Protein 6G44 (pdb70)

Radius of gyration: 32.58 Å; Cα contacts (8 Å, |Δi|>4): 4441; chains: 3; bounding box: 89×86×85 Å

B-factor: mean 18.54, std 7.69, range [8.55, 69.7]

InterPro domains:
  IPR053887 Major capsid protein V20, C-terminal domain [PF22031] (317-451)

Nearest PDB structures (foldseek):
  6g45-assembly1_B  TM=9.896E-01  e=8.624E-100  Cafeteriavirus-dependent mavirus
  3j26-assembly1_A-60  TM=7.882E-01  e=2.019E-26  Sputnik virophage
  8hif-assembly1_C2  TM=5.146E-01  e=3.164E-12  Singapore grouper iridovirus
  6ojn-assembly1_C  TM=5.011E-01  e=3.981E-08  Singapore grouper iridovirus
  6cgv-assembly1_I  TM=4.114E-01  e=2.841E-02  Human adenovirus 5

Organism: NCBI:txid1932923

Sequence (1535 aa):
NTTPPELDTVLQAPYAYNWPTSKNVKIASRIGIPYSTFQTIQPVSDDAPNNGIIGQQITFNQPLGNLTGGAPRLRRVSFTAEIKNILADDSSLKKDQIIGLKSSFPVNRSIPVVAVINMNGKTFTSYPAQLIKLHQYNADPLELALLSPCSDVDEYNKKIKAVSMNNPYRQGTESTTDSRMMSRGLGCNYAYYIHPRAAGSTSVKIDFVVDEALVANPTQYKNIKDPVPFRNLNTFKVILDGQQFKPENMIGIADDVKLVVAGKADFEVDDITGFKINNMLVQNWVAPLEIGDIPKTIIYNNTPLISSLEGNISSSMCLNTKDPYGIPGEERNKHILTTHSMAMNNVPSMFAVMVSSQEETPTKKKFAPDQLAGIIGLEIKVDSSDVGIFRELEQQQLYELSSSNGYNKRFSCFSGALANGLTVADPAVAAGNKFKEAIFGAGSVIFFRPSDLGLKDYNVMANANNKSSINMQVQATFVTPEAAGTGAHYKKLEVFSIRDNLTYSFEDGTFMDDLTLYTPDQQLLRSPLKLTKLMMRVMGGNTTPPELDTVLQAPYAYNWPTSKNVKIASRIGIPYSTFQTIQQPVSDDAPNNGIGQITFNQPLGNLTGGAPRLRVSFTAEIKNILADSSLKKDQIIGLKSSFPVNRRSIPVVAVINMNGKTFTSSYPAQLLIKLLHQYNADPLEELALLSPCSDVDEYNKKIKAVSMNNPYRQGTESTTDSRRMMSRGLGCNYAYYIHPRAAGSTSVVKIDFVVDEALVANPTQYKNIKDPVPFRNLNTFKVILDGQFKPENMIGIADDVKLVVAGKADFEVDDITGFKINNMLVQNWVAPLEIGDIPKTIIYNTPLISSLEGNISSSMCLNTKDPYGIPGEERNKHILTTHSMAMNNVPSMFAVMVSSQEETPTKKFAPDQLAGIIGLEIKVDSSDVGIFRELEQQQLYELSSSNGYNKRFSCFSGALANGLTVADPAVAAGNKFKEAIFGAGSVIFFRPSDLGLKDYNVMANANNKSSINMQVQATFVTPEAAGTGAHYKLEVFSIRDNLTYSFEDGTFMDDLTLYTPDQQLLRSPLKLTKLMMRVMGGMGMNTTPPELDTVLQAPYAYNWPTSKNVKIASRIGIPYSTFQTIQQPVSDAPNNGIIGQITFNQPLGNLTGGAPRLRVSFTAEIKNILADSSLKKDQIIGLKSSFPVNRSIPVVAVINMNGKTFTSYPAQLLIKLHQYNADPLELALLSPCSDVDEYNKKIKAVSMNNPYRQGTESTDSRRMMSRGLGCNYAYYIHPRAAGSTSVVKIDFVVDEALVANPTQYKNNIKDPVPFRNLNTFKVILDGQFKPENMIGIADDVKLVVAGKADFEVDDITGFKINNMLVQNWVAPLEIGDIPKTIIYNTPLISSLEGNISSSMCLNTKDPYGIPGERNKHILTTHSMAMNNVPSMFAVMVSSQEETPTKKFAPDQLAGIIGLEIKVDSSDVGIFRELEQQQLYELSSSNGYNKRFSCFSGALANGLTVADPAVAAGNKFKEAIFGAGSVIFFRPSDLGLKDYNVMANANNKSSINMQVQATFVTPEAAGTGAHYKLEVFSIRDNLTYSFEDGTFMDDLTLYTPDQQLLRSPLKLTLMRVMGG

Structure (mmCIF, N/CA/C/O backbone):
data_6G44
#
_entry.id   6G44
#
_cell.length_a   131.190
_cell.length_b   132.580
_cell.length_c   135.220
_cell.angle_alpha   90.000
_cell.angle_beta   90.000
_cell.angle_gamma   90.000
#
_symmetry.space_group_name_H-M   'P 21 21 21'
#
loop_
_entity.id
_entity.type
_entity.pdbx_description
1 polymer 'Putative major capsid protein'
2 non-polymer 'SULFATE ION'
3 non-polymer GLYCEROL
4 water water
#
loop_
_atom_site.group_PDB
_atom_site.id
_atom_site.type_symbol
_atom_site.label_atom_id
_atom_site.label_alt_id
_atom_site.label_comp_id
_atom_site.label_asym_id
_atom_site.label_entity_id
_atom_site.label_seq_id
_atom_site.pdbx_PDB_ins_code
_atom_site.Cartn_x
_atom_site.Cartn_y
_atom_site.Cartn_z
_atom_site.occupancy
_atom_site.B_iso_or_equiv
_atom_site.auth_seq_id
_atom_site.auth_comp_id
_atom_site.auth_asym_id
_atom_site.auth_atom_id
_atom_site.pdbx_PDB_model_num
ATOM 1 N N . ASN A 1 6 ? -6.767 -56.561 20.281 1.00 26.15 2 ASN A N 1
ATOM 2 C CA . ASN A 1 6 ? -7.345 -55.180 20.166 1.00 24.37 2 ASN A CA 1
ATOM 3 C C . ASN A 1 6 ? -8.140 -55.011 18.881 1.00 23.97 2 ASN A C 1
ATOM 4 O O . ASN A 1 6 ? -7.677 -55.390 17.798 1.00 26.08 2 ASN A O 1
ATOM 9 N N . THR A 1 7 ? -9.326 -54.424 19.008 1.00 23.67 3 THR A N 1
ATOM 10 C CA A THR A 1 7 ? -10.194 -54.118 17.869 0.50 23.83 3 THR A CA 1
ATOM 11 C CA B THR A 1 7 ? -10.105 -54.072 17.839 0.50 23.91 3 THR A CA 1
ATOM 12 C C . THR A 1 7 ? -10.783 -52.705 18.035 1.00 22.76 3 THR A C 1
ATOM 13 O O . THR A 1 7 ? -11.174 -52.349 19.146 1.00 22.41 3 THR A O 1
ATOM 20 N N . PRO A 1 8 ? -10.881 -51.921 16.940 1.00 22.46 4 PRO A N 1
ATOM 21 C CA . PRO A 1 8 ? -11.491 -50.596 17.140 1.00 22.19 4 PRO A CA 1
ATOM 22 C C . PRO A 1 8 ? -12.934 -50.690 17.652 1.00 22.01 4 PRO A C 1
ATOM 23 O O . PRO A 1 8 ? -13.681 -51.567 17.208 1.00 22.11 4 PRO A O 1
ATOM 27 N N . PRO A 1 9 ? -13.318 -49.821 18.599 1.00 20.09 5 PRO A N 1
ATOM 28 C CA . PRO A 1 9 ? -14.661 -49.855 19.158 1.00 20.51 5 PRO A CA 1
ATOM 29 C C . PRO A 1 9 ? -15.703 -49.417 18.138 1.00 21.07 5 PRO A C 1
ATOM 30 O O . PRO A 1 9 ? -15.391 -48.631 17.228 1.00 21.05 5 PRO A O 1
ATOM 34 N N . GLU A 1 10 ? -16.917 -49.939 18.282 1.00 21.48 6 GLU A N 1
ATOM 35 C CA . GLU A 1 10 ? -18.077 -49.444 17.550 1.00 21.13 6 GLU A CA 1
ATOM 36 C C . GLU A 1 10 ? -18.344 -47.978 17.873 1.00 19.71 6 GLU A C 1
ATOM 37 O O . GLU A 1 10 ? -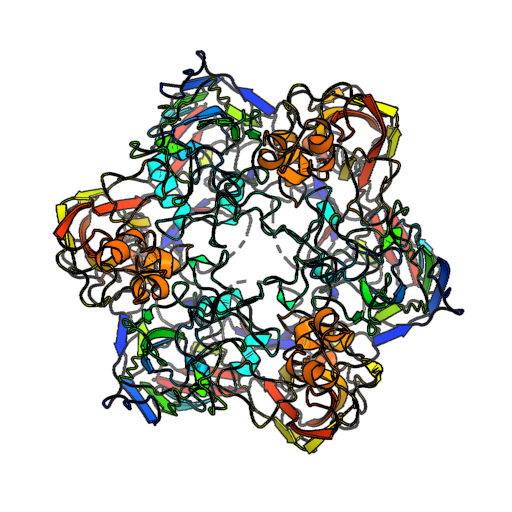18.327 -47.587 19.041 1.00 20.64 6 GLU A O 1
ATOM 43 N N . LEU A 1 11 ? -18.610 -47.178 16.828 1.00 17.30 7 LEU A N 1
ATOM 44 C CA . LEU A 1 11 ? -18.995 -45.797 16.984 1.00 17.04 7 LEU A CA 1
ATOM 45 C C . LEU A 1 11 ? -20.325 -45.569 16.281 1.00 17.05 7 LEU A C 1
ATOM 46 O O . LEU A 1 11 ? -20.531 -46.067 15.178 1.00 18.72 7 LEU A O 1
ATOM 51 N N . ASP A 1 12 ? -21.215 -44.832 16.946 1.00 18.69 8 ASP A N 1
ATOM 52 C CA . ASP A 1 12 ? -22.519 -44.482 16.384 1.00 19.12 8 ASP A CA 1
ATOM 53 C C . ASP A 1 12 ? -22.360 -43.423 15.311 1.00 18.66 8 ASP A C 1
ATOM 54 O O . ASP A 1 12 ? -21.386 -42.679 15.312 1.00 18.36 8 ASP A O 1
ATOM 59 N N . THR A 1 13 ? -23.345 -43.359 14.418 1.00 17.28 9 THR A N 1
ATOM 60 C CA . THR A 1 13 ? -23.303 -42.439 13.278 1.00 17.06 9 THR A CA 1
ATOM 61 C C . THR A 1 13 ? -24.414 -41.419 13.303 1.00 16.81 9 THR A C 1
ATOM 62 O O . THR A 1 13 ? -25.500 -41.686 13.837 1.00 18.39 9 THR A O 1
ATOM 66 N N . VAL A 1 14 ? -24.115 -40.245 12.742 1.00 15.92 10 VAL A N 1
ATOM 67 C CA . VAL A 1 14 ? -25.091 -39.165 12.537 1.00 16.23 10 VAL A CA 1
ATOM 68 C C . VAL A 1 14 ? -24.948 -38.659 11.104 1.00 16.31 10 VAL A C 1
ATOM 69 O O . VAL A 1 14 ? -23.965 -38.924 10.439 1.00 16.42 10 VAL A O 1
ATOM 73 N N . LEU A 1 15 ? -25.945 -37.922 10.633 1.00 17.51 11 LEU A N 1
ATOM 74 C CA . LEU A 1 15 ? -25.837 -37.254 9.328 1.00 18.96 11 LEU A CA 1
ATOM 75 C C . LEU A 1 15 ? -25.715 -35.754 9.493 1.00 18.24 11 LEU A C 1
ATOM 76 O O . LEU A 1 15 ? -26.707 -35.103 9.840 1.00 19.50 11 LEU A O 1
ATOM 81 N N . GLN A 1 16 ? -24.543 -35.204 9.250 1.00 17.36 12 GLN A N 1
ATOM 82 C CA . GLN A 1 16 ? -24.339 -33.759 9.279 1.00 18.68 12 GLN A CA 1
ATOM 83 C C . GLN A 1 16 ? -25.171 -33.130 8.168 1.00 19.27 12 GLN A C 1
ATOM 84 O O . GLN A 1 16 ? -25.128 -33.584 7.037 1.00 18.94 12 GLN A O 1
ATOM 90 N N . ALA A 1 17 ? -25.951 -32.111 8.514 1.00 18.04 13 ALA A N 1
ATOM 91 C CA . ALA A 1 17 ? -26.849 -31.471 7.551 1.00 17.96 13 ALA A CA 1
ATOM 92 C C . ALA A 1 17 ? -26.796 -29.974 7.780 1.00 17.20 13 ALA A C 1
ATOM 93 O O . ALA A 1 17 ? -26.542 -29.521 8.876 1.00 16.94 13 ALA A O 1
ATOM 95 N N . PRO A 1 18 ? -27.050 -29.190 6.722 1.00 16.94 14 PRO A N 1
ATOM 96 C CA . PRO A 1 18 ? -27.008 -27.737 6.895 1.00 17.20 14 PRO A CA 1
ATOM 97 C C . PRO A 1 18 ? -28.123 -27.241 7.811 1.00 16.06 14 PRO A C 1
ATOM 98 O O . PRO A 1 18 ? -29.212 -27.823 7.842 1.00 15.82 14 PRO A O 1
ATOM 102 N N . TYR A 1 19 ? -27.832 -26.172 8.548 1.00 16.21 15 TYR A N 1
ATOM 103 C CA . TYR A 1 19 ? -28.806 -25.594 9.466 1.00 16.58 15 TYR A CA 1
ATOM 104 C C . TYR A 1 19 ? -30.027 -25.048 8.713 1.00 16.59 15 TYR A C 1
ATOM 105 O O . TYR A 1 19 ? -31.090 -24.909 9.312 1.00 17.88 15 TYR A O 1
ATOM 114 N N . ALA A 1 20 ? -29.867 -24.796 7.413 1.00 16.50 16 ALA A N 1
ATOM 115 C CA . ALA A 1 20 ? -30.998 -24.443 6.526 1.00 18.83 16 ALA A CA 1
ATOM 116 C C . ALA A 1 20 ? -32.119 -25.478 6.587 1.00 19.32 16 ALA A C 1
ATOM 117 O O . ALA A 1 20 ? -33.284 -25.129 6.406 1.00 21.21 16 ALA A O 1
ATOM 119 N N . TYR A 1 21 ? -31.783 -26.745 6.850 1.00 16.79 17 TYR A N 1
ATOM 120 C CA . TYR A 1 21 ? -32.804 -27.773 6.985 1.00 16.46 17 TYR A CA 1
ATOM 121 C C . TYR A 1 21 ? -33.420 -27.875 8.373 1.00 17.48 17 TYR A C 1
ATOM 122 O O . TYR A 1 21 ? -34.320 -28.698 8.579 1.00 19.05 17 TYR A O 1
ATOM 131 N N . ASN A 1 22 ? -32.943 -27.075 9.328 1.00 16.76 18 ASN A N 1
ATOM 132 C CA . ASN A 1 22 ? -33.679 -26.842 10.572 1.00 16.91 18 ASN A CA 1
ATOM 133 C C . ASN A 1 22 ? -34.745 -25.807 10.245 1.00 16.58 18 ASN A C 1
ATOM 134 O O . ASN A 1 22 ? -34.619 -24.629 10.582 1.00 16.88 18 ASN A O 1
ATOM 139 N N . TRP A 1 23 ? -35.784 -26.242 9.542 1.00 15.49 19 TRP A N 1
ATOM 140 C CA . TRP A 1 23 ? -36.761 -25.313 8.974 1.00 14.54 19 TRP A CA 1
ATOM 141 C C . TRP A 1 23 ? -37.361 -24.444 10.064 1.00 14.88 19 TRP A C 1
ATOM 142 O O . TRP A 1 23 ? -37.798 -24.981 11.090 1.00 14.97 19 TRP A O 1
ATOM 153 N N . PRO A 1 24 ? -37.416 -23.112 9.863 1.00 13.41 20 PRO A N 1
ATOM 154 C CA . PRO A 1 24 ? -38.080 -22.286 10.877 1.00 13.60 20 PRO A CA 1
ATOM 155 C C . PRO A 1 24 ? -39.583 -22.460 10.805 1.00 14.33 20 PRO A C 1
ATOM 156 O O . PRO A 1 24 ? -40.163 -22.300 9.717 1.00 14.62 20 PRO A O 1
ATOM 160 N N . THR A 1 25 ? -40.185 -22.839 11.930 1.00 14.98 21 THR A N 1
ATOM 161 C CA . THR A 1 25 ? -41.624 -23.061 12.045 1.00 16.23 21 THR A CA 1
ATOM 162 C C . THR A 1 25 ? -42.142 -22.508 13.375 1.00 16.00 21 THR A C 1
ATOM 163 O O . THR A 1 25 ? -41.372 -22.053 14.205 1.00 16.22 21 THR A O 1
ATOM 167 N N . SER A 1 26 ? -43.451 -22.602 13.596 1.00 17.63 22 SER A N 1
ATOM 168 C CA . SER A 1 26 ? -44.007 -22.154 14.858 1.00 19.66 22 SER A CA 1
ATOM 169 C C . SER A 1 26 ? -43.505 -22.992 16.042 1.00 20.78 22 SER A C 1
ATOM 170 O O . SER A 1 26 ? -43.643 -22.553 17.166 1.00 23.46 22 SER A O 1
ATOM 173 N N . LYS A 1 27 ? -42.947 -24.183 15.797 1.00 20.12 23 LYS A N 1
ATOM 174 C CA . LYS A 1 27 ? -42.428 -25.028 16.867 1.00 21.78 23 LYS A CA 1
ATOM 175 C C . LYS A 1 27 ? -41.032 -24.644 17.347 1.00 20.22 23 LYS A C 1
ATOM 176 O O . LYS A 1 27 ? -40.628 -25.053 18.446 1.00 23.14 23 LYS A O 1
ATOM 182 N N . ASN A 1 28 ? -40.260 -23.931 16.523 1.00 18.21 24 ASN A N 1
ATOM 183 C CA . ASN A 1 28 ? -38.892 -23.590 16.887 1.00 17.00 24 ASN A CA 1
ATOM 184 C C . ASN A 1 28 ? -38.520 -22.110 16.703 1.00 18.10 24 ASN A C 1
ATOM 185 O O . ASN A 1 28 ? -37.356 -21.775 16.814 1.00 21.66 24 ASN A O 1
ATOM 190 N N . VAL A 1 29 ? -39.490 -21.237 16.443 1.00 16.76 25 VAL A N 1
ATOM 191 C CA . VAL A 1 29 ? -39.246 -19.810 16.294 1.00 16.87 25 VAL A CA 1
ATOM 192 C C . VAL A 1 29 ? -39.950 -19.070 17.427 1.00 17.76 25 VAL A C 1
ATOM 193 O O . VAL A 1 29 ? -41.135 -19.295 17.695 1.00 19.42 25 VAL A O 1
ATOM 197 N N . LYS A 1 30 ? -39.213 -18.169 18.069 1.00 18.07 26 LYS A N 1
ATOM 198 C CA . LYS A 1 30 ? -39.826 -17.142 18.912 1.00 18.37 26 LYS A CA 1
ATOM 199 C C . LYS A 1 30 ? -39.425 -15.761 18.390 1.00 17.12 26 LYS A C 1
ATOM 200 O O . LYS A 1 30 ? -38.389 -15.607 17.730 1.00 17.34 26 LYS A O 1
ATOM 206 N N . ILE A 1 31 ? -40.248 -14.761 18.681 1.00 16.12 27 ILE A N 1
ATOM 207 C CA . ILE A 1 31 ? -39.990 -13.411 18.203 1.00 15.58 27 ILE A CA 1
ATOM 208 C C . ILE A 1 31 ? -39.543 -12.545 19.370 1.00 15.40 27 ILE A C 1
ATOM 209 O O . ILE A 1 31 ? -40.190 -12.538 20.418 1.00 16.07 27 ILE A O 1
ATOM 214 N N . ALA A 1 32 ? -38.451 -11.823 19.175 1.00 15.22 28 ALA A N 1
ATOM 215 C CA . ALA A 1 32 ? -37.931 -10.966 20.226 1.00 15.18 28 ALA A CA 1
ATOM 216 C C . ALA A 1 32 ? -38.422 -9.535 20.080 1.00 16.89 28 ALA A C 1
ATOM 217 O O . ALA A 1 32 ? -38.432 -8.975 18.979 1.00 17.03 28 ALA A O 1
ATOM 219 N N . SER A 1 33 ? -38.762 -8.943 21.218 1.00 17.13 29 SER A N 1
ATOM 220 C CA . SER A 1 33 ? -38.661 -7.493 21.361 1.00 16.41 29 SER A CA 1
ATOM 221 C C . SER A 1 33 ? -37.312 -7.274 22.045 1.00 17.87 29 SER A C 1
ATOM 222 O O . SER A 1 33 ? -36.433 -8.121 21.952 1.00 18.60 29 SER A O 1
ATOM 225 N N . ARG A 1 34 ? -37.086 -6.111 22.625 1.00 17.04 30 ARG A N 1
ATOM 226 C CA . ARG A 1 34 ? -35.778 -5.867 23.251 1.00 18.01 30 ARG A CA 1
ATOM 227 C C . ARG A 1 34 ? -35.814 -4.854 24.334 1.00 17.63 30 ARG A C 1
ATOM 228 O O . ARG A 1 34 ? -36.599 -3.898 24.285 1.00 18.83 30 ARG A O 1
ATOM 236 N N . ILE A 1 35 ? -34.910 -5.032 25.265 1.00 16.89 31 ILE A N 1
ATOM 237 C CA . ILE A 1 35 ? -34.503 -3.975 26.199 1.00 17.15 31 ILE A CA 1
ATOM 238 C C . ILE A 1 35 ? -32.994 -3.835 26.044 1.00 17.26 31 ILE A C 1
ATOM 239 O O . ILE A 1 35 ? -32.318 -4.716 25.535 1.00 17.91 31 ILE A O 1
ATOM 244 N N . GLY A 1 36 ? -32.455 -2.711 26.477 1.00 18.49 32 GLY A N 1
ATOM 245 C CA . GLY A 1 36 ? -31.038 -2.455 26.298 1.00 18.70 32 GLY A CA 1
ATOM 246 C C . GLY A 1 36 ? -30.588 -1.313 27.155 1.00 18.52 32 GLY A C 1
ATOM 247 O O . GLY A 1 36 ? -31.393 -0.717 27.876 1.00 24.96 32 GLY A O 1
ATOM 248 N N . ILE A 1 37 ? -29.302 -1.015 27.083 1.00 17.62 33 ILE A N 1
ATOM 249 C CA . ILE A 1 37 ? -28.685 0.057 27.842 1.00 16.61 33 ILE A CA 1
ATOM 250 C C . ILE A 1 37 ? -28.830 1.352 27.026 1.00 16.23 33 ILE A C 1
ATOM 251 O O . ILE A 1 37 ? -28.319 1.443 25.907 1.00 17.10 33 ILE A O 1
ATOM 256 N N . PRO A 1 38 ? -29.558 2.351 27.553 1.00 15.22 34 PRO A N 1
ATOM 257 C CA . PRO A 1 38 ? -29.841 3.548 26.768 1.00 14.39 34 PRO A CA 1
ATOM 258 C C . PRO A 1 38 ? -28.661 4.510 26.600 1.00 12.99 34 PRO A C 1
ATOM 259 O O . PRO A 1 38 ? -27.647 4.439 27.332 1.00 13.22 34 PRO A O 1
ATOM 263 N N . TYR A 1 39 ? -28.824 5.391 25.623 1.00 12.97 35 TYR A N 1
ATOM 264 C CA . TYR A 1 39 ? -27.891 6.497 25.363 1.00 13.43 35 TYR A CA 1
ATOM 265 C C . TYR A 1 39 ? -28.464 7.845 25.756 1.00 14.20 35 TYR A C 1
ATOM 266 O O . TYR A 1 39 ? -27.821 8.867 25.543 1.00 14.09 35 TYR A O 1
ATOM 275 N N . SER A 1 40 ? -29.652 7.819 26.361 1.00 14.09 36 SER A N 1
ATOM 276 C CA . SER A 1 40 ? -30.254 8.988 27.007 1.00 15.97 36 SER A CA 1
ATOM 277 C C . SER A 1 40 ? -29.643 9.117 28.408 1.00 16.13 36 SER A C 1
ATOM 278 O O . SER A 1 40 ? -29.158 8.155 28.989 1.00 16.61 36 SER A O 1
ATOM 281 N N . THR A 1 41 ? -29.718 10.317 28.973 1.00 16.07 37 THR A N 1
ATOM 282 C CA . THR A 1 41 ? -29.053 10.652 30.250 1.00 16.25 37 THR A CA 1
ATOM 283 C C . THR A 1 41 ? -27.604 10.112 30.370 1.00 15.70 37 THR A C 1
ATOM 284 O O . THR A 1 41 ? -27.145 9.673 31.440 1.00 16.29 37 THR A O 1
ATOM 288 N N . PHE A 1 42 ? -26.873 10.194 29.256 1.00 14.16 38 PHE A N 1
ATOM 289 C CA . PHE A 1 42 ? -25.463 9.848 29.186 1.00 13.81 38 PHE A CA 1
ATOM 290 C C . PHE A 1 42 ? -24.716 10.989 29.888 1.00 14.17 38 PHE A C 1
ATOM 291 O O . PHE A 1 42 ? -24.898 12.143 29.507 1.00 15.80 38 PHE A O 1
ATOM 299 N N . GLN A 1 43 ? -23.950 10.686 30.923 1.00 13.04 39 GLN A N 1
ATOM 300 C CA . GLN A 1 43 ? -23.300 11.730 31.740 1.00 13.60 39 GLN A CA 1
ATOM 301 C C . GLN A 1 43 ? -21.974 12.174 31.159 1.00 13.05 39 GLN A C 1
ATOM 302 O O . GLN A 1 43 ? -21.134 11.333 30.805 1.00 12.97 39 GLN A O 1
ATOM 308 N N . THR A 1 44 ? -21.804 13.500 31.060 1.00 13.44 40 THR A N 1
ATOM 309 C CA . THR A 1 44 ? -20.502 14.128 30.799 1.00 13.31 40 THR A CA 1
ATOM 310 C C . THR A 1 44 ? -20.160 14.867 32.087 1.00 13.33 40 THR A C 1
ATOM 311 O O . THR A 1 44 ? -20.824 15.857 32.419 1.00 14.95 40 THR A O 1
ATOM 315 N N . ILE A 1 45 ? -19.197 14.339 32.826 1.00 12.64 41 ILE A N 1
ATOM 316 C CA . ILE A 1 45 ? -18.888 14.795 34.179 1.00 12.94 41 ILE A CA 1
ATOM 317 C C . ILE A 1 45 ? -17.628 15.638 34.148 1.00 14.42 41 ILE A C 1
ATOM 318 O O . ILE A 1 45 ? -16.569 15.185 33.695 1.00 12.99 41 ILE A O 1
ATOM 323 N N . GLN A 1 46 ? -17.738 16.873 34.646 1.00 13.80 42 GLN A N 1
ATOM 324 C CA . GLN A 1 46 ? -16.583 17.799 34.716 1.00 14.86 42 GLN A CA 1
ATOM 325 C C . GLN A 1 46 ? -15.789 17.552 35.984 1.00 13.04 42 GLN A C 1
ATOM 326 O O . GLN A 1 46 ? -16.330 17.079 36.972 1.00 12.37 42 GLN A O 1
ATOM 332 N N . PRO A 1 47 ? -14.483 17.823 35.957 1.00 12.53 43 PRO A N 1
ATOM 333 C CA . PRO A 1 47 ? -13.667 17.681 37.164 1.00 12.06 43 PRO A CA 1
ATOM 334 C C . PRO A 1 47 ? -14.052 18.740 38.207 1.00 12.20 43 PRO A C 1
ATOM 335 O O . PRO A 1 47 ? -14.671 19.742 37.877 1.00 12.81 43 PRO A O 1
ATOM 339 N N . VAL A 1 48 ? -13.700 18.455 39.447 1.00 12.32 44 VAL A N 1
ATOM 340 C CA . VAL A 1 48 ? -14.070 19.347 40.561 1.00 12.62 44 VAL A CA 1
ATOM 341 C C . VAL A 1 48 ? -13.312 20.676 40.521 1.00 13.21 44 VAL A C 1
ATOM 342 O O . VAL A 1 48 ? -13.792 21.670 41.075 1.00 13.34 44 VAL A O 1
ATOM 346 N N . SER A 1 49 ? -12.157 20.695 39.866 1.00 13.74 45 SER A N 1
ATOM 347 C CA . SER A 1 49 ? -11.379 21.929 39.662 1.00 14.17 45 SER A CA 1
ATOM 348 C C . SER A 1 49 ? -11.006 21.988 38.198 1.00 14.49 45 SER A C 1
ATOM 349 O O . SER A 1 49 ? -10.969 20.941 37.534 1.00 13.91 45 SER A O 1
ATOM 352 N N . ASP A 1 50 ? -10.709 23.178 37.688 1.00 14.30 46 ASP A N 1
ATOM 353 C CA A ASP A 1 50 ? -10.336 23.309 36.285 0.70 15.28 46 ASP A CA 1
ATOM 354 C CA B ASP A 1 50 ? -10.307 23.351 36.292 0.30 14.18 46 ASP A CA 1
ATOM 355 C C . ASP A 1 50 ? -9.137 22.416 36.017 1.00 14.08 46 ASP A C 1
ATOM 356 O O . ASP A 1 50 ? -8.200 22.314 36.831 1.00 14.05 46 ASP A O 1
ATOM 365 N N . ALA A 1 51 ? -9.187 21.706 34.885 1.00 13.14 47 ALA A N 1
ATOM 366 C CA . ALA A 1 51 ? -8.107 20.815 34.537 1.00 13.00 47 ALA A CA 1
ATOM 367 C C . ALA A 1 51 ? -6.761 21.565 34.407 1.00 11.98 47 ALA A C 1
ATOM 368 O O . ALA A 1 51 ? -6.763 22.722 33.971 1.00 12.63 47 ALA A O 1
ATOM 370 N N . PRO A 1 52 ? -5.653 20.896 34.734 1.00 12.38 48 PRO A N 1
ATOM 371 C CA . PRO A 1 52 ? -4.339 21.578 34.609 1.00 12.47 48 PRO A CA 1
ATOM 372 C C . PRO A 1 52 ? -4.079 21.893 33.148 1.00 12.76 48 PRO A C 1
ATOM 373 O O . PRO A 1 52 ? -4.204 21.003 32.284 1.00 12.67 48 PRO A O 1
ATOM 377 N N . ASN A 1 53 ? -3.719 23.129 32.816 1.00 12.70 49 ASN A N 1
ATOM 378 C CA . ASN A 1 53 ? -3.657 23.563 31.417 1.00 13.15 49 ASN A CA 1
ATOM 379 C C . ASN A 1 53 ? -2.661 22.785 30.558 1.00 12.88 49 ASN A C 1
ATOM 380 O O . ASN A 1 53 ? -2.884 22.661 29.361 1.00 12.83 49 ASN A O 1
ATOM 385 N N . ASN A 1 54 ? -1.613 22.261 31.177 1.00 13.37 50 ASN A N 1
ATOM 386 C CA . ASN A 1 54 ? -0.592 21.475 30.488 1.00 14.63 50 ASN A CA 1
ATOM 387 C C . ASN A 1 54 ? -0.722 19.974 30.744 1.00 14.04 50 ASN A C 1
ATOM 388 O O . ASN A 1 54 ? 0.202 19.213 30.460 1.00 14.45 50 ASN A O 1
ATOM 393 N N . GLY A 1 55 ? -1.850 19.540 31.317 1.00 13.23 51 GLY A N 1
ATOM 394 C CA . GLY A 1 55 ? -2.099 18.123 31.545 1.00 13.48 51 GLY A CA 1
ATOM 395 C C . GLY A 1 55 ? -1.459 17.455 32.753 1.00 13.27 51 GLY A C 1
ATOM 396 O O . GLY A 1 55 ? -1.662 16.264 32.979 1.00 12.67 51 GLY A O 1
ATOM 397 N N A ILE A 1 56 ? -0.722 18.206 33.578 0.50 12.73 52 ILE A N 1
ATOM 398 N N B ILE A 1 56 ? -0.712 18.214 33.562 0.50 13.26 52 ILE A N 1
ATOM 399 C CA A ILE A 1 56 ? 0.010 17.632 34.707 0.50 13.28 52 ILE A CA 1
ATOM 400 C CA B ILE A 1 56 ? -0.022 17.670 34.722 0.50 14.14 52 ILE A CA 1
ATOM 401 C C A ILE A 1 56 ? -0.559 18.110 36.038 0.50 13.63 52 ILE A C 1
ATOM 402 C C B ILE A 1 56 ? -0.709 18.152 35.980 0.50 14.04 52 ILE A C 1
ATOM 403 O O A ILE A 1 56 ? -0.398 19.284 36.400 0.50 14.61 52 ILE A O 1
ATOM 404 O O B ILE A 1 56 ? -0.818 19.375 36.209 0.50 14.48 52 ILE A O 1
ATOM 413 N N . GLY A 1 57 ? -1.196 17.204 36.772 1.00 14.06 53 GLY A N 1
ATOM 414 C CA . GLY A 1 57 ? -1.765 17.532 38.092 1.00 15.10 53 GLY A CA 1
ATOM 415 C C . GLY A 1 57 ? -2.876 16.607 38.448 1.00 16.21 53 GLY A C 1
ATOM 416 O O . GLY A 1 57 ? -3.371 15.847 37.599 1.00 14.35 53 GLY A O 1
ATOM 417 N N . GLN A 1 58 ? -3.316 16.673 39.701 1.00 16.23 54 GLN A N 1
ATOM 418 C CA A GLN A 1 58 ? -4.407 15.833 40.148 0.70 16.84 54 GLN A CA 1
ATOM 419 C CA B GLN A 1 58 ? -4.461 15.870 40.150 0.30 15.87 54 GLN A CA 1
ATOM 420 C C . GLN A 1 58 ? -5.728 16.285 39.500 1.00 16.94 54 GLN A C 1
ATOM 421 O O . GLN A 1 58 ? -5.994 17.505 39.316 1.00 18.22 54 GLN A O 1
ATOM 432 N N . ILE A 1 59 ? -6.552 15.297 39.157 1.00 15.06 55 ILE A N 1
ATOM 433 C CA . ILE A 1 59 ? -7.826 15.503 38.530 1.00 15.27 55 ILE A CA 1
ATOM 434 C C . ILE A 1 59 ? -8.828 14.624 39.257 1.00 15.17 55 ILE A C 1
ATOM 435 O O . ILE A 1 59 ? -8.642 13.408 39.331 1.00 14.35 55 ILE A O 1
ATOM 440 N N . THR A 1 60 ? -9.912 15.211 39.772 1.00 14.51 56 THR A N 1
ATOM 441 C CA . THR A 1 60 ? -10.932 14.424 40.469 1.00 15.59 56 THR A CA 1
ATOM 442 C C . THR A 1 60 ? -12.308 14.633 39.888 1.00 14.24 56 THR A C 1
ATOM 443 O O . THR A 1 60 ? -12.682 15.792 39.619 1.00 14.89 56 THR A O 1
ATOM 447 N N . PHE A 1 61 ? -13.044 13.541 39.694 1.00 13.66 57 PHE A N 1
ATOM 448 C CA . PHE A 1 61 ? -14.462 13.574 39.354 1.00 13.65 57 PHE A CA 1
ATOM 449 C C . PHE A 1 61 ? -15.214 13.120 40.602 1.00 13.97 57 PHE A C 1
ATOM 450 O O . PHE A 1 61 ? -14.833 12.127 41.215 1.00 14.32 57 PHE A O 1
ATOM 458 N N . ASN A 1 62 ? -16.250 13.858 40.996 1.00 12.14 58 ASN A N 1
ATOM 459 C CA . ASN A 1 62 ? -17.006 13.545 42.208 1.00 13.26 58 ASN A CA 1
ATOM 460 C C . ASN A 1 62 ? -18.470 13.738 41.836 1.00 12.45 58 ASN A C 1
ATOM 461 O O . ASN A 1 62 ? -18.969 14.862 41.678 1.00 14.11 58 ASN A O 1
ATOM 466 N N . GLN A 1 63 ? -19.177 12.632 41.638 1.00 12.35 59 GLN A N 1
ATOM 467 C CA . GLN A 1 63 ? -20.525 12.699 41.145 1.00 12.31 59 GLN A CA 1
ATOM 468 C C . GLN A 1 63 ? -21.369 11.499 41.569 1.00 12.84 59 GLN A C 1
ATOM 469 O O . GLN A 1 63 ? -21.334 10.448 40.935 1.00 12.47 59 GLN A O 1
ATOM 475 N N . PRO A 1 64 ? -22.155 11.660 42.635 1.00 11.20 60 PRO A N 1
ATOM 476 C CA . PRO A 1 64 ? -23.142 10.634 42.949 1.00 11.37 60 PRO A CA 1
ATOM 477 C C . PRO A 1 64 ? -24.084 10.395 41.793 1.00 11.84 60 PRO A C 1
ATOM 478 O O . PRO A 1 64 ? -24.505 11.335 41.134 1.00 12.41 60 PRO A O 1
ATOM 482 N N . LEU A 1 65 ? 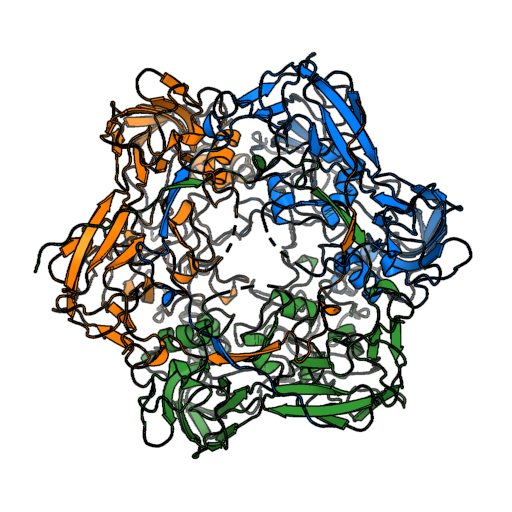-24.397 9.124 41.538 1.00 12.82 61 LEU A N 1
ATOM 483 C CA . LEU A 1 65 ? -25.289 8.737 40.453 1.00 12.95 61 LEU A CA 1
ATOM 484 C C . LEU A 1 65 ? -26.317 7.742 40.949 1.00 12.77 61 LEU A C 1
ATOM 485 O O . LEU A 1 65 ? -25.967 6.712 41.514 1.00 12.95 61 LEU A O 1
ATOM 490 N N . GLY A 1 66 ? -27.585 8.057 40.721 1.00 14.17 62 GLY A N 1
ATOM 491 C CA . GLY A 1 66 ? -28.675 7.177 41.087 1.00 14.00 62 GLY A CA 1
ATOM 492 C C . GLY A 1 66 ? -28.788 6.042 40.085 1.00 13.53 62 GLY A C 1
ATOM 493 O O . GLY A 1 66 ? -28.251 6.132 38.980 1.00 13.73 62 GLY A O 1
ATOM 494 N N . ASN A 1 67 ? -29.445 4.962 40.496 1.00 12.86 63 ASN A N 1
ATOM 495 C CA . ASN A 1 67 ? -29.694 3.793 39.646 1.00 12.31 63 ASN A CA 1
ATOM 496 C C . ASN A 1 67 ? -28.462 3.096 39.052 1.00 11.80 63 ASN A C 1
ATOM 497 O O . ASN A 1 67 ? -27.505 2.801 39.764 1.00 11.56 63 ASN A O 1
ATOM 502 N N . LEU A 1 68 ? -28.495 2.845 37.745 1.00 11.53 64 LEU A N 1
ATOM 503 C CA . LEU A 1 68 ? -27.413 2.131 37.063 1.00 11.27 64 LEU A CA 1
ATOM 504 C C . LEU A 1 68 ? -26.393 3.013 36.344 1.00 10.79 64 LEU A C 1
ATOM 505 O O . LEU A 1 68 ? -26.748 3.947 35.627 1.00 11.34 64 LEU A O 1
ATOM 510 N N . THR A 1 69 ? -25.119 2.695 36.555 1.00 11.33 65 THR A N 1
ATOM 511 C CA . THR A 1 69 ? -24.004 3.426 35.958 1.00 10.77 65 THR A CA 1
ATOM 512 C C . THR A 1 69 ? -23.175 2.456 35.105 1.00 11.08 65 THR A C 1
ATOM 513 O O . THR A 1 69 ? -22.870 1.347 35.526 1.00 11.76 65 THR A O 1
ATOM 517 N N . GLY A 1 70 ? -22.805 2.892 33.906 1.00 10.26 66 GLY A N 1
ATOM 518 C CA . GLY A 1 70 ? -22.028 2.051 33.009 1.00 10.28 66 GLY A CA 1
ATOM 519 C C . GLY A 1 70 ? -20.764 1.502 33.628 1.00 10.38 66 GLY A C 1
ATOM 520 O O . GLY A 1 70 ? -20.047 2.180 34.358 1.00 10.64 66 GLY A O 1
ATOM 521 N N . GLY A 1 71 ? -20.471 0.235 33.334 1.00 9.80 67 GLY A N 1
ATOM 522 C CA . GLY A 1 71 ? -19.357 -0.451 33.950 1.00 9.77 67 GLY A CA 1
ATOM 523 C C . GLY A 1 71 ? -17.990 -0.108 33.395 1.00 9.99 67 GLY A C 1
ATOM 524 O O . GLY A 1 71 ? -16.983 -0.421 34.021 1.00 10.30 67 GLY A O 1
ATOM 525 N N . ALA A 1 72 ? -17.940 0.533 32.230 1.00 10.19 68 ALA A N 1
ATOM 526 C CA . ALA A 1 72 ? -16.689 0.924 31.565 1.00 10.56 68 ALA A CA 1
ATOM 527 C C . ALA A 1 72 ? -16.664 2.420 31.240 1.00 10.72 68 ALA A C 1
ATOM 528 O O . ALA A 1 72 ? -16.753 2.838 30.083 1.00 10.69 68 ALA A O 1
ATOM 530 N N . PRO A 1 73 ? -16.560 3.264 32.296 1.00 10.41 69 PRO A N 1
ATOM 531 C CA . PRO A 1 73 ? -16.503 4.707 32.079 1.00 10.53 69 PRO A CA 1
ATOM 532 C C . PRO A 1 73 ? -15.281 5.117 31.254 1.00 10.31 69 PRO A C 1
ATOM 533 O O . PRO A 1 73 ? -14.245 4.448 31.303 1.00 10.56 69 PRO A O 1
ATOM 537 N N . ARG A 1 74 ? -15.417 6.184 30.500 1.00 10.04 70 ARG A N 1
ATOM 538 C CA . ARG A 1 74 ? -14.368 6.665 29.613 1.00 10.34 70 ARG A CA 1
ATOM 539 C C . ARG A 1 74 ? -13.929 8.073 30.004 1.00 10.92 70 ARG A C 1
ATOM 540 O O . ARG A 1 74 ? -14.663 8.808 30.674 1.00 10.94 70 ARG A O 1
ATOM 548 N N . LEU A 1 75 ? -12.736 8.438 29.556 1.00 10.62 71 LEU A N 1
ATOM 549 C CA . LEU A 1 75 ? -12.218 9.781 29.714 1.00 10.90 71 LEU A CA 1
ATOM 550 C C . LEU A 1 75 ? -12.074 10.392 28.352 1.00 11.50 71 LEU A C 1
ATOM 551 O O . LEU A 1 75 ? -11.425 9.803 27.485 1.00 12.28 71 LEU A O 1
ATOM 556 N N . ARG A 1 76 ? -12.643 11.582 28.176 1.00 11.02 72 ARG A N 1
ATOM 557 C CA A ARG A 1 76 ? -12.483 12.363 26.949 0.50 11.84 72 ARG A CA 1
ATOM 558 C CA B ARG A 1 76 ? -12.485 12.353 26.956 0.50 11.81 72 ARG A CA 1
ATOM 559 C C . ARG A 1 76 ? -11.498 13.485 27.252 1.00 11.86 72 ARG A C 1
ATOM 560 O O . ARG A 1 76 ? -11.789 14.348 28.078 1.00 11.92 72 ARG A O 1
ATOM 575 N N . VAL A 1 77 ? -10.351 13.469 26.593 1.00 11.73 73 VAL A N 1
ATOM 576 C CA . VAL A 1 77 ? -9.333 14.515 26.744 1.00 12.27 73 VAL A CA 1
ATOM 577 C C . VAL A 1 77 ? -9.266 15.335 25.490 1.00 12.67 73 VAL A C 1
ATOM 578 O O . VAL A 1 77 ? -9.463 14.811 24.382 1.00 13.14 73 VAL A O 1
ATOM 582 N N . SER A 1 78 ? -9.031 16.632 25.635 1.00 12.13 74 SER A N 1
ATOM 583 C CA . SER A 1 78 ? -8.745 17.471 24.475 1.00 12.76 74 SER A CA 1
ATOM 584 C C . SER A 1 78 ? -7.605 18.397 24.832 1.00 13.24 74 SER A C 1
ATOM 585 O O . SER A 1 78 ? -7.453 18.771 25.999 1.00 13.60 74 SER A O 1
ATOM 588 N N . PHE A 1 79 ? -6.766 18.725 23.847 1.00 11.61 75 PHE A N 1
ATOM 589 C CA . PHE A 1 79 ? -5.625 19.574 24.110 1.00 12.33 75 PHE A CA 1
ATOM 590 C C . PHE A 1 79 ? -5.033 19.978 22.782 1.00 12.63 75 PHE A C 1
ATOM 591 O O . PHE A 1 79 ? -5.351 19.416 21.734 1.00 13.04 75 PHE A O 1
ATOM 599 N N . THR A 1 80 ? -4.159 20.964 22.836 1.00 13.08 76 THR A N 1
ATOM 600 C CA . THR A 1 80 ? -3.337 21.355 21.707 1.00 13.21 76 THR A CA 1
ATOM 601 C C . THR A 1 80 ? -1.871 21.019 22.041 1.00 13.27 76 THR A C 1
ATOM 602 O O . THR A 1 80 ? -1.394 21.328 23.143 1.00 13.51 76 THR A O 1
ATOM 606 N N . ALA A 1 81 ? -1.171 20.372 21.097 1.00 12.56 77 ALA A N 1
ATOM 607 C CA . ALA A 1 81 ? 0.252 20.082 21.192 1.00 13.21 77 ALA A CA 1
ATOM 608 C C . ALA A 1 81 ? 0.964 20.958 20.183 1.00 13.51 77 ALA A C 1
ATOM 609 O O . ALA A 1 81 ? 0.569 21.028 19.023 1.00 13.99 77 ALA A O 1
ATOM 611 N N . GLU A 1 82 ? 1.969 21.682 20.662 1.00 13.43 78 GLU A N 1
ATOM 612 C CA . GLU A 1 82 ? 2.888 22.426 19.786 1.00 14.23 78 GLU A CA 1
ATOM 613 C C . GLU A 1 82 ? 4.201 21.699 19.756 1.00 13.90 78 GLU A C 1
ATOM 614 O O . GLU A 1 82 ? 4.828 21.491 20.805 1.00 14.16 78 GLU A O 1
ATOM 620 N N . ILE A 1 83 ? 4.606 21.288 18.546 1.00 14.11 79 ILE A N 1
ATOM 621 C CA . ILE A 1 83 ? 5.825 20.556 18.304 1.00 14.36 79 ILE A CA 1
ATOM 622 C C . ILE A 1 83 ? 6.811 21.514 17.642 1.00 14.70 79 ILE A C 1
ATOM 623 O O . ILE A 1 83 ? 6.508 22.044 16.579 1.00 14.81 79 ILE A O 1
ATOM 628 N N . LYS A 1 84 ? 7.961 21.707 18.296 1.00 15.67 80 LYS A N 1
ATOM 629 C CA . LYS A 1 84 ? 9.015 22.629 17.839 1.00 17.01 80 LYS A CA 1
ATOM 630 C C . LYS A 1 84 ? 10.276 21.865 17.455 1.00 16.26 80 LYS A C 1
ATOM 631 O O . LYS A 1 84 ? 10.476 20.715 17.851 1.00 15.62 80 LYS A O 1
ATOM 637 N N . ASN A 1 85 ? 11.162 22.565 16.724 1.00 16.91 81 ASN A N 1
ATOM 638 C CA . ASN A 1 85 ? 12.483 22.056 16.270 1.00 18.59 81 ASN A CA 1
ATOM 639 C C . ASN A 1 85 ? 12.396 21.162 15.034 1.00 17.84 81 ASN A C 1
ATOM 640 O O . ASN A 1 85 ? 13.301 20.349 14.791 1.00 19.44 81 ASN A O 1
ATOM 645 N N . ILE A 1 86 ? 11.340 21.329 14.253 1.00 17.16 82 ILE A N 1
ATOM 646 C CA . ILE A 1 86 ? 11.150 20.569 13.015 1.00 17.48 82 ILE A CA 1
ATOM 647 C C . ILE A 1 86 ? 11.862 21.331 11.894 1.00 16.98 82 ILE A C 1
ATOM 648 O O . ILE A 1 86 ? 11.617 22.508 11.675 1.00 18.01 82 ILE A O 1
ATOM 653 N N . LEU A 1 87 ? 12.697 20.632 11.140 1.00 17.36 83 LEU A N 1
ATOM 654 C CA . LEU A 1 87 ? 13.386 21.275 10.010 1.00 18.86 83 LEU A CA 1
ATOM 655 C C . LEU A 1 87 ? 12.408 21.991 9.092 1.00 19.59 83 LEU A C 1
ATOM 656 O O . LEU A 1 87 ? 11.356 21.465 8.767 1.00 19.14 83 LEU A O 1
ATOM 661 N N . ALA A 1 88 ? 12.760 23.209 8.656 1.00 19.72 84 ALA A N 1
ATOM 662 C CA . ALA A 1 88 ? 11.918 23.963 7.757 1.00 20.93 84 ALA A CA 1
ATOM 663 C C . ALA A 1 88 ? 11.619 23.187 6.477 1.00 22.06 84 ALA A C 1
ATOM 664 O O . ALA A 1 88 ? 12.462 22.401 6.040 1.00 24.02 84 ALA A O 1
ATOM 666 N N . ASP A 1 89 ? 10.420 23.417 5.933 1.00 24.36 85 ASP A N 1
ATOM 667 C CA A ASP A 1 89 ? 9.927 22.775 4.704 0.50 25.79 85 ASP A CA 1
ATOM 668 C CA B ASP A 1 89 ? 9.923 22.774 4.706 0.50 25.53 85 ASP A CA 1
ATOM 669 C C . ASP A 1 89 ? 9.714 21.265 4.879 1.00 25.10 85 ASP A C 1
ATOM 670 O O . ASP A 1 89 ? 9.785 20.508 3.918 1.00 26.36 85 ASP A O 1
ATOM 679 N N . SER A 1 90 ? 9.440 20.823 6.111 1.00 22.56 86 SER A N 1
ATOM 680 C CA . SER A 1 90 ? 9.147 19.403 6.360 1.00 21.13 86 SER A CA 1
ATOM 681 C C . SER A 1 90 ? 7.697 19.137 6.039 1.00 19.89 86 SER A C 1
ATOM 682 O O . SER A 1 90 ? 6.812 19.831 6.549 1.00 19.89 86 SER A O 1
ATOM 685 N N . SER A 1 91 ? 7.428 18.132 5.201 1.00 19.28 87 SER A N 1
ATOM 686 C CA . SER A 1 91 ? 6.033 17.823 4.894 1.00 19.61 87 SER A CA 1
ATOM 687 C C . SER A 1 91 ? 5.239 17.265 6.088 1.00 18.14 87 SER A C 1
ATOM 688 O O . SER A 1 91 ? 4.048 17.513 6.196 1.00 18.39 87 SER A O 1
ATOM 691 N N . LEU A 1 92 ? 5.926 16.502 6.941 1.00 16.55 88 LEU A N 1
ATOM 692 C CA . LEU A 1 92 ? 5.344 15.772 8.082 1.00 15.77 88 LEU A CA 1
ATOM 693 C C . LEU A 1 92 ? 4.333 14.703 7.696 1.00 15.45 88 LEU A C 1
ATOM 694 O O . LEU A 1 92 ? 3.689 14.133 8.578 1.00 14.79 88 LEU A O 1
ATOM 699 N N . LYS A 1 93 ? 4.260 14.376 6.412 1.00 15.82 89 LYS A N 1
ATOM 700 C CA A LYS A 1 93 ? 3.240 13.425 5.956 0.50 15.85 89 LYS A CA 1
ATOM 701 C CA B LYS A 1 93 ? 3.315 13.383 5.880 0.50 16.01 89 LYS A CA 1
ATOM 702 C C . LYS A 1 93 ? 3.462 12.065 6.622 1.00 14.38 89 LYS A C 1
ATOM 703 O O . LYS A 1 93 ? 4.544 11.496 6.577 1.00 14.69 89 LYS A O 1
ATOM 714 N N . ASP A 1 94 ? 2.380 11.562 7.242 1.00 13.31 90 ASP A N 1
ATOM 715 C CA . ASP A 1 94 ? 2.410 10.246 7.900 1.00 12.99 90 ASP A CA 1
ATOM 716 C C . ASP A 1 94 ? 3.469 10.092 8.985 1.00 12.12 90 ASP A C 1
ATOM 717 O O . ASP A 1 94 ? 3.991 9.011 9.228 1.00 12.03 90 ASP A O 1
ATOM 722 N N . GLN A 1 95 ? 3.761 11.196 9.678 1.00 11.81 91 GLN A N 1
ATOM 723 C CA . GLN A 1 95 ? 4.822 11.197 10.688 1.00 12.13 91 GLN A CA 1
ATOM 724 C C . GLN A 1 95 ? 4.411 11.595 12.114 1.00 12.31 91 GLN A C 1
ATOM 725 O O . GLN A 1 95 ? 5.223 11.406 13.012 1.00 12.78 91 GLN A O 1
ATOM 731 N N . ILE A 1 96 ? 3.204 12.116 12.326 1.00 11.79 92 ILE A N 1
ATOM 732 C CA A ILE A 1 96 ? 2.761 12.559 13.652 0.70 12.30 92 ILE A CA 1
ATOM 733 C CA B ILE A 1 96 ? 2.764 12.563 13.645 0.30 11.78 92 ILE A CA 1
ATOM 734 C C . ILE A 1 96 ? 1.512 11.798 14.067 1.00 12.01 92 ILE A C 1
ATOM 735 O O . ILE A 1 96 ? 0.605 11.603 13.280 1.00 11.96 92 ILE A O 1
ATOM 744 N N . GLY A 1 97 ? 1.474 11.392 15.329 1.00 11.39 93 GLY A N 1
ATOM 745 C CA . GLY A 1 97 ? 0.247 10.826 15.882 1.00 11.26 93 GLY A CA 1
ATOM 746 C C . GLY A 1 97 ? 0.358 10.710 17.360 1.00 11.32 93 GLY A C 1
ATOM 747 O O . GLY A 1 97 ? 1.060 11.509 18.008 1.00 11.07 93 GLY A O 1
ATOM 748 N N . LEU A 1 98 ? -0.334 9.725 17.916 1.00 10.95 94 LEU A N 1
ATOM 749 C CA . LEU A 1 98 ? -0.320 9.495 19.347 1.00 11.09 94 LEU A CA 1
ATOM 750 C C . LEU A 1 98 ? 0.272 8.131 19.655 1.00 10.66 94 LEU A C 1
ATOM 751 O O . LEU A 1 98 ? 0.216 7.199 18.817 1.00 10.94 94 LEU A O 1
ATOM 756 N N . LYS A 1 99 ? 0.852 7.996 20.833 1.00 10.40 95 LYS A N 1
ATOM 757 C CA . LYS A 1 99 ? 1.303 6.700 21.334 1.00 10.67 95 LYS A CA 1
ATOM 758 C C . LYS A 1 99 ? 0.118 5.804 21.652 1.00 10.71 95 LYS A C 1
ATOM 759 O O . LYS A 1 99 ? -1.011 6.265 21.722 1.00 11.71 95 LYS A O 1
ATOM 765 N N . SER A 1 100 ? 0.381 4.520 21.815 1.00 10.58 96 SER A N 1
ATOM 766 C CA A SER A 1 100 ? -0.684 3.538 22.093 0.60 10.57 96 SER A CA 1
ATOM 767 C CA B SER A 1 100 ? -0.722 3.576 22.066 0.40 11.14 96 SER A CA 1
ATOM 768 C C . SER A 1 100 ? -1.344 3.833 23.439 1.00 10.94 96 SER A C 1
ATOM 769 O O . SER A 1 100 ? -0.631 4.024 24.418 1.00 11.63 96 SER A O 1
ATOM 774 N N . PHE A 1 101 ? -2.673 3.836 23.489 1.00 10.20 97 PHE A N 1
ATOM 775 C CA . PHE A 1 101 ? -3.410 4.055 24.746 1.00 10.01 97 PHE A CA 1
ATOM 776 C C . PHE A 1 101 ? -2.931 5.322 25.461 1.00 10.23 97 PHE A C 1
ATOM 777 O O . PHE A 1 101 ? -2.499 5.254 26.618 1.00 10.30 97 PHE A O 1
ATOM 785 N N . PRO A 1 102 ? -3.006 6.471 24.779 1.00 10.11 98 PRO A N 1
ATOM 786 C CA . PRO A 1 102 ? -2.384 7.691 25.308 1.00 9.95 98 PRO A CA 1
ATOM 787 C C . PRO A 1 102 ? -3.019 8.200 26.605 1.00 10.70 98 PRO A C 1
ATOM 788 O O . PRO A 1 102 ? -2.325 8.833 27.403 1.00 11.96 98 PRO A O 1
ATOM 792 N N . VAL A 1 103 ? -4.298 7.907 26.844 1.00 10.05 99 VAL A N 1
ATOM 793 C CA . VAL A 1 103 ? -4.938 8.319 28.095 1.00 10.49 99 VAL A CA 1
ATOM 794 C C . VAL A 1 103 ? -4.421 7.478 29.257 1.00 10.68 99 VAL A C 1
ATOM 795 O O . VAL A 1 103 ? -3.966 8.015 30.268 1.00 10.83 99 VAL A O 1
ATOM 799 N N . ASN A 1 104 ? -4.482 6.159 29.155 1.00 10.02 100 ASN A N 1
ATOM 800 C CA . ASN A 1 104 ? -4.021 5.334 30.270 1.00 10.48 100 ASN A CA 1
ATOM 801 C C . ASN A 1 104 ? -2.507 5.418 30.490 1.00 10.80 100 ASN A C 1
ATOM 802 O O . ASN A 1 104 ? -2.044 5.337 31.629 1.00 11.16 100 ASN A O 1
ATOM 807 N N . ARG A 1 105 ? -1.746 5.637 29.415 1.00 10.88 101 ARG A N 1
ATOM 808 C CA . ARG A 1 105 ? -0.306 5.883 29.549 1.00 11.53 101 ARG A CA 1
ATOM 809 C C . ARG A 1 105 ? -0.007 7.109 30.436 1.00 11.50 101 ARG A C 1
ATOM 810 O O . ARG A 1 105 ? 1.095 7.211 30.996 1.00 12.78 101 ARG A O 1
ATOM 818 N N . SER A 1 106 ? -0.957 8.036 30.469 1.00 10.94 102 SER A N 1
ATOM 819 C CA . SER A 1 106 ? -0.811 9.318 31.183 1.00 11.36 102 SER A CA 1
ATOM 820 C C . SER A 1 106 ? -1.283 9.302 32.631 1.00 12.21 102 SER A C 1
ATOM 821 O O . SER A 1 106 ? -1.271 10.352 33.265 1.00 12.40 102 SER A O 1
ATOM 824 N N . ILE A 1 107 ? -1.669 8.146 33.162 1.00 11.25 103 ILE A N 1
ATOM 825 C CA . ILE A 1 107 ? -2.227 8.073 34.525 1.00 11.97 103 ILE A CA 1
ATOM 826 C C . ILE A 1 107 ? -1.431 7.059 35.330 1.00 11.73 103 ILE A C 1
ATOM 827 O O . ILE A 1 107 ? -1.690 5.855 35.259 1.00 11.23 103 ILE A O 1
ATOM 832 N N . PRO A 1 108 ? -0.415 7.511 36.090 1.00 12.32 104 PRO A N 1
ATOM 833 C CA . PRO A 1 108 ? 0.345 6.539 36.850 1.00 12.80 104 PRO A CA 1
ATOM 834 C C . PRO A 1 108 ? -0.425 5.834 37.959 1.00 12.75 104 PRO A C 1
ATOM 835 O O . PRO A 1 108 ? -0.111 4.696 38.306 1.00 13.03 104 PRO A O 1
ATOM 839 N N . VAL A 1 109 ? -1.360 6.554 38.564 1.00 12.33 105 VAL A N 1
ATOM 840 C CA A VAL A 1 109 ? -2.144 5.983 39.641 0.50 12.38 105 VAL A CA 1
ATOM 841 C CA B VAL A 1 109 ? -2.117 6.074 39.725 0.50 12.42 105 VAL A CA 1
ATOM 842 C C . VAL A 1 109 ? -3.540 6.581 39.610 1.00 11.60 105 VAL A C 1
ATOM 843 O O . VAL A 1 109 ? -3.741 7.749 39.244 1.00 13.02 105 VAL A O 1
ATOM 850 N N . ALA A 1 110 ? -4.515 5.740 39.937 1.00 11.75 106 ALA A N 1
ATOM 851 C CA . ALA A 1 110 ? -5.924 6.129 40.005 1.00 12.08 106 ALA A CA 1
ATOM 852 C C . ALA A 1 110 ? -6.513 5.557 41.269 1.00 11.52 106 ALA A C 1
ATOM 853 O O . ALA A 1 110 ? -6.179 4.441 41.665 1.00 11.85 106 ALA A O 1
ATOM 855 N N . VAL A 1 111 ? -7.398 6.335 41.902 1.00 11.40 107 VAL A N 1
ATOM 856 C CA . VAL A 1 111 ? -8.173 5.844 43.045 1.00 11.89 107 VAL A CA 1
ATOM 857 C C . VAL A 1 111 ? -9.643 6.017 42.690 1.00 12.24 107 VAL A C 1
ATOM 858 O O . VAL A 1 111 ? -10.044 7.116 42.306 1.00 13.64 107 VAL A O 1
ATOM 862 N N . ILE A 1 112 ? -10.420 4.951 42.791 1.00 11.80 108 ILE A N 1
ATOM 863 C CA . ILE A 1 112 ? -11.869 5.030 42.584 1.00 12.15 108 ILE A CA 1
ATOM 864 C C . ILE A 1 112 ? -12.551 4.729 43.909 1.00 11.89 108 ILE A C 1
ATOM 865 O O . ILE A 1 112 ? -12.159 3.803 44.596 1.00 12.34 108 ILE A O 1
ATOM 870 N N . ASN A 1 113 ? -13.521 5.580 44.284 1.00 11.98 109 ASN A N 1
ATOM 871 C CA . ASN A 1 113 ? -14.317 5.408 45.497 1.00 11.88 109 ASN A CA 1
ATOM 872 C C . ASN A 1 113 ? -15.745 5.113 45.059 1.00 11.40 109 ASN A C 1
ATOM 873 O O . ASN A 1 113 ? -16.350 5.918 44.394 1.00 11.49 109 ASN A O 1
ATOM 878 N N . MET A 1 114 ? -16.261 3.960 45.459 1.00 11.20 110 MET A N 1
ATOM 879 C CA . MET A 1 114 ? -17.667 3.614 45.324 1.00 11.54 110 MET A CA 1
ATOM 880 C C . MET A 1 114 ? -18.229 3.391 46.731 1.00 11.58 110 MET A C 1
ATOM 881 O O . MET A 1 114 ? -17.834 2.472 47.423 1.00 11.95 110 MET A O 1
ATOM 886 N N . ASN A 1 115 ? -19.167 4.259 47.121 1.00 11.42 111 ASN A N 1
ATOM 887 C CA . ASN A 1 115 ? -19.846 4.173 48.423 1.00 11.64 111 ASN A CA 1
ATOM 888 C C . ASN A 1 115 ? -18.873 3.963 49.583 1.00 12.01 111 ASN A C 1
ATOM 889 O O . ASN A 1 115 ? -19.157 3.191 50.510 1.00 12.97 111 ASN A O 1
ATOM 894 N N . GLY A 1 116 ? -17.764 4.702 49.542 1.00 12.50 112 GLY A N 1
ATOM 895 C CA . GLY A 1 116 ? -16.768 4.713 50.596 1.00 12.88 112 GLY A CA 1
ATOM 896 C C . GLY A 1 116 ? -15.650 3.694 50.507 1.00 14.21 112 GLY A C 1
ATOM 897 O O . GLY A 1 116 ? -14.679 3.770 51.265 1.00 17.01 112 GLY A O 1
ATOM 898 N N . LYS A 1 117 ? -15.785 2.733 49.596 1.00 13.39 113 LYS A N 1
ATOM 899 C CA . LYS A 1 117 ? -14.734 1.751 49.342 1.00 13.34 113 LYS A CA 1
ATOM 900 C C . LYS A 1 117 ? -13.793 2.284 48.275 1.00 13.75 113 LYS A C 1
ATOM 901 O O . LYS A 1 117 ? -14.244 2.614 47.186 1.00 13.67 113 LYS A O 1
ATOM 907 N N . THR A 1 118 ? -12.503 2.351 48.591 1.00 13.68 114 THR A N 1
ATOM 908 C CA . THR A 1 118 ? -11.500 2.815 47.614 1.00 13.86 114 THR A CA 1
ATOM 909 C C . THR A 1 118 ? -10.776 1.642 46.950 1.00 14.15 114 THR A C 1
ATOM 910 O O . THR A 1 118 ? -10.521 0.604 47.565 1.00 15.81 114 THR A O 1
ATOM 914 N N . PHE A 1 119 ? -10.473 1.847 45.669 1.00 13.09 115 PHE A N 1
ATOM 915 C CA . PHE A 1 119 ? -9.733 0.898 44.843 1.00 13.10 115 PHE A CA 1
ATOM 916 C C . PHE A 1 119 ? -8.573 1.686 44.241 1.00 12.57 115 PHE A C 1
ATOM 917 O O . PHE A 1 119 ? -8.809 2.669 43.508 1.00 13.33 115 PHE A O 1
ATOM 925 N N . THR A 1 120 ? -7.344 1.287 44.559 1.00 13.19 116 THR A N 1
ATOM 926 C CA . THR A 1 120 ? -6.154 1.944 44.067 1.00 13.54 116 THR A CA 1
ATOM 927 C C . THR A 1 120 ? -5.499 1.072 43.007 1.00 13.09 116 THR A C 1
ATOM 928 O O . THR A 1 120 ? -5.241 -0.099 43.252 1.00 14.71 116 THR A O 1
ATOM 932 N N . SER A 1 121 ? -5.282 1.636 41.829 1.00 12.68 117 SER A N 1
ATOM 933 C CA . SER A 1 121 ? -4.631 0.881 40.769 1.00 12.29 117 SER A CA 1
ATOM 934 C C . SER A 1 121 ? -3.716 1.805 39.971 1.00 12.04 117 SER A C 1
ATOM 935 O O . SER A 1 121 ? -3.607 3.001 40.232 1.00 12.12 117 SER A O 1
ATOM 938 N N . TYR A 1 122 ? -3.029 1.221 38.996 1.00 12.20 118 TYR A N 1
ATOM 939 C CA . TYR A 1 122 ? -1.909 1.870 38.301 1.00 12.07 118 TYR A CA 1
ATOM 940 C C . TYR A 1 122 ? -2.110 1.743 36.783 1.00 11.57 118 TYR A C 1
ATOM 941 O O . TYR A 1 122 ? -1.573 0.824 36.168 1.00 11.69 118 TYR A O 1
ATOM 950 N N . PRO A 1 123 ? -2.910 2.640 36.183 1.00 11.30 119 PRO A N 1
ATOM 951 C CA . PRO A 1 123 ? -3.325 2.438 34.767 1.00 11.71 119 PRO A CA 1
ATOM 952 C C . PRO A 1 123 ? -2.173 2.349 33.787 1.00 12.46 119 PRO A C 1
ATOM 953 O O . PRO A 1 123 ? -2.201 1.498 32.899 1.00 12.61 119 PRO A O 1
ATOM 957 N N . ALA A 1 124 ? -1.160 3.195 33.926 1.00 11.88 120 ALA A N 1
ATOM 958 C CA . ALA A 1 124 ? -0.049 3.165 32.960 1.00 12.23 120 ALA A CA 1
ATOM 959 C C . ALA A 1 124 ? 0.686 1.838 33.028 1.00 12.91 120 ALA A C 1
ATOM 960 O O . ALA A 1 124 ? 1.042 1.258 31.988 1.00 13.71 120 ALA A O 1
ATOM 962 N N . GLN A 1 125 ? 0.893 1.325 34.237 1.00 12.76 121 GLN A N 1
ATOM 963 C CA . GLN A 1 125 ? 1.533 0.022 34.406 1.00 13.42 121 GLN A CA 1
ATOM 964 C C . GLN A 1 125 ? 0.645 -1.088 33.867 1.00 13.39 121 GLN A C 1
ATOM 965 O O . GLN A 1 125 ? 1.133 -2.023 33.182 1.00 14.27 121 GLN A O 1
ATOM 971 N N . LEU A 1 126 ? -0.657 -0.979 34.098 1.00 13.54 122 LEU A N 1
ATOM 972 C CA . LEU A 1 126 ? -1.609 -2.008 33.699 1.00 14.45 122 LEU A CA 1
ATOM 973 C C . LEU A 1 126 ? -1.664 -2.079 32.178 1.00 14.43 122 LEU A C 1
ATOM 974 O O . LEU A 1 126 ? -1.577 -3.164 31.609 1.00 13.58 122 LEU A O 1
ATOM 979 N N . ILE A 1 127 ? -1.816 -0.943 31.522 1.00 13.23 123 ILE A N 1
ATOM 980 C CA . ILE A 1 127 ? -1.994 -0.949 30.066 1.00 13.12 123 ILE A CA 1
ATOM 981 C C . ILE A 1 127 ? -0.704 -1.383 29.362 1.00 13.64 123 ILE A C 1
ATOM 982 O O . ILE A 1 127 ? -0.786 -2.027 28.310 1.00 12.88 123 ILE A O 1
ATOM 987 N N . LYS A 1 128 ? 0.466 -1.088 29.914 1.00 13.67 124 LYS A N 1
ATOM 988 C CA . LYS A 1 128 ? 1.715 -1.538 29.265 1.00 15.21 124 LYS A CA 1
ATOM 989 C C . LYS A 1 128 ? 1.752 -3.057 29.134 1.00 15.67 124 LYS A C 1
ATOM 990 O O . LYS A 1 128 ? 2.313 -3.572 28.155 1.00 14.97 124 LYS A O 1
ATOM 996 N N . LEU A 1 129 ? 1.218 -3.780 30.116 1.00 14.69 125 LEU A N 1
ATOM 997 C CA . LEU A 1 129 ? 1.096 -5.250 30.033 1.00 16.30 125 LEU A CA 1
ATOM 998 C C . LEU A 1 129 ? -0.096 -5.668 29.210 1.00 15.25 125 LEU A C 1
ATOM 999 O O . LEU A 1 129 ? -0.001 -6.549 28.340 1.00 15.75 125 LEU A O 1
ATOM 1004 N N . HIS A 1 130 ? -1.256 -5.097 29.513 1.00 13.54 126 HIS A N 1
ATOM 1005 C CA . HIS A 1 130 ? -2.506 -5.546 28.954 1.00 13.54 126 HIS A CA 1
ATOM 1006 C C . HIS A 1 130 ? -2.535 -5.446 27.428 1.00 13.45 126 HIS A C 1
ATOM 1007 O O . HIS A 1 130 ? -3.124 -6.281 26.762 1.00 13.84 126 HIS A O 1
ATOM 1014 N N . GLN A 1 131 ? -1.874 -4.442 26.871 1.00 12.12 127 GLN A N 1
ATOM 1015 C CA . GLN A 1 131 ? -1.818 -4.272 25.427 1.00 12.11 127 GLN A CA 1
ATOM 1016 C C . GLN A 1 131 ? -1.225 -5.470 24.691 1.00 12.02 127 GLN A C 1
ATOM 1017 O O . GLN A 1 131 ? -1.518 -5.631 23.510 1.00 12.43 127 GLN A O 1
ATOM 1023 N N . TYR A 1 132 ? -0.402 -6.264 25.368 1.00 12.12 128 TYR A N 1
ATOM 1024 C CA . TYR A 1 132 ? 0.271 -7.419 24.731 1.00 13.21 128 TYR A CA 1
ATOM 1025 C C . TYR A 1 132 ? -0.491 -8.712 24.797 1.00 14.71 128 TYR A C 1
ATOM 1026 O O . TYR A 1 132 ? -0.108 -9.647 24.107 1.00 15.14 128 TYR A O 1
ATOM 1035 N N . ASN A 1 133 ? -1.508 -8.858 25.624 1.00 15.55 129 ASN A N 1
ATOM 1036 C CA . ASN A 1 133 ? -2.205 -10.153 25.577 1.00 17.29 129 ASN A CA 1
ATOM 1037 C C . ASN A 1 133 ? -3.702 -10.106 25.622 1.00 17.44 129 ASN A C 1
ATOM 1038 O O . ASN A 1 133 ? -4.338 -11.141 25.668 1.00 17.04 129 ASN A O 1
ATOM 1043 N N . ALA A 1 134 ? -4.261 -8.929 25.462 1.00 16.99 130 ALA A N 1
ATOM 1044 C CA . ALA A 1 134 ? -5.669 -8.778 25.281 1.00 18.90 130 ALA A CA 1
ATOM 1045 C C . ALA A 1 134 ? -6.104 -9.033 23.870 1.00 19.58 130 ALA A C 1
ATOM 1046 O O . ALA A 1 134 ? -5.338 -8.968 22.890 1.00 19.77 130 ALA A O 1
ATOM 1048 N N . ASP A 1 135 ? -7.388 -9.286 23.752 1.00 20.90 131 ASP A N 1
ATOM 1049 C CA . ASP A 1 135 ? -8.005 -9.432 22.467 1.00 21.85 131 ASP A CA 1
ATOM 1050 C C . ASP A 1 135 ? -7.947 -8.102 21.686 1.00 23.18 131 ASP A C 1
ATOM 1051 O O . ASP A 1 135 ? -8.467 -7.097 22.170 1.00 20.21 131 ASP A O 1
ATOM 1056 N N . PRO A 1 136 ? -7.288 -8.064 20.520 1.00 22.18 132 PRO A N 1
ATOM 1057 C CA . PRO A 1 136 ? -7.180 -6.803 19.763 1.00 23.91 132 PRO A CA 1
ATOM 1058 C C . PRO A 1 136 ? -8.509 -6.101 19.396 1.00 24.01 132 PRO A C 1
ATOM 1059 O O . PRO A 1 136 ? -8.552 -4.879 19.259 1.00 22.16 132 PRO A O 1
ATOM 1063 N N . LEU A 1 137 ? -9.585 -6.870 19.260 1.00 25.55 133 LEU A N 1
ATOM 1064 C CA . LEU A 1 137 ? -10.911 -6.289 19.038 1.00 25.16 133 LEU A CA 1
ATOM 1065 C C . LEU A 1 137 ? -11.392 -5.498 20.276 1.00 21.36 133 LEU A C 1
ATOM 1066 O O . LEU A 1 137 ? -11.969 -4.407 20.141 1.00 21.10 133 LEU A O 1
ATOM 1071 N N . GLU A 1 138 ? -11.128 -6.016 21.475 1.00 19.21 134 GLU A N 1
ATOM 1072 C CA . GLU A 1 138 ? -11.460 -5.294 22.704 1.00 18.37 134 GLU A CA 1
ATOM 1073 C C . GLU A 1 138 ? -10.549 -4.085 22.831 1.00 15.84 134 GLU A C 1
ATOM 1074 O O . GLU A 1 138 ? -10.992 -3.030 23.267 1.00 14.59 134 GLU A O 1
ATOM 1080 N N . LEU A 1 139 ? -9.275 -4.226 22.467 1.00 13.62 135 LEU A N 1
ATOM 1081 C CA . LEU A 1 139 ? -8.348 -3.088 22.571 1.00 12.99 135 LEU A CA 1
ATOM 1082 C C . LEU A 1 139 ? -8.817 -1.921 21.691 1.00 12.61 135 LEU A C 1
ATOM 1083 O O . LEU A 1 139 ? -8.698 -0.766 22.087 1.00 12.02 135 LEU A O 1
ATOM 1088 N N . ALA A 1 140 ? -9.370 -2.186 20.500 1.00 11.84 136 ALA A N 1
ATOM 1089 C CA . ALA A 1 140 ? -9.893 -1.131 19.682 1.00 12.46 136 ALA A CA 1
ATOM 1090 C C . ALA A 1 140 ? -11.155 -0.450 20.254 1.00 12.44 136 ALA A C 1
ATOM 1091 O O . ALA A 1 140 ? -11.421 0.715 19.964 1.00 13.62 136 ALA A O 1
ATOM 1093 N N . LEU A 1 141 ? -11.913 -1.162 21.067 1.00 11.83 137 LEU A N 1
ATOM 1094 C CA . LEU A 1 141 ? -13.020 -0.534 21.807 1.00 12.98 137 LEU A CA 1
ATOM 1095 C C . LEU A 1 141 ? -12.524 0.267 23.007 1.00 11.85 137 LEU A C 1
ATOM 1096 O O . LEU A 1 141 ? -13.233 1.162 23.494 1.00 13.14 137 LEU A O 1
ATOM 1101 N N . LEU A 1 142 ? -11.361 -0.097 23.505 1.00 11.40 138 LEU A N 1
ATOM 1102 C CA . LEU A 1 142 ? -10.745 0.579 24.643 1.00 11.11 138 LEU A CA 1
ATOM 1103 C C . LEU A 1 142 ? -10.209 1.953 24.243 1.00 10.92 138 LEU A C 1
ATOM 1104 O O . LEU A 1 142 ? -10.460 2.956 24.943 1.00 10.76 138 LEU A O 1
ATOM 1109 N N . SER A 1 143 ? -9.468 2.024 23.135 1.00 10.75 139 SER A N 1
ATOM 1110 C CA . SER A 1 143 ? -8.844 3.267 22.692 1.00 10.90 139 SER A CA 1
ATOM 1111 C C . SER A 1 143 ? -8.874 3.371 21.175 1.00 10.72 139 SER A C 1
ATOM 1112 O O . SER A 1 143 ? -8.703 2.340 20.503 1.00 10.80 139 SER A O 1
ATOM 1115 N N . PRO A 1 144 ? -8.986 4.607 20.643 1.00 10.86 140 PRO A N 1
ATOM 1116 C CA . PRO A 1 144 ? -8.769 4.807 19.193 1.00 11.03 140 PRO A CA 1
ATOM 1117 C C . PRO A 1 144 ? -7.340 4.539 18.755 1.00 11.40 140 PRO A C 1
ATOM 1118 O O . PRO A 1 144 ? -7.089 4.360 17.555 1.00 12.37 140 PRO A O 1
ATOM 1122 N N . CYS A 1 145 ? -6.401 4.537 19.698 1.00 10.32 141 CYS A N 1
ATOM 1123 C CA . CYS A 1 145 ? -4.991 4.311 19.399 1.00 10.90 141 CYS A CA 1
ATOM 1124 C C . CYS A 1 145 ? -4.602 2.987 19.988 1.00 11.21 141 CYS A C 1
ATOM 1125 O O . CYS A 1 145 ? -3.901 2.905 20.994 1.00 11.81 141 CYS A O 1
ATOM 1128 N N . SER A 1 146 ? -5.033 1.911 19.325 1.00 10.65 142 SER A N 1
ATOM 1129 C CA . SER A 1 146 ? -4.858 0.564 19.864 1.00 11.45 142 SER A CA 1
ATOM 1130 C C . SER A 1 146 ? -3.749 -0.253 19.237 1.00 11.21 142 SER A C 1
ATOM 1131 O O . SER A 1 146 ? -3.375 -1.288 19.787 1.00 11.70 142 SER A O 1
ATOM 1134 N N . ASP A 1 147 ? -3.215 0.211 18.110 1.00 9.70 143 ASP A N 1
ATOM 1135 C CA . ASP A 1 147 ? -2.082 -0.486 17.467 1.00 10.39 143 ASP A CA 1
ATOM 1136 C C . ASP A 1 147 ? -0.870 -0.403 18.369 1.00 10.24 143 ASP A C 1
ATOM 1137 O O . ASP A 1 147 ? -0.561 0.685 18.861 1.00 10.41 143 ASP A O 1
ATOM 1142 N N . VAL A 1 148 ? -0.166 -1.511 18.516 1.00 10.35 144 VAL A N 1
ATOM 1143 C CA . VAL A 1 148 ? 1.009 -1.612 19.376 1.00 10.77 144 VAL A CA 1
ATOM 1144 C C . VAL A 1 148 ? 2.267 -1.762 18.510 1.00 10.73 144 VAL A C 1
ATOM 1145 O O . VAL A 1 148 ? 2.317 -2.598 17.586 1.00 10.71 144 VAL A O 1
ATOM 1149 N N . ASP A 1 149 ? 3.283 -0.950 18.809 1.00 10.77 145 ASP A N 1
ATOM 1150 C CA . ASP A 1 149 ? 4.536 -0.957 18.030 1.00 10.37 145 ASP A CA 1
ATOM 1151 C C . ASP A 1 149 ? 5.221 -2.306 17.994 1.00 10.75 145 ASP A C 1
ATOM 1152 O O . ASP A 1 149 ? 5.389 -2.991 19.020 1.00 11.25 145 ASP A O 1
ATOM 1157 N N . GLU A 1 150 ? 5.656 -2.705 16.792 1.00 10.46 146 GLU A N 1
ATOM 1158 C CA . GLU A 1 150 ? 6.390 -3.949 16.623 1.00 10.81 146 GLU A CA 1
ATOM 1159 C C . GLU A 1 150 ? 7.900 -3.757 16.691 1.00 10.89 146 GLU A C 1
ATOM 1160 O O . GLU A 1 150 ? 8.596 -4.666 17.105 1.00 11.22 146 GLU A O 1
ATOM 1166 N N . TYR A 1 151 ? 8.379 -2.574 16.303 1.00 11.04 147 TYR A N 1
ATOM 1167 C CA . TYR A 1 151 ? 9.819 -2.284 16.204 1.00 11.18 147 TYR A CA 1
ATOM 1168 C C . TYR A 1 151 ? 10.143 -1.009 16.946 1.00 12.85 147 TYR A C 1
ATOM 1169 O O . TYR A 1 151 ? 9.232 -0.225 17.279 1.00 13.73 147 TYR A O 1
ATOM 1178 N N . ASN A 1 152 ? 11.435 -0.773 17.153 1.00 12.99 148 ASN A N 1
ATOM 1179 C CA . ASN A 1 152 ? 11.873 0.346 17.987 1.00 12.97 148 ASN A CA 1
ATOM 1180 C C . ASN A 1 152 ? 12.003 1.684 17.276 1.00 13.60 148 ASN A C 1
ATOM 1181 O O . ASN A 1 152 ? 12.368 2.676 17.916 1.00 13.81 148 ASN A O 1
ATOM 1186 N N A LYS A 1 153 ? 11.711 1.715 15.979 0.50 13.16 149 LYS A N 1
ATOM 1187 N N B LYS A 1 153 ? 11.716 1.723 15.982 0.50 13.20 149 LYS A N 1
ATOM 1188 C CA A LYS A 1 153 ? 11.696 2.935 15.183 0.50 13.81 149 LYS A CA 1
ATOM 1189 C CA B LYS A 1 153 ? 11.700 2.953 15.205 0.50 13.90 149 LYS A CA 1
ATOM 1190 C C A LYS A 1 153 ? 10.525 2.895 14.207 0.50 13.15 149 LYS A C 1
ATOM 1191 C C B LYS A 1 153 ? 10.465 2.895 14.318 0.50 13.21 149 LYS A C 1
ATOM 1192 O O A LYS A 1 153 ? 10.148 1.827 13.685 0.50 13.35 149 LYS A O 1
ATOM 1193 O O B LYS A 1 153 ? 9.934 1.800 14.047 0.50 13.62 149 LYS A O 1
ATOM 1204 N N . ILE A 1 154 ? 9.998 4.076 13.928 1.00 12.57 150 ILE A N 1
ATOM 1205 C CA . ILE A 1 154 ? 8.913 4.257 12.982 1.00 12.48 150 ILE A CA 1
ATOM 1206 C C . ILE A 1 154 ? 9.413 5.251 11.951 1.00 12.85 150 ILE A C 1
ATOM 1207 O O . ILE A 1 154 ? 9.912 6.324 12.307 1.00 12.90 150 ILE A O 1
ATOM 1212 N N . LYS A 1 155 ? 9.225 4.934 10.676 1.00 13.11 151 LYS A N 1
ATOM 1213 C CA . LYS A 1 155 ? 9.622 5.806 9.570 1.00 13.75 151 LYS A CA 1
ATOM 1214 C C . LYS A 1 155 ? 8.526 5.903 8.537 1.00 14.28 151 LYS A C 1
ATOM 1215 O O . LYS A 1 155 ? 7.920 4.880 8.161 1.00 15.11 151 LYS A O 1
ATOM 1221 N N . ALA A 1 156 ? 8.267 7.105 8.029 1.00 14.04 152 ALA A N 1
ATOM 1222 C CA . ALA A 1 156 ? 7.251 7.289 7.006 1.00 14.80 152 ALA A CA 1
ATOM 1223 C C . ALA A 1 156 ? 7.625 6.652 5.666 1.00 15.45 152 ALA A C 1
ATOM 1224 O O . ALA A 1 156 ? 6.745 6.415 4.858 1.00 17.53 152 ALA A O 1
ATOM 1226 N N . VAL A 1 157 ? 8.900 6.360 5.457 1.00 16.09 153 VAL A N 1
ATOM 1227 C CA . VAL A 1 157 ? 9.301 5.625 4.253 1.00 17.92 153 VAL A CA 1
ATOM 1228 C C . VAL A 1 157 ? 8.879 4.150 4.263 1.00 18.12 153 VAL A C 1
ATOM 1229 O O . VAL A 1 157 ? 8.916 3.501 3.212 1.00 20.53 153 VAL A O 1
ATOM 1233 N N . SER A 1 158 ? 8.499 3.633 5.435 1.00 16.91 154 SER A N 1
ATOM 1234 C CA . SER A 1 158 ? 8.131 2.221 5.633 1.00 17.75 154 SER A CA 1
ATOM 1235 C C . SER A 1 158 ? 6.625 2.038 5.733 1.00 16.22 154 SER A C 1
ATOM 1236 O O . SER A 1 158 ? 5.914 2.881 6.274 1.00 17.29 154 SER A O 1
ATOM 1239 N N . MET A 1 159 ? 6.107 0.921 5.241 1.00 14.95 155 MET A N 1
ATOM 1240 C CA . MET A 1 159 ? 4.667 0.705 5.253 1.00 15.47 155 MET A CA 1
ATOM 1241 C C . MET A 1 159 ? 4.069 0.343 6.605 1.00 14.49 155 MET A C 1
ATOM 1242 O O . MET A 1 159 ? 2.911 0.676 6.874 1.00 14.95 155 MET A O 1
ATOM 1247 N N . ASN A 1 160 ? 4.845 -0.330 7.458 1.00 12.81 156 ASN A N 1
ATOM 1248 C CA . ASN A 1 160 ? 4.365 -0.582 8.813 1.00 13.04 156 ASN A CA 1
ATOM 1249 C C . ASN A 1 160 ? 4.619 0.672 9.640 1.00 12.71 156 ASN A C 1
ATOM 1250 O O . ASN A 1 160 ? 5.648 0.838 10.289 1.00 14.38 156 ASN A O 1
ATOM 1255 N N . ASN A 1 161 ? 3.641 1.574 9.584 1.00 11.66 157 ASN A N 1
ATOM 1256 C CA . ASN A 1 161 ? 3.804 2.912 10.148 1.00 11.18 157 ASN A CA 1
ATOM 1257 C C . ASN A 1 161 ? 2.484 3.344 10.770 1.00 10.96 157 ASN A C 1
ATOM 1258 O O . ASN A 1 161 ? 1.555 3.688 10.061 1.00 10.67 157 ASN A O 1
ATOM 1263 N N . PRO A 1 162 ? 2.403 3.304 12.106 1.00 10.57 158 PRO A N 1
ATOM 1264 C CA . PRO A 1 162 ? 1.132 3.663 12.750 1.00 11.06 158 PRO A CA 1
ATOM 1265 C C . PRO A 1 162 ? 0.753 5.131 12.588 1.00 11.39 158 PRO A C 1
ATOM 1266 O O . PRO A 1 162 ? -0.363 5.504 12.939 1.00 11.59 158 PRO A O 1
ATOM 1270 N N . TYR A 1 163 ? 1.658 5.989 12.102 1.00 10.46 159 TYR A N 1
ATOM 1271 C CA . TYR A 1 163 ? 1.310 7.384 11.870 1.00 10.70 159 TYR A CA 1
ATOM 1272 C C . TYR A 1 163 ? 0.844 7.630 10.449 1.00 10.67 159 TYR A C 1
ATOM 1273 O O . TYR A 1 163 ? 0.574 8.771 10.081 1.00 11.02 159 TYR A O 1
ATOM 1282 N N . ARG A 1 164 ? 0.656 6.569 9.664 1.00 10.81 160 ARG A N 1
ATOM 1283 C CA . ARG A 1 164 ? -0.133 6.699 8.449 1.00 11.52 160 ARG A CA 1
ATOM 1284 C C . ARG A 1 164 ? -1.469 7.319 8.779 1.00 11.26 160 ARG A C 1
ATOM 1285 O O . ARG A 1 164 ? -2.183 6.848 9.684 1.00 12.57 160 ARG A O 1
ATOM 1293 N N . GLN A 1 165 ? -1.833 8.352 8.050 1.00 11.56 161 GLN A N 1
ATOM 1294 C CA . GLN A 1 165 ? -3.151 8.925 8.266 1.00 12.49 161 GLN A CA 1
ATOM 1295 C C . GLN A 1 165 ? -4.269 8.041 7.728 1.00 11.71 161 GLN A C 1
ATOM 1296 O O . GLN A 1 165 ? -4.018 7.025 7.065 1.00 10.70 161 GLN A O 1
ATOM 1302 N N . GLY A 1 166 ? -5.515 8.404 8.008 1.00 10.54 162 GLY A N 1
ATOM 1303 C CA . GLY A 1 166 ? -6.648 7.575 7.579 1.00 10.64 162 GLY A CA 1
ATOM 1304 C C . GLY A 1 166 ? -6.680 7.326 6.076 1.00 11.13 162 GLY A C 1
ATOM 1305 O O . GLY A 1 166 ? -6.936 6.189 5.637 1.00 10.67 162 GLY A O 1
ATOM 1306 N N . THR A 1 167 ? -6.434 8.366 5.273 1.00 11.30 163 THR A N 1
ATOM 1307 C CA . THR A 1 167 ? -6.436 8.176 3.817 1.00 12.09 163 THR A CA 1
ATOM 1308 C C . THR A 1 167 ? -5.300 7.267 3.337 1.00 12.19 163 THR A C 1
ATOM 1309 O O . THR A 1 167 ? -5.294 6.862 2.153 1.00 12.47 163 THR A O 1
ATOM 1313 N N . GLU A 1 168 ? -4.339 6.944 4.208 1.00 11.67 164 GLU A N 1
ATOM 1314 C CA . GLU A 1 168 ? -3.263 6.024 3.879 1.00 12.95 164 GLU A CA 1
ATOM 1315 C C . GLU A 1 168 ? -3.414 4.679 4.568 1.00 12.58 164 GLU A C 1
ATOM 1316 O O . GLU A 1 168 ? -2.506 3.852 4.512 1.00 14.48 164 GLU A O 1
ATOM 1322 N N . SER A 1 169 ? -4.559 4.431 5.235 1.00 11.82 165 SER A N 1
ATOM 1323 C CA . SER A 1 169 ? -4.756 3.234 6.058 1.00 11.87 165 SER A CA 1
ATOM 1324 C C . SER A 1 169 ? -6.005 2.487 5.615 1.00 12.22 165 SER A C 1
ATOM 1325 O O . SER A 1 169 ? -7.115 2.974 5.780 1.00 12.70 165 SER A O 1
ATOM 1328 N N A THR A 1 170 ? -5.813 1.320 5.021 0.50 12.27 166 THR A N 1
ATOM 1329 N N B THR A 1 170 ? -5.837 1.314 5.003 0.50 12.01 166 THR A N 1
ATOM 1330 C CA A THR A 1 170 ? -6.927 0.491 4.597 0.50 12.75 166 THR A CA 1
ATOM 1331 C CA B THR A 1 170 ? -6.992 0.486 4.609 0.50 12.36 166 THR A CA 1
ATOM 1332 C C A THR A 1 170 ? -7.690 -0.099 5.792 0.50 12.46 166 THR A C 1
ATOM 1333 C C B THR A 1 170 ? -7.720 -0.082 5.819 0.50 12.22 166 THR A C 1
ATOM 1334 O O A THR A 1 170 ? -8.904 -0.298 5.724 0.50 12.46 166 THR A O 1
ATOM 1335 O O B THR A 1 170 ? -8.937 -0.277 5.783 0.50 12.24 166 THR A O 1
ATOM 1342 N N . ASP A 1 171 ? -6.976 -0.372 6.885 1.00 12.40 167 ASP A N 1
ATOM 1343 C CA . ASP A 1 171 ? -7.556 -0.933 8.099 1.00 12.79 167 ASP A CA 1
ATOM 1344 C C . ASP A 1 171 ? -7.314 0.052 9.238 1.00 11.97 167 ASP A C 1
ATOM 1345 O O . ASP A 1 171 ? -6.160 0.218 9.672 1.00 11.89 167 ASP A O 1
ATOM 1350 N N . SER A 1 172 ? -8.391 0.670 9.704 1.00 11.28 168 SER A N 1
ATOM 1351 C CA . SER A 1 172 ? -8.299 1.697 10.732 1.00 11.87 168 SER A CA 1
ATOM 1352 C C . SER A 1 172 ? -7.604 1.243 12.016 1.00 12.28 168 SER A C 1
ATOM 1353 O O . SER A 1 172 ? -6.947 2.062 12.670 1.00 11.51 168 SER A O 1
ATOM 1356 N N . ARG A 1 173 ? -7.692 -0.029 12.369 1.00 12.82 169 ARG A N 1
ATOM 1357 C CA . ARG A 1 173 ? -7.068 -0.485 13.640 1.00 14.65 169 ARG A CA 1
ATOM 1358 C C . ARG A 1 173 ? -5.549 -0.380 13.637 1.00 13.32 169 ARG A C 1
ATOM 1359 O O . ARG A 1 173 ? -4.910 -0.331 14.710 1.00 12.45 169 ARG A O 1
ATOM 1367 N N . MET A 1 174 ? -4.941 -0.280 12.460 1.00 11.82 170 MET A N 1
ATOM 1368 C CA A MET A 1 174 ? -3.475 -0.164 12.339 0.50 11.80 170 MET A CA 1
ATOM 1369 C CA B MET A 1 174 ? -3.477 -0.180 12.390 0.50 11.58 170 MET A CA 1
ATOM 1370 C C . MET A 1 174 ? -2.939 1.220 12.664 1.00 11.49 170 MET A C 1
ATOM 1371 O O . MET A 1 174 ? -1.740 1.388 12.874 1.00 12.01 170 MET A O 1
ATOM 1380 N N . SER A 1 175 ? -3.813 2.225 12.640 1.00 10.89 171 SER A N 1
ATOM 1381 C CA . SER A 1 175 ? -3.379 3.615 12.682 1.00 10.84 171 SER A CA 1
ATOM 1382 C C . SER A 1 175 ? -3.600 4.291 14.021 1.00 10.47 171 SER A C 1
ATOM 1383 O O . SER A 1 175 ? -4.699 4.266 14.580 1.00 10.74 171 SER A O 1
ATOM 1386 N N . ARG A 1 176 ? -2.539 4.939 14.486 1.00 9.69 172 ARG A N 1
ATOM 1387 C CA . ARG A 1 176 ? -2.605 5.949 15.553 1.00 9.54 172 ARG A CA 1
ATOM 1388 C C . ARG A 1 176 ? -2.395 7.342 14.994 1.00 9.86 172 ARG A C 1
ATOM 1389 O O . ARG A 1 176 ? -2.073 8.287 15.746 1.00 10.43 172 ARG A O 1
ATOM 1397 N N . GLY A 1 177 ? -2.602 7.465 13.686 1.00 10.38 173 GLY A N 1
ATOM 1398 C CA . GLY A 1 177 ? -2.302 8.704 12.988 1.00 10.07 173 GLY A CA 1
ATOM 1399 C C . GLY A 1 177 ? -3.474 9.653 12.900 1.00 10.32 173 GLY A C 1
ATOM 1400 O O . GLY A 1 177 ? -4.561 9.366 13.421 1.00 10.42 173 GLY A O 1
ATOM 1401 N N . LEU A 1 178 ? -3.250 10.775 12.225 1.00 10.74 174 LEU A N 1
ATOM 1402 C CA . LEU A 1 178 ? -4.273 11.798 12.073 1.00 11.20 174 LEU A CA 1
ATOM 1403 C C . LEU A 1 178 ? -5.369 11.336 11.105 1.00 11.15 174 LEU A C 1
ATOM 1404 O O . LEU A 1 178 ? -5.161 10.478 10.233 1.00 12.05 174 LEU A O 1
ATOM 1409 N N . GLY A 1 179 ? -6.558 11.883 11.253 1.00 10.50 175 GLY A N 1
ATOM 1410 C CA . GLY A 1 179 ? -7.625 11.645 10.280 1.00 10.50 175 GLY A CA 1
ATOM 1411 C C . GLY A 1 179 ? -8.043 10.199 10.136 1.00 10.17 175 GLY A C 1
ATOM 1412 O O . GLY A 1 179 ? -8.421 9.771 9.041 1.00 10.99 175 GLY A O 1
ATOM 1413 N N . CYS A 1 180 ? -8.047 9.454 11.234 1.00 10.07 176 CYS A N 1
ATOM 1414 C CA . CYS A 1 180 ? -8.390 8.035 11.161 1.00 10.30 176 CYS A CA 1
ATOM 1415 C C . CYS A 1 180 ? -9.365 7.647 12.255 1.00 10.40 176 CYS A C 1
ATOM 1416 O O . CYS A 1 180 ? -10.563 7.478 11.953 1.00 11.13 176 CYS A O 1
ATOM 1419 N N . ASN A 1 181 ? -8.892 7.518 13.500 1.00 9.77 177 ASN A N 1
ATOM 1420 C CA . ASN A 1 181 ? -9.771 7.073 14.591 1.00 10.23 177 ASN A CA 1
ATOM 1421 C C . ASN A 1 181 ? -10.166 8.163 15.574 1.00 10.06 177 ASN A C 1
ATOM 1422 O O . ASN A 1 181 ? -11.098 7.940 16.362 1.00 10.54 177 ASN A O 1
ATOM 1427 N N . TYR A 1 182 ? -9.438 9.301 15.570 1.00 9.56 178 TYR A N 1
ATOM 1428 C CA . TYR A 1 182 ? -9.700 10.372 16.542 1.00 10.02 178 TYR A CA 1
ATOM 1429 C C . TYR A 1 182 ? -9.766 11.720 15.864 1.00 10.11 178 TYR A C 1
ATOM 1430 O O . TYR A 1 182 ? -9.150 11.953 14.809 1.00 10.82 178 TYR A O 1
ATOM 1439 N N . ALA A 1 183 ? -10.518 12.636 16.477 1.00 10.29 179 ALA A N 1
ATOM 1440 C CA . ALA A 1 183 ? -10.640 13.994 15.944 1.00 10.43 179 ALA A CA 1
ATOM 1441 C C . ALA A 1 183 ? -9.353 14.792 16.151 1.00 10.23 179 ALA A C 1
ATOM 1442 O O . ALA A 1 183 ? -8.665 14.631 17.150 1.00 10.24 179 ALA A O 1
ATOM 1444 N N . TYR A 1 184 ? -9.040 15.646 15.179 1.00 10.29 180 TYR A N 1
ATOM 1445 C CA . TYR A 1 184 ? -7.806 16.432 15.204 1.00 10.86 180 TYR A CA 1
ATOM 1446 C C . TYR A 1 184 ? -7.999 17.672 14.346 1.00 10.80 180 TYR A C 1
ATOM 1447 O O . TYR A 1 184 ? -8.885 17.729 13.493 1.00 11.13 180 TYR A O 1
ATOM 1456 N N . TYR A 1 185 ? -7.133 18.648 14.557 1.00 11.42 181 TYR A N 1
ATOM 1457 C CA . TYR A 1 185 ? -7.039 19.792 13.656 1.00 12.46 181 TYR A CA 1
ATOM 1458 C C . TYR A 1 185 ? -5.628 20.335 13.654 1.00 12.75 181 TYR A C 1
ATOM 1459 O O . TYR A 1 185 ? -5.113 20.711 14.707 1.00 12.17 181 TYR A O 1
ATOM 1468 N N . ILE A 1 186 ? -5.003 20.395 12.479 1.00 14.02 182 ILE A N 1
ATOM 1469 C CA . ILE A 1 186 ? -3.681 20.999 12.321 1.00 15.11 182 ILE A CA 1
ATOM 1470 C C . ILE A 1 186 ? -3.852 22.469 11.976 1.00 15.22 182 ILE A C 1
ATOM 1471 O O . ILE A 1 186 ? -4.509 22.823 10.995 1.00 15.94 182 ILE A O 1
ATOM 1476 N N . HIS A 1 187 ? -3.267 23.334 12.796 1.00 14.86 183 HIS A N 1
ATOM 1477 C CA . HIS A 1 187 ? -3.331 24.775 12.557 1.00 16.45 183 HIS A CA 1
ATOM 1478 C C . HIS A 1 187 ? -2.529 25.116 11.291 1.00 16.64 183 HIS A C 1
ATOM 1479 O O . HIS A 1 187 ? -1.522 24.470 10.987 1.00 16.33 183 HIS A O 1
ATOM 1486 N N . PRO A 1 188 ? -2.948 26.152 10.554 1.00 19.72 184 PRO A N 1
ATOM 1487 C CA . PRO A 1 188 ? -2.166 26.549 9.374 1.00 19.01 184 PRO A CA 1
ATOM 1488 C C . PRO A 1 188 ? -0.699 26.795 9.682 1.00 18.01 184 PRO A C 1
ATOM 1489 O O . PRO A 1 188 ? -0.376 27.342 10.734 1.00 18.42 184 PRO A O 1
ATOM 1493 N N . ARG A 1 189 ? 0.159 26.383 8.758 1.00 19.13 185 ARG A N 1
ATOM 1494 C CA . ARG A 1 189 ? 1.611 26.449 8.928 1.00 19.17 185 ARG A CA 1
ATOM 1495 C C . ARG A 1 189 ? 2.149 27.569 8.057 1.00 21.35 185 ARG A C 1
ATOM 1496 O O . ARG A 1 189 ? 1.812 27.629 6.877 1.00 22.54 185 ARG A O 1
ATOM 1504 N N . ALA A 1 190 ? 2.975 28.433 8.646 1.00 21.07 186 ALA A N 1
ATOM 1505 C CA . ALA A 1 190 ? 3.522 29.579 7.900 1.00 22.71 186 ALA A CA 1
ATOM 1506 C C . ALA A 1 190 ? 4.723 29.122 7.063 1.00 23.83 186 ALA A C 1
ATOM 1507 O O . ALA A 1 190 ? 5.412 28.159 7.424 1.00 22.49 186 ALA A O 1
ATOM 1509 N N . ALA A 1 191 ? 4.994 29.820 5.951 1.00 25.63 187 ALA A N 1
ATOM 1510 C CA . ALA A 1 191 ? 6.205 29.545 5.177 1.00 27.06 187 ALA A CA 1
ATOM 1511 C C . ALA A 1 191 ? 7.431 29.705 6.071 1.00 24.93 187 ALA A C 1
ATOM 1512 O O . ALA A 1 191 ? 7.498 30.632 6.869 1.00 26.58 187 ALA A O 1
ATOM 1514 N N . GLY A 1 192 ? 8.364 28.760 5.968 1.00 24.06 188 GLY A N 1
ATOM 1515 C CA . GLY A 1 192 ? 9.586 28.750 6.789 1.00 23.71 188 GLY A CA 1
ATOM 1516 C C . GLY A 1 192 ? 9.449 28.285 8.234 1.00 23.66 188 GLY A C 1
ATOM 1517 O O . GLY A 1 192 ? 10.439 28.258 8.972 1.00 24.91 188 GLY A O 1
ATOM 1518 N N . SER A 1 193 ? 8.247 27.882 8.649 1.00 22.69 189 SER A N 1
ATOM 1519 C CA . SER A 1 193 ? 8.037 27.534 10.056 1.00 21.95 189 SER A CA 1
ATOM 1520 C C . SER A 1 193 ? 8.697 26.197 10.397 1.00 20.55 189 SER A C 1
ATOM 1521 O O . SER A 1 193 ? 8.883 25.333 9.536 1.00 21.00 189 SER A O 1
ATOM 1524 N N . THR A 1 194 ? 9.092 26.093 11.652 1.00 19.48 190 THR A N 1
ATOM 1525 C CA . THR A 1 194 ? 9.752 24.935 12.206 1.00 18.34 190 THR A CA 1
ATOM 1526 C C . THR A 1 194 ? 8.943 24.325 13.360 1.00 17.45 190 THR A C 1
ATOM 1527 O O . THR A 1 194 ? 9.458 23.587 14.177 1.00 16.49 190 THR A O 1
ATOM 1531 N N . SER A 1 195 ? 7.658 24.651 13.395 1.00 18.27 191 SER A N 1
ATOM 1532 C CA . SER A 1 195 ? 6.778 24.158 14.451 1.00 18.14 191 SER A CA 1
ATOM 1533 C C . SER A 1 195 ? 5.397 23.913 13.899 1.00 17.85 191 SER A C 1
ATOM 1534 O O . SER A 1 195 ? 5.031 24.474 12.874 1.00 19.18 191 SER A O 1
ATOM 1537 N N . VAL A 1 196 ? 4.629 23.058 14.576 1.00 15.82 192 VAL A N 1
ATOM 1538 C CA . VAL A 1 196 ? 3.236 22.811 14.185 1.00 15.38 192 VAL A CA 1
ATOM 1539 C C . VAL A 1 196 ? 2.399 22.760 15.449 1.00 14.60 192 VAL A C 1
ATOM 1540 O O . VAL A 1 196 ? 2.913 22.348 16.474 1.00 14.54 192 VAL A O 1
ATOM 1544 N N . LYS A 1 197 ? 1.151 23.195 15.344 1.00 14.19 193 LYS A N 1
ATOM 1545 C CA . LYS A 1 197 ? 0.182 23.055 16.435 1.00 14.31 193 LYS A CA 1
ATOM 1546 C C . LYS A 1 197 ? -0.938 22.148 15.963 1.00 13.61 193 LYS A C 1
ATOM 1547 O O . LYS A 1 197 ? -1.489 22.359 14.882 1.00 13.98 193 LYS A O 1
ATOM 1553 N N . ILE A 1 198 ? -1.272 21.150 16.801 1.00 12.41 194 ILE A N 1
ATOM 1554 C CA . ILE A 1 198 ? -2.308 20.175 16.470 1.00 12.72 194 ILE A CA 1
ATOM 1555 C C . ILE A 1 198 ? -3.260 20.057 17.658 1.00 11.83 194 ILE A C 1
ATOM 1556 O O . ILE A 1 198 ? -2.826 19.788 18.768 1.00 12.79 194 ILE A O 1
ATOM 1561 N N . ASP A 1 199 ? -4.537 20.212 17.391 1.00 11.71 195 ASP A N 1
ATOM 1562 C CA . ASP A 1 199 ? -5.578 19.950 18.383 1.00 11.95 195 ASP A CA 1
ATOM 1563 C C . ASP A 1 199 ? -5.919 18.462 18.291 1.00 12.30 195 ASP A C 1
ATOM 1564 O O . ASP A 1 199 ? -6.016 17.921 17.181 1.00 12.34 195 ASP A O 1
ATOM 1569 N N . PHE A 1 200 ? -6.067 17.820 19.442 1.00 11.96 196 PHE A N 1
ATOM 1570 C CA . PHE A 1 200 ? -6.479 16.418 19.532 1.00 11.96 196 PHE A CA 1
ATOM 1571 C C . PHE A 1 200 ? -7.692 16.272 20.441 1.00 12.65 196 PHE A C 1
ATOM 1572 O O . PHE A 1 200 ? -7.839 17.036 21.415 1.00 12.38 196 PHE A O 1
ATOM 1580 N N . VAL A 1 201 ? -8.541 15.286 20.151 1.00 11.73 197 VAL A N 1
ATOM 1581 C CA . VAL A 1 201 ? -9.594 14.828 21.071 1.00 12.68 197 VAL A CA 1
ATOM 1582 C C . VAL A 1 201 ? -9.526 13.295 21.097 1.00 12.36 197 VAL A C 1
ATOM 1583 O O . VAL A 1 201 ? -9.575 12.663 20.026 1.00 13.10 197 VAL A O 1
ATOM 1587 N N . VAL A 1 202 ? -9.437 12.718 22.287 1.00 11.82 198 VAL A N 1
ATOM 1588 C CA . VAL A 1 202 ? -9.381 11.248 22.461 1.00 12.50 198 VAL A CA 1
ATOM 1589 C C . VAL A 1 202 ? -10.377 10.838 23.535 1.00 12.07 198 VAL A C 1
ATOM 1590 O O . VAL A 1 202 ? -10.351 11.399 24.631 1.00 12.54 198 VAL A O 1
ATOM 1594 N N . ASP A 1 203 ? -11.188 9.816 23.255 1.00 11.68 199 ASP A N 1
ATOM 1595 C CA . ASP A 1 203 ? -12.194 9.259 24.221 1.00 12.20 199 ASP A CA 1
ATOM 1596 C C . ASP A 1 203 ? -11.791 7.788 24.453 1.00 12.39 199 ASP A C 1
ATOM 1597 O O . ASP A 1 203 ? -12.011 6.952 23.553 1.00 13.66 199 ASP A O 1
ATOM 1602 N N . GLU A 1 204 ? -11.229 7.485 25.619 1.00 11.38 200 GLU A N 1
ATOM 1603 C CA . GLU A 1 204 ? -10.585 6.209 25.916 1.00 10.48 200 GLU A CA 1
ATOM 1604 C C . GLU A 1 204 ? -11.132 5.636 27.228 1.00 10.65 200 GLU A C 1
ATOM 1605 O O . GLU A 1 204 ? -11.280 6.379 28.225 1.00 10.52 200 GLU A O 1
ATOM 1611 N N . ALA A 1 205 ? -11.436 4.343 27.267 1.00 10.26 201 ALA A N 1
ATOM 1612 C CA . ALA A 1 205 ? -11.903 3.719 28.524 1.00 10.23 201 ALA A CA 1
ATOM 1613 C C . ALA A 1 205 ? -10.811 3.769 29.575 1.00 9.92 201 ALA A C 1
ATOM 1614 O O . ALA A 1 205 ? -9.647 3.529 29.293 1.00 10.52 201 ALA A O 1
ATOM 1616 N N . LEU A 1 206 ? -11.200 4.080 30.819 1.00 10.20 202 LEU A N 1
ATOM 1617 C CA . LEU A 1 206 ? -10.266 4.063 31.948 1.00 10.69 202 LEU A CA 1
ATOM 1618 C C . LEU A 1 206 ? -9.989 2.630 32.413 1.00 10.29 202 LEU A C 1
ATOM 1619 O O . LEU A 1 206 ? -10.941 1.862 32.648 1.00 10.84 202 LEU A O 1
ATOM 1624 N N . VAL A 1 207 ? -8.708 2.277 32.489 1.00 10.38 203 VAL A N 1
ATOM 1625 C CA . VAL A 1 207 ? -8.245 0.968 32.922 1.00 10.75 203 VAL A CA 1
ATOM 1626 C C . VAL A 1 207 ? -7.816 1.086 34.368 1.00 10.87 203 VAL A C 1
ATOM 1627 O O . VAL A 1 207 ? -6.668 1.400 34.673 1.00 12.03 203 VAL A O 1
ATOM 1631 N N . ALA A 1 208 ? -8.787 0.906 35.261 1.00 10.94 204 ALA A N 1
ATOM 1632 C CA . ALA A 1 208 ? -8.539 1.093 36.707 1.00 11.14 204 ALA A CA 1
ATOM 1633 C C . ALA A 1 208 ? -9.588 0.335 37.486 1.00 11.45 204 ALA A C 1
ATOM 1634 O O . ALA A 1 208 ? -10.772 0.517 37.254 1.00 12.25 204 ALA A O 1
ATOM 1636 N N . ASN A 1 209 ? -9.168 -0.504 38.427 1.00 11.42 205 ASN A N 1
ATOM 1637 C CA . ASN A 1 209 ? -10.131 -1.275 39.217 1.00 12.41 205 ASN A CA 1
ATOM 1638 C C . ASN A 1 209 ? -11.175 -0.344 39.857 1.00 11.56 205 ASN A C 1
ATOM 1639 O O . ASN A 1 209 ? -10.791 0.695 40.395 1.00 11.51 205 ASN A O 1
ATOM 1644 N N . PRO A 1 210 ? -12.481 -0.661 39.815 1.00 11.75 206 PRO A N 1
ATOM 1645 C CA . PRO A 1 210 ? -13.098 -1.897 39.346 1.00 11.69 206 PRO A CA 1
ATOM 1646 C C . PRO A 1 210 ? -13.695 -1.806 37.927 1.00 11.08 206 PRO A C 1
ATOM 1647 O O . PRO A 1 210 ? -14.610 -2.572 37.606 1.00 11.58 206 PRO A O 1
ATOM 1651 N N . THR A 1 211 ? -13.205 -0.895 37.079 1.00 10.94 207 THR A N 1
ATOM 1652 C CA . THR A 1 211 ? -13.822 -0.730 35.764 1.00 11.04 207 THR A CA 1
ATOM 1653 C C . THR A 1 211 ? -13.749 -2.028 34.948 1.00 11.06 207 THR A C 1
ATOM 1654 O O . THR A 1 211 ? -12.819 -2.853 35.082 1.00 11.42 207 THR A O 1
ATOM 1658 N N . GLN A 1 212 ? -14.749 -2.179 34.100 1.00 10.98 208 GLN A N 1
ATOM 1659 C CA . GLN A 1 212 ? -14.958 -3.399 33.326 1.00 11.65 208 GLN A CA 1
ATOM 1660 C C . GLN A 1 212 ? -14.333 -3.254 31.925 1.00 12.04 208 GLN A C 1
ATOM 1661 O O . GLN A 1 212 ? -14.993 -3.448 30.897 1.00 12.01 208 GLN A O 1
ATOM 1667 N N . TYR A 1 213 ? -13.040 -2.932 31.915 1.00 13.18 209 TYR A N 1
ATOM 1668 C CA . TYR A 1 213 ? -12.320 -2.607 30.694 1.00 13.34 209 TYR A CA 1
ATOM 1669 C C . TYR A 1 213 ? -12.046 -3.815 29.798 1.00 14.60 209 TYR A C 1
ATOM 1670 O O . TYR A 1 213 ? -11.552 -3.645 28.658 1.00 16.25 209 TYR A O 1
ATOM 1679 N N . LYS A 1 214 ? -12.283 -5.022 30.297 1.00 15.67 210 LYS A N 1
ATOM 1680 C CA . LYS A 1 214 ? -12.141 -6.249 29.494 1.00 18.31 210 LYS A CA 1
ATOM 1681 C C . LYS A 1 214 ? -13.431 -6.594 28.763 1.00 19.37 210 LYS A C 1
ATOM 1682 O O . LYS A 1 214 ? -13.443 -7.522 27.930 1.00 21.18 210 LYS A O 1
ATOM 1688 N N . ASN A 1 215 ? -14.523 -5.882 29.060 1.00 17.34 211 ASN A N 1
ATOM 1689 C CA . ASN A 1 215 ? -15.843 -6.132 28.485 1.00 18.21 211 ASN A CA 1
ATOM 1690 C C . ASN A 1 215 ? -16.533 -4.838 28.070 1.00 17.88 211 ASN A C 1
ATOM 1691 O O . ASN A 1 215 ? -17.636 -4.515 28.533 1.00 17.60 211 ASN A O 1
ATOM 1696 N N . ILE A 1 216 ? -15.913 -4.091 27.178 1.00 16.25 212 ILE A N 1
ATOM 1697 C CA . ILE A 1 216 ? -16.412 -2.772 26.815 1.00 18.03 212 ILE A CA 1
ATOM 1698 C C . ILE A 1 216 ? -17.733 -2.771 26.039 1.00 17.28 212 ILE A C 1
ATOM 1699 O O . ILE A 1 216 ? -18.540 -1.846 26.188 1.00 16.70 212 ILE A O 1
ATOM 1704 N N . LYS A 1 217 ? -17.989 -3.785 25.214 1.00 19.76 213 LYS A N 1
ATOM 1705 C CA . LYS A 1 217 ? -19.258 -3.825 24.485 1.00 22.04 213 LYS A CA 1
ATOM 1706 C C . LYS A 1 217 ? -20.426 -3.977 25.437 1.00 20.91 213 LYS A C 1
ATOM 1707 O O . LYS A 1 217 ? -21.446 -3.300 25.272 1.00 23.33 213 LYS A O 1
ATOM 1713 N N . ASP A 1 218 ? -20.253 -4.841 26.441 1.00 18.50 214 ASP A N 1
ATOM 1714 C CA . ASP A 1 218 ? -21.379 -5.249 27.292 1.00 18.68 214 ASP A CA 1
ATOM 1715 C C . ASP A 1 218 ? -21.002 -5.449 28.774 1.00 16.67 214 ASP A C 1
ATOM 1716 O O . ASP A 1 218 ? -21.140 -6.534 29.336 1.00 16.43 214 ASP A O 1
ATOM 1721 N N . PRO A 1 219 ? -20.523 -4.381 29.418 1.00 13.80 215 PRO A N 1
ATOM 1722 C CA . PRO A 1 219 ? -20.094 -4.502 30.800 1.00 12.58 215 PRO A CA 1
ATOM 1723 C C . PRO A 1 219 ? -21.255 -4.509 31.775 1.00 11.89 215 PRO A C 1
ATOM 1724 O O . PRO A 1 219 ? -22.259 -3.864 31.553 1.00 11.51 215 PRO A O 1
ATOM 1728 N N . VAL A 1 220 ? -21.096 -5.256 32.856 1.00 11.49 216 VAL A N 1
ATOM 1729 C CA . VAL A 1 220 ? -22.088 -5.250 33.936 1.00 11.70 216 VAL A CA 1
ATOM 1730 C C . VAL A 1 220 ? -22.075 -3.873 34.605 1.00 11.12 216 VAL A C 1
ATOM 1731 O O . VAL A 1 220 ? -21.014 -3.396 35.002 1.00 11.97 216 VAL A O 1
ATOM 1735 N N . PRO A 1 221 ? -23.262 -3.253 34.753 1.00 11.67 217 PRO A N 1
ATOM 1736 C CA . PRO A 1 221 ? -23.317 -1.921 35.378 1.00 12.20 217 PRO A CA 1
ATOM 1737 C C . PRO A 1 221 ? -23.087 -1.947 36.869 1.00 11.01 217 PRO A C 1
ATOM 1738 O O . PRO A 1 221 ? -23.262 -2.994 37.517 1.00 11.06 217 PRO A O 1
ATOM 1742 N N . PHE A 1 222 ? -22.690 -0.781 37.392 1.00 10.66 218 PHE A N 1
ATOM 1743 C CA . PHE A 1 222 ? -22.697 -0.503 38.846 1.00 11.12 218 PHE A CA 1
ATOM 1744 C C . PHE A 1 222 ? -24.029 0.074 39.262 1.00 11.24 218 PHE A C 1
ATOM 1745 O O . PHE A 1 222 ? -24.749 0.651 38.466 1.00 12.22 218 PHE A O 1
ATOM 1753 N N . ARG A 1 223 ? -24.392 -0.149 40.510 1.00 11.77 219 ARG A N 1
ATOM 1754 C CA . ARG A 1 223 ? -25.675 0.330 41.033 1.00 12.14 219 ARG A CA 1
ATOM 1755 C C . ARG A 1 223 ? -25.647 1.159 42.278 1.00 11.25 219 ARG A C 1
ATOM 1756 O O . ARG A 1 223 ? -24.897 0.890 43.222 1.00 11.67 219 ARG A O 1
ATOM 1764 N N . ASN A 1 224 ? -26.484 2.187 42.246 1.00 10.85 220 ASN A N 1
ATOM 1765 C CA . ASN A 1 224 ? -26.755 3.070 43.377 1.00 11.16 220 ASN A CA 1
ATOM 1766 C C . ASN A 1 224 ? -25.506 3.640 44.055 1.00 11.19 220 ASN A C 1
ATOM 1767 O O . ASN A 1 224 ? -25.268 3.459 45.257 1.00 11.92 220 ASN A O 1
ATOM 1772 N N . LEU A 1 225 ? -24.718 4.372 43.270 1.00 11.49 221 LEU A N 1
ATOM 1773 C CA . LEU A 1 225 ? -23.484 5.012 43.758 1.00 11.94 221 LEU A CA 1
ATOM 1774 C C . LEU A 1 225 ? -23.782 6.354 44.462 1.00 12.19 221 LEU A C 1
ATOM 1775 O O . LEU A 1 225 ? -23.767 7.421 43.828 1.00 11.98 221 LEU A O 1
ATOM 1780 N N . ASN A 1 226 ? -24.077 6.278 45.756 1.00 12.19 222 ASN A N 1
ATOM 1781 C CA . ASN A 1 226 ? -24.231 7.496 46.579 1.00 12.39 222 ASN A CA 1
ATOM 1782 C C . ASN A 1 226 ? -22.925 8.301 46.629 1.00 12.24 222 ASN A C 1
ATOM 1783 O O . ASN A 1 226 ? -22.972 9.537 46.699 1.00 12.90 222 ASN A O 1
ATOM 1788 N N . THR A 1 227 ? -21.781 7.593 46.655 1.00 11.61 223 THR A N 1
ATOM 1789 C CA . THR A 1 227 ? -20.443 8.197 46.529 1.00 12.51 223 THR A CA 1
ATOM 1790 C C . THR A 1 227 ? -19.784 7.574 45.304 1.00 12.35 223 THR A C 1
ATOM 1791 O O . THR A 1 227 ? -19.754 6.347 45.185 1.00 12.41 223 THR A O 1
ATOM 1795 N N . PHE A 1 228 ? -19.344 8.421 44.390 1.00 12.19 224 PHE A N 1
ATOM 1796 C CA . PHE A 1 228 ? -18.607 7.991 43.207 1.00 12.35 224 PHE A CA 1
ATOM 1797 C C . PHE A 1 228 ? -17.527 9.034 42.958 1.00 12.47 224 PHE A C 1
ATOM 1798 O O . PHE A 1 228 ? -17.827 10.147 42.521 1.00 12.58 224 PHE A O 1
ATOM 1806 N N . LYS A 1 229 ? -16.289 8.676 43.269 1.00 12.79 225 LYS A N 1
ATOM 1807 C CA . LYS A 1 229 ? -15.154 9.559 43.008 1.00 13.43 225 LYS A CA 1
ATOM 1808 C C . LYS A 1 229 ? -14.109 8.831 42.179 1.00 13.70 225 LYS A C 1
ATOM 1809 O O . LYS A 1 229 ? -13.843 7.657 42.413 1.00 13.59 225 LYS A O 1
ATOM 1815 N N . VAL A 1 230 ? -13.539 9.546 41.216 1.00 12.88 226 VAL A N 1
ATOM 1816 C CA . VAL A 1 230 ? -12.426 9.028 40.411 1.00 13.50 226 VAL A CA 1
ATOM 1817 C C . VAL A 1 230 ? -11.334 10.063 40.539 1.00 13.43 226 VAL A C 1
ATOM 1818 O O . VAL A 1 230 ? -11.489 11.199 40.092 1.00 13.56 226 VAL A O 1
ATOM 1822 N N . ILE A 1 231 ? -10.221 9.672 41.150 1.00 14.07 227 ILE A N 1
ATOM 1823 C CA . ILE A 1 231 ? -9.153 10.550 41.503 1.00 15.33 227 ILE A CA 1
ATOM 1824 C C . ILE A 1 231 ? -7.910 10.111 40.711 1.00 13.78 227 ILE A C 1
ATOM 1825 O O . ILE A 1 231 ? -7.401 9.025 40.950 1.00 13.88 227 ILE A O 1
ATOM 1830 N N . LEU A 1 232 ? -7.451 10.950 39.788 1.00 13.19 228 LEU A N 1
ATOM 1831 C CA . LEU A 1 232 ? -6.365 10.609 38.868 1.00 13.82 228 LEU A CA 1
ATOM 1832 C C . LEU A 1 232 ? -5.119 11.428 39.152 1.00 13.75 228 LEU A C 1
ATOM 1833 O O . LEU A 1 232 ? -5.199 12.647 39.362 1.00 14.78 228 LEU A O 1
ATOM 1838 N N . ASP A 1 233 ? -3.973 10.781 39.126 1.00 13.53 229 ASP A N 1
ATOM 1839 C CA . ASP A 1 233 ? -2.685 11.446 39.023 1.00 13.78 229 ASP A CA 1
ATOM 1840 C C . ASP A 1 233 ? -2.475 11.755 37.543 1.00 13.94 229 ASP A C 1
ATOM 1841 O O . ASP A 1 233 ? -2.087 10.861 36.782 1.00 14.18 229 ASP A O 1
ATOM 1846 N N . GLY A 1 234 ? -2.772 12.978 37.129 1.00 13.81 230 GLY A N 1
ATOM 1847 C CA . GLY A 1 234 ? -2.699 13.362 35.720 1.00 13.94 230 GLY A CA 1
ATOM 1848 C C . GLY A 1 234 ? -1.281 13.664 35.274 1.00 14.03 230 GLY A C 1
ATOM 1849 O O . GLY A 1 234 ? -0.612 14.542 35.834 1.00 13.64 230 GLY A O 1
ATOM 1850 N N . GLN A 1 235 ? -0.811 12.911 34.273 1.00 13.63 231 GLN A N 1
ATOM 1851 C CA A GLN A 1 235 ? 0.502 13.118 33.665 0.50 14.03 231 GLN A CA 1
ATOM 1852 C CA B GLN A 1 235 ? 0.520 13.086 33.684 0.50 13.66 231 GLN A CA 1
ATOM 1853 C C . GLN A 1 235 ? 0.326 13.070 32.155 1.00 13.23 231 GLN A C 1
ATOM 1854 O O . GLN A 1 235 ? 1.000 12.299 31.440 1.00 13.19 231 GLN A O 1
ATOM 1865 N N . PHE A 1 236 ? -0.582 13.911 31.676 1.00 12.69 232 PHE A N 1
ATOM 1866 C CA . PHE A 1 236 ? -0.927 14.033 30.239 1.00 13.35 232 PHE A CA 1
ATOM 1867 C C . PHE A 1 236 ? 0.101 14.958 29.578 1.00 14.82 232 PHE A C 1
ATOM 1868 O O . PHE A 1 236 ? -0.243 16.048 29.079 1.00 16.84 232 PHE A O 1
ATOM 1876 N N . LYS A 1 237 ? 1.338 14.475 29.579 1.00 15.66 233 LYS A N 1
ATOM 1877 C CA . LYS A 1 237 ? 2.504 15.200 29.101 1.00 17.22 233 LYS A CA 1
ATOM 1878 C C . LYS A 1 237 ? 2.932 14.634 27.747 1.00 15.94 233 LYS A C 1
ATOM 1879 O O . LYS A 1 237 ? 2.556 13.524 27.377 1.00 14.47 233 LYS A O 1
ATOM 1885 N N . PRO A 1 238 ? 3.735 15.387 26.999 1.00 13.73 234 PRO A N 1
ATOM 1886 C CA . PRO A 1 238 ? 4.088 14.952 25.646 1.00 14.79 234 PRO A CA 1
ATOM 1887 C C . PRO A 1 238 ? 4.704 13.541 25.566 1.00 14.05 234 PRO A C 1
ATOM 1888 O O . PRO A 1 238 ? 4.321 12.763 24.680 1.00 13.05 234 PRO A O 1
ATOM 1892 N N . GLU A 1 239 ? 5.593 13.175 26.478 1.00 14.09 235 GLU A N 1
ATOM 1893 C CA . GLU A 1 239 ? 6.252 11.868 26.406 1.00 14.93 235 GLU A CA 1
ATOM 1894 C C . GLU A 1 239 ? 5.246 10.736 26.600 1.00 13.85 235 GLU A C 1
ATOM 1895 O O . GLU A 1 239 ? 5.474 9.636 26.153 1.00 13.97 235 GLU A O 1
ATOM 1901 N N . ASN A 1 240 ? 4.132 10.990 27.273 1.00 12.83 236 ASN A N 1
ATOM 1902 C CA . ASN A 1 240 ? 3.128 9.941 27.438 1.00 12.42 236 ASN A CA 1
ATOM 1903 C C . ASN A 1 240 ? 2.167 9.838 26.274 1.00 13.74 236 ASN A C 1
ATOM 1904 O O . ASN A 1 240 ? 1.630 8.732 26.048 1.00 14.13 236 ASN A O 1
ATOM 1909 N N . MET A 1 241 ? 1.934 10.919 25.531 1.00 12.27 237 MET A N 1
ATOM 1910 C CA . MET A 1 241 ? 0.860 10.951 24.535 1.00 12.44 237 MET A CA 1
ATOM 1911 C C . MET A 1 241 ? 1.326 11.040 23.076 1.00 12.00 237 MET A C 1
ATOM 1912 O O . MET A 1 241 ? 0.662 10.473 22.222 1.00 12.03 237 MET A O 1
ATOM 1917 N N . ILE A 1 242 ? 2.378 11.799 22.785 1.00 12.12 238 ILE A N 1
ATOM 1918 C CA . ILE A 1 242 ? 2.704 12.228 21.431 1.00 12.10 238 ILE A CA 1
ATOM 1919 C C . ILE A 1 242 ? 3.751 11.319 20.783 1.00 11.80 238 ILE A C 1
ATOM 1920 O O . ILE A 1 242 ? 4.787 11.026 21.351 1.00 12.26 238 ILE A O 1
ATOM 1925 N N . GLY A 1 243 ? 3.426 10.867 19.576 1.00 11.60 239 GLY A N 1
ATOM 1926 C CA . GLY A 1 243 ? 4.342 10.085 18.758 1.00 11.88 239 GLY A CA 1
ATOM 1927 C C . GLY A 1 243 ? 4.832 10.846 17.543 1.00 11.61 239 GLY A C 1
ATOM 1928 O O . GLY A 1 243 ? 4.060 11.508 16.855 1.00 11.78 239 GLY A O 1
ATOM 1929 N N . ILE A 1 244 ? 6.134 10.755 17.285 1.00 11.90 240 ILE A N 1
ATOM 1930 C CA . ILE A 1 244 ? 6.762 11.438 16.156 1.00 11.88 240 ILE A CA 1
ATOM 1931 C C . ILE A 1 244 ? 7.696 10.450 15.482 1.00 11.30 240 ILE A C 1
ATOM 1932 O O . ILE A 1 244 ? 8.571 9.898 16.114 1.00 12.28 240 ILE A O 1
ATOM 1937 N N . ALA A 1 245 ? 7.484 10.206 14.199 1.00 11.02 241 ALA A N 1
ATOM 1938 C CA . ALA A 1 245 ? 8.325 9.304 13.447 1.00 11.33 241 ALA A CA 1
ATOM 1939 C C . ALA A 1 245 ? 9.803 9.666 13.569 1.00 12.52 241 ALA A C 1
ATOM 1940 O O . ALA A 1 245 ? 10.187 10.853 13.568 1.00 12.65 241 ALA A O 1
ATOM 1942 N N . ASP A 1 246 ? 10.619 8.619 13.584 1.00 12.87 242 ASP A N 1
ATOM 1943 C CA . ASP A 1 246 ? 12.064 8.747 13.738 1.00 14.11 242 ASP A CA 1
ATOM 1944 C C . ASP A 1 246 ? 12.784 9.293 12.523 1.00 15.17 242 ASP A C 1
ATOM 1945 O O . ASP A 1 246 ? 13.979 9.610 12.656 1.00 17.44 242 ASP A O 1
ATOM 1950 N N . ASP A 1 247 ? 12.112 9.452 11.390 1.00 14.42 243 ASP A N 1
ATOM 1951 C CA . ASP A 1 247 ? 12.697 10.109 10.225 1.00 15.26 243 ASP A CA 1
ATOM 1952 C C . ASP A 1 247 ? 12.243 11.549 10.010 1.00 16.03 243 ASP A C 1
ATOM 1953 O O . ASP A 1 247 ? 12.594 12.138 8.975 1.00 17.98 243 ASP A O 1
ATOM 1958 N N . VAL A 1 248 ? 11.497 12.146 10.940 1.00 14.66 244 VAL A N 1
ATOM 1959 C CA . VAL A 1 248 ? 11.278 13.596 10.887 1.00 14.66 244 VAL A CA 1
ATOM 1960 C C . VAL A 1 248 ? 12.644 14.276 11.160 1.00 15.33 244 VAL A C 1
ATOM 1961 O O . VAL A 1 248 ? 13.341 13.919 12.091 1.00 16.39 244 VAL A O 1
ATOM 1965 N N . LYS A 1 249 ? 13.016 15.243 10.324 1.00 17.11 245 LYS A N 1
ATOM 1966 C CA . LYS A 1 249 ? 14.308 15.918 10.514 1.00 19.08 245 LYS A CA 1
ATOM 1967 C C . LYS A 1 249 ? 14.196 17.098 11.477 1.00 18.60 245 LYS A C 1
ATOM 1968 O O . LYS A 1 249 ? 13.176 17.787 11.547 1.00 17.06 245 LYS A O 1
ATOM 1974 N N . LEU A 1 250 ? 15.292 17.329 12.190 1.00 18.79 246 LEU A N 1
ATOM 1975 C CA . LEU A 1 250 ? 15.408 18.374 13.189 1.00 19.56 246 LEU A CA 1
ATOM 1976 C C . LEU A 1 250 ? 16.140 19.595 12.649 1.00 20.63 246 LEU A C 1
ATOM 1977 O O . LEU A 1 250 ? 17.027 19.485 11.782 1.00 22.22 246 LEU A O 1
ATOM 1982 N N . VAL A 1 251 ? 15.753 20.746 13.183 1.00 21.05 247 VAL A N 1
ATOM 1983 C CA A VAL A 1 251 ? 16.478 21.986 12.918 0.50 22.66 247 VAL A CA 1
ATOM 1984 C CA B VAL A 1 251 ? 16.474 22.018 12.997 0.50 21.40 247 VAL A CA 1
ATOM 1985 C C . VAL A 1 251 ? 17.923 21.819 13.423 1.00 23.77 247 VAL A C 1
ATOM 1986 O O . VAL A 1 251 ? 18.186 21.116 14.387 1.00 22.42 247 VAL A O 1
ATOM 1993 N N . ALA A 1 252 ? 18.857 22.453 12.710 1.00 25.58 248 ALA A N 1
ATOM 1994 C CA . ALA A 1 252 ? 20.281 22.337 13.047 1.00 28.76 248 ALA A CA 1
ATOM 1995 C C . ALA A 1 252 ? 20.544 22.711 14.506 1.00 28.82 248 ALA A C 1
ATOM 1996 O O . ALA A 1 252 ? 20.022 23.713 14.999 1.00 31.29 248 ALA A O 1
ATOM 1998 N N . GLY A 1 253 ? 21.310 21.868 15.199 1.00 31.54 249 GLY A N 1
ATOM 1999 C CA . GLY A 1 253 ? 21.702 22.095 16.591 1.00 32.39 249 GLY A CA 1
ATOM 2000 C C . GLY A 1 253 ? 20.760 21.587 17.669 1.00 34.79 249 GLY A C 1
ATOM 2001 O O . GLY A 1 253 ? 21.100 21.641 18.854 1.00 36.31 249 GLY A O 1
ATOM 2002 N N . LYS A 1 254 ? 19.575 21.098 17.284 1.00 31.63 250 LYS A N 1
ATOM 2003 C CA . LYS A 1 254 ? 18.634 20.527 18.251 1.00 32.45 250 LYS A CA 1
ATOM 2004 C C . LYS A 1 254 ? 18.724 19.005 18.258 1.00 32.08 250 LYS A C 1
ATOM 2005 O O . LYS A 1 254 ? 18.735 18.383 17.200 1.00 33.52 250 LYS A O 1
ATOM 2011 N N . ALA A 1 255 ? 18.753 18.424 19.457 1.00 31.60 251 ALA A N 1
ATOM 2012 C CA . ALA A 1 255 ? 18.851 16.979 19.656 1.00 32.28 251 ALA A CA 1
ATOM 2013 C C . ALA A 1 255 ? 17.509 16.218 19.597 1.00 29.33 251 ALA A C 1
ATOM 2014 O O . ALA A 1 255 ? 17.483 15.066 19.192 1.00 32.08 251 ALA A O 1
ATOM 2016 N N . ASP A 1 256 ? 16.421 16.844 20.047 1.00 27.31 252 ASP A N 1
ATOM 2017 C CA . ASP A 1 256 ? 15.090 16.210 20.034 1.00 24.95 252 ASP A CA 1
ATOM 2018 C C . ASP A 1 256 ? 14.073 17.342 19.839 1.00 22.43 252 ASP A C 1
ATOM 2019 O O . ASP A 1 256 ? 14.398 18.531 19.895 1.00 22.92 252 ASP A O 1
ATOM 2024 N N . PHE A 1 257 ? 12.843 16.950 19.555 1.00 19.47 253 PHE A N 1
ATOM 2025 C CA . PHE A 1 257 ? 11.747 17.883 19.452 1.00 17.62 253 PHE A CA 1
ATOM 2026 C C . PHE A 1 257 ? 11.395 18.398 20.829 1.00 18.83 253 PHE A C 1
ATOM 2027 O O . PHE A 1 257 ? 11.625 17.717 21.822 1.00 19.19 253 PHE A O 1
ATOM 2035 N N . GLU A 1 258 ? 10.843 19.601 20.862 1.00 19.27 254 GLU A N 1
ATOM 2036 C CA . GLU A 1 258 ? 10.341 20.207 22.109 1.00 21.28 254 GLU A CA 1
ATOM 2037 C C . GLU A 1 258 ? 8.846 20.322 21.907 1.00 19.58 254 GLU A C 1
ATOM 2038 O O . GLU A 1 258 ? 8.386 20.939 20.933 1.00 19.94 254 GLU A O 1
ATOM 2044 N N . VAL A 1 259 ? 8.079 19.736 22.827 1.00 17.00 255 VAL A N 1
ATOM 2045 C CA . VAL A 1 259 ? 6.627 19.692 22.680 1.00 16.80 255 VAL A CA 1
ATOM 2046 C C . VAL A 1 259 ? 5.967 20.272 23.921 1.00 15.48 255 VAL A C 1
ATOM 2047 O O . VAL A 1 259 ? 6.400 19.984 25.033 1.00 15.65 255 VAL A O 1
ATOM 2051 N N . ASP A 1 260 ? 4.948 21.097 23.707 1.00 15.65 256 ASP A N 1
ATOM 2052 C CA A ASP A 1 260 ? 4.170 21.751 24.780 0.50 15.97 256 ASP A CA 1
ATOM 2053 C CA B ASP A 1 260 ? 4.176 21.571 24.851 0.50 16.19 256 ASP A CA 1
ATOM 2054 C C . ASP A 1 260 ? 2.689 21.422 24.649 1.00 15.63 256 ASP A C 1
ATOM 2055 O O . ASP A 1 260 ? 2.155 21.561 23.552 1.00 15.51 256 ASP A O 1
ATOM 2064 N N . ILE A 1 261 ? 2.039 21.085 25.766 1.00 15.09 257 ILE A N 1
ATOM 2065 C CA . ILE A 1 261 ? 0.596 20.860 25.845 1.00 14.36 257 ILE A CA 1
ATOM 2066 C C . ILE A 1 261 ? -0.046 22.103 26.417 1.00 14.39 257 ILE A C 1
ATOM 2067 O O . ILE A 1 261 ? 0.376 22.586 27.472 1.00 15.95 257 ILE A O 1
ATOM 2072 N N . THR A 1 262 ? -1.062 22.599 25.744 1.00 13.33 258 THR A N 1
ATOM 2073 C CA . THR A 1 262 ? -1.860 23.709 26.245 1.00 14.12 258 THR A CA 1
ATOM 2074 C C . THR A 1 262 ? -3.335 23.431 26.035 1.00 14.51 258 THR A C 1
ATOM 2075 O O . THR A 1 262 ? -3.719 22.555 25.243 1.00 13.47 258 THR A O 1
ATOM 2079 N N . GLY A 1 263 ? -4.193 24.155 26.745 1.00 13.61 259 GLY A N 1
ATOM 2080 C CA . GLY A 1 263 ? -5.632 24.034 26.558 1.00 13.37 259 GLY A CA 1
ATOM 2081 C C . GLY A 1 263 ? -6.197 22.697 27.015 1.00 12.90 259 GLY A C 1
ATOM 2082 O O . GLY A 1 263 ? -7.277 22.294 26.548 1.00 14.25 259 GLY A O 1
ATOM 2083 N N . PHE A 1 264 ? -5.474 22.009 27.887 1.00 12.20 260 PHE A N 1
ATOM 2084 C CA . PHE A 1 264 ? -5.897 20.650 28.296 1.00 12.40 260 PHE A CA 1
ATOM 2085 C C . PHE A 1 264 ? -7.243 20.667 29.016 1.00 12.58 260 PHE A C 1
ATOM 2086 O O . PHE A 1 264 ? -7.452 21.479 29.951 1.00 13.15 260 PHE A O 1
ATOM 2094 N N . LYS A 1 265 ? -8.148 19.781 28.578 1.00 11.67 261 LYS A N 1
ATOM 2095 C CA . LYS A 1 265 ? -9.451 19.572 29.212 1.00 12.49 261 LYS A CA 1
ATOM 2096 C C . LYS A 1 265 ? -9.699 18.082 29.322 1.00 11.67 261 LYS A C 1
ATOM 2097 O O . LYS A 1 265 ? -9.195 17.286 28.508 1.00 11.64 261 LYS A O 1
ATOM 2103 N N . ILE A 1 266 ? -10.477 17.690 30.316 1.00 10.98 262 ILE A N 1
ATOM 2104 C CA . ILE A 1 266 ? -10.814 16.289 30.537 1.00 11.40 262 ILE A CA 1
ATOM 2105 C C . ILE A 1 266 ? -12.210 16.165 31.162 1.00 11.50 262 ILE A C 1
ATOM 2106 O O . ILE A 1 266 ? -12.555 16.940 32.075 1.00 12.70 262 ILE A O 1
ATOM 2111 N N . ASN A 1 267 ? -13.021 15.241 30.633 1.00 11.59 263 ASN A N 1
ATOM 2112 C CA A ASN A 1 267 ? -14.325 14.919 31.198 0.50 12.14 263 ASN A CA 1
ATOM 2113 C CA B ASN A 1 267 ? -14.301 14.909 31.218 0.50 11.37 263 ASN A CA 1
ATOM 2114 C C . ASN A 1 267 ? -14.418 13.405 31.321 1.00 11.70 263 ASN A C 1
ATOM 2115 O O . ASN A 1 267 ? -13.790 12.684 30.556 1.00 11.51 263 ASN A O 1
ATOM 2124 N N . MET A 1 268 ? -15.211 12.938 32.287 1.00 11.24 264 MET A N 1
ATOM 2125 C CA . MET A 1 268 ? -15.520 11.512 32.436 1.00 11.84 264 MET A CA 1
ATOM 2126 C C . MET A 1 268 ? -16.912 11.277 31.853 1.00 11.10 264 MET A C 1
ATOM 2127 O O . MET A 1 268 ? -17.864 11.959 32.233 1.00 11.76 264 MET A O 1
ATOM 2132 N N . LEU A 1 269 ? -17.021 10.337 30.913 1.00 11.10 265 LEU A N 1
ATOM 2133 C CA . LEU A 1 269 ? -18.247 10.062 30.172 1.00 11.26 265 LEU A CA 1
ATOM 2134 C C . LEU A 1 269 ? -18.722 8.670 30.531 1.00 10.58 265 LEU A C 1
ATOM 2135 O O . LEU A 1 269 ? -17.965 7.717 30.417 1.00 11.26 265 LEU A O 1
ATOM 2140 N N . VAL A 1 270 ? -19.954 8.561 30.996 1.00 11.02 266 VAL A N 1
ATOM 2141 C CA . VAL A 1 270 ? -20.477 7.240 31.375 1.00 11.11 266 VAL A CA 1
ATOM 2142 C C . VAL A 1 270 ? -21.996 7.248 31.262 1.00 11.27 266 VAL A C 1
ATOM 2143 O O . VAL A 1 270 ? -22.669 8.241 31.588 1.00 10.83 266 VAL A O 1
ATOM 2147 N N . GLN A 1 271 ? -22.561 6.135 30.800 1.00 10.97 267 GLN A N 1
ATOM 2148 C CA . GLN A 1 271 ? -24.012 5.979 30.734 1.00 11.47 267 GLN A CA 1
ATOM 2149 C C . GLN A 1 271 ? -24.598 5.900 32.150 1.00 11.53 267 GLN A C 1
ATOM 2150 O O . GLN A 1 271 ? -23.942 5.420 33.084 1.00 10.67 267 GLN A O 1
ATOM 2156 N N . ASN A 1 272 ? -25.831 6.366 32.294 1.00 11.67 268 ASN A N 1
ATOM 2157 C CA . ASN A 1 272 ? -26.508 6.307 33.580 1.00 12.55 268 ASN A CA 1
ATOM 2158 C C . ASN A 1 272 ? -27.985 6.195 33.237 1.00 11.91 268 ASN A C 1
ATOM 2159 O O . ASN A 1 272 ? -28.472 6.948 32.406 1.00 13.69 268 ASN A O 1
ATOM 2164 N N . TRP A 1 273 ? -28.688 5.238 33.843 1.00 11.80 269 TRP A N 1
ATOM 2165 C CA . TRP A 1 273 ? -30.061 4.965 33.471 1.00 11.79 269 TRP A CA 1
ATOM 2166 C C . TRP A 1 273 ? -30.809 4.220 34.554 1.00 12.19 269 TRP A C 1
ATOM 2167 O O . TRP A 1 273 ? -30.205 3.585 35.428 1.00 12.56 269 TRP A O 1
ATOM 2178 N N . VAL A 1 274 ? -32.139 4.282 34.449 1.00 14.20 270 VAL A N 1
ATOM 2179 C CA . VAL A 1 274 ? -33.035 3.529 35.337 1.00 15.31 270 VAL A CA 1
ATOM 2180 C C . VAL A 1 274 ? -33.175 2.102 34.836 1.00 15.63 270 VAL A C 1
ATOM 2181 O O . VAL A 1 274 ? -33.442 1.885 33.648 1.00 15.67 270 VAL A O 1
ATOM 2185 N N . ALA A 1 275 ? -33.055 1.137 35.747 1.00 16.35 271 ALA A N 1
ATOM 2186 C CA . ALA A 1 275 ? -33.236 -0.283 35.398 1.00 17.18 271 ALA A CA 1
ATOM 2187 C C . ALA A 1 275 ? -34.592 -0.499 34.722 1.00 18.85 271 ALA A C 1
ATOM 2188 O O . ALA A 1 275 ? -35.606 0.040 35.179 1.00 18.65 271 ALA A O 1
ATOM 2190 N N . PRO A 1 276 ? -34.610 -1.260 33.615 1.00 19.53 272 PRO A N 1
ATOM 2191 C CA . PRO A 1 276 ? -35.887 -1.540 32.970 1.00 20.09 272 PRO A CA 1
ATOM 2192 C C . PRO A 1 276 ? -36.772 -2.362 33.882 1.00 19.39 272 PRO A C 1
ATOM 2193 O O . PRO A 1 276 ? -36.292 -3.224 34.621 1.00 17.80 272 PRO A O 1
ATOM 2197 N N . LEU A 1 277 ? -38.071 -2.108 33.802 1.00 21.32 273 LEU A N 1
ATOM 2198 C CA . LEU A 1 277 ? -39.051 -2.887 34.551 1.00 23.72 273 LEU A CA 1
ATOM 2199 C C . LEU A 1 277 ? -38.873 -4.398 34.348 1.00 22.05 273 LEU A C 1
ATOM 2200 O O . LEU A 1 277 ? -39.009 -5.174 35.292 1.00 22.56 273 LEU A O 1
ATOM 2205 N N . GLU A 1 278 ? -38.520 -4.789 33.128 1.00 21.96 274 GLU A N 1
ATOM 2206 C CA . GLU A 1 278 ? -38.562 -6.197 32.737 1.00 22.69 274 GLU A CA 1
ATOM 2207 C C . GLU A 1 278 ? -37.481 -7.080 33.345 1.00 23.61 274 GLU A C 1
ATOM 2208 O O . GLU A 1 278 ? -37.618 -8.314 33.313 1.00 25.12 274 GLU A O 1
ATOM 2214 N N . ILE A 1 279 ? -36.420 -6.494 33.920 1.00 22.09 275 ILE A N 1
ATOM 2215 C CA . ILE A 1 279 ? -35.422 -7.309 34.634 1.00 22.44 275 ILE A CA 1
ATOM 2216 C C . ILE A 1 279 ? -35.810 -7.584 36.088 1.00 23.31 275 ILE A C 1
ATOM 2217 O O . ILE A 1 279 ? -35.120 -8.335 36.791 1.00 24.91 275 ILE A O 1
ATOM 2222 N N . GLY A 1 280 ? -36.904 -6.977 36.559 1.00 23.77 276 GLY A N 1
ATOM 2223 C CA . GLY A 1 280 ? -37.389 -7.253 37.911 1.00 25.26 276 GLY A CA 1
ATOM 2224 C C . GLY A 1 280 ? -36.337 -6.877 38.935 1.00 25.49 276 GLY A C 1
ATOM 2225 O O . GLY A 1 280 ? -35.581 -5.927 38.736 1.00 25.20 276 GLY A O 1
ATOM 2226 N N . ASP A 1 281 ? -36.268 -7.634 40.015 1.00 25.79 277 ASP A N 1
ATOM 2227 C CA . ASP A 1 281 ? -35.443 -7.255 41.143 1.00 25.28 277 ASP A CA 1
ATOM 2228 C C . ASP A 1 281 ? -33.974 -7.519 40.829 1.00 23.00 277 ASP A C 1
ATOM 2229 O O . ASP A 1 281 ? -33.622 -8.535 40.245 1.00 24.90 277 ASP A O 1
ATOM 2234 N N . ILE A 1 282 ? -33.144 -6.562 41.188 1.00 19.65 278 ILE A N 1
ATOM 2235 C CA . ILE A 1 282 ? -31.694 -6.707 41.071 1.00 19.31 278 ILE A CA 1
ATOM 2236 C C . ILE A 1 282 ? -31.222 -7.502 42.281 1.00 18.51 278 ILE A C 1
ATOM 2237 O O . ILE A 1 282 ? -31.666 -7.235 43.403 1.00 18.09 278 ILE A O 1
ATOM 2242 N N . PRO A 1 283 ? -30.284 -8.459 42.086 1.00 16.61 279 PRO A N 1
ATOM 2243 C CA . PRO A 1 283 ? -29.847 -9.282 43.208 1.00 16.34 279 PRO A CA 1
ATOM 2244 C C . PRO A 1 283 ? -29.222 -8.484 44.344 1.00 15.48 279 PRO A C 1
ATOM 2245 O O . PRO A 1 283 ? -28.674 -7.393 44.146 1.00 15.92 279 PRO A O 1
ATOM 2249 N N . LYS A 1 284 ? -29.304 -9.037 45.548 1.00 15.09 280 LYS A N 1
ATOM 2250 C CA . LYS A 1 284 ? -28.746 -8.422 46.737 1.00 16.52 280 LYS A CA 1
ATOM 2251 C C . LYS A 1 284 ? -27.236 -8.234 46.700 1.00 16.30 280 LYS A C 1
ATOM 2252 O O . LYS A 1 284 ? -26.733 -7.268 47.272 1.00 17.40 280 LYS A O 1
ATOM 2258 N N . THR A 1 285 ? -26.505 -9.160 46.071 1.00 14.70 281 THR A N 1
ATOM 2259 C CA . THR A 1 285 ? -25.050 -9.058 45.989 1.00 14.84 281 THR A CA 1
ATOM 2260 C C . THR A 1 285 ? -24.592 -9.361 44.569 1.00 13.95 281 THR A C 1
ATOM 2261 O O . THR A 1 285 ? -24.806 -10.479 44.076 1.00 15.86 281 THR A O 1
ATOM 2265 N N . ILE A 1 286 ? -24.005 -8.349 43.920 1.00 12.76 282 ILE A N 1
ATOM 2266 C CA . ILE A 1 286 ? -23.510 -8.469 42.548 1.00 12.83 282 ILE A CA 1
ATOM 2267 C C . ILE A 1 286 ? -21.995 -8.604 42.613 1.00 11.93 282 ILE A C 1
ATOM 2268 O O . ILE A 1 286 ? -21.324 -7.918 43.359 1.00 12.06 282 ILE A O 1
ATOM 2273 N N . ILE A 1 287 ? -21.462 -9.505 41.780 1.00 12.22 283 ILE A N 1
ATOM 2274 C CA . ILE A 1 287 ? -20.029 -9.831 41.709 1.00 12.79 283 ILE A CA 1
ATOM 2275 C C . ILE A 1 287 ? -19.417 -9.293 40.428 1.00 12.11 283 ILE A C 1
ATOM 2276 O O . ILE A 1 287 ? -20.019 -9.435 39.362 1.00 12.46 283 ILE A O 1
ATOM 2281 N N . TYR A 1 288 ? -18.257 -8.657 40.543 1.00 11.36 284 TYR A N 1
ATOM 2282 C CA . TYR A 1 288 ? -17.518 -8.130 39.386 1.00 11.63 284 TYR A CA 1
ATOM 2283 C C . TYR A 1 288 ? -16.138 -8.737 39.361 1.00 12.18 284 TYR A C 1
ATOM 2284 O O . TYR A 1 288 ? -15.445 -8.812 40.381 1.00 12.36 284 TYR A O 1
ATOM 2293 N N A ASN A 1 289 ? -15.728 -9.161 38.165 0.50 12.26 285 ASN A N 1
ATOM 2294 N N B ASN A 1 289 ? -15.732 -9.163 38.167 0.50 12.15 285 ASN A N 1
ATOM 2295 C CA A ASN A 1 289 ? -14.362 -9.604 37.922 0.50 12.75 285 ASN A CA 1
ATOM 2296 C CA B ASN A 1 289 ? -14.365 -9.591 37.935 0.50 12.57 285 ASN A CA 1
ATOM 2297 C C A ASN A 1 289 ? -13.449 -8.364 37.822 0.50 12.42 285 ASN A C 1
ATOM 2298 C C B ASN A 1 289 ? -13.458 -8.353 37.834 0.50 12.31 285 ASN A C 1
ATOM 2299 O O A ASN A 1 289 ? -13.625 -7.519 36.937 0.50 13.05 285 ASN A O 1
ATOM 2300 O O B ASN A 1 289 ? -13.644 -7.500 36.959 0.50 12.94 285 ASN A O 1
ATOM 2309 N N . THR A 1 290 ? -12.487 -8.253 38.740 1.00 12.57 286 THR A N 1
ATOM 2310 C CA . THR A 1 290 ? -11.632 -7.068 38.857 1.00 12.35 286 THR A CA 1
ATOM 2311 C C . THR A 1 290 ? -10.195 -7.489 39.164 1.00 13.45 286 THR A C 1
ATOM 2312 O O . THR A 1 290 ? -9.714 -7.336 40.274 1.00 13.15 286 THR A O 1
ATOM 2316 N N . PRO A 1 291 ? -9.506 -8.036 38.152 1.00 14.30 287 PRO A N 1
ATOM 2317 C CA . PRO A 1 291 ? -8.169 -8.596 38.361 1.00 15.17 287 PRO A CA 1
ATOM 2318 C C . PRO A 1 291 ? -7.172 -7.637 39.004 1.00 14.26 287 PRO A C 1
ATOM 2319 O O . PRO A 1 291 ? -7.189 -6.440 38.752 1.00 13.35 287 PRO A O 1
ATOM 2323 N N . LEU A 1 292 ? -6.276 -8.192 39.800 1.00 14.15 288 LEU A N 1
ATOM 2324 C CA . LEU A 1 292 ? -5.287 -7.407 40.529 1.00 14.59 288 LEU A CA 1
ATOM 2325 C C . LEU A 1 292 ? -3.921 -7.620 39.921 1.00 13.98 288 LEU A C 1
ATOM 2326 O O . LEU A 1 292 ? -3.419 -8.728 39.966 1.00 15.28 288 LEU A O 1
ATOM 2331 N N . ILE A 1 293 ? -3.343 -6.575 39.338 1.00 13.63 289 ILE A N 1
ATOM 2332 C CA . ILE A 1 293 ? -2.022 -6.633 38.705 1.00 14.82 289 ILE A CA 1
ATOM 2333 C C . ILE A 1 293 ? -1.022 -5.950 39.630 1.00 15.40 289 ILE A C 1
ATOM 2334 O O . ILE A 1 293 ? -1.261 -4.810 40.034 1.00 16.56 289 ILE A O 1
ATOM 2339 N N . SER A 1 294 ? 0.063 -6.649 39.976 1.00 15.27 290 SER A N 1
ATOM 2340 C CA A SER A 1 294 ? 1.076 -6.071 40.846 0.50 15.85 290 SER A CA 1
ATOM 2341 C CA B SER A 1 294 ? 1.079 -6.171 40.930 0.50 15.56 290 SER A CA 1
ATOM 2342 C C . SER A 1 294 ? 2.479 -6.411 40.388 1.00 16.07 290 SER A C 1
ATOM 2343 O O . SER A 1 294 ? 2.722 -7.450 39.797 1.00 16.91 290 SER A O 1
ATOM 2348 N N . LEU A 1 295 ? 3.401 -5.507 40.695 1.00 16.63 291 LEU A N 1
ATOM 2349 C CA . LEU A 1 295 ? 4.832 -5.742 40.483 1.00 17.60 291 LEU A CA 1
ATOM 2350 C C . LEU A 1 295 ? 5.330 -6.570 41.655 1.00 17.92 291 LEU A C 1
ATOM 2351 O O . LEU A 1 295 ? 5.270 -6.118 42.795 1.00 19.50 291 LEU A O 1
ATOM 2356 N N . GLU A 1 296 ? 5.771 -7.789 41.397 1.00 16.87 292 GLU A N 1
ATOM 2357 C CA . GLU A 1 296 ? 6.225 -8.690 42.472 1.00 18.35 292 GLU A CA 1
ATOM 2358 C C . GLU A 1 296 ? 7.701 -8.527 42.764 1.00 18.53 292 GLU A C 1
ATOM 2359 O O . GLU A 1 296 ? 8.170 -8.786 43.882 1.00 20.30 292 GLU A O 1
ATOM 2365 N N . GLY A 1 297 ? 8.469 -8.142 41.762 1.00 16.58 293 GLY A N 1
ATOM 2366 C CA . GLY A 1 297 ? 9.894 -7.944 41.958 1.00 17.28 293 GLY A CA 1
ATOM 2367 C C . GLY A 1 297 ? 10.534 -7.275 40.797 1.00 17.91 293 GLY A C 1
ATOM 2368 O O . GLY A 1 297 ? 10.015 -7.323 39.667 1.00 16.28 293 GLY A O 1
ATOM 2369 N N . ASN A 1 298 ? 11.651 -6.619 41.063 1.00 18.36 294 ASN A N 1
ATOM 2370 C CA . ASN A 1 298 ? 12.403 -5.974 40.023 1.00 19.45 294 ASN A CA 1
ATOM 2371 C C . ASN A 1 298 ? 13.871 -5.908 40.399 1.00 19.39 294 ASN A C 1
ATOM 2372 O O . ASN A 1 298 ? 14.228 -6.010 41.583 1.00 20.16 294 ASN A O 1
ATOM 2377 N N . ILE A 1 299 ? 14.718 -5.807 39.392 1.00 19.13 295 ILE A N 1
ATOM 2378 C CA . ILE A 1 299 ? 16.166 -5.679 39.618 1.00 19.05 295 ILE A CA 1
ATOM 2379 C C . ILE A 1 299 ? 16.745 -5.103 38.342 1.00 19.17 295 ILE A C 1
ATOM 2380 O O . ILE A 1 299 ? 16.219 -5.384 37.237 1.00 17.70 295 ILE A O 1
ATOM 2385 N N . SER A 1 300 ? 17.806 -4.317 38.459 1.00 18.90 296 SER A N 1
ATOM 2386 C CA A SER A 1 300 ? 18.382 -3.645 37.305 0.50 20.06 296 SER A CA 1
ATOM 2387 C CA B SER A 1 300 ? 18.392 -3.630 37.311 0.50 19.43 296 SER A CA 1
ATOM 2388 C C . SER A 1 300 ? 19.901 -3.809 37.235 1.00 20.67 296 SER A C 1
ATOM 2389 O O . SER A 1 300 ? 20.544 -4.246 38.204 1.00 21.48 296 SER A O 1
ATOM 2394 N N . SER A 1 301 ? 20.448 -3.499 36.069 1.00 19.80 297 SER A N 1
ATOM 2395 C CA . SER A 1 301 ? 21.897 -3.442 35.882 1.00 20.26 297 SER A CA 1
ATOM 2396 C C . SER A 1 301 ? 22.248 -2.526 34.736 1.00 21.76 297 SER A C 1
ATOM 2397 O O . SER A 1 301 ? 21.410 -2.211 33.878 1.00 20.41 297 SER A O 1
ATOM 2400 N N . MET A 1 302 ? 23.502 -2.071 34.740 1.00 21.07 298 MET A N 1
ATOM 2401 C CA . MET A 1 302 ? 24.068 -1.389 33.594 1.00 22.26 298 MET A CA 1
ATOM 2402 C C . MET A 1 302 ? 24.521 -2.464 32.620 1.00 22.27 298 MET A C 1
ATOM 2403 O O . MET A 1 302 ? 25.406 -3.256 32.923 1.00 24.95 298 MET A O 1
ATOM 2408 N N . CYS A 1 303 ? 23.887 -2.504 31.450 1.00 19.94 299 CYS A N 1
ATOM 2409 C CA . CYS A 1 303 ? 24.171 -3.506 30.434 1.00 20.57 299 CYS A CA 1
ATOM 2410 C C . CYS A 1 303 ? 25.059 -2.882 29.370 1.00 20.32 299 CYS A C 1
ATOM 2411 O O . CYS A 1 303 ? 24.646 -1.950 28.704 1.00 20.75 299 CYS A O 1
ATOM 2414 N N . LEU A 1 304 ? 26.292 -3.386 29.256 1.00 21.01 300 LEU A N 1
ATOM 2415 C CA . LEU A 1 304 ? 27.284 -2.875 28.305 1.00 21.63 300 LEU A CA 1
ATOM 2416 C C . LEU A 1 304 ? 27.416 -3.846 27.149 1.00 18.94 300 LEU A C 1
ATOM 2417 O O . LEU A 1 304 ? 27.637 -5.044 27.358 1.00 20.02 300 LEU A O 1
ATOM 2422 N N . ASN A 1 305 ? 27.325 -3.336 25.928 1.00 19.15 301 ASN A N 1
ATOM 2423 C CA . ASN A 1 305 ? 27.563 -4.169 24.776 1.00 19.02 301 ASN A CA 1
ATOM 2424 C C . ASN A 1 305 ? 28.991 -3.933 24.276 1.00 20.76 301 ASN A C 1
ATOM 2425 O O . ASN A 1 305 ? 29.482 -2.804 24.282 1.00 22.18 301 ASN A O 1
ATOM 2430 N N . THR A 1 306 ? 29.621 -5.024 23.874 1.00 22.01 302 THR A N 1
ATOM 2431 C CA . THR A 1 306 ? 30.964 -5.035 23.310 1.00 24.47 302 THR A CA 1
ATOM 2432 C C . THR A 1 306 ? 30.974 -5.491 21.849 1.00 25.16 302 THR A C 1
ATOM 2433 O O . THR A 1 306 ? 31.973 -5.286 21.155 1.00 27.72 302 THR A O 1
ATOM 2437 N N . LYS A 1 307 ? 29.899 -6.146 21.397 1.00 22.69 303 LYS A N 1
ATOM 2438 C CA . LYS A 1 307 ? 29.753 -6.581 20.023 1.00 22.98 303 LYS A CA 1
ATOM 2439 C C . LYS A 1 307 ? 28.577 -5.840 19.399 1.00 21.46 303 LYS A C 1
ATOM 2440 O O . LYS A 1 307 ? 27.712 -5.304 20.111 1.00 19.97 303 LYS A O 1
ATOM 2446 N N . ASP A 1 308 ? 28.586 -5.743 18.077 1.00 19.92 304 ASP A N 1
ATOM 2447 C CA . ASP A 1 308 ? 27.558 -4.987 17.373 1.00 19.80 304 ASP A CA 1
ATOM 2448 C C . ASP A 1 308 ? 26.202 -5.646 17.596 1.00 18.29 304 ASP A C 1
ATOM 2449 O O . ASP A 1 308 ? 26.057 -6.841 17.379 1.00 17.91 304 ASP A O 1
ATOM 2454 N N . PRO A 1 309 ? 25.194 -4.854 18.007 1.00 16.90 305 PRO A N 1
ATOM 2455 C CA . PRO A 1 309 ? 23.862 -5.487 18.156 1.00 16.47 305 PRO A CA 1
ATOM 2456 C C . PRO A 1 309 ? 23.256 -5.899 16.830 1.00 16.43 305 PRO A C 1
ATOM 2457 O O . PRO A 1 309 ? 22.393 -6.774 16.801 1.00 15.10 305 PRO A O 1
ATOM 2461 N N . TYR A 1 310 ? 23.737 -5.296 15.743 1.00 16.12 306 TYR A N 1
ATOM 2462 C CA . TYR A 1 310 ? 23.320 -5.614 14.374 1.00 16.84 306 TYR A CA 1
ATOM 2463 C C . TYR A 1 310 ? 24.241 -6.639 13.707 1.00 17.13 306 TYR A C 1
ATOM 2464 O O . TYR A 1 310 ? 24.105 -6.908 12.508 1.00 17.74 306 TYR A O 1
ATOM 2473 N N . GLY A 1 311 ? 25.173 -7.207 14.471 1.00 16.87 307 GLY A N 1
ATOM 2474 C CA . GLY A 1 311 ? 26.061 -8.265 13.945 1.00 18.19 307 GLY A CA 1
ATOM 2475 C C . GLY A 1 311 ? 25.456 -9.646 14.041 1.00 18.24 307 GLY A C 1
ATOM 2476 O O . GLY A 1 311 ? 24.248 -9.807 14.249 1.00 16.42 307 GLY A O 1
ATOM 2477 N N . ILE A 1 312 ? 26.292 -10.677 13.911 1.00 18.65 308 ILE A N 1
ATOM 2478 C CA . ILE A 1 312 ? 25.845 -12.060 13.998 1.00 19.76 308 ILE A CA 1
ATOM 2479 C C . ILE A 1 312 ? 24.977 -12.213 15.272 1.00 18.19 308 ILE A C 1
ATOM 2480 O O . ILE A 1 312 ? 25.415 -11.837 16.345 1.00 17.99 308 ILE A O 1
ATOM 2485 N N . PRO A 1 313 ? 23.751 -12.757 15.155 1.00 17.34 309 PRO A N 1
ATOM 2486 C CA . PRO A 1 313 ? 22.872 -12.752 16.347 1.00 16.96 309 PRO A CA 1
ATOM 2487 C C . PRO A 1 313 ? 23.436 -13.539 17.521 1.00 17.28 309 PRO A C 1
ATOM 2488 O O . PRO A 1 313 ? 23.337 -13.089 18.672 1.00 16.36 309 PRO A O 1
ATOM 2492 N N . GLY A 1 314 ? 24.055 -14.677 17.220 1.00 18.38 310 GLY A N 1
ATOM 2493 C CA . GLY A 1 314 ? 24.701 -15.497 18.250 1.00 19.20 310 GLY A CA 1
ATOM 2494 C C . GLY A 1 314 ? 25.842 -14.852 19.011 1.00 19.60 310 GLY A C 1
ATOM 2495 O O . GLY A 1 314 ? 26.203 -15.369 20.075 1.00 21.25 310 GLY A O 1
ATOM 2496 N N . GLU A 1 315 ? 26.402 -13.768 18.482 1.00 19.31 311 GLU A N 1
ATOM 2497 C CA A GLU A 1 315 ? 27.471 -13.034 19.160 0.50 20.13 311 GLU A CA 1
ATOM 2498 C CA B GLU A 1 315 ? 27.480 -13.015 19.128 0.50 19.85 311 GLU A CA 1
ATOM 2499 C C . GLU A 1 315 ? 26.982 -11.811 19.937 1.00 19.41 311 GLU A C 1
ATOM 2500 O O . GLU A 1 315 ? 27.750 -11.192 20.657 1.00 19.77 311 GLU A O 1
ATOM 2511 N N . ARG A 1 316 ? 25.695 -11.436 19.818 1.00 17.70 312 ARG A N 1
ATOM 2512 C CA . ARG A 1 316 ? 25.190 -10.347 20.660 1.00 17.43 312 ARG A CA 1
ATOM 2513 C C . ARG A 1 316 ? 25.438 -10.676 22.136 1.00 16.37 312 ARG A C 1
ATOM 2514 O O . ARG A 1 316 ? 25.282 -11.825 22.552 1.00 17.01 312 ARG A O 1
ATOM 2522 N N . ASN A 1 317 ? 25.824 -9.660 22.910 1.00 17.12 313 ASN A N 1
ATOM 252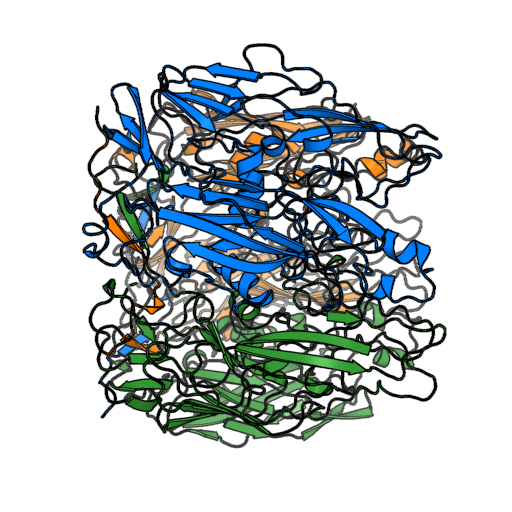3 C CA . ASN A 1 317 ? 26.111 -9.877 24.342 1.00 18.05 313 ASN A CA 1
ATOM 2524 C C . ASN A 1 317 ? 24.885 -10.427 25.059 1.00 18.96 313 ASN A C 1
ATOM 2525 O O . ASN A 1 317 ? 23.780 -9.884 24.884 1.00 17.83 313 ASN A O 1
ATOM 2530 N N . LYS A 1 318 ? 25.058 -11.511 25.808 1.00 18.85 314 LYS A N 1
ATOM 2531 C CA . LYS A 1 318 ? 23.943 -12.121 26.548 1.00 19.89 314 LYS A CA 1
ATOM 2532 C C . LYS A 1 318 ? 23.955 -11.610 27.974 1.00 21.12 314 LYS A C 1
ATOM 2533 O O . LYS A 1 318 ? 24.791 -12.032 28.788 1.00 23.03 314 LYS A O 1
ATOM 2539 N N . HIS A 1 319 ? 23.055 -10.677 28.282 1.00 18.11 315 HIS A N 1
ATOM 2540 C CA . HIS A 1 319 ? 22.951 -10.093 29.625 1.00 17.92 315 HIS A CA 1
ATOM 2541 C C . HIS A 1 319 ? 22.048 -10.946 30.492 1.00 18.49 315 HIS A C 1
ATOM 2542 O O . HIS A 1 319 ? 21.067 -11.498 29.994 1.00 17.36 315 HIS A O 1
ATOM 2549 N N . ILE A 1 320 ? 22.372 -11.059 31.780 1.00 18.09 316 ILE A N 1
ATOM 2550 C CA . ILE A 1 320 ? 21.574 -11.848 32.710 1.00 18.05 316 ILE A CA 1
ATOM 2551 C C . ILE A 1 320 ? 21.165 -10.967 33.894 1.00 17.48 316 ILE A C 1
ATOM 2552 O O . ILE A 1 320 ? 22.009 -10.269 34.486 1.00 17.62 316 ILE A O 1
ATOM 2557 N N . LEU A 1 321 ? 19.883 -11.034 34.253 1.00 16.62 317 LEU A N 1
ATOM 2558 C CA . LEU A 1 321 ? 19.360 -10.450 35.484 1.00 16.99 317 LEU A CA 1
ATOM 2559 C C . LEU A 1 321 ? 18.590 -11.529 36.208 1.00 17.20 317 LEU A C 1
ATOM 2560 O O . LEU A 1 321 ? 17.837 -12.303 35.583 1.00 17.35 317 LEU A O 1
ATOM 2565 N N . THR A 1 322 ? 18.760 -11.577 37.530 1.00 17.86 318 THR A N 1
ATOM 2566 C CA . THR A 1 322 ? 18.029 -12.478 38.384 1.00 18.32 318 THR A CA 1
ATOM 2567 C C . THR A 1 322 ? 17.389 -11.693 39.513 1.00 18.58 318 THR A C 1
ATOM 2568 O O . THR A 1 322 ? 18.068 -10.945 40.229 1.00 18.59 318 THR A O 1
ATOM 2572 N N . THR A 1 323 ? 16.085 -11.876 39.702 1.00 17.87 319 THR A N 1
ATOM 2573 C CA . THR A 1 323 ? 15.403 -11.216 40.808 1.00 17.80 319 THR A CA 1
ATOM 2574 C C . THR A 1 323 ? 15.901 -11.768 42.150 1.00 18.69 319 THR A C 1
ATOM 2575 O O . THR A 1 323 ? 16.451 -12.872 42.207 1.00 18.89 319 THR A O 1
ATOM 2579 N N . HIS A 1 324 ? 15.679 -10.989 43.206 1.00 20.10 320 HIS A N 1
ATOM 2580 C CA . HIS A 1 324 ? 15.769 -11.520 44.559 1.00 21.46 320 HIS A CA 1
ATOM 2581 C C . HIS A 1 324 ? 14.600 -12.482 44.726 1.00 21.27 320 HIS A C 1
ATOM 2582 O O . HIS A 1 324 ? 13.685 -12.535 43.868 1.00 20.48 320 HIS A O 1
ATOM 2589 N N . SER A 1 325 ? 14.602 -13.239 45.811 1.00 20.70 321 SER A N 1
ATOM 2590 C CA . SER A 1 325 ? 13.506 -14.147 46.081 1.00 21.50 321 SER A CA 1
ATOM 2591 C C . SER A 1 325 ? 12.235 -13.331 46.343 1.00 21.52 321 SER A C 1
ATOM 2592 O O . SER A 1 325 ? 12.249 -12.334 47.069 1.00 23.27 321 SER A O 1
ATOM 2595 N N . MET A 1 326 ? 11.157 -13.718 45.674 1.00 19.67 322 MET A N 1
ATOM 2596 C CA . MET A 1 326 ? 9.865 -13.038 45.795 1.00 19.19 322 MET A CA 1
ATOM 2597 C C . MET A 1 326 ? 8.942 -13.931 46.603 1.00 19.20 322 MET A C 1
ATOM 2598 O O . MET A 1 326 ? 8.573 -15.009 46.163 1.00 19.48 322 MET A O 1
ATOM 2603 N N . ALA A 1 327 ? 8.561 -13.458 47.796 1.00 18.99 323 ALA A N 1
ATOM 2604 C CA . ALA A 1 327 ? 7.674 -14.179 48.705 1.00 20.16 323 ALA A CA 1
ATOM 2605 C C . ALA A 1 327 ? 6.231 -13.802 48.422 1.00 19.83 323 ALA A C 1
ATOM 2606 O O . ALA A 1 327 ? 5.892 -12.622 48.398 1.00 23.26 323 ALA A O 1
ATOM 2608 N N . MET A 1 328 ? 5.410 -14.804 48.151 1.00 19.42 324 MET A N 1
ATOM 2609 C CA . MET A 1 328 ? 3.987 -14.609 47.882 1.00 19.86 324 MET A CA 1
ATOM 2610 C C . MET A 1 328 ? 3.193 -15.473 48.851 1.00 19.26 324 MET A C 1
ATOM 2611 O O . MET A 1 328 ? 3.571 -16.611 49.133 1.00 20.23 324 MET A O 1
ATOM 2616 N N . ASN A 1 329 ? 2.097 -14.930 49.356 1.00 19.43 325 ASN A N 1
ATOM 2617 C CA . ASN A 1 329 ? 1.251 -15.624 50.330 1.00 20.56 325 ASN A CA 1
ATOM 2618 C C . ASN A 1 329 ? 0.233 -16.550 49.705 1.00 17.69 325 ASN A C 1
ATOM 2619 O O . ASN A 1 329 ? -0.474 -17.281 50.405 1.00 19.62 325 ASN A O 1
ATOM 2624 N N . ASN A 1 330 ? 0.107 -16.498 48.375 1.00 15.66 326 ASN A N 1
ATOM 2625 C CA . ASN A 1 330 ? -0.864 -17.314 47.650 1.00 15.96 326 ASN A CA 1
ATOM 2626 C C . ASN A 1 330 ? -0.333 -17.393 46.213 1.00 15.25 326 ASN A C 1
ATOM 2627 O O . ASN A 1 330 ? 0.601 -16.672 45.885 1.00 16.24 326 ASN A O 1
ATOM 2632 N N . VAL A 1 331 ? -0.937 -18.250 45.396 1.00 13.85 327 VAL A N 1
ATOM 2633 C CA . VAL A 1 331 ? -0.449 -18.525 44.040 1.00 14.33 327 VAL A CA 1
ATOM 2634 C C . VAL A 1 331 ? -1.271 -17.749 42.992 1.00 13.21 327 VAL A C 1
ATOM 2635 O O . VAL A 1 331 ? -2.449 -18.035 42.806 1.00 13.91 327 VAL A O 1
ATOM 2639 N N . PRO A 1 332 ? -0.630 -16.799 42.306 1.00 13.24 328 PRO A N 1
ATOM 2640 C CA . PRO A 1 332 ? -1.348 -16.063 41.244 1.00 13.22 328 PRO A CA 1
ATOM 2641 C C . PRO A 1 332 ? -1.728 -16.913 40.043 1.00 13.43 328 PRO A C 1
ATOM 2642 O O . PRO A 1 332 ? -1.139 -17.948 39.782 1.00 15.12 328 PRO A O 1
ATOM 2646 N N . SER A 1 333 ? -2.705 -16.425 39.306 1.00 12.92 329 SER A N 1
ATOM 2647 C CA . SER A 1 333 ? -3.154 -17.026 38.067 1.00 13.03 329 SER A CA 1
ATOM 2648 C C . SER A 1 333 ? -2.137 -16.916 36.936 1.00 12.56 329 SER A C 1
ATOM 2649 O O . SER A 1 333 ? -2.039 -17.822 36.112 1.00 12.84 329 SER A O 1
ATOM 2652 N N . MET A 1 334 ? -1.427 -15.806 36.868 1.00 12.36 330 MET A N 1
ATOM 2653 C CA . MET A 1 334 ? -0.507 -15.581 35.761 1.00 12.77 330 MET A CA 1
ATOM 2654 C C . MET A 1 334 ? 0.603 -14.660 36.181 1.00 12.67 330 MET A C 1
ATOM 2655 O O . MET A 1 334 ? 0.416 -13.829 37.063 1.00 12.65 330 MET A O 1
ATOM 2660 N N . PHE A 1 335 ? 1.767 -14.823 35.553 1.00 12.87 331 PHE A N 1
ATOM 2661 C CA . PHE A 1 335 ? 2.917 -13.949 35.711 1.00 12.84 331 PHE A CA 1
ATOM 2662 C C . PHE A 1 335 ? 3.281 -13.335 34.378 1.00 12.80 331 PHE A C 1
ATOM 2663 O O . PHE A 1 335 ? 2.982 -13.920 33.327 1.00 12.45 331 PHE A O 1
ATOM 2671 N N . ALA A 1 336 ? 3.948 -12.196 34.428 1.00 12.99 332 ALA A N 1
ATOM 2672 C CA . ALA A 1 336 ? 4.484 -11.561 33.214 1.00 13.24 332 ALA A CA 1
ATOM 2673 C C . ALA A 1 336 ? 5.885 -11.092 33.481 1.00 13.60 332 ALA A C 1
ATOM 2674 O O . ALA A 1 336 ? 6.129 -10.445 34.499 1.00 14.45 332 ALA A O 1
ATOM 2676 N N . VAL A 1 337 ? 6.791 -11.414 32.561 1.00 12.73 333 VAL A N 1
ATOM 2677 C CA . VAL A 1 337 ? 8.214 -11.058 32.677 1.00 13.33 333 VAL A CA 1
ATOM 2678 C C . VAL A 1 337 ? 8.604 -10.119 31.539 1.00 13.58 333 VAL A C 1
ATOM 2679 O O . VAL A 1 337 ? 8.332 -10.419 30.373 1.00 14.55 333 VAL A O 1
ATOM 2683 N N . MET A 1 338 ? 9.246 -8.994 31.859 1.00 14.14 334 MET A N 1
ATOM 2684 C CA . MET A 1 338 ? 9.612 -7.992 30.881 1.00 15.76 334 MET A CA 1
ATOM 2685 C C . MET A 1 338 ? 10.930 -7.390 31.333 1.00 15.79 334 MET A C 1
ATOM 2686 O O . MET A 1 338 ? 11.137 -7.254 32.527 1.00 16.94 334 MET A O 1
ATOM 2691 N N . VAL A 1 339 ? 11.802 -7.034 30.396 1.00 13.68 335 VAL A N 1
ATOM 2692 C CA . VAL A 1 339 ? 13.068 -6.341 30.716 1.00 14.45 335 VAL A CA 1
ATOM 2693 C C . VAL A 1 339 ? 13.024 -5.030 29.943 1.00 14.69 335 VAL A C 1
ATOM 2694 O O . VAL A 1 339 ? 13.099 -5.019 28.693 1.00 15.14 335 VAL A O 1
ATOM 2698 N N . SER A 1 340 ? 12.906 -3.923 30.673 1.00 15.20 336 SER A N 1
ATOM 2699 C CA A SER A 1 340 ? 12.669 -2.598 30.084 0.50 15.53 336 SER A CA 1
ATOM 2700 C CA B SER A 1 340 ? 12.683 -2.613 30.057 0.50 16.21 336 SER A CA 1
ATOM 2701 C C . SER A 1 340 ? 13.919 -1.738 30.095 1.00 16.65 336 SER A C 1
ATOM 2702 O O . SER A 1 340 ? 14.640 -1.723 31.091 1.00 17.15 336 SER A O 1
ATOM 2707 N N . GLN A 1 341 ? 14.132 -0.998 29.018 1.00 16.57 337 GLN A N 1
ATOM 2708 C CA . GLN A 1 341 ? 15.115 0.090 28.998 1.00 17.65 337 GLN A CA 1
ATOM 2709 C C . GLN A 1 341 ? 14.636 1.143 29.987 1.00 19.48 337 GLN A C 1
ATOM 2710 O O . GLN A 1 341 ? 13.549 1.687 29.850 1.00 19.30 337 GLN A O 1
ATOM 2716 N N . GLU A 1 342 ? 15.465 1.455 30.986 1.00 19.44 338 GLU A N 1
ATOM 2717 C CA A GLU A 1 342 ? 15.032 2.336 32.067 0.50 21.19 338 GLU A CA 1
ATOM 2718 C CA B GLU A 1 342 ? 15.049 2.345 32.078 0.50 21.63 338 GLU A CA 1
ATOM 2719 C C . GLU A 1 342 ? 14.799 3.769 31.603 1.00 21.81 338 GLU A C 1
ATOM 2720 O O . GLU A 1 342 ? 13.817 4.392 32.011 1.00 23.73 338 GLU A O 1
ATOM 2731 N N . THR A 1 343 ? 15.680 4.270 30.744 1.00 22.32 339 THR A N 1
ATOM 2732 C CA . THR A 1 343 ? 15.684 5.673 30.346 1.00 24.29 339 THR A CA 1
ATOM 2733 C C . THR A 1 343 ? 15.579 5.805 28.829 1.00 23.53 339 THR A C 1
ATOM 2734 O O . THR A 1 343 ? 16.531 5.482 28.117 1.00 23.74 339 THR A O 1
ATOM 2738 N N . PRO A 1 344 ? 14.421 6.292 28.330 1.00 22.38 340 PRO A N 1
ATOM 2739 C CA . PRO A 1 344 ? 14.338 6.547 26.896 1.00 22.46 340 PRO A CA 1
ATOM 2740 C C . PRO A 1 344 ? 15.367 7.577 26.427 1.00 23.67 340 PRO A C 1
ATOM 2741 O O . PRO A 1 344 ? 15.566 8.579 27.115 1.00 25.12 340 PRO A O 1
ATOM 2745 N N . THR A 1 345 ? 15.988 7.330 25.278 1.00 23.76 341 THR A N 1
ATOM 2746 C CA . THR A 1 345 ? 16.906 8.298 24.680 1.00 26.16 341 THR A CA 1
ATOM 2747 C C . THR A 1 345 ? 16.196 9.345 23.817 1.00 25.07 341 THR A C 1
ATOM 2748 O O . THR A 1 345 ? 16.784 10.382 23.515 1.00 27.41 341 THR A O 1
ATOM 2752 N N . LYS A 1 346 ? 14.963 9.036 23.394 1.00 23.58 342 LYS A N 1
ATOM 2753 C CA A LYS A 1 346 ? 14.131 9.932 22.603 0.30 22.65 342 LYS A CA 1
ATOM 2754 C CA B LYS A 1 346 ? 14.129 9.934 22.602 0.70 23.46 342 LYS A CA 1
ATOM 2755 C C . LYS A 1 346 ? 12.774 9.960 23.284 1.00 21.51 342 LYS A C 1
ATOM 2756 O O . LYS A 1 346 ? 12.318 8.930 23.782 1.00 24.81 342 LYS A O 1
ATOM 2767 N N . LYS A 1 347 ? 12.124 11.108 23.307 1.00 18.98 343 LYS A N 1
ATOM 2768 C CA . LYS A 1 347 ? 10.880 11.209 24.072 1.00 18.72 343 LYS A CA 1
ATOM 2769 C C . LYS A 1 347 ? 9.644 10.702 23.331 1.00 16.21 343 LYS A C 1
ATOM 2770 O O . LYS A 1 347 ? 8.649 10.396 23.976 1.00 15.34 343 LYS A O 1
ATOM 2776 N N . PHE A 1 348 ? 9.679 10.655 21.998 1.00 14.66 344 PHE A N 1
ATOM 2777 C CA . PHE A 1 348 ? 8.451 10.462 21.209 1.00 13.62 344 PHE A CA 1
ATOM 2778 C C . PHE A 1 348 ? 8.520 9.226 20.331 1.00 13.30 344 PHE A C 1
ATOM 2779 O O . PHE A 1 348 ? 7.753 9.106 19.385 1.00 13.17 344 PHE A O 1
ATOM 2787 N N . ALA A 1 349 ? 9.411 8.310 20.703 1.00 13.05 345 ALA A N 1
ATOM 2788 C CA . ALA A 1 349 ? 9.698 7.096 19.963 1.00 13.23 345 ALA A CA 1
ATOM 2789 C C . ALA A 1 349 ? 9.045 5.912 20.656 1.00 12.78 345 ALA A C 1
ATOM 2790 O O . ALA A 1 349 ? 8.588 6.035 21.781 1.00 13.42 345 ALA A O 1
ATOM 2792 N N . PRO A 1 350 ? 9.046 4.738 20.008 1.00 12.61 346 PRO A N 1
ATOM 2793 C CA . PRO A 1 350 ? 8.530 3.563 20.685 1.00 11.98 346 PRO A CA 1
ATOM 2794 C C . PRO A 1 350 ? 9.268 3.211 21.973 1.00 12.76 346 PRO A C 1
ATOM 2795 O O . PRO A 1 350 ? 10.473 3.460 22.107 1.00 13.36 346 PRO A O 1
ATOM 2799 N N . ASP A 1 351 ? 8.544 2.601 22.895 1.00 12.96 347 ASP A N 1
ATOM 2800 C CA . ASP A 1 351 ? 9.152 2.084 24.118 1.00 13.72 347 ASP A CA 1
ATOM 2801 C C . ASP A 1 351 ? 10.061 0.915 23.772 1.00 13.51 347 ASP A C 1
ATOM 2802 O O . ASP A 1 351 ? 9.771 0.113 22.879 1.00 14.70 347 ASP A O 1
ATOM 2807 N N . GLN A 1 352 ? 11.185 0.823 24.467 1.00 13.38 348 GLN A N 1
ATOM 2808 C CA . GLN A 1 352 ? 12.168 -0.221 24.193 1.00 13.44 348 GLN A CA 1
ATOM 2809 C C . GLN A 1 352 ? 12.184 -1.250 25.304 1.00 13.68 348 GLN A C 1
ATOM 2810 O O . GLN A 1 352 ? 12.348 -0.893 26.478 1.00 14.07 348 GLN A O 1
ATOM 2816 N N . LEU A 1 353 ? 12.028 -2.520 24.941 1.00 13.94 349 LEU A N 1
ATOM 2817 C CA . LEU A 1 353 ? 12.252 -3.654 25.809 1.00 13.90 349 LEU A CA 1
ATOM 2818 C C . LEU A 1 353 ? 13.452 -4.436 25.280 1.00 14.19 349 LEU A C 1
ATOM 2819 O O . LEU A 1 353 ? 13.858 -4.263 24.135 1.00 16.09 349 LEU A O 1
ATOM 2824 N N . ALA A 1 354 ? 14.037 -5.274 26.118 1.00 13.98 350 ALA A N 1
ATOM 2825 C CA . ALA A 1 354 ? 15.084 -6.160 25.662 1.00 13.10 350 ALA A CA 1
ATOM 2826 C C . ALA A 1 354 ? 14.469 -7.389 25.002 1.00 12.71 350 ALA A C 1
ATOM 2827 O O . ALA A 1 354 ? 13.316 -7.722 25.270 1.00 12.73 350 ALA A O 1
ATOM 2829 N N . GLY A 1 355 ? 15.257 -8.083 24.189 1.00 12.89 351 GLY A N 1
ATOM 2830 C CA . GLY A 1 355 ? 14.848 -9.376 23.635 1.00 12.67 351 GLY A CA 1
ATOM 2831 C C . GLY A 1 355 ? 15.254 -10.496 24.550 1.00 13.27 351 GLY A C 1
ATOM 2832 O O . GLY A 1 355 ? 16.447 -10.735 24.719 1.00 13.52 351 GLY A O 1
ATOM 2833 N N . ILE A 1 356 ? 14.292 -11.172 25.150 1.00 12.76 352 ILE A N 1
ATOM 2834 C CA . ILE A 1 356 ? 14.571 -12.258 26.089 1.00 13.28 352 ILE A CA 1
ATOM 2835 C C . ILE A 1 356 ? 14.839 -13.538 25.311 1.00 13.48 352 ILE A C 1
ATOM 2836 O O . ILE A 1 356 ? 13.998 -14.001 24.546 1.00 14.12 352 ILE A O 1
ATOM 2841 N N . ILE A 1 357 ? 16.004 -14.128 25.552 1.00 14.27 353 ILE A N 1
ATOM 2842 C CA . ILE A 1 357 ? 16.440 -15.352 24.866 1.00 14.72 353 ILE A CA 1
ATOM 2843 C C . ILE A 1 357 ? 16.471 -16.582 25.765 1.00 14.78 353 ILE A C 1
ATOM 2844 O O . ILE A 1 357 ? 16.600 -17.712 25.278 1.00 16.56 353 ILE A O 1
ATOM 2849 N N . GLY A 1 358 ? 16.379 -16.372 27.074 1.00 14.47 354 GLY A N 1
ATOM 2850 C CA . GLY A 1 358 ? 16.318 -17.461 28.024 1.00 14.38 354 GLY A CA 1
ATOM 2851 C C . GLY A 1 358 ? 15.613 -17.033 29.285 1.00 14.15 354 GLY A C 1
ATOM 2852 O O . GLY A 1 358 ? 15.675 -15.864 29.666 1.00 13.84 354 GLY A O 1
ATOM 2853 N N . LEU A 1 359 ? 14.972 -17.996 29.926 1.00 15.08 355 LEU A N 1
ATOM 2854 C CA . LEU A 1 359 ? 14.246 -17.762 31.148 1.00 16.88 355 LEU A CA 1
ATOM 2855 C C . LEU A 1 359 ? 14.442 -18.968 32.037 1.00 18.10 355 LEU A C 1
ATOM 2856 O O . LEU A 1 359 ? 14.306 -20.086 31.562 1.00 18.05 355 LEU A O 1
ATOM 2861 N N . GLU A 1 360 ? 14.764 -18.743 33.318 1.00 17.50 356 GLU A N 1
ATOM 2862 C CA . GLU A 1 360 ? 14.794 -19.842 34.290 1.00 19.10 356 GLU A CA 1
ATOM 2863 C C . GLU A 1 360 ? 14.028 -19.430 35.535 1.00 18.48 356 GLU A C 1
ATOM 2864 O O . GLU A 1 360 ? 14.246 -18.351 36.083 1.00 19.50 356 GLU A O 1
ATOM 2870 N N . ILE A 1 361 ? 13.134 -20.299 35.972 1.00 18.02 357 ILE A N 1
ATOM 2871 C CA . ILE A 1 361 ? 12.258 -20.009 37.084 1.00 17.85 357 ILE A CA 1
ATOM 2872 C C . ILE A 1 361 ? 12.554 -20.983 38.229 1.00 17.64 357 ILE A C 1
ATOM 2873 O O . ILE A 1 361 ? 12.720 -22.182 38.009 1.00 17.77 357 ILE A O 1
ATOM 2878 N N . LYS A 1 362 ? 12.615 -20.441 39.442 1.00 17.37 358 LYS A N 1
ATOM 2879 C CA . LYS A 1 362 ? 12.667 -21.240 40.665 1.00 18.79 358 LYS A CA 1
ATOM 2880 C C . LYS A 1 362 ? 11.391 -20.992 41.446 1.00 17.64 358 LYS A C 1
ATOM 2881 O O . LYS A 1 362 ? 11.003 -19.849 41.627 1.00 18.24 358 LYS A O 1
ATOM 2887 N N . VAL A 1 363 ? 10.739 -22.069 41.878 1.00 18.81 359 VAL A N 1
ATOM 2888 C CA . VAL A 1 363 ? 9.590 -21.982 42.771 1.00 19.23 359 VAL A CA 1
ATOM 2889 C C . VAL A 1 363 ? 9.838 -22.943 43.925 1.00 19.48 359 VAL A C 1
ATOM 2890 O O . VAL A 1 363 ? 9.951 -24.143 43.706 1.00 20.40 359 VAL A O 1
ATOM 2894 N N . ASP A 1 364 ? 9.952 -22.388 45.126 1.00 20.42 360 ASP A N 1
ATOM 2895 C CA . ASP A 1 364 ? 10.265 -23.183 46.323 1.00 22.29 360 ASP A CA 1
ATOM 2896 C C . ASP A 1 364 ? 11.595 -23.908 46.062 1.00 24.01 360 ASP A C 1
ATOM 2897 O O . ASP A 1 364 ? 12.560 -23.219 45.757 1.00 23.93 360 ASP A O 1
ATOM 2902 N N . SER A 1 365 ? 11.656 -25.239 46.151 1.00 25.22 361 SER A N 1
ATOM 2903 C CA A SER A 1 365 ? 12.927 -25.955 45.975 0.50 26.26 361 SER A CA 1
ATOM 2904 C CA B SER A 1 365 ? 12.916 -25.971 45.977 0.50 26.44 361 SER A CA 1
ATOM 2905 C C . SER A 1 365 ? 13.159 -26.418 44.533 1.00 26.78 361 SER A C 1
ATOM 2906 O O . SER A 1 365 ? 14.203 -26.996 44.227 1.00 29.38 361 SER A O 1
ATOM 2911 N N . ASP A 1 366 ? 12.203 -26.139 43.645 1.00 25.76 362 ASP A N 1
ATOM 2912 C CA . ASP A 1 366 ? 12.253 -26.549 42.247 1.00 25.67 362 ASP A CA 1
ATOM 2913 C C . ASP A 1 366 ? 12.966 -25.454 41.424 1.00 24.40 362 ASP A C 1
ATOM 2914 O O . ASP A 1 366 ? 12.435 -24.357 41.276 1.00 23.10 362 ASP A O 1
ATOM 2919 N N . VAL A 1 367 ? 14.161 -25.754 40.900 1.00 21.79 363 VAL A N 1
ATOM 2920 C CA . VAL A 1 367 ? 15.036 -24.749 40.284 1.00 22.72 363 VAL A CA 1
ATOM 2921 C C . VAL A 1 367 ? 15.215 -25.012 38.794 1.00 20.00 363 VAL A C 1
ATOM 2922 O O . VAL A 1 367 ? 15.028 -26.131 38.328 1.00 21.09 363 VAL A O 1
ATOM 2926 N N . GLY A 1 368 ? 15.577 -23.970 38.056 1.00 19.69 364 GLY A N 1
ATOM 2927 C CA . GLY A 1 368 ? 15.961 -24.120 36.655 1.00 19.89 364 GLY A CA 1
ATOM 2928 C C . GLY A 1 368 ? 14.841 -24.425 35.671 1.00 18.34 364 GLY A C 1
ATOM 2929 O O . GLY A 1 368 ? 15.095 -24.886 34.561 1.00 18.62 364 GLY A O 1
ATOM 2930 N N . ILE A 1 369 ? 13.599 -24.138 36.046 1.00 16.64 365 ILE A N 1
ATOM 2931 C CA . ILE A 1 369 ? 12.452 -24.448 35.181 1.00 15.93 365 ILE A CA 1
ATOM 2932 C C . ILE A 1 369 ? 12.511 -23.544 33.938 1.00 15.39 365 ILE A C 1
ATOM 2933 O O . ILE A 1 369 ? 12.713 -22.330 34.038 1.00 16.74 365 ILE A O 1
ATOM 2938 N N . PHE A 1 370 ? 12.286 -24.162 32.782 1.00 15.46 366 PHE A N 1
ATOM 2939 C CA . PHE A 1 370 ? 12.378 -23.523 31.452 1.00 16.03 366 PHE A CA 1
ATOM 2940 C C . PHE A 1 370 ? 13.789 -23.335 30.925 1.00 17.20 366 PHE A C 1
ATOM 2941 O O . PHE A 1 370 ? 13.957 -22.737 29.874 1.00 16.90 366 PHE A O 1
ATOM 2949 N N . ARG A 1 371 ? 14.805 -23.871 31.602 1.00 18.85 367 ARG A N 1
ATOM 2950 C CA . ARG A 1 371 ? 16.174 -23.699 31.125 1.00 20.90 367 ARG A CA 1
ATOM 2951 C C . ARG A 1 371 ? 16.372 -24.300 29.723 1.00 19.92 367 ARG A C 1
ATOM 2952 O O . ARG A 1 371 ? 17.221 -23.803 28.975 1.00 20.72 367 ARG A O 1
ATOM 2960 N N . GLU A 1 372 ? 15.569 -25.290 29.341 1.00 18.21 368 GLU A N 1
ATOM 2961 C CA . GLU A 1 372 ? 15.709 -25.919 28.037 1.00 19.99 368 GLU A CA 1
ATOM 2962 C C . GLU A 1 372 ? 14.961 -25.189 26.911 1.00 18.45 368 GLU A C 1
ATOM 2963 O O . GLU A 1 372 ? 14.983 -25.653 25.766 1.00 18.89 368 GLU A O 1
ATOM 2969 N N . LEU A 1 373 ? 14.295 -24.074 27.209 1.00 15.94 369 LEU A N 1
ATOM 2970 C CA . LEU A 1 373 ? 13.588 -23.333 26.163 1.00 14.91 369 LEU A CA 1
ATOM 2971 C C . LEU A 1 373 ? 14.467 -22.311 25.507 1.00 14.98 369 LEU A C 1
ATOM 2972 O O . LEU A 1 373 ? 15.219 -21.597 26.171 1.00 16.78 369 LEU A O 1
ATOM 2977 N N . GLU A 1 374 ? 14.359 -22.212 24.194 1.00 14.49 370 GLU A N 1
ATOM 2978 C CA . GLU A 1 374 ? 14.992 -21.140 23.436 1.00 15.07 370 GLU A CA 1
ATOM 2979 C C . GLU A 1 374 ? 13.944 -20.075 23.051 1.00 14.30 370 GLU A C 1
ATOM 2980 O O . GLU A 1 374 ? 12.776 -20.156 23.491 1.00 14.07 370 GLU A O 1
ATOM 2986 N N . GLN A 1 375 ? 14.364 -19.058 22.320 1.00 14.57 371 GLN A N 1
ATOM 2987 C CA . GLN A 1 375 ? 13.518 -17.853 22.167 1.00 14.26 371 GLN A CA 1
ATOM 2988 C C . GLN A 1 375 ? 12.203 -18.157 21.458 1.00 14.25 371 GLN A C 1
ATOM 2989 O O . GLN A 1 375 ? 11.140 -17.625 21.846 1.00 14.58 371 GLN A O 1
ATOM 2995 N N . GLN A 1 376 ? 12.229 -18.992 20.435 1.00 13.83 372 GLN A N 1
ATOM 2996 C CA . GLN A 1 376 ? 11.003 -19.374 19.738 1.00 14.82 372 GLN A CA 1
ATOM 2997 C C . GLN A 1 376 ? 10.021 -20.056 20.681 1.00 13.70 372 GLN A C 1
ATOM 2998 O O . GLN A 1 376 ? 8.809 -19.807 20.619 1.00 14.48 372 GLN A O 1
ATOM 3004 N N . GLN A 1 377 ? 10.520 -20.931 21.546 1.00 13.50 373 GLN A N 1
ATOM 3005 C CA . GLN A 1 377 ? 9.654 -21.618 22.485 1.00 13.35 373 GLN A CA 1
ATOM 3006 C C . GLN A 1 377 ? 9.092 -20.687 23.543 1.00 12.77 373 GLN A C 1
ATOM 3007 O O . GLN A 1 377 ? 7.946 -20.848 23.963 1.00 12.65 373 GLN A O 1
ATOM 3013 N N . LEU A 1 378 ? 9.885 -19.712 23.966 1.00 12.61 374 LEU A N 1
ATOM 3014 C CA . LEU A 1 378 ? 9.410 -18.673 24.897 1.00 12.28 374 LEU A CA 1
ATOM 3015 C C . LEU A 1 378 ? 8.301 -17.827 24.259 1.00 12.21 374 LEU A C 1
ATOM 3016 O O . LEU A 1 378 ? 7.321 -17.437 24.913 1.00 11.89 374 LEU A O 1
ATOM 3021 N N . TYR A 1 379 ? 8.443 -17.560 22.971 1.00 11.94 375 TYR A N 1
ATOM 3022 C CA . TYR A 1 379 ? 7.377 -16.880 22.220 1.00 11.65 375 TYR A CA 1
ATOM 3023 C C . TYR A 1 379 ? 6.122 -17.724 22.171 1.00 11.81 375 TYR A C 1
ATOM 3024 O O . TYR A 1 379 ? 5.012 -17.207 22.391 1.00 10.71 375 TYR A O 1
ATOM 3033 N N . GLU A 1 380 ? 6.261 -19.020 21.905 1.00 11.62 376 GLU A N 1
ATOM 3034 C CA . GLU A 1 380 ? 5.095 -19.932 21.913 1.00 12.21 376 GLU A CA 1
ATOM 3035 C C . GLU A 1 380 ? 4.428 -19.974 23.294 1.00 12.25 376 GLU A C 1
ATOM 3036 O O . GLU A 1 380 ? 3.196 -19.938 23.394 1.00 12.35 376 GLU A O 1
ATOM 3042 N N . LEU A 1 381 ? 5.248 -20.055 24.348 1.00 11.13 377 LEU A N 1
ATOM 3043 C CA . LEU A 1 381 ? 4.734 -20.006 25.708 1.00 11.34 377 LEU A CA 1
ATOM 3044 C C . LEU A 1 381 ? 3.921 -18.733 25.927 1.00 10.84 377 LEU A C 1
ATOM 3045 O O . LEU A 1 381 ? 2.786 -18.776 26.397 1.00 11.38 377 LEU A O 1
ATOM 3050 N N . SER A 1 382 ? 4.506 -17.592 25.597 1.00 10.70 378 SER A N 1
ATOM 3051 C CA . SER A 1 382 ? 3.793 -16.342 25.856 1.00 10.74 378 SER A CA 1
ATOM 3052 C C . SER A 1 382 ? 2.501 -16.266 25.016 1.00 10.81 378 SER A C 1
ATOM 3053 O O . SER A 1 382 ? 1.448 -15.844 25.516 1.00 10.55 378 SER A O 1
ATOM 3056 N N . SER A 1 383 ? 2.585 -16.711 23.774 1.00 10.55 379 SER A N 1
ATOM 3057 C CA . SER A 1 383 ? 1.436 -16.741 22.876 1.00 10.60 379 SER A CA 1
ATOM 3058 C C . SER A 1 383 ? 0.325 -17.650 23.374 1.00 10.88 379 SER A C 1
ATOM 3059 O O . SER A 1 383 ? -0.863 -17.327 23.216 1.00 11.71 379 SER A O 1
ATOM 3062 N N . SER A 1 384 ? 0.682 -18.750 24.025 1.00 10.86 380 SER A N 1
ATOM 3063 C CA . SER A 1 384 ? -0.329 -19.650 24.583 1.00 11.12 380 SER A CA 1
ATOM 3064 C C . SER A 1 384 ? -1.151 -18.994 25.688 1.00 11.46 380 SER A C 1
ATOM 3065 O O . SER A 1 384 ? -2.211 -19.496 26.029 1.00 12.75 380 SER A O 1
ATOM 3068 N N . ASN A 1 385 ? -0.597 -17.926 26.261 1.00 11.18 381 ASN A N 1
ATOM 3069 C CA . ASN A 1 385 ? -1.238 -17.131 27.296 1.00 11.57 381 ASN A CA 1
ATOM 3070 C C . ASN A 1 385 ? -1.656 -15.768 26.796 1.00 12.08 381 ASN A C 1
ATOM 3071 O O . ASN A 1 385 ? -1.887 -14.853 27.577 1.00 13.20 381 ASN A O 1
ATOM 3076 N N . GLY A 1 386 ? -1.807 -15.641 25.487 1.00 11.13 382 GLY A N 1
ATOM 3077 C CA . GLY A 1 386 ? -2.464 -14.470 24.902 1.00 11.76 382 GLY A CA 1
ATOM 3078 C C . GLY A 1 386 ? -1.556 -13.518 24.157 1.00 11.82 382 GLY A C 1
ATOM 3079 O O . GLY A 1 386 ? -2.074 -12.608 23.507 1.00 11.77 382 GLY A O 1
ATOM 3080 N N . TYR A 1 387 ? -0.219 -13.660 24.251 1.00 10.55 383 TYR A N 1
ATOM 3081 C CA . TYR A 1 387 ? 0.680 -12.714 23.592 1.00 10.86 383 TYR A CA 1
ATOM 3082 C C . TYR A 1 387 ? 0.274 -12.552 22.130 1.00 10.57 383 TYR A C 1
ATOM 3083 O O . TYR A 1 387 ? 0.141 -13.529 21.405 1.00 11.89 383 TYR A O 1
ATOM 3092 N N . ASN A 1 388 ? 0.138 -11.300 21.699 1.00 11.02 384 ASN A N 1
ATOM 3093 C CA . ASN A 1 388 ? -0.623 -10.984 20.494 1.00 11.78 384 ASN A CA 1
ATOM 3094 C C . ASN A 1 388 ? 0.167 -10.288 19.391 1.00 11.89 384 ASN A C 1
ATOM 3095 O O . ASN A 1 388 ? -0.454 -9.768 18.445 1.00 13.35 384 ASN A O 1
ATOM 3100 N N . LYS A 1 389 ? 1.498 -10.298 19.465 1.00 10.55 385 LYS A N 1
ATOM 3101 C CA . LYS A 1 389 ? 2.339 -9.693 18.445 1.00 10.36 385 LYS A CA 1
ATOM 3102 C C . LYS A 1 389 ? 3.244 -10.689 17.739 1.00 10.20 385 LYS A C 1
ATOM 3103 O O . LYS A 1 389 ? 3.478 -11.798 18.218 1.00 10.60 385 LYS A O 1
ATOM 3109 N N . ARG A 1 390 ? 3.742 -10.267 16.589 1.00 10.83 386 ARG A N 1
ATOM 3110 C CA . ARG A 1 390 ? 4.601 -11.109 15.757 1.00 10.32 386 ARG A CA 1
ATOM 3111 C C . ARG A 1 390 ? 5.935 -11.445 16.442 1.00 9.83 386 ARG A C 1
ATOM 3112 O O . ARG A 1 390 ? 6.431 -10.727 17.328 1.00 10.00 386 ARG A O 1
ATOM 3120 N N . PHE A 1 391 ? 6.546 -12.513 15.959 1.00 10.04 387 PHE A N 1
ATOM 3121 C CA . PHE A 1 391 ? 7.824 -12.965 16.528 1.00 10.46 387 PHE A CA 1
ATOM 3122 C C . PHE A 1 391 ? 8.961 -11.956 16.419 1.00 10.39 387 PHE A C 1
ATOM 3123 O O . PHE A 1 391 ? 9.723 -11.816 17.362 1.00 11.17 387 PHE A O 1
ATOM 3131 N N . SER A 1 392 ? 9.059 -11.224 15.311 1.00 10.42 388 SER A N 1
ATOM 3132 C CA . SER A 1 392 ? 10.120 -10.220 15.142 1.00 10.87 388 SER A CA 1
ATOM 3133 C C . SER A 1 392 ? 10.012 -9.043 16.099 1.00 11.78 388 SER A C 1
ATOM 3134 O O . SER A 1 392 ? 10.992 -8.325 16.268 1.00 12.85 388 SER A O 1
ATOM 3137 N N . CYS A 1 393 ? 8.828 -8.809 16.673 1.00 11.71 389 CYS A N 1
ATOM 3138 C CA . CYS A 1 393 ? 8.671 -7.836 17.745 1.00 11.62 389 CYS A CA 1
ATOM 3139 C C . CYS A 1 393 ? 9.228 -8.439 19.035 1.00 12.03 389 CYS A C 1
ATOM 3140 O O . CYS A 1 393 ? 10.188 -7.915 19.627 1.00 12.43 389 CYS A O 1
ATOM 3143 N N . PHE A 1 394 ? 8.625 -9.551 19.436 1.00 11.09 390 PHE A N 1
ATOM 3144 C CA . PHE A 1 394 ? 9.028 -10.291 20.641 1.00 11.70 390 PHE A CA 1
ATOM 3145 C C . PHE A 1 394 ? 10.531 -10.503 20.718 1.00 12.03 390 PHE A C 1
ATOM 3146 O O . PHE A 1 394 ? 11.150 -10.363 21.789 1.00 12.45 390 PHE A O 1
ATOM 3154 N N . SER A 1 395 ? 11.139 -10.850 19.597 1.00 11.68 391 SER A N 1
ATOM 3155 C CA . SER A 1 395 ? 12.517 -11.347 19.667 1.00 11.33 391 SER A CA 1
ATOM 3156 C C . SER A 1 395 ? 13.548 -10.262 19.947 1.00 11.65 391 SER A C 1
ATOM 3157 O O . SER A 1 395 ? 14.667 -10.560 20.411 1.00 12.22 391 SER A O 1
ATOM 3160 N N . GLY A 1 396 ? 13.238 -9.011 19.615 1.00 11.10 392 GLY A N 1
ATOM 3161 C CA . GLY A 1 396 ? 14.222 -7.944 19.697 1.00 11.55 392 GLY A CA 1
ATOM 3162 C C . GLY A 1 396 ? 15.354 -8.111 18.697 1.00 11.86 392 GLY A C 1
ATOM 3163 O O . GLY A 1 396 ? 16.394 -7.432 18.839 1.00 11.97 392 GLY A O 1
ATOM 3164 N N . ALA A 1 397 ? 15.168 -8.961 17.675 1.00 11.65 393 ALA A N 1
ATOM 3165 C CA . ALA A 1 397 ? 16.200 -9.135 16.657 1.00 12.06 393 ALA A CA 1
ATOM 3166 C C . ALA A 1 397 ? 16.332 -7.927 15.723 1.00 12.10 393 ALA A C 1
ATOM 3167 O O . ALA A 1 397 ? 15.479 -7.049 15.673 1.00 11.64 393 ALA A O 1
ATOM 3169 N N . LEU A 1 398 ? 17.441 -7.887 14.988 1.00 12.31 394 LEU A N 1
ATOM 3170 C CA . LEU A 1 398 ? 17.640 -6.898 13.938 1.00 12.86 394 LEU A CA 1
ATOM 3171 C C . LEU A 1 398 ? 16.609 -7.132 12.836 1.00 12.44 394 LEU A C 1
ATOM 3172 O O . LEU A 1 398 ? 16.572 -8.182 12.199 1.00 12.63 394 LEU A O 1
ATOM 3177 N N . ALA A 1 399 ? 15.784 -6.118 12.614 1.00 11.77 395 ALA A N 1
ATOM 3178 C CA . ALA A 1 399 ? 14.633 -6.195 11.707 1.00 12.43 395 ALA A CA 1
ATOM 3179 C C . ALA A 1 399 ? 14.913 -5.792 10.268 1.00 13.15 395 ALA A C 1
ATOM 3180 O O . ALA A 1 399 ? 14.182 -6.219 9.362 1.00 13.32 395 ALA A O 1
ATOM 3182 N N . ASN A 1 400 ? 15.972 -5.004 10.045 1.00 13.10 396 ASN A N 1
ATOM 3183 C CA . ASN A 1 400 ? 16.250 -4.449 8.729 1.00 13.53 396 ASN A CA 1
ATOM 3184 C C . ASN A 1 400 ? 17.669 -4.793 8.270 1.00 14.53 396 ASN A C 1
ATOM 3185 O O . ASN A 1 400 ? 18.480 -3.928 7.935 1.00 14.37 396 ASN A O 1
ATOM 3190 N N . GLY A 1 401 ? 17.944 -6.089 8.234 1.00 15.21 397 GLY A N 1
ATOM 3191 C CA . GLY A 1 401 ? 19.284 -6.600 7.944 1.00 15.84 397 GLY A CA 1
ATOM 3192 C C . GLY A 1 401 ? 19.891 -6.192 6.635 1.00 16.40 397 GLY A C 1
ATOM 3193 O O . GLY A 1 401 ? 21.106 -6.064 6.558 1.00 16.81 397 GLY A O 1
ATOM 3194 N N . LEU A 1 402 ? 19.083 -6.004 5.589 1.00 18.92 398 LEU A N 1
ATOM 3195 C CA . LEU A 1 402 ? 19.639 -5.519 4.311 1.00 21.56 398 LEU A CA 1
ATOM 3196 C C . LEU A 1 402 ? 20.298 -4.169 4.393 1.00 24.74 398 LEU A C 1
ATOM 3197 O O . LEU A 1 402 ? 21.333 -3.952 3.781 1.00 24.57 398 LEU A O 1
ATOM 3202 N N . THR A 1 403 ? 19.682 -3.241 5.124 1.00 27.56 399 THR A N 1
ATOM 3203 C CA . THR A 1 403 ? 20.242 -1.904 5.313 1.00 29.46 399 THR A CA 1
ATOM 3204 C C . THR A 1 403 ? 21.620 -1.913 5.966 1.00 30.89 399 THR A C 1
ATOM 3205 O O . THR A 1 403 ? 22.545 -1.241 5.520 1.00 32.92 399 THR A O 1
ATOM 3209 N N . VAL A 1 404 ? 21.743 -2.703 7.022 1.00 27.61 400 VAL A N 1
ATOM 3210 C CA . VAL A 1 404 ? 22.977 -2.893 7.743 1.00 28.04 400 VAL A CA 1
ATOM 3211 C C . VAL A 1 404 ? 24.029 -3.651 6.920 1.00 26.57 400 VAL A C 1
ATOM 3212 O O . VAL A 1 404 ? 25.239 -3.442 7.103 1.00 26.81 400 VAL A O 1
ATOM 3216 N N . ALA A 1 405 ? 23.576 -4.544 6.034 1.00 23.45 401 ALA A N 1
ATOM 3217 C CA . ALA A 1 405 ? 24.491 -5.357 5.224 1.00 22.50 401 ALA A CA 1
ATOM 3218 C C . ALA A 1 405 ? 25.004 -4.612 3.991 1.00 24.34 401 ALA A C 1
ATOM 3219 O O . ALA A 1 405 ? 25.938 -5.069 3.358 1.00 22.93 401 ALA A O 1
ATOM 3221 N N . ASP A 1 406 ? 24.368 -3.491 3.669 1.00 26.27 402 ASP A N 1
ATOM 3222 C CA . ASP A 1 406 ? 24.743 -2.622 2.541 1.00 28.74 402 ASP A CA 1
ATOM 3223 C C . ASP A 1 406 ? 26.167 -2.065 2.736 1.00 29.66 402 ASP A C 1
ATOM 3224 O O . ASP A 1 406 ? 26.436 -1.381 3.725 1.00 29.27 402 ASP A O 1
ATOM 3229 N N . PRO A 1 407 ? 27.091 -2.342 1.785 1.00 30.27 403 PRO A N 1
ATOM 3230 C CA . PRO A 1 407 ? 28.435 -1.774 1.933 1.00 30.93 403 PRO A CA 1
ATOM 3231 C C . PRO A 1 407 ? 28.483 -0.254 1.713 1.00 32.64 403 PRO A C 1
ATOM 3232 O O . PRO A 1 407 ? 29.4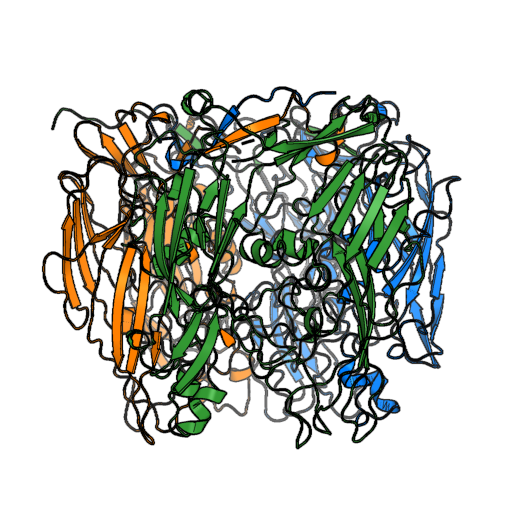63 0.372 2.112 1.00 35.12 403 PRO A O 1
ATOM 3236 N N . ALA A 1 408 ? 27.450 0.315 1.082 1.00 33.21 404 ALA A N 1
ATOM 3237 C CA . ALA A 1 408 ? 27.293 1.773 0.948 1.00 35.06 404 ALA A CA 1
ATOM 3238 C C . ALA A 1 408 ? 26.927 2.482 2.259 1.00 37.00 404 ALA A C 1
ATOM 3239 O O . ALA A 1 408 ? 26.912 3.712 2.298 1.00 38.95 404 ALA A O 1
ATOM 3241 N N . VAL A 1 409 ? 26.582 1.725 3.305 1.00 35.35 405 VAL A N 1
ATOM 3242 C CA . VAL A 1 409 ? 26.377 2.285 4.636 1.00 33.34 405 VAL A CA 1
ATOM 3243 C C . VAL A 1 409 ? 27.647 2.064 5.433 1.00 34.84 405 VAL A C 1
ATOM 3244 O O . VAL A 1 409 ? 28.006 0.924 5.737 1.00 32.70 405 VAL A O 1
ATOM 3248 N N . ALA A 1 410 ? 28.326 3.162 5.754 1.00 37.28 406 ALA A N 1
ATOM 3249 C CA . ALA A 1 410 ? 29.594 3.120 6.468 1.00 40.10 406 ALA A CA 1
ATOM 3250 C C . ALA A 1 410 ? 29.410 2.505 7.845 1.00 42.14 406 ALA A C 1
ATOM 3251 O O . ALA A 1 410 ? 28.355 2.686 8.477 1.00 43.27 406 ALA A O 1
ATOM 3253 N N . ALA A 1 411 ? 30.436 1.792 8.309 1.00 42.97 407 ALA A N 1
ATOM 3254 C CA . ALA A 1 411 ? 30.426 1.146 9.634 1.00 44.52 407 ALA A CA 1
ATOM 3255 C C . ALA A 1 411 ? 29.919 2.070 10.742 1.00 44.72 407 ALA A C 1
ATOM 3256 O O . ALA A 1 411 ? 29.226 1.626 11.655 1.00 44.74 407 ALA A O 1
ATOM 3258 N N . GLY A 1 412 ? 30.267 3.353 10.652 1.00 46.33 408 GLY A N 1
ATOM 3259 C CA . GLY A 1 412 ? 29.791 4.364 11.591 1.00 44.75 408 GLY A CA 1
ATOM 3260 C C . GLY A 1 412 ? 28.303 4.676 11.552 1.00 43.98 408 GLY A C 1
ATOM 3261 O O . GLY A 1 412 ? 27.749 5.070 12.571 1.00 51.41 408 GLY A O 1
ATOM 3262 N N . ASN A 1 413 ? 27.661 4.520 10.389 1.00 41.38 409 ASN A N 1
ATOM 3263 C CA . ASN A 1 413 ? 26.203 4.758 10.223 1.00 37.13 409 ASN A CA 1
ATOM 3264 C C . ASN A 1 413 ? 25.308 3.498 10.268 1.00 32.48 409 ASN A C 1
ATOM 3265 O O . ASN A 1 413 ? 24.072 3.604 10.231 1.00 29.95 409 ASN A O 1
ATOM 3270 N N . LYS A 1 414 ? 25.919 2.317 10.318 1.00 27.77 410 LYS A N 1
ATOM 3271 C CA . LYS A 1 414 ? 25.154 1.067 10.416 1.00 25.69 410 LYS A CA 1
ATOM 3272 C C . LYS A 1 414 ? 24.317 1.053 11.680 1.00 25.46 410 LYS A C 1
ATOM 3273 O O . LYS A 1 414 ? 23.148 0.671 11.644 1.00 23.29 410 LYS A O 1
ATOM 3279 N N . PHE A 1 415 ? 24.902 1.481 12.790 1.00 22.55 411 PHE A N 1
ATOM 3280 C CA . PHE A 1 415 ? 24.193 1.513 14.049 1.00 22.84 411 PHE A CA 1
ATOM 3281 C C . PHE A 1 415 ? 23.001 2.443 13.985 1.00 22.82 411 PHE A C 1
ATOM 3282 O O . PHE A 1 415 ? 21.901 2.072 14.414 1.00 22.15 411 PHE A O 1
ATOM 3290 N N . LYS A 1 416 ? 23.205 3.650 13.458 1.00 23.51 412 LYS A N 1
ATOM 3291 C CA . LYS A 1 416 ? 22.147 4.662 13.435 1.00 24.81 412 LYS A CA 1
ATOM 3292 C C . LYS A 1 416 ? 20.933 4.203 12.629 1.00 23.39 412 LYS A C 1
ATOM 3293 O O . LYS A 1 416 ? 19.808 4.601 12.933 1.00 23.71 412 LYS A O 1
ATOM 3299 N N . GLU A 1 417 ? 21.178 3.391 11.600 1.00 22.03 413 GLU A N 1
ATOM 3300 C CA . GLU A 1 417 ? 20.114 2.938 10.714 1.00 22.07 413 GLU A CA 1
ATOM 3301 C C . GLU A 1 417 ? 19.452 1.640 11.160 1.00 19.03 413 GLU A C 1
ATOM 3302 O O . GLU A 1 417 ? 18.382 1.317 10.627 1.00 17.55 413 GLU A O 1
ATOM 3308 N N . ALA A 1 418 ? 20.063 0.924 12.100 1.00 16.07 414 ALA A N 1
ATOM 3309 C CA . ALA A 1 418 ? 19.551 -0.379 12.554 1.00 15.24 414 ALA A CA 1
ATOM 3310 C C . ALA A 1 418 ? 18.224 -0.225 13.278 1.00 15.01 414 ALA A C 1
ATOM 3311 O O . ALA A 1 418 ? 18.066 0.688 14.105 1.00 15.86 414 ALA A O 1
ATOM 3313 N N . ILE A 1 419 ? 17.308 -1.153 12.988 1.00 13.37 415 ILE A N 1
ATOM 3314 C CA . ILE A 1 419 ? 15.990 -1.205 13.646 1.00 12.98 415 ILE A CA 1
ATOM 3315 C C . ILE A 1 419 ? 15.861 -2.558 14.286 1.00 12.22 415 ILE A C 1
ATOM 3316 O O . ILE A 1 419 ? 16.190 -3.564 13.652 1.00 12.96 415 ILE A O 1
ATOM 3321 N N . PHE A 1 420 ? 15.353 -2.596 15.520 1.00 11.88 416 PHE A N 1
ATOM 3322 C CA . PHE A 1 420 ? 15.185 -3.838 16.284 1.00 12.39 416 PHE A CA 1
ATOM 3323 C C . PHE A 1 420 ? 13.734 -4.057 16.676 1.00 12.55 416 PHE A C 1
ATOM 3324 O O . PHE A 1 420 ? 12.943 -3.095 16.786 1.00 12.34 416 PHE A O 1
ATOM 3332 N N . GLY A 1 421 ? 13.358 -5.310 16.886 1.00 12.21 417 GLY A N 1
ATOM 3333 C CA . GLY A 1 421 ? 12.085 -5.599 17.533 1.00 12.47 417 GLY A CA 1
ATOM 3334 C C . GLY A 1 421 ? 11.959 -4.864 18.857 1.00 12.65 417 GLY A C 1
ATOM 3335 O O . GLY A 1 421 ? 12.953 -4.634 19.560 1.00 12.69 417 GLY A O 1
ATOM 3336 N N . ALA A 1 422 ? 10.742 -4.466 19.201 1.00 11.72 418 ALA A N 1
ATOM 3337 C CA . ALA A 1 422 ? 10.483 -3.742 20.449 1.00 12.50 418 ALA A CA 1
ATOM 3338 C C . ALA A 1 422 ? 10.866 -4.571 21.669 1.00 12.49 418 ALA A C 1
ATOM 3339 O O . ALA A 1 422 ? 11.194 -3.976 22.696 1.00 14.54 418 ALA A O 1
ATOM 3341 N N . GLY A 1 423 ? 10.812 -5.903 21.567 1.00 11.41 419 GLY A N 1
ATOM 3342 C CA . GLY A 1 423 ? 11.283 -6.821 22.600 1.00 12.12 419 GLY A CA 1
ATOM 3343 C C . GLY A 1 423 ? 10.152 -7.561 23.300 1.00 11.97 419 GLY A C 1
ATOM 3344 O O . GLY A 1 423 ? 9.002 -7.508 22.847 1.00 12.20 419 GLY A O 1
ATOM 3345 N N . SER A 1 424 ? 10.498 -8.311 24.343 1.00 11.98 420 SER A N 1
ATOM 3346 C CA . SER A 1 424 ? 9.668 -9.404 24.852 1.00 12.00 420 SER A CA 1
ATOM 3347 C C . SER A 1 424 ? 8.784 -9.072 26.033 1.00 12.01 420 SER A C 1
ATOM 3348 O O . SER A 1 424 ? 9.183 -8.350 26.947 1.00 12.75 420 SER A O 1
ATOM 3351 N N . VAL A 1 425 ? 7.601 -9.693 26.069 1.00 11.80 421 VAL A N 1
ATOM 3352 C CA . VAL A 1 425 ? 6.859 -9.901 27.318 1.00 11.75 421 VAL A CA 1
ATOM 3353 C C . VAL A 1 425 ? 6.508 -11.382 27.332 1.00 11.69 421 VAL A C 1
ATOM 3354 O O . VAL A 1 425 ? 5.926 -11.897 26.368 1.00 11.83 421 VAL A O 1
ATOM 3358 N N . ILE A 1 426 ? 6.887 -12.078 28.403 1.00 11.44 422 ILE A N 1
ATOM 3359 C CA . ILE A 1 426 ? 6.590 -13.491 28.542 1.00 11.32 422 ILE A CA 1
ATOM 3360 C C . ILE A 1 426 ? 5.534 -13.694 29.619 1.00 11.41 422 ILE A C 1
ATOM 3361 O O . ILE A 1 426 ? 5.812 -13.469 30.808 1.00 11.67 422 ILE A O 1
ATOM 3366 N N . PHE A 1 427 ? 4.348 -14.110 29.191 1.00 10.61 423 PHE A N 1
ATOM 3367 C CA . PHE A 1 427 ? 3.252 -14.481 30.085 1.00 11.16 423 PHE A CA 1
ATOM 3368 C C . PHE A 1 427 ? 3.321 -15.969 30.369 1.00 11.51 423 PHE A C 1
ATOM 3369 O O . PHE A 1 427 ? 3.421 -16.769 29.437 1.00 11.95 423 PHE A O 1
ATOM 3377 N N . PHE A 1 428 ? 3.261 -16.362 31.648 1.00 11.85 424 PHE A N 1
ATOM 3378 C CA . PHE A 1 428 ? 3.223 -17.776 32.008 1.00 12.32 424 PHE A CA 1
ATOM 3379 C C . PHE A 1 428 ? 2.381 -17.981 33.240 1.00 12.00 424 PHE A C 1
ATOM 3380 O O . PHE A 1 428 ? 2.318 -17.096 34.087 1.00 12.58 424 PHE A O 1
ATOM 3388 N N . ARG A 1 429 ? 1.763 -19.147 33.308 1.00 12.07 425 ARG A N 1
ATOM 3389 C CA . ARG A 1 429 ? 0.891 -19.568 34.393 1.00 11.97 425 ARG A CA 1
ATOM 3390 C C . ARG A 1 429 ? 1.622 -20.578 35.281 1.00 12.47 425 ARG A C 1
ATOM 3391 O O . ARG A 1 429 ? 2.540 -21.270 34.816 1.00 12.58 425 ARG A O 1
ATOM 3399 N N . PRO A 1 430 ? 1.184 -20.729 36.526 1.00 12.68 426 PRO A N 1
ATOM 3400 C CA . PRO A 1 430 ? 1.803 -21.783 37.334 1.00 12.98 426 PRO A CA 1
ATOM 3401 C C . PRO A 1 430 ? 1.668 -23.165 36.717 1.00 13.27 426 PRO A C 1
ATOM 3402 O O . PRO A 1 430 ? 2.620 -23.984 36.850 1.00 13.49 426 PRO A O 1
ATOM 3406 N N . SER A 1 431 ? 0.569 -23.437 36.007 1.00 12.75 427 SER A N 1
ATOM 3407 C CA . SER A 1 431 ? 0.400 -24.732 35.327 1.00 13.47 427 SER A CA 1
ATOM 3408 C C . SER A 1 431 ? 1.414 -24.952 34.210 1.00 14.19 427 SER A C 1
ATOM 3409 O O . SER A 1 431 ? 1.780 -26.100 33.915 1.00 15.86 427 SER A O 1
ATOM 3412 N N . ASP A 1 432 ? 1.951 -23.878 33.647 1.00 12.75 428 ASP A N 1
ATOM 3413 C CA . ASP A 1 432 ? 2.981 -24.022 32.590 1.00 13.19 428 ASP A CA 1
ATOM 3414 C C . ASP A 1 432 ? 4.291 -24.568 33.127 1.00 13.39 428 ASP A C 1
ATOM 3415 O O . ASP A 1 432 ? 5.129 -25.040 32.361 1.00 13.60 428 ASP A O 1
ATOM 3420 N N . LEU A 1 433 ? 4.497 -24.468 34.433 1.00 13.29 429 LEU A N 1
ATOM 3421 C CA . LEU A 1 433 ? 5.787 -24.824 35.055 1.00 14.27 429 LEU A CA 1
ATOM 3422 C C . LEU A 1 433 ? 5.952 -26.317 35.276 1.00 15.11 429 LEU A C 1
ATOM 3423 O O . LEU A 1 433 ? 7.074 -26.741 35.515 1.00 16.21 429 LEU A O 1
ATOM 3428 N N . GLY A 1 434 ? 4.872 -27.099 35.223 1.00 14.59 430 GLY A N 1
ATOM 3429 C CA . GLY A 1 434 ? 4.939 -28.547 35.393 1.00 15.87 430 GLY A CA 1
ATOM 3430 C C . GLY A 1 434 ? 5.528 -28.959 36.727 1.00 17.32 430 GLY A C 1
ATOM 3431 O O . GLY A 1 434 ? 6.354 -29.897 36.794 1.00 18.98 430 GLY A O 1
ATOM 3432 N N . LEU A 1 435 ? 5.142 -28.249 37.783 1.00 16.85 431 LEU A N 1
ATOM 3433 C CA . LEU A 1 435 ? 5.755 -28.456 39.095 1.00 18.17 431 LEU A CA 1
ATOM 3434 C C . LEU A 1 435 ? 5.415 -29.818 39.634 1.00 19.10 431 LEU A C 1
ATOM 3435 O O . LEU A 1 435 ? 4.284 -30.273 39.551 1.00 20.07 431 LEU A O 1
ATOM 3440 N N . LYS A 1 436 ? 6.425 -30.479 40.202 1.00 22.76 432 LYS A N 1
ATOM 3441 C CA . LYS A 1 436 ? 6.130 -31.715 40.936 1.00 24.51 432 LYS A CA 1
ATOM 3442 C C . LYS A 1 436 ? 5.233 -31.442 42.154 1.00 21.79 432 LYS A C 1
ATOM 3443 O O . LYS A 1 436 ? 4.411 -32.277 42.474 1.00 22.03 432 LYS A O 1
ATOM 3449 N N . ASP A 1 437 ? 5.345 -30.264 42.767 1.00 20.60 433 ASP A N 1
ATOM 3450 C CA . ASP A 1 437 ? 4.426 -29.890 43.840 1.00 19.66 433 ASP A CA 1
ATOM 3451 C C . ASP A 1 437 ? 3.047 -29.520 43.252 1.00 19.84 433 ASP A C 1
ATOM 3452 O O . ASP A 1 437 ? 2.832 -28.383 42.806 1.00 19.76 433 ASP A O 1
ATOM 3457 N N . TYR A 1 438 ? 2.147 -30.495 43.261 1.00 20.22 434 TYR A N 1
ATOM 3458 C CA . TYR A 1 438 ? 0.790 -30.365 42.698 1.00 21.02 434 TYR A CA 1
ATOM 3459 C C . TYR A 1 438 ? -0.085 -29.403 43.512 1.00 20.36 434 TYR A C 1
ATOM 3460 O O . TYR A 1 438 ? -1.186 -29.050 43.060 1.00 21.25 434 TYR A O 1
ATOM 3469 N N . ASN A 1 439 ? 0.356 -28.998 44.705 1.00 17.92 435 ASN A N 1
ATOM 3470 C CA . ASN A 1 439 ? -0.394 -28.002 45.491 1.00 18.30 435 ASN A CA 1
ATOM 3471 C C . ASN A 1 439 ? -0.245 -26.580 44.974 1.00 17.26 435 ASN A C 1
ATOM 3472 O O . ASN A 1 439 ? -1.041 -25.722 45.336 1.00 17.12 435 ASN A O 1
ATOM 3477 N N . VAL A 1 440 ? 0.755 -26.319 44.146 1.00 16.61 436 VAL A N 1
ATOM 3478 C CA . VAL A 1 440 ? 0.973 -24.986 43.606 1.00 15.60 436 VAL A CA 1
ATOM 3479 C C . VAL A 1 440 ? 0.034 -24.804 42.410 1.00 15.96 436 VAL A C 1
ATOM 3480 O O . VAL A 1 440 ? 0.355 -25.184 41.287 1.00 16.80 436 VAL A O 1
ATOM 3484 N N . MET A 1 441 ? -1.136 -24.248 42.699 1.00 15.39 437 MET A N 1
ATOM 3485 C CA . MET A 1 441 ? -2.237 -24.100 41.737 1.00 15.24 437 MET A CA 1
ATOM 3486 C C . MET A 1 441 ? -2.752 -22.675 41.819 1.00 14.73 437 MET A C 1
ATOM 3487 O O . MET A 1 441 ? -2.808 -22.091 42.896 1.00 14.79 437 MET A O 1
ATOM 3492 N N . ALA A 1 442 ? -3.167 -22.125 40.680 1.00 13.54 438 ALA A N 1
ATOM 3493 C CA . ALA A 1 442 ? -3.781 -20.802 40.658 1.00 12.84 438 ALA A CA 1
ATOM 3494 C C . ALA A 1 442 ? -4.879 -20.720 41.714 1.00 12.21 438 ALA A C 1
ATOM 3495 O O . ALA A 1 442 ? -5.745 -21.587 41.785 1.00 12.76 438 ALA A O 1
ATOM 3497 N N . ASN A 1 443 ? -4.832 -19.641 42.489 1.00 12.93 439 ASN A N 1
ATOM 3498 C CA . ASN A 1 443 ? -5.798 -19.362 43.571 1.00 13.50 439 ASN A CA 1
ATOM 3499 C C . ASN A 1 443 ? -5.630 -20.209 44.822 1.00 14.91 439 ASN A C 1
ATOM 3500 O O . ASN A 1 443 ? -6.454 -20.112 45.752 1.00 15.74 439 ASN A O 1
ATOM 3505 N N . ALA A 1 444 ? -4.564 -20.999 44.899 1.00 14.60 440 ALA A N 1
ATOM 3506 C CA . ALA A 1 444 ? -4.300 -21.728 46.142 1.00 14.89 440 ALA A CA 1
ATOM 3507 C C . ALA A 1 444 ? -3.803 -20.735 47.188 1.00 15.47 440 ALA A C 1
ATOM 3508 O O . ALA A 1 444 ? -2.968 -19.869 46.903 1.00 16.05 440 ALA A O 1
ATOM 3510 N N . ASN A 1 445 ? -4.274 -20.914 48.431 1.00 17.09 441 ASN A N 1
ATOM 3511 C CA A ASN A 1 445 ? -3.803 -20.097 49.560 0.50 18.71 441 ASN A CA 1
ATOM 3512 C CA B ASN A 1 445 ? -3.828 -20.116 49.582 0.50 18.74 441 ASN A CA 1
ATOM 3513 C C . ASN A 1 445 ? -2.520 -20.668 50.176 1.00 20.25 441 ASN A C 1
ATOM 3514 O O . ASN A 1 445 ? -2.367 -20.778 51.397 1.00 24.85 441 ASN A O 1
ATOM 3523 N N . LYS A 1 446 ? -1.575 -20.997 49.318 1.00 19.53 442 LYS A N 1
ATOM 3524 C CA . LYS A 1 446 ? -0.319 -21.612 49.708 1.00 20.18 442 LYS A CA 1
ATOM 3525 C C . LYS A 1 446 ? 0.773 -20.596 49.474 1.00 20.65 442 LYS A C 1
ATOM 3526 O O . LYS A 1 446 ? 0.842 -20.019 48.384 1.00 19.71 442 LYS A O 1
ATOM 3532 N N . SER A 1 447 ? 1.618 -20.357 50.481 1.00 20.30 443 SER A N 1
ATOM 3533 C CA A SER A 1 447 ? 2.772 -19.487 50.330 0.50 20.32 443 SER A CA 1
ATOM 3534 C CA B SER A 1 447 ? 2.770 -19.480 50.324 0.50 21.14 443 SER A CA 1
ATOM 3535 C C . SER A 1 447 ? 3.833 -20.127 49.430 1.00 20.43 443 SER A C 1
ATOM 3536 O O . SER A 1 447 ? 4.126 -21.325 49.554 1.00 20.82 443 SER A O 1
ATOM 3541 N N . ILE A 1 448 ? 4.387 -19.333 48.516 1.00 19.68 444 ILE A N 1
ATOM 3542 C CA . ILE A 1 448 ? 5.480 -19.775 47.668 1.00 18.99 444 ILE A CA 1
ATOM 3543 C C . ILE A 1 448 ? 6.558 -18.703 47.606 1.00 19.67 444 ILE A C 1
ATOM 3544 O O . ILE A 1 448 ? 6.317 -17.528 47.920 1.00 21.12 444 ILE A O 1
ATOM 3549 N N . ASN A 1 449 ? 7.757 -19.111 47.196 1.00 20.27 445 ASN A N 1
ATOM 3550 C CA . ASN A 1 449 ? 8.848 -18.178 46.935 1.00 21.32 445 ASN A CA 1
ATOM 3551 C C . ASN A 1 449 ? 9.254 -18.421 45.492 1.00 20.36 445 ASN A C 1
ATOM 3552 O O . ASN A 1 449 ? 9.362 -19.576 45.088 1.00 21.20 445 ASN A O 1
ATOM 3557 N N . MET A 1 450 ? 9.434 -17.352 44.717 1.00 18.17 446 MET A N 1
ATOM 3558 C CA . MET A 1 450 ? 9.847 -17.455 43.309 1.00 18.40 446 MET A CA 1
ATOM 3559 C C . MET A 1 450 ? 11.053 -16.574 43.032 1.00 16.75 446 MET A C 1
ATOM 3560 O O . MET A 1 450 ? 11.200 -15.491 43.600 1.00 18.12 446 MET A O 1
ATOM 3565 N N . GLN A 1 451 ? 11.926 -17.070 42.155 1.00 16.75 447 GLN A N 1
ATOM 3566 C CA . GLN A 1 451 ? 13.020 -16.303 41.629 1.00 17.46 447 GLN A CA 1
ATOM 3567 C C . GLN A 1 451 ? 12.987 -16.478 40.115 1.00 17.94 447 GLN A C 1
ATOM 3568 O O . GLN A 1 451 ? 12.756 -17.592 39.625 1.00 19.49 447 GLN A O 1
ATOM 3574 N N . VAL A 1 452 ? 13.228 -15.391 39.402 1.00 16.47 448 VAL A N 1
ATOM 3575 C CA . VAL A 1 452 ? 13.238 -15.395 37.929 1.00 16.38 448 VAL A CA 1
ATOM 3576 C C . VAL A 1 452 ? 14.586 -14.906 37.418 1.00 15.83 448 VAL A C 1
ATOM 3577 O O . VAL A 1 452 ? 15.043 -13.821 37.803 1.00 16.66 448 VAL A O 1
ATOM 3581 N N . GLN A 1 453 ? 15.202 -15.704 36.533 1.00 16.37 449 GLN A N 1
ATOM 3582 C CA . GLN A 1 453 ? 16.431 -15.337 35.820 1.00 17.07 449 GLN A CA 1
ATOM 3583 C C . GLN A 1 453 ? 16.056 -15.127 34.352 1.00 16.56 449 GLN A C 1
ATOM 3584 O O . GLN A 1 453 ? 15.417 -16.000 33.759 1.00 17.37 449 GLN A O 1
ATOM 3590 N N . ALA A 1 454 ? 16.441 -13.992 33.791 1.00 15.13 450 ALA A N 1
ATOM 3591 C CA . ALA A 1 454 ? 16.229 -13.700 32.355 1.00 14.42 450 ALA A CA 1
ATOM 3592 C C . ALA A 1 454 ? 17.551 -13.418 31.690 1.00 14.76 450 ALA A C 1
ATOM 3593 O O . ALA A 1 454 ? 18.375 -12.664 32.246 1.00 15.11 450 ALA A O 1
ATOM 3595 N N . THR A 1 455 ? 17.756 -14.024 30.516 1.00 14.16 451 THR A N 1
ATOM 3596 C CA . THR A 1 455 ? 18.920 -13.773 29.681 1.00 14.58 451 THR A CA 1
ATOM 3597 C C . THR A 1 455 ? 18.387 -13.015 28.464 1.00 13.83 451 THR A C 1
ATOM 3598 O O . THR A 1 455 ? 17.406 -13.461 27.839 1.00 14.25 451 THR A O 1
ATOM 3602 N N . PHE A 1 456 ? 19.032 -11.916 28.112 1.00 13.78 452 PHE A N 1
ATOM 3603 C CA . PHE A 1 456 ? 18.464 -11.006 27.127 1.00 14.11 452 PHE A CA 1
ATOM 3604 C C . PHE A 1 456 ? 19.513 -10.240 26.336 1.00 15.40 452 PHE A C 1
ATOM 3605 O O . PHE A 1 456 ? 20.666 -10.095 26.769 1.00 15.02 452 PHE A O 1
ATOM 3613 N N . VAL A 1 457 ? 19.100 -9.729 25.178 1.00 14.41 453 VAL A N 1
ATOM 3614 C CA . VAL A 1 457 ? 19.950 -8.910 24.313 1.00 15.23 453 VAL A CA 1
ATOM 3615 C C . VAL A 1 457 ? 19.387 -7.494 24.236 1.00 15.81 453 VAL A C 1
ATOM 3616 O O . VAL A 1 457 ? 18.155 -7.288 24.321 1.00 16.93 453 VAL A O 1
ATOM 3620 N N . THR A 1 458 ? 20.287 -6.506 24.120 1.00 14.88 454 THR A N 1
ATOM 3621 C CA . THR A 1 458 ? 19.900 -5.109 24.124 1.00 15.38 454 THR A CA 1
ATOM 3622 C C . THR A 1 458 ? 20.380 -4.417 22.860 1.00 15.12 454 THR A C 1
ATOM 3623 O O . THR A 1 458 ? 21.325 -4.867 22.223 1.00 16.36 454 THR A O 1
ATOM 3627 N N . PRO A 1 459 ? 19.743 -3.312 22.472 1.00 15.63 455 PRO A N 1
ATOM 3628 C CA . PRO A 1 459 ? 20.061 -2.693 21.193 1.00 16.72 455 PRO A CA 1
ATOM 3629 C C . PRO A 1 459 ? 21.218 -1.672 21.177 1.00 17.74 455 PRO A C 1
ATOM 3630 O O . PRO A 1 459 ? 21.483 -1.084 20.129 1.00 19.64 455 PRO A O 1
ATOM 3634 N N . GLU A 1 460 ? 21.902 -1.455 22.297 1.00 18.25 456 GLU A N 1
ATOM 3635 C CA . GLU A 1 460 ? 22.948 -0.418 22.354 1.00 19.81 456 GLU A CA 1
ATOM 3636 C C . GLU A 1 460 ? 24.156 -0.809 21.515 1.00 18.79 456 GLU A C 1
ATOM 3637 O O . GLU A 1 460 ? 24.475 -1.996 21.352 1.00 18.35 456 GLU A O 1
ATOM 3643 N N . ALA A 1 461 ? 24.784 0.223 20.951 1.00 19.45 457 ALA A N 1
ATOM 3644 C CA . ALA A 1 461 ? 25.981 0.075 20.145 1.00 19.94 457 ALA A CA 1
ATOM 3645 C C . ALA A 1 461 ? 27.135 -0.552 20.925 1.00 20.63 457 ALA A C 1
ATOM 3646 O O . ALA A 1 461 ? 27.237 -0.366 22.147 1.00 21.65 457 ALA A O 1
ATOM 3648 N N . ALA A 1 462 ? 27.976 -1.315 20.221 1.00 21.08 458 ALA A N 1
ATOM 3649 C CA . ALA A 1 462 ? 29.267 -1.786 20.779 1.00 21.89 458 ALA A CA 1
ATOM 3650 C C . ALA A 1 462 ? 30.035 -0.613 21.390 1.00 22.50 458 ALA A C 1
ATOM 3651 O O . ALA A 1 462 ? 30.156 0.454 20.773 1.00 23.70 458 ALA A O 1
ATOM 3653 N N . GLY A 1 463 ? 30.525 -0.816 22.607 1.00 23.71 459 GLY A N 1
ATOM 3654 C CA . GLY A 1 463 ? 31.257 0.227 23.339 1.00 24.57 459 GLY A CA 1
ATOM 3655 C C . GLY A 1 463 ? 30.373 1.183 24.116 1.00 25.43 459 GLY A C 1
ATOM 3656 O O . GLY A 1 463 ? 30.872 2.139 24.694 1.00 27.16 459 GLY A O 1
ATOM 3657 N N . THR A 1 464 ? 29.057 0.943 24.130 1.00 24.80 460 THR A N 1
ATOM 3658 C CA . THR A 1 464 ? 28.115 1.727 24.925 1.00 23.52 460 THR A CA 1
ATOM 3659 C C . THR A 1 464 ? 27.252 0.773 25.746 1.00 22.86 460 THR A C 1
ATOM 3660 O O . THR A 1 464 ? 27.300 -0.439 25.577 1.00 23.19 460 THR A O 1
ATOM 3664 N N . GLY A 1 465 ? 26.475 1.361 26.635 1.00 22.35 461 GLY A N 1
ATOM 3665 C CA . GLY A 1 465 ? 25.523 0.611 27.437 1.00 23.09 461 GLY A CA 1
ATOM 3666 C C . GLY A 1 465 ? 24.412 1.485 27.946 1.00 22.86 461 GLY A C 1
ATOM 3667 O O . GLY A 1 465 ? 24.338 2.682 27.643 1.00 24.99 461 GLY A O 1
ATOM 3668 N N . ALA A 1 466 ? 23.511 0.854 28.691 1.00 20.19 462 ALA A N 1
ATOM 3669 C CA . ALA A 1 466 ? 22.380 1.528 29.293 1.00 20.02 462 ALA A CA 1
ATOM 3670 C C . ALA A 1 466 ? 21.782 0.632 30.365 1.00 18.59 462 ALA A C 1
ATOM 3671 O O . ALA A 1 466 ? 22.014 -0.575 30.384 1.00 18.49 462 ALA A O 1
ATOM 3673 N N . HIS A 1 467 ? 21.009 1.228 31.265 1.00 19.21 463 HIS A N 1
ATOM 3674 C CA . HIS A 1 467 ? 20.390 0.477 32.333 1.00 19.64 463 HIS A CA 1
ATOM 3675 C C . HIS A 1 467 ? 19.098 -0.214 31.842 1.00 18.03 463 HIS A C 1
ATOM 3676 O O . HIS A 1 467 ? 18.274 0.428 31.170 1.00 17.89 463 HIS A O 1
ATOM 3683 N N . TYR A 1 468 ? 18.956 -1.475 32.235 1.00 17.50 464 TYR A N 1
ATOM 3684 C CA . TYR A 1 468 ? 17.769 -2.316 31.978 1.00 17.52 464 TYR A CA 1
ATOM 3685 C C . TYR A 1 468 ? 17.237 -2.858 33.293 1.00 18.32 464 TYR A C 1
ATOM 3686 O O . TYR A 1 468 ? 18.003 -3.203 34.188 1.00 17.39 464 TYR A O 1
ATOM 3695 N N . LYS A 1 469 ? 15.913 -2.918 33.392 1.00 17.01 465 LYS A N 1
ATOM 3696 C CA A LYS A 1 469 ? 15.226 -3.393 34.583 0.30 16.86 465 LYS A CA 1
ATOM 3697 C CA B LYS A 1 469 ? 15.231 -3.400 34.580 0.70 17.63 465 LYS A CA 1
ATOM 3698 C C . LYS A 1 469 ? 14.381 -4.626 34.263 1.00 16.95 465 LYS A C 1
ATOM 3699 O O . LYS A 1 469 ? 13.459 -4.552 33.434 1.00 17.40 465 LYS A O 1
ATOM 3710 N N . LEU A 1 470 ? 14.690 -5.736 34.923 1.00 15.64 466 LEU A N 1
ATOM 3711 C CA . LEU A 1 470 ? 13.838 -6.930 34.899 1.00 14.99 466 LEU A CA 1
ATOM 3712 C C . LEU A 1 470 ? 12.685 -6.721 35.847 1.00 15.81 466 LEU A C 1
ATOM 3713 O O . LEU A 1 470 ? 12.902 -6.420 37.034 1.00 15.64 466 LEU A O 1
ATOM 3718 N N . GLU A 1 471 ? 11.447 -6.878 35.336 1.00 15.10 467 GLU A N 1
ATOM 3719 C CA . GLU A 1 471 ? 10.228 -6.772 36.134 1.00 15.90 467 GLU A CA 1
ATOM 3720 C C . GLU A 1 471 ? 9.463 -8.079 36.029 1.00 15.06 467 GLU A C 1
ATOM 3721 O O . GLU A 1 471 ? 9.305 -8.603 34.921 1.00 14.85 467 GLU A O 1
ATOM 3727 N N . VAL A 1 472 ? 8.975 -8.587 37.163 1.00 13.44 468 VAL A N 1
ATOM 3728 C CA . VAL A 1 472 ? 8.060 -9.728 37.216 1.00 13.77 468 VAL A CA 1
ATOM 3729 C C . VAL A 1 472 ? 6.756 -9.234 37.818 1.00 13.66 468 VAL A C 1
ATOM 3730 O O . VAL A 1 472 ? 6.734 -8.763 38.955 1.00 15.23 468 VAL A O 1
ATOM 3734 N N . PHE A 1 473 ? 5.677 -9.303 37.043 1.00 13.36 469 PHE A N 1
ATOM 3735 C CA . PHE A 1 473 ? 4.332 -8.946 37.509 1.00 13.63 469 PHE A CA 1
ATOM 3736 C C . PHE A 1 473 ? 3.495 -10.167 37.784 1.00 13.48 469 PHE A C 1
ATOM 3737 O O . PHE A 1 473 ? 3.695 -11.200 37.145 1.00 13.70 469 PHE A O 1
ATOM 3745 N N . SER A 1 474 ? 2.588 -10.059 38.749 1.00 13.87 470 SER A N 1
ATOM 3746 C CA . SER A 1 474 ? 1.555 -11.063 38.993 1.00 14.26 470 SER A CA 1
ATOM 3747 C C . SER A 1 474 ? 0.215 -10.514 38.551 1.00 13.86 470 SER A C 1
ATOM 3748 O O . SER A 1 474 ? -0.066 -9.317 38.689 1.00 13.95 470 SER A O 1
ATOM 3751 N N . ILE A 1 475 ? -0.599 -11.407 38.028 1.00 13.83 471 ILE A N 1
ATOM 3752 C CA . ILE A 1 475 ? -1.997 -11.140 37.735 1.00 14.95 471 ILE A CA 1
ATOM 3753 C C . ILE A 1 475 ? -2.804 -12.095 38.594 1.00 15.51 471 ILE A C 1
ATOM 3754 O O . ILE A 1 475 ? -2.741 -13.323 38.412 1.00 15.73 471 ILE A O 1
ATOM 3759 N N . ARG A 1 476 ? -3.541 -11.553 39.555 1.00 14.72 472 ARG A N 1
ATOM 3760 C CA . ARG A 1 476 ? -4.316 -12.351 40.481 1.00 14.73 472 ARG A CA 1
ATOM 3761 C C . ARG A 1 476 ? -5.812 -12.208 40.237 1.00 14.90 472 ARG A C 1
ATOM 3762 O O . ARG A 1 476 ? -6.338 -11.131 39.924 1.00 15.36 472 ARG A O 1
ATOM 3770 N N . ASP A 1 477 ? -6.488 -13.327 40.391 1.00 14.61 473 ASP A N 1
ATOM 3771 C CA . ASP A 1 477 ? -7.938 -13.374 40.306 1.00 14.84 473 ASP A CA 1
ATOM 3772 C C . ASP A 1 477 ? -8.486 -12.679 41.553 1.00 14.94 473 ASP A C 1
ATOM 3773 O O . ASP A 1 477 ? -8.085 -12.972 42.670 1.00 14.81 473 ASP A O 1
ATOM 3778 N N . ASN A 1 478 ? -9.378 -11.730 41.334 1.00 13.77 474 ASN A N 1
ATOM 3779 C CA . ASN A 1 478 ? -9.787 -10.809 42.386 1.00 14.04 474 ASN A CA 1
ATOM 3780 C C . ASN A 1 478 ? -11.194 -10.356 42.025 1.00 13.29 474 ASN A C 1
ATOM 3781 O O . ASN A 1 478 ? -11.446 -9.977 40.873 1.00 14.00 474 ASN A O 1
ATOM 3786 N N . LEU A 1 479 ? -12.099 -10.381 43.009 1.00 13.13 475 LEU A N 1
ATOM 3787 C CA . LEU A 1 479 ? -13.499 -10.024 42.808 1.00 13.07 475 LEU A CA 1
ATOM 3788 C C . LEU A 1 479 ? -13.925 -8.825 43.659 1.00 12.25 475 LEU A C 1
ATOM 3789 O O . LEU A 1 479 ? -13.466 -8.658 44.785 1.00 14.25 475 LEU A O 1
ATOM 3794 N N . THR A 1 480 ? -14.809 -8.020 43.082 1.00 11.94 476 THR A N 1
ATOM 3795 C CA . THR A 1 480 ? -15.462 -6.918 43.799 1.00 12.54 476 THR A CA 1
ATOM 3796 C C . THR A 1 480 ? -16.938 -7.275 44.010 1.00 12.34 476 THR A C 1
ATOM 3797 O O . THR A 1 480 ? -17.612 -7.828 43.129 1.00 12.87 476 THR A O 1
ATOM 3801 N N . TYR A 1 481 ? -17.427 -6.989 45.220 1.00 12.18 477 TYR A N 1
ATOM 3802 C CA . TYR A 1 481 ? -18.776 -7.354 45.635 1.00 12.51 477 TYR A CA 1
ATOM 3803 C C . TYR A 1 481 ? -19.562 -6.100 45.959 1.00 12.37 477 TYR A C 1
ATOM 3804 O O . TYR A 1 481 ? -19.079 -5.267 46.710 1.00 13.57 477 TYR A O 1
ATOM 3813 N N . SER A 1 482 ? -20.729 -5.974 45.349 1.00 11.73 478 SER A N 1
ATOM 3814 C CA . SER A 1 482 ? -21.629 -4.846 45.584 1.00 12.23 478 SER A CA 1
ATOM 3815 C C . SER A 1 482 ? -22.852 -5.358 46.340 1.00 12.88 478 SER A C 1
ATOM 3816 O O . SER A 1 482 ? -23.699 -6.022 45.743 1.00 12.39 478 SER A O 1
ATOM 3819 N N . PHE A 1 483 ? -22.944 -4.984 47.622 1.00 13.58 479 PHE A N 1
ATOM 3820 C CA . PHE A 1 483 ? -24.058 -5.370 48.490 1.00 14.12 479 PHE A CA 1
ATOM 3821 C C . PHE A 1 483 ? -25.176 -4.325 48.356 1.00 14.69 479 PHE A C 1
ATOM 3822 O O . PHE A 1 483 ? -24.900 -3.151 48.186 1.00 14.43 479 PHE A O 1
ATOM 3830 N N . GLU A 1 484 ? -26.434 -4.751 48.400 1.00 16.06 480 GLU A N 1
ATOM 3831 C CA . GLU A 1 484 ? -27.523 -3.805 48.137 1.00 16.71 480 GLU A CA 1
ATOM 3832 C C . GLU A 1 484 ? -27.663 -2.736 49.227 1.00 15.36 480 GLU A C 1
ATOM 3833 O O . GLU A 1 484 ? -28.231 -1.680 48.943 1.00 15.72 480 GLU A O 1
ATOM 3839 N N . ASP A 1 485 ? -27.128 -2.973 50.419 1.00 15.35 481 ASP A N 1
ATOM 3840 C CA . ASP A 1 485 ? -27.087 -1.908 51.451 1.00 15.99 481 ASP A CA 1
ATOM 3841 C C . ASP A 1 485 ? -26.153 -0.745 51.113 1.00 16.52 481 ASP A C 1
ATOM 3842 O O . ASP A 1 485 ? -26.130 0.248 51.836 1.00 16.65 481 ASP A O 1
ATOM 3847 N N . GLY A 1 486 ? -25.368 -0.881 50.032 1.00 14.17 482 GLY A N 1
ATOM 3848 C CA . GLY A 1 486 ? -24.446 0.153 49.569 1.00 13.53 482 GLY A CA 1
ATOM 3849 C C . GLY A 1 486 ? -22.993 -0.250 49.633 1.00 13.21 482 GLY A C 1
ATOM 3850 O O . GLY A 1 486 ? -22.165 0.267 48.866 1.00 12.64 482 GLY A O 1
ATOM 3851 N N . THR A 1 487 ? -22.644 -1.181 50.523 1.00 12.51 483 THR A N 1
ATOM 3852 C CA . THR A 1 487 ? -21.261 -1.540 50.747 1.00 13.19 483 THR A CA 1
ATOM 3853 C C . THR A 1 487 ? -20.619 -2.198 49.505 1.00 12.36 483 THR A C 1
ATOM 3854 O O . THR A 1 487 ? -21.268 -2.991 48.824 1.00 13.08 483 THR A O 1
ATOM 3858 N N . PHE A 1 488 ? -19.375 -1.805 49.242 1.00 12.47 484 PHE A N 1
ATOM 3859 C CA . PHE A 1 488 ? -18.521 -2.538 48.298 1.00 12.64 484 PHE A CA 1
ATOM 3860 C C . PHE A 1 488 ? -17.354 -3.154 49.057 1.00 13.35 484 PHE A C 1
ATOM 3861 O O . PHE A 1 488 ? -16.786 -2.544 49.974 1.00 13.59 484 PHE A O 1
ATOM 3869 N N . MET A 1 489 ? -16.949 -4.356 48.632 1.00 14.42 485 MET A N 1
ATOM 3870 C CA . MET A 1 489 ? -15.752 -5.020 49.153 1.00 15.63 485 MET A CA 1
ATOM 3871 C C . MET A 1 489 ? -14.986 -5.597 47.969 1.00 15.15 485 MET A C 1
ATOM 3872 O O . MET A 1 489 ? -15.561 -5.795 46.904 1.00 15.32 485 MET A O 1
ATOM 3877 N N . ASP A 1 490 ? -13.699 -5.868 48.141 1.00 15.53 486 ASP A N 1
ATOM 3878 C CA . ASP A 1 490 ? -13.035 -6.725 47.159 1.00 17.20 486 ASP A CA 1
ATOM 3879 C C . ASP A 1 490 ? -12.116 -7.699 47.879 1.00 17.35 486 ASP A C 1
ATOM 3880 O O . ASP A 1 490 ? -11.685 -7.458 49.010 1.00 19.21 486 ASP A O 1
ATOM 3885 N N . ASP A 1 491 ? -11.828 -8.817 47.222 1.00 14.69 487 ASP A N 1
ATOM 3886 C CA . ASP A 1 491 ? -11.029 -9.863 47.854 1.00 15.62 487 ASP A CA 1
ATOM 3887 C C . ASP A 1 491 ? -10.530 -10.821 46.798 1.00 14.15 487 ASP A C 1
ATOM 3888 O O . ASP A 1 491 ? -11.238 -11.132 45.809 1.00 13.66 487 ASP A O 1
ATOM 3893 N N . LEU A 1 492 ? -9.316 -11.314 47.051 1.00 13.91 488 LEU A N 1
ATOM 3894 C CA . LEU A 1 492 ? -8.781 -12.413 46.274 1.00 14.05 488 LEU A CA 1
ATOM 3895 C C . LEU A 1 492 ? -9.652 -13.640 46.419 1.00 15.03 488 LEU A C 1
ATOM 3896 O O . LEU A 1 492 ? -10.312 -13.832 47.459 1.00 15.74 488 LEU A O 1
ATOM 3901 N N . THR A 1 493 ? -9.681 -14.460 45.375 1.00 15.31 489 THR A N 1
ATOM 3902 C CA . THR A 1 493 ? -10.430 -15.712 45.372 1.00 15.98 489 THR A CA 1
ATOM 3903 C C . THR A 1 493 ? -9.463 -16.807 45.765 1.00 17.10 489 THR A C 1
ATOM 3904 O O . THR A 1 493 ? -8.738 -17.303 44.909 1.00 21.05 489 THR A O 1
ATOM 3908 N N . LEU A 1 494 ? -9.412 -17.145 47.044 1.00 16.19 490 LEU A N 1
ATOM 3909 C CA . LEU A 1 494 ? -8.427 -18.107 47.548 1.00 16.05 490 LEU A CA 1
ATOM 3910 C C . LEU A 1 494 ? -9.079 -19.310 48.169 1.00 15.88 490 LEU A C 1
ATOM 3911 O O . LEU A 1 494 ? -10.129 -19.204 48.824 1.00 16.34 490 LEU A O 1
ATOM 3916 N N . TYR A 1 495 ? -8.453 -20.471 47.948 1.00 15.22 491 TYR A N 1
ATOM 3917 C CA . TYR A 1 495 ? -8.958 -21.780 48.400 1.00 15.58 491 TYR A CA 1
ATOM 3918 C C . TYR A 1 495 ? -7.781 -22.648 48.838 1.00 15.60 491 TYR A C 1
ATOM 3919 O O . TYR A 1 495 ? -6.644 -22.439 48.431 1.00 15.63 491 TYR A O 1
ATOM 3928 N N . THR A 1 496 ? -8.044 -23.642 49.668 1.00 15.96 492 THR A N 1
ATOM 3929 C CA . THR A 1 496 ? -6.983 -24.576 50.015 1.00 16.58 492 THR A CA 1
ATOM 3930 C C . THR A 1 496 ? -6.606 -25.423 48.793 1.00 16.41 492 THR A C 1
ATOM 3931 O O . THR A 1 496 ? -7.453 -25.689 47.942 1.00 16.49 492 THR A O 1
ATOM 3935 N N . PRO A 1 497 ? -5.329 -25.842 48.711 1.00 16.93 493 PRO A N 1
ATOM 3936 C CA . PRO A 1 497 ? -4.987 -26.821 47.682 1.00 18.54 493 PRO A CA 1
ATOM 3937 C C . PRO A 1 497 ? -5.908 -28.030 47.647 1.00 18.38 493 PRO A C 1
ATOM 3938 O O . PRO A 1 497 ? -6.335 -28.451 46.584 1.00 19.00 493 PRO A O 1
ATOM 3942 N N . ASP A 1 498 ? -6.251 -28.584 48.809 1.00 20.07 494 ASP A N 1
ATOM 3943 C CA . ASP A 1 498 ? -7.173 -29.725 48.842 1.00 21.36 494 ASP A CA 1
ATOM 3944 C C . ASP A 1 498 ? -8.536 -29.431 48.233 1.00 19.00 494 ASP A C 1
ATOM 3945 O O . ASP A 1 498 ? -9.093 -30.292 47.534 1.00 20.51 494 ASP A O 1
ATOM 3950 N N . GLN A 1 499 ? -9.101 -28.237 48.486 1.00 17.92 495 GLN A N 1
ATOM 3951 C CA A GLN A 1 499 ? -10.343 -27.832 47.841 0.50 17.94 495 GLN A CA 1
ATOM 3952 C CA B GLN A 1 499 ? -10.352 -27.900 47.822 0.50 18.02 495 GLN A CA 1
ATOM 3953 C C . GLN A 1 499 ? -10.201 -27.865 46.304 1.00 17.84 495 GLN A C 1
ATOM 3954 O O . GLN A 1 499 ? -11.074 -28.390 45.584 1.00 19.03 495 GLN A O 1
ATOM 3965 N N . LEU A 1 500 ? -9.127 -27.263 45.825 1.00 17.53 496 LEU A N 1
ATOM 3966 C CA . LEU A 1 500 ? -8.888 -27.176 44.378 1.00 17.63 496 LEU A CA 1
ATOM 3967 C C . LEU A 1 500 ? -8.617 -28.553 43.749 1.00 18.68 496 LEU A C 1
ATOM 3968 O O . LEU A 1 500 ? -9.180 -28.864 42.710 1.00 19.74 496 LEU A O 1
ATOM 3973 N N . LEU A 1 501 ? -7.803 -29.377 44.405 1.00 20.47 497 LEU A N 1
ATOM 3974 C CA . LEU A 1 501 ? -7.483 -30.726 43.885 1.00 21.53 497 LEU A CA 1
ATOM 3975 C C . LEU A 1 501 ? -8.708 -31.617 43.688 1.00 22.65 497 LEU A C 1
ATOM 3976 O O . LEU A 1 501 ? -8.708 -32.469 42.793 1.00 24.35 497 LEU A O 1
ATOM 3981 N N . ARG A 1 502 ? -9.742 -31.432 44.508 1.00 21.90 498 ARG A N 1
ATOM 3982 C CA . ARG A 1 502 ? -10.974 -32.230 44.425 1.00 24.64 498 ARG A CA 1
ATOM 3983 C C . ARG A 1 502 ? -12.104 -31.552 43.648 1.00 22.21 498 ARG A C 1
ATOM 3984 O O . ARG A 1 502 ? -13.208 -32.099 43.556 1.00 24.48 498 ARG A O 1
ATOM 3992 N N . SER A 1 503 ? -11.825 -30.387 43.056 1.00 21.33 499 SER A N 1
ATOM 3993 C CA . SER A 1 503 ? -12.837 -29.662 42.308 1.00 20.60 499 SER A CA 1
ATOM 3994 C C . SER A 1 503 ? -13.066 -30.313 40.935 1.00 21.79 499 SER A C 1
ATOM 3995 O O . SER A 1 503 ? -12.124 -30.820 40.308 1.00 22.55 499 SER A O 1
ATOM 3998 N N . PRO A 1 504 ? -14.310 -30.292 40.464 1.00 21.17 500 PRO A N 1
ATOM 3999 C CA . PRO A 1 504 ? -14.599 -30.902 39.159 1.00 21.60 500 PRO A CA 1
ATOM 4000 C C . PRO A 1 504 ? -13.902 -30.209 37.998 1.00 21.35 500 PRO A C 1
ATOM 4001 O O . PRO A 1 504 ? -13.704 -28.980 38.041 1.00 19.46 500 PRO A O 1
ATOM 4005 N N . LEU A 1 505 ? -13.514 -30.976 36.975 1.00 20.31 501 LEU A N 1
ATOM 4006 C CA . LEU A 1 505 ? -12.888 -30.403 35.800 1.00 21.31 501 LEU A CA 1
ATOM 4007 C C . LEU A 1 505 ? -13.922 -29.629 35.011 1.00 20.08 501 LEU A C 1
ATOM 4008 O O . LEU A 1 505 ? -15.073 -30.048 34.931 1.00 23.50 501 LEU A O 1
ATOM 4013 N N . LYS A 1 506 ? -13.483 -28.529 34.432 1.00 20.36 502 LYS A N 1
ATOM 4014 C CA . LYS A 1 506 ? -14.250 -27.780 33.436 1.00 21.70 502 LYS A CA 1
ATOM 4015 C C . LYS A 1 506 ? -13.425 -27.850 32.154 1.00 21.52 502 LYS A C 1
ATOM 4016 O O . LYS A 1 506 ? -12.419 -27.138 32.010 1.00 20.83 502 LYS A O 1
ATOM 4022 N N . LEU A 1 507 ? -13.897 -28.675 31.216 1.00 21.75 503 LEU A N 1
ATOM 4023 C CA . LEU A 1 507 ? -13.164 -28.934 29.968 1.00 24.73 503 LEU A CA 1
ATOM 4024 C C . LEU A 1 507 ? -13.602 -28.072 28.777 1.00 27.93 503 LEU A C 1
ATOM 4025 O O . LEU A 1 507 ? -12.865 -27.976 27.780 1.00 28.08 503 LEU A O 1
ATOM 4030 N N . THR A 1 508 ? -14.782 -27.454 28.866 1.00 31.28 504 THR A N 1
ATOM 4031 C CA . THR A 1 508 ? -15.308 -26.608 27.786 1.00 36.67 504 THR A CA 1
ATOM 4032 C C . THR A 1 508 ? -15.402 -25.159 28.231 1.00 41.79 504 THR A C 1
ATOM 4033 O O . THR A 1 508 ? -16.339 -24.800 28.942 1.00 51.34 504 THR A O 1
ATOM 4037 N N . LYS A 1 513 ? -25.663 -21.354 29.549 1.00 41.38 509 LYS A N 1
ATOM 4038 C CA . LYS A 1 513 ? -24.946 -20.127 29.193 1.00 39.24 509 LYS A CA 1
ATOM 4039 C C . LYS A 1 513 ? -25.141 -18.994 30.214 1.00 32.78 509 LYS A C 1
ATOM 4040 O O . LYS A 1 513 ? -24.395 -18.022 30.177 1.00 31.42 509 LYS A O 1
ATOM 4046 N N . LEU A 1 514 ? -26.109 -19.119 31.124 1.00 29.15 510 LEU A N 1
ATOM 4047 C CA . LEU A 1 514 ? -26.263 -18.139 32.220 1.00 27.56 510 LEU A CA 1
ATOM 4048 C C . LEU A 1 514 ? -25.212 -18.309 33.321 1.00 25.28 510 LEU A C 1
ATOM 4049 O O . LEU A 1 514 ? -24.973 -17.385 34.104 1.00 24.15 510 LEU A O 1
ATOM 4054 N N . MET A 1 515 ? -24.574 -19.477 33.389 1.00 25.38 511 MET A N 1
ATOM 4055 C CA A MET A 1 515 ? -23.543 -19.689 34.384 0.50 25.48 511 MET A CA 1
ATOM 4056 C CA B MET A 1 515 ? -23.506 -19.714 34.370 0.50 25.92 511 MET A CA 1
ATOM 4057 C C . MET A 1 515 ? -22.270 -18.982 33.900 1.00 25.15 511 MET A C 1
ATOM 4058 O O . MET A 1 515 ? -21.971 -18.944 32.693 1.00 27.64 511 MET A O 1
ATOM 4067 N N . ARG A 1 516 ? -21.563 -18.369 34.833 1.00 23.16 512 ARG A N 1
ATOM 4068 C CA . ARG A 1 516 ? -20.385 -17.611 34.572 1.00 22.55 512 ARG A CA 1
ATOM 4069 C C . ARG A 1 516 ? -19.266 -18.320 35.344 1.00 23.44 512 ARG A C 1
ATOM 4070 O O . ARG A 1 516 ? -19.492 -18.809 36.461 1.00 26.51 512 ARG A O 1
ATOM 4078 N N . VAL A 1 517 ? -18.106 -18.467 34.720 1.00 20.46 513 VAL A N 1
ATOM 4079 C CA . VAL A 1 517 ? -16.931 -18.980 35.427 1.00 20.00 513 VAL A CA 1
ATOM 4080 C C . VAL A 1 517 ? -15.913 -17.869 35.368 1.00 19.16 513 VAL A C 1
ATOM 4081 O O . VAL A 1 517 ? -15.560 -17.399 34.282 1.00 21.73 513 VAL A O 1
ATOM 4085 N N . MET A 1 518 ? -15.469 -17.421 36.532 1.00 17.32 514 MET A N 1
ATOM 4086 C CA . MET A 1 518 ? -14.474 -16.372 36.656 1.00 17.91 514 MET A CA 1
ATOM 4087 C C . MET A 1 518 ? -13.146 -16.932 37.157 1.00 19.22 514 MET A C 1
ATOM 4088 O O . MET A 1 518 ? -13.083 -18.036 37.677 1.00 19.45 514 MET A O 1
ATOM 4093 N N . GLY A 1 519 ? -12.085 -16.176 36.948 1.00 21.78 515 GLY A N 1
ATOM 4094 C CA . GLY A 1 519 ? -10.776 -16.543 37.466 1.00 22.67 515 GLY A CA 1
ATOM 4095 C C . GLY A 1 519 ? -10.009 -17.361 36.459 1.00 22.64 515 GLY A C 1
ATOM 4096 O O . GLY A 1 519 ? -9.797 -16.917 35.348 1.00 28.75 515 GLY A O 1
ATOM 4097 N N . GLY A 1 520 ? -9.562 -18.543 36.867 1.00 21.09 516 GLY A N 1
ATOM 4098 C CA . GLY A 1 520 ? -8.746 -19.410 36.018 1.00 20.28 516 GLY A CA 1
ATOM 4099 C C . GLY A 1 520 ? -7.293 -19.067 36.194 1.00 20.87 516 GLY A C 1
ATOM 4100 O O . GLY A 1 520 ? -6.461 -19.696 35.541 1.00 19.15 516 GLY A O 1
ATOM 4102 N N . ASN B 1 6 ? -21.427 -7.100 56.275 1.00 27.75 2 ASN B N 1
ATOM 4103 C CA . ASN B 1 6 ? -21.455 -7.908 55.023 1.00 24.27 2 ASN B CA 1
ATOM 4104 C C . ASN B 1 6 ? -20.190 -8.742 54.871 1.00 23.83 2 ASN B C 1
ATOM 4105 O O . ASN B 1 6 ? -19.105 -8.326 55.255 1.00 23.24 2 ASN B O 1
ATOM 4110 N N . THR B 1 7 ? -20.359 -9.906 54.251 1.00 23.52 3 THR B N 1
ATOM 4111 C CA A THR B 1 7 ? -19.259 -10.823 53.992 0.50 23.79 3 THR B CA 1
ATOM 4112 C CA B THR B 1 7 ? -19.261 -10.836 53.988 0.50 23.47 3 THR B CA 1
ATOM 4113 C C . THR B 1 7 ? -19.447 -11.390 52.578 1.00 22.04 3 THR B C 1
ATOM 4114 O O . THR B 1 7 ? -20.566 -11.704 52.188 1.00 21.71 3 THR B O 1
ATOM 4121 N N . PRO B 1 8 ? -18.350 -11.516 51.810 1.00 21.61 4 PRO B N 1
ATOM 4122 C CA . PRO B 1 8 ? -18.552 -12.081 50.475 1.00 21.26 4 PRO B CA 1
ATOM 4123 C C . PRO B 1 8 ? -19.111 -13.495 50.520 1.00 20.61 4 PRO B C 1
ATOM 4124 O O . PRO B 1 8 ? -18.710 -14.270 51.407 1.00 21.62 4 PRO B O 1
ATOM 4128 N N . PRO B 1 9 ? -20.026 -13.824 49.603 1.00 19.75 5 PRO B N 1
ATOM 4129 C CA . PRO B 1 9 ? -20.611 -15.162 49.601 1.00 20.04 5 PRO B CA 1
ATOM 4130 C C . PRO B 1 9 ? -19.627 -16.253 49.177 1.00 20.05 5 PRO B C 1
ATOM 4131 O O . PRO B 1 9 ? -18.696 -15.988 48.416 1.00 20.06 5 PRO B O 1
ATOM 4135 N N . GLU B 1 10 ? -19.856 -17.464 49.671 1.00 20.14 6 GLU B N 1
ATOM 4136 C CA . GLU B 1 10 ? -19.128 -18.648 49.230 1.00 20.91 6 GLU B CA 1
ATOM 4137 C C . GLU B 1 10 ? -19.399 -18.890 47.763 1.00 19.33 6 GLU B C 1
ATOM 4138 O O . GLU B 1 10 ? -20.558 -18.806 47.319 1.00 19.45 6 GLU B O 1
ATOM 4144 N N . LEU B 1 11 ? -18.328 -19.206 47.020 1.00 17.64 7 LEU B N 1
ATOM 4145 C CA . LEU B 1 11 ? -18.415 -19.578 45.609 1.00 16.75 7 LEU B CA 1
ATOM 4146 C C . LEU B 1 11 ? -17.784 -20.956 45.421 1.00 16.56 7 LEU B C 1
ATOM 4147 O O . LEU B 1 11 ? -16.732 -21.232 45.994 1.00 18.04 7 LEU B O 1
ATOM 4152 N N . ASP B 1 12 ? -18.452 -21.783 44.625 1.00 17.66 8 ASP B N 1
ATOM 4153 C CA . ASP B 1 12 ? -17.937 -23.123 44.306 1.00 18.34 8 ASP B CA 1
ATOM 4154 C C . ASP B 1 12 ? -16.783 -22.994 43.317 1.00 17.62 8 ASP B C 1
ATOM 4155 O O . ASP B 1 12 ? -16.686 -22.005 42.583 1.00 17.18 8 ASP B O 1
ATOM 4160 N N . THR B 1 13 ? -15.913 -23.999 43.313 1.00 16.63 9 THR B N 1
ATOM 4161 C CA . THR B 1 13 ? -14.729 -23.990 42.456 1.00 17.12 9 THR B CA 1
ATOM 4162 C C . THR B 1 13 ? -14.750 -25.118 41.418 1.00 16.96 9 THR B C 1
ATOM 4163 O O . THR B 1 13 ? -15.339 -26.177 41.641 1.00 17.38 9 THR B O 1
ATOM 4167 N N . VAL B 1 14 ? -14.114 -24.837 40.284 1.00 16.24 10 VAL B N 1
ATOM 4168 C CA . VAL B 1 14 ? -13.880 -25.813 39.232 1.00 15.85 10 VAL B CA 1
ATOM 4169 C C . VAL B 1 14 ? -12.410 -25.741 38.834 1.00 15.58 10 VAL B C 1
ATOM 4170 O O . VAL B 1 14 ? -11.720 -24.795 39.186 1.00 15.21 10 VAL B O 1
ATOM 4174 N N . LEU B 1 15 ? -11.929 -26.750 38.102 1.00 16.87 11 LEU B N 1
ATOM 4175 C CA . LEU B 1 15 ? -10.587 -26.733 37.520 1.00 18.47 11 LEU B CA 1
ATOM 4176 C C . LEU B 1 15 ? -10.675 -26.591 36.013 1.00 18.03 11 LEU B C 1
ATOM 4177 O O . LEU B 1 15 ? -11.077 -27.550 35.332 1.00 21.18 11 LEU B O 1
ATOM 4182 N N . GLN B 1 16 ? -10.313 -25.433 35.499 1.00 18.42 12 GLN B N 1
ATOM 4183 C CA . GLN B 1 16 ? -10.313 -25.191 34.054 1.00 18.71 12 GLN B CA 1
ATOM 4184 C C . GLN B 1 16 ? -9.202 -26.074 33.475 1.00 18.76 12 GLN B C 1
ATOM 4185 O O . GLN B 1 16 ? -8.104 -26.076 33.994 1.00 18.08 12 GLN B O 1
ATOM 4191 N N . ALA B 1 17 ? -9.523 -26.829 32.428 1.00 18.40 13 ALA B N 1
ATOM 4192 C CA . ALA B 1 17 ? -8.560 -27.783 31.841 1.00 18.12 13 ALA B CA 1
ATOM 4193 C C . ALA B 1 17 ? -8.695 -27.686 30.333 1.00 17.42 13 ALA B C 1
ATOM 4194 O O . ALA B 1 17 ? -9.781 -27.395 29.826 1.00 18.17 13 ALA B O 1
ATOM 4196 N N . PRO B 1 18 ? -7.600 -27.936 29.592 1.00 17.17 14 PRO B N 1
ATOM 4197 C CA . PRO B 1 18 ? -7.739 -27.912 28.140 1.00 17.54 14 PRO B CA 1
ATOM 4198 C C . PRO B 1 18 ? -8.662 -29.000 27.599 1.00 16.38 14 PRO B C 1
ATOM 4199 O O . PRO B 1 18 ? -8.709 -30.111 28.129 1.00 16.16 14 PRO B O 1
ATOM 4203 N N . TYR B 1 19 ? -9.374 -28.665 26.532 1.00 16.72 15 TYR B N 1
ATOM 4204 C CA . TYR B 1 19 ? -10.272 -29.601 25.862 1.00 16.59 15 TYR B CA 1
ATOM 4205 C C . TYR B 1 19 ? -9.518 -30.826 25.331 1.00 16.49 15 TYR B C 1
ATOM 4206 O O . TYR B 1 19 ? -10.133 -31.880 25.173 1.00 17.41 15 TYR B O 1
ATOM 4215 N N . ALA B 1 20 ? -8.205 -30.698 25.139 1.00 17.27 16 ALA B N 1
ATOM 4216 C CA . ALA B 1 20 ? -7.336 -31.836 24.835 1.00 18.48 16 ALA B CA 1
ATOM 4217 C C . ALA B 1 20 ? -7.515 -32.989 25.838 1.00 19.14 16 ALA B C 1
ATOM 4218 O O . ALA B 1 20 ? -7.360 -34.151 25.466 1.00 21.58 16 ALA B O 1
ATOM 4220 N N . TYR B 1 21 ? -7.825 -32.683 27.106 1.00 17.04 17 TYR B N 1
ATOM 4221 C CA . TYR B 1 21 ? -8.042 -33.707 28.120 1.00 16.90 17 TYR B CA 1
ATOM 4222 C C . TYR B 1 21 ? -9.467 -34.269 28.141 1.00 16.59 17 TYR B C 1
ATOM 4223 O O . TYR B 1 21 ? -9.773 -35.177 28.942 1.00 17.90 17 TYR B O 1
ATOM 4232 N N . ASN B 1 22 ? -10.351 -33.754 27.271 1.00 16.67 18 ASN B N 1
ATOM 4233 C CA . ASN B 1 22 ? -11.618 -34.433 26.988 1.00 16.71 18 ASN B CA 1
ATOM 4234 C C . ASN B 1 22 ? -11.281 -35.519 25.971 1.00 16.37 18 ASN B C 1
ATOM 4235 O O . ASN B 1 22 ? -11.544 -35.406 24.778 1.00 16.51 18 ASN B O 1
ATOM 4240 N N . TRP B 1 23 ? -10.679 -36.589 26.462 1.00 15.64 19 TRP B N 1
ATOM 4241 C CA . TRP B 1 23 ? -10.104 -37.592 25.577 1.00 15.00 19 TRP B CA 1
ATOM 4242 C C . TRP B 1 23 ? -11.194 -38.139 24.657 1.00 14.03 19 TRP B C 1
ATOM 4243 O O . TRP B 1 23 ? -12.252 -38.510 25.144 1.00 13.74 19 TRP B O 1
ATOM 4254 N N . PRO B 1 24 ? -10.957 -38.188 23.342 1.00 14.52 20 PRO B N 1
ATOM 4255 C CA . PRO B 1 24 ? -11.947 -38.813 22.478 1.00 14.13 20 PRO B CA 1
ATOM 4256 C C . PRO B 1 24 ? -11.954 -40.329 22.660 1.00 14.67 20 PRO B C 1
ATOM 4257 O O . PRO B 1 24 ? -10.888 -40.969 22.586 1.00 13.86 20 PRO B O 1
ATOM 4261 N N . THR B 1 25 ? -13.127 -40.867 22.961 1.00 14.76 21 THR B N 1
ATOM 4262 C CA . THR B 1 25 ? -13.324 -42.306 23.164 1.00 15.78 21 THR B CA 1
ATOM 4263 C C . THR B 1 25 ? -14.633 -42.755 22.544 1.00 16.76 21 THR B C 1
ATOM 4264 O O . THR B 1 25 ? -15.403 -41.951 22.066 1.00 14.43 21 THR B O 1
ATOM 4268 N N . SER B 1 26 ? -14.914 -44.051 22.639 1.00 17.68 22 SER B N 1
ATOM 4269 C CA . SER B 1 26 ? -16.189 -44.593 22.189 1.00 19.78 22 SER B CA 1
ATOM 4270 C C . SER B 1 26 ? -17.383 -44.046 22.960 1.00 20.22 22 SER B C 1
ATOM 4271 O O . SER B 1 26 ? -18.513 -44.183 22.492 1.00 21.27 22 SER B O 1
ATOM 4274 N N . LYS B 1 27 ? -17.154 -43.448 24.127 1.00 19.98 23 LYS B N 1
ATOM 4275 C CA . LYS B 1 27 ? -18.248 -42.870 24.927 1.00 21.51 23 LYS B CA 1
ATOM 4276 C C . LYS B 1 27 ? -18.677 -41.482 24.476 1.00 20.96 23 LYS B C 1
ATOM 4277 O O . LYS B 1 27 ? -19.793 -41.052 24.777 1.00 23.74 23 LYS B O 1
ATOM 4283 N N . ASN B 1 28 ? -17.785 -40.751 23.815 1.00 18.39 24 ASN B N 1
ATOM 4284 C CA . ASN B 1 28 ? -18.063 -39.370 23.453 1.00 17.60 24 ASN B CA 1
ATOM 4285 C C . ASN B 1 28 ? -17.771 -39.014 21.995 1.00 18.43 24 ASN B C 1
ATOM 4286 O O . ASN B 1 28 ? -17.786 -37.838 21.679 1.00 20.99 24 ASN B O 1
ATOM 4291 N N . VAL B 1 29 ? -17.511 -39.992 21.124 1.00 17.21 25 VAL B N 1
ATOM 4292 C CA . VAL B 1 29 ? -17.277 -39.732 19.703 1.00 17.13 25 VAL B CA 1
ATOM 4293 C C . VAL B 1 29 ? -18.399 -40.386 18.914 1.00 16.94 25 VAL B C 1
ATOM 4294 O O . VAL B 1 29 ? -18.708 -41.563 19.130 1.00 17.94 25 VAL B O 1
ATOM 4298 N N . LYS B 1 30 ? -18.968 -39.623 17.980 1.00 16.68 26 LYS B N 1
ATOM 4299 C CA . LYS B 1 30 ? -19.813 -40.153 16.904 1.00 16.98 26 LYS B CA 1
ATOM 4300 C C . LYS B 1 30 ? -19.200 -39.774 15.553 1.00 15.96 26 LYS B C 1
ATOM 4301 O O . LYS B 1 30 ? -18.432 -38.816 15.462 1.00 16.70 26 LYS B O 1
ATOM 4307 N N . ILE B 1 31 ? -19.516 -40.561 14.530 1.00 15.43 27 ILE B N 1
ATOM 4308 C CA . ILE B 1 31 ? -18.996 -40.323 13.184 1.00 15.53 27 ILE B CA 1
ATOM 4309 C C . ILE B 1 31 ? -20.104 -39.810 12.267 1.00 14.96 27 ILE B C 1
ATOM 4310 O O . ILE B 1 31 ? -21.166 -40.407 12.191 1.00 15.67 27 ILE B O 1
ATOM 4315 N N . ALA B 1 32 ? -19.825 -38.696 11.578 1.00 14.65 28 ALA B N 1
ATOM 4316 C CA . ALA B 1 32 ? -20.810 -38.119 10.667 1.00 14.66 28 ALA B CA 1
ATOM 4317 C C . ALA B 1 32 ? -20.624 -38.585 9.227 1.00 15.26 28 ALA B C 1
ATOM 4318 O O . ALA B 1 32 ? -19.505 -38.640 8.737 1.00 16.48 28 ALA B O 1
ATOM 4320 N N . SER B 1 33 ? -21.735 -38.883 8.567 1.00 15.17 29 SER B N 1
ATOM 4321 C CA . SER B 1 33 ? -21.834 -38.765 7.110 1.00 14.79 29 SER B CA 1
ATOM 4322 C C . SER B 1 33 ? -22.448 -37.390 6.852 1.00 15.70 29 SER B C 1
ATOM 4323 O O . SER B 1 33 ? -22.409 -36.513 7.723 1.00 16.73 29 SER B O 1
ATOM 4326 N N . ARG B 1 34 ? -22.955 -37.154 5.657 1.00 15.67 30 ARG B N 1
ATOM 4327 C CA . ARG B 1 34 ? -23.389 -35.817 5.317 1.00 15.79 30 ARG B CA 1
ATOM 4328 C C . ARG B 1 34 ? -24.459 -35.801 4.235 1.00 15.08 30 ARG B C 1
ATOM 4329 O O . ARG B 1 34 ? -24.445 -36.621 3.327 1.00 14.81 30 ARG B O 1
ATOM 4337 N N . ILE B 1 35 ? -25.393 -34.854 4.387 1.00 14.80 31 ILE B N 1
ATOM 4338 C CA . ILE B 1 35 ? -26.236 -34.393 3.281 1.00 15.77 31 ILE B CA 1
ATOM 4339 C C . ILE B 1 35 ? -25.991 -32.901 3.140 1.00 15.72 31 ILE B C 1
ATOM 4340 O O . ILE B 1 35 ? -25.529 -32.252 4.069 1.00 15.77 31 ILE B O 1
ATOM 4345 N N . GLY B 1 36 ? -26.283 -32.355 1.959 1.00 16.16 32 GLY B N 1
ATOM 4346 C CA . GLY B 1 36 ? -26.071 -30.939 1.764 1.00 15.79 32 GLY B CA 1
ATOM 4347 C C . GLY B 1 36 ? -26.773 -30.472 0.534 1.00 16.68 32 GLY B C 1
ATOM 4348 O O . GLY B 1 36 ? -27.411 -31.256 -0.186 1.00 19.46 32 GLY B O 1
ATOM 4349 N N . ILE B 1 37 ? -26.653 -29.179 0.283 1.00 15.91 33 ILE B N 1
ATOM 4350 C CA . ILE B 1 37 ? -27.361 -28.570 -0.845 1.00 15.23 33 ILE B CA 1
ATOM 4351 C C . ILE B 1 37 ? -26.463 -28.714 -2.081 1.00 14.92 33 ILE B C 1
ATOM 4352 O O . ILE B 1 37 ? -25.331 -28.265 -2.069 1.00 16.22 33 ILE B O 1
ATOM 4357 N N . PRO B 1 38 ? -26.953 -29.330 -3.153 1.00 13.42 34 PRO B N 1
ATOM 4358 C CA . PRO B 1 38 ? -26.070 -29.626 -4.263 1.00 13.25 34 PRO B CA 1
ATOM 4359 C C . PRO B 1 38 ? -25.790 -28.453 -5.187 1.00 12.34 34 PRO B C 1
ATOM 4360 O O . PRO B 1 38 ? -26.522 -27.470 -5.189 1.00 11.95 34 PRO B O 1
ATOM 4364 N N . TYR B 1 39 ? -24.750 -28.636 -5.995 1.00 12.40 35 TYR B N 1
ATOM 4365 C CA . TYR B 1 39 ? -24.380 -27.710 -7.061 1.00 12.71 35 TYR B CA 1
ATOM 4366 C C . TYR B 1 39 ? -24.722 -28.253 -8.447 1.00 13.64 35 TYR B C 1
ATOM 4367 O O . TYR B 1 39 ? -24.406 -27.617 -9.457 1.00 13.54 35 TYR B O 1
ATOM 4376 N N . SER B 1 40 ? -25.325 -29.437 -8.500 1.00 12.47 36 SER B N 1
ATOM 4377 C CA . SER B 1 40 ? -25.959 -29.957 -9.707 1.00 14.32 36 SER B CA 1
ATOM 4378 C C . SER B 1 40 ? -27.292 -29.255 -9.885 1.00 14.82 36 SER B C 1
ATOM 4379 O O . SER B 1 40 ? -27.886 -28.732 -8.947 1.00 15.61 36 SER B O 1
ATOM 4382 N N . THR B 1 41 ? -27.804 -29.300 -11.098 1.00 15.89 37 THR B N 1
ATOM 4383 C CA . THR B 1 41 ? -28.994 -28.544 -11.498 1.00 15.27 37 THR B CA 1
ATOM 4384 C C . THR B 1 41 ? -29.046 -27.122 -10.928 1.00 14.96 37 THR B C 1
ATOM 4385 O O . THR B 1 41 ? -30.119 -26.620 -10.539 1.00 15.31 37 THR B O 1
ATOM 4389 N N . PHE B 1 42 ? -27.903 -26.433 -11.004 1.00 13.92 38 PHE B N 1
ATOM 4390 C CA . PHE B 1 42 ? -27.806 -25.020 -10.649 1.00 13.25 38 PHE B CA 1
ATOM 4391 C C . PHE B 1 42 ? -28.377 -24.244 -11.836 1.00 12.91 38 PHE B C 1
ATOM 4392 O O . PHE B 1 42 ? -27.903 -24.429 -12.956 1.00 14.17 38 PHE B O 1
ATOM 4400 N N . GLN B 1 43 ? -29.389 -23.426 -11.609 1.00 11.80 39 GLN B N 1
ATOM 4401 C CA . GLN B 1 43 ? -30.112 -22.767 -12.713 1.00 12.50 39 GLN B CA 1
ATOM 4402 C C . GLN B 1 43 ? -29.453 -21.449 -13.106 1.00 11.77 39 GLN B C 1
ATOM 4403 O O . GLN B 1 43 ? -29.115 -20.634 -12.246 1.00 11.59 39 GLN B O 1
ATOM 4409 N N . THR B 1 44 ? -29.200 -21.295 -14.404 1.00 12.37 40 THR B N 1
ATOM 4410 C CA . THR B 1 44 ? -28.867 -20.017 -15.019 1.00 12.59 40 THR B CA 1
ATOM 4411 C C . THR B 1 44 ? -30.097 -19.623 -15.835 1.00 13.10 40 THR B C 1
ATOM 4412 O O . THR B 1 44 ? -30.407 -20.258 -16.859 1.00 14.14 40 THR B O 1
ATOM 4416 N N . ILE B 1 45 ? -30.810 -18.620 -15.350 1.00 12.34 41 ILE B N 1
ATOM 4417 C CA . ILE B 1 45 ? -32.122 -18.226 -15.883 1.00 12.42 41 ILE B CA 1
ATOM 4418 C C . ILE B 1 45 ? -31.962 -16.948 -16.710 1.00 12.67 41 ILE B C 1
ATOM 4419 O O . ILE B 1 45 ? -31.507 -15.909 -16.207 1.00 12.68 41 ILE B O 1
ATOM 4424 N N . GLN B 1 46 ? -32.363 -17.044 -17.973 1.00 12.68 42 GLN B N 1
ATOM 4425 C CA A GLN B 1 46 ? -32.338 -15.907 -18.887 0.50 13.98 42 GLN B CA 1
ATOM 4426 C CA B GLN B 1 46 ? -32.358 -15.941 -18.934 0.50 13.84 42 GLN B CA 1
ATOM 4427 C C . GLN B 1 46 ? -33.613 -15.103 -18.713 1.00 13.32 42 GLN B C 1
ATOM 4428 O O . GLN B 1 46 ? -34.660 -15.639 -18.321 1.00 13.14 42 GLN B O 1
ATOM 4439 N N . PRO B 1 47 ? -33.535 -13.787 -18.984 1.00 12.50 43 PRO B N 1
ATOM 4440 C CA . PRO B 1 47 ? -34.752 -12.988 -18.934 1.00 12.12 43 PRO B CA 1
ATOM 4441 C C . PRO B 1 47 ? -35.724 -13.352 -20.077 1.00 11.65 43 PRO B C 1
ATOM 4442 O O . PRO B 1 47 ? -35.342 -14.021 -21.043 1.00 12.98 43 PRO B O 1
ATOM 4446 N N . VAL B 1 48 ? -36.959 -12.939 -19.893 1.00 12.24 44 VAL B N 1
ATOM 4447 C CA . VAL B 1 48 ? -38.051 -13.285 -20.854 1.00 11.99 44 VAL B CA 1
ATOM 4448 C C . VAL B 1 48 ? -37.821 -12.637 -22.225 1.00 13.08 44 VAL B C 1
ATOM 4449 O O . VAL B 1 48 ? -38.393 -13.080 -23.219 1.00 13.43 44 VAL B O 1
ATOM 4453 N N . SER B 1 49 ? -37.033 -11.571 -22.282 1.00 12.57 45 SER B N 1
ATOM 4454 C CA . SER B 1 49 ? -36.778 -10.828 -23.508 1.00 13.62 45 SER B CA 1
ATOM 4455 C C . SER B 1 49 ? -35.380 -10.271 -23.433 1.00 14.28 45 SER B C 1
ATOM 4456 O O . SER B 1 49 ? -34.783 -10.206 -22.349 1.00 14.12 45 SER B O 1
ATOM 4459 N N . ASP B 1 50 ? -34.853 -9.843 -24.573 1.00 14.42 46 ASP B N 1
ATOM 4460 C CA A ASP B 1 50 ? -33.472 -9.411 -24.647 0.70 15.24 46 ASP B CA 1
ATOM 4461 C CA B ASP B 1 50 ? -33.467 -9.397 -24.676 0.30 14.59 46 ASP B CA 1
ATOM 4462 C C . ASP B 1 50 ? -33.207 -8.235 -23.733 1.00 14.70 46 ASP B C 1
ATOM 4463 O O . ASP B 1 50 ? -33.927 -7.230 -23.758 1.00 15.58 46 ASP B O 1
ATOM 4472 N N . ALA B 1 51 ? -32.171 -8.367 -22.911 1.00 14.38 47 ALA B N 1
ATOM 4473 C CA . ALA B 1 51 ? -31.780 -7.281 -22.006 1.00 14.96 47 ALA B CA 1
ATOM 4474 C C . ALA B 1 51 ? -31.411 -6.012 -22.768 1.00 14.30 47 ALA B C 1
ATOM 4475 O O . ALA B 1 51 ? -30.842 -6.099 -23.836 1.00 14.49 47 ALA B O 1
ATOM 4477 N N . PRO B 1 52 ? -31.659 -4.840 -22.159 1.00 16.07 48 PRO B N 1
ATOM 4478 C CA . PRO B 1 52 ? -31.264 -3.583 -22.806 1.00 16.11 48 PRO B CA 1
ATOM 4479 C C . PRO B 1 52 ? -29.761 -3.513 -22.947 1.00 15.75 48 PRO B C 1
ATOM 4480 O O . PRO B 1 52 ? -29.057 -3.781 -21.969 1.00 15.31 48 PRO B O 1
ATOM 4484 N N . ASN B 1 53 ? -29.264 -3.132 -24.119 1.00 14.47 49 ASN B N 1
ATOM 4485 C CA . ASN B 1 53 ? -27.844 -3.159 -24.432 1.00 15.32 49 ASN B CA 1
ATOM 4486 C C . ASN B 1 53 ? -27.029 -2.259 -23.483 1.00 12.79 49 ASN B C 1
ATOM 4487 O O . ASN B 1 53 ? -25.846 -2.536 -23.233 1.00 12.43 49 ASN B O 1
ATOM 4492 N N . ASN B 1 54 ? -27.649 -1.189 -23.006 1.00 12.49 50 ASN B N 1
ATOM 4493 C CA . ASN B 1 54 ? -27.001 -0.249 -22.087 1.00 12.86 50 ASN B CA 1
ATOM 4494 C C . ASN B 1 54 ? -27.468 -0.379 -20.641 1.00 12.66 50 ASN B C 1
ATOM 4495 O O . ASN B 1 54 ? -27.193 0.493 -19.836 1.00 12.97 50 ASN B O 1
ATOM 4500 N N . GLY B 1 55 ? -28.129 -1.481 -20.304 1.00 12.41 51 GLY B N 1
ATOM 4501 C CA . GLY B 1 55 ? -28.573 -1.733 -18.936 1.00 12.59 51 GLY B CA 1
ATOM 4502 C C . GLY B 1 55 ? -29.769 -0.959 -18.400 1.00 11.79 51 GLY B C 1
ATOM 4503 O O . GLY B 1 55 ? -30.123 -1.071 -17.225 1.00 11.62 51 GLY B O 1
ATOM 4504 N N . ILE B 1 56 ? -30.462 -0.191 -19.262 1.00 12.55 52 ILE B N 1
ATOM 4505 C CA . ILE B 1 56 ? -31.570 0.645 -18.809 1.00 12.48 52 ILE B CA 1
ATOM 4506 C C . ILE B 1 56 ? -32.906 0.116 -19.311 1.00 12.54 52 ILE B C 1
ATOM 4507 O O . ILE B 1 56 ? -33.119 0.067 -20.518 1.00 13.11 52 ILE B O 1
ATOM 4512 N N . GLY B 1 57 ? -33.766 -0.277 -18.380 1.00 11.89 53 GLY B N 1
ATOM 4513 C CA . GLY B 1 57 ? -35.104 -0.762 -18.725 1.00 12.31 53 GLY B CA 1
ATOM 4514 C C . GLY B 1 57 ? -35.614 -1.847 -17.834 1.00 12.42 53 GLY B C 1
ATOM 4515 O O . GLY B 1 57 ? -34.845 -2.456 -17.075 1.00 12.39 53 GLY B O 1
ATOM 4516 N N . GLN B 1 58 ? -36.911 -2.124 -17.899 1.00 11.32 54 GLN B N 1
ATOM 4517 C CA . GLN B 1 58 ? -37.483 -3.255 -17.177 1.00 11.65 54 GLN B CA 1
ATOM 4518 C C . GLN B 1 58 ? -36.867 -4.564 -17.661 1.00 11.95 54 GLN B C 1
ATOM 4519 O O . GLN B 1 58 ? -36.581 -4.743 -18.847 1.00 11.69 54 GLN B O 1
ATOM 4525 N N . ILE B 1 59 ? -36.592 -5.472 -16.707 1.00 11.26 55 ILE B N 1
ATOM 4526 C CA . ILE B 1 59 ? -36.020 -6.795 -16.982 1.00 11.54 55 ILE B CA 1
ATOM 4527 C C . ILE B 1 59 ? -36.831 -7.793 -16.162 1.00 10.92 55 ILE B C 1
ATOM 4528 O O . ILE B 1 59 ? -37.052 -7.559 -14.986 1.00 11.56 55 ILE B O 1
ATOM 4533 N N . THR B 1 60 ? -37.301 -8.871 -16.789 1.00 10.80 56 THR B N 1
ATOM 4534 C CA . THR B 1 60 ? -38.156 -9.843 -16.120 1.00 11.04 56 THR B CA 1
ATOM 4535 C C . THR B 1 60 ? -37.615 -11.264 -16.263 1.00 10.99 56 THR B C 1
ATOM 4536 O O . THR B 1 60 ? -37.242 -11.699 -17.372 1.00 11.73 56 THR B O 1
ATOM 4540 N N . PHE B 1 61 ? -37.553 -11.958 -15.124 1.00 10.92 57 PHE B N 1
ATOM 4541 C CA . PHE B 1 61 ? -37.327 -13.402 -15.110 1.00 11.22 57 PHE B CA 1
ATOM 4542 C C . PHE B 1 61 ? -38.636 -14.083 -14.746 1.00 11.40 57 PHE B C 1
ATOM 4543 O O . PHE B 1 61 ? -39.316 -13.655 -13.816 1.00 12.20 57 PHE B O 1
ATOM 4551 N N . ASN B 1 62 ? -38.991 -15.116 -15.520 1.00 12.10 58 ASN B N 1
ATOM 4552 C CA . ASN B 1 62 ? -40.220 -15.869 -15.294 1.00 12.95 58 ASN B CA 1
ATOM 4553 C C . ASN B 1 62 ? -39.885 -17.331 -15.428 1.00 12.84 58 ASN B C 1
ATOM 4554 O O . ASN B 1 62 ? -39.702 -17.823 -16.537 1.00 13.86 58 ASN B O 1
ATOM 4559 N N . GLN B 1 63 ? -39.753 -18.022 -14.284 1.00 12.27 59 GLN B N 1
ATOM 4560 C CA . GLN B 1 63 ? -39.266 -19.389 -14.313 1.00 12.67 59 GLN B CA 1
ATOM 4561 C C . GLN B 1 63 ? -39.754 -20.208 -13.115 1.00 12.72 59 GLN B C 1
ATOM 4562 O O . GLN B 1 63 ? -39.121 -20.228 -12.046 1.00 12.22 59 GLN B O 1
ATOM 4568 N N . PRO B 1 64 ? -40.877 -20.913 -13.268 1.00 11.65 60 PRO B N 1
ATOM 4569 C CA . PRO B 1 64 ? -41.292 -21.848 -12.232 1.00 12.36 60 PRO B CA 1
ATOM 4570 C C . PRO B 1 64 ? -40.194 -22.851 -11.938 1.00 11.83 60 PRO B C 1
ATOM 4571 O O . PRO B 1 64 ? -39.515 -23.311 -12.850 1.00 11.75 60 PRO B O 1
ATOM 4575 N N . LEU B 1 65 ? -40.035 -23.199 -10.665 1.00 11.98 61 LEU B N 1
ATOM 4576 C CA . LEU B 1 65 ? -38.997 -24.139 -10.234 1.00 12.30 61 LEU B CA 1
ATOM 4577 C C . LEU B 1 65 ? -39.606 -25.121 -9.246 1.00 12.03 61 LEU B C 1
ATOM 4578 O O . LEU B 1 65 ? -40.219 -24.715 -8.265 1.00 13.28 61 LEU B O 1
ATOM 4583 N N . GLY B 1 66 ? -39.445 -26.414 -9.520 1.00 12.91 62 GLY B N 1
ATOM 4584 C CA . GLY B 1 66 ? -40.018 -27.430 -8.643 1.00 13.57 62 GLY B CA 1
ATOM 4585 C C . GLY B 1 66 ? -39.161 -27.659 -7.417 1.00 13.57 62 GLY B C 1
ATOM 4586 O O . GLY B 1 66 ? -37.991 -27.240 -7.375 1.00 13.25 62 GLY B O 1
ATOM 4587 N N . ASN B 1 67 ? -39.752 -28.316 -6.431 1.00 12.21 63 ASN B N 1
ATOM 4588 C CA . ASN B 1 67 ? -38.994 -28.799 -5.276 1.00 11.81 63 ASN B CA 1
ATOM 4589 C C . ASN B 1 67 ? -38.288 -27.602 -4.596 1.00 11.20 63 ASN B C 1
ATOM 4590 O O . ASN B 1 67 ? -38.975 -26.628 -4.321 1.00 11.18 63 ASN B O 1
ATOM 4595 N N . LEU B 1 68 ? -36.999 -27.694 -4.273 1.00 10.47 64 LEU B N 1
ATOM 4596 C CA . LEU B 1 68 ? -36.352 -26.668 -3.473 1.00 11.08 64 LEU B CA 1
ATOM 4597 C C . LEU B 1 68 ? -35.519 -25.711 -4.328 1.00 10.73 64 LEU B C 1
ATOM 4598 O O . LEU B 1 68 ? -34.812 -26.132 -5.240 1.00 11.95 64 LEU B O 1
ATOM 4603 N N . THR B 1 69 ? -35.603 -24.436 -3.979 1.00 10.60 65 THR B N 1
ATOM 4604 C CA . THR B 1 69 ? -34.882 -23.348 -4.644 1.00 10.59 65 THR B CA 1
ATOM 4605 C C . THR B 1 69 ? -34.041 -22.588 -3.621 1.00 10.49 65 THR B C 1
ATOM 4606 O O . THR B 1 69 ? -34.489 -22.319 -2.512 1.00 10.92 65 THR B O 1
ATOM 4610 N N . GLY B 1 70 ? -32.815 -22.252 -4.002 1.00 9.91 66 GLY B N 1
ATOM 4611 C CA . GLY B 1 70 ? -31.939 -21.491 -3.120 1.00 10.16 66 GLY B CA 1
ATOM 4612 C C . GLY B 1 70 ? -32.542 -20.213 -2.568 1.00 10.38 66 GLY B C 1
ATOM 4613 O O . GLY B 1 70 ? -33.198 -19.456 -3.289 1.00 10.45 66 GLY B O 1
ATOM 4614 N N . GLY B 1 71 ? -32.310 -19.944 -1.277 1.00 10.02 67 GLY B N 1
ATOM 4615 C CA . GLY B 1 71 ? -32.869 -18.770 -0.633 1.00 9.94 67 GLY B CA 1
ATOM 4616 C C . GLY B 1 71 ? -32.245 -17.448 -0.972 1.00 9.85 67 GLY B C 1
ATOM 4617 O O . GLY B 1 71 ? -32.840 -16.402 -0.652 1.00 11.45 67 GLY B O 1
ATOM 4618 N N . ALA B 1 72 ? -31.038 -17.470 -1.539 1.00 9.86 68 ALA B N 1
ATOM 4619 C CA . ALA B 1 72 ? -30.307 -16.249 -1.884 1.00 10.13 68 ALA B CA 1
ATOM 4620 C C . ALA B 1 72 ? -29.905 -16.229 -3.361 1.00 10.05 68 ALA B C 1
ATOM 4621 O O . ALA B 1 72 ? -28.729 -16.378 -3.737 1.00 10.72 68 ALA B O 1
ATOM 4623 N N . PRO B 1 73 ? -30.900 -16.060 -4.256 1.00 10.16 69 PRO B N 1
ATOM 4624 C CA . PRO B 1 73 ? -30.592 -15.997 -5.686 1.00 10.16 69 PRO B CA 1
ATOM 4625 C C . PRO B 1 73 ? -29.712 -14.816 -6.034 1.00 9.86 69 PRO B C 1
ATOM 4626 O O . PRO B 1 73 ? -29.757 -13.776 -5.339 1.00 10.46 69 PRO B O 1
ATOM 4630 N N . ARG B 1 74 ? -28.907 -14.990 -7.068 1.00 9.52 70 ARG B N 1
ATOM 4631 C CA . ARG B 1 74 ? -27.948 -13.957 -7.475 1.00 9.61 70 ARG B CA 1
ATOM 4632 C C . ARG B 1 74 ? -28.213 -13.492 -8.887 1.00 9.95 70 ARG B C 1
ATOM 4633 O O . ARG B 1 74 ? -28.903 -14.181 -9.661 1.00 10.32 70 ARG B O 1
ATOM 4641 N N . LEU B 1 75 ? -27.693 -12.305 -9.214 1.00 9.98 71 LEU B N 1
ATOM 4642 C CA . LEU B 1 75 ? -27.721 -11.791 -10.562 1.00 10.22 71 LEU B CA 1
ATOM 4643 C C . LEU B 1 75 ? -26.304 -11.719 -11.090 1.00 10.58 71 LEU B C 1
ATOM 4644 O O . LEU B 1 75 ? -25.423 -11.176 -10.412 1.00 10.35 71 LEU B O 1
ATOM 4649 N N . ARG B 1 76 ? -26.080 -12.298 -12.276 1.00 10.88 72 ARG B N 1
ATOM 4650 C CA . ARG B 1 76 ? -24.813 -12.206 -12.975 1.00 11.96 72 ARG B CA 1
ATOM 4651 C C . ARG B 1 76 ? -24.965 -11.215 -14.110 1.00 11.56 72 ARG B C 1
ATOM 4652 O O . ARG B 1 76 ? -25.761 -11.436 -15.028 1.00 11.90 72 ARG B O 1
ATOM 4660 N N . VAL B 1 77 ? -24.239 -10.116 -14.022 1.00 10.99 73 VAL B N 1
ATOM 4661 C CA . VAL B 1 77 ? -24.300 -9.066 -15.048 1.00 12.29 73 VAL B CA 1
ATOM 4662 C C . VAL B 1 77 ? -22.974 -9.051 -15.769 1.00 12.49 73 VAL B C 1
ATOM 4663 O O . VAL B 1 77 ? -21.908 -9.240 -15.145 1.00 12.85 73 VAL B O 1
ATOM 4667 N N . SER B 1 78 ? -23.012 -8.828 -17.078 1.00 11.83 74 SER B N 1
ATOM 4668 C CA . SER B 1 78 ? -21.796 -8.621 -17.861 1.00 12.10 74 SER B CA 1
ATOM 4669 C C . SER B 1 78 ? -22.029 -7.458 -18.795 1.00 11.96 74 SER B C 1
ATOM 4670 O O . SER B 1 78 ? -23.156 -7.241 -19.259 1.00 13.36 74 SER B O 1
ATOM 4673 N N . PHE B 1 79 ? -20.968 -6.699 -19.046 1.00 11.13 75 PHE B N 1
ATOM 4674 C CA . PHE B 1 79 ? -21.078 -5.512 -19.911 1.00 11.19 75 PHE B CA 1
ATOM 4675 C C . PHE B 1 79 ? -19.708 -4.979 -20.193 1.00 12.05 75 PHE B C 1
ATOM 4676 O O . PHE B 1 79 ? -18.734 -5.367 -19.573 1.00 12.07 75 PHE B O 1
ATOM 4684 N N . THR B 1 80 ? -19.652 -4.084 -21.169 1.00 11.86 76 THR B N 1
ATOM 4685 C CA . THR B 1 80 ? -18.471 -3.303 -21.472 1.00 12.18 76 THR B CA 1
ATOM 4686 C C . THR B 1 80 ? -18.747 -1.850 -21.135 1.00 11.79 76 THR B C 1
ATOM 4687 O O . THR B 1 80 ? -19.799 -1.308 -21.491 1.00 11.97 76 THR B O 1
ATOM 4691 N N . ALA B 1 81 ? -17.814 -1.207 -20.434 1.00 11.86 77 ALA B N 1
ATOM 4692 C CA . ALA B 1 81 ? -17.864 0.211 -20.169 1.00 12.20 77 ALA B CA 1
ATOM 4693 C C . ALA B 1 81 ? -16.781 0.886 -20.970 1.00 12.38 77 ALA B C 1
ATOM 4694 O O . ALA B 1 81 ? -15.634 0.479 -20.918 1.00 12.73 77 ALA B O 1
ATOM 4696 N N . GLU B 1 82 ? -17.158 1.914 -21.724 1.00 12.53 78 GLU B N 1
ATOM 4697 C CA . GLU B 1 82 ? -16.179 2.778 -22.408 1.00 13.39 78 GLU B CA 1
ATOM 4698 C C . GLU B 1 82 ? -16.124 4.095 -21.656 1.00 12.97 78 GLU B C 1
ATOM 4699 O O . GLU B 1 82 ? -17.144 4.759 -21.513 1.00 12.55 78 GLU B O 1
ATOM 4705 N N . ILE B 1 83 ? -14.936 4.442 -21.153 1.00 12.53 79 ILE B N 1
ATOM 4706 C CA . ILE B 1 83 ? -14.708 5.661 -20.384 1.00 12.84 79 ILE B CA 1
ATOM 4707 C C . ILE B 1 83 ? -13.945 6.623 -21.313 1.00 12.97 79 ILE B C 1
ATOM 4708 O O . ILE B 1 83 ? -12.883 6.258 -21.832 1.00 13.90 79 ILE B O 1
ATOM 4713 N N . LYS B 1 84 ? -14.548 7.783 -21.530 1.00 14.10 80 LYS B N 1
ATOM 4714 C CA . LYS B 1 84 ? -13.992 8.816 -22.413 1.00 15.77 80 LYS B CA 1
ATOM 4715 C C . LYS B 1 84 ? -13.621 10.076 -21.651 1.00 15.60 80 LYS B C 1
ATOM 4716 O O . LYS B 1 84 ? -14.072 10.304 -20.529 1.00 15.15 80 LYS B O 1
ATOM 4722 N N . ASN B 1 85 ? -12.813 10.901 -22.312 1.00 15.95 81 ASN B N 1
ATOM 4723 C CA . ASN B 1 85 ? -12.319 12.202 -21.784 1.00 16.49 81 ASN B CA 1
ATOM 4724 C C . ASN B 1 85 ? -11.106 12.051 -20.838 1.00 16.33 81 ASN B C 1
ATOM 4725 O O . ASN B 1 85 ? -10.833 12.946 -20.037 1.00 17.40 81 ASN B O 1
ATOM 4730 N N . ILE B 1 86 ? -10.363 10.954 -20.960 1.00 15.39 82 ILE B N 1
ATOM 4731 C CA . ILE B 1 86 ? -9.171 10.702 -20.161 1.00 15.76 82 ILE B CA 1
ATOM 4732 C C . ILE B 1 86 ? -7.970 11.380 -20.818 1.00 16.72 82 ILE B C 1
ATOM 4733 O O . ILE B 1 86 ? -7.688 11.144 -21.985 1.00 17.05 82 ILE B O 1
ATOM 4738 N N . LEU B 1 87 ? -7.234 12.186 -20.063 1.00 17.72 83 LEU B N 1
ATOM 4739 C CA . LEU B 1 87 ? -6.049 12.862 -20.620 1.00 18.32 83 LEU B CA 1
ATOM 4740 C C . LEU B 1 87 ? -5.152 11.854 -21.318 1.00 18.48 83 LEU B C 1
ATOM 4741 O O . LEU B 1 87 ? -4.900 10.774 -20.794 1.00 17.38 83 LEU B O 1
ATOM 4746 N N . ALA B 1 88 ? -4.646 12.173 -22.517 1.00 18.75 84 ALA B N 1
ATOM 4747 C CA . ALA B 1 88 ? -3.770 11.245 -23.195 1.00 20.12 84 ALA B CA 1
ATOM 4748 C C . ALA B 1 88 ? -2.540 10.878 -22.350 1.00 20.58 84 ALA B C 1
ATOM 4749 O O . ALA B 1 88 ? -2.060 11.679 -21.538 1.00 22.11 84 ALA B O 1
ATOM 4751 N N . ASP B 1 89 ? -2.077 9.644 -22.543 1.00 22.85 85 ASP B N 1
ATOM 4752 C CA . ASP B 1 89 ? -0.907 9.077 -21.848 1.00 25.74 85 ASP B CA 1
ATOM 4753 C C . ASP B 1 89 ? -1.145 8.866 -20.356 1.00 23.98 85 ASP B C 1
ATOM 4754 O O . ASP B 1 89 ? -0.200 8.868 -19.568 1.00 26.16 85 ASP B O 1
ATOM 4759 N N . SER B 1 90 ? -2.416 8.683 -19.978 1.00 20.44 86 SER B N 1
ATOM 4760 C CA . SER B 1 90 ? -2.741 8.366 -18.575 1.00 19.13 86 SER B CA 1
ATOM 4761 C C . SER B 1 90 ? -2.490 6.890 -18.323 1.00 18.10 86 SER B C 1
ATOM 4762 O O . SER B 1 90 ? -2.982 6.038 -19.058 1.00 18.44 86 SER B O 1
ATOM 4765 N N . SER B 1 91 ? -1.736 6.573 -17.265 1.00 19.11 87 SER B N 1
ATOM 4766 C CA . SER B 1 91 ? -1.493 5.170 -16.948 1.00 17.83 87 SER B CA 1
ATOM 4767 C C . SER B 1 91 ? -2.770 4.464 -16.464 1.00 16.71 87 SER B C 1
ATOM 4768 O O . SER B 1 91 ? -2.964 3.285 -16.717 1.00 17.44 87 SER B O 1
ATOM 4771 N N . LEU B 1 92 ? -3.605 5.215 -15.753 1.00 16.29 88 LEU B N 1
ATOM 4772 C CA . LEU B 1 92 ? -4.831 4.692 -15.105 1.00 15.60 88 LEU B CA 1
ATOM 4773 C C . LEU B 1 92 ? -4.534 3.672 -13.981 1.00 15.62 88 LEU B C 1
ATOM 4774 O O . LEU B 1 92 ? -5.462 3.040 -13.491 1.00 15.51 88 LEU B O 1
ATOM 4779 N N . LYS B 1 93 ? -3.275 3.543 -13.569 1.00 15.41 89 LYS B N 1
ATOM 4780 C CA A LYS B 1 93 ? -2.940 2.504 -12.596 0.50 15.15 89 LYS B CA 1
ATOM 4781 C CA B LYS B 1 93 ? -2.851 2.577 -12.539 0.50 15.34 89 LYS B CA 1
ATOM 4782 C C . LYS B 1 93 ? -3.663 2.769 -11.272 1.00 13.83 89 LYS B C 1
ATOM 4783 O O . LYS B 1 93 ? -3.598 3.844 -10.699 1.00 14.15 89 LYS B O 1
ATOM 4794 N N . ASP B 1 94 ? -4.387 1.722 -10.843 1.00 13.09 90 ASP B N 1
ATOM 4795 C CA . ASP B 1 94 ? -5.105 1.737 -9.564 1.00 12.26 90 ASP B CA 1
ATOM 4796 C C . ASP B 1 94 ? -6.152 2.838 -9.479 1.00 11.94 90 ASP B C 1
ATOM 4797 O O . ASP B 1 94 ? -6.436 3.373 -8.399 1.00 11.57 90 ASP B O 1
ATOM 4802 N N . GLN B 1 95 ? -6.776 3.148 -10.617 1.00 11.36 91 GLN B N 1
ATOM 4803 C CA . GLN B 1 95 ? -7.725 4.257 -10.667 1.00 11.50 91 GLN B CA 1
ATOM 4804 C C . GLN B 1 95 ? -9.160 3.942 -11.144 1.00 11.17 91 GLN B C 1
ATOM 4805 O O . GLN B 1 95 ? -10.045 4.784 -10.990 1.00 12.19 91 GLN B O 1
ATOM 4811 N N . ILE B 1 96 ? -9.395 2.736 -11.662 1.00 11.27 92 ILE B N 1
ATOM 4812 C CA A ILE B 1 96 ? -10.691 2.350 -12.206 0.70 11.73 92 ILE B CA 1
ATOM 4813 C CA B ILE B 1 96 ? -10.694 2.360 -12.199 0.30 11.23 92 ILE B CA 1
ATOM 4814 C C . ILE B 1 96 ? -11.207 1.123 -11.483 1.00 11.06 92 ILE B C 1
ATOM 4815 O O . ILE B 1 96 ? -10.463 0.166 -11.240 1.00 11.07 92 ILE B O 1
ATOM 4824 N N . GLY B 1 97 ? -12.480 1.152 -11.112 1.00 10.25 93 GLY B N 1
ATOM 4825 C CA . GLY B 1 97 ? -13.143 -0.042 -10.621 1.00 10.33 93 GLY B CA 1
ATOM 4826 C C . GLY B 1 97 ? -14.634 0.138 -10.596 1.00 10.29 93 GLY B C 1
ATOM 4827 O O . GLY B 1 97 ? -15.208 0.863 -11.446 1.00 10.56 93 GLY B O 1
ATOM 4828 N N . LEU B 1 98 ? -15.295 -0.513 -9.644 1.00 10.08 94 LEU B N 1
ATOM 4829 C CA . LEU B 1 98 ? -16.727 -0.418 -9.503 1.00 10.05 94 LEU B CA 1
ATOM 4830 C C . LEU B 1 98 ? -17.091 0.198 -8.158 1.00 9.81 94 LEU B C 1
ATOM 4831 O O . LEU B 1 98 ? -16.322 0.095 -7.160 1.00 9.41 94 LEU B O 1
ATOM 4836 N N . LYS B 1 99 ? -18.250 0.822 -8.105 1.00 10.28 95 LYS B N 1
ATOM 4837 C CA . LYS B 1 99 ? -18.833 1.290 -6.861 1.00 9.83 95 LYS B CA 1
ATOM 4838 C C . LYS B 1 99 ? -19.261 0.116 -5.995 1.00 10.13 95 LYS B C 1
ATOM 4839 O O . LYS B 1 99 ? -19.359 -0.993 -6.472 1.00 10.80 95 LYS B O 1
ATOM 4845 N N . SER B 1 100 ? -19.463 0.371 -4.710 1.00 9.71 96 SER B N 1
ATOM 4846 C CA A SER B 1 100 ? -19.841 -0.722 -3.802 0.50 10.09 96 SER B CA 1
ATOM 4847 C CA B SER B 1 100 ? -19.861 -0.672 -3.759 0.50 9.75 96 SER B CA 1
ATOM 4848 C C . SER B 1 100 ? -21.224 -1.271 -4.162 1.00 10.03 96 SER B C 1
ATOM 4849 O O . SER B 1 100 ? -22.142 -0.529 -4.441 1.00 10.88 96 SER B O 1
ATOM 4854 N N . PHE B 1 101 ? -21.348 -2.598 -4.191 1.00 9.77 97 PHE B N 1
ATOM 4855 C CA . PHE B 1 101 ? -22.627 -3.282 -4.495 1.00 9.46 97 PHE B CA 1
ATOM 4856 C C . PHE B 1 101 ? -23.242 -2.752 -5.815 1.00 9.29 97 PHE B C 1
ATOM 4857 O O . PHE B 1 101 ? -24.376 -2.273 -5.826 1.00 10.43 97 PHE B O 1
ATOM 4865 N N . PRO B 1 102 ? -22.491 -2.856 -6.915 1.00 9.62 98 PRO B N 1
ATOM 4866 C CA . PRO B 1 102 ? -22.921 -2.189 -8.154 1.00 9.66 98 PRO B CA 1
ATOM 4867 C C . PRO B 1 102 ? -24.197 -2.765 -8.751 1.00 10.36 98 PRO B C 1
ATOM 4868 O O . PRO B 1 102 ? -24.902 -2.035 -9.436 1.00 10.50 98 PRO B O 1
ATOM 4872 N N . VAL B 1 103 ? -24.519 -4.024 -8.489 1.00 10.00 99 VAL B N 1
ATOM 4873 C CA . VAL B 1 103 ? -25.756 -4.606 -9.004 1.00 10.27 99 VAL B CA 1
ATOM 4874 C C . VAL B 1 103 ? -26.963 -4.050 -8.245 1.00 10.32 99 VAL B C 1
ATOM 4875 O O . VAL B 1 103 ? -27.894 -3.507 -8.856 1.00 10.31 99 VAL B O 1
ATOM 4879 N N . ASN B 1 104 ? -26.950 -4.136 -6.925 1.00 9.59 100 ASN B N 1
ATOM 4880 C CA . ASN B 1 104 ? -28.076 -3.602 -6.148 1.00 10.08 100 ASN B CA 1
ATOM 4881 C C . ASN B 1 104 ? -28.185 -2.080 -6.259 1.00 10.27 100 ASN B C 1
ATOM 4882 O O . ASN B 1 104 ? -29.322 -1.547 -6.224 1.00 10.01 100 ASN B O 1
ATOM 4887 N N . ARG B 1 105 ? -27.059 -1.349 -6.381 1.00 10.67 101 ARG B N 1
ATOM 4888 C CA A ARG B 1 105 ? -27.141 0.108 -6.605 0.50 10.49 101 ARG B CA 1
ATOM 4889 C CA B ARG B 1 105 ? -27.108 0.104 -6.644 0.50 11.36 101 ARG B CA 1
ATOM 4890 C C . ARG B 1 105 ? -27.906 0.461 -7.884 1.00 10.63 101 ARG B C 1
ATOM 4891 O O . ARG B 1 105 ? -28.383 1.592 -8.007 1.00 11.43 101 ARG B O 1
ATOM 4906 N N . SER B 1 106 ? -27.979 -0.489 -8.813 1.00 10.13 102 SER B N 1
ATOM 4907 C CA . SER B 1 106 ? -28.551 -0.271 -10.145 1.00 10.66 102 SER B CA 1
ATOM 4908 C C . SER B 1 106 ? -30.018 -0.648 -10.232 1.00 10.52 102 SER B C 1
ATOM 4909 O O . SER B 1 106 ? -30.581 -0.623 -11.332 1.00 11.84 102 SER B O 1
ATOM 4912 N N . ILE B 1 107 ? -30.643 -1.009 -9.111 1.00 11.03 103 ILE B N 1
ATOM 4913 C CA . ILE B 1 107 ? -32.030 -1.516 -9.119 1.00 10.69 103 ILE B CA 1
ATOM 4914 C C . ILE B 1 107 ? -32.877 -0.691 -8.136 1.00 11.17 103 ILE B C 1
ATOM 4915 O O . ILE B 1 107 ? -32.909 -0.966 -6.935 1.00 11.32 103 ILE B O 1
ATOM 4920 N N . PRO B 1 108 ? -33.548 0.361 -8.626 1.00 11.37 104 PRO B N 1
ATOM 4921 C CA . PRO B 1 108 ? -34.313 1.161 -7.672 1.00 12.09 104 PRO B CA 1
ATOM 4922 C C . PRO B 1 108 ? -35.524 0.451 -7.051 1.00 11.89 104 PRO B C 1
ATOM 4923 O O . PRO B 1 108 ? -35.901 0.753 -5.939 1.00 12.31 104 PRO B O 1
ATOM 4927 N N . VAL B 1 109 ? -36.137 -0.439 -7.829 1.00 11.54 105 VAL B N 1
ATOM 4928 C CA A VAL B 1 109 ? -37.293 -1.190 -7.375 0.50 11.73 105 VAL B CA 1
ATOM 4929 C CA B VAL B 1 109 ? -37.342 -1.168 -7.470 0.50 12.04 105 VAL B CA 1
ATOM 4930 C C . VAL B 1 109 ? -37.249 -2.588 -8.004 1.00 11.17 105 VAL B C 1
ATOM 4931 O O . VAL B 1 109 ? -36.828 -2.769 -9.138 1.00 11.99 105 VAL B O 1
ATOM 4938 N N . ALA B 1 110 ? -37.651 -3.569 -7.189 1.00 11.20 106 ALA B N 1
ATOM 4939 C CA . ALA B 1 110 ? -37.780 -4.950 -7.599 1.00 11.35 106 ALA B CA 1
ATOM 4940 C C . ALA B 1 110 ? -39.110 -5.476 -7.105 1.00 11.60 106 ALA B C 1
ATOM 4941 O O . ALA B 1 110 ? -39.562 -5.159 -5.994 1.00 11.90 106 ALA B O 1
ATOM 4943 N N . VAL B 1 111 ? -39.722 -6.304 -7.942 1.00 11.66 107 VAL B N 1
ATOM 4944 C CA . VAL B 1 111 ? -40.923 -7.042 -7.549 1.00 12.81 107 VAL B CA 1
ATOM 4945 C C . VAL B 1 111 ? -40.636 -8.516 -7.715 1.00 12.48 107 VAL B C 1
ATOM 4946 O O . VAL B 1 111 ? -40.252 -8.951 -8.797 1.00 14.16 107 VAL B O 1
ATOM 4950 N N . ILE B 1 112 ? -40.847 -9.274 -6.650 1.00 12.31 108 ILE B N 1
ATOM 4951 C CA . ILE B 1 112 ? -40.728 -10.724 -6.692 1.00 12.62 108 ILE B CA 1
ATOM 4952 C C . ILE B 1 112 ? -42.131 -11.316 -6.469 1.00 12.50 108 ILE B C 1
ATOM 4953 O O . ILE B 1 112 ? -42.817 -10.926 -5.542 1.00 13.29 108 ILE B O 1
ATOM 4958 N N . ASN B 1 113 ? -42.499 -12.253 -7.332 1.00 12.63 109 ASN B N 1
ATOM 4959 C CA . ASN B 1 113 ? -43.762 -12.992 -7.226 1.00 12.92 109 ASN B CA 1
ATOM 4960 C C . ASN B 1 113 ? -43.444 -14.445 -6.942 1.00 11.83 109 ASN B C 1
ATOM 4961 O O . ASN B 1 113 ? -42.789 -15.086 -7.756 1.00 12.22 109 ASN B O 1
ATOM 4966 N N . MET B 1 114 ? -43.904 -14.941 -5.799 1.00 11.62 110 MET B N 1
ATOM 4967 C CA . MET B 1 114 ? -43.877 -16.378 -5.492 1.00 12.08 110 MET B CA 1
ATOM 4968 C C . MET B 1 114 ? -45.321 -16.859 -5.342 1.00 11.93 110 MET B C 1
ATOM 4969 O O . MET B 1 114 ? -46.035 -16.401 -4.446 1.00 11.89 110 MET B O 1
ATOM 4974 N N . ASN B 1 115 ? -45.740 -17.753 -6.242 1.00 12.63 111 ASN B N 1
ATOM 4975 C CA . ASN B 1 115 ? -47.086 -18.352 -6.174 1.00 13.04 111 ASN B CA 1
ATOM 4976 C C . ASN B 1 115 ? -48.214 -17.321 -6.007 1.00 13.26 111 ASN B C 1
ATOM 4977 O O . ASN B 1 115 ? -49.194 -17.562 -5.284 1.00 14.69 111 ASN B O 1
ATOM 4982 N N . GLY B 1 116 ? -48.080 -16.207 -6.722 1.00 13.18 112 GLY B N 1
ATOM 4983 C CA . GLY B 1 116 ? -49.094 -15.164 -6.766 1.00 14.63 112 GLY B CA 1
ATOM 4984 C C . GLY B 1 116 ? -48.985 -14.064 -5.732 1.00 15.42 112 GLY B C 1
ATOM 4985 O O . GLY B 1 116 ? -49.722 -13.089 -5.801 1.00 17.12 112 GLY B O 1
ATOM 4986 N N . LYS B 1 117 ? -48.081 -14.208 -4.761 1.00 14.48 113 LYS B N 1
ATOM 4987 C CA . LYS B 1 117 ? -47.843 -13.194 -3.742 1.00 15.06 113 LYS B CA 1
ATOM 4988 C C . LYS B 1 117 ? -46.700 -12.307 -4.229 1.00 14.76 113 LYS B C 1
ATOM 4989 O O . LYS B 1 117 ? -45.629 -12.810 -4.552 1.00 13.89 113 LYS B O 1
ATOM 4995 N N . THR B 1 118 ? -46.950 -11.016 -4.322 1.00 14.80 114 THR B N 1
ATOM 4996 C CA . THR B 1 118 ? -45.905 -10.080 -4.749 1.00 14.71 114 THR B CA 1
ATOM 4997 C C . THR B 1 118 ? -45.270 -9.392 -3.559 1.00 14.14 114 THR B C 1
ATOM 4998 O O . THR B 1 118 ? -45.927 -9.036 -2.579 1.00 15.80 114 THR B O 1
ATOM 5002 N N . PHE B 1 119 ? -43.960 -9.202 -3.667 1.00 13.12 115 PHE B N 1
ATOM 5003 C CA . PHE B 1 119 ? -43.159 -8.500 -2.677 1.00 13.31 115 PHE B CA 1
ATOM 5004 C C . PHE B 1 119 ? -42.454 -7.362 -3.419 1.00 12.57 115 PHE B C 1
ATOM 5005 O O . PHE B 1 119 ? -41.689 -7.636 -4.349 1.00 12.71 115 PHE B O 1
ATOM 5013 N N . THR B 1 120 ? -42.705 -6.116 -3.029 1.00 12.63 116 THR B N 1
ATOM 5014 C CA . THR B 1 120 ? -42.092 -4.962 -3.671 1.00 13.08 116 THR B CA 1
ATOM 5015 C C . THR B 1 120 ? -41.067 -4.363 -2.711 1.00 13.17 116 THR B C 1
ATOM 5016 O O . THR B 1 120 ? -41.381 -4.076 -1.552 1.00 14.90 116 THR B O 1
ATOM 5020 N N . SER B 1 121 ? -39.840 -4.236 -3.200 1.00 12.22 117 SER B N 1
ATOM 5021 C CA A SER B 1 121 ? -38.789 -3.641 -2.384 0.50 11.65 117 SER B CA 1
ATOM 5022 C CA B SER B 1 121 ? -38.669 -3.780 -2.425 0.50 12.29 117 SER B CA 1
ATOM 5023 C C . SER B 1 121 ? -37.881 -2.777 -3.245 1.00 11.43 117 SER B C 1
ATOM 5024 O O . SER B 1 121 ? -38.072 -2.657 -4.451 1.00 11.61 117 SER B O 1
ATOM 5029 N N . TYR B 1 122 ? -36.903 -2.156 -2.577 1.00 11.40 118 TYR B N 1
ATOM 5030 C CA . TYR B 1 122 ? -36.121 -1.076 -3.161 1.00 11.56 118 TYR B CA 1
ATOM 5031 C C . TYR B 1 122 ? -34.621 -1.376 -2.929 1.00 11.30 118 TYR B C 1
ATOM 5032 O O . TYR B 1 122 ? -34.024 -0.855 -1.959 1.00 11.80 118 TYR B O 1
ATOM 5041 N N . PRO B 1 123 ? -34.024 -2.194 -3.809 1.00 10.85 119 PRO B N 1
ATOM 5042 C CA . PRO B 1 123 ? -32.678 -2.695 -3.552 1.00 11.01 119 PRO B CA 1
ATOM 5043 C C . PRO B 1 123 ? -31.654 -1.579 -3.364 1.00 11.45 119 PRO B C 1
ATOM 5044 O O . PRO B 1 123 ? -30.845 -1.656 -2.453 1.00 11.46 119 PRO B O 1
ATOM 5048 N N . ALA B 1 124 ? -31.672 -0.549 -4.211 1.00 10.96 120 ALA B N 1
ATOM 5049 C CA . ALA B 1 124 ? -30.659 0.497 -4.100 1.00 11.98 120 ALA B CA 1
ATOM 5050 C C . ALA B 1 124 ? -30.742 1.226 -2.764 1.00 12.70 120 ALA B C 1
ATOM 5051 O O . ALA B 1 124 ? -29.728 1.507 -2.135 1.00 13.78 120 ALA B O 1
ATOM 5053 N N . GLN B 1 125 ? -31.950 1.501 -2.316 1.00 12.81 121 GLN B N 1
ATOM 5054 C CA . GLN B 1 125 ? -32.167 2.165 -1.033 1.00 13.43 121 GLN B CA 1
ATOM 5055 C C . GLN B 1 125 ? -31.748 1.254 0.118 1.00 13.85 121 GLN B C 1
ATOM 5056 O O . GLN B 1 125 ? -31.151 1.723 1.082 1.00 15.05 121 GLN B O 1
ATOM 5062 N N . LEU B 1 126 ? -32.081 -0.033 0.014 1.00 13.09 122 LEU B N 1
ATOM 5063 C CA A LEU B 1 126 ? -31.784 -1.048 1.043 0.50 13.97 122 LEU B CA 1
ATOM 5064 C CA B LEU B 1 126 ? -31.782 -0.997 1.063 0.50 14.06 122 LEU B CA 1
ATOM 5065 C C . LEU B 1 126 ? -30.269 -1.158 1.216 1.00 13.93 122 LEU B C 1
ATOM 5066 O O . LEU B 1 126 ? -29.744 -1.059 2.326 1.00 13.50 122 LEU B O 1
ATOM 5075 N N . ILE B 1 127 ? -29.564 -1.343 0.107 1.00 12.97 123 ILE B N 1
ATOM 5076 C CA . ILE B 1 127 ? -28.109 -1.620 0.217 1.00 12.97 123 ILE B CA 1
ATOM 5077 C C . ILE B 1 127 ? -27.340 -0.395 0.686 1.00 13.90 123 ILE B C 1
ATOM 5078 O O . ILE B 1 127 ? -26.339 -0.531 1.379 1.00 13.15 123 ILE B O 1
ATOM 5083 N N . LYS B 1 128 ? -27.794 0.801 0.344 1.00 14.14 124 LYS B N 1
ATOM 5084 C CA . LYS B 1 128 ? -27.114 2.041 0.793 1.00 15.52 124 LYS B CA 1
ATOM 5085 C C . LYS B 1 128 ? -27.064 2.104 2.312 1.00 15.91 124 LYS B C 1
ATOM 5086 O O . LYS B 1 128 ? -26.088 2.612 2.879 1.00 16.23 124 LYS B O 1
ATOM 5092 N N . LEU B 1 129 ? -28.124 1.623 2.953 1.00 14.94 125 LEU B N 1
ATOM 5093 C CA A LEU B 1 129 ? -28.198 1.566 4.401 0.50 15.48 125 LEU B CA 1
ATOM 5094 C CA B LEU B 1 129 ? -28.199 1.533 4.427 0.50 15.56 125 LEU B CA 1
ATOM 5095 C C . LEU B 1 129 ? -27.479 0.324 4.960 1.00 14.88 125 LEU B C 1
ATOM 5096 O O . LEU B 1 129 ? -26.653 0.431 5.880 1.00 14.54 125 LEU B O 1
ATOM 5105 N N . HIS B 1 130 ? -27.804 -0.856 4.414 1.00 13.59 126 HIS B N 1
ATOM 5106 C CA . HIS B 1 130 ? -27.324 -2.136 4.884 1.00 13.52 126 HIS B CA 1
ATOM 5107 C C . HIS B 1 130 ? -25.806 -2.223 4.883 1.00 13.80 126 HIS B C 1
ATOM 5108 O O . HIS B 1 130 ? -25.207 -2.849 5.748 1.00 13.55 126 HIS B O 1
ATOM 5115 N N . GLN B 1 131 ? -25.158 -1.584 3.918 1.00 12.28 127 GLN B N 1
ATOM 5116 C CA . GLN B 1 131 ? -23.705 -1.664 3.823 1.00 12.29 127 GLN B CA 1
ATOM 5117 C C . GLN B 1 131 ? -22.999 -1.108 5.046 1.00 12.60 127 GLN B C 1
ATOM 5118 O O . GLN B 1 131 ? -21.852 -1.471 5.277 1.00 12.01 127 GLN B O 1
ATOM 5124 N N . TYR B 1 132 ? -23.672 -0.234 5.787 1.00 12.08 128 TYR B N 1
ATOM 5125 C CA . TYR B 1 132 ? -23.049 0.424 6.965 1.00 12.66 128 TYR B CA 1
ATOM 5126 C C . TYR B 1 132 ? -23.211 -0.295 8.275 1.00 14.82 128 TYR B C 1
ATOM 5127 O O . TYR B 1 132 ? -22.552 0.071 9.234 1.00 15.13 128 TYR B O 1
ATOM 5136 N N . ASN B 1 133 ? -24.108 -1.251 8.379 1.00 14.79 129 ASN B N 1
ATOM 5137 C CA . ASN B 1 133 ? -24.155 -1.995 9.666 1.00 15.62 129 ASN B CA 1
ATOM 5138 C C . ASN B 1 133 ? -24.277 -3.476 9.581 1.00 16.39 129 ASN B C 1
ATOM 5139 O O . ASN B 1 133 ? -24.472 -4.119 10.602 1.00 17.48 129 ASN B O 1
ATOM 5144 N N . ALA B 1 134 ? -24.070 -4.041 8.411 1.00 16.53 130 ALA B N 1
ATOM 5145 C CA . ALA B 1 134 ? -24.027 -5.473 8.267 1.00 17.23 130 ALA B CA 1
ATOM 5146 C C . ALA B 1 134 ? -22.681 -6.011 8.645 1.00 18.51 130 ALA B C 1
ATOM 5147 O O . ALA B 1 134 ? -21.682 -5.293 8.764 1.00 18.83 130 ALA B O 1
ATOM 5149 N N . ASP B 1 135 ? -22.633 -7.315 8.819 1.00 20.41 131 ASP B N 1
ATOM 5150 C CA . ASP B 1 135 ? -21.392 -7.991 9.043 1.00 20.99 131 ASP B CA 1
ATOM 5151 C C . ASP B 1 135 ? -20.526 -7.965 7.767 1.00 22.50 131 ASP B C 1
ATOM 5152 O O . ASP B 1 135 ? -20.966 -8.455 6.742 1.00 19.55 131 ASP B O 1
ATOM 5157 N N . PRO B 1 136 ? -19.307 -7.380 7.810 1.00 21.75 132 PRO B N 1
ATOM 5158 C CA . PRO B 1 136 ? -18.491 -7.296 6.587 1.00 22.04 132 PRO B CA 1
ATOM 5159 C C . PRO B 1 136 ? -18.162 -8.636 5.908 1.00 21.33 132 PRO B C 1
ATOM 5160 O O . PRO B 1 136 ? -17.971 -8.672 4.692 1.00 20.67 132 PRO B O 1
ATOM 5164 N N . LEU B 1 137 ? -18.102 -9.727 6.686 1.00 22.69 133 LEU B N 1
ATOM 5165 C CA . LEU B 1 137 ? -17.918 -11.064 6.133 1.00 23.21 133 LEU B CA 1
ATOM 5166 C C . LEU B 1 137 ? -19.107 -11.479 5.263 1.00 19.82 133 LEU B C 1
ATOM 5167 O O . LEU B 1 137 ? -18.920 -12.078 4.196 1.00 19.85 133 LEU B O 1
ATOM 5172 N N . GLU B 1 138 ? -20.313 -11.191 5.736 1.00 17.60 134 GLU B N 1
ATOM 5173 C CA A GLU B 1 138 ? -21.529 -11.401 4.978 0.50 16.68 134 GLU B CA 1
ATOM 5174 C CA B GLU B 1 138 ? -21.524 -11.445 4.932 0.50 16.89 134 GLU B CA 1
ATOM 5175 C C . GLU B 1 138 ? -21.559 -10.507 3.726 1.00 15.04 134 GLU B C 1
ATOM 5176 O O . GLU B 1 138 ? -21.948 -10.928 2.636 1.00 13.39 134 GLU B O 1
ATOM 5187 N N . LEU B 1 139 ? -21.147 -9.248 3.881 1.00 12.99 135 LEU B N 1
ATOM 5188 C CA . LEU B 1 139 ? -21.133 -8.342 2.719 1.00 12.63 135 LEU B CA 1
ATOM 5189 C C . LEU B 1 139 ? -20.216 -8.842 1.601 1.00 12.07 135 LEU B C 1
ATOM 5190 O O . LEU B 1 139 ? -20.546 -8.684 0.430 1.00 11.42 135 LEU B O 1
ATOM 5195 N N . ALA B 1 140 ? -19.089 -9.469 1.940 1.00 11.56 136 ALA B N 1
ATOM 5196 C CA . ALA B 1 140 ? -18.210 -10.027 0.936 1.00 12.27 136 ALA B CA 1
ATOM 5197 C C . ALA B 1 140 ? -18.831 -11.228 0.201 1.00 11.35 136 ALA B C 1
ATOM 5198 O O . ALA B 1 140 ? -18.487 -11.507 -0.934 1.00 12.77 136 ALA B O 1
ATOM 5200 N N . LEU B 1 141 ? -19.731 -11.963 0.865 1.00 11.77 137 LEU B N 1
ATOM 5201 C CA . LEU B 1 141 ? -20.477 -13.031 0.198 1.00 12.12 137 LEU B CA 1
ATOM 5202 C C . LEU B 1 141 ? -21.593 -12.466 -0.678 1.00 11.29 137 LEU B C 1
ATOM 5203 O O . LEU B 1 141 ? -22.031 -13.109 -1.598 1.00 12.15 137 LEU B O 1
ATOM 5208 N N . LEU B 1 142 ? -22.074 -11.284 -0.338 1.00 10.55 138 LEU B N 1
ATOM 5209 C CA . LEU B 1 142 ? -23.138 -10.608 -1.096 1.00 10.69 138 LEU B CA 1
ATOM 5210 C C . LEU B 1 142 ? -22.622 -10.073 -2.433 1.00 10.10 138 LEU B C 1
ATOM 5211 O O . LEU B 1 142 ? -23.271 -10.292 -3.476 1.00 10.31 138 LEU B O 1
ATOM 5216 N N . SER B 1 143 ? -21.456 -9.423 -2.434 1.00 10.40 139 SER B N 1
ATOM 5217 C CA . SER B 1 143 ? -20.919 -8.800 -3.643 1.00 10.66 139 SER B CA 1
ATOM 5218 C C . SER B 1 143 ? -19.401 -8.928 -3.634 1.00 10.04 139 SER B C 1
ATOM 5219 O O . SER B 1 143 ? -18.787 -8.791 -2.561 1.00 10.32 139 SER B O 1
ATOM 5222 N N . PRO B 1 144 ? -18.784 -9.044 -4.824 1.00 9.84 140 PRO B N 1
ATOM 5223 C CA . PRO B 1 144 ? -17.323 -8.919 -4.934 1.00 9.99 140 PRO B CA 1
ATOM 5224 C C . PRO B 1 144 ? -16.825 -7.511 -4.615 1.00 10.53 140 PRO B C 1
ATOM 5225 O O . PRO B 1 144 ? -15.650 -7.327 -4.365 1.00 12.17 140 PRO B O 1
ATOM 5229 N N . CYS B 1 145 ? -17.713 -6.507 -4.652 1.00 10.08 141 CYS B N 1
ATOM 5230 C CA . CYS B 1 145 ? -17.355 -5.117 -4.400 1.00 10.70 141 CYS B CA 1
ATOM 5231 C C . CYS B 1 145 ? -18.008 -4.687 -3.098 1.00 10.43 141 CYS B C 1
ATOM 5232 O O . CYS B 1 145 ? -18.990 -3.951 -3.088 1.00 11.56 141 CYS B O 1
ATOM 5235 N N . SER B 1 146 ? -17.453 -5.161 -1.985 1.00 10.15 142 SER B N 1
ATOM 5236 C CA . SER B 1 146 ? -18.064 -4.987 -0.672 1.00 11.09 142 SER B CA 1
ATOM 5237 C C . SER B 1 146 ? -17.404 -3.905 0.188 1.00 10.67 142 SER B C 1
ATOM 5238 O O . SER B 1 146 ? -17.984 -3.488 1.198 1.00 12.10 142 SER B O 1
ATOM 5241 N N . ASP B 1 147 ? -16.222 -3.413 -0.204 1.00 9.88 143 ASP B N 1
ATOM 5242 C CA . ASP B 1 147 ? -15.548 -2.347 0.544 1.00 10.38 143 ASP B CA 1
ATOM 5243 C C . ASP B 1 147 ? -16.379 -1.068 0.400 1.00 10.34 143 ASP B C 1
ATOM 5244 O O . ASP B 1 147 ? -16.816 -0.716 -0.702 1.00 10.87 143 ASP B O 1
ATOM 5249 N N . VAL B 1 148 ? -16.573 -0.388 1.523 1.00 9.93 144 VAL B N 1
ATOM 5250 C CA . VAL B 1 148 ? -17.356 0.836 1.598 1.00 10.15 144 VAL B CA 1
ATOM 5251 C C . VAL B 1 148 ? -16.413 2.022 1.786 1.00 10.42 144 VAL B C 1
ATOM 5252 O O . VAL B 1 148 ? -15.546 2.003 2.669 1.00 10.55 144 VAL B O 1
ATOM 5256 N N . ASP B 1 149 ? -16.617 3.071 0.972 1.00 10.32 145 ASP B N 1
ATOM 5257 C CA . ASP B 1 149 ? -15.740 4.249 1.033 1.00 10.48 145 ASP B CA 1
ATOM 5258 C C . ASP B 1 149 ? -15.746 4.934 2.388 1.00 10.46 145 ASP B C 1
ATOM 5259 O O . ASP B 1 149 ? -16.806 5.143 3.000 1.00 11.29 145 ASP B O 1
ATOM 5264 N N . GLU B 1 150 ? -14.545 5.336 2.822 1.00 10.51 146 GLU B N 1
ATOM 5265 C CA . GLU B 1 150 ? -14.399 6.080 4.077 1.00 10.85 146 GLU B CA 1
ATOM 5266 C C . GLU B 1 150 ? -14.403 7.573 3.903 1.00 11.13 146 GLU B C 1
ATOM 5267 O O . GLU B 1 150 ? -14.870 8.297 4.800 1.00 10.82 146 GLU B O 1
ATOM 5273 N N . TYR B 1 151 ? -13.900 8.039 2.760 1.00 10.52 147 TYR B N 1
ATOM 5274 C CA . TYR B 1 151 ? -13.696 9.462 2.478 1.00 11.10 147 TYR B CA 1
ATOM 5275 C C . TYR B 1 151 ? -14.379 9.817 1.184 1.00 11.78 147 TYR B C 1
ATOM 5276 O O . TYR B 1 151 ? -14.747 8.951 0.392 1.00 13.39 147 TYR B O 1
ATOM 5285 N N . ASN B 1 152 ? -14.509 11.112 0.947 1.00 11.39 148 ASN B N 1
ATOM 5286 C CA . ASN B 1 152 ? -15.282 11.610 -0.212 1.00 12.11 148 ASN B CA 1
ATOM 5287 C C . ASN B 1 152 ? -14.475 11.736 -1.488 1.00 12.32 148 ASN B C 1
ATOM 5288 O O . ASN B 1 152 ? -15.040 12.141 -2.514 1.00 13.59 148 ASN B O 1
ATOM 5293 N N A LYS B 1 153 ? -13.198 11.372 -1.443 0.50 12.05 149 LYS B N 1
ATOM 5294 N N B LYS B 1 153 ? -13.178 11.432 -1.424 0.50 12.58 149 LYS B N 1
ATOM 5295 C CA A LYS B 1 153 ? -12.356 11.323 -2.622 0.50 12.33 149 LYS B CA 1
ATOM 5296 C CA B LYS B 1 153 ? -12.311 11.342 -2.595 0.50 13.19 149 LYS B CA 1
ATOM 5297 C C A LYS B 1 153 ? -11.421 10.128 -2.521 0.50 12.31 149 LYS B C 1
ATOM 5298 C C B LYS B 1 153 ? -11.539 10.033 -2.519 0.50 12.95 149 LYS B C 1
ATOM 5299 O O A LYS B 1 153 ? -10.994 9.755 -1.418 0.50 12.09 149 LYS B O 1
ATOM 5300 O O B LYS B 1 153 ? -11.382 9.456 -1.433 0.50 12.97 149 LYS B O 1
ATOM 5311 N N . ILE B 1 154 ? -11.106 9.560 -3.683 1.00 12.00 150 ILE B N 1
ATOM 5312 C CA . ILE B 1 154 ? -10.206 8.410 -3.825 1.00 12.22 150 ILE B CA 1
ATOM 5313 C C . ILE B 1 154 ? -9.089 8.853 -4.759 1.00 13.14 150 ILE B C 1
ATOM 5314 O O . ILE B 1 154 ? -9.365 9.423 -5.840 1.00 12.79 150 ILE B O 1
ATOM 5319 N N . LYS B 1 155 ? -7.846 8.600 -4.372 1.00 13.24 151 LYS B N 1
ATOM 5320 C CA . LYS B 1 155 ? -6.670 8.963 -5.179 1.00 13.72 151 LYS B CA 1
ATOM 5321 C C . LYS B 1 155 ? -5.694 7.812 -5.227 1.00 14.38 151 LYS B C 1
ATOM 5322 O O . LYS B 1 155 ? -5.416 7.184 -4.204 1.00 14.34 151 LYS B O 1
ATOM 5328 N N . ALA B 1 156 ? -5.130 7.544 -6.397 1.00 13.93 152 ALA B N 1
ATOM 5329 C CA . ALA B 1 156 ? -4.144 6.469 -6.527 1.00 15.37 152 ALA B CA 1
ATOM 5330 C C . ALA B 1 156 ? -2.834 6.770 -5.791 1.00 15.97 152 ALA B C 1
ATOM 5331 O O . ALA B 1 156 ? -2.094 5.868 -5.496 1.00 17.08 152 ALA B O 1
ATOM 5333 N N . VAL B 1 157 ? -2.564 8.037 -5.498 1.00 16.43 153 VAL B N 1
ATOM 5334 C CA . VAL B 1 157 ? -1.368 8.356 -4.678 1.00 18.77 153 VAL B CA 1
ATOM 5335 C C . VAL B 1 157 ? -1.514 7.903 -3.226 1.00 19.36 153 VAL B C 1
ATOM 5336 O O . VAL B 1 157 ? -0.504 7.830 -2.520 1.00 21.28 153 VAL B O 1
ATOM 5340 N N . SER B 1 158 ? -2.745 7.591 -2.788 1.00 17.87 154 SER B N 1
ATOM 5341 C CA . SER B 1 158 ? -3.012 7.214 -1.387 1.00 18.52 154 SER B CA 1
ATOM 5342 C C . SER B 1 158 ? -3.194 5.729 -1.227 1.00 17.00 154 SER B C 1
ATOM 5343 O O . SER B 1 158 ? -3.724 5.048 -2.114 1.00 17.45 154 SER B O 1
ATOM 5346 N N . MET B 1 159 ? -2.782 5.186 -0.081 1.00 15.41 155 MET B N 1
ATOM 5347 C CA . MET B 1 159 ? -2.846 3.762 0.117 1.00 16.13 155 MET B CA 1
ATOM 5348 C C . MET B 1 159 ? -4.252 3.226 0.417 1.00 14.51 155 MET B C 1
ATOM 5349 O O . MET B 1 159 ? -4.550 2.081 0.090 1.00 15.93 155 MET B O 1
ATOM 5354 N N . ASN B 1 160 ? -5.115 4.032 1.029 1.00 12.77 156 ASN B N 1
ATOM 5355 C CA . ASN B 1 160 ? -6.512 3.591 1.204 1.00 13.04 156 ASN B CA 1
ATOM 5356 C C . ASN B 1 160 ? -7.248 3.918 -0.097 1.00 13.06 156 ASN B C 1
ATOM 5357 O O . ASN B 1 160 ? -7.798 4.993 -0.284 1.00 14.98 156 ASN B O 1
ATOM 5362 N N . ASN B 1 161 ? -7.235 2.953 -1.007 1.00 11.42 157 ASN B N 1
ATOM 5363 C CA . ASN B 1 161 ? -7.711 3.165 -2.364 1.00 11.15 157 ASN B CA 1
ATOM 5364 C C . ASN B 1 161 ? -8.393 1.880 -2.829 1.00 11.01 157 ASN B C 1
ATOM 5365 O O . ASN B 1 161 ? -7.723 0.895 -3.158 1.00 11.48 157 ASN B O 1
ATOM 5370 N N . PRO B 1 162 ? -9.730 1.882 -2.876 1.00 10.55 158 PRO B N 1
ATOM 5371 C CA . PRO B 1 162 ? -10.412 0.659 -3.271 1.00 11.08 158 PRO B CA 1
ATOM 5372 C C . PRO B 1 162 ? -10.214 0.292 -4.726 1.00 10.94 158 PRO B C 1
ATOM 5373 O O . PRO B 1 162 ? -10.603 -0.811 -5.148 1.00 11.54 158 PRO B O 1
ATOM 5377 N N . TYR B 1 163 ? -9.652 1.182 -5.542 1.00 9.98 159 TYR B N 1
ATOM 5378 C CA . TYR B 1 163 ? -9.330 0.832 -6.918 1.00 10.13 159 TYR B CA 1
ATOM 5379 C C . TYR B 1 163 ? -7.925 0.276 -7.109 1.00 10.21 159 TYR B C 1
ATOM 5380 O O . TYR B 1 163 ? -7.525 0.005 -8.244 1.00 11.01 159 TYR B O 1
ATOM 5389 N N . ARG B 1 164 ? -7.234 -0.018 -6.018 1.00 11.17 160 ARG B N 1
ATOM 5390 C CA . ARG B 1 164 ? -5.957 -0.677 -6.158 1.00 11.71 160 ARG B CA 1
ATOM 5391 C C . ARG B 1 164 ? -6.341 -2.059 -6.701 1.00 11.63 160 ARG B C 1
ATOM 5392 O O . ARG B 1 164 ? -7.263 -2.695 -6.191 1.00 12.60 160 ARG B O 1
ATOM 5400 N N . GLN B 1 165 ? -5.638 -2.521 -7.726 1.00 11.23 161 GLN B N 1
ATOM 5401 C CA . GLN B 1 165 ? -5.873 -3.817 -8.320 1.00 12.47 161 GLN B CA 1
ATOM 5402 C C . GLN B 1 165 ? -5.422 -4.949 -7.388 1.00 12.00 161 GLN B C 1
ATOM 5403 O O . GLN B 1 165 ? -4.820 -4.704 -6.333 1.00 12.00 161 GLN B O 1
ATOM 5409 N N . GLY B 1 166 ? -5.756 -6.177 -7.762 1.00 10.78 162 GLY B N 1
ATOM 5410 C CA . GLY B 1 166 ? -5.403 -7.344 -6.959 1.00 10.98 162 GLY B CA 1
ATOM 5411 C C . GLY B 1 166 ? -3.929 -7.458 -6.607 1.00 11.34 162 GLY B C 1
ATOM 5412 O O . GLY B 1 166 ? -3.570 -7.731 -5.460 1.00 11.19 162 GLY B O 1
ATOM 5413 N N . THR B 1 167 ? -3.067 -7.248 -7.590 1.00 11.15 163 THR B N 1
ATOM 5414 C CA . THR B 1 167 ? -1.612 -7.318 -7.323 1.00 12.21 163 THR B CA 1
ATOM 5415 C C . THR B 1 167 ? -1.127 -6.203 -6.380 1.00 12.44 163 THR B C 1
ATOM 5416 O O . THR B 1 167 ? 0.010 -6.254 -5.898 1.00 12.77 163 THR B O 1
ATOM 5420 N N . GLU B 1 168 ? -1.980 -5.210 -6.086 1.00 12.40 164 GLU B N 1
ATOM 5421 C CA . GLU B 1 168 ? -1.683 -4.159 -5.130 1.00 12.96 164 GLU B CA 1
ATOM 5422 C C . GLU B 1 168 ? -2.441 -4.281 -3.829 1.00 13.15 164 GLU B C 1
ATOM 5423 O O . GLU B 1 168 ? -2.343 -3.395 -2.961 1.00 14.19 164 GLU B O 1
ATOM 5429 N N . SER B 1 169 ? -3.192 -5.373 -3.665 1.00 11.51 165 SER B N 1
ATOM 5430 C CA . SER B 1 169 ? -4.065 -5.540 -2.518 1.00 11.73 165 SER B CA 1
ATOM 5431 C C . SER B 1 169 ? -3.706 -6.804 -1.746 1.00 12.07 165 SER B C 1
ATOM 5432 O O . SER B 1 169 ? -3.839 -7.920 -2.268 1.00 12.86 165 SER B O 1
ATOM 5435 N N . THR B 1 170 ? -3.269 -6.661 -0.500 1.00 11.67 166 THR B N 1
ATOM 5436 C CA A THR B 1 170 ? -2.969 -7.850 0.331 0.50 11.13 166 THR B CA 1
ATOM 5437 C CA B THR B 1 170 ? -2.941 -7.810 0.322 0.50 12.15 166 THR B CA 1
ATOM 5438 C C . THR B 1 170 ? -4.200 -8.551 0.816 1.00 11.61 166 THR B C 1
ATOM 5439 O O . THR B 1 170 ? -4.168 -9.756 1.027 1.00 11.30 166 THR B O 1
ATOM 5446 N N . ASP B 1 171 ? -5.273 -7.778 1.057 1.00 11.79 167 ASP B N 1
ATOM 5447 C CA . ASP B 1 171 ? -6.533 -8.350 1.512 1.00 12.64 167 ASP B CA 1
ATOM 5448 C C . ASP B 1 171 ? -7.576 -8.014 0.462 1.00 12.18 167 ASP B C 1
ATOM 5449 O O . ASP B 1 171 ? -7.944 -6.844 0.286 1.00 11.73 167 ASP B O 1
ATOM 5454 N N . SER B 1 172 ? -8.092 -9.056 -0.190 1.00 11.38 168 SER B N 1
ATOM 5455 C CA . SER B 1 172 ? -9.065 -8.850 -1.278 1.00 11.55 168 SER B CA 1
ATOM 5456 C C . SER B 1 172 ? -10.306 -8.115 -0.913 1.00 12.24 168 SER B C 1
ATOM 5457 O O . SER B 1 172 ? -10.856 -7.413 -1.773 1.00 11.18 168 SER B O 1
ATOM 5460 N N . ARG B 1 173 ? -10.740 -8.206 0.332 1.00 13.17 169 ARG B N 1
ATOM 5461 C CA A ARG B 1 173 ? -12.000 -7.576 0.743 0.50 14.70 169 ARG B CA 1
ATOM 5462 C CA B ARG B 1 173 ? -11.982 -7.554 0.782 0.50 14.82 169 ARG B CA 1
ATOM 5463 C C . ARG B 1 173 ? -11.905 -6.045 0.627 1.00 13.55 169 ARG B C 1
ATOM 5464 O O . ARG B 1 173 ? -12.935 -5.382 0.533 1.00 13.03 169 ARG B O 1
ATOM 5479 N N . MET B 1 174 ? -10.685 -5.481 0.609 1.00 11.90 170 MET B N 1
ATOM 5480 C CA A MET B 1 174 ? -10.536 -4.027 0.574 0.50 12.06 170 MET B CA 1
ATOM 5481 C CA B MET B 1 174 ? -10.470 -4.017 0.556 0.50 12.11 170 MET B CA 1
ATOM 5482 C C . MET B 1 174 ? -10.697 -3.445 -0.829 1.00 11.58 170 MET B C 1
ATOM 5483 O O . MET B 1 174 ? -10.861 -2.230 -1.006 1.00 11.94 170 MET B O 1
ATOM 5492 N N . SER B 1 175 ? -10.683 -4.296 -1.852 1.00 10.62 171 SER B N 1
ATOM 5493 C CA . SER B 1 175 ? -10.619 -3.820 -3.233 1.00 10.56 171 SER B CA 1
ATOM 5494 C C . SER B 1 175 ? -11.916 -3.966 -3.994 1.00 10.04 171 SER B C 1
ATOM 5495 O O . SER B 1 175 ? -12.505 -5.057 -4.017 1.00 10.49 171 SER B O 1
ATOM 5498 N N . ARG B 1 176 ? -12.311 -2.892 -4.680 1.00 9.39 172 ARG B N 1
ATOM 5499 C CA . ARG B 1 176 ? -13.320 -2.914 -5.744 1.00 9.18 172 ARG B CA 1
ATOM 5500 C C . ARG B 1 176 ? -12.633 -2.737 -7.115 1.00 9.07 172 ARG B C 1
ATOM 5501 O O . ARG B 1 176 ? -13.294 -2.353 -8.114 1.00 9.44 172 ARG B O 1
ATOM 5509 N N . GLY B 1 177 ? -11.319 -2.980 -7.172 1.00 9.52 173 GLY B N 1
ATOM 5510 C CA . GLY B 1 177 ? -10.531 -2.734 -8.352 1.00 9.55 173 GLY B CA 1
ATOM 5511 C C . GLY B 1 177 ? -10.476 -3.916 -9.295 1.00 9.63 173 GLY B C 1
ATOM 5512 O O . GLY B 1 177 ? -11.075 -4.967 -9.064 1.00 9.60 173 GLY B O 1
ATOM 5513 N N . LEU B 1 178 ? -9.700 -3.726 -10.356 1.00 10.15 174 LEU B N 1
ATOM 5514 C CA . LEU B 1 178 ? -9.541 -4.734 -11.376 1.00 10.09 174 LEU B CA 1
ATOM 5515 C C . LEU B 1 178 ? -8.640 -5.861 -10.877 1.00 10.35 174 LEU B C 1
ATOM 5516 O O . LEU B 1 178 ? -7.815 -5.677 -9.998 1.00 11.52 174 LEU B O 1
ATOM 5521 N N . GLY B 1 179 ? -8.840 -7.048 -11.412 1.00 10.57 175 GLY B N 1
ATOM 5522 C CA . GLY B 1 179 ? -7.946 -8.149 -11.152 1.00 10.75 175 GLY B CA 1
ATOM 5523 C C . GLY B 1 179 ? -7.912 -8.633 -9.723 1.00 10.63 175 GLY B C 1
ATOM 5524 O O . GLY B 1 179 ? -6.838 -9.041 -9.258 1.00 10.89 175 GLY B O 1
ATOM 5525 N N . CYS B 1 180 ? -9.046 -8.561 -9.015 1.00 10.17 176 CYS B N 1
ATOM 5526 C CA . CYS B 1 180 ? -9.075 -8.909 -7.604 1.00 9.94 176 CYS B CA 1
ATOM 5527 C C . CYS B 1 180 ? -10.242 -9.837 -7.286 1.00 10.29 176 CYS B C 1
ATOM 5528 O O . CYS B 1 180 ? -10.019 -11.042 -7.111 1.00 10.16 176 CYS B O 1
ATOM 5531 N N . ASN B 1 181 ? -11.464 -9.314 -7.248 1.00 9.91 177 ASN B N 1
ATOM 5532 C CA . ASN B 1 181 ? -12.643 -10.120 -6.877 1.00 9.35 177 ASN B CA 1
ATOM 5533 C C . ASN B 1 181 ? -13.573 -10.464 -8.032 1.00 9.40 177 ASN B C 1
ATOM 5534 O O . ASN B 1 181 ? -14.390 -11.350 -7.881 1.00 9.97 177 ASN B O 1
ATOM 5539 N N . TYR B 1 182 ? -13.481 -9.733 -9.153 1.00 9.34 178 TYR B N 1
ATOM 5540 C CA . TYR B 1 182 ? -14.396 -9.941 -10.284 1.00 9.15 178 TYR B CA 1
ATOM 5541 C C . TYR B 1 182 ? -13.616 -10.037 -11.579 1.00 9.41 178 TYR B C 1
ATOM 5542 O O . TYR B 1 182 ? -12.539 -9.461 -11.732 1.00 9.62 178 TYR B O 1
ATOM 5551 N N . ALA B 1 183 ? -14.199 -10.764 -12.527 1.00 9.72 179 ALA B N 1
ATOM 5552 C CA . ALA B 1 183 ? -13.616 -10.891 -13.857 1.00 10.03 179 ALA B CA 1
ATOM 5553 C C . ALA B 1 183 ? -13.705 -9.589 -14.667 1.00 10.15 179 ALA B C 1
ATOM 5554 O O . ALA B 1 183 ? -14.693 -8.842 -14.577 1.00 9.79 179 ALA B O 1
ATOM 5556 N N . TYR B 1 184 ? -12.667 -9.318 -15.454 1.00 9.76 180 TYR B N 1
ATOM 5557 C CA . TYR B 1 184 ? -12.594 -8.082 -16.228 1.00 10.60 180 TYR B CA 1
ATOM 5558 C C . TYR B 1 184 ? -11.648 -8.307 -17.409 1.00 11.11 180 TYR B C 1
ATOM 5559 O O . TYR B 1 184 ? -10.827 -9.227 -17.417 1.00 11.14 180 TYR B O 1
ATOM 5568 N N . TYR B 1 185 ? -11.748 -7.428 -18.408 1.00 10.93 181 TYR B N 1
ATOM 5569 C CA . TYR B 1 185 ? -10.777 -7.378 -19.471 1.00 11.80 181 TYR B CA 1
ATOM 5570 C C . TYR B 1 185 ? -10.673 -5.972 -20.023 1.00 11.92 181 TYR B C 1
ATOM 5571 O O . TYR B 1 185 ? -11.668 -5.409 -20.478 1.00 11.30 181 TYR B O 1
ATOM 5580 N N . ILE B 1 186 ? -9.461 -5.421 -19.995 1.00 13.32 182 ILE B N 1
ATOM 5581 C CA . ILE B 1 186 ? -9.174 -4.103 -20.604 1.00 14.11 182 ILE B CA 1
ATOM 5582 C C . ILE B 1 186 ? -8.779 -4.332 -22.057 1.00 14.81 182 ILE B C 1
ATOM 5583 O O . ILE B 1 186 ? -7.841 -5.071 -22.343 1.00 15.71 182 ILE B O 1
ATOM 5588 N N . HIS B 1 187 ? -9.485 -3.685 -22.966 1.00 14.59 183 HIS B N 1
ATOM 5589 C CA . HIS B 1 187 ? -9.188 -3.801 -24.391 1.00 16.00 183 HIS B CA 1
ATOM 5590 C C . HIS B 1 187 ? -7.894 -3.034 -24.648 1.00 16.12 183 HIS B C 1
ATOM 5591 O O . HIS B 1 187 ? -7.612 -2.037 -23.989 1.00 16.02 183 HIS B O 1
ATOM 5598 N N . PRO B 1 188 ? -7.093 -3.488 -25.627 1.00 17.96 184 PRO B N 1
ATOM 5599 C CA . PRO B 1 188 ? -5.859 -2.757 -25.953 1.00 18.70 184 PRO B CA 1
ATOM 5600 C C . PRO B 1 188 ? -6.074 -1.250 -26.199 1.00 17.92 184 PRO B C 1
ATOM 5601 O O . PRO B 1 188 ? -7.075 -0.858 -26.787 1.00 18.38 184 PRO B O 1
ATOM 5605 N N . ARG B 1 189 ? -5.128 -0.437 -25.738 1.00 18.24 185 ARG B N 1
ATOM 5606 C CA . ARG B 1 189 ? -5.225 1.010 -25.842 1.00 18.51 185 ARG B CA 1
ATOM 5607 C C . ARG B 1 189 ? -4.245 1.494 -26.909 1.00 19.70 185 ARG B C 1
ATOM 5608 O O . ARG B 1 189 ? -3.093 1.074 -26.915 1.00 21.25 185 ARG B O 1
ATOM 5616 N N . ALA B 1 190 ? -4.733 2.359 -27.790 1.00 21.23 186 ALA B N 1
ATOM 5617 C CA . ALA B 1 190 ? -3.898 2.918 -28.876 1.00 22.77 186 ALA B CA 1
ATOM 5618 C C . ALA B 1 190 ? -3.044 4.066 -28.356 1.00 23.32 186 ALA B C 1
ATOM 5619 O O . ALA B 1 190 ? -3.430 4.752 -27.412 1.00 23.13 186 ALA B O 1
ATOM 5621 N N . ALA B 1 191 ? -1.875 4.286 -28.966 1.00 24.40 187 ALA B N 1
ATOM 5622 C CA . ALA B 1 191 ? -1.058 5.444 -28.619 1.00 25.10 187 ALA B CA 1
ATOM 5623 C C . ALA B 1 191 ? -1.883 6.717 -28.822 1.00 23.53 187 ALA B C 1
ATOM 5624 O O . ALA B 1 191 ? -2.628 6.835 -29.799 1.00 24.55 187 ALA B O 1
ATOM 5626 N N . GLY B 1 192 ? -1.785 7.621 -27.856 1.00 24.12 188 GLY B N 1
ATOM 5627 C CA . GLY B 1 192 ? -2.538 8.864 -27.854 1.00 24.36 188 GLY B CA 1
ATOM 5628 C C . GLY B 1 192 ? -4.021 8.790 -27.510 1.00 23.27 188 GLY B C 1
ATOM 5629 O O . GLY B 1 192 ? -4.697 9.813 -27.516 1.00 22.64 188 GLY B O 1
ATOM 5630 N N . SER B 1 193 ? -4.539 7.600 -27.200 1.00 21.69 189 SER B N 1
ATOM 5631 C CA . SER B 1 193 ? -5.983 7.461 -26.932 1.00 20.61 189 SER B CA 1
ATOM 5632 C C . SER B 1 193 ? -6.375 8.151 -25.633 1.00 18.69 189 SER B C 1
ATOM 5633 O O . SER B 1 193 ? -5.547 8.297 -24.717 1.00 18.40 189 SER B O 1
ATOM 5636 N N . THR B 1 194 ? -7.626 8.589 -25.608 1.00 18.39 190 THR B N 1
ATOM 5637 C CA . THR B 1 194 ? -8.220 9.316 -24.501 1.00 17.66 190 THR B CA 1
ATOM 5638 C C . THR B 1 194 ? -9.433 8.567 -23.944 1.00 17.44 190 THR B C 1
ATOM 5639 O O . THR B 1 194 ? -10.223 9.117 -23.188 1.00 16.19 190 THR B O 1
ATOM 5643 N N . SER B 1 195 ? -9.524 7.287 -24.291 1.00 17.46 191 SER B N 1
ATOM 5644 C CA . SER B 1 195 ? -10.621 6.438 -23.830 1.00 17.20 191 SER B CA 1
ATOM 5645 C C . SER B 1 195 ? -10.121 5.031 -23.587 1.00 17.10 191 SER B C 1
ATOM 5646 O O . SER B 1 195 ? -9.093 4.638 -24.130 1.00 17.71 191 SER B O 1
ATOM 5649 N N . VAL B 1 196 ? -10.864 4.282 -22.760 1.00 14.63 192 VAL B N 1
ATOM 5650 C CA A VAL B 1 196 ? -10.573 2.877 -22.485 0.50 14.74 192 VAL B CA 1
ATOM 5651 C CA B VAL B 1 196 ? -10.569 2.886 -22.488 0.50 14.37 192 VAL B CA 1
ATOM 5652 C C . VAL B 1 196 ? -11.885 2.114 -22.479 1.00 14.13 192 VAL B C 1
ATOM 5653 O O . VAL B 1 196 ? -12.928 2.664 -22.100 1.00 13.94 192 VAL B O 1
ATOM 5660 N N . LYS B 1 197 ? -11.825 0.864 -22.931 1.00 14.08 193 LYS B N 1
ATOM 5661 C CA . LYS B 1 197 ? -12.973 -0.060 -22.896 1.00 14.24 193 LYS B CA 1
ATOM 5662 C C . LYS B 1 197 ? -12.617 -1.198 -21.957 1.00 13.39 193 LYS B C 1
ATOM 5663 O O . LYS B 1 197 ? -11.564 -1.796 -22.097 1.00 13.00 193 LYS B O 1
ATOM 5669 N N . ILE B 1 198 ? -13.521 -1.486 -21.006 1.00 11.97 194 ILE B N 1
ATOM 5670 C CA . ILE B 1 198 ? -13.302 -2.546 -20.024 1.00 12.58 194 ILE B CA 1
ATOM 5671 C C . ILE B 1 198 ? -14.534 -3.437 -19.965 1.00 11.39 194 ILE B C 1
ATOM 5672 O O . ILE B 1 198 ? -15.645 -2.938 -19.718 1.00 11.38 194 ILE B O 1
ATOM 5677 N N . ASP B 1 199 ? -14.312 -4.746 -20.123 1.00 11.50 195 ASP B N 1
ATOM 5678 C CA . ASP B 1 199 ? -15.371 -5.725 -19.915 1.00 11.64 195 ASP B CA 1
ATOM 5679 C C . ASP B 1 199 ? -15.402 -6.053 -18.420 1.00 12.24 195 ASP B C 1
ATOM 5680 O O . ASP B 1 199 ? -14.330 -6.194 -17.807 1.00 11.98 195 ASP B O 1
ATOM 5685 N N . PHE B 1 200 ? -16.597 -6.205 -17.867 1.00 11.65 196 PHE B N 1
ATOM 5686 C CA . PHE B 1 200 ? -16.807 -6.609 -16.467 1.00 11.31 196 PHE B CA 1
ATOM 5687 C C . PHE B 1 200 ? -17.794 -7.766 -16.371 1.00 11.92 196 PHE B C 1
ATOM 5688 O O . PHE B 1 200 ? -18.752 -7.861 -17.171 1.00 12.20 196 PHE B O 1
ATOM 5696 N N . VAL B 1 201 ? -17.628 -8.613 -15.353 1.00 12.19 197 VAL B N 1
ATOM 5697 C CA . VAL B 1 201 ? -18.655 -9.600 -14.972 1.00 11.86 197 VAL B CA 1
ATOM 5698 C C . VAL B 1 201 ? -18.780 -9.532 -13.463 1.00 11.77 197 VAL B C 1
ATOM 5699 O O . VAL B 1 201 ? -17.764 -9.665 -12.790 1.00 12.51 197 VAL B O 1
ATOM 5703 N N . VAL B 1 202 ? -19.992 -9.361 -12.953 1.00 11.14 198 VAL B N 1
ATOM 5704 C CA . VAL B 1 202 ? -20.242 -9.312 -11.499 1.00 11.26 198 VAL B CA 1
ATOM 5705 C C . VAL B 1 202 ? -21.398 -10.254 -11.178 1.00 11.50 198 VAL B C 1
ATOM 5706 O O . VAL B 1 202 ? -22.442 -10.179 -11.823 1.00 11.47 198 VAL B O 1
ATOM 5710 N N . ASP B 1 203 ? -21.209 -11.125 -10.179 1.00 11.01 199 ASP B N 1
ATOM 5711 C CA . ASP B 1 203 ? -22.247 -12.076 -9.680 1.00 11.83 199 ASP B CA 1
ATOM 5712 C C . ASP B 1 203 ? -22.559 -11.672 -8.231 1.00 11.57 199 ASP B C 1
ATOM 5713 O O . ASP B 1 203 ? -21.754 -11.959 -7.338 1.00 12.17 199 ASP B O 1
ATOM 5718 N N . GLU B 1 204 ? -23.700 -11.026 -8.008 1.00 10.10 200 GLU B N 1
ATOM 5719 C CA . GLU B 1 204 ? -24.064 -10.386 -6.758 1.00 9.80 200 GLU B CA 1
ATOM 5720 C C . GLU B 1 204 ? -25.428 -10.869 -6.284 1.00 10.10 200 GLU B C 1
ATOM 5721 O O . GLU B 1 204 ? -26.361 -10.982 -7.080 1.00 10.81 200 GLU B O 1
ATOM 5727 N N . ALA B 1 205 ? -25.561 -11.168 -4.993 1.00 10.03 201 ALA B N 1
ATOM 5728 C CA . ALA B 1 205 ? -26.863 -11.553 -4.444 1.00 10.21 201 ALA B CA 1
ATOM 5729 C C . ALA B 1 205 ? -27.861 -10.411 -4.566 1.00 10.47 201 ALA B C 1
ATOM 5730 O O . ALA B 1 205 ? -27.528 -9.265 -4.298 1.00 10.47 201 ALA B O 1
ATOM 5732 N N . LEU B 1 206 ? -29.085 -10.732 -4.979 1.00 10.09 202 LEU B N 1
ATOM 5733 C CA . LEU B 1 206 ? -30.149 -9.730 -5.046 1.00 10.61 202 LEU B CA 1
ATOM 5734 C C . LEU B 1 206 ? -30.655 -9.430 -3.638 1.00 10.53 202 LEU B C 1
ATOM 5735 O O . LEU B 1 206 ? -30.985 -10.357 -2.899 1.00 10.78 202 LEU B O 1
ATOM 5740 N N . VAL B 1 207 ? -30.732 -8.149 -3.285 1.00 10.70 203 VAL B N 1
ATOM 5741 C CA . VAL B 1 207 ? -31.228 -7.681 -1.996 1.00 11.08 203 VAL B CA 1
ATOM 5742 C C . VAL B 1 207 ? -32.649 -7.166 -2.195 1.00 11.55 203 VAL B C 1
ATOM 5743 O O . VAL B 1 207 ? -32.884 -6.007 -2.502 1.00 12.13 203 VAL B O 1
ATOM 5747 N N . ALA B 1 208 ? -33.605 -8.072 -2.050 1.00 11.38 204 ALA B N 1
ATOM 5748 C CA . ALA B 1 208 ? -35.021 -7.788 -2.310 1.00 11.22 204 ALA B CA 1
ATOM 5749 C C . ALA B 1 208 ? -35.875 -8.805 -1.602 1.00 11.51 204 ALA B C 1
ATOM 5750 O O . ALA B 1 208 ? -35.684 -10.009 -1.811 1.00 12.16 204 ALA B O 1
ATOM 5752 N N . ASN B 1 209 ? -36.838 -8.351 -0.810 1.00 11.77 205 ASN B N 1
ATOM 5753 C CA . ASN B 1 209 ? -37.686 -9.295 -0.055 1.00 12.57 205 ASN B CA 1
ATOM 5754 C C . ASN B 1 209 ? -38.328 -10.287 -1.049 1.00 12.09 205 ASN B C 1
ATOM 5755 O O . ASN B 1 209 ? -38.816 -9.873 -2.085 1.00 12.36 205 ASN B O 1
ATOM 5760 N N . PRO B 1 210 ? -38.335 -11.585 -0.753 1.00 11.89 206 PRO B N 1
ATOM 5761 C CA . PRO B 1 210 ? -37.982 -12.211 0.501 1.00 12.20 206 PRO B CA 1
ATOM 5762 C C . PRO B 1 210 ? -36.603 -12.882 0.493 1.00 11.64 206 PRO B C 1
ATOM 5763 O O . PRO B 1 210 ? -36.370 -13.815 1.253 1.00 12.05 206 PRO B O 1
ATOM 5767 N N . THR B 1 211 ? -35.690 -12.439 -0.372 1.00 11.09 207 THR B N 1
ATOM 5768 C CA . THR B 1 211 ? -34.409 -13.148 -0.477 1.00 11.84 207 THR B CA 1
ATOM 5769 C C . THR B 1 211 ? -33.650 -13.107 0.850 1.00 11.48 207 THR B C 1
ATOM 5770 O O . THR B 1 211 ? -33.775 -12.169 1.670 1.00 12.01 207 THR B O 1
ATOM 5774 N N . GLN B 1 212 ? -32.865 -14.144 1.056 1.00 10.99 208 GLN B N 1
ATOM 5775 C CA . GLN B 1 212 ? -32.156 -14.375 2.297 1.00 12.05 208 GLN B CA 1
ATOM 5776 C C . GLN B 1 212 ? -30.732 -13.831 2.218 1.00 12.46 208 GLN B C 1
ATOM 5777 O O . GLN B 1 212 ? -29.745 -14.536 2.480 1.00 12.05 208 GLN B O 1
ATOM 5783 N N . TYR B 1 213 ? -30.630 -12.535 1.953 1.00 13.17 209 TYR B N 1
ATOM 5784 C CA . TYR B 1 213 ? -29.346 -11.869 1.681 1.00 13.99 209 TYR B CA 1
ATOM 5785 C C . TYR B 1 213 ? -28.498 -11.628 2.943 1.00 15.86 209 TYR B C 1
ATOM 5786 O O . TYR B 1 213 ? -27.342 -11.163 2.839 1.00 16.36 209 TYR B O 1
ATOM 5795 N N . LYS B 1 214 ? -29.073 -11.874 4.122 1.00 16.76 210 LYS B N 1
ATOM 5796 C CA . LYS B 1 214 ? -28.327 -11.816 5.375 1.00 18.39 210 LYS B CA 1
ATOM 5797 C C . LYS B 1 214 ? -27.745 -13.168 5.745 1.00 19.41 210 LYS B C 1
ATOM 5798 O O . LYS B 1 214 ? -27.028 -13.259 6.739 1.00 20.07 210 LYS B O 1
ATOM 5804 N N . ASN B 1 215 ? -28.056 -14.221 4.981 1.00 16.48 211 ASN B N 1
ATOM 5805 C CA . ASN B 1 215 ? -27.612 -15.581 5.324 1.00 17.75 211 ASN B CA 1
ATOM 5806 C C . ASN B 1 215 ? -27.158 -16.301 4.047 1.00 16.54 211 ASN B C 1
ATOM 5807 O O . ASN B 1 215 ? -27.687 -17.349 3.698 1.00 17.51 211 ASN B O 1
ATOM 5812 N N . ILE B 1 216 ? -26.178 -15.730 3.347 1.00 15.41 212 ILE B N 1
ATOM 5813 C CA . ILE B 1 216 ? -25.744 -16.236 2.059 1.00 15.31 212 ILE B CA 1
ATOM 5814 C C . ILE B 1 216 ? -25.055 -17.601 2.116 1.00 15.60 212 ILE B C 1
ATOM 5815 O O . ILE B 1 216 ? -25.197 -18.410 1.191 1.00 14.43 212 ILE B O 1
ATOM 5820 N N . LYS B 1 217 ? -24.310 -17.884 3.182 1.00 16.18 213 LYS B N 1
ATOM 5821 C CA . LYS B 1 217 ? -23.656 -19.209 3.249 1.00 18.88 213 LYS B CA 1
ATOM 5822 C C . LYS B 1 217 ? -24.676 -20.346 3.339 1.00 18.09 213 LYS B C 1
ATOM 5823 O O . LYS B 1 217 ? -24.526 -21.385 2.665 1.00 19.94 213 LYS B O 1
ATOM 5829 N N . ASP B 1 218 ? -25.708 -20.134 4.152 1.00 17.08 214 ASP B N 1
ATOM 5830 C CA . ASP B 1 218 ? -26.639 -21.220 4.487 1.00 16.97 214 ASP B CA 1
ATOM 5831 C C . ASP B 1 218 ? -28.098 -20.747 4.613 1.00 15.01 214 ASP B C 1
ATOM 5832 O O . ASP B 1 218 ? -28.727 -20.865 5.658 1.00 15.27 214 ASP B O 1
ATOM 5837 N N . PRO B 1 219 ? -28.646 -20.219 3.511 1.00 12.39 215 PRO B N 1
ATOM 5838 C CA . PRO B 1 219 ? -30.012 -19.706 3.572 1.00 12.58 215 PRO B CA 1
ATOM 5839 C C . PRO B 1 219 ? -31.050 -20.815 3.514 1.00 11.66 215 PRO B C 1
ATOM 5840 O O . PRO B 1 219 ? -30.842 -21.852 2.863 1.00 11.18 215 PRO B O 1
ATOM 5844 N N . VAL B 1 220 ? -32.175 -20.574 4.172 1.00 12.21 216 VAL B N 1
ATOM 5845 C CA . VAL B 1 220 ? -33.298 -21.512 4.133 1.00 11.88 216 VAL B CA 1
ATOM 5846 C C . VAL B 1 220 ? -33.878 -21.474 2.701 1.00 11.59 216 VAL B C 1
ATOM 5847 O O . VAL B 1 220 ? -34.169 -20.412 2.186 1.00 11.43 216 VAL B O 1
ATOM 5851 N N . PRO B 1 221 ? -34.056 -22.654 2.068 1.00 11.48 217 PRO B N 1
ATOM 5852 C CA . PRO B 1 221 ? -34.625 -22.701 0.734 1.00 12.16 217 PRO B CA 1
ATOM 5853 C C . PRO B 1 221 ? -36.108 -22.356 0.662 1.00 11.45 217 PRO B C 1
ATOM 5854 O O . PRO B 1 221 ? -36.826 -22.445 1.659 1.00 11.37 217 PRO B O 1
ATOM 5858 N N . PHE B 1 222 ? -36.534 -21.970 -0.540 1.00 10.77 218 PHE B N 1
ATOM 5859 C CA . PHE B 1 222 ? -37.942 -21.841 -0.891 1.00 10.72 218 PHE B CA 1
ATOM 5860 C C . PHE B 1 222 ? -38.410 -23.150 -1.513 1.00 10.88 218 PHE B C 1
ATOM 5861 O O . PHE B 1 222 ? -37.614 -23.942 -2.025 1.00 11.48 218 PHE B O 1
ATOM 5869 N N . ARG B 1 223 ? -39.711 -23.373 -1.412 1.00 11.80 219 ARG B N 1
ATOM 5870 C CA . ARG B 1 223 ? -40.307 -24.591 -1.945 1.00 12.41 219 ARG B CA 1
ATOM 5871 C C . ARG B 1 223 ? -41.489 -24.435 -2.878 1.00 12.15 219 ARG B C 1
ATOM 5872 O O . ARG B 1 223 ? -42.350 -23.602 -2.657 1.00 12.20 219 ARG B O 1
ATOM 5880 N N . ASN B 1 224 ? -41.501 -25.265 -3.898 1.00 11.63 220 ASN B N 1
ATOM 5881 C CA . ASN B 1 224 ? -42.617 -25.429 -4.837 1.00 12.59 220 ASN B CA 1
ATOM 5882 C C . ASN B 1 224 ? -43.080 -24.116 -5.446 1.00 12.51 220 ASN B C 1
ATOM 5883 O O . ASN B 1 224 ? -44.237 -23.708 -5.334 1.00 12.55 220 ASN B O 1
ATOM 5888 N N . LEU B 1 225 ? -42.126 -23.418 -6.070 1.00 11.81 221 LEU B N 1
ATOM 5889 C CA . LEU B 1 225 ? -42.388 -22.143 -6.747 1.00 12.15 221 LEU B CA 1
ATOM 5890 C C . LEU B 1 225 ? -43.006 -22.370 -8.140 1.00 12.72 221 LEU B C 1
ATOM 5891 O O . LEU B 1 225 ? -42.331 -22.401 -9.160 1.00 12.97 221 LEU B O 1
ATOM 5896 N N . ASN B 1 226 ? -44.311 -22.543 -8.150 1.00 13.02 222 ASN B N 1
ATOM 5897 C CA . ASN B 1 226 ? -45.067 -22.700 -9.412 1.00 14.03 222 ASN B CA 1
ATOM 5898 C C . ASN B 1 226 ? -45.219 -21.436 -10.203 1.00 13.71 222 ASN B C 1
ATOM 5899 O O . ASN B 1 226 ? -45.222 -21.482 -11.429 1.00 13.20 222 ASN B O 1
ATOM 5904 N N . THR B 1 227 ? -45.316 -20.306 -9.496 1.00 13.42 223 THR B N 1
ATOM 5905 C CA . THR B 1 227 ? -45.090 -18.985 -10.097 1.00 13.64 223 THR B CA 1
ATOM 5906 C C . THR B 1 227 ? -43.832 -18.423 -9.439 1.00 12.70 223 THR B C 1
ATOM 5907 O O . THR B 1 227 ? -43.751 -18.404 -8.233 1.00 12.90 223 THR B O 1
ATOM 5911 N N . PHE B 1 228 ? -42.848 -18.051 -10.250 1.00 12.14 224 PHE B N 1
ATOM 5912 C CA . PHE B 1 228 ? -41.616 -17.393 -9.738 1.00 11.95 224 PHE B CA 1
ATOM 5913 C C . PHE B 1 228 ? -41.247 -16.331 -10.772 1.00 12.05 224 PHE B C 1
ATOM 5914 O O . PHE B 1 228 ? -40.767 -16.664 -11.879 1.00 13.14 224 PHE B O 1
ATOM 5922 N N . LYS B 1 229 ? -41.511 -15.076 -10.426 1.00 12.03 225 LYS B N 1
ATOM 5923 C CA . LYS B 1 229 ? -41.170 -13.961 -11.311 1.00 13.57 225 LYS B CA 1
ATOM 5924 C C . LYS B 1 229 ? -40.344 -12.966 -10.541 1.00 13.39 225 LYS B C 1
ATOM 5925 O O . LYS B 1 229 ? -40.638 -12.692 -9.385 1.00 13.59 225 LYS B O 1
ATOM 5931 N N . VAL B 1 230 ? -39.329 -12.413 -11.192 1.00 12.51 226 VAL B N 1
ATOM 5932 C CA . VAL B 1 230 ? -38.478 -11.363 -10.616 1.00 12.04 226 VAL B CA 1
ATOM 5933 C C . VAL B 1 230 ? -38.459 -10.245 -11.668 1.00 11.89 226 VAL B C 1
ATOM 5934 O O . VAL B 1 230 ? -37.986 -10.456 -12.788 1.00 12.07 226 VAL B O 1
ATOM 5938 N N . ILE B 1 231 ? -39.036 -9.104 -11.289 1.00 12.30 227 ILE B N 1
ATOM 5939 C CA . ILE B 1 231 ? -39.178 -7.965 -12.193 1.00 12.89 227 ILE B CA 1
ATOM 5940 C C . ILE B 1 231 ? -38.317 -6.829 -11.642 1.00 12.05 227 ILE B C 1
ATOM 5941 O O . ILE B 1 231 ? -38.538 -6.371 -10.529 1.00 12.75 227 ILE B O 1
ATOM 5946 N N . LEU B 1 232 ? -37.353 -6.397 -12.450 1.00 11.39 228 LEU B N 1
ATOM 5947 C CA . LEU B 1 232 ? -36.380 -5.390 -12.029 1.00 11.85 228 LEU B CA 1
ATOM 5948 C C . LEU B 1 232 ? -36.582 -4.111 -12.827 1.00 11.65 228 LEU B C 1
ATOM 5949 O O . LEU B 1 232 ? -36.709 -4.158 -14.055 1.00 12.23 228 LEU B O 1
ATOM 5954 N N . ASP B 1 233 ? -36.525 -2.987 -12.136 1.00 11.35 229 ASP B N 1
ATOM 5955 C CA . ASP B 1 233 ? -36.312 -1.701 -12.778 1.00 12.07 229 ASP B CA 1
ATOM 5956 C C . ASP B 1 233 ? -34.813 -1.564 -13.061 1.00 12.07 229 ASP B C 1
ATOM 5957 O O . ASP B 1 233 ? -34.043 -1.203 -12.164 1.00 12.70 229 ASP B O 1
ATOM 5962 N N . GLY B 1 234 ? -34.382 -1.922 -14.262 1.00 11.39 230 GLY B N 1
ATOM 5963 C CA . GLY B 1 234 ? -32.959 -1.934 -14.603 1.00 12.21 230 GLY B CA 1
ATOM 5964 C C . G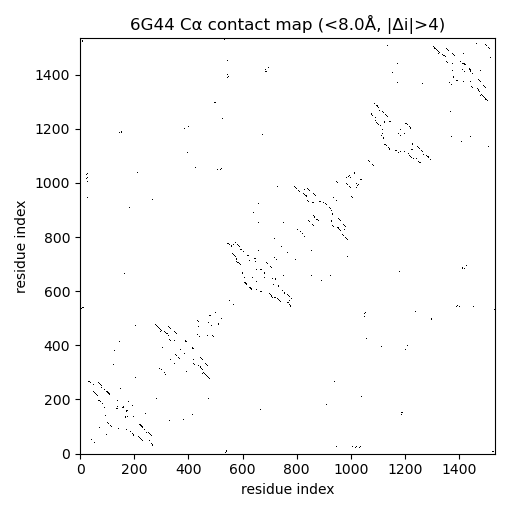LY B 1 234 ? -32.422 -0.544 -14.786 1.00 12.36 230 GLY B C 1
ATOM 5965 O O . GLY B 1 234 ? -32.839 0.155 -15.722 1.00 12.58 230 GLY B O 1
ATOM 5966 N N . GLN B 1 235 ? -31.497 -0.129 -13.926 1.00 12.26 231 GLN B N 1
ATOM 5967 C CA . GLN B 1 235 ? -30.825 1.162 -14.055 1.00 13.22 231 GLN B CA 1
ATOM 5968 C C . GLN B 1 235 ? -29.319 0.926 -13.912 1.00 12.19 231 GLN B C 1
ATOM 5969 O O . GLN B 1 235 ? -28.643 1.578 -13.093 1.00 12.69 231 GLN B O 1
ATOM 5975 N N . PHE B 1 236 ? -28.813 0.039 -14.742 1.00 12.39 232 PHE B N 1
ATOM 5976 C CA . PHE B 1 236 ? -27.394 -0.357 -14.764 1.00 12.69 232 PHE B CA 1
ATOM 5977 C C . PHE B 1 236 ? -26.621 0.666 -15.595 1.00 14.38 232 PHE B C 1
ATOM 5978 O O . PHE B 1 236 ? -25.992 0.328 -16.607 1.00 16.10 232 PHE B O 1
ATOM 5986 N N . LYS B 1 237 ? -26.626 1.886 -15.098 1.00 14.45 233 LYS B N 1
ATOM 5987 C CA . LYS B 1 237 ? -25.974 3.012 -15.762 1.00 15.40 233 LYS B CA 1
ATOM 5988 C C . LYS B 1 237 ? -24.639 3.288 -15.116 1.00 14.11 233 LYS B C 1
ATOM 5989 O O . LYS B 1 237 ? -24.392 2.874 -13.983 1.00 13.12 233 LYS B O 1
ATOM 5995 N N . PRO B 1 238 ? -23.759 4.002 -15.821 1.00 13.32 234 PRO B N 1
ATOM 5996 C CA . PRO B 1 238 ? -22.443 4.238 -15.273 1.00 13.06 234 PRO B CA 1
ATOM 5997 C C . PRO B 1 238 ? -22.418 4.883 -13.889 1.00 12.35 234 PRO B C 1
ATOM 5998 O O . PRO B 1 238 ? -21.596 4.466 -13.060 1.00 12.72 234 PRO B O 1
ATOM 6002 N N . GLU B 1 239 ? -23.258 5.867 -13.604 1.00 12.81 235 GLU B N 1
ATOM 6003 C CA . GLU B 1 239 ? -23.257 6.494 -12.280 1.00 13.15 235 GLU B CA 1
ATOM 6004 C C . GLU B 1 239 ? -23.575 5.516 -11.156 1.00 12.72 235 GLU B C 1
ATOM 6005 O O . GLU B 1 239 ? -23.178 5.746 -10.020 1.00 12.57 235 GLU B O 1
ATOM 6011 N N . ASN B 1 240 ? -24.302 4.442 -11.450 1.00 12.06 236 ASN B N 1
ATOM 6012 C CA . ASN B 1 240 ? -24.591 3.434 -10.425 1.00 11.92 236 ASN B CA 1
ATOM 6013 C C . ASN B 1 240 ? -23.492 2.414 -10.280 1.00 12.28 236 ASN B C 1
ATOM 6014 O O . ASN B 1 240 ? -23.364 1.866 -9.183 1.00 14.42 236 ASN B O 1
ATOM 6019 N N . MET B 1 241 ? -22.710 2.135 -11.319 1.00 11.39 237 MET B N 1
ATOM 6020 C CA . MET B 1 241 ? -21.756 1.020 -11.298 1.00 11.54 237 MET B CA 1
ATOM 6021 C C . MET B 1 241 ? -20.278 1.411 -11.274 1.00 11.24 237 MET B C 1
ATOM 6022 O O . MET B 1 241 ? -19.475 0.697 -10.663 1.00 11.33 237 MET B O 1
ATOM 6027 N N . ILE B 1 242 ? -19.897 2.462 -11.989 1.00 11.10 238 ILE B N 1
ATOM 6028 C CA . ILE B 1 242 ? -18.478 2.703 -12.346 1.00 11.45 238 ILE B CA 1
ATOM 6029 C C . ILE B 1 242 ? -17.821 3.681 -11.386 1.00 10.83 238 ILE B C 1
ATOM 6030 O O . ILE B 1 242 ? -18.366 4.748 -11.115 1.00 11.27 238 ILE B O 1
ATOM 6035 N N . GLY B 1 243 ? -16.643 3.314 -10.882 1.00 10.40 239 GLY B N 1
ATOM 6036 C CA . GLY B 1 243 ? -15.847 4.193 -10.053 1.00 10.57 239 GLY B CA 1
ATOM 6037 C C . GLY B 1 243 ? -14.577 4.633 -10.739 1.00 10.83 239 GLY B C 1
ATOM 6038 O O . GLY B 1 243 ? -13.873 3.822 -11.330 1.00 10.78 239 GLY B O 1
ATOM 6039 N N . ILE B 1 244 ? -14.265 5.925 -10.643 1.00 10.65 240 ILE B N 1
ATOM 6040 C CA . ILE B 1 244 ? -13.059 6.496 -11.244 1.00 11.40 240 ILE B CA 1
ATOM 6041 C C . ILE B 1 244 ? -12.404 7.379 -10.171 1.00 11.07 240 ILE B C 1
ATOM 6042 O O . ILE B 1 244 ? -13.033 8.284 -9.614 1.00 12.01 240 ILE B O 1
ATOM 6047 N N . ALA B 1 245 ? -11.144 7.096 -9.857 1.00 10.90 241 ALA B N 1
ATOM 6048 C CA . ALA B 1 245 ? -10.411 7.908 -8.876 1.00 11.39 241 ALA B CA 1
ATOM 6049 C C . ALA B 1 245 ? -10.446 9.393 -9.245 1.00 12.12 241 ALA B C 1
ATOM 6050 O O . ALA B 1 245 ? -10.418 9.763 -10.411 1.00 12.03 241 ALA B O 1
ATOM 6052 N N . ASP B 1 246 ? -10.442 10.216 -8.206 1.00 12.32 242 ASP B N 1
ATOM 6053 C CA . ASP B 1 246 ? -10.522 11.663 -8.338 1.00 13.61 242 ASP B CA 1
ATOM 6054 C C . ASP B 1 246 ? -9.225 12.290 -8.824 1.00 14.80 242 ASP B C 1
ATOM 6055 O O . ASP B 1 246 ? -9.235 13.479 -9.150 1.00 17.41 242 ASP B O 1
ATOM 6060 N N . ASP B 1 247 ? -8.140 11.525 -8.962 1.00 13.43 243 ASP B N 1
ATOM 6061 C CA . ASP B 1 247 ? -6.911 12.071 -9.527 1.00 14.25 243 ASP B CA 1
ATOM 6062 C C . ASP B 1 247 ? -6.619 11.617 -10.947 1.00 14.28 243 ASP B C 1
ATOM 6063 O O . ASP B 1 247 ? -5.541 11.901 -11.463 1.00 15.89 243 ASP B O 1
ATOM 6068 N N . VAL B 1 248 ? -7.571 10.954 -11.610 1.00 13.44 244 VAL B N 1
ATOM 6069 C CA . VAL B 1 248 ? -7.447 10.752 -13.059 1.00 13.82 244 VAL B CA 1
ATOM 6070 C C . VAL B 1 248 ? -7.646 12.129 -13.729 1.00 14.37 244 VAL B C 1
ATOM 6071 O O . VAL B 1 248 ? -8.593 12.849 -13.418 1.00 14.59 244 VAL B O 1
ATOM 6075 N N . LYS B 1 249 ? -6.755 12.440 -14.667 1.00 16.52 245 LYS B N 1
ATOM 6076 C CA . LYS B 1 249 ? -6.817 13.727 -15.347 1.00 17.55 245 LYS B CA 1
ATOM 6077 C C . LYS B 1 249 ? -7.741 13.682 -16.551 1.00 17.34 245 LYS B C 1
ATOM 6078 O O . LYS B 1 249 ? -7.844 12.659 -17.243 1.00 16.33 245 LYS B O 1
ATOM 6084 N N . LEU B 1 250 ? -8.397 14.812 -16.790 1.00 18.27 246 LEU B N 1
ATOM 6085 C CA . LEU B 1 250 ? -9.312 15.010 -17.902 1.00 19.08 246 LEU B CA 1
ATOM 6086 C C . LEU B 1 250 ? -8.659 15.692 -19.109 1.00 20.61 246 LEU B C 1
ATOM 6087 O O . LEU B 1 250 ? -7.723 16.497 -18.981 1.00 21.00 246 LEU B O 1
ATOM 6092 N N . VAL B 1 251 ? -9.159 15.346 -20.282 1.00 19.86 247 VAL B N 1
ATOM 6093 C CA A VAL B 1 251 ? -8.846 16.073 -21.521 0.50 20.85 247 VAL B CA 1
ATOM 6094 C CA B VAL B 1 251 ? -8.781 16.089 -21.487 0.50 21.44 247 VAL B CA 1
ATOM 6095 C C . VAL B 1 251 ? -9.235 17.544 -21.336 1.00 21.97 247 VAL B C 1
ATOM 6096 O O . VAL B 1 251 ? -10.235 17.849 -20.684 1.00 21.77 247 VAL B O 1
ATOM 6103 N N . ALA B 1 252 ? -8.461 18.441 -21.941 1.00 24.54 248 ALA B N 1
ATOM 6104 C CA . ALA B 1 252 ? -8.748 19.876 -21.872 1.00 27.25 248 ALA B CA 1
ATOM 6105 C C . ALA B 1 252 ? -10.164 20.189 -22.365 1.00 27.38 248 ALA B C 1
ATOM 6106 O O . ALA B 1 252 ? -10.610 19.669 -23.396 1.00 27.42 248 ALA B O 1
ATOM 6108 N N . GLY B 1 253 ? -10.879 20.993 -21.581 1.00 29.03 249 GLY B N 1
ATOM 6109 C CA . GLY B 1 253 ? -12.247 21.394 -21.891 1.00 30.47 249 GLY B CA 1
ATOM 6110 C C . GLY B 1 253 ? -13.370 20.492 -21.406 1.00 31.88 249 GLY B C 1
ATOM 6111 O O . GLY B 1 253 ? -14.539 20.814 -21.603 1.00 33.86 249 GLY B O 1
ATOM 6112 N N . LYS B 1 254 ? -13.040 19.366 -20.762 1.00 29.53 250 LYS B N 1
ATOM 6113 C CA . LYS B 1 254 ? -14.070 18.446 -20.293 1.00 29.71 250 LYS B CA 1
ATOM 6114 C C . LYS B 1 254 ? -14.177 18.525 -18.777 1.00 27.61 250 LYS B C 1
ATOM 6115 O O . LYS B 1 254 ? -13.171 18.497 -18.080 1.00 30.11 250 LYS B O 1
ATOM 6121 N N . ALA B 1 255 ? -15.402 18.640 -18.284 1.00 29.37 251 ALA B N 1
ATOM 6122 C CA . ALA B 1 255 ? -15.673 18.759 -16.853 1.00 28.41 251 ALA B CA 1
ATOM 6123 C C . ALA B 1 255 ? -15.690 17.411 -16.127 1.00 26.62 251 ALA B C 1
ATOM 6124 O O . ALA B 1 255 ? -15.392 17.353 -14.943 1.00 26.50 251 ALA B O 1
ATOM 6126 N N . ASP B 1 256 ? -16.089 16.344 -16.810 1.00 24.63 252 ASP B N 1
ATOM 6127 C CA . ASP B 1 256 ? -16.188 15.005 -16.170 1.00 23.01 252 ASP B CA 1
ATOM 6128 C C . ASP B 1 256 ? -15.994 13.957 -17.261 1.00 21.00 252 ASP B C 1
ATOM 6129 O O . ASP B 1 256 ? -16.011 14.248 -18.460 1.00 20.31 252 ASP B O 1
ATOM 6134 N N . PHE B 1 257 ? -15.810 12.718 -16.840 1.00 18.15 253 PHE B N 1
ATOM 6135 C CA . PHE B 1 257 ? -15.733 11.609 -17.772 1.00 17.07 253 PHE B CA 1
ATOM 6136 C C . PHE B 1 257 ? -17.101 11.325 -18.361 1.00 16.27 253 PHE B C 1
ATOM 6137 O O . PHE B 1 257 ? -18.105 11.635 -17.751 1.00 16.99 253 PHE B O 1
ATOM 6145 N N . GLU B 1 258 ? -17.104 10.803 -19.576 1.00 16.33 254 GLU B N 1
ATOM 6146 C CA . GLU B 1 258 ? -18.318 10.338 -20.260 1.00 17.86 254 GLU B CA 1
ATOM 6147 C C . GLU B 1 258 ? -18.140 8.827 -20.362 1.00 16.57 254 GLU B C 1
ATOM 6148 O O . GLU B 1 258 ? -17.116 8.347 -20.883 1.00 16.87 254 GLU B O 1
ATOM 6154 N N . VAL B 1 259 ? -19.111 8.079 -19.848 1.00 15.14 255 VAL B N 1
ATOM 6155 C CA . VAL B 1 259 ? -19.034 6.627 -19.838 1.00 15.02 255 VAL B CA 1
ATOM 6156 C C . VAL B 1 259 ? -20.272 6.028 -20.493 1.00 14.00 255 VAL B C 1
ATOM 6157 O O . VAL B 1 259 ? -21.370 6.515 -20.274 1.00 14.94 255 VAL B O 1
ATOM 6161 N N . ASP B 1 260 ? -20.085 5.011 -21.326 1.00 14.55 256 ASP B N 1
ATOM 6162 C CA A ASP B 1 260 ? -21.150 4.327 -22.039 0.70 15.60 256 ASP B CA 1
ATOM 6163 C CA B ASP B 1 260 ? -21.238 4.340 -21.862 0.30 15.04 256 ASP B CA 1
ATOM 6164 C C . ASP B 1 260 ? -21.120 2.834 -21.736 1.00 14.43 256 ASP B C 1
ATOM 6165 O O . ASP B 1 260 ? -20.036 2.231 -21.812 1.00 14.50 256 ASP B O 1
ATOM 6174 N N . ILE B 1 261 ? -22.286 2.246 -21.478 1.00 13.36 257 ILE B N 1
ATOM 6175 C CA . ILE B 1 261 ? -22.423 0.807 -21.261 1.00 13.00 257 ILE B CA 1
ATOM 6176 C C . ILE B 1 261 ? -22.924 0.171 -22.544 1.00 12.82 257 ILE B C 1
ATOM 6177 O O . ILE B 1 261 ? -23.922 0.646 -23.138 1.00 13.65 257 ILE B O 1
ATOM 6182 N N . THR B 1 262 ? -22.247 -0.881 -22.978 1.00 12.19 258 THR B N 1
ATOM 6183 C CA . THR B 1 262 ? -22.703 -1.679 -24.119 1.00 12.70 258 THR B CA 1
ATOM 6184 C C . THR B 1 262 ? -22.625 -3.171 -23.798 1.00 13.14 258 THR B C 1
ATOM 6185 O O . THR B 1 262 ? -21.978 -3.561 -22.812 1.00 12.27 258 THR B O 1
ATOM 6189 N N . GLY B 1 263 ? -23.252 -4.007 -24.631 1.00 12.88 259 GLY B N 1
ATOM 6190 C CA . GLY B 1 263 ? -23.161 -5.436 -24.475 1.00 12.64 259 GLY B CA 1
ATOM 6191 C C . GLY B 1 263 ? -23.786 -5.993 -23.218 1.00 12.36 259 GLY B C 1
ATOM 6192 O O . GLY B 1 263 ? -23.413 -7.101 -22.807 1.00 13.66 259 GLY B O 1
ATOM 6193 N N . PHE B 1 264 ? -24.700 -5.255 -22.600 1.00 11.45 260 PHE B N 1
ATOM 6194 C CA . PHE B 1 264 ? -25.249 -5.642 -21.284 1.00 11.76 260 PHE B CA 1
ATOM 6195 C C . PHE B 1 264 ? -26.038 -6.943 -21.354 1.00 12.04 260 PHE B C 1
ATOM 6196 O O . PHE B 1 264 ? -26.915 -7.122 -22.209 1.00 13.29 260 PHE B O 1
ATOM 6204 N N . LYS B 1 265 ? -25.709 -7.850 -20.442 1.00 12.28 261 LYS B N 1
ATOM 6205 C CA . LYS B 1 265 ? -26.408 -9.106 -20.289 1.00 12.84 261 LYS B CA 1
ATOM 6206 C C . LYS B 1 265 ? -26.627 -9.356 -18.815 1.00 12.19 261 LYS B C 1
ATOM 6207 O O . LYS B 1 265 ? -25.849 -8.903 -17.969 1.00 11.90 261 LYS B O 1
ATOM 6213 N N . ILE B 1 266 ? -27.696 -10.066 -18.489 1.00 10.96 262 ILE B N 1
ATOM 6214 C CA . ILE B 1 266 ? -28.039 -10.360 -17.110 1.00 11.29 262 ILE B CA 1
ATOM 6215 C C . ILE B 1 266 ? -28.740 -11.703 -17.044 1.00 10.96 262 ILE B C 1
ATOM 6216 O O . ILE B 1 266 ? -29.629 -11.992 -17.847 1.00 12.93 262 ILE B O 1
ATOM 6221 N N . ASN B 1 267 ? -28.327 -12.538 -16.084 1.00 11.10 263 ASN B N 1
ATOM 6222 C CA A ASN B 1 267 ? -28.978 -13.813 -15.817 0.50 11.31 263 ASN B CA 1
ATOM 6223 C CA B ASN B 1 267 ? -29.009 -13.789 -15.786 0.50 11.04 263 ASN B CA 1
ATOM 6224 C C . ASN B 1 267 ? -29.237 -13.895 -14.308 1.00 10.87 263 ASN B C 1
ATOM 6225 O O . ASN B 1 267 ? -28.520 -13.282 -13.521 1.00 10.34 263 ASN B O 1
ATOM 6234 N N . MET B 1 268 ? -30.247 -14.668 -13.911 1.00 10.62 264 MET B N 1
ATOM 6235 C CA . MET B 1 268 ? -30.480 -14.956 -12.499 1.00 11.18 264 MET B CA 1
ATOM 6236 C C . MET B 1 268 ? -30.003 -16.362 -12.217 1.00 11.32 264 MET B C 1
ATOM 6237 O O . MET B 1 268 ? -30.399 -17.289 -12.907 1.00 11.45 264 MET B O 1
ATOM 6242 N N . LEU B 1 269 ? -29.141 -16.528 -11.219 1.00 10.31 265 LEU B N 1
ATOM 6243 C CA . LEU B 1 269 ? -28.489 -17.804 -10.901 1.00 10.88 265 LEU B CA 1
ATOM 6244 C C . LEU B 1 269 ? -28.967 -18.271 -9.549 1.00 10.67 265 LEU B C 1
ATOM 6245 O O . LEU B 1 269 ? -28.882 -17.517 -8.578 1.00 10.45 265 LEU B O 1
ATOM 6250 N N . VAL B 1 270 ? -29.466 -19.501 -9.481 1.00 10.19 266 VAL B N 1
ATOM 6251 C CA . VAL B 1 270 ? -29.940 -20.021 -8.196 1.00 10.83 266 VAL B CA 1
ATOM 6252 C C . VAL B 1 270 ? -29.900 -21.545 -8.213 1.00 10.87 266 VAL B C 1
ATOM 6253 O O . VAL B 1 270 ? -30.177 -22.179 -9.226 1.00 11.29 266 VAL B O 1
ATOM 6257 N N . GLN B 1 271 ? -29.543 -22.114 -7.067 1.00 11.19 267 GLN B N 1
ATOM 6258 C CA . GLN B 1 271 ? -29.615 -23.555 -6.903 1.00 11.16 267 GLN B CA 1
ATOM 6259 C C . GLN B 1 271 ? -31.052 -24.081 -6.922 1.00 11.12 267 GLN B C 1
ATOM 6260 O O . GLN B 1 271 ? -31.974 -23.400 -6.488 1.00 10.65 267 GLN B O 1
ATOM 6266 N N . ASN B 1 272 ? -31.225 -25.300 -7.442 1.00 11.93 268 ASN B N 1
ATOM 6267 C CA . ASN B 1 272 ? -32.544 -25.962 -7.464 1.00 12.20 268 ASN B CA 1
ATOM 6268 C C . ASN B 1 272 ? -32.309 -27.442 -7.303 1.00 11.88 268 ASN B C 1
ATOM 6269 O O . ASN B 1 272 ? -31.392 -27.981 -7.933 1.00 12.64 268 ASN B O 1
ATOM 6274 N N . TRP B 1 273 ? -33.066 -28.094 -6.416 1.00 10.82 269 TRP B N 1
ATOM 6275 C CA . TRP B 1 273 ? -32.797 -29.498 -6.120 1.00 11.72 269 TRP B CA 1
ATOM 6276 C C . TRP B 1 273 ? -33.989 -30.149 -5.439 1.00 11.22 269 TRP B C 1
ATOM 6277 O O . TRP B 1 273 ? -34.879 -29.492 -4.905 1.00 12.25 269 TRP B O 1
ATOM 6288 N N . VAL B 1 274 ? -33.937 -31.480 -5.427 1.00 12.73 270 VAL B N 1
ATOM 6289 C CA . VAL B 1 274 ? -34.956 -32.295 -4.753 1.00 12.93 270 VAL B CA 1
ATOM 6290 C C . VAL B 1 274 ? -34.542 -32.541 -3.310 1.00 13.73 270 VAL B C 1
ATOM 6291 O O . VAL B 1 274 ? -33.400 -32.892 -3.046 1.00 13.45 270 VAL B O 1
ATOM 6295 N N . ALA B 1 275 ? -35.499 -32.409 -2.390 1.00 14.17 271 ALA B N 1
ATOM 6296 C CA . ALA B 1 275 ? -35.214 -32.621 -0.980 1.00 15.62 271 ALA B CA 1
ATOM 6297 C C . ALA B 1 275 ? -34.653 -34.012 -0.752 1.00 16.70 271 ALA B C 1
ATOM 6298 O O . ALA B 1 275 ? -35.140 -34.980 -1.324 1.00 16.03 271 ALA B O 1
ATOM 6300 N N . PRO B 1 276 ? -33.618 -34.120 0.096 1.00 17.84 272 PRO B N 1
ATOM 6301 C CA . PRO B 1 276 ? -33.060 -35.422 0.391 1.00 19.25 272 PRO B CA 1
ATOM 6302 C C . PRO B 1 276 ? -34.073 -36.252 1.169 1.00 19.54 272 PRO B C 1
ATOM 6303 O O . PRO B 1 276 ? -34.845 -35.736 1.968 1.00 18.60 272 PRO B O 1
ATOM 6307 N N . LEU B 1 277 ? -34.027 -37.550 0.937 1.00 21.57 273 LEU B N 1
ATOM 6308 C CA . LEU B 1 277 ? -34.949 -38.471 1.582 1.00 22.55 273 LEU B CA 1
ATOM 6309 C C . LEU B 1 277 ? -34.841 -38.407 3.120 1.00 22.28 273 LEU B C 1
ATOM 6310 O O . LEU B 1 277 ? -35.827 -38.542 3.834 1.00 23.82 273 LEU B O 1
ATOM 6315 N N . GLU B 1 278 ? -33.647 -38.115 3.611 1.00 20.79 274 GLU B N 1
ATOM 6316 C CA . GLU B 1 278 ? -33.358 -38.134 5.041 1.00 21.85 274 GLU B CA 1
ATOM 6317 C C . GLU B 1 278 ? -34.003 -37.034 5.876 1.00 22.30 274 GLU B C 1
ATOM 6318 O O . GLU B 1 278 ? -34.071 -37.163 7.094 1.00 25.17 274 GLU B O 1
ATOM 6324 N N . ILE B 1 279 ? -34.491 -35.969 5.256 1.00 20.81 275 ILE B N 1
ATOM 6325 C CA . ILE B 1 279 ? -35.165 -34.924 6.042 1.00 22.15 275 ILE B CA 1
ATOM 6326 C C . ILE B 1 279 ? -36.669 -35.158 6.178 1.00 22.75 275 ILE B C 1
ATOM 6327 O O . ILE B 1 279 ? -37.352 -34.402 6.874 1.00 24.60 275 ILE B O 1
ATOM 6332 N N . GLY B 1 280 ? -37.196 -36.182 5.501 1.00 23.27 276 GLY B N 1
ATOM 6333 C CA . GLY B 1 280 ? -38.622 -36.539 5.625 1.00 24.48 276 GLY B CA 1
ATOM 6334 C C . GLY B 1 280 ? -39.522 -35.431 5.107 1.00 25.37 276 GLY B C 1
ATOM 6335 O O . GLY B 1 280 ? -39.146 -34.696 4.189 1.00 25.97 276 GLY B O 1
ATOM 6336 N N . ASP B 1 281 ? -40.699 -35.309 5.706 1.00 24.72 277 ASP B N 1
ATOM 6337 C CA . ASP B 1 281 ? -41.664 -34.301 5.302 1.00 25.36 277 ASP B CA 1
ATOM 6338 C C . ASP B 1 281 ? -41.173 -32.922 5.731 1.00 23.43 277 ASP B C 1
ATOM 6339 O O . ASP B 1 281 ? -40.631 -32.740 6.839 1.00 26.32 277 ASP B O 1
ATOM 6344 N N . ILE B 1 282 ? -41.355 -31.961 4.836 1.00 19.97 278 ILE B N 1
ATOM 6345 C CA . ILE B 1 282 ? -41.062 -30.565 5.129 1.00 19.41 278 ILE B CA 1
ATOM 6346 C C . ILE B 1 282 ? -42.251 -29.999 5.886 1.00 18.28 278 ILE B C 1
ATOM 6347 O O . ILE B 1 282 ? -43.374 -30.345 5.598 1.00 17.97 278 ILE B O 1
ATOM 6352 N N . PRO B 1 283 ? -42.023 -29.088 6.840 1.00 17.97 279 PRO B N 1
ATOM 6353 C CA . PRO B 1 283 ? -43.196 -28.597 7.588 1.00 17.79 279 PRO B CA 1
ATOM 6354 C C . PRO B 1 283 ? -44.247 -27.852 6.787 1.00 16.66 279 PRO B C 1
ATOM 6355 O O . PRO B 1 283 ? -43.992 -27.282 5.702 1.00 17.00 279 PRO B O 1
ATOM 6359 N N . LYS B 1 284 ? -45.451 -27.824 7.338 1.00 17.15 280 LYS B N 1
ATOM 6360 C CA . LYS B 1 284 ? -46.580 -27.231 6.654 1.00 17.68 280 LYS B CA 1
ATOM 6361 C C . LYS B 1 284 ? -46.421 -25.728 6.441 1.00 17.05 280 LYS B C 1
ATOM 6362 O O . LYS B 1 284 ? -46.849 -25.207 5.424 1.00 18.02 280 LYS B O 1
ATOM 6368 N N . THR B 1 285 ? -45.833 -25.037 7.419 1.00 15.80 281 THR B N 1
ATOM 6369 C CA . THR B 1 285 ? -45.620 -23.597 7.302 1.00 15.52 281 THR B CA 1
ATOM 6370 C C . THR B 1 285 ? -44.176 -23.267 7.647 1.00 15.04 281 THR B C 1
ATOM 6371 O O . THR B 1 285 ? -43.755 -23.467 8.789 1.00 17.67 281 THR B O 1
ATOM 6375 N N . ILE B 1 286 ? -43.454 -22.753 6.652 1.00 13.68 282 ILE B N 1
ATOM 6376 C CA . ILE B 1 286 ? -42.046 -22.345 6.810 1.00 13.20 282 ILE B CA 1
ATOM 6377 C C . ILE B 1 286 ? -42.010 -20.840 6.963 1.00 12.70 282 ILE B C 1
ATOM 6378 O O . ILE B 1 286 ? -42.718 -20.104 6.247 1.00 12.69 282 ILE B O 1
ATOM 6383 N N . ILE B 1 287 ? -41.170 -20.381 7.910 1.00 12.07 283 ILE B N 1
ATOM 6384 C CA . ILE B 1 287 ? -41.072 -18.960 8.271 1.00 12.89 283 ILE B CA 1
ATOM 6385 C C . ILE B 1 287 ? -39.721 -18.392 7.817 1.00 12.39 283 ILE B C 1
ATOM 6386 O O . ILE B 1 287 ? -38.694 -19.020 8.055 1.00 12.82 283 ILE B O 1
ATOM 6391 N N . TYR B 1 288 ? -39.754 -17.244 7.141 1.00 12.35 284 TYR B N 1
ATOM 6392 C CA . TYR B 1 288 ? -38.557 -16.552 6.706 1.00 12.30 284 TYR B CA 1
ATOM 6393 C C . TYR B 1 288 ? -38.476 -15.177 7.336 1.00 13.38 284 TYR B C 1
ATOM 6394 O O . TYR B 1 288 ? -39.441 -14.430 7.343 1.00 12.35 284 TYR B O 1
ATOM 6403 N N . ASN B 1 289 ? -37.279 -14.825 7.812 1.00 13.30 285 ASN B N 1
ATOM 6404 C CA . ASN B 1 289 ? -37.015 -13.447 8.262 1.00 14.55 285 ASN B CA 1
ATOM 6405 C C . ASN B 1 289 ? -36.812 -12.549 7.049 1.00 13.94 285 ASN B C 1
ATOM 6406 O O . ASN B 1 289 ? -35.909 -12.793 6.235 1.00 13.64 285 ASN B O 1
ATOM 6411 N N . THR B 1 290 ? -37.695 -11.564 6.885 1.00 13.10 286 THR B N 1
ATOM 6412 C CA . THR B 1 290 ? -37.695 -10.677 5.717 1.00 13.24 286 THR B CA 1
ATOM 6413 C C . THR B 1 290 ? -37.948 -9.235 6.140 1.00 14.05 286 THR B C 1
ATOM 6414 O O . THR B 1 290 ? -39.034 -8.704 5.928 1.00 13.20 286 THR B O 1
ATOM 6418 N N . PRO B 1 291 ? -36.927 -8.588 6.738 1.00 15.27 287 PRO B N 1
ATOM 6419 C CA . PRO B 1 291 ? -37.098 -7.231 7.302 1.00 15.02 287 PRO B CA 1
ATOM 6420 C C . PRO B 1 291 ? -37.624 -6.233 6.285 1.00 13.55 287 PRO B C 1
ATOM 6421 O O . PRO B 1 291 ? -37.311 -6.295 5.100 1.00 13.74 287 PRO B O 1
ATOM 6425 N N . LEU B 1 292 ? -38.405 -5.284 6.783 1.00 14.07 288 LEU B N 1
ATOM 6426 C CA . LEU B 1 292 ? -39.018 -4.281 5.947 1.00 14.89 288 LEU B CA 1
ATOM 6427 C C . LEU B 1 292 ? -38.358 -2.945 6.268 1.00 14.40 288 LEU B C 1
ATOM 6428 O O . LEU B 1 292 ? -38.475 -2.439 7.385 1.00 14.81 288 LEU B O 1
ATOM 6433 N N . ILE B 1 293 ? -37.694 -2.380 5.276 1.00 14.42 289 ILE B N 1
ATOM 6434 C CA . ILE B 1 293 ? -37.005 -1.095 5.416 1.00 15.45 289 ILE B CA 1
ATOM 6435 C C . ILE B 1 293 ? -37.823 -0.037 4.658 1.00 15.82 289 ILE B C 1
ATOM 6436 O O . ILE B 1 293 ? -38.102 -0.226 3.476 1.00 16.48 289 ILE B O 1
ATOM 6441 N N . SER B 1 294 ? -38.194 1.042 5.357 1.00 16.26 290 SER B N 1
ATOM 6442 C CA A SER B 1 294 ? -39.050 2.109 4.809 0.50 16.98 290 SER B CA 1
ATOM 6443 C CA B SER B 1 294 ? -38.994 2.100 4.747 0.50 17.10 290 SER B CA 1
ATOM 6444 C C . SER B 1 294 ? -38.437 3.461 5.107 1.00 17.41 290 SER B C 1
ATOM 6445 O O . SER B 1 294 ? -37.854 3.644 6.177 1.00 17.44 290 SER B O 1
ATOM 6450 N N . LEU B 1 295 ? -38.588 4.401 4.182 1.00 17.15 291 LEU B N 1
ATOM 6451 C CA . LEU B 1 295 ? -38.333 5.799 4.461 1.00 19.01 291 LEU B CA 1
ATOM 6452 C C . LEU B 1 295 ? -39.523 6.367 5.232 1.00 19.88 291 LEU B C 1
ATOM 6453 O O . LEU B 1 295 ? -40.629 6.464 4.694 1.00 21.38 291 LEU B O 1
ATOM 6458 N N . GLU B 1 296 ? -39.316 6.720 6.495 1.00 19.29 292 GLU B N 1
ATOM 6459 C CA . GLU B 1 296 ? -40.392 7.250 7.340 1.00 20.47 292 GLU B CA 1
ATOM 6460 C C . GLU B 1 296 ? -40.608 8.743 7.157 1.00 20.55 292 GLU B C 1
ATOM 6461 O O . GLU B 1 296 ? -41.735 9.240 7.268 1.00 22.22 292 GLU B O 1
ATOM 6467 N N . GLY B 1 297 ? -39.534 9.475 6.894 1.00 18.10 293 GLY B N 1
ATOM 6468 C CA . GLY B 1 297 ? -39.648 10.914 6.735 1.00 18.45 293 GLY B CA 1
ATOM 6469 C C . GLY B 1 297 ? -38.418 11.491 6.101 1.00 18.68 293 GLY B C 1
ATOM 6470 O O . GLY B 1 297 ? -37.324 10.916 6.209 1.00 16.21 293 GLY B O 1
ATOM 6471 N N . ASN B 1 298 ? -38.603 12.604 5.406 1.00 18.09 294 ASN B N 1
ATOM 6472 C CA . ASN B 1 298 ? -37.494 13.337 4.833 1.00 18.55 294 ASN B CA 1
ATOM 6473 C C . ASN B 1 298 ? -37.813 14.815 4.752 1.00 19.34 294 ASN B C 1
ATOM 6474 O O . ASN B 1 298 ? -38.975 15.209 4.683 1.00 20.81 294 ASN B O 1
ATOM 6479 N N . ILE B 1 299 ? -36.763 15.613 4.762 1.00 17.85 295 ILE B N 1
ATOM 6480 C CA . ILE B 1 299 ? -36.875 17.055 4.589 1.00 18.08 295 ILE B CA 1
ATOM 6481 C C . ILE B 1 299 ? -35.538 17.572 4.099 1.00 19.12 295 ILE B C 1
ATOM 6482 O O . ILE B 1 299 ? -34.490 17.009 4.436 1.00 17.28 295 ILE B O 1
ATOM 6487 N N . SER B 1 300 ? -35.554 18.653 3.327 1.00 18.95 296 SER B N 1
ATOM 6488 C CA A SER B 1 300 ? -34.331 19.168 2.722 0.50 19.68 296 SER B CA 1
ATOM 6489 C CA B SER B 1 300 ? -34.349 19.172 2.678 0.50 19.07 296 SER B CA 1
ATOM 6490 C C . SER B 1 300 ? -34.215 20.674 2.870 1.00 19.45 296 SER B C 1
ATOM 6491 O O . SER B 1 300 ? -35.200 21.359 3.175 1.00 21.34 296 SER B O 1
ATOM 6496 N N . SER B 1 301 ? -33.001 21.173 2.686 1.00 19.13 297 SER B N 1
ATOM 6497 C CA . SER B 1 301 ? -32.752 22.614 2.632 1.00 19.14 297 SER B CA 1
ATOM 6498 C C . SER B 1 301 ? -31.539 22.886 1.781 1.00 20.58 297 SER B C 1
ATOM 6499 O O . SER B 1 301 ? -30.728 21.995 1.535 1.00 19.47 297 SER B O 1
ATOM 6502 N N . MET B 1 302 ? -31.422 24.147 1.346 1.00 20.22 298 MET B N 1
ATOM 6503 C CA . MET B 1 302 ? -30.220 24.653 0.710 1.00 21.45 298 MET B CA 1
ATOM 6504 C C . MET B 1 302 ? -29.314 25.066 1.852 1.00 20.34 298 MET B C 1
ATOM 6505 O O . MET B 1 302 ? -29.652 25.976 2.628 1.00 23.67 298 MET B O 1
ATOM 6510 N N . CYS B 1 303 ? -28.185 24.378 1.987 1.00 19.88 299 CYS B N 1
ATOM 6511 C CA . CYS B 1 303 ? -27.205 24.650 3.033 1.00 19.08 299 CYS B CA 1
ATOM 6512 C C . CYS B 1 303 ? -26.040 25.460 2.480 1.00 19.14 299 CYS B C 1
ATOM 6513 O O . CYS B 1 303 ? -25.292 24.990 1.605 1.00 18.93 299 CYS B O 1
ATOM 6516 N N . LEU B 1 304 ? -25.876 26.663 3.024 1.00 20.59 300 LEU B N 1
ATOM 6517 C CA . LEU B 1 304 ? -24.880 27.602 2.566 1.00 20.36 300 LEU B CA 1
ATOM 6518 C C . LEU B 1 304 ? -23.799 27.663 3.595 1.00 19.37 300 LEU B C 1
ATOM 6519 O O . LEU B 1 304 ? -24.101 27.880 4.756 1.00 20.31 300 LEU B O 1
ATOM 6524 N N . ASN B 1 305 ? -22.551 27.496 3.166 1.00 19.37 301 ASN B N 1
ATOM 6525 C CA . ASN B 1 305 ? -21.416 27.664 4.054 1.00 19.32 301 ASN B CA 1
ATOM 6526 C C . ASN B 1 305 ? -20.806 29.048 3.879 1.00 19.98 301 ASN B C 1
ATOM 6527 O O . ASN B 1 305 ? -20.678 29.536 2.748 1.00 20.34 301 ASN B O 1
ATOM 6532 N N . THR B 1 306 ? -20.483 29.663 5.008 1.00 20.18 302 THR B N 1
ATOM 6533 C CA . THR B 1 306 ? -19.800 30.949 5.029 1.00 20.87 302 THR B CA 1
ATOM 6534 C C . THR B 1 306 ? -18.386 30.861 5.571 1.00 21.40 302 THR B C 1
ATOM 6535 O O . THR B 1 306 ? -17.604 31.781 5.368 1.00 23.59 302 THR B O 1
ATOM 6539 N N . LYS B 1 307 ? -18.041 29.773 6.263 1.00 20.86 303 LYS B N 1
ATOM 6540 C CA . LYS B 1 307 ? -16.699 29.547 6.749 1.00 20.43 303 LYS B CA 1
ATOM 6541 C C . LYS B 1 307 ? -16.089 28.336 6.012 1.00 18.29 303 LYS B C 1
ATOM 6542 O O . LYS B 1 307 ? -16.818 27.515 5.431 1.00 18.47 303 LYS B O 1
ATOM 6548 N N . ASP B 1 308 ? -14.759 28.281 5.968 1.00 18.15 304 ASP B N 1
ATOM 6549 C CA . ASP B 1 308 ? -14.069 27.231 5.232 1.00 16.95 304 ASP B CA 1
ATOM 6550 C C . ASP B 1 308 ? -14.396 25.885 5.886 1.00 16.48 304 ASP B C 1
ATOM 6551 O O . ASP B 1 308 ? -14.224 25.721 7.094 1.00 17.06 304 ASP B O 1
ATOM 6556 N N . PRO B 1 309 ? -14.808 24.894 5.083 1.00 15.84 305 PRO B N 1
ATOM 6557 C CA . PRO B 1 309 ? -15.098 23.579 5.706 1.00 15.91 305 PRO B CA 1
ATOM 6558 C C . PRO B 1 309 ? -13.828 22.898 6.217 1.00 15.82 305 PRO B C 1
ATOM 6559 O O . PRO B 1 309 ? -13.893 22.033 7.097 1.00 15.48 305 PRO B O 1
ATOM 6563 N N . TYR B 1 310 ? -12.689 23.300 5.657 1.00 15.37 306 TYR B N 1
ATOM 6564 C CA . TYR B 1 310 ? -11.374 22.826 6.068 1.00 15.69 306 TYR B CA 1
ATOM 6565 C C . TYR B 1 310 ? -10.718 23.712 7.152 1.00 15.65 306 TYR B C 1
ATOM 6566 O O . TYR B 1 310 ? -9.560 23.501 7.509 1.00 16.50 306 TYR B O 1
ATOM 6575 N N . GLY B 1 311 ? -11.463 24.681 7.696 1.00 16.01 307 GLY B N 1
ATOM 6576 C CA . GLY B 1 311 ? -10.935 25.518 8.747 1.00 16.84 307 GLY B CA 1
ATOM 6577 C C . GLY B 1 311 ? -11.142 24.911 10.104 1.00 17.20 307 GLY B C 1
ATOM 6578 O O . GLY B 1 311 ? -11.426 23.735 10.217 1.00 15.99 307 GLY B O 1
ATOM 6579 N N . ILE B 1 312 ? -11.045 25.728 11.146 1.00 17.47 308 ILE B N 1
ATOM 6580 C CA . ILE B 1 312 ? -11.232 25.275 12.520 1.00 18.39 308 ILE B CA 1
ATOM 6581 C C . ILE B 1 312 ? -12.550 24.492 12.605 1.00 17.39 308 ILE B C 1
ATOM 6582 O O . ILE B 1 312 ? -13.589 25.024 12.197 1.00 16.54 308 ILE B O 1
ATOM 6587 N N . PRO B 1 313 ? -12.532 23.253 13.144 1.00 16.14 309 PRO B N 1
ATOM 6588 C CA . PRO B 1 313 ? -13.782 22.471 13.053 1.00 15.93 309 PRO B CA 1
ATOM 6589 C C . PRO B 1 313 ? -14.978 23.098 13.787 1.00 16.37 309 PRO B C 1
ATOM 6590 O O . PRO B 1 313 ? -16.088 23.076 13.282 1.00 15.47 309 PRO B O 1
ATOM 6594 N N . GLY B 1 314 ? -14.709 23.708 14.932 1.00 17.60 310 GLY B N 1
ATOM 6595 C CA . GLY B 1 314 ? -15.760 24.356 15.712 1.00 18.24 310 GLY B CA 1
ATOM 6596 C C . GLY B 1 314 ? -16.415 25.552 15.036 1.00 18.67 310 GLY B C 1
ATOM 6597 O O . GLY B 1 314 ? -17.502 25.966 15.465 1.00 20.03 310 GLY B O 1
ATOM 6598 N N . GLU B 1 315 ? -15.778 26.096 14.002 1.00 18.51 311 GLU B N 1
ATOM 6599 C CA A GLU B 1 315 ? -16.313 27.229 13.234 0.50 18.97 311 GLU B CA 1
ATOM 6600 C CA B GLU B 1 315 ? -16.323 27.225 13.235 0.50 19.30 311 GLU B CA 1
ATOM 6601 C C . GLU B 1 315 ? -17.062 26.777 11.986 1.00 18.38 311 GLU B C 1
ATOM 6602 O O . GLU B 1 315 ? -17.672 27.580 11.311 1.00 18.88 311 GLU B O 1
ATOM 6613 N N . ARG B 1 316 ? -17.027 25.485 11.647 1.00 17.54 312 ARG B N 1
ATOM 6614 C CA . ARG B 1 316 ? -17.806 25.041 10.496 1.00 16.74 312 ARG B CA 1
ATOM 6615 C C . ARG B 1 316 ? -19.283 25.363 10.714 1.00 16.20 312 ARG B C 1
ATOM 6616 O O . ARG B 1 316 ? -19.795 25.227 11.826 1.00 17.45 312 ARG B O 1
ATOM 6624 N N . ASN B 1 317 ? -19.943 25.810 9.657 1.00 16.49 313 ASN B N 1
ATOM 6625 C CA . ASN B 1 317 ? -21.355 26.174 9.780 1.00 17.97 313 ASN B CA 1
ATOM 6626 C C . ASN B 1 317 ? -22.171 24.987 10.259 1.00 17.93 313 ASN B C 1
ATOM 6627 O O . ASN B 1 317 ? -22.059 23.896 9.689 1.00 17.72 313 ASN B O 1
ATOM 6632 N N . LYS B 1 318 ? -23.021 25.203 11.261 1.00 17.93 314 LYS B N 1
ATOM 6633 C CA . LYS B 1 318 ? -23.850 24.121 11.832 1.00 19.32 314 LYS B CA 1
ATOM 6634 C C . LYS B 1 318 ? -25.259 24.189 11.268 1.00 19.43 314 LYS B C 1
ATOM 6635 O O . LYS B 1 318 ? -26.080 25.009 11.702 1.00 23.49 314 LYS B O 1
ATOM 6641 N N . HIS B 1 319 ? -25.538 23.360 10.277 1.00 17.67 315 HIS B N 1
ATOM 6642 C CA . HIS B 1 319 ? -26.841 23.314 9.640 1.00 17.55 315 HIS B CA 1
ATOM 6643 C C . HIS B 1 319 ? -27.793 22.441 10.438 1.00 17.68 315 HIS B C 1
ATOM 6644 O O . HIS B 1 319 ? -27.373 21.449 11.032 1.00 17.42 315 HIS B O 1
ATOM 6651 N N . ILE B 1 320 ? -29.072 22.811 10.461 1.00 17.28 316 ILE B N 1
ATOM 6652 C CA . ILE B 1 320 ? -30.083 22.057 11.202 1.00 17.90 316 ILE B CA 1
ATOM 6653 C C . ILE B 1 320 ? -31.213 21.710 10.247 1.00 17.43 316 ILE B C 1
ATOM 6654 O O . ILE B 1 320 ? -31.673 22.566 9.461 1.00 18.86 316 ILE B O 1
ATOM 6659 N N . LEU B 1 321 ? -31.675 20.462 10.311 1.00 17.04 317 LEU B N 1
ATOM 6660 C CA . LEU B 1 321 ? -32.910 20.036 9.653 1.00 16.61 317 LEU B CA 1
ATOM 6661 C C . LEU B 1 321 ? -33.743 19.278 10.661 1.00 17.50 317 LEU B C 1
ATOM 6662 O O . LEU B 1 321 ? -33.196 18.521 11.489 1.00 17.08 317 LEU B O 1
ATOM 6667 N N . THR B 1 322 ? -35.064 19.490 10.614 1.00 18.21 318 THR B N 1
ATOM 6668 C CA . THR B 1 322 ? -36.009 18.800 11.478 1.00 17.79 318 THR B CA 1
ATOM 6669 C C . THR B 1 322 ? -37.138 18.219 10.645 1.00 18.21 318 THR B C 1
ATOM 6670 O O . THR B 1 322 ? -37.773 18.942 9.863 1.00 18.03 318 THR B O 1
ATOM 6674 N N . THR B 1 323 ? -37.398 16.930 10.814 1.00 17.00 319 THR B N 1
ATOM 6675 C CA . THR B 1 323 ? -38.472 16.289 10.076 1.00 17.37 319 THR B CA 1
ATOM 6676 C C . THR B 1 323 ? -39.803 16.866 10.540 1.00 18.73 319 THR B C 1
ATOM 6677 O O . THR B 1 323 ? -39.907 17.405 11.640 1.00 18.68 319 THR B O 1
ATOM 6681 N N . HIS B 1 324 ? -40.799 16.739 9.682 1.00 20.48 320 HIS B N 1
ATOM 6682 C CA . HIS B 1 324 ? -42.167 16.868 10.147 1.00 21.95 320 HIS B CA 1
ATOM 6683 C C . HIS B 1 324 ? -42.444 15.724 11.110 1.00 22.30 320 HIS B C 1
ATOM 6684 O O . HIS B 1 324 ? -41.646 14.778 11.212 1.00 20.80 320 HIS B O 1
ATOM 6691 N N . SER B 1 325 ? -43.540 15.801 11.852 1.00 21.10 321 SER B N 1
ATOM 6692 C CA . SER B 1 325 ? -43.944 14.687 12.692 1.00 21.43 321 SER B CA 1
ATOM 6693 C C . SER B 1 325 ? -44.242 13.447 11.837 1.00 20.42 321 SER B C 1
ATOM 6694 O O . SER B 1 325 ? -44.910 13.530 10.808 1.00 23.11 321 SER B O 1
ATOM 6697 N N . MET B 1 326 ? -43.679 12.311 12.251 1.00 19.02 322 MET B N 1
ATOM 6698 C CA . MET B 1 326 ? -43.817 11.065 11.544 1.00 18.51 322 MET B CA 1
ATOM 6699 C C . MET B 1 326 ? -44.727 10.160 12.359 1.00 17.75 322 MET B C 1
ATOM 6700 O O . MET B 1 326 ? -44.379 9.741 13.476 1.00 17.87 322 MET B O 1
ATOM 6705 N N . ALA B 1 327 ? -45.895 9.849 11.794 1.00 18.65 323 ALA B N 1
ATOM 6706 C CA . ALA B 1 327 ? -46.908 9.057 12.480 1.00 20.02 323 ALA B CA 1
ATOM 6707 C C . ALA B 1 327 ? -46.694 7.610 12.107 1.00 20.00 323 ALA B C 1
ATOM 6708 O O . ALA B 1 327 ? -46.687 7.272 10.911 1.00 23.60 323 ALA B O 1
ATOM 6710 N N . MET B 1 328 ? -46.499 6.764 13.115 1.00 19.45 324 MET B N 1
ATOM 6711 C CA . MET B 1 328 ? -46.322 5.327 12.911 1.00 19.69 324 MET B CA 1
ATOM 6712 C C . MET B 1 328 ? -47.381 4.568 13.696 1.00 19.59 324 MET B C 1
ATOM 6713 O O . MET B 1 328 ? -47.679 4.916 14.826 1.00 20.15 324 MET B O 1
ATOM 6718 N N . ASN B 1 329 ? -47.927 3.522 13.088 1.00 20.01 325 ASN B N 1
ATOM 6719 C CA . ASN B 1 329 ? -48.961 2.704 13.720 1.00 21.03 325 ASN B CA 1
ATOM 6720 C C . ASN B 1 329 ? -48.447 1.637 14.682 1.00 18.76 325 ASN B C 1
ATOM 6721 O O . ASN B 1 329 ? -49.237 0.982 15.356 1.00 19.50 325 ASN B O 1
ATOM 6726 N N . ASN B 1 330 ? -47.125 1.456 14.744 1.00 17.08 326 ASN B N 1
ATOM 6727 C CA . ASN B 1 330 ? -46.497 0.429 15.564 1.00 16.45 326 ASN B CA 1
ATOM 6728 C C . ASN B 1 330 ? -45.037 0.856 15.720 1.00 15.43 326 ASN B C 1
ATOM 6729 O O . ASN B 1 330 ? -44.599 1.779 15.022 1.00 16.40 326 ASN B O 1
ATOM 6734 N N . VAL B 1 331 ? -44.315 0.195 16.613 1.00 14.76 327 VAL B N 1
ATOM 6735 C CA . VAL B 1 331 ? -42.961 0.615 16.976 1.00 14.97 327 VAL B CA 1
ATOM 6736 C C . VAL B 1 331 ? -41.903 -0.227 16.250 1.00 14.24 327 VAL B C 1
ATOM 6737 O O . VAL B 1 331 ? -41.788 -1.413 16.541 1.00 13.98 327 VAL B O 1
ATOM 6741 N N . PRO B 1 332 ? -41.127 0.376 15.326 1.00 13.89 328 PRO B N 1
ATOM 6742 C CA . PRO B 1 332 ? -40.075 -0.394 14.644 1.00 13.84 328 PRO B CA 1
ATOM 6743 C C . PRO B 1 332 ? -38.940 -0.862 15.550 1.00 14.30 328 PRO B C 1
ATOM 6744 O O . PRO B 1 332 ? -38.704 -0.302 16.625 1.00 15.54 328 PRO B O 1
ATOM 6748 N N . SER B 1 333 ? -38.226 -1.871 15.093 1.00 12.81 329 SER B N 1
ATOM 6749 C CA . SER B 1 333 ? -37.046 -2.369 15.768 1.00 13.44 329 SER B CA 1
ATOM 6750 C C . SER B 1 333 ? -35.864 -1.417 15.752 1.00 12.05 329 SER B C 1
ATOM 6751 O O . SER B 1 333 ? -35.078 -1.372 16.705 1.00 12.15 329 SER B O 1
ATOM 6754 N N . MET B 1 334 ? -35.681 -0.712 14.651 1.00 12.26 330 MET B N 1
ATOM 6755 C CA . MET B 1 334 ? -34.520 0.158 14.516 1.00 13.07 330 MET B CA 1
ATOM 6756 C C . MET B 1 334 ? -34.844 1.304 13.575 1.00 12.79 330 MET B C 1
ATOM 6757 O O . MET B 1 334 ? -35.713 1.196 12.709 1.00 13.05 330 MET B O 1
ATOM 6762 N N . PHE B 1 335 ? -34.128 2.410 13.774 1.00 12.33 331 PHE B N 1
ATOM 6763 C CA . PHE B 1 335 ? -34.182 3.564 12.929 1.00 12.55 331 PHE B CA 1
ATOM 6764 C C . PHE B 1 335 ? -32.799 3.871 12.410 1.00 12.45 331 PHE B C 1
ATOM 6765 O O . PHE B 1 335 ? -31.796 3.514 13.064 1.00 12.30 331 PHE B O 1
ATOM 6773 N N . ALA B 1 336 ? -32.744 4.535 11.256 1.00 12.39 332 ALA B N 1
ATOM 6774 C CA . ALA B 1 336 ? -31.481 5.037 10.726 1.00 13.04 332 ALA B CA 1
ATOM 6775 C C . ALA B 1 336 ? -31.651 6.468 10.252 1.00 12.80 332 ALA B C 1
ATOM 6776 O O . ALA B 1 336 ? -32.619 6.766 9.553 1.00 14.01 332 ALA B O 1
ATOM 6778 N N . VAL B 1 337 ? -30.687 7.319 10.614 1.00 12.61 333 VAL B N 1
ATOM 6779 C CA . VAL B 1 337 ? -30.705 8.761 10.283 1.00 12.89 333 VAL B CA 1
ATOM 6780 C C . VAL B 1 337 ? -29.494 9.063 9.431 1.00 13.05 333 VAL B C 1
ATOM 6781 O O . VAL B 1 337 ? -28.364 8.719 9.820 1.00 12.82 333 VAL B O 1
ATOM 6785 N N . MET B 1 338 ? -29.691 9.701 8.283 1.00 13.68 334 MET B N 1
ATOM 6786 C CA . MET B 1 338 ? -28.561 10.193 7.507 1.00 15.91 334 MET B CA 1
ATOM 6787 C C . MET B 1 338 ? -28.977 11.457 6.799 1.00 15.89 334 MET B C 1
ATOM 6788 O O . MET B 1 338 ? -30.158 11.653 6.538 1.00 17.57 334 MET B O 1
ATOM 6793 N N . VAL B 1 339 ? -28.000 12.288 6.501 1.00 14.16 335 VAL B N 1
ATOM 6794 C CA . VAL B 1 339 ? -28.217 13.537 5.777 1.00 14.64 335 VAL B CA 1
ATOM 6795 C C . VAL B 1 339 ? -27.394 13.434 4.489 1.00 14.86 335 VAL B C 1
ATOM 6796 O O . VAL B 1 339 ? -26.147 13.414 4.546 1.00 16.00 335 VAL B O 1
ATOM 6800 N N A SER B 1 340 ? -28.089 13.336 3.346 0.50 14.90 336 SER B N 1
ATOM 6801 N N B SER B 1 340 ? -28.080 13.406 3.346 0.50 15.37 336 SER B N 1
ATOM 6802 C CA A SER B 1 340 ? -27.452 13.094 2.047 0.50 15.59 336 SER B CA 1
ATOM 6803 C CA B SER B 1 340 ? -27.445 13.103 2.070 0.50 16.41 336 SER B CA 1
ATOM 6804 C C A SER B 1 340 ? -27.307 14.382 1.259 0.50 16.37 336 SER B C 1
ATOM 6805 C C B SER B 1 340 ? -27.363 14.306 1.163 0.50 16.80 336 SER B C 1
ATOM 6806 O O A SER B 1 340 ? -28.160 15.274 1.338 0.50 16.44 336 SER B O 1
ATOM 6807 O O B SER B 1 340 ? -28.344 15.041 1.022 0.50 16.49 336 SER B O 1
ATOM 6812 N N . GLN B 1 341 ? -26.214 14.479 0.515 1.00 16.29 337 GLN B N 1
ATOM 6813 C CA . GLN B 1 341 ? -26.060 15.504 -0.528 1.00 17.30 337 GLN B CA 1
ATOM 6814 C C . GLN B 1 341 ? -26.988 15.090 -1.667 1.00 18.51 337 GLN B C 1
ATOM 6815 O O . GLN B 1 341 ? -26.873 13.990 -2.208 1.00 18.55 337 GLN B O 1
ATOM 6821 N N . GLU B 1 342 ? -27.945 15.968 -2.026 1.00 18.93 338 GLU B N 1
ATOM 6822 C CA A GLU B 1 342 ? -28.984 15.582 -2.981 0.50 20.65 338 GLU B CA 1
ATOM 6823 C CA B GLU B 1 342 ? -28.993 15.613 -2.990 0.50 20.79 338 GLU B CA 1
ATOM 6824 C C . GLU B 1 342 ? -28.445 15.375 -4.395 1.00 20.99 338 GLU B C 1
ATOM 6825 O O . GLU B 1 342 ? -28.877 14.440 -5.081 1.00 23.17 338 GLU B O 1
ATOM 6836 N N . THR B 1 343 ? -27.522 16.237 -4.823 1.00 20.50 339 THR B N 1
ATOM 6837 C CA . THR B 1 343 ? -26.998 16.213 -6.198 1.00 22.60 339 THR B CA 1
ATOM 6838 C C . THR B 1 343 ? -25.482 16.013 -6.233 1.00 21.95 339 THR B C 1
ATOM 6839 O O . THR B 1 343 ? -24.726 16.916 -5.874 1.00 22.30 339 THR B O 1
ATOM 6843 N N . PRO B 1 344 ? -25.033 14.824 -6.680 1.00 21.25 340 PRO B N 1
ATOM 6844 C CA . PRO B 1 344 ? -23.600 14.598 -6.873 1.00 21.11 340 PRO B CA 1
ATOM 6845 C C . PRO B 1 344 ? -23.023 15.605 -7.872 1.00 22.11 340 PRO B C 1
ATOM 6846 O O . PRO B 1 344 ? -23.681 15.907 -8.877 1.00 25.04 340 PRO B O 1
ATOM 6850 N N . THR B 1 345 ? -21.869 16.171 -7.546 1.00 22.56 341 THR B N 1
ATOM 6851 C CA . THR B 1 345 ? -21.138 17.073 -8.459 1.00 24.47 341 THR B CA 1
ATOM 6852 C C . THR B 1 345 ? -20.255 16.335 -9.467 1.00 23.43 341 THR B C 1
ATOM 6853 O O . THR B 1 345 ? -19.895 16.899 -10.497 1.00 25.16 341 THR B O 1
ATOM 6857 N N . LYS B 1 346 ? -19.908 15.080 -9.164 1.00 20.99 342 LYS B N 1
ATOM 6858 C CA . LYS B 1 346 ? -19.177 14.215 -10.078 1.00 22.09 342 LYS B CA 1
ATOM 6859 C C . LYS B 1 346 ? -19.963 12.902 -10.150 1.00 19.58 342 LYS B C 1
ATOM 6860 O O . LYS B 1 346 ? -20.550 12.493 -9.169 1.00 23.34 342 LYS B O 1
ATOM 6866 N N . LYS B 1 347 ? -19.965 12.238 -11.288 1.00 18.05 343 LYS B N 1
ATOM 6867 C CA . LYS B 1 347 ? -20.770 11.035 -11.437 1.00 17.49 343 LYS B CA 1
ATOM 6868 C C . LYS B 1 347 ? -20.101 9.772 -10.883 1.00 15.19 343 LYS B C 1
ATOM 6869 O O . LYS B 1 347 ? -20.808 8.828 -10.588 1.00 14.17 343 LYS B O 1
ATOM 6875 N N . PHE B 1 348 ? -18.767 9.727 -10.823 1.00 13.85 344 PHE B N 1
ATOM 6876 C CA . PHE B 1 348 ? -18.059 8.468 -10.550 1.00 12.75 344 PHE B CA 1
ATOM 6877 C C . PHE B 1 348 ? -17.269 8.459 -9.258 1.00 12.04 344 PHE B C 1
ATOM 6878 O O . PHE B 1 348 ? -16.360 7.635 -9.096 1.00 12.23 344 PHE B O 1
ATOM 6886 N N . ALA B 1 349 ? -17.673 9.334 -8.343 1.00 12.18 345 ALA B N 1
ATOM 6887 C CA . ALA B 1 349 ? -16.980 9.594 -7.080 1.00 12.20 345 ALA B CA 1
ATOM 6888 C C . ALA B 1 349 ? -17.764 8.979 -5.948 1.00 12.03 345 ALA B C 1
ATOM 6889 O O . ALA B 1 349 ? -18.921 8.555 -6.132 1.00 13.54 345 ALA B O 1
ATOM 6891 N N . PRO B 1 350 ? -17.171 8.953 -4.736 1.00 11.73 346 PRO B N 1
ATOM 6892 C CA . PRO B 1 350 ? -17.925 8.457 -3.596 1.00 11.82 346 PRO B CA 1
ATOM 6893 C C . PRO B 1 350 ? -19.205 9.235 -3.285 1.00 12.21 346 PRO B C 1
ATOM 6894 O O . PRO B 1 350 ? -19.265 10.448 -3.533 1.00 12.81 346 PRO B O 1
ATOM 6898 N N . ASP B 1 351 ? -20.213 8.546 -2.763 1.00 12.61 347 ASP B N 1
ATOM 6899 C CA . ASP B 1 351 ? -21.418 9.228 -2.271 1.00 13.54 347 ASP B CA 1
ATOM 6900 C C . ASP B 1 351 ? -21.054 10.129 -1.096 1.00 13.36 347 ASP B C 1
ATOM 6901 O O . ASP B 1 351 ? -20.198 9.786 -0.268 1.00 14.06 347 ASP B O 1
ATOM 6906 N N . GLN B 1 352 ? -21.668 11.306 -1.052 1.00 13.09 348 GLN B N 1
ATOM 6907 C CA . GLN B 1 352 ? -21.431 12.271 0.019 1.00 12.92 348 GLN B CA 1
ATOM 6908 C C . GLN B 1 352 ? -22.615 12.365 0.972 1.00 13.04 348 GLN B C 1
ATOM 6909 O O . GLN B 1 352 ? -23.756 12.642 0.547 1.00 13.02 348 GLN B O 1
ATOM 6915 N N . LEU B 1 353 ? -22.328 12.183 2.251 1.00 13.17 349 LEU B N 1
ATOM 6916 C CA . LEU B 1 353 ? -23.258 12.456 3.346 1.00 13.01 349 LEU B CA 1
ATOM 6917 C C . LEU B 1 353 ? -22.687 13.624 4.154 1.00 13.27 349 LEU B C 1
ATOM 6918 O O . LEU B 1 353 ? -21.504 13.966 4.039 1.00 15.19 349 LEU B O 1
ATOM 6923 N N . ALA B 1 354 ? -23.532 14.258 4.943 1.00 12.82 350 ALA B N 1
ATOM 6924 C CA . ALA B 1 354 ? -23.082 15.260 5.887 1.00 12.89 350 ALA B CA 1
ATOM 6925 C C . ALA B 1 354 ? -22.543 14.595 7.166 1.00 12.81 350 ALA B C 1
ATOM 6926 O O . ALA B 1 354 ? -22.848 13.436 7.455 1.00 12.52 350 ALA B O 1
ATOM 6928 N N . GLY B 1 355 ? -21.730 15.337 7.905 1.00 12.77 351 GLY B N 1
ATOM 6929 C CA . GLY B 1 355 ? -21.204 14.898 9.211 1.00 12.82 351 GLY B CA 1
ATOM 6930 C C . GLY B 1 355 ? -22.181 15.339 10.276 1.00 12.94 351 GLY B C 1
ATOM 6931 O O . GLY B 1 355 ? -22.333 16.537 10.494 1.00 13.49 351 GLY B O 1
ATOM 6932 N N . ILE B 1 356 ? -22.869 14.399 10.920 1.00 12.37 352 ILE B N 1
ATOM 6933 C CA . ILE B 1 356 ? -23.875 14.739 11.929 1.00 12.53 352 ILE B CA 1
ATOM 6934 C C . ILE B 1 356 ? -23.170 14.955 13.260 1.00 13.50 352 ILE B C 1
ATOM 6935 O O . ILE B 1 356 ? -22.515 14.071 13.765 1.00 12.80 352 ILE B O 1
ATOM 6940 N N . ILE B 1 357 ? -23.357 16.143 13.832 1.00 14.20 353 ILE B N 1
ATOM 6941 C CA . ILE B 1 357 ? -22.722 16.525 15.099 1.00 14.82 353 ILE B CA 1
ATOM 6942 C C . ILE B 1 357 ? -23.663 16.585 16.301 1.00 15.19 353 ILE B C 1
ATOM 6943 O O . ILE B 1 357 ? -23.223 16.664 17.445 1.00 16.39 353 ILE B O 1
ATOM 6948 N N . GLY B 1 358 ? -24.959 16.546 16.026 1.00 13.94 354 GLY B N 1
ATOM 6949 C CA . GLY B 1 358 ? -25.979 16.522 17.047 1.00 14.46 354 GLY B CA 1
ATOM 6950 C C . GLY B 1 358 ? -27.268 15.913 16.522 1.00 13.95 354 GLY B C 1
ATOM 6951 O O . GLY B 1 358 ? -27.594 16.009 15.326 1.00 14.13 354 GLY B O 1
ATOM 6952 N N . LEU B 1 359 ? -27.999 15.288 17.439 1.00 14.44 355 LEU B N 1
ATOM 6953 C CA . LEU B 1 359 ? -29.237 14.618 17.127 1.00 16.01 355 LEU B CA 1
ATOM 6954 C C . LEU B 1 359 ? -30.191 14.835 18.301 1.00 17.27 355 LEU B C 1
ATOM 6955 O O . LEU B 1 359 ? -29.769 14.651 19.443 1.00 18.46 355 LEU B O 1
ATOM 6960 N N . GLU B 1 360 ? -31.446 15.206 18.017 1.00 17.40 356 GLU B N 1
ATOM 6961 C CA . GLU B 1 360 ? -32.480 15.293 19.056 1.00 18.96 356 GLU B CA 1
ATOM 6962 C C . GLU B 1 360 ? -33.737 14.610 18.542 1.00 18.22 356 GLU B C 1
ATOM 6963 O O . GLU B 1 360 ? -34.194 14.893 17.426 1.00 19.12 356 GLU B O 1
ATOM 6969 N N . ILE B 1 361 ? -34.291 13.735 19.370 1.00 17.81 357 ILE B N 1
ATOM 6970 C CA . ILE B 1 361 ? -35.430 12.911 19.007 1.00 18.06 357 ILE B CA 1
ATOM 6971 C C . ILE B 1 361 ? -36.621 13.270 19.900 1.00 17.38 357 ILE B C 1
ATOM 6972 O O . ILE B 1 361 ? -36.466 13.400 21.108 1.00 17.65 357 ILE B O 1
ATOM 6977 N N . LYS B 1 362 ? -37.789 13.424 19.279 1.00 17.46 358 LYS B N 1
ATOM 6978 C CA . LYS B 1 362 ? -39.055 13.525 20.006 1.00 18.65 358 LYS B CA 1
ATOM 6979 C C . LYS B 1 362 ? -39.863 12.264 19.732 1.00 17.15 358 LYS B C 1
ATOM 6980 O O . LYS B 1 362 ? -39.992 11.860 18.587 1.00 17.66 358 LYS B O 1
ATOM 6986 N N . VAL B 1 363 ? -40.367 11.630 20.793 1.00 18.66 359 VAL B N 1
ATOM 6987 C CA . VAL B 1 363 ? -41.318 10.518 20.664 1.00 18.15 359 VAL B CA 1
ATOM 6988 C C . VAL B 1 363 ? -42.514 10.850 21.554 1.00 19.62 359 VAL B C 1
ATOM 6989 O O . VAL B 1 363 ? -42.379 10.915 22.778 1.00 20.00 359 VAL B O 1
ATOM 6993 N N . ASP B 1 364 ? -43.659 11.049 20.906 1.00 21.09 360 ASP B N 1
ATOM 6994 C CA . ASP B 1 364 ? -44.900 11.439 21.598 1.00 23.19 360 ASP B CA 1
ATOM 6995 C C . ASP B 1 364 ? -44.597 12.739 22.375 1.00 24.16 360 ASP B C 1
ATOM 6996 O O . ASP B 1 364 ? -44.144 13.682 21.738 1.00 24.80 360 ASP B O 1
ATOM 7001 N N . SER B 1 365 ? -44.800 12.790 23.700 1.00 26.44 361 SER B N 1
ATOM 7002 C CA A SER B 1 365 ? -44.587 14.033 24.460 0.50 27.25 361 SER B CA 1
ATOM 7003 C CA B SER B 1 365 ? -44.595 14.009 24.495 0.50 27.05 361 SER B CA 1
ATOM 7004 C C . SER B 1 365 ? -43.158 14.180 24.982 1.00 27.92 361 SER B C 1
ATOM 7005 O O . SER B 1 365 ? -42.821 15.194 25.589 1.00 28.92 361 SER B O 1
ATOM 7010 N N . ASP B 1 366 ? -42.316 13.181 24.721 1.00 24.76 362 ASP B N 1
ATOM 7011 C CA . ASP B 1 366 ? -40.960 13.134 25.235 1.00 25.31 362 ASP B CA 1
ATOM 7012 C C . ASP B 1 366 ? -40.005 13.807 24.234 1.00 24.66 362 ASP B C 1
ATOM 7013 O O . ASP B 1 366 ? -39.781 13.266 23.147 1.00 24.24 362 ASP B O 1
ATOM 7018 N N . VAL B 1 367 ? -39.458 14.973 24.599 1.00 22.59 363 VAL B N 1
ATOM 7019 C CA . VAL B 1 367 ? -38.709 15.820 23.664 1.00 22.31 363 VAL B CA 1
ATOM 7020 C C . VAL B 1 367 ? -37.225 15.911 24.007 1.00 20.44 363 VAL B C 1
ATOM 7021 O O . VAL B 1 367 ? -36.829 15.718 25.141 1.00 21.13 363 VAL B O 1
ATOM 7025 N N . GLY B 1 368 ? -36.424 16.193 22.995 1.00 19.60 364 GLY B N 1
ATOM 7026 C CA . GLY B 1 368 ? -35.011 16.527 23.171 1.00 18.89 364 GLY B CA 1
ATOM 7027 C C . GLY B 1 368 ? -34.109 15.359 23.523 1.00 18.22 364 GLY B C 1
ATOM 7028 O O . GLY B 1 368 ? -33.055 15.549 24.119 1.00 19.13 364 GLY B O 1
ATOM 7029 N N . ILE B 1 369 ? -34.524 14.145 23.172 1.00 16.78 365 ILE B N 1
ATOM 7030 C CA . ILE B 1 369 ? -33.764 12.947 23.536 1.00 16.36 365 ILE B CA 1
ATOM 7031 C C . ILE B 1 369 ? -32.473 12.947 22.712 1.00 16.19 365 ILE B C 1
ATOM 7032 O O . ILE B 1 369 ? -32.512 13.195 21.515 1.00 15.61 365 ILE B O 1
ATOM 7037 N N . PHE B 1 370 ? -31.361 12.696 23.399 1.00 15.79 366 PHE B N 1
ATOM 7038 C CA . PHE B 1 370 ? -29.989 12.693 22.847 1.00 16.42 366 PHE B CA 1
ATOM 7039 C C . PHE B 1 370 ? -29.381 14.076 22.681 1.00 17.54 366 PHE B C 1
ATOM 7040 O O . PHE B 1 370 ? -28.285 14.199 22.170 1.00 16.11 366 PHE B O 1
ATOM 7048 N N . ARG B 1 371 ? -30.048 15.116 23.172 1.00 18.34 367 ARG B N 1
ATOM 7049 C CA . ARG B 1 371 ? -29.453 16.457 23.090 1.00 20.53 367 ARG B CA 1
ATOM 7050 C C . ARG B 1 371 ? -28.108 16.584 23.813 1.00 19.42 367 ARG B C 1
ATOM 7051 O O . ARG B 1 371 ? -27.331 17.442 23.448 1.00 20.32 367 ARG B O 1
ATOM 7059 N N . GLU B 1 372 ? -27.818 15.740 24.802 1.00 19.33 368 GLU B N 1
ATOM 7060 C CA . GLU B 1 372 ? -26.530 15.805 25.503 1.00 20.37 368 GLU B CA 1
ATOM 7061 C C . GLU B 1 372 ? -25.418 14.987 24.841 1.00 19.04 368 GLU B C 1
ATOM 7062 O O . GLU B 1 372 ? -24.300 14.920 25.366 1.00 19.69 368 GLU B O 1
ATOM 7068 N N . LEU B 1 373 ? -25.689 14.398 23.675 1.00 15.87 369 LEU B N 1
ATOM 7069 C CA . LEU B 1 373 ? -24.661 13.664 22.963 1.00 14.69 369 LEU B CA 1
ATOM 7070 C C . LEU B 1 373 ? -23.883 14.507 21.973 1.00 14.49 369 LEU B C 1
ATOM 7071 O O . LEU B 1 373 ? -24.471 15.305 21.233 1.00 16.59 369 LEU B O 1
ATOM 7076 N N . GLU B 1 374 ? -22.571 14.295 21.951 1.00 14.55 370 GLU B N 1
ATOM 7077 C CA . GLU B 1 374 ? -21.712 14.886 20.938 1.00 14.41 370 GLU B CA 1
ATOM 7078 C C . GLU B 1 374 ? -21.350 13.833 19.904 1.00 14.38 370 GLU B C 1
ATOM 7079 O O . GLU B 1 374 ? -21.796 12.684 19.988 1.00 12.99 370 GLU B O 1
ATOM 7085 N N . GLN B 1 375 ? -20.534 14.230 18.939 1.00 14.28 371 GLN B N 1
ATOM 7086 C CA . GLN B 1 375 ? -20.362 13.403 17.747 1.00 14.61 371 GLN B CA 1
ATOM 7087 C C . GLN B 1 375 ? -19.721 12.051 18.069 1.00 14.42 371 GLN B C 1
ATOM 7088 O O . GLN B 1 375 ? -20.146 11.023 17.510 1.00 14.14 371 GLN B O 1
ATOM 7094 N N . GLN B 1 376 ? -18.770 12.008 18.987 1.00 13.95 372 GLN B N 1
ATOM 7095 C CA . GLN B 1 376 ? -18.142 10.737 19.394 1.00 14.41 372 GLN B CA 1
ATOM 7096 C C . GLN B 1 376 ? -19.183 9.784 20.009 1.00 13.89 372 GLN B C 1
ATOM 7097 O O . GLN B 1 376 ? -19.185 8.594 19.714 1.00 14.27 372 GLN B O 1
ATOM 7103 N N . GLN B 1 377 ? -20.029 10.307 20.888 1.00 12.95 373 GLN B N 1
ATOM 7104 C CA . GLN B 1 377 ? -21.091 9.510 21.479 1.00 12.57 373 GLN B CA 1
ATOM 7105 C C . GLN B 1 377 ? -22.120 9.046 20.441 1.00 11.83 373 GLN B C 1
ATOM 7106 O O . GLN B 1 377 ? -22.647 7.937 20.543 1.00 11.76 373 GLN B O 1
ATOM 7112 N N . LEU B 1 378 ? -22.428 9.861 19.453 1.00 11.12 374 LEU B N 1
ATOM 7113 C CA . LEU B 1 378 ? -23.327 9.437 18.367 1.00 11.59 374 LEU B CA 1
ATOM 7114 C C . LEU B 1 378 ? -22.691 8.311 17.540 1.00 11.15 374 LEU B C 1
ATOM 7115 O O . LEU B 1 378 ? -23.393 7.403 17.086 1.00 11.18 374 LEU B O 1
ATOM 7120 N N . TYR B 1 379 ? -21.390 8.375 17.335 1.00 11.45 375 TYR B N 1
ATOM 7121 C CA . TYR B 1 379 ? -20.652 7.267 16.702 1.00 11.15 375 TYR B CA 1
ATOM 7122 C C . TYR B 1 379 ? -20.727 6.000 17.539 1.00 11.56 375 TYR B C 1
ATOM 7123 O O . TYR B 1 379 ? -20.950 4.888 16.997 1.00 10.85 375 TYR B O 1
ATOM 7132 N N . GLU B 1 380 ? -20.562 6.137 18.852 1.00 11.42 376 GLU B N 1
ATOM 7133 C CA . GLU B 1 380 ? -20.686 4.992 19.758 1.00 12.14 376 GLU B CA 1
ATOM 7134 C C . GLU B 1 380 ? -22.091 4.400 19.700 1.00 11.15 376 GLU B C 1
ATOM 7135 O O . GLU B 1 380 ? -22.233 3.169 19.606 1.00 11.57 376 GLU B O 1
ATOM 7141 N N . LEU B 1 381 ? -23.111 5.252 19.719 1.00 11.46 377 LEU B N 1
ATOM 7142 C CA . LEU B 1 381 ? -24.496 4.807 19.579 1.00 11.14 377 LEU B CA 1
ATOM 7143 C C . LEU B 1 381 ? -24.666 4.007 18.291 1.00 11.09 377 LEU B C 1
ATOM 7144 O O . LEU B 1 381 ? -25.187 2.881 18.293 1.00 11.61 377 LEU B O 1
ATOM 7149 N N . SER B 1 382 ? -24.232 4.578 17.188 1.00 10.51 378 SER B N 1
ATOM 7150 C CA . SER B 1 382 ? -24.453 3.900 15.907 1.00 10.28 378 SER B CA 1
ATOM 7151 C C . SER B 1 382 ? -23.691 2.582 15.863 1.00 10.39 378 SER B C 1
ATOM 7152 O O . SER B 1 382 ? -24.205 1.547 15.379 1.00 10.20 378 SER B O 1
ATOM 7155 N N . SER B 1 383 ? -22.466 2.612 16.384 1.00 10.54 379 SER B N 1
ATOM 7156 C CA . SER B 1 383 ? -21.640 1.391 16.440 1.00 10.89 379 SER B CA 1
ATOM 7157 C C . SER B 1 383 ? -22.227 0.292 17.325 1.00 11.21 379 SER B C 1
ATOM 7158 O O . SER B 1 383 ? -22.091 -0.897 17.016 1.00 12.01 379 SER B O 1
ATOM 7161 N N . SER B 1 384 ? -22.947 0.669 18.364 1.00 11.72 380 SER B N 1
ATOM 7162 C CA . SER B 1 384 ? -23.585 -0.331 19.235 1.00 11.60 380 SER B CA 1
ATOM 7163 C C . SER B 1 384 ? -24.723 -1.072 18.524 1.00 12.15 380 SER B C 1
ATOM 7164 O O . SER B 1 384 ? -25.159 -2.117 18.979 1.00 14.25 380 SER B O 1
ATOM 7167 N N . ASN B 1 385 ? -25.194 -0.504 17.426 1.00 11.40 381 ASN B N 1
ATOM 7168 C CA . ASN B 1 385 ? -26.204 -1.080 16.555 1.00 11.64 381 ASN B CA 1
ATOM 7169 C C . ASN B 1 385 ? -25.643 -1.514 15.218 1.00 11.91 381 ASN B C 1
ATOM 7170 O O . ASN B 1 385 ? -26.382 -1.643 14.246 1.00 13.70 381 ASN B O 1
ATOM 7175 N N . GLY B 1 386 ? -24.332 -1.720 15.154 1.00 11.62 382 GLY B N 1
ATOM 7176 C CA . GLY B 1 386 ? -23.688 -2.375 14.023 1.00 11.63 382 GLY B CA 1
ATOM 7177 C C . GLY B 1 386 ? -22.903 -1.503 13.092 1.00 11.34 382 GLY B C 1
ATOM 7178 O O . GLY B 1 386 ? -22.246 -2.038 12.201 1.00 11.32 382 GLY B O 1
ATOM 7179 N N . TYR B 1 387 ? -22.924 -0.166 13.263 1.00 10.51 383 TYR B N 1
ATOM 7180 C CA . TYR B 1 387 ? -22.185 0.692 12.347 1.00 10.40 383 TYR B CA 1
ATOM 7181 C C . TYR B 1 387 ? -20.739 0.224 12.271 1.00 10.38 383 TYR B C 1
ATOM 7182 O O . TYR B 1 387 ? -20.094 0.022 13.299 1.00 11.57 383 TYR B O 1
ATOM 7191 N N . ASN B 1 388 ? -20.241 0.071 11.040 1.00 11.17 384 ASN B N 1
ATOM 7192 C CA . ASN B 1 388 ? -19.066 -0.746 10.803 1.00 11.63 384 ASN B CA 1
ATOM 7193 C C . ASN B 1 388 ? -17.871 0.000 10.195 1.00 11.77 384 ASN B C 1
ATOM 7194 O O . ASN B 1 388 ? -16.926 -0.640 9.738 1.00 13.63 384 ASN B O 1
ATOM 7199 N N . LYS B 1 389 ? -17.873 1.343 10.209 1.00 10.65 385 LYS B N 1
ATOM 7200 C CA . LYS B 1 389 ? -16.762 2.120 9.676 1.00 10.71 385 LYS B CA 1
ATOM 7201 C C . LYS B 1 389 ? -16.082 2.962 10.741 1.00 10.93 385 LYS B C 1
ATOM 7202 O O . LYS B 1 389 ? -16.628 3.196 11.820 1.00 11.83 385 LYS B O 1
ATOM 7208 N N . ARG B 1 390 ? -14.880 3.424 10.402 1.00 10.09 386 ARG B N 1
ATOM 7209 C CA . ARG B 1 390 ? -14.073 4.239 11.281 1.00 10.04 386 ARG B CA 1
ATOM 7210 C C . ARG B 1 390 ? -14.694 5.601 11.591 1.00 10.25 386 ARG B C 1
ATOM 7211 O O . ARG B 1 390 ? -15.516 6.131 10.832 1.00 9.81 386 ARG B O 1
ATOM 7219 N N . PHE B 1 391 ? -14.229 6.181 12.696 1.00 10.08 387 PHE B N 1
ATOM 7220 C CA . PHE B 1 391 ? -14.741 7.473 13.136 1.00 10.30 387 PHE B CA 1
ATOM 7221 C C . PHE B 1 391 ? -14.499 8.600 12.139 1.00 9.99 387 PHE B C 1
ATOM 7222 O O . PHE B 1 391 ? -15.400 9.421 11.959 1.00 11.11 387 PHE B O 1
ATOM 7230 N N . SER B 1 392 ? -13.334 8.617 11.468 1.00 9.87 388 SER B N 1
ATOM 7231 C CA . SER B 1 392 ? -13.052 9.693 10.517 1.00 10.59 388 SER B CA 1
ATOM 7232 C C . SER B 1 392 ? -13.948 9.617 9.286 1.00 11.23 388 SER B C 1
ATOM 7233 O O . SER B 1 392 ? -14.066 10.593 8.561 1.00 12.53 388 SER B O 1
ATOM 7236 N N . CYS B 1 393 ? -14.579 8.475 9.028 1.00 10.45 389 CYS B N 1
ATOM 7237 C CA . CYS B 1 393 ? -15.606 8.377 7.996 1.00 11.01 389 CYS B CA 1
ATOM 7238 C C . CYS B 1 393 ? -16.899 9.003 8.516 1.00 10.71 389 CYS B C 1
ATOM 7239 O O . CYS B 1 393 ? -17.396 10.021 7.976 1.00 10.64 389 CYS B O 1
ATOM 7242 N N . PHE B 1 394 ? -17.408 8.423 9.603 1.00 10.18 390 PHE B N 1
ATOM 7243 C CA . PHE B 1 394 ? -18.636 8.886 10.236 1.00 10.86 390 PHE B CA 1
ATOM 7244 C C . PHE B 1 394 ? -18.658 10.382 10.474 1.00 11.12 390 PHE B C 1
ATOM 7245 O O . PHE B 1 394 ? -19.679 11.048 10.261 1.00 11.19 390 PHE B O 1
ATOM 7253 N N . SER B 1 395 ? -17.539 10.924 10.938 1.00 10.51 391 SER B N 1
ATOM 7254 C CA . SER B 1 395 ? -17.534 12.316 11.406 1.00 10.68 391 SER B CA 1
ATOM 7255 C C . SER B 1 395 ? -17.696 13.365 10.313 1.00 10.91 391 SER B C 1
ATOM 7256 O O . SER B 1 395 ? -18.110 14.499 10.591 1.00 11.88 391 SER B O 1
ATOM 7259 N N . GLY B 1 396 ? -17.326 13.026 9.075 1.00 10.46 392 GLY B N 1
ATOM 7260 C CA . GLY B 1 396 ? -17.276 14.014 7.996 1.00 11.04 392 GLY B CA 1
ATOM 7261 C C . GLY B 1 396 ? -16.214 15.080 8.195 1.00 11.55 392 GLY B C 1
ATOM 7262 O O . GLY B 1 396 ? -16.259 16.121 7.539 1.00 12.55 392 GLY B O 1
ATOM 7263 N N . ALA B 1 397 ? -15.254 14.844 9.084 1.00 11.35 393 ALA B N 1
ATOM 7264 C CA . ALA B 1 397 ? -14.218 15.824 9.370 1.00 11.27 393 ALA B CA 1
ATOM 7265 C C . ALA B 1 397 ? -13.215 15.916 8.233 1.00 10.90 393 ALA B C 1
ATOM 7266 O O . ALA B 1 397 ? -13.156 15.055 7.344 1.00 10.93 393 ALA B O 1
ATOM 7268 N N . LEU B 1 398 ? -12.426 16.985 8.264 1.00 11.01 394 LEU B N 1
ATOM 7269 C CA . LEU B 1 398 ? -11.325 17.150 7.342 1.00 11.21 394 LEU B CA 1
ATOM 7270 C C . LEU B 1 398 ? -10.277 16.069 7.610 1.00 11.25 394 LEU B C 1
ATOM 7271 O O . LEU B 1 398 ? -9.696 15.981 8.703 1.00 11.83 394 LEU B O 1
ATOM 7276 N N . ALA B 1 399 ? -10.039 15.235 6.597 1.00 10.92 395 ALA B N 1
ATOM 7277 C CA . ALA B 1 399 ? -9.198 14.038 6.740 1.00 11.07 395 ALA B CA 1
ATOM 7278 C C . ALA B 1 399 ? -7.727 14.226 6.393 1.00 11.91 395 ALA B C 1
ATOM 7279 O O . ALA B 1 399 ? -6.880 13.447 6.816 1.00 13.13 395 ALA B O 1
ATOM 7281 N N . ASN B 1 400 ? -7.400 15.276 5.634 1.00 12.20 396 ASN B N 1
ATOM 7282 C CA . ASN B 1 400 ? -6.033 15.500 5.163 1.00 12.55 396 ASN B CA 1
ATOM 7283 C C . ASN B 1 400 ? -5.534 16.883 5.554 1.00 14.22 396 ASN B C 1
ATOM 7284 O O . ASN B 1 400 ? -5.119 17.696 4.728 1.00 13.74 396 ASN B O 1
ATOM 7289 N N . GLY B 1 401 ? -5.536 17.111 6.852 1.00 15.07 397 GLY B N 1
ATOM 7290 C CA . GLY B 1 401 ? -5.181 18.405 7.438 1.00 16.17 397 GLY B CA 1
ATOM 7291 C C . GLY B 1 401 ? -3.828 18.961 7.105 1.00 16.78 397 GLY B C 1
ATOM 7292 O O . GLY B 1 401 ? -3.705 20.163 6.982 1.00 15.67 397 GLY B O 1
ATOM 7293 N N . LEU B 1 402 ? -2.807 18.119 6.992 1.00 18.11 398 LEU B N 1
ATOM 7294 C CA . LEU B 1 402 ? -1.476 18.614 6.576 1.00 21.73 398 LEU B CA 1
ATOM 7295 C C . LEU B 1 402 ? -1.454 19.221 5.219 1.00 24.02 398 LEU B C 1
ATOM 7296 O O . LEU B 1 402 ? -0.871 20.276 5.019 1.00 24.23 398 LEU B O 1
ATOM 7301 N N . THR B 1 403 ? -2.069 18.532 4.263 1.00 27.37 399 THR B N 1
ATOM 7302 C CA . THR B 1 403 ? -2.155 19.051 2.905 1.00 30.00 399 THR B CA 1
ATOM 7303 C C . THR B 1 403 ? -2.740 20.475 2.854 1.00 30.66 399 THR B C 1
ATOM 7304 O O . THR B 1 403 ? -2.179 21.363 2.222 1.00 35.35 399 THR B O 1
ATOM 7308 N N . VAL B 1 404 ? -3.819 20.716 3.588 1.00 27.46 400 VAL B N 1
ATOM 7309 C CA . VAL B 1 404 ? -4.487 22.005 3.639 1.00 28.24 400 VAL B CA 1
ATOM 7310 C C . VAL B 1 404 ? -3.765 23.075 4.497 1.00 26.81 400 VAL B C 1
ATOM 7311 O O . VAL B 1 404 ? -3.920 24.294 4.279 1.00 27.57 400 VAL B O 1
ATOM 7315 N N . ALA B 1 405 ? -2.995 22.628 5.490 1.00 23.19 401 ALA B N 1
ATOM 7316 C CA . ALA B 1 405 ? -2.210 23.536 6.322 1.00 23.06 401 ALA B CA 1
ATOM 7317 C C . ALA B 1 405 ? -0.920 23.999 5.648 1.00 25.19 401 ALA B C 1
ATOM 7318 O O . ALA B 1 405 ? -0.267 24.883 6.177 1.00 24.11 401 ALA B O 1
ATOM 7320 N N . ASP B 1 406 ? -0.562 23.384 4.521 1.00 27.64 402 ASP B N 1
ATOM 7321 C CA . ASP B 1 406 ? 0.669 23.706 3.766 1.00 29.78 402 ASP B CA 1
ATOM 7322 C C . ASP B 1 406 ? 0.596 25.120 3.187 1.00 31.40 402 ASP B C 1
ATOM 7323 O O . ASP B 1 406 ? -0.342 25.430 2.451 1.00 29.82 402 ASP B O 1
ATOM 7328 N N . PRO B 1 407 ? 1.576 25.992 3.526 1.00 29.96 403 PRO B N 1
ATOM 7329 C CA . PRO B 1 407 ? 1.558 27.355 2.968 1.00 31.71 403 PRO B CA 1
ATOM 7330 C C . PRO B 1 407 ? 1.808 27.417 1.449 1.00 31.85 403 PRO B C 1
ATOM 7331 O O . PRO B 1 407 ? 1.431 28.414 0.822 1.00 34.73 403 PRO B O 1
ATOM 7335 N N . ALA B 1 408 ? 2.448 26.386 0.890 1.00 32.49 404 ALA B N 1
ATOM 7336 C CA . ALA B 1 408 ? 2.642 26.253 -0.572 1.00 34.14 404 ALA B CA 1
ATOM 7337 C C . ALA B 1 408 ? 1.356 25.951 -1.339 1.00 35.45 404 ALA B C 1
ATOM 7338 O O . ALA B 1 408 ? 1.341 26.048 -2.576 1.00 36.99 404 ALA B O 1
ATOM 7340 N N . VAL B 1 409 ? 0.311 25.516 -0.633 1.00 33.67 405 VAL B N 1
ATOM 7341 C CA . VAL B 1 409 ? -1.016 25.377 -1.229 1.00 31.82 405 VAL B CA 1
ATOM 7342 C C . VAL B 1 409 ? -1.731 26.712 -1.013 1.00 34.92 405 VAL B C 1
ATOM 7343 O O . VAL B 1 409 ? -2.137 27.042 0.112 1.00 33.71 405 VAL B O 1
ATOM 7347 N N . ALA B 1 410 ? -1.872 27.488 -2.090 1.00 36.36 406 ALA B N 1
ATOM 7348 C CA . ALA B 1 410 ? -2.534 28.795 -2.029 1.00 39.92 406 ALA B CA 1
ATOM 7349 C C . ALA B 1 410 ? -4.000 28.659 -1.649 1.00 42.01 406 ALA B C 1
ATOM 7350 O O . ALA B 1 410 ? -4.636 27.632 -1.938 1.00 40.14 406 ALA B O 1
ATOM 7352 N N . ALA B 1 411 ? -4.529 29.699 -1.005 1.00 43.93 407 ALA B N 1
ATOM 7353 C CA . ALA B 1 411 ? -5.884 29.677 -0.425 1.00 46.84 407 ALA B CA 1
ATOM 7354 C C . ALA B 1 411 ? -6.958 29.147 -1.386 1.00 48.61 407 ALA B C 1
ATOM 7355 O O . ALA B 1 411 ? -7.814 28.352 -0.987 1.00 46.44 407 ALA B O 1
ATOM 7357 N N . GLY B 1 412 ? -6.892 29.571 -2.649 1.00 48.44 408 GLY B N 1
ATOM 7358 C CA . GLY B 1 412 ? -7.797 29.070 -3.691 1.00 47.06 408 GLY B CA 1
ATOM 7359 C C . GLY B 1 412 ? -7.760 27.565 -3.941 1.00 44.78 408 GLY B C 1
ATOM 7360 O O . GLY B 1 412 ? -8.790 26.968 -4.259 1.00 53.09 408 GLY B O 1
ATOM 7361 N N . ASN B 1 413 ? -6.580 26.953 -3.799 1.00 39.48 409 ASN B N 1
ATOM 7362 C CA . ASN B 1 413 ? -6.391 25.505 -4.014 1.00 35.19 409 ASN B CA 1
ATOM 7363 C C . ASN B 1 413 ? -6.550 24.618 -2.768 1.00 31.47 409 ASN B C 1
ATOM 7364 O O . ASN B 1 413 ? -6.584 23.380 -2.883 1.00 30.53 409 ASN B O 1
ATOM 7369 N N . LYS B 1 414 ? -6.607 25.221 -1.584 1.00 27.41 410 LYS B N 1
ATOM 7370 C CA . LYS B 1 414 ? -6.855 24.437 -0.352 1.00 25.16 410 LYS B CA 1
ATOM 7371 C C . LYS B 1 414 ? -8.194 23.696 -0.426 1.00 24.62 410 LYS B C 1
ATOM 7372 O O . LYS B 1 414 ? -8.273 22.508 -0.053 1.00 22.16 410 LYS B O 1
ATOM 7378 N N . PHE B 1 415 ? -9.236 24.361 -0.918 1.00 22.14 411 PHE B N 1
ATOM 7379 C CA . PHE B 1 415 ? -10.543 23.725 -1.039 1.00 21.72 411 PHE B CA 1
ATOM 7380 C C . PHE B 1 415 ? -10.529 22.526 -1.985 1.00 21.31 411 PHE B C 1
ATOM 7381 O O . PHE B 1 415 ? -11.009 21.429 -1.651 1.00 20.19 411 PHE B O 1
ATOM 7389 N N . LYS B 1 416 ? -9.971 22.724 -3.169 1.00 21.47 412 LYS B N 1
ATOM 7390 C CA . LYS B 1 416 ? -9.884 21.662 -4.167 1.00 22.98 412 LYS B CA 1
ATOM 7391 C C . LYS B 1 416 ? -9.145 20.418 -3.657 1.00 20.89 412 LYS B C 1
ATOM 7392 O O . LYS B 1 416 ? -9.465 19.307 -4.077 1.00 21.83 412 LYS B O 1
ATOM 7398 N N . GLU B 1 417 ? -8.161 20.617 -2.780 1.00 19.91 413 GLU B N 1
ATOM 7399 C CA . GLU B 1 417 ? -7.336 19.517 -2.271 1.00 19.42 413 GLU B CA 1
ATOM 7400 C C . GLU B 1 417 ? -7.919 18.855 -1.024 1.00 17.05 413 GLU B C 1
ATOM 7401 O O . GLU B 1 417 ? -7.521 17.740 -0.700 1.00 16.80 413 GLU B O 1
ATOM 7407 N N . ALA B 1 418 ? -8.871 19.512 -0.372 1.00 15.98 414 ALA B N 1
ATOM 7408 C CA . ALA B 1 418 ? -9.427 19.016 0.899 1.00 14.56 414 ALA B CA 1
ATOM 7409 C C . ALA B 1 418 ? -10.234 17.739 0.682 1.00 14.40 414 ALA B C 1
ATOM 7410 O O . ALA B 1 418 ? -11.012 17.637 -0.253 1.00 15.85 414 ALA B O 1
ATOM 7412 N N . ILE B 1 419 ? -10.069 16.805 1.608 1.00 12.82 415 ILE B N 1
ATOM 7413 C CA . ILE B 1 419 ? -10.776 15.524 1.616 1.00 12.01 415 ILE B CA 1
ATOM 7414 C C . ILE B 1 419 ? -11.506 15.425 2.957 1.00 12.07 415 ILE B C 1
ATOM 7415 O O . ILE B 1 419 ? -10.911 15.745 4.000 1.00 11.65 415 ILE B O 1
ATOM 7420 N N . PHE B 1 420 ? -12.749 14.970 2.902 1.00 11.34 416 PHE B N 1
ATOM 7421 C CA . PHE B 1 420 ? -13.603 14.842 4.073 1.00 11.15 416 PHE B CA 1
ATOM 7422 C C . PHE B 1 420 ? -14.068 13.411 4.286 1.00 11.15 416 PHE B C 1
ATOM 7423 O O . PHE B 1 420 ? -14.161 12.641 3.345 1.00 11.45 416 PHE B O 1
ATOM 7431 N N . GLY B 1 421 ? -14.372 13.049 5.525 1.00 10.54 417 GLY B N 1
ATOM 7432 C CA . GLY B 1 421 ? -15.101 11.809 5.764 1.00 11.26 417 GLY B CA 1
ATOM 7433 C C . GLY B 1 421 ? -16.364 11.729 4.948 1.00 11.60 417 GLY B C 1
ATOM 7434 O O . GLY B 1 421 ? -16.996 12.756 4.672 1.00 12.43 417 GLY B O 1
ATOM 7435 N N . ALA B 1 422 ? -16.770 10.523 4.555 1.00 11.47 418 ALA B N 1
ATOM 7436 C CA . ALA B 1 422 ? -17.999 10.354 3.772 1.00 12.03 418 ALA B CA 1
ATOM 7437 C C . ALA B 1 422 ? -19.250 10.808 4.511 1.00 12.53 418 ALA B C 1
ATOM 7438 O O . ALA B 1 422 ? -20.203 11.237 3.878 1.00 13.81 418 ALA B O 1
ATOM 7440 N N . GLY B 1 423 ? -19.235 10.764 5.836 1.00 11.03 419 GLY B N 1
ATOM 7441 C CA . GLY B 1 423 ? -20.328 11.268 6.642 1.00 11.10 419 GLY B CA 1
ATOM 7442 C C . GLY B 1 423 ? -21.083 10.178 7.359 1.00 11.41 419 GLY B C 1
ATOM 7443 O O . GLY B 1 423 ? -20.656 9.026 7.342 1.00 11.72 419 GLY B O 1
ATOM 7444 N N . SER B 1 424 ? -22.153 10.581 8.037 1.00 10.85 420 SER B N 1
ATOM 7445 C CA . SER B 1 424 ? -22.742 9.777 9.125 1.00 11.03 420 SER B CA 1
ATOM 7446 C C . SER B 1 424 ? -23.959 8.963 8.729 1.00 11.63 420 SER B C 1
ATOM 7447 O O . SER B 1 424 ? -24.810 9.423 7.954 1.00 13.02 420 SER B O 1
ATOM 7450 N N . VAL B 1 425 ? -24.084 7.776 9.332 1.00 10.92 421 VAL B N 1
ATOM 7451 C CA . VAL B 1 425 ? -25.365 7.099 9.438 1.00 11.40 421 VAL B CA 1
ATOM 7452 C C . VAL B 1 425 ? -25.496 6.736 10.891 1.00 11.39 421 VAL B C 1
ATOM 7453 O O . VAL B 1 425 ? -24.579 6.114 11.460 1.00 11.64 421 VAL B O 1
ATOM 7457 N N . ILE B 1 426 ? -26.608 7.133 11.509 1.00 11.23 422 ILE B N 1
ATOM 7458 C CA . ILE B 1 426 ? -26.825 6.858 12.927 1.00 10.75 422 ILE B CA 1
ATOM 7459 C C . ILE B 1 426 ? -27.963 5.867 13.077 1.00 11.33 422 ILE B C 1
ATOM 7460 O O . ILE B 1 426 ? -29.114 6.199 12.789 1.00 12.02 422 ILE B O 1
ATOM 7465 N N . PHE B 1 427 ? -27.621 4.663 13.494 1.00 11.22 423 PHE B N 1
ATOM 7466 C CA . PHE B 1 427 ? -28.595 3.622 13.779 1.00 11.05 423 PHE B CA 1
ATOM 7467 C C . PHE B 1 427 ? -28.955 3.693 15.254 1.00 11.29 423 PHE B C 1
ATOM 7468 O O . PHE B 1 427 ? -28.071 3.728 16.108 1.00 10.99 423 PHE B O 1
ATOM 7476 N N . PHE B 1 428 ? -30.255 3.710 15.558 1.00 11.35 424 PHE B N 1
ATOM 7477 C CA . PHE B 1 428 ? -30.725 3.670 16.961 1.00 12.38 424 PHE B CA 1
ATOM 7478 C C . PHE B 1 428 ? -32.010 2.873 17.109 1.00 12.04 424 PHE B C 1
ATOM 7479 O O . PHE B 1 428 ? -32.828 2.832 16.183 1.00 12.61 424 PHE B O 1
ATOM 7487 N N . ARG B 1 429 ? -32.153 2.245 18.263 1.00 12.55 425 ARG B N 1
ATOM 7488 C CA . ARG B 1 429 ? -33.338 1.440 18.584 1.00 12.77 425 ARG B CA 1
ATOM 7489 C C . ARG B 1 429 ? -34.229 2.205 19.551 1.00 13.03 425 ARG B C 1
ATOM 7490 O O . ARG B 1 429 ? -33.761 3.071 20.294 1.00 11.95 425 ARG B O 1
ATOM 7498 N N . PRO B 1 430 ? -35.511 1.808 19.646 1.00 12.46 426 PRO B N 1
ATOM 7499 C CA . PRO B 1 430 ? -36.334 2.437 20.685 1.00 12.80 426 PRO B CA 1
ATOM 7500 C C . PRO B 1 430 ? -35.779 2.267 22.086 1.00 12.97 426 PRO B C 1
ATOM 7501 O O . PRO B 1 430 ? -35.908 3.185 22.920 1.00 13.42 426 PRO B O 1
ATOM 7505 N N . SER B 1 431 ? -35.136 1.151 22.347 1.00 13.02 427 SER B N 1
ATOM 7506 C CA . SER B 1 431 ? -34.548 0.911 23.657 1.00 14.30 427 SER B CA 1
ATOM 7507 C C . SER B 1 431 ? -33.372 1.856 23.961 1.00 15.28 427 SER B C 1
ATOM 7508 O O . SER B 1 431 ? -33.100 2.141 25.137 1.00 16.96 427 SER B O 1
ATOM 7511 N N . ASP B 1 432 ? -32.730 2.407 22.936 1.00 13.25 428 ASP B N 1
ATOM 7512 C CA . ASP B 1 432 ? -31.642 3.391 23.143 1.00 13.81 428 ASP B CA 1
ATOM 7513 C C . ASP B 1 432 ? -32.133 4.723 23.684 1.00 14.11 428 ASP B C 1
ATOM 7514 O O . ASP B 1 432 ? -31.351 5.502 24.244 1.00 13.68 428 ASP B O 1
ATOM 7519 N N . LEU B 1 433 ? -33.433 4.986 23.540 1.00 14.12 429 LEU B N 1
ATOM 7520 C CA . LEU B 1 433 ? -34.031 6.269 23.915 1.00 15.22 429 LEU B CA 1
ATOM 7521 C C . LEU B 1 433 ? -34.295 6.458 25.398 1.00 15.66 429 LEU B C 1
ATOM 7522 O O . LEU B 1 433 ? -34.507 7.597 25.821 1.00 16.15 429 LEU B O 1
ATOM 7527 N N . GLY B 1 434 ? -34.299 5.375 26.176 1.00 15.90 430 GLY B N 1
ATOM 7528 C CA . GLY B 1 434 ? -34.602 5.439 27.626 1.00 17.11 430 GLY B CA 1
ATOM 7529 C C . GLY B 1 434 ? -35.921 6.108 27.943 1.00 17.87 430 GLY B C 1
ATOM 7530 O O . GLY B 1 434 ? -36.023 6.862 28.926 1.00 19.55 430 GLY B O 1
ATOM 7531 N N . LEU B 1 435 ? -36.943 5.821 27.135 1.00 17.89 431 LEU B N 1
ATOM 7532 C CA . LEU B 1 435 ? -38.242 6.508 27.260 1.00 19.08 431 LEU B CA 1
ATOM 7533 C C . LEU B 1 435 ? -38.884 6.179 28.596 1.00 19.91 431 LEU B C 1
ATOM 7534 O O . LEU B 1 435 ? -38.875 5.043 29.032 1.00 18.78 431 LEU B O 1
ATOM 7539 N N . LYS B 1 436 ? -39.463 7.190 29.237 1.00 23.36 432 LYS B N 1
ATOM 7540 C CA . LYS B 1 436 ? -40.274 6.906 30.428 1.00 25.61 432 LYS B CA 1
ATOM 7541 C C . LYS B 1 436 ? -41.519 6.058 30.072 1.00 22.82 432 LYS B C 1
ATOM 7542 O O . LYS B 1 436 ? -41.964 5.258 30.899 1.00 22.88 432 LYS B O 1
ATOM 7548 N N . ASP B 1 437 ? -42.042 6.199 28.849 1.00 21.38 433 ASP B N 1
ATOM 7549 C CA . ASP B 1 437 ? -43.138 5.331 28.401 1.00 20.87 433 ASP B CA 1
ATOM 7550 C C . ASP B 1 437 ? -42.597 3.924 28.064 1.00 20.91 433 ASP B C 1
ATOM 7551 O O . ASP B 1 437 ? -42.100 3.681 26.967 1.00 20.98 433 ASP B O 1
ATOM 7556 N N . TYR B 1 438 ? -42.730 3.020 29.023 1.00 21.09 434 TYR B N 1
ATOM 7557 C CA . TYR B 1 438 ? -42.257 1.637 28.908 1.00 23.25 434 TYR B CA 1
ATOM 7558 C C . TYR B 1 438 ? -43.022 0.820 27.859 1.00 21.61 434 TYR B C 1
ATOM 7559 O O . TYR B 1 438 ? -42.554 -0.267 27.484 1.00 21.43 434 TYR B O 1
ATOM 7568 N N . ASN B 1 439 ? -44.185 1.306 27.414 1.00 20.82 435 ASN B N 1
ATOM 7569 C CA . ASN B 1 439 ? -44.944 0.642 26.350 1.00 20.70 435 ASN B CA 1
ATOM 7570 C C . ASN B 1 439 ? -44.326 0.788 24.973 1.00 19.27 435 ASN B C 1
ATOM 7571 O O . ASN B 1 439 ? -44.701 0.035 24.071 1.00 18.29 435 ASN B O 1
ATOM 7576 N N . VAL B 1 440 ? -43.429 1.757 24.774 1.00 17.78 436 VAL B N 1
ATOM 7577 C CA . VAL B 1 440 ? -42.800 1.963 23.461 1.00 16.78 436 VAL B CA 1
ATOM 7578 C C . VAL B 1 440 ? -41.655 0.961 23.342 1.00 16.81 436 VAL B C 1
ATOM 7579 O O . VAL B 1 440 ? -40.532 1.208 23.792 1.00 17.91 436 VAL B O 1
ATOM 7583 N N . MET B 1 441 ? -41.970 -0.195 22.778 1.00 16.13 437 MET B N 1
ATOM 7584 C CA . MET B 1 441 ? -41.039 -1.317 22.680 1.00 16.42 437 MET B CA 1
ATOM 7585 C C . MET B 1 441 ? -41.064 -1.806 21.258 1.00 15.23 437 MET B C 1
ATOM 7586 O O . MET B 1 441 ? -42.106 -1.785 20.623 1.00 14.56 437 MET B O 1
ATOM 7591 N N . ALA B 1 442 ? -39.942 -2.317 20.773 1.00 13.80 438 ALA B N 1
ATOM 7592 C CA . ALA B 1 442 ? -39.881 -2.875 19.431 1.00 14.24 438 ALA B CA 1
ATOM 7593 C C . ALA B 1 442 ? -40.977 -3.917 19.258 1.00 13.58 438 ALA B C 1
ATOM 7594 O O . ALA B 1 442 ? -41.135 -4.775 20.115 1.00 14.03 438 ALA B O 1
ATOM 7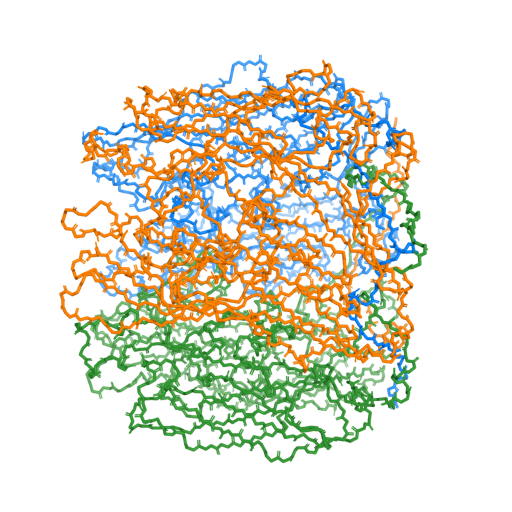596 N N . ASN B 1 443 ? -41.695 -3.808 18.133 1.00 14.19 439 ASN B N 1
ATOM 7597 C CA . ASN B 1 443 ? -42.786 -4.722 17.768 1.00 15.13 439 ASN B CA 1
ATOM 7598 C C . ASN B 1 443 ? -44.096 -4.505 18.531 1.00 15.90 439 ASN B C 1
ATOM 7599 O O . ASN B 1 443 ? -45.025 -5.295 18.371 1.00 16.01 439 ASN B O 1
ATOM 7604 N N . ALA B 1 444 ? -44.182 -3.468 19.350 1.00 15.83 440 ALA B N 1
ATOM 7605 C CA . ALA B 1 444 ? -45.460 -3.137 19.994 1.00 16.10 440 ALA B CA 1
ATOM 7606 C C . ALA B 1 444 ? -46.417 -2.562 18.976 1.00 17.12 440 ALA B C 1
ATOM 7607 O O . ALA B 1 444 ? -46.036 -1.726 18.149 1.00 15.77 440 ALA B O 1
ATOM 7609 N N . ASN B 1 445 ? -47.673 -3.013 19.045 1.00 17.93 441 ASN B N 1
ATOM 7610 C CA A ASN B 1 445 ? -48.747 -2.471 18.216 0.50 19.70 441 ASN B CA 1
ATOM 7611 C CA B ASN B 1 445 ? -48.731 -2.449 18.197 0.50 19.72 441 ASN B CA 1
ATOM 7612 C C . ASN B 1 445 ? -49.302 -1.176 18.820 1.00 21.54 441 ASN B C 1
ATOM 7613 O O . ASN B 1 445 ? -50.516 -1.007 18.960 1.00 25.80 441 ASN B O 1
ATOM 7622 N N . LYS B 1 446 ? -48.418 -0.260 19.156 1.00 20.05 442 LYS B N 1
ATOM 7623 C CA . LYS B 1 446 ? -48.783 1.008 19.740 1.00 20.07 442 LYS B CA 1
ATOM 7624 C C . LYS B 1 446 ? -48.428 2.093 18.745 1.00 21.09 442 LYS B C 1
ATOM 7625 O O . LYS B 1 446 ? -47.286 2.137 18.248 1.00 19.96 442 LYS B O 1
ATOM 7631 N N . SER B 1 447 ? -49.370 3.001 18.494 1.00 20.23 443 SER B N 1
ATOM 7632 C CA A SER B 1 447 ? -49.119 4.137 17.618 0.50 20.55 443 SER B CA 1
ATOM 7633 C CA B SER B 1 447 ? -49.112 4.128 17.612 0.50 21.46 443 SER B CA 1
ATOM 7634 C C . SER B 1 447 ? -48.218 5.158 18.327 1.00 20.88 443 SER B C 1
ATOM 7635 O O . SER B 1 447 ? -48.399 5.439 19.518 1.00 20.91 443 SER B O 1
ATOM 7640 N N . ILE B 1 448 ? -47.233 5.687 17.597 1.00 19.89 444 ILE B N 1
ATOM 7641 C CA . ILE B 1 448 ? -46.326 6.719 18.113 1.00 20.51 444 ILE B CA 1
ATOM 7642 C C . ILE B 1 448 ? -46.144 7.809 17.078 1.00 19.39 444 ILE B C 1
ATOM 7643 O O . ILE B 1 448 ? -46.435 7.615 15.897 1.00 20.81 444 ILE B O 1
ATOM 7648 N N . ASN B 1 449 ? -45.680 8.969 17.535 1.00 18.74 445 ASN B N 1
ATOM 7649 C CA . ASN B 1 449 ? -45.292 10.059 16.652 1.00 20.48 445 ASN B CA 1
ATOM 7650 C C . ASN B 1 449 ? -43.838 10.393 16.958 1.00 19.82 445 ASN B C 1
ATOM 7651 O O . ASN B 1 449 ? -43.459 10.477 18.121 1.00 21.11 445 ASN B O 1
ATOM 7656 N N . MET B 1 450 ? -43.029 10.551 15.911 1.00 18.66 446 MET B N 1
ATOM 7657 C CA . MET B 1 450 ? -41.605 10.870 16.070 1.00 18.56 446 MET B CA 1
ATOM 7658 C C . MET B 1 450 ? -41.221 12.082 15.258 1.00 17.48 446 MET B C 1
ATOM 7659 O O . MET B 1 450 ? -41.683 12.265 14.136 1.00 18.28 446 MET B O 1
ATOM 7664 N N . GLN B 1 451 ? -40.329 12.892 15.822 1.00 16.89 447 GLN B N 1
ATOM 7665 C CA . GLN B 1 451 ? -39.671 13.948 15.087 1.00 17.61 447 GLN B CA 1
ATOM 7666 C C . GLN B 1 451 ? -38.161 13.872 15.327 1.00 16.88 447 GLN B C 1
ATOM 7667 O O . GLN B 1 451 ? -37.713 13.622 16.463 1.00 18.08 447 GLN B O 1
ATOM 7673 N N . VAL B 1 452 ? -37.403 14.088 14.253 1.00 15.68 448 VAL B N 1
ATOM 7674 C CA . VAL B 1 452 ? -35.938 14.034 14.333 1.00 16.32 448 VAL B CA 1
ATOM 7675 C C . VAL B 1 452 ? -35.325 15.346 13.882 1.00 15.44 448 VAL B C 1
ATOM 7676 O O . VAL B 1 452 ? -35.629 15.845 12.787 1.00 15.76 448 VAL B O 1
ATOM 7680 N N . GLN B 1 453 ? -34.468 15.886 14.749 1.00 15.40 449 GLN B N 1
ATOM 7681 C CA . GLN B 1 453 ? -33.654 17.053 14.441 1.00 16.76 449 GLN B CA 1
ATOM 7682 C C . GLN B 1 453 ? -32.205 16.598 14.319 1.00 15.83 449 GLN B C 1
ATOM 7683 O O . GLN B 1 453 ? -31.694 15.946 15.246 1.00 16.79 449 GLN B O 1
ATOM 7689 N N . ALA B 1 454 ? -31.557 16.954 13.215 1.00 14.83 450 ALA B N 1
ATOM 7690 C CA . ALA B 1 454 ? -30.144 16.652 12.994 1.00 15.23 450 ALA B CA 1
ATOM 7691 C C . ALA B 1 454 ? -29.396 17.964 12.776 1.00 14.63 450 ALA B C 1
ATOM 7692 O O . ALA B 1 454 ? -29.824 18.795 11.982 1.00 14.72 450 ALA B O 1
ATOM 7694 N N . THR B 1 455 ? -28.282 18.115 13.474 1.00 14.32 451 THR B N 1
ATOM 7695 C CA . THR B 1 455 ? -27.354 19.216 13.266 1.00 14.81 451 THR B CA 1
ATOM 7696 C C . THR B 1 455 ? -26.121 18.641 12.581 1.00 14.93 451 THR B C 1
ATOM 7697 O O . THR B 1 455 ? -25.607 17.604 13.025 1.00 14.47 451 THR B O 1
ATOM 7701 N N . PHE B 1 456 ? -25.650 19.281 11.528 1.00 14.54 452 PHE B N 1
ATOM 7702 C CA . PHE B 1 456 ? -24.652 18.673 10.659 1.00 14.15 452 PHE B CA 1
ATOM 7703 C C . PHE B 1 456 ? -23.772 19.686 9.957 1.00 14.85 452 PHE B C 1
ATOM 7704 O O . PHE B 1 456 ? -24.112 20.871 9.815 1.00 14.91 452 PHE B O 1
ATOM 7712 N N . VAL B 1 457 ? -22.624 19.210 9.500 1.00 14.42 453 VAL B N 1
ATOM 7713 C CA . VAL B 1 457 ? -21.680 20.010 8.733 1.00 14.77 453 VAL B CA 1
ATOM 7714 C C . VAL B 1 457 ? -21.547 19.436 7.347 1.00 14.81 453 VAL B C 1
ATOM 7715 O O . VAL B 1 457 ? -21.613 18.222 7.142 1.00 15.23 453 VAL B O 1
ATOM 7719 N N . THR B 1 458 ? -21.322 20.322 6.377 1.00 14.50 454 THR B N 1
ATOM 7720 C CA . THR B 1 458 ? -21.257 19.972 4.968 1.00 15.20 454 THR B CA 1
ATOM 7721 C C . THR B 1 458 ? -19.927 20.391 4.362 1.00 15.69 454 THR B C 1
ATOM 7722 O O . THR B 1 458 ? -19.263 21.316 4.862 1.00 15.25 454 THR B O 1
ATOM 7726 N N . PRO B 1 459 ? -19.498 19.717 3.293 1.00 16.02 455 PRO B N 1
ATOM 7727 C CA . PRO B 1 459 ? -18.170 19.953 2.707 1.00 16.70 455 PRO B CA 1
ATOM 7728 C C . PRO B 1 459 ? -18.040 21.124 1.708 1.00 17.92 455 PRO B C 1
ATOM 7729 O O . PRO B 1 459 ? -16.943 21.359 1.184 1.00 19.34 455 PRO B O 1
ATOM 7733 N N . GLU B 1 460 ? -19.125 21.835 1.415 1.00 17.85 456 GLU B N 1
ATOM 7734 C CA . GLU B 1 460 ? -19.067 22.903 0.420 1.00 18.49 456 GLU B CA 1
ATOM 7735 C C . GLU B 1 460 ? -18.152 24.066 0.839 1.00 17.28 456 GLU B C 1
ATOM 7736 O O . GLU B 1 460 ? -18.012 24.390 2.010 1.00 17.25 456 GLU B O 1
ATOM 7742 N N . ALA B 1 461 ? -17.544 24.699 -0.160 1.00 19.09 457 ALA B N 1
ATOM 7743 C CA . ALA B 1 461 ? -16.665 25.844 0.089 1.00 19.41 457 ALA B CA 1
ATOM 7744 C C . ALA B 1 461 ? -17.417 27.035 0.675 1.00 19.85 457 ALA B C 1
ATOM 7745 O O . ALA B 1 461 ? -18.603 27.209 0.440 1.00 19.96 457 ALA B O 1
ATOM 7747 N N . ALA B 1 462 ? -16.704 27.835 1.462 1.00 19.76 458 ALA B N 1
ATOM 7748 C CA . ALA B 1 462 ? -17.206 29.149 1.883 1.00 21.06 458 ALA B CA 1
ATOM 7749 C C . ALA B 1 462 ? -17.742 29.928 0.659 1.00 22.38 458 ALA B C 1
ATOM 7750 O O . ALA B 1 462 ? -17.111 29.936 -0.417 1.00 22.88 458 ALA B O 1
ATOM 7752 N N . GLY B 1 463 ? -18.913 30.525 0.842 1.00 22.81 459 GLY B N 1
ATOM 7753 C CA . GLY B 1 463 ? -19.611 31.279 -0.201 1.00 24.16 459 GLY B CA 1
ATOM 7754 C C . GLY B 1 463 ? -20.326 30.444 -1.238 1.00 24.83 459 GLY B C 1
ATOM 7755 O O . GLY B 1 463 ? -20.737 30.975 -2.271 1.00 26.52 459 GLY B O 1
ATOM 7756 N N . THR B 1 464 ? -20.452 29.132 -0.988 1.00 23.14 460 THR B N 1
ATOM 7757 C CA . THR B 1 464 ? -21.202 28.230 -1.843 1.00 22.44 460 THR B CA 1
ATOM 7758 C C . THR B 1 464 ? -22.130 27.401 -0.980 1.00 22.21 460 THR B C 1
ATOM 7759 O O . THR B 1 464 ? -22.047 27.404 0.234 1.00 23.45 460 THR B O 1
ATOM 7763 N N . GLY B 1 465 ? -23.031 26.706 -1.637 1.00 22.56 461 GLY B N 1
ATOM 7764 C CA . GLY B 1 465 ? -23.912 25.804 -0.932 1.00 22.21 461 GLY B CA 1
ATOM 7765 C C . GLY B 1 465 ? -24.451 24.721 -1.826 1.00 21.07 461 GLY B C 1
ATOM 7766 O O . GLY B 1 465 ? -24.135 24.619 -3.014 1.00 22.28 461 GLY B O 1
ATOM 7767 N N . ALA B 1 466 ? -25.275 23.890 -1.215 1.00 20.33 462 ALA B N 1
ATOM 7768 C CA . ALA B 1 466 ? -25.918 22.786 -1.915 1.00 19.30 462 ALA B CA 1
ATOM 7769 C C . ALA B 1 466 ? -27.057 22.225 -1.087 1.00 18.38 462 ALA B C 1
ATOM 7770 O O . ALA B 1 466 ? -27.142 22.476 0.104 1.00 18.47 462 ALA B O 1
ATOM 7772 N N . HIS B 1 467 ? -27.946 21.496 -1.751 1.00 18.99 463 HIS B N 1
ATOM 7773 C CA . HIS B 1 467 ? -29.104 20.913 -1.088 1.00 19.23 463 HIS B CA 1
ATOM 7774 C C . HIS B 1 467 ? -28.719 19.595 -0.387 1.00 17.80 463 HIS B C 1
ATOM 7775 O O . HIS B 1 467 ? -28.082 18.732 -0.985 1.00 17.37 463 HIS B O 1
ATOM 7782 N N . TYR B 1 468 ? -29.159 19.471 0.860 1.00 17.51 464 TYR B N 1
ATOM 7783 C CA . TYR B 1 468 ? -28.988 18.260 1.684 1.00 16.87 464 TYR B CA 1
ATOM 7784 C C . TYR B 1 468 ? -30.358 17.805 2.156 1.00 17.23 464 TYR B C 1
ATOM 7785 O O . TYR B 1 468 ? -31.240 18.630 2.454 1.00 19.06 464 TYR B O 1
ATOM 7794 N N . LYS B 1 469 ? -30.524 16.491 2.262 1.00 16.27 465 LYS B N 1
ATOM 7795 C CA . LYS B 1 469 ? -31.786 15.876 2.624 1.00 17.08 465 LYS B CA 1
ATOM 7796 C C . LYS B 1 469 ? -31.588 15.007 3.860 1.00 15.58 465 LYS B C 1
ATOM 7797 O O . LYS B 1 469 ? -30.785 14.040 3.819 1.00 15.84 465 LYS B O 1
ATOM 7803 N N . LEU B 1 470 ? -32.324 15.325 4.918 1.00 14.77 466 LEU B N 1
ATOM 7804 C CA . LEU B 1 470 ? -32.396 14.512 6.128 1.00 14.98 466 LEU B CA 1
ATOM 7805 C C . LEU B 1 470 ? -33.366 13.384 5.835 1.00 16.17 466 LEU B C 1
ATOM 7806 O O . LEU B 1 470 ? -34.504 13.637 5.449 1.00 16.49 466 LEU B O 1
ATOM 7811 N N . GLU B 1 471 ? -32.920 12.136 6.002 1.00 15.84 467 GLU B N 1
ATOM 7812 C CA . GLU B 1 471 ? -33.786 10.968 5.830 1.00 16.02 467 GLU B CA 1
ATOM 7813 C C . GLU B 1 471 ? -33.824 10.164 7.123 1.00 15.07 467 GLU B C 1
ATOM 7814 O O . GLU B 1 471 ? -32.777 9.959 7.768 1.00 14.34 467 GLU B O 1
ATOM 7820 N N . VAL B 1 472 ? -35.022 9.715 7.517 1.00 14.26 468 VAL B N 1
ATOM 7821 C CA . VAL B 1 472 ? -35.187 8.806 8.645 1.00 14.82 468 VAL B CA 1
ATOM 7822 C C . VAL B 1 472 ? -35.847 7.542 8.134 1.00 14.31 468 VAL B C 1
ATOM 7823 O O . VAL B 1 472 ? -36.956 7.587 7.585 1.00 14.98 468 VAL B O 1
ATOM 7827 N N . PHE B 1 473 ? -35.133 6.427 8.286 1.00 13.71 469 PHE B N 1
ATOM 7828 C CA . PHE B 1 473 ? -35.591 5.116 7.861 1.00 14.00 469 PHE B CA 1
ATOM 7829 C C . PHE B 1 473 ? -35.997 4.307 9.069 1.00 13.84 469 PHE B C 1
ATOM 7830 O O . PHE B 1 473 ? -35.409 4.448 10.143 1.00 13.66 469 PHE B O 1
ATOM 7838 N N . SER B 1 474 ? -37.023 3.476 8.892 1.00 14.16 470 SER B N 1
ATOM 7839 C CA . SER B 1 474 ? -37.369 2.434 9.855 1.00 14.75 470 SER B CA 1
ATOM 7840 C C . SER B 1 474 ? -36.981 1.084 9.300 1.00 14.24 470 SER B C 1
ATOM 7841 O O . SER B 1 474 ? -37.069 0.826 8.091 1.00 14.20 470 SER B O 1
ATOM 7844 N N . ILE B 1 475 ? -36.583 0.222 10.221 1.00 14.33 471 ILE B N 1
ATOM 7845 C CA . ILE B 1 475 ? -36.290 -1.181 9.946 1.00 15.01 471 ILE B CA 1
ATOM 7846 C C . ILE B 1 475 ? -37.234 -1.964 10.834 1.00 15.29 471 ILE B C 1
ATOM 7847 O O . ILE B 1 475 ? -37.115 -1.933 12.062 1.00 15.87 471 ILE B O 1
ATOM 7852 N N . ARG B 1 476 ? -38.215 -2.642 10.225 1.00 14.01 472 ARG B N 1
ATOM 7853 C CA . ARG B 1 476 ? -39.231 -3.362 10.984 1.00 14.61 472 ARG B CA 1
ATOM 7854 C C . ARG B 1 476 ? -39.061 -4.859 10.848 1.00 15.01 472 ARG B C 1
ATOM 7855 O O . ARG B 1 476 ? -38.753 -5.357 9.749 1.00 16.09 472 ARG B O 1
ATOM 7863 N N . ASP B 1 477 ? -39.290 -5.554 11.958 1.00 14.37 473 ASP B N 1
ATOM 7864 C CA . ASP B 1 477 ? -39.308 -7.012 11.965 1.00 14.79 473 ASP B CA 1
ATOM 7865 C C . ASP B 1 477 ? -40.541 -7.468 11.188 1.00 15.08 473 ASP B C 1
ATOM 7866 O O . ASP B 1 477 ? -41.655 -7.006 11.420 1.00 15.97 473 ASP B O 1
ATOM 7871 N N . ASN B 1 478 ? -40.313 -8.343 10.230 1.00 14.81 474 ASN B N 1
ATOM 7872 C CA . ASN B 1 478 ? -41.334 -8.700 9.250 1.00 14.97 474 ASN B CA 1
ATOM 7873 C C . ASN B 1 478 ? -41.012 -10.116 8.813 1.00 14.31 474 ASN B C 1
ATOM 7874 O O . ASN B 1 478 ? -39.847 -10.430 8.508 1.00 14.30 474 ASN B O 1
ATOM 7879 N N . LEU B 1 479 ? -42.041 -10.966 8.744 1.00 13.23 475 LEU B N 1
ATOM 7880 C CA . LEU B 1 479 ? -41.847 -12.372 8.393 1.00 13.27 475 LEU B CA 1
ATOM 7881 C C . LEU B 1 479 ? -42.664 -12.747 7.168 1.00 12.85 475 LEU B C 1
ATOM 7882 O O . LEU B 1 479 ? -43.750 -12.217 6.941 1.00 14.16 475 LEU B O 1
ATOM 7887 N N . THR B 1 480 ? -42.093 -13.629 6.368 1.00 12.10 476 THR B N 1
ATOM 7888 C CA . THR B 1 480 ? -42.762 -14.255 5.229 1.00 12.10 476 THR B CA 1
ATOM 7889 C C . THR B 1 480 ? -43.083 -15.697 5.600 1.00 12.14 476 THR B C 1
ATOM 7890 O O . THR B 1 480 ? -42.270 -16.394 6.189 1.00 11.80 476 THR B O 1
ATOM 7894 N N . TYR B 1 481 ? -44.310 -16.120 5.289 1.00 11.78 477 TYR B N 1
ATOM 7895 C CA . TYR B 1 481 ? -44.834 -17.453 5.590 1.00 12.29 477 TYR B CA 1
ATOM 7896 C C . TYR B 1 481 ? -45.108 -18.211 4.300 1.00 12.57 477 TYR B C 1
ATOM 7897 O O . TYR B 1 481 ? -45.772 -17.682 3.422 1.00 13.30 477 TYR B O 1
ATOM 7906 N N . SER B 1 482 ? -44.537 -19.397 4.197 1.00 12.21 478 SER B N 1
ATOM 7907 C CA . SER B 1 482 ? -44.766 -20.284 3.074 1.00 12.38 478 SER B CA 1
ATOM 7908 C C . SER B 1 482 ? -45.627 -21.434 3.572 1.00 12.23 478 SER B C 1
ATOM 7909 O O . SER B 1 482 ? -45.130 -22.324 4.257 1.00 13.01 478 SER B O 1
ATOM 7912 N N . PHE B 1 483 ? -46.890 -21.437 3.140 1.00 12.35 479 PHE B N 1
ATOM 7913 C CA . PHE B 1 483 ? -47.844 -22.517 3.477 1.00 12.88 479 PHE B CA 1
ATOM 7914 C C . PHE B 1 483 ? -47.728 -23.618 2.449 1.00 13.60 479 PHE B C 1
ATOM 7915 O O . PHE B 1 483 ? -47.529 -23.356 1.276 1.00 13.17 479 PHE B O 1
ATOM 7923 N N . GLU B 1 484 ? -47.863 -24.861 2.901 1.00 15.60 480 GLU B N 1
ATOM 7924 C CA . GLU B 1 484 ? -47.628 -25.993 1.988 1.00 16.25 480 GLU B CA 1
ATOM 7925 C C . GLU B 1 484 ? -48.651 -26.076 0.847 1.00 14.93 480 GLU B C 1
ATOM 7926 O O . GLU B 1 484 ? -48.334 -26.650 -0.185 1.00 14.84 480 GLU B O 1
ATOM 7932 N N . ASP B 1 485 ? -49.823 -25.459 1.008 1.00 14.65 481 ASP B N 1
ATOM 7933 C CA . ASP B 1 485 ? -50.767 -25.367 -0.122 1.00 14.98 481 ASP B CA 1
ATOM 7934 C C . ASP B 1 485 ? -50.309 -24.457 -1.266 1.00 14.62 481 ASP B C 1
ATOM 7935 O O . ASP B 1 485 ? -50.959 -24.384 -2.304 1.00 15.44 481 ASP B O 1
ATOM 7940 N N . GLY B 1 486 ? -49.192 -23.741 -1.068 1.00 13.51 482 GLY B N 1
ATOM 7941 C CA . GLY B 1 486 ? -48.586 -22.890 -2.079 1.00 13.32 482 GLY B CA 1
ATOM 7942 C C . GLY B 1 486 ? -48.604 -21.413 -1.715 1.00 13.26 482 GLY B C 1
ATOM 7943 O O . GLY B 1 486 ? -47.821 -20.631 -2.225 1.00 13.55 482 GLY B O 1
ATOM 7944 N N . THR B 1 487 ? -49.521 -21.028 -0.845 1.00 13.22 483 THR B N 1
ATOM 7945 C CA . THR B 1 487 ? -49.713 -19.636 -0.499 1.00 13.00 483 THR B CA 1
ATOM 7946 C C . THR B 1 487 ? -48.471 -19.058 0.196 1.00 12.30 483 THR B C 1
ATOM 7947 O O . THR B 1 487 ? -47.860 -19.720 1.014 1.00 12.60 483 THR B O 1
ATOM 7951 N N . PHE B 1 488 ? -48.118 -17.841 -0.206 1.00 12.05 484 PHE B N 1
ATOM 7952 C CA . PHE B 1 488 ? -47.175 -17.018 0.558 1.00 12.82 484 PHE B CA 1
ATOM 7953 C C . PHE B 1 488 ? -47.910 -15.815 1.127 1.00 13.72 484 PHE B C 1
ATOM 7954 O O . PHE B 1 488 ? -48.775 -15.217 0.468 1.00 14.61 484 PHE B O 1
ATOM 7962 N N . MET B 1 489 ? -47.488 -15.427 2.333 1.00 14.94 485 MET B N 1
ATOM 7963 C CA . MET B 1 489 ? -47.984 -14.193 2.989 1.00 16.84 485 MET B CA 1
ATOM 7964 C C . MET B 1 489 ? -46.788 -13.515 3.636 1.00 16.38 485 MET B C 1
ATOM 7965 O O . MET B 1 489 ? -45.806 -14.190 3.920 1.00 16.32 485 MET B O 1
ATOM 7970 N N . ASP B 1 490 ? -46.873 -12.212 3.897 1.00 16.01 486 ASP B N 1
ATOM 7971 C CA . ASP B 1 490 ? -45.927 -11.603 4.831 1.00 17.30 486 ASP B CA 1
ATOM 7972 C C . ASP B 1 490 ? -46.669 -10.678 5.785 1.00 17.22 486 ASP B C 1
ATOM 7973 O O . ASP B 1 490 ? -47.740 -10.154 5.457 1.00 20.25 486 ASP B O 1
ATOM 7978 N N . ASP B 1 491 ? -46.119 -10.504 6.985 1.00 15.49 487 ASP B N 1
ATOM 7979 C CA . ASP B 1 491 ? -46.755 -9.651 7.991 1.00 16.71 487 ASP B CA 1
ATOM 7980 C C . ASP B 1 491 ? -45.740 -9.195 9.021 1.00 15.25 487 ASP B C 1
ATOM 7981 O O . ASP B 1 491 ? -44.806 -9.937 9.398 1.00 15.24 487 ASP B O 1
ATOM 7986 N N . LEU B 1 492 ? -45.968 -7.989 9.517 1.00 15.09 488 LEU B N 1
ATOM 7987 C CA . LEU B 1 492 ? -45.224 -7.493 10.644 1.00 14.76 488 LEU B CA 1
ATOM 7988 C C . LEU B 1 492 ? -45.455 -8.384 11.855 1.00 16.33 488 LEU B C 1
ATOM 7989 O O . LEU B 1 492 ? -46.527 -8.952 12.016 1.00 17.25 488 LEU B O 1
ATOM 7994 N N . THR B 1 493 ? -44.460 -8.473 12.726 1.00 16.00 489 THR B N 1
ATOM 7995 C CA . THR B 1 493 ? -44.592 -9.226 13.965 1.00 16.92 489 THR B CA 1
ATOM 7996 C C . THR B 1 493 ? -44.990 -8.266 15.065 1.00 18.45 489 THR B C 1
ATOM 7997 O O . THR B 1 493 ? -44.126 -7.609 15.641 1.00 21.62 489 THR B O 1
ATOM 8001 N N . LEU B 1 494 ? -46.282 -8.163 15.352 1.00 15.78 490 LEU B N 1
ATOM 8002 C CA . LEU B 1 494 ? -46.785 -7.161 16.283 1.00 16.67 490 LEU B CA 1
ATOM 8003 C C . LEU B 1 494 ? -47.525 -7.784 17.453 1.00 15.94 490 LEU B C 1
ATOM 8004 O O . LEU B 1 494 ? -48.257 -8.767 17.298 1.00 16.55 490 LEU B O 1
ATOM 8009 N N . TYR B 1 495 ? -47.321 -7.177 18.621 1.00 15.83 491 TYR B N 1
ATOM 8010 C CA . TYR B 1 495 ? -47.863 -7.675 19.895 1.00 15.94 491 TYR B CA 1
ATOM 8011 C C . TYR B 1 495 ? -48.301 -6.485 20.744 1.00 16.28 491 TYR B C 1
ATOM 8012 O O . TYR B 1 495 ? -47.830 -5.371 20.561 1.00 16.34 491 TYR B O 1
ATOM 8021 N N . THR B 1 496 ? -49.187 -6.722 21.699 1.00 16.77 492 THR B N 1
ATOM 8022 C CA . THR B 1 496 ? -49.538 -5.640 22.620 1.00 17.59 492 THR B CA 1
ATOM 8023 C C . THR B 1 496 ? -48.353 -5.342 23.546 1.00 16.85 492 THR B C 1
ATOM 8024 O O . THR B 1 496 ? -47.559 -6.235 23.854 1.00 16.92 492 THR B O 1
ATOM 8028 N N . PRO B 1 497 ? -48.242 -4.090 24.017 1.00 17.93 493 PRO B N 1
ATOM 8029 C CA . PRO B 1 497 ? -47.246 -3.816 25.041 1.00 18.60 493 PRO B CA 1
ATOM 8030 C C . PRO B 1 497 ? -47.327 -4.744 26.241 1.00 19.18 493 PRO B C 1
ATOM 8031 O O . PRO B 1 497 ? -46.316 -5.225 26.731 1.00 19.19 493 PRO B O 1
ATOM 8035 N N . ASP B 1 498 ? -48.534 -5.026 26.715 1.00 20.23 494 ASP B N 1
ATOM 8036 C CA . ASP B 1 498 ? -48.676 -5.947 27.839 1.00 21.72 494 ASP B CA 1
ATOM 8037 C C . ASP B 1 498 ? -48.087 -7.325 27.549 1.00 19.59 494 ASP B C 1
ATOM 8038 O O . ASP B 1 498 ? -47.445 -7.897 28.416 1.00 20.43 494 ASP B O 1
ATOM 8043 N N . GLN B 1 499 ? -48.296 -7.856 26.339 1.00 19.00 495 GLN B N 1
ATOM 8044 C CA A GLN B 1 499 ? -47.713 -9.144 25.951 0.50 18.42 495 GLN B CA 1
ATOM 8045 C CA B GLN B 1 499 ? -47.696 -9.151 26.022 0.50 18.65 495 GLN B CA 1
ATOM 8046 C C . GLN B 1 499 ? -46.177 -9.068 26.074 1.00 18.29 495 GLN B C 1
ATOM 8047 O O . GLN B 1 499 ? -45.522 -9.968 26.616 1.00 19.27 495 GLN B O 1
ATOM 8058 N N . LEU B 1 500 ? -45.615 -7.993 25.525 1.00 18.09 496 LEU B N 1
ATOM 8059 C CA . LEU B 1 500 ? -44.156 -7.840 25.502 1.00 18.33 496 LEU B CA 1
ATOM 8060 C C . LEU B 1 500 ? -43.577 -7.620 26.899 1.00 20.04 496 LEU B C 1
ATOM 8061 O O . LEU B 1 500 ? -42.586 -8.252 27.253 1.00 19.71 496 LEU B O 1
ATOM 8066 N N . LEU B 1 501 ? -44.229 -6.772 27.698 1.00 20.68 497 LEU B N 1
ATOM 8067 C CA . LEU B 1 501 ? -43.763 -6.489 29.063 1.00 23.22 497 LEU B CA 1
ATOM 8068 C C . LEU B 1 501 ? -43.704 -7.746 29.944 1.00 23.52 497 LEU B C 1
ATOM 8069 O O . LEU B 1 501 ? -42.847 -7.835 30.847 1.00 25.38 497 LEU B O 1
ATOM 8074 N N . ARG B 1 502 ? -44.587 -8.715 29.689 1.00 22.28 498 ARG B N 1
ATOM 8075 C CA . ARG B 1 502 ? -44.584 -9.965 30.448 1.00 24.90 498 ARG B CA 1
ATOM 8076 C C . ARG B 1 502 ? -43.784 -11.110 29.815 1.00 23.57 498 ARG B C 1
ATOM 8077 O O . ARG B 1 502 ? -43.755 -12.205 30.363 1.00 24.32 498 ARG B O 1
ATOM 8085 N N . SER B 1 503 ? -43.132 -10.872 28.676 1.00 21.86 499 SER B N 1
ATOM 8086 C CA . SER B 1 503 ? -42.388 -11.939 28.012 1.00 21.68 499 SER B CA 1
ATOM 8087 C C . SER B 1 503 ? -41.081 -12.246 28.737 1.00 21.56 499 SER B C 1
ATOM 8088 O O . SER B 1 503 ? -40.447 -11.325 29.272 1.00 23.56 499 SER B O 1
ATOM 8091 N N . PRO B 1 504 ? -40.649 -13.518 28.712 1.00 23.17 500 PRO B N 1
ATOM 8092 C CA . PRO B 1 504 ? -39.390 -13.860 29.396 1.00 23.59 500 PRO B CA 1
ATOM 8093 C C . PRO B 1 504 ? -38.148 -13.282 28.724 1.00 23.16 500 PRO B C 1
ATOM 8094 O O . PRO B 1 504 ? -38.132 -13.074 27.503 1.00 21.42 500 PRO B O 1
ATOM 8098 N N . LEU B 1 505 ? -37.120 -13.000 29.529 1.00 23.02 501 LEU B N 1
ATOM 8099 C CA . LEU B 1 505 ? -35.888 -12.441 29.018 1.00 23.55 501 LEU B CA 1
ATOM 8100 C C . LEU B 1 505 ? -35.104 -13.509 28.280 1.00 21.68 501 LEU B C 1
ATOM 8101 O O . LEU B 1 505 ? -35.126 -14.685 28.687 1.00 23.82 501 LEU B O 1
ATOM 8106 N N . LYS B 1 506 ? -34.428 -13.091 27.213 1.00 22.04 502 LYS B N 1
ATOM 8107 C CA . LYS B 1 506 ? -33.431 -13.907 26.519 1.00 22.53 502 LYS B CA 1
ATOM 8108 C C . LYS B 1 506 ? -32.129 -13.138 26.705 1.00 22.47 502 LYS B C 1
ATOM 8109 O O . LYS B 1 506 ? -31.930 -12.119 26.050 1.00 22.01 502 LYS B O 1
ATOM 8115 N N . LEU B 1 507 ? -31.260 -13.639 27.588 1.00 22.13 503 LEU B N 1
ATOM 8116 C CA . LEU B 1 507 ? -30.004 -12.965 27.931 1.00 24.44 503 LEU B CA 1
ATOM 8117 C C . LEU B 1 507 ? -28.819 -13.483 27.141 1.00 26.50 503 LEU B C 1
ATOM 8118 O O . LEU B 1 507 ? -27.749 -12.858 27.138 1.00 28.04 503 LEU B O 1
ATOM 8123 N N . THR B 1 508 ? -29.001 -14.619 26.471 1.00 29.83 504 THR B N 1
ATOM 8124 C CA . THR B 1 508 ? -27.980 -15.216 25.628 1.00 35.15 504 THR B CA 1
ATOM 8125 C C . THR B 1 508 ? -28.535 -15.396 24.218 1.00 40.05 504 THR B C 1
ATOM 8126 O O . THR B 1 508 ? -29.178 -14.487 23.677 1.00 42.97 504 THR B O 1
ATOM 8130 N N . LYS B 1 513 ? -30.613 -25.601 20.722 1.00 40.16 509 LYS B N 1
ATOM 8131 C CA . LYS B 1 513 ? -29.805 -25.054 19.629 1.00 38.66 509 LYS B CA 1
ATOM 8132 C C . LYS B 1 513 ? -30.564 -25.055 18.285 1.00 32.72 509 LYS B C 1
ATOM 8133 O O . LYS B 1 513 ? -30.208 -24.336 17.342 1.00 32.52 509 LYS B O 1
ATOM 8139 N N . LEU B 1 514 ? -31.621 -25.848 18.217 1.00 31.19 510 LEU B N 1
ATOM 8140 C CA . LEU B 1 514 ? -32.546 -25.805 17.090 1.00 27.99 510 LEU B CA 1
ATOM 8141 C C . LEU B 1 514 ? -33.558 -24.669 17.209 1.00 26.99 510 LEU B C 1
ATOM 8142 O O . LEU B 1 514 ? -34.268 -24.381 16.245 1.00 22.64 510 LEU B O 1
ATOM 8147 N N . MET B 1 515 ? -33.639 -24.032 18.380 1.00 26.15 511 MET B N 1
ATOM 8148 C CA A MET B 1 515 ? -34.549 -22.918 18.540 0.70 27.50 511 MET B CA 1
ATOM 8149 C CA B MET B 1 515 ? -34.530 -22.885 18.575 0.30 26.25 511 MET B CA 1
ATOM 8150 C C . MET B 1 515 ? -33.965 -21.702 17.816 1.00 26.26 511 MET B C 1
ATOM 8151 O O . MET B 1 515 ? -32.757 -21.452 17.841 1.00 29.92 511 MET B O 1
ATOM 8160 N N . ARG B 1 516 ? -34.836 -20.979 17.129 1.00 23.60 512 ARG B N 1
ATOM 8161 C CA . ARG B 1 516 ? -34.458 -19.814 16.390 1.00 22.84 512 ARG B CA 1
ATOM 8162 C C . ARG B 1 516 ? -35.204 -18.662 17.052 1.00 23.17 512 ARG B C 1
ATOM 8163 O O . ARG B 1 516 ? -36.333 -18.843 17.526 1.00 26.06 512 ARG B O 1
ATOM 8171 N N . VAL B 1 517 ? -34.541 -17.525 17.171 1.00 21.36 513 VAL B N 1
ATOM 8172 C CA . VAL B 1 517 ? -35.180 -16.323 17.678 1.00 20.93 513 VAL B CA 1
ATOM 8173 C C . VAL B 1 517 ? -35.026 -15.310 16.564 1.00 20.71 513 VAL B C 1
ATOM 8174 O O . VAL B 1 517 ? -33.911 -15.036 16.121 1.00 21.95 513 VAL B O 1
ATOM 8178 N N . MET B 1 518 ? -36.149 -14.797 16.075 1.00 18.67 514 MET B N 1
ATOM 8179 C CA . MET B 1 518 ? -36.152 -13.774 15.043 1.00 19.17 514 MET B CA 1
ATOM 8180 C C . MET B 1 518 ? -36.637 -12.459 15.614 1.00 20.15 514 MET B C 1
ATOM 8181 O O . MET B 1 518 ? -37.184 -12.401 16.697 1.00 21.22 514 MET B O 1
ATOM 8186 N N . GLY B 1 519 ? -36.353 -11.406 14.872 1.00 23.77 515 GLY B N 1
ATOM 8187 C CA . GLY B 1 519 ? -36.782 -10.068 15.215 1.00 24.36 515 GLY B CA 1
ATOM 8188 C C . GLY B 1 519 ? -35.742 -9.355 16.043 1.00 23.01 515 GLY B C 1
ATOM 8189 O O . GLY B 1 519 ? -34.602 -9.163 15.598 1.00 28.18 515 GLY B O 1
ATOM 8190 N N . GLY B 1 520 ? -36.147 -8.948 17.239 1.00 21.87 516 GLY B N 1
ATOM 8191 C CA . GLY B 1 520 ? -35.334 -8.139 18.143 1.00 21.19 516 GLY B CA 1
ATOM 8192 C C . GLY B 1 520 ? -35.461 -6.661 17.831 1.00 20.74 516 GLY B C 1
ATOM 8193 O O . GLY B 1 520 ? -34.831 -5.847 18.498 1.00 19.19 516 GLY B O 1
ATOM 8195 N N . MET C 1 3 ? -54.643 -20.239 -2.162 1.00 45.41 -1 MET C N 1
ATOM 8196 C CA . MET C 1 3 ? -55.625 -21.358 -2.339 1.00 43.38 -1 MET C CA 1
ATOM 8197 C C . MET C 1 3 ? -56.683 -21.422 -1.224 1.00 46.45 -1 MET C C 1
ATOM 8198 O O . MET C 1 3 ? -57.831 -21.002 -1.423 1.00 48.58 -1 MET C O 1
ATOM 8203 N N . GLY C 1 4 ? -56.290 -21.946 -0.063 1.00 44.41 0 GLY C N 1
ATOM 8204 C CA . GLY C 1 4 ? -57.225 -22.267 1.012 1.00 46.12 0 GLY C CA 1
ATOM 8205 C C . GLY C 1 4 ? -57.412 -21.106 1.970 1.00 46.79 0 GLY C C 1
ATOM 8206 O O . GLY C 1 4 ? -57.350 -19.938 1.569 1.00 46.78 0 GLY C O 1
ATOM 8207 N N . MET C 1 5 ? -57.663 -21.441 3.234 1.00 47.30 1 MET C N 1
ATOM 8208 C CA . MET C 1 5 ? -57.699 -20.466 4.317 1.00 46.14 1 MET C CA 1
ATOM 8209 C C . MET C 1 5 ? -56.395 -20.618 5.097 1.00 40.49 1 MET C C 1
ATOM 8210 O O . MET C 1 5 ? -56.138 -21.666 5.705 1.00 42.08 1 MET C O 1
ATOM 8215 N N . ASN C 1 6 ? -55.561 -19.582 5.043 1.00 30.56 2 ASN C N 1
ATOM 8216 C CA . ASN C 1 6 ? -54.265 -19.593 5.710 1.00 26.31 2 ASN C CA 1
ATOM 8217 C C . ASN C 1 6 ? -54.112 -18.349 6.548 1.00 24.94 2 ASN C C 1
ATOM 8218 O O . ASN C 1 6 ? -54.373 -17.259 6.092 1.00 24.19 2 ASN C O 1
ATOM 8223 N N . THR C 1 7 ? -53.661 -18.544 7.781 1.00 25.04 3 THR C N 1
ATOM 8224 C CA A THR C 1 7 ? -53.382 -17.458 8.710 0.50 25.66 3 THR C CA 1
ATOM 8225 C CA B THR C 1 7 ? -53.326 -17.418 8.640 0.50 25.00 3 THR C CA 1
ATOM 8226 C C . THR C 1 7 ? -51.973 -17.690 9.289 1.00 24.16 3 THR C C 1
ATOM 8227 O O . THR C 1 7 ? -51.634 -18.831 9.593 1.00 24.24 3 THR C O 1
ATOM 8234 N N . PRO C 1 8 ? -51.175 -16.624 9.472 1.00 24.03 4 PRO C N 1
ATOM 8235 C CA . PRO C 1 8 ? -49.871 -16.904 10.094 1.00 22.63 4 PRO C CA 1
ATOM 8236 C C . PRO C 1 8 ? -50.038 -17.509 11.484 1.00 21.66 4 PRO C C 1
ATOM 8237 O O . PRO C 1 8 ? -50.964 -17.095 12.221 1.00 21.92 4 PRO C O 1
ATOM 8241 N N . PRO C 1 9 ? -49.185 -18.473 11.852 1.00 20.60 5 PRO C N 1
ATOM 8242 C CA . PRO C 1 9 ? -49.297 -19.119 13.167 1.00 20.90 5 PRO C CA 1
ATOM 8243 C C . PRO C 1 9 ? -48.912 -18.181 14.310 1.00 20.78 5 PRO C C 1
ATOM 8244 O O . PRO C 1 9 ? -48.096 -17.271 14.127 1.00 20.99 5 PRO C O 1
ATOM 8248 N N . GLU C 1 10 ? -49.508 -18.403 15.476 1.00 20.68 6 GLU C N 1
ATOM 8249 C CA . GLU C 1 10 ? -49.091 -17.729 16.690 1.00 21.46 6 GLU C CA 1
ATOM 8250 C C . GLU C 1 10 ? -47.630 -18.057 17.007 1.00 20.72 6 GLU C C 1
ATOM 8251 O O . GLU C 1 10 ? -47.226 -19.220 16.949 1.00 21.19 6 GLU C O 1
ATOM 8257 N N . LEU C 1 11 ? -46.848 -17.022 17.336 1.00 18.89 7 LEU C N 1
ATOM 8258 C CA . LEU C 1 11 ? -45.461 -17.196 17.777 1.00 17.71 7 LEU C CA 1
ATOM 8259 C C . LEU C 1 11 ? -45.282 -16.624 19.170 1.00 17.20 7 LEU C C 1
ATOM 8260 O O . LEU C 1 11 ? -45.787 -15.546 19.456 1.00 18.59 7 LEU C O 1
ATOM 8265 N N . ASP C 1 12 ? -44.575 -17.362 20.021 1.00 19.15 8 ASP C N 1
ATOM 8266 C CA . ASP C 1 12 ? -44.284 -16.901 21.377 1.00 20.35 8 ASP C CA 1
ATOM 8267 C C . ASP C 1 12 ? -43.236 -15.790 21.299 1.00 19.22 8 ASP C C 1
ATOM 8268 O O . ASP C 1 12 ? -42.485 -15.698 20.326 1.00 18.11 8 ASP C O 1
ATOM 8273 N N . THR C 1 13 ? -43.242 -14.928 22.312 1.00 17.45 9 THR C N 1
ATOM 8274 C CA . THR C 1 13 ? -42.333 -13.776 22.360 1.00 17.33 9 THR C CA 1
ATOM 8275 C C . THR C 1 13 ? -41.341 -13.849 23.517 1.00 17.23 9 THR C C 1
ATOM 8276 O O . THR C 1 13 ? -41.607 -14.464 24.571 1.00 17.52 9 THR C O 1
ATOM 8280 N N . VAL C 1 14 ? -40.176 -13.227 23.291 1.00 16.10 10 VAL C N 1
ATOM 8281 C CA . VAL C 1 14 ? -39.124 -13.068 24.300 1.00 17.19 10 VAL C CA 1
ATOM 8282 C C . VAL C 1 14 ? -38.615 -11.637 24.263 1.00 17.10 10 VAL C C 1
ATOM 8283 O O . VAL C 1 14 ? -38.902 -10.923 23.327 1.00 16.38 10 VAL C O 1
ATOM 8287 N N . LEU C 1 15 ? -37.892 -11.220 25.304 1.00 18.00 11 LEU C N 1
ATOM 8288 C CA . LEU C 1 15 ? -37.247 -9.912 25.327 1.00 20.23 11 LEU C CA 1
ATOM 8289 C C . LEU C 1 15 ? -35.745 -10.114 25.259 1.00 19.74 11 LEU C C 1
ATOM 8290 O O . LEU C 1 15 ? -35.158 -10.573 26.243 1.00 21.27 11 LEU C O 1
ATOM 8295 N N . GLN C 1 16 ? -35.156 -9.828 24.107 1.00 19.34 12 GLN C N 1
ATOM 8296 C CA . GLN C 1 16 ? -33.718 -9.858 23.928 1.00 20.40 12 GLN C CA 1
ATOM 8297 C C . GLN C 1 16 ? -33.134 -8.780 24.841 1.00 18.68 12 GLN C C 1
ATOM 8298 O O . GLN C 1 16 ? -33.606 -7.658 24.821 1.00 17.03 12 GLN C O 1
ATOM 8304 N N . ALA C 1 17 ? -32.147 -9.146 25.660 1.00 18.19 13 ALA C N 1
ATOM 8305 C CA . ALA C 1 17 ? -31.567 -8.240 26.663 1.00 17.96 13 ALA C CA 1
ATOM 8306 C C . ALA C 1 17 ? -30.083 -8.506 26.733 1.00 17.85 13 ALA C C 1
ATOM 8307 O O . ALA C 1 17 ? -29.642 -9.623 26.494 1.00 17.29 13 ALA C O 1
ATOM 8309 N N . PRO C 1 18 ? -29.294 -7.480 27.091 1.00 17.04 14 PRO C N 1
ATOM 8310 C CA . PRO C 1 18 ? -27.849 -7.674 27.104 1.00 17.33 14 PRO C CA 1
ATOM 8311 C C . PRO C 1 18 ? -27.445 -8.628 28.219 1.00 16.05 14 PRO C C 1
ATOM 8312 O O . PRO C 1 18 ? -28.108 -8.700 29.255 1.00 16.10 14 PRO C O 1
ATOM 8316 N N . TYR C 1 19 ? -26.371 -9.371 27.963 1.00 15.81 15 TYR C N 1
ATOM 8317 C CA . TYR C 1 19 ? -25.846 -10.323 28.928 1.00 16.41 15 TYR C CA 1
ATOM 8318 C C . TYR C 1 19 ? -25.376 -9.643 30.218 1.00 16.82 15 TYR C C 1
ATOM 8319 O O . TYR C 1 19 ? -25.325 -10.300 31.255 1.00 18.29 15 TYR C O 1
ATOM 8328 N N . ALA C 1 20 ? -25.114 -8.342 30.151 1.00 17.29 16 ALA C N 1
ATOM 8329 C CA . ALA C 1 20 ? -24.824 -7.522 31.340 1.00 18.32 16 ALA C CA 1
ATOM 8330 C C . ALA C 1 20 ? -25.913 -7.602 32.392 1.00 19.28 16 ALA C C 1
ATOM 8331 O O . ALA C 1 20 ? -25.625 -7.419 33.563 1.00 21.21 16 ALA C O 1
ATOM 8333 N N . TYR C 1 21 ? -27.157 -7.855 31.985 1.00 16.68 17 TYR C N 1
ATOM 8334 C CA . TYR C 1 21 ? -28.250 -8.005 32.928 1.00 16.69 17 TYR C CA 1
ATOM 8335 C C . TYR C 1 21 ? -28.366 -9.400 33.510 1.00 17.21 17 TYR C C 1
ATOM 8336 O O . TYR C 1 21 ? -29.220 -9.636 34.363 1.00 18.46 17 TYR C O 1
ATOM 8345 N N . ASN C 1 22 ? -27.519 -10.333 33.053 1.00 16.89 18 ASN C N 1
ATOM 8346 C CA . ASN C 1 22 ? -27.357 -11.631 33.715 1.00 16.70 18 ASN C CA 1
ATOM 8347 C C . ASN C 1 22 ? -26.373 -11.387 34.847 1.00 16.60 18 ASN C C 1
ATOM 8348 O O . ASN C 1 22 ? -25.177 -11.708 34.781 1.00 16.50 18 ASN C O 1
ATOM 8353 N N . TRP C 1 23 ? -26.887 -10.774 35.917 1.00 14.98 19 TRP C N 1
ATOM 8354 C CA . TRP C 1 23 ? -26.022 -10.279 36.959 1.00 13.83 19 TRP C CA 1
ATOM 8355 C C . TRP C 1 23 ? -25.203 -11.419 37.522 1.00 13.60 19 TRP C C 1
ATOM 8356 O O . TRP C 1 23 ? -25.784 -12.465 37.842 1.00 13.98 19 TRP C O 1
ATOM 8367 N N . PRO C 1 24 ? -23.887 -11.247 37.665 1.00 13.24 20 PRO C N 1
ATOM 8368 C CA . PRO C 1 24 ? -23.135 -12.286 38.334 1.00 12.71 20 PRO C CA 1
ATOM 8369 C C . PRO C 1 24 ? -23.410 -12.292 39.834 1.00 12.90 20 PRO C C 1
ATOM 8370 O O . PRO C 1 24 ? -23.342 -11.247 40.500 1.00 12.99 20 PRO C O 1
ATOM 8374 N N . THR C 1 25 ? -23.778 -13.460 40.342 1.00 13.30 21 THR C N 1
ATOM 8375 C CA . THR C 1 25 ? -24.099 -13.652 41.748 1.00 14.03 21 THR C CA 1
ATOM 8376 C C . THR C 1 25 ? -23.549 -14.980 42.218 1.00 14.50 21 THR C C 1
ATOM 8377 O O . THR C 1 25 ? -23.051 -15.768 41.433 1.00 14.93 21 THR C O 1
ATOM 8381 N N . SER C 1 26 ? -23.741 -15.264 43.497 1.00 15.58 22 SER C N 1
ATOM 8382 C CA . SER C 1 26 ? -23.346 -16.558 44.030 1.00 17.36 22 SER C CA 1
ATOM 8383 C C . SER C 1 26 ? -24.148 -17.717 43.459 1.00 18.98 22 SER C C 1
ATOM 8384 O O . SER C 1 26 ? -23.703 -18.839 43.598 1.00 21.15 22 SER C O 1
ATOM 8387 N N . LYS C 1 27 ? -25.300 -17.454 42.834 1.00 18.68 23 LYS C N 1
ATOM 8388 C CA . LYS C 1 27 ? -26.112 -18.486 42.195 1.00 20.75 23 LYS C CA 1
ATOM 8389 C C . LYS C 1 27 ? -25.616 -18.885 40.818 1.00 20.32 23 LYS C C 1
ATOM 8390 O O . LYS C 1 27 ? -25.951 -19.984 40.346 1.00 23.00 23 LYS C O 1
ATOM 8396 N N . ASN C 1 28 ? -24.862 -18.012 40.139 1.00 17.62 24 ASN C N 1
ATOM 8397 C CA . ASN C 1 28 ? -24.410 -18.306 38.776 1.00 17.22 24 ASN C CA 1
ATOM 8398 C C . ASN C 1 28 ? -22.928 -18.098 38.510 1.00 17.57 24 ASN C C 1
ATOM 8399 O O . ASN C 1 28 ? -22.523 -18.099 37.347 1.00 20.72 24 ASN C O 1
ATOM 8404 N N . VAL C 1 29 ? -22.131 -17.925 39.557 1.00 16.51 25 VAL C N 1
ATOM 8405 C CA . VAL C 1 29 ? -20.688 -17.773 39.390 1.00 16.18 25 VAL C CA 1
ATOM 8406 C C . VAL C 1 29 ? -19.989 -18.933 40.084 1.00 16.77 25 VAL C C 1
ATOM 8407 O O . VAL C 1 29 ? -20.288 -19.247 41.236 1.00 17.42 25 VAL C O 1
ATOM 8411 N N . LYS C 1 30 ? -19.039 -19.538 39.377 1.00 17.50 26 LYS C N 1
ATOM 8412 C CA . LYS C 1 30 ? -18.039 -20.422 39.988 1.00 17.36 26 LYS C CA 1
ATOM 8413 C C . LYS C 1 30 ? -16.659 -19.864 39.663 1.00 16.30 26 LYS C C 1
ATOM 8414 O O . LYS C 1 30 ? -16.474 -19.128 38.687 1.00 17.09 26 LYS C O 1
ATOM 8420 N N . ILE C 1 31 ? -15.693 -20.219 40.485 1.00 15.02 27 ILE C N 1
ATOM 8421 C CA . ILE C 1 31 ? -14.335 -19.743 40.339 1.00 14.58 27 ILE C CA 1
ATOM 8422 C C . ILE C 1 31 ? -13.430 -20.878 39.908 1.00 14.86 27 ILE C C 1
ATOM 8423 O O . ILE C 1 31 ? -13.479 -21.938 40.503 1.00 14.72 27 ILE C O 1
ATOM 8428 N N . ALA C 1 32 ? -12.622 -20.624 38.887 1.00 14.93 28 ALA C N 1
ATOM 8429 C CA . ALA C 1 32 ? -11.732 -21.651 38.347 1.00 15.05 28 ALA C CA 1
ATOM 8430 C C . ALA C 1 32 ? -10.324 -21.528 38.890 1.00 15.83 28 ALA C C 1
ATOM 8431 O O . ALA C 1 32 ? -9.774 -20.423 39.018 1.00 16.79 28 ALA C O 1
ATOM 8433 N N . SER C 1 33 ? -9.732 -22.676 39.199 1.00 15.99 29 SER C N 1
ATOM 8434 C CA . SER C 1 33 ? -8.283 -22.813 39.165 1.00 15.55 29 SER C CA 1
ATOM 8435 C C . SER C 1 33 ? -7.956 -23.451 37.814 1.00 15.94 29 SER C C 1
ATOM 8436 O O . SER C 1 33 ? -8.775 -23.378 36.889 1.00 17.21 29 SER C O 1
ATOM 8439 N N . ARG C 1 34 ? -6.770 -24.033 37.643 1.00 16.73 30 ARG C N 1
ATOM 8440 C CA . ARG C 1 34 ? -6.388 -24.446 36.296 1.00 16.97 30 ARG C CA 1
ATOM 8441 C C . ARG C 1 34 ? -5.364 -25.562 36.307 1.00 16.51 30 ARG C C 1
ATOM 8442 O O . ARG C 1 34 ? -4.481 -25.570 37.144 1.00 16.88 30 ARG C O 1
ATOM 8450 N N . ILE C 1 35 ? -5.510 -26.473 35.348 1.00 16.19 31 ILE C N 1
ATOM 8451 C CA . ILE C 1 35 ? -4.445 -27.396 34.979 1.00 17.34 31 ILE C CA 1
ATOM 8452 C C . ILE C 1 35 ? -4.206 -27.160 33.498 1.00 16.19 31 ILE C C 1
ATOM 8453 O O . ILE C 1 35 ? -5.086 -26.684 32.796 1.00 16.98 31 ILE C O 1
ATOM 8458 N N . GLY C 1 36 ? -3.005 -27.474 33.020 1.00 16.66 32 GLY C N 1
ATOM 8459 C CA . GLY C 1 36 ? -2.657 -27.199 31.624 1.00 16.95 32 GLY C CA 1
ATOM 8460 C C . GLY C 1 36 ? -1.469 -28.006 31.188 1.00 17.56 32 GLY C C 1
ATOM 8461 O O . GLY C 1 36 ? -0.822 -28.652 31.998 1.00 20.01 32 GLY C O 1
ATOM 8462 N N . ILE C 1 37 ? -1.200 -27.968 29.896 1.00 15.48 33 ILE C N 1
ATOM 8463 C CA . ILE C 1 37 ? -0.069 -28.703 29.330 1.00 15.29 33 ILE C CA 1
ATOM 8464 C C . ILE C 1 37 ? 1.175 -27.867 29.572 1.00 15.25 33 ILE C C 1
ATOM 8465 O O . ILE C 1 37 ? 1.228 -26.723 29.146 1.00 15.66 33 ILE C O 1
ATOM 8470 N N . PRO C 1 38 ? 2.170 -28.402 30.284 1.00 14.29 34 PRO C N 1
ATOM 8471 C CA . PRO C 1 38 ? 3.318 -27.583 30.637 1.00 14.32 34 PRO C CA 1
ATOM 8472 C C . PRO C 1 38 ? 4.342 -27.349 29.524 1.00 13.30 34 PRO C C 1
ATOM 8473 O O . PRO C 1 38 ? 4.347 -28.048 28.489 1.00 13.42 34 PRO C O 1
ATOM 8477 N N . TYR C 1 39 ? 5.201 -26.377 29.774 1.00 12.99 35 TYR C N 1
ATOM 8478 C CA . TYR C 1 39 ? 6.322 -26.034 28.925 1.00 13.95 35 TYR C CA 1
ATOM 8479 C C . TYR C 1 39 ? 7.673 -26.426 29.538 1.00 14.98 35 TYR C C 1
ATOM 8480 O O . TYR C 1 39 ? 8.703 -26.161 28.943 1.00 14.81 35 TYR C O 1
ATOM 8489 N N . SER C 1 40 ? 7.635 -27.059 30.701 1.00 14.94 36 SER C N 1
ATOM 8490 C CA . SER C 1 40 ? 8.779 -27.735 31.288 1.00 16.65 36 SER C CA 1
ATOM 8491 C C . SER C 1 40 ? 8.969 -29.093 30.573 1.00 16.75 36 SER C C 1
ATOM 8492 O O . SER C 1 40 ? 8.048 -29.644 29.989 1.00 17.21 36 SER C O 1
ATOM 8495 N N . THR C 1 41 ? 10.174 -29.654 30.669 1.00 17.49 37 THR C N 1
ATOM 8496 C CA . THR C 1 41 ? 10.546 -30.864 29.910 1.00 17.12 37 THR C CA 1
ATOM 8497 C C . THR C 1 41 ? 10.053 -30.884 28.435 1.00 16.05 37 THR C C 1
ATOM 8498 O O . THR C 1 41 ? 9.611 -31.919 27.899 1.00 17.19 37 THR C O 1
ATOM 8502 N N . PHE C 1 42 ? 10.196 -29.736 27.783 1.00 14.93 38 PHE C N 1
ATOM 8503 C CA . PHE C 1 42 ? 9.886 -29.595 26.359 1.00 14.38 38 PHE C CA 1
ATOM 8504 C C . PHE C 1 42 ? 11.097 -30.209 25.631 1.00 14.61 38 PHE C C 1
ATOM 8505 O O . PHE C 1 42 ? 12.241 -29.807 25.869 1.00 15.92 38 PHE C O 1
ATOM 8513 N N . GLN C 1 43 ? 10.851 -31.203 24.794 1.00 13.52 39 GLN C N 1
ATOM 8514 C CA . GLN C 1 43 ? 11.955 -31.951 24.177 1.00 14.43 39 GLN C CA 1
ATOM 8515 C C . GLN C 1 43 ? 12.458 -31.278 22.911 1.00 13.99 39 GLN C C 1
ATOM 8516 O O . GLN C 1 43 ? 11.667 -30.874 22.052 1.00 13.62 39 GLN C O 1
ATOM 8522 N N . THR C 1 44 ? 13.778 -31.183 22.789 1.00 14.31 40 THR C N 1
ATOM 8523 C CA . THR C 1 44 ? 14.451 -30.854 21.553 1.00 14.20 40 THR C CA 1
ATOM 8524 C C . THR C 1 44 ? 15.225 -32.105 21.149 1.00 14.38 40 THR C C 1
ATOM 8525 O O . THR C 1 44 ? 16.197 -32.480 21.842 1.00 17.29 40 THR C O 1
ATOM 8529 N N . ILE C 1 45 ? 14.792 -32.750 20.071 1.00 13.44 41 ILE C N 1
ATOM 8530 C CA . ILE C 1 45 ? 15.266 -34.097 19.712 1.00 13.42 41 ILE C CA 1
ATOM 8531 C C . ILE C 1 45 ? 16.133 -34.001 18.476 1.00 13.96 41 ILE C C 1
ATOM 8532 O O . ILE C 1 45 ? 15.685 -33.545 17.428 1.00 13.95 41 ILE C O 1
ATOM 8537 N N . GLN C 1 46 ? 17.360 -34.492 18.611 1.00 14.21 42 GLN C N 1
ATOM 8538 C CA A GLN C 1 46 ? 18.318 -34.524 17.519 0.50 14.81 42 GLN C CA 1
ATOM 8539 C CA B GLN C 1 46 ? 18.296 -34.521 17.493 0.50 14.97 42 GLN C CA 1
ATOM 8540 C C . GLN C 1 46 ? 18.056 -35.767 16.669 1.00 14.18 42 GLN C C 1
ATOM 8541 O O . GLN C 1 46 ? 17.572 -36.756 17.169 1.00 13.77 42 GLN C O 1
ATOM 8552 N N . PRO C 1 47 ? 18.398 -35.716 15.372 1.00 13.74 43 PRO C N 1
ATOM 8553 C CA . PRO C 1 47 ? 18.270 -36.917 14.549 1.00 13.46 43 PRO C CA 1
ATOM 8554 C C . PRO C 1 47 ? 19.354 -37.952 14.938 1.00 13.35 43 PRO C C 1
ATOM 8555 O O . PRO C 1 47 ? 20.312 -37.620 15.634 1.00 13.78 43 PRO C O 1
ATOM 8559 N N . VAL C 1 48 ? 19.160 -39.164 14.461 1.00 13.11 44 VAL C N 1
ATOM 8560 C CA . VAL C 1 48 ? 20.063 -40.280 14.840 1.00 13.51 44 VAL C CA 1
ATOM 8561 C C . VAL C 1 48 ? 21.472 -40.111 14.287 1.00 14.47 44 VAL C C 1
ATOM 8562 O O . VAL C 1 48 ? 22.415 -40.691 14.855 1.00 14.13 44 VAL C O 1
ATOM 8566 N N . SER C 1 49 ? 21.619 -39.372 13.193 1.00 15.22 45 SER C N 1
ATOM 8567 C CA . SER C 1 49 ? 22.915 -39.023 12.639 1.00 17.21 45 SER C CA 1
ATOM 8568 C C . SER C 1 49 ? 22.971 -37.561 12.247 1.00 17.71 45 SER C C 1
ATOM 8569 O O . SER C 1 49 ? 21.918 -36.922 12.128 1.00 17.37 45 SER C O 1
ATOM 8572 N N . ASP C 1 50 ? 24.177 -37.026 12.051 1.00 17.77 46 ASP C N 1
ATOM 8573 C CA . ASP C 1 50 ? 24.335 -35.623 11.699 1.00 18.78 46 ASP C CA 1
ATOM 8574 C C . ASP C 1 50 ? 23.517 -35.345 10.452 1.00 18.03 46 ASP C C 1
ATOM 8575 O O . ASP C 1 50 ? 23.561 -36.100 9.474 1.00 17.54 46 ASP C O 1
ATOM 8580 N N . ALA C 1 51 ? 22.784 -34.233 10.471 1.00 17.42 47 ALA C N 1
ATOM 8581 C CA . ALA C 1 51 ? 21.888 -33.890 9.392 1.00 16.86 47 ALA C CA 1
ATOM 8582 C C . ALA C 1 51 ? 22.639 -33.724 8.066 1.00 15.33 47 ALA C C 1
ATOM 8583 O O . ALA C 1 51 ? 23.770 -33.267 8.082 1.00 15.40 47 ALA C O 1
ATOM 8585 N N . PRO C 1 52 ? 21.980 -34.035 6.949 1.00 15.60 48 PRO C N 1
ATOM 8586 C CA . PRO C 1 52 ? 22.667 -33.831 5.661 1.00 15.64 48 PRO C CA 1
ATOM 8587 C C . PRO C 1 52 ? 22.963 -32.356 5.487 1.00 15.30 48 PRO C C 1
ATOM 8588 O O . PRO C 1 52 ? 22.061 -31.519 5.631 1.00 13.86 48 PRO C O 1
ATOM 8592 N N . ASN C 1 53 ? 24.188 -32.006 5.150 1.00 13.66 49 ASN C N 1
ATOM 8593 C CA . ASN C 1 53 ? 24.643 -30.628 5.243 1.00 13.93 49 ASN C CA 1
ATOM 8594 C C . ASN C 1 53 ? 23.912 -29.667 4.275 1.00 13.66 49 ASN C C 1
ATOM 8595 O O . ASN C 1 53 ? 23.768 -28.475 4.569 1.00 13.77 49 ASN C O 1
ATOM 8600 N N . ASN C 1 54 ? 23.454 -30.192 3.141 1.00 13.46 50 ASN C N 1
ATOM 8601 C CA . ASN C 1 54 ? 22.706 -29.390 2.164 1.00 13.51 50 ASN C CA 1
ATOM 8602 C C . ASN C 1 54 ? 21.193 -29.635 2.220 1.00 13.34 50 ASN C C 1
ATOM 8603 O O . ASN C 1 54 ? 20.462 -29.244 1.295 1.00 14.44 50 ASN C O 1
ATOM 8608 N N . GLY C 1 55 ? 20.728 -30.305 3.275 1.00 13.10 51 GLY C N 1
ATOM 8609 C CA . GLY C 1 55 ? 19.294 -30.558 3.454 1.00 13.54 51 GLY C CA 1
ATOM 8610 C C . GLY C 1 55 ? 18.659 -31.673 2.649 1.00 13.21 51 GLY C C 1
ATOM 8611 O O . GLY C 1 55 ? 17.438 -31.932 2.774 1.00 12.78 51 GLY C O 1
ATOM 8612 N N A ILE C 1 56 ? 19.454 -32.390 1.830 0.50 13.22 52 ILE C N 1
ATOM 8613 N N B ILE C 1 56 ? 19.487 -32.407 1.899 0.50 13.98 52 ILE C N 1
ATOM 8614 C CA A ILE C 1 56 ? 18.908 -33.459 0.977 0.50 13.40 52 ILE C CA 1
ATOM 8615 C CA B ILE C 1 56 ? 19.004 -33.464 1.045 0.50 14.66 52 ILE C CA 1
ATOM 8616 C C A ILE C 1 56 ? 19.318 -34.872 1.404 0.50 13.69 52 ILE C C 1
ATOM 8617 C C B ILE C 1 56 ? 19.374 -34.830 1.596 0.50 14.45 52 ILE C C 1
ATOM 8618 O O A ILE C 1 56 ? 20.474 -35.280 1.227 0.50 13.85 52 ILE C O 1
ATOM 8619 O O B ILE C 1 56 ? 20.576 -35.135 1.755 0.50 14.62 52 ILE C O 1
ATOM 8628 N N . GLY C 1 57 ? 18.348 -35.620 1.907 1.00 14.18 53 GLY C N 1
ATOM 8629 C CA . GLY C 1 57 ? 18.519 -37.029 2.242 1.00 14.82 53 GLY C CA 1
ATOM 8630 C C . GLY C 1 57 ? 17.631 -37.474 3.361 1.00 14.11 53 GLY C C 1
ATOM 8631 O O . GLY C 1 57 ? 16.921 -36.666 3.970 1.00 13.69 53 GLY C O 1
ATOM 8632 N N . GLN C 1 58 ? 17.667 -38.767 3.643 1.00 12.58 54 GLN C N 1
ATOM 8633 C CA . GLN C 1 58 ? 16.832 -39.301 4.723 1.00 12.76 54 GLN C CA 1
ATOM 8634 C C . GLN C 1 58 ? 17.281 -38.770 6.086 1.00 12.53 54 GLN C C 1
ATOM 8635 O O . GLN C 1 58 ? 18.475 -38.698 6.380 1.00 12.93 54 GLN C O 1
ATOM 8641 N N . ILE C 1 59 ? 16.306 -38.375 6.922 1.00 11.82 55 ILE C N 1
ATOM 8642 C CA . ILE C 1 59 ? 16.544 -37.884 8.268 1.00 13.40 55 ILE C CA 1
ATOM 8643 C C . ILE C 1 59 ? 15.636 -38.669 9.192 1.00 13.36 55 ILE C C 1
ATOM 8644 O O . ILE C 1 59 ? 14.471 -38.806 8.904 1.00 13.36 55 ILE C O 1
ATOM 8649 N N . THR C 1 60 ? 16.197 -39.246 10.259 1.00 12.78 56 THR C N 1
ATOM 8650 C CA . THR C 1 60 ? 15.448 -40.072 11.183 1.00 13.04 56 THR C CA 1
ATOM 8651 C C . THR C 1 60 ? 15.587 -39.578 12.605 1.00 13.01 56 THR C C 1
ATOM 8652 O O . THR C 1 60 ? 16.698 -39.359 13.117 1.00 13.86 56 THR C O 1
ATOM 8656 N N . PHE C 1 61 ? 14.426 -39.411 13.246 1.00 12.44 57 PHE C N 1
ATOM 8657 C CA . PHE C 1 61 ? 14.354 -39.204 14.688 1.00 12.79 57 PHE C CA 1
ATOM 8658 C C . PHE C 1 61 ? 13.898 -40.505 15.323 1.00 12.43 57 PHE C C 1
ATOM 8659 O O . PHE C 1 61 ? 12.955 -41.147 14.853 1.00 13.10 57 PHE C O 1
ATOM 8667 N N . ASN C 1 62 ? 14.596 -40.914 16.389 1.00 13.34 58 ASN C N 1
ATOM 8668 C CA . ASN C 1 62 ? 14.259 -42.170 17.079 1.00 13.49 58 ASN C CA 1
ATOM 8669 C C . ASN C 1 62 ? 14.414 -41.860 18.544 1.00 13.82 58 ASN C C 1
ATOM 8670 O O . ASN C 1 62 ? 15.512 -41.777 19.066 1.00 15.14 58 ASN C O 1
ATOM 8675 N N . GLN C 1 63 ? 13.282 -41.640 19.200 1.00 13.50 59 GLN C N 1
ATOM 8676 C CA . GLN C 1 63 ? 13.298 -41.188 20.582 1.00 14.12 59 GLN C CA 1
ATOM 8677 C C . GLN C 1 63 ? 12.053 -41.667 21.323 1.00 13.78 59 GLN C C 1
ATOM 8678 O O . GLN C 1 63 ? 11.016 -40.997 21.342 1.00 13.42 59 GLN C O 1
ATOM 8684 N N . PRO C 1 64 ? 12.144 -42.825 21.990 1.00 12.62 60 PRO C N 1
ATOM 8685 C CA . PRO C 1 64 ? 11.069 -43.203 22.892 1.00 12.95 60 PRO C CA 1
ATOM 8686 C C . PRO C 1 64 ? 10.764 -42.087 23.917 1.00 12.45 60 PRO C C 1
ATOM 8687 O O . PRO C 1 64 ? 11.701 -41.458 24.444 1.00 12.82 60 PRO C O 1
ATOM 8691 N N . LEU C 1 65 ? 9.470 -41.888 24.201 1.00 12.24 61 LEU C N 1
ATOM 8692 C CA . LEU C 1 65 ? 9.031 -40.862 25.134 1.00 12.51 61 LEU C CA 1
ATOM 8693 C C . LEU C 1 65 ? 7.963 -41.446 26.020 1.00 12.07 61 LEU C C 1
ATOM 8694 O O . LEU C 1 65 ? 6.990 -42.007 25.569 1.00 12.77 61 LEU C O 1
ATOM 8699 N N . GLY C 1 66 ? 8.168 -41.270 27.307 1.00 13.30 62 GLY C N 1
ATOM 8700 C CA . GLY C 1 66 ? 7.232 -41.775 28.280 1.00 13.16 62 GLY C CA 1
ATOM 8701 C C . GLY C 1 66 ? 6.056 -40.843 28.500 1.00 12.62 62 GLY C C 1
ATOM 8702 O O . GLY C 1 66 ? 6.087 -39.665 28.093 1.00 13.30 62 GLY C O 1
ATOM 8703 N N . ASN C 1 67 ? 5.020 -41.395 29.102 1.00 12.40 63 ASN C N 1
ATOM 8704 C CA . ASN C 1 67 ? 3.885 -40.589 29.574 1.00 12.07 63 ASN C CA 1
ATOM 8705 C C . ASN C 1 67 ? 3.264 -39.816 28.378 1.00 12.29 63 ASN C C 1
ATOM 8706 O O . ASN C 1 67 ? 3.067 -40.418 27.331 1.00 12.88 63 ASN C O 1
ATOM 8711 N N . LEU C 1 68 ? 2.957 -38.519 28.519 1.00 12.05 64 LEU C N 1
ATOM 8712 C CA . LEU C 1 68 ? 2.240 -37.809 27.451 1.00 11.76 64 LEU C CA 1
ATOM 8713 C C . LEU C 1 68 ? 3.165 -37.011 26.563 1.00 11.04 64 LEU C C 1
ATOM 8714 O O . LEU C 1 68 ? 4.078 -36.358 27.037 1.00 11.46 64 LEU C O 1
ATOM 8719 N N . THR C 1 69 ? 2.878 -37.043 25.261 1.00 11.74 65 THR C N 1
ATOM 8720 C CA . THR C 1 69 ? 3.637 -36.312 24.257 1.00 11.40 65 THR C CA 1
ATOM 8721 C C . THR C 1 69 ? 2.687 -35.423 23.460 1.00 10.69 65 THR C C 1
ATOM 8722 O O . THR C 1 69 ? 1.598 -35.847 23.101 1.00 10.97 65 THR C O 1
ATOM 8726 N N . GLY C 1 70 ? 3.127 -34.204 23.175 1.00 10.15 66 GLY C N 1
ATOM 8727 C CA . GLY C 1 70 ? 2.340 -33.276 22.382 1.00 10.19 66 GLY C CA 1
ATOM 8728 C C . GLY C 1 70 ? 1.833 -33.845 21.077 1.00 10.49 66 GLY C C 1
ATOM 8729 O O . GLY C 1 70 ? 2.587 -34.504 20.341 1.00 11.45 66 GLY C O 1
ATOM 8730 N N . GLY C 1 71 ? 0.589 -33.506 20.731 1.00 9.84 67 GLY C N 1
ATOM 8731 C CA . GLY C 1 71 ? -0.045 -34.055 19.543 1.00 9.37 67 GLY C CA 1
ATOM 8732 C C . GLY C 1 71 ? 0.356 -33.393 18.238 1.00 9.99 67 GLY C C 1
ATOM 8733 O O . GLY C 1 71 ? 0.096 -33.989 17.191 1.00 11.18 67 GLY C O 1
ATOM 8734 N N . ALA C 1 72 ? 0.992 -32.215 18.300 1.00 9.67 68 ALA C N 1
ATOM 8735 C CA . ALA C 1 72 ? 1.437 -31.511 17.115 1.00 10.42 68 ALA C CA 1
ATOM 8736 C C . ALA C 1 72 ? 2.919 -31.189 17.190 1.00 10.05 68 ALA C C 1
ATOM 8737 O O . ALA C 1 72 ? 3.329 -30.069 17.383 1.00 10.79 68 ALA C O 1
ATOM 8739 N N . PRO C 1 73 ? 3.778 -32.235 17.050 1.00 10.80 69 PRO C N 1
ATOM 8740 C CA . PRO C 1 73 ? 5.196 -32.003 17.044 1.00 10.49 69 PRO C CA 1
ATOM 8741 C C . PRO C 1 73 ? 5.649 -31.110 15.880 1.00 10.47 69 PRO C C 1
ATOM 8742 O O . PRO C 1 73 ? 5.012 -31.084 14.811 1.00 10.28 69 PRO C O 1
ATOM 8746 N N . ARG C 1 74 ? 6.721 -30.382 16.095 1.00 10.58 70 ARG C N 1
ATOM 8747 C CA . ARG C 1 74 ? 7.226 -29.430 15.137 1.00 10.54 70 ARG C CA 1
ATOM 8748 C C . ARG C 1 74 ? 8.647 -29.780 14.732 1.00 10.84 70 ARG C C 1
ATOM 8749 O O . ARG C 1 74 ? 9.364 -30.474 15.465 1.00 11.92 70 ARG C O 1
ATOM 8757 N N . LEU C 1 75 ? 9.058 -29.280 13.592 1.00 10.98 71 LEU C N 1
ATOM 8758 C CA . LEU C 1 75 ? 10.432 -29.370 13.147 1.00 11.29 71 LEU C CA 1
ATOM 8759 C C . LEU C 1 75 ? 11.053 -27.987 13.103 1.00 11.55 71 LEU C C 1
ATOM 8760 O O . LEU C 1 75 ? 10.480 -27.055 12.510 1.00 11.86 71 LEU C O 1
ATOM 8765 N N . ARG C 1 76 ? 12.235 -27.841 13.706 1.00 11.41 72 ARG C N 1
ATOM 8766 C CA . ARG C 1 76 ? 13.005 -26.610 13.684 1.00 12.35 72 ARG C CA 1
ATOM 8767 C C . ARG C 1 76 ? 14.171 -26.841 12.736 1.00 12.65 72 ARG C C 1
ATOM 8768 O O . ARG C 1 76 ? 15.007 -27.716 13.008 1.00 13.23 72 ARG C O 1
ATOM 8776 N N . VAL C 1 77 ? 14.208 -26.091 11.649 1.00 11.77 73 VAL C N 1
ATOM 8777 C CA . VAL C 1 77 ? 15.309 -26.173 10.677 1.00 12.78 73 VAL C CA 1
ATOM 8778 C C . VAL C 1 77 ? 16.095 -24.905 10.712 1.00 13.51 73 VAL C C 1
ATOM 8779 O O . VAL C 1 77 ? 15.535 -23.813 10.888 1.00 12.83 73 VAL C O 1
ATOM 8783 N N . SER C 1 78 ? 17.412 -25.031 10.561 1.00 13.44 74 SER C N 1
ATOM 8784 C CA . SER C 1 78 ? 18.272 -23.892 10.405 1.00 13.93 74 SER C CA 1
ATOM 8785 C C . SER C 1 78 ? 19.262 -24.177 9.294 1.00 13.86 74 SER C C 1
ATOM 8786 O O . SER C 1 78 ? 19.684 -25.318 9.121 1.00 13.81 74 SER C O 1
ATOM 8789 N N . PHE C 1 79 ? 19.577 -23.155 8.518 1.00 13.04 75 PHE C N 1
ATOM 8790 C CA . PHE C 1 79 ? 20.530 -23.318 7.430 1.00 13.54 75 PHE C CA 1
ATOM 8791 C C . PHE C 1 79 ? 20.963 -21.968 6.936 1.00 13.73 75 PHE C C 1
ATOM 8792 O O . PHE C 1 79 ? 20.369 -20.933 7.283 1.00 13.29 75 PHE C O 1
ATOM 8800 N N . THR C 1 80 ? 21.988 -21.979 6.090 1.00 13.72 76 THR C N 1
ATOM 8801 C CA . THR C 1 80 ? 22.435 -20.806 5.374 1.00 13.50 76 THR C CA 1
ATOM 8802 C C . THR C 1 80 ? 22.167 -21.028 3.893 1.00 13.66 76 THR C C 1
ATOM 8803 O O . THR C 1 80 ? 22.481 -22.087 3.366 1.00 13.82 76 THR C O 1
ATOM 8807 N N . ALA C 1 81 ? 21.530 -20.062 3.235 1.00 13.01 77 ALA C N 1
ATOM 8808 C CA . ALA C 1 81 ? 21.326 -20.057 1.791 1.00 13.39 77 ALA C CA 1
ATOM 8809 C C . ALA C 1 81 ? 22.228 -19.025 1.160 1.00 14.35 77 ALA C C 1
ATOM 8810 O O . ALA C 1 81 ? 22.229 -17.864 1.581 1.00 13.99 77 ALA C O 1
ATOM 8812 N N . GLU C 1 82 ? 22.978 -19.447 0.134 1.00 14.09 78 GLU C N 1
ATOM 8813 C CA . GLU C 1 82 ? 23.757 -18.524 -0.682 1.00 14.88 78 GLU C CA 1
ATOM 8814 C C . GLU C 1 82 ? 23.081 -18.380 -2.027 1.00 14.02 78 GLU C C 1
ATOM 8815 O O . GLU C 1 82 ? 22.890 -19.363 -2.721 1.00 13.97 78 GLU C O 1
ATOM 8821 N N . ILE C 1 83 ? 22.695 -17.150 -2.368 1.00 14.26 79 ILE C N 1
ATOM 8822 C CA . ILE C 1 83 ? 22.011 -16.856 -3.621 1.00 14.57 79 ILE C CA 1
ATOM 8823 C C . ILE C 1 83 ? 22.990 -16.134 -4.530 1.00 14.58 79 ILE C C 1
ATOM 8824 O O . ILE C 1 83 ? 23.501 -15.070 -4.165 1.00 14.83 79 ILE C O 1
ATOM 8829 N N . LYS C 1 84 ? 23.227 -16.734 -5.700 1.00 15.22 80 LYS C N 1
ATOM 8830 C CA . LYS C 1 84 ? 24.176 -16.192 -6.683 1.00 16.28 80 LYS C CA 1
ATOM 8831 C C . LYS C 1 84 ? 23.474 -15.730 -7.948 1.00 16.56 80 LYS C C 1
ATOM 8832 O O . LYS C 1 84 ? 22.323 -16.103 -8.217 1.00 16.12 80 LYS C O 1
ATOM 8838 N N . ASN C 1 85 ? 24.209 -14.925 -8.732 1.00 16.21 81 ASN C N 1
ATOM 8839 C CA . ASN C 1 85 ? 23.773 -14.396 -10.053 1.00 17.01 81 ASN C CA 1
ATOM 8840 C C . ASN C 1 85 ? 22.882 -13.156 -9.930 1.00 16.26 81 ASN C C 1
ATOM 8841 O O . ASN C 1 85 ? 22.151 -12.826 -10.864 1.00 16.75 81 ASN C O 1
ATOM 8846 N N . ILE C 1 86 ? 22.997 -12.442 -8.810 1.00 16.64 82 ILE C N 1
ATOM 8847 C CA . ILE C 1 86 ? 22.263 -11.206 -8.589 1.00 16.69 82 ILE C CA 1
ATOM 8848 C C . ILE C 1 86 ? 23.038 -10.049 -9.191 1.00 16.94 82 ILE C C 1
ATOM 8849 O O . ILE C 1 86 ? 24.193 -9.846 -8.854 1.00 17.37 82 ILE C O 1
ATOM 8854 N N . LEU C 1 87 ? 22.376 -9.267 -10.041 1.00 16.68 83 LEU C N 1
ATOM 8855 C CA . LEU C 1 87 ? 23.004 -8.077 -10.649 1.00 17.91 83 LEU C CA 1
ATOM 8856 C C . LEU C 1 87 ? 23.690 -7.237 -9.583 1.00 18.49 83 LEU C C 1
ATOM 8857 O O . LEU C 1 87 ? 23.142 -6.980 -8.510 1.00 17.05 83 LEU C O 1
ATOM 8862 N N . ALA C 1 88 ? 24.916 -6.782 -9.857 1.00 19.44 84 ALA C N 1
ATOM 8863 C CA . ALA C 1 88 ? 25.644 -5.983 -8.898 1.00 20.87 84 ALA C CA 1
ATOM 8864 C C . ALA C 1 88 ? 24.865 -4.721 -8.547 1.00 20.89 84 ALA C C 1
ATOM 8865 O O . ALA C 1 88 ? 24.138 -4.197 -9.375 1.00 22.20 84 ALA C O 1
ATOM 8867 N N . ASP C 1 89 ? 25.023 -4.262 -7.308 1.00 23.63 85 ASP C N 1
ATOM 8868 C CA . ASP C 1 89 ? 24.346 -3.054 -6.784 1.00 26.17 85 ASP C CA 1
ATOM 8869 C C . ASP C 1 89 ? 22.832 -3.218 -6.589 1.00 25.39 85 ASP C C 1
ATOM 8870 O O . ASP C 1 89 ? 22.111 -2.231 -6.519 1.00 27.04 85 ASP C O 1
ATOM 8875 N N . SER C 1 90 ? 22.353 -4.459 -6.485 1.00 22.20 86 SER C N 1
ATOM 8876 C CA . SER C 1 90 ? 20.925 -4.698 -6.246 1.00 20.99 86 SER C CA 1
ATOM 8877 C C . SER C 1 90 ? 20.599 -4.488 -4.774 1.00 19.72 86 SER C C 1
ATOM 8878 O O . SER C 1 90 ? 21.255 -5.058 -3.909 1.00 20.09 86 SER C O 1
ATOM 8881 N N . SER C 1 91 ? 19.569 -3.688 -4.482 1.00 20.22 87 SER C N 1
ATOM 8882 C CA . SER C 1 91 ? 19.179 -3.455 -3.090 1.00 19.44 87 SER C CA 1
ATOM 8883 C C . SER C 1 91 ? 18.613 -4.708 -2.408 1.00 18.12 87 SER C C 1
ATOM 8884 O O . SER C 1 91 ? 18.815 -4.914 -1.210 1.00 18.36 87 SER C O 1
ATOM 8887 N N . LEU C 1 92 ? 17.896 -5.511 -3.199 1.00 16.43 88 LEU C N 1
ATOM 8888 C CA . LEU C 1 92 ? 17.145 -6.700 -2.734 1.00 15.56 88 LEU C CA 1
ATOM 8889 C C . LEU C 1 92 ? 15.994 -6.355 -1.781 1.00 15.83 88 LEU C C 1
ATOM 8890 O O . LEU C 1 92 ? 15.400 -7.246 -1.194 1.00 14.70 88 LEU C O 1
ATOM 8895 N N . LYS C 1 93 ? 15.649 -5.073 -1.678 1.00 16.15 89 LYS C N 1
ATOM 8896 C CA A LYS C 1 93 ? 14.669 -4.684 -0.676 0.50 16.07 89 LYS C CA 1
ATOM 8897 C CA B LYS C 1 93 ? 14.629 -4.604 -0.736 0.50 16.55 89 LYS C CA 1
ATOM 8898 C C . LYS C 1 93 ? 13.318 -5.321 -1.006 1.00 14.36 89 LYS C C 1
ATOM 8899 O O . LYS C 1 93 ? 12.810 -5.208 -2.118 1.00 14.62 89 LYS C O 1
ATOM 8910 N N . ASP C 1 94 ? 12.771 -6.008 -0.003 1.00 13.66 90 ASP C N 1
ATOM 8911 C CA . ASP C 1 94 ? 11.454 -6.660 -0.109 1.00 13.46 90 ASP C CA 1
ATOM 8912 C C . ASP C 1 94 ? 11.372 -7.717 -1.211 1.00 12.22 90 ASP C C 1
ATOM 8913 O O . ASP C 1 94 ? 10.320 -7.958 -1.805 1.00 11.65 90 ASP C O 1
ATOM 8918 N N . GLN C 1 95 ? 12.497 -8.374 -1.504 1.00 11.94 91 GLN C N 1
ATOM 8919 C CA . GLN C 1 95 ? 12.537 -9.319 -2.618 1.00 11.84 91 GLN C CA 1
ATOM 8920 C C . GLN C 1 95 ? 12.919 -10.760 -2.270 1.00 11.60 91 GLN C C 1
ATOM 8921 O O . GLN C 1 95 ? 12.764 -11.633 -3.128 1.00 11.90 91 GLN C O 1
ATOM 8927 N N . ILE C 1 96 ? 13.343 -11.040 -1.042 1.00 11.38 92 ILE C N 1
ATOM 8928 C CA A ILE C 1 96 ? 13.808 -12.369 -0.643 0.70 12.34 92 ILE C CA 1
ATOM 8929 C CA B ILE C 1 96 ? 13.748 -12.394 -0.695 0.30 11.58 92 ILE C CA 1
ATOM 8930 C C . ILE C 1 96 ? 12.989 -12.860 0.543 1.00 11.40 92 ILE C C 1
ATOM 8931 O O . ILE C 1 96 ? 12.747 -12.104 1.499 1.00 11.78 92 ILE C O 1
ATOM 8940 N N . GLY C 1 97 ? 12.599 -14.114 0.499 1.00 11.09 93 GLY C N 1
ATOM 8941 C CA . GLY C 1 97 ? 11.957 -14.751 1.630 1.00 10.71 93 GLY C CA 1
ATOM 8942 C C . GLY C 1 97 ? 11.882 -16.225 1.441 1.00 10.67 93 GLY C C 1
ATOM 8943 O O . GLY C 1 97 ? 12.712 -16.831 0.735 1.00 10.70 93 GLY C O 1
ATOM 8944 N N . LEU C 1 98 ? 10.856 -16.831 2.032 1.00 10.09 94 LEU C N 1
ATOM 8945 C CA . LEU C 1 98 ? 10.606 -18.249 1.907 1.00 10.14 94 LEU C CA 1
ATOM 8946 C C . LEU C 1 98 ? 9.275 -18.538 1.221 1.00 10.28 94 LEU C C 1
ATOM 8947 O O . LEU C 1 98 ? 8.342 -17.719 1.292 1.00 9.94 94 LEU C O 1
ATOM 8952 N N . LYS C 1 99 ? 9.198 -19.693 0.566 1.00 10.15 95 LYS C N 1
ATOM 8953 C CA . LYS C 1 99 ? 7.938 -20.188 0.005 1.00 10.33 95 LYS C CA 1
ATOM 8954 C C . LYS C 1 99 ? 6.979 -20.553 1.130 1.00 10.33 95 LYS C C 1
ATOM 8955 O O . LYS C 1 99 ? 7.397 -20.676 2.288 1.00 11.75 95 LYS C O 1
ATOM 8961 N N . SER C 1 100 ? 5.687 -20.675 0.806 1.00 10.28 96 SER C N 1
ATOM 8962 C CA A SER C 1 100 ? 4.657 -21.047 1.781 0.50 9.80 96 SER C CA 1
ATOM 8963 C CA B SER C 1 100 ? 4.697 -21.023 1.834 0.50 10.90 96 SER C CA 1
ATOM 8964 C C . SER C 1 100 ? 4.940 -22.429 2.386 1.00 10.21 96 SER C C 1
ATOM 8965 O O . SER C 1 100 ? 5.150 -23.378 1.648 1.00 11.07 96 SER C O 1
ATOM 8970 N N . PHE C 1 101 ? 4.907 -22.542 3.700 1.00 10.08 97 PHE C N 1
ATOM 8971 C CA . PHE C 1 101 ? 5.072 -23.839 4.400 1.00 9.81 97 PHE C CA 1
ATOM 8972 C C . PHE C 1 101 ? 6.365 -24.541 3.964 1.00 9.96 97 PHE C C 1
ATOM 8973 O O . PHE C 1 101 ? 6.331 -25.667 3.459 1.00 10.62 97 PHE C O 1
ATOM 8981 N N . PRO C 1 102 ? 7.485 -23.847 4.152 1.00 10.10 98 PRO C N 1
ATOM 8982 C CA . PRO C 1 102 ? 8.743 -24.364 3.546 1.00 10.09 98 PRO C CA 1
ATOM 8983 C C . PRO C 1 102 ? 9.234 -25.676 4.129 1.00 10.50 98 PRO C C 1
ATOM 8984 O O . PRO C 1 102 ? 9.933 -26.423 3.427 1.00 12.10 98 PRO C O 1
ATOM 8988 N N . VAL C 1 103 ? 8.895 -25.973 5.372 1.00 10.27 99 VAL C N 1
ATOM 8989 C CA . VAL C 1 103 ? 9.276 -27.264 5.959 1.00 10.85 99 VAL C CA 1
ATOM 8990 C C . VAL C 1 103 ? 8.470 -28.367 5.328 1.00 10.83 99 VAL C C 1
ATOM 8991 O O . VAL C 1 103 ? 9.040 -29.341 4.827 1.00 11.12 99 VAL C O 1
ATOM 8995 N N . ASN C 1 104 ? 7.145 -28.269 5.323 1.00 10.16 100 ASN C N 1
ATOM 8996 C CA . ASN C 1 104 ? 6.344 -29.358 4.744 1.00 10.32 100 ASN C CA 1
ATOM 8997 C C . ASN C 1 104 ? 6.510 -29.474 3.217 1.00 10.60 100 ASN C C 1
ATOM 8998 O O . ASN C 1 104 ? 6.442 -30.591 2.675 1.00 10.65 100 ASN C O 1
ATOM 9003 N N . ARG C 1 105 ? 6.781 -28.361 2.537 1.00 10.63 101 ARG C N 1
ATOM 9004 C CA . ARG C 1 105 ? 7.105 -28.397 1.100 1.00 11.53 101 ARG C CA 1
ATOM 9005 C C . ARG C 1 105 ? 8.336 -29.235 0.793 1.00 11.40 101 ARG C C 1
ATOM 9006 O O . ARG C 1 105 ? 8.470 -29.743 -0.323 1.00 12.71 101 ARG C O 1
ATOM 9014 N N . SER C 1 106 ? 9.217 -29.331 1.780 1.00 11.12 102 SER C N 1
ATOM 9015 C CA . SER C 1 106 ? 10.516 -30.016 1.638 1.00 11.62 102 SER C CA 1
ATOM 9016 C C . SER C 1 106 ? 10.448 -31.497 2.008 1.00 12.12 102 SER C C 1
ATOM 9017 O O . SER C 1 106 ? 11.508 -32.143 2.055 1.00 13.19 102 SER C O 1
ATOM 9020 N N . ILE C 1 107 ? 9.275 -32.059 2.292 1.00 11.20 103 ILE C N 1
ATOM 9021 C CA . ILE C 1 107 ? 9.183 -33.449 2.732 1.00 11.47 103 ILE C CA 1
ATOM 9022 C C . ILE C 1 107 ? 8.172 -34.192 1.865 1.00 11.51 103 ILE C C 1
ATOM 9023 O O . ILE C 1 107 ? 6.974 -34.176 2.124 1.00 12.06 103 ILE C O 1
ATOM 9028 N N . PRO C 1 108 ? 8.648 -34.883 0.820 1.00 12.48 104 PRO C N 1
ATOM 9029 C CA . PRO C 1 108 ? 7.704 -35.591 -0.034 1.00 12.21 104 PRO C CA 1
ATOM 9030 C C . PRO C 1 108 ? 7.013 -36.796 0.590 1.00 11.76 104 PRO C C 1
ATOM 9031 O O . PRO C 1 108 ? 5.875 -37.100 0.237 1.00 13.17 104 PRO C O 1
ATOM 9035 N N . VAL C 1 109 ? 7.708 -37.463 1.508 1.00 11.91 105 VAL C N 1
ATOM 9036 C CA A VAL C 1 109 ? 7.161 -38.620 2.187 0.50 11.71 105 VAL C CA 1
ATOM 9037 C CA B VAL C 1 109 ? 7.226 -38.677 2.176 0.50 12.11 105 VAL C CA 1
ATOM 9038 C C . VAL C 1 109 ? 7.730 -38.660 3.609 1.00 11.49 105 VAL C C 1
ATOM 9039 O O . VAL C 1 109 ? 8.892 -38.289 3.849 1.00 12.46 105 VAL C O 1
ATOM 9046 N N . ALA C 1 110 ? 6.860 -39.041 4.537 1.00 10.80 106 ALA C N 1
ATOM 9047 C CA . ALA C 1 110 ? 7.208 -39.223 5.933 1.00 11.80 106 ALA C CA 1
ATOM 9048 C C . ALA C 1 110 ? 6.617 -40.531 6.421 1.00 11.47 106 ALA C C 1
ATOM 9049 O O . ALA C 1 110 ? 5.516 -40.943 6.006 1.00 12.39 106 ALA C O 1
ATOM 9051 N N . VAL C 1 111 ? 7.368 -41.197 7.299 1.00 12.12 107 VAL C N 1
ATOM 9052 C CA . VAL C 1 111 ? 6.885 -42.370 7.991 1.00 12.49 107 VAL C CA 1
ATOM 9053 C C . VAL C 1 111 ? 7.016 -42.130 9.485 1.00 12.46 107 VAL C C 1
ATOM 9054 O O . VAL C 1 111 ? 8.094 -41.812 9.979 1.00 13.20 107 VAL C O 1
ATOM 9058 N N . ILE C 1 112 ? 5.900 -42.247 10.195 1.00 11.76 108 ILE C N 1
ATOM 9059 C CA . ILE C 1 112 ? 5.902 -42.167 11.647 1.00 12.00 108 ILE C CA 1
ATOM 9060 C C . ILE C 1 112 ? 5.601 -43.554 12.214 1.00 11.70 108 ILE C C 1
ATOM 9061 O O . ILE C 1 112 ? 4.693 -44.227 11.747 1.00 12.64 108 ILE C O 1
ATOM 9066 N N . ASN C 1 113 ? 6.421 -43.973 13.177 1.00 11.92 109 ASN C N 1
ATOM 9067 C CA . ASN C 1 113 ? 6.241 -45.228 13.905 1.00 12.50 109 ASN C CA 1
ATOM 9068 C C . ASN C 1 113 ? 5.873 -44.903 15.342 1.00 11.20 109 ASN C C 1
ATOM 9069 O O . ASN C 1 113 ? 6.642 -44.242 16.057 1.00 11.48 109 ASN C O 1
ATOM 9074 N N . MET C 1 114 ? 4.692 -45.321 15.746 1.00 11.90 110 MET C N 1
ATOM 9075 C CA . MET C 1 114 ? 4.280 -45.303 17.149 1.00 11.76 110 MET C CA 1
ATOM 9076 C C . MET C 1 114 ? 4.061 -46.746 17.614 1.00 11.66 110 MET C C 1
ATOM 9077 O O . MET C 1 114 ? 3.149 -47.423 17.148 1.00 12.54 110 MET C O 1
ATOM 9082 N N . ASN C 1 115 ? 4.878 -47.167 18.574 1.00 12.84 111 ASN C N 1
ATOM 9083 C CA . ASN C 1 115 ? 4.758 -48.530 19.169 1.00 12.90 111 ASN C CA 1
ATOM 9084 C C . ASN C 1 115 ? 4.648 -49.664 18.144 1.00 13.45 111 ASN C C 1
ATOM 9085 O O . ASN C 1 115 ? 3.871 -50.621 18.312 1.00 13.61 111 ASN C O 1
ATOM 9090 N N . GLY C 1 116 ? 5.414 -49.535 17.073 1.00 14.01 112 GLY C N 1
ATOM 9091 C CA . GLY C 1 116 ? 5.427 -50.523 16.012 1.00 14.38 112 GLY C CA 1
ATOM 9092 C C . GLY C 1 116 ? 4.459 -50.325 14.858 1.00 15.20 112 GLY C C 1
ATOM 9093 O O . GLY C 1 116 ? 4.577 -51.026 13.859 1.00 16.91 112 GLY C O 1
ATOM 9094 N N . LYS C 1 117 ? 3.468 -49.435 14.999 1.00 14.44 113 LYS C N 1
ATOM 9095 C CA . LYS C 1 117 ? 2.528 -49.136 13.920 1.00 14.71 113 LYS C CA 1
ATOM 9096 C C . LYS C 1 117 ? 3.091 -48.018 13.082 1.00 14.07 113 LYS C C 1
ATOM 9097 O O . LYS C 1 117 ? 3.449 -46.973 13.632 1.00 14.00 113 LYS C O 1
ATOM 9103 N N . THR C 1 118 ? 3.218 -48.239 11.769 1.00 13.73 114 THR C N 1
ATOM 9104 C CA . THR C 1 118 ? 3.728 -47.192 10.894 1.00 14.02 114 THR C CA 1
ATOM 9105 C C . THR C 1 118 ? 2.593 -46.495 10.147 1.00 13.56 114 THR C C 1
ATOM 9106 O O . THR C 1 118 ? 1.566 -47.097 9.769 1.00 15.53 114 THR C O 1
ATOM 9110 N N . PHE C 1 119 ? 2.803 -45.195 9.981 1.00 12.57 115 PHE C N 1
ATOM 9111 C CA . PHE C 1 119 ? 1.887 -44.315 9.244 1.00 12.88 115 PHE C CA 1
ATOM 9112 C C . PHE C 1 119 ? 2.709 -43.656 8.144 1.00 12.18 115 PHE C C 1
ATOM 9113 O O . PHE C 1 119 ? 3.668 -42.966 8.441 1.00 11.77 115 PHE C O 1
ATOM 9121 N N . THR C 1 120 ? 2.358 -43.908 6.888 1.00 12.45 116 THR C N 1
ATOM 9122 C CA . THR C 1 120 ? 3.057 -43.311 5.757 1.00 13.31 116 THR C CA 1
ATOM 9123 C C . THR C 1 120 ? 2.189 -42.215 5.154 1.00 12.95 116 THR C C 1
ATOM 9124 O O . THR C 1 120 ? 1.047 -42.452 4.834 1.00 14.24 116 THR C O 1
ATOM 9128 N N . SER C 1 121 ? 2.756 -41.031 5.020 1.00 12.68 117 SER C N 1
ATOM 9129 C CA . SER C 1 121 ? 2.029 -39.904 4.433 1.00 12.65 117 SER C CA 1
ATOM 9130 C C . SER C 1 121 ? 2.947 -39.038 3.611 1.00 12.70 117 SER C C 1
ATOM 9131 O O . SER C 1 121 ? 4.151 -39.270 3.529 1.00 12.64 117 SER C O 1
ATOM 9134 N N . TYR C 1 122 ? 2.364 -38.010 2.983 1.00 12.02 118 TYR C N 1
ATOM 9135 C CA . TYR C 1 122 ? 3.053 -37.242 1.954 1.00 12.25 118 TYR C CA 1
ATOM 9136 C C . TYR C 1 122 ? 2.894 -35.750 2.254 1.00 11.49 118 TYR C C 1
ATOM 9137 O O . TYR C 1 122 ? 1.979 -35.097 1.700 1.00 11.58 118 TYR C O 1
ATOM 9146 N N . PRO C 1 123 ? 3.740 -35.211 3.137 1.00 10.93 119 PRO C N 1
ATOM 9147 C CA . PRO C 1 123 ? 3.502 -33.843 3.628 1.00 11.07 119 PRO C CA 1
ATOM 9148 C C . PRO C 1 123 ? 3.459 -32.782 2.531 1.00 11.80 119 PRO C C 1
ATOM 9149 O O . PRO C 1 123 ? 2.622 -31.861 2.607 1.00 11.95 119 PRO C O 1
ATOM 9153 N N . ALA C 1 124 ? 4.346 -32.837 1.544 1.00 11.18 120 ALA C N 1
ATOM 9154 C CA . ALA C 1 124 ? 4.373 -31.790 0.502 1.00 11.50 120 ALA C CA 1
ATOM 9155 C C . ALA C 1 124 ? 3.051 -31.824 -0.276 1.00 13.20 120 ALA C C 1
ATOM 9156 O O . ALA C 1 124 ? 2.502 -30.771 -0.612 1.00 12.6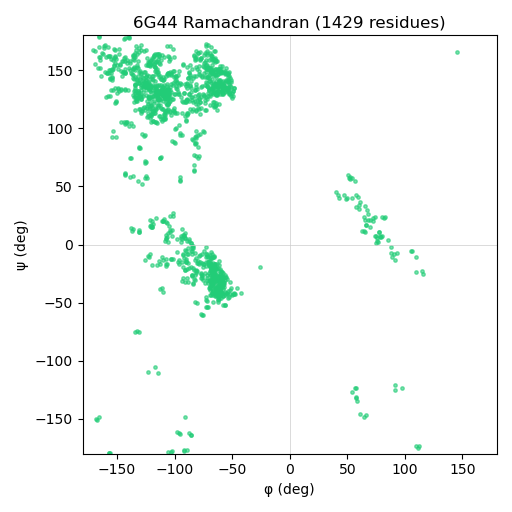9 120 ALA C O 1
ATOM 9158 N N . GLN C 1 125 ? 2.570 -33.017 -0.607 1.00 13.41 121 GLN C N 1
ATOM 9159 C CA . GLN C 1 125 ? 1.291 -33.182 -1.314 1.00 14.64 121 GLN C CA 1
ATOM 9160 C C . GLN C 1 125 ? 0.127 -32.691 -0.425 1.00 15.09 121 GLN C C 1
ATOM 9161 O O . GLN C 1 125 ? -0.794 -31.996 -0.918 1.00 15.70 121 GLN C O 1
ATOM 9167 N N . LEU C 1 126 ? 0.172 -33.008 0.864 1.00 13.90 122 LEU C N 1
ATOM 9168 C CA A LEU C 1 126 ? -0.885 -32.670 1.834 0.50 14.63 122 LEU C CA 1
ATOM 9169 C CA B LEU C 1 126 ? -0.892 -32.672 1.786 0.50 14.61 122 LEU C CA 1
ATOM 9170 C C . LEU C 1 126 ? -0.985 -31.153 1.976 1.00 14.48 122 LEU C C 1
ATOM 9171 O O . LEU C 1 126 ? -2.075 -30.587 1.869 1.00 14.48 122 LEU C O 1
ATOM 9180 N N . ILE C 1 127 ? 0.149 -30.495 2.167 1.00 12.60 123 ILE C N 1
ATOM 9181 C CA . ILE C 1 127 ? 0.109 -29.055 2.436 1.00 12.27 123 ILE C CA 1
ATOM 9182 C C . ILE C 1 127 ? -0.266 -28.306 1.187 1.00 12.43 123 ILE C C 1
ATOM 9183 O O . ILE C 1 127 ? -0.886 -27.235 1.317 1.00 12.39 123 ILE C O 1
ATOM 9188 N N . LYS C 1 128 ? 0.077 -28.799 -0.001 1.00 12.37 124 LYS C N 1
ATOM 9189 C CA . LYS C 1 128 ? -0.307 -28.089 -1.222 1.00 13.80 124 LYS C CA 1
ATOM 9190 C C . LYS C 1 128 ? -1.817 -27.953 -1.326 1.00 15.20 124 LYS C C 1
ATOM 9191 O O . LYS C 1 128 ? -2.297 -26.946 -1.840 1.00 14.78 124 LYS C O 1
ATOM 9197 N N . LEU C 1 129 ? -2.566 -28.945 -0.857 1.00 14.49 125 LEU C N 1
ATOM 9198 C CA . LEU C 1 129 ? -4.033 -28.872 -0.809 1.00 15.61 125 LEU C CA 1
ATOM 9199 C C . LEU C 1 129 ? -4.516 -28.118 0.406 1.00 15.22 125 LEU C C 1
ATOM 9200 O O . LEU C 1 129 ? -5.361 -27.222 0.303 1.00 15.30 125 LEU C O 1
ATOM 9205 N N . HIS C 1 130 ? -3.998 -28.478 1.570 1.00 13.45 126 HIS C N 1
ATOM 9206 C CA . HIS C 1 130 ? -4.465 -27.992 2.849 1.00 13.41 126 HIS C CA 1
ATOM 9207 C C . HIS C 1 130 ? -4.372 -26.480 2.960 1.00 13.22 126 HIS C C 1
ATOM 9208 O O . HIS C 1 130 ? -5.223 -25.831 3.594 1.00 13.76 126 HIS C O 1
ATOM 9215 N N . GLN C 1 131 ? -3.333 -25.894 2.356 1.00 11.94 127 GLN C N 1
ATOM 9216 C CA . GLN C 1 131 ? -3.147 -24.433 2.430 1.00 12.00 127 GLN C CA 1
ATOM 9217 C C . GLN C 1 131 ? -4.321 -23.656 1.836 1.00 12.36 127 GLN C C 1
ATOM 9218 O O . GLN C 1 131 ? -4.504 -22.476 2.165 1.00 12.42 127 GLN C O 1
ATOM 9224 N N . TYR C 1 132 ? -5.085 -24.309 0.955 1.00 12.65 128 TYR C N 1
ATOM 9225 C CA . TYR C 1 132 ? -6.178 -23.638 0.229 1.00 12.93 128 TYR C CA 1
ATOM 9226 C C . TYR C 1 132 ? -7.517 -23.767 0.905 1.00 14.58 128 TYR C C 1
ATOM 9227 O O . TYR C 1 132 ? -8.441 -23.069 0.494 1.00 15.83 128 TYR C O 1
ATOM 9236 N N . ASN C 1 133 ? -7.708 -24.656 1.862 1.00 15.02 129 ASN C N 1
ATOM 9237 C CA . ASN C 1 133 ? -9.052 -24.678 2.495 1.00 16.35 129 ASN C CA 1
ATOM 9238 C C . ASN C 1 133 ? -9.109 -24.826 3.988 1.00 16.78 129 ASN C C 1
ATOM 9239 O O . ASN C 1 133 ? -10.205 -24.992 4.543 1.00 18.34 129 ASN C O 1
ATOM 9244 N N . ALA C 1 134 ? -7.976 -24.642 4.647 1.00 17.15 130 ALA C N 1
ATOM 9245 C CA . ALA C 1 134 ? -7.902 -24.560 6.079 1.00 18.21 130 ALA C CA 1
ATOM 9246 C C . ALA C 1 134 ? -8.208 -23.182 6.582 1.00 19.68 130 ALA C C 1
ATOM 9247 O O . ALA C 1 134 ? -8.162 -22.183 5.862 1.00 19.50 130 ALA C O 1
ATOM 9249 N N . ASP C 1 135 ? -8.512 -23.115 7.863 1.00 22.58 131 ASP C N 1
ATOM 9250 C CA . ASP C 1 135 ? -8.645 -21.850 8.533 1.00 23.83 131 ASP C CA 1
ATOM 9251 C C . ASP C 1 135 ? -7.302 -21.084 8.549 1.00 24.42 131 ASP C C 1
ATOM 9252 O O . ASP C 1 135 ? -6.315 -21.602 9.065 1.00 22.02 131 ASP C O 1
ATOM 9257 N N . PRO C 1 136 ? -7.229 -19.875 7.961 1.00 23.88 132 PRO C N 1
ATOM 9258 C CA . PRO C 1 136 ? -5.966 -19.120 7.959 1.00 25.07 132 PRO C CA 1
ATOM 9259 C C . PRO C 1 136 ? -5.339 -18.840 9.344 1.00 25.21 132 PRO C C 1
ATOM 9260 O O . PRO C 1 136 ? -4.121 -18.718 9.460 1.00 23.67 132 PRO C O 1
ATOM 9264 N N . LEU C 1 137 ? -6.169 -18.800 10.383 1.00 26.17 133 LEU C N 1
ATOM 9265 C CA . LEU C 1 137 ? -5.663 -18.718 11.759 1.00 26.84 133 LEU C CA 1
ATOM 9266 C C . LEU C 1 137 ? -4.874 -19.969 12.198 1.00 22.86 133 LEU C C 1
ATOM 9267 O O . LEU C 1 137 ? -3.809 -19.857 12.834 1.00 22.09 133 LEU C O 1
ATOM 9272 N N . GLU C 1 138 ? -5.387 -21.154 11.888 1.00 19.94 134 GLU C N 1
ATOM 9273 C CA . GLU C 1 138 ? -4.642 -22.385 12.130 1.00 19.12 134 GLU C CA 1
ATOM 9274 C C . GLU C 1 138 ? -3.382 -22.422 11.267 1.00 15.45 134 GLU C C 1
ATOM 9275 O O . GLU C 1 138 ? -2.333 -22.862 11.727 1.00 15.37 134 GLU C O 1
ATOM 9281 N N . LEU C 1 139 ? -3.471 -21.982 10.012 1.00 13.92 135 LEU C N 1
ATOM 9282 C CA . LEU C 1 139 ? -2.301 -22.011 9.142 1.00 12.85 135 LEU C CA 1
ATOM 9283 C C . LEU C 1 139 ? -1.156 -21.177 9.709 1.00 12.49 135 LEU C C 1
ATOM 9284 O O . LEU C 1 139 ? 0.015 -21.562 9.585 1.00 11.46 135 LEU C O 1
ATOM 9289 N N . ALA C 1 140 ? -1.453 -20.036 10.333 1.00 12.25 136 ALA C N 1
ATOM 9290 C CA . ALA C 1 140 ? -0.405 -19.224 10.943 1.00 12.55 136 ALA C CA 1
ATOM 9291 C C . ALA C 1 140 ? 0.207 -19.881 12.168 1.00 13.00 136 ALA C C 1
ATOM 9292 O O . ALA C 1 140 ? 1.338 -19.596 12.499 1.00 13.28 136 ALA C O 1
ATOM 9294 N N . LEU C 1 141 ? -0.546 -20.740 12.843 1.00 12.67 137 LEU C N 1
ATOM 9295 C CA . LEU C 1 141 ? 0.026 -21.527 13.940 1.00 13.48 137 LEU C CA 1
ATOM 9296 C C . LEU C 1 141 ? 0.873 -22.684 13.407 1.00 12.40 137 LEU C C 1
ATOM 9297 O O . LEU C 1 141 ? 1.762 -23.187 14.098 1.00 13.13 137 LEU C O 1
ATOM 9302 N N . LEU C 1 142 ? 0.565 -23.131 12.197 1.00 11.87 138 LEU C N 1
ATOM 9303 C CA . LEU C 1 142 ? 1.285 -24.227 11.546 1.00 11.15 138 LEU C CA 1
ATOM 9304 C C . LEU C 1 142 ? 2.682 -23.786 11.109 1.00 11.46 138 LEU C C 1
ATOM 9305 O O . LEU C 1 142 ? 3.684 -24.473 11.384 1.00 11.06 138 LEU C O 1
ATOM 9310 N N . SER C 1 143 ? 2.776 -22.642 10.435 1.00 10.36 139 SER C N 1
ATOM 9311 C CA . SER C 1 143 ? 4.059 -22.159 9.904 1.00 10.60 139 SER C CA 1
ATOM 9312 C C . SER C 1 143 ? 4.139 -20.650 10.026 1.00 11.30 139 SER C C 1
ATOM 9313 O O . SER C 1 143 ? 3.101 -19.967 9.844 1.00 10.62 139 SER C O 1
ATOM 9316 N N . PRO C 1 144 ? 5.347 -20.097 10.213 1.00 10.54 140 PRO C N 1
ATOM 9317 C CA . PRO C 1 144 ? 5.551 -18.643 10.120 1.00 11.02 140 PRO C CA 1
ATOM 9318 C C . PRO C 1 144 ? 5.335 -18.129 8.698 1.00 11.20 140 PRO C C 1
ATOM 9319 O O . PRO C 1 144 ? 5.167 -16.921 8.495 1.00 13.10 140 PRO C O 1
ATOM 9323 N N . CYS C 1 145 ? 5.374 -19.010 7.707 1.00 10.60 141 CYS C N 1
ATOM 9324 C CA . CYS C 1 145 ? 5.219 -18.603 6.312 1.00 11.26 141 CYS C CA 1
ATOM 9325 C C . CYS C 1 145 ? 3.905 -19.171 5.811 1.00 11.41 141 CYS C C 1
ATOM 9326 O O . CYS C 1 145 ? 3.888 -20.132 5.027 1.00 12.46 141 CYS C O 1
ATOM 9329 N N . SER C 1 146 ? 2.796 -18.566 6.245 1.00 11.54 142 SER C N 1
ATOM 9330 C CA . SER C 1 146 ? 1.459 -19.083 5.975 1.00 11.84 142 SER C CA 1
ATOM 9331 C C . SER C 1 146 ? 0.713 -18.382 4.853 1.00 11.36 142 SER C C 1
ATOM 9332 O O . SER C 1 146 ? -0.290 -18.907 4.401 1.00 12.92 142 SER C O 1
ATOM 9335 N N . ASP C 1 147 ? 1.189 -17.237 4.395 1.00 10.27 143 ASP C N 1
ATOM 9336 C CA . ASP C 1 147 ? 0.544 -16.538 3.289 1.00 10.28 143 ASP C CA 1
ATOM 9337 C C . ASP C 1 147 ? 0.702 -17.356 2.016 1.00 9.93 143 ASP C C 1
ATOM 9338 O O . ASP C 1 147 ? 1.824 -17.835 1.739 1.00 10.24 143 ASP C O 1
ATOM 9343 N N . VAL C 1 148 ? -0.389 -17.509 1.255 1.00 9.62 144 VAL C N 1
ATOM 9344 C CA . VAL C 1 148 ? -0.431 -18.277 0.026 1.00 10.06 144 VAL C CA 1
ATOM 9345 C C . VAL C 1 148 ? -0.485 -17.320 -1.157 1.00 10.11 144 VAL C C 1
ATOM 9346 O O . VAL C 1 148 ? -1.302 -16.380 -1.172 1.00 10.37 144 VAL C O 1
ATOM 9350 N N . ASP C 1 149 ? 0.350 -17.570 -2.163 1.00 9.98 145 ASP C N 1
ATOM 9351 C CA . ASP C 1 149 ? 0.435 -16.689 -3.325 1.00 10.10 145 ASP C CA 1
ATOM 9352 C C . ASP C 1 149 ? -0.879 -16.648 -4.099 1.00 10.10 145 ASP C C 1
ATOM 9353 O O . ASP C 1 149 ? -1.533 -17.671 -4.361 1.00 10.62 145 ASP C O 1
ATOM 9358 N N . GLU C 1 150 ? -1.279 -15.431 -4.484 1.00 10.28 146 GLU C N 1
ATOM 9359 C CA . GLU C 1 150 ? -2.470 -15.245 -5.297 1.00 10.55 146 GLU C CA 1
ATOM 9360 C C . GLU C 1 150 ? -2.183 -15.248 -6.779 1.00 10.73 146 GLU C C 1
ATOM 9361 O O . GLU C 1 150 ? -3.058 -15.630 -7.561 1.00 10.55 146 GLU C O 1
ATOM 9367 N N . TYR C 1 151 ? -0.998 -14.764 -7.158 1.00 10.69 147 TYR C N 1
ATOM 9368 C CA . TYR C 1 151 ? -0.628 -14.583 -8.567 1.00 10.99 147 TYR C CA 1
ATOM 9369 C C . TYR C 1 151 ? 0.675 -15.332 -8.873 1.00 12.02 147 TYR C C 1
ATOM 9370 O O . TYR C 1 151 ? 1.406 -15.733 -7.969 1.00 12.51 147 TYR C O 1
ATOM 9379 N N . ASN C 1 152 ? 0.975 -15.465 -10.158 1.00 11.64 148 ASN C N 1
ATOM 9380 C CA . ASN C 1 152 ? 2.089 -16.289 -10.578 1.00 12.57 148 ASN C CA 1
ATOM 9381 C C . ASN C 1 152 ? 3.437 -15.546 -10.638 1.00 12.55 148 ASN C C 1
ATOM 9382 O O . ASN C 1 152 ? 4.441 -16.160 -11.015 1.00 13.17 148 ASN C O 1
ATOM 9387 N N A LYS C 1 153 ? 3.452 -14.262 -10.285 0.50 12.33 149 LYS C N 1
ATOM 9388 N N B LYS C 1 153 ? 3.462 -14.261 -10.308 0.50 12.43 149 LYS C N 1
ATOM 9389 C CA A LYS C 1 153 ? 4.666 -13.469 -10.159 0.50 13.13 149 LYS C CA 1
ATOM 9390 C CA B LYS C 1 153 ? 4.696 -13.514 -10.151 0.50 13.30 149 LYS C CA 1
ATOM 9391 C C A LYS C 1 153 ? 4.553 -12.560 -8.952 0.50 12.73 149 LYS C C 1
ATOM 9392 C C B LYS C 1 153 ? 4.551 -12.679 -8.889 0.50 12.78 149 LYS C C 1
ATOM 9393 O O A LYS C 1 153 ? 3.454 -12.076 -8.610 0.50 12.77 149 LYS C O 1
ATOM 9394 O O B LYS C 1 153 ? 3.418 -12.450 -8.392 0.50 12.64 149 LYS C O 1
ATOM 9405 N N . ILE C 1 154 ? 5.698 -12.288 -8.333 1.00 12.22 150 ILE C N 1
ATOM 9406 C CA . ILE C 1 154 ? 5.802 -11.397 -7.179 1.00 11.95 150 ILE C CA 1
ATOM 9407 C C . ILE C 1 154 ? 6.807 -10.325 -7.530 1.00 12.71 150 ILE C C 1
ATOM 9408 O O . ILE C 1 154 ? 7.889 -10.640 -8.047 1.00 12.28 150 ILE C O 1
ATOM 9413 N N . LYS C 1 155 ? 6.481 -9.064 -7.291 1.00 13.08 151 LYS C N 1
ATOM 9414 C CA . LYS C 1 155 ? 7.387 -7.941 -7.588 1.00 13.59 151 LYS C CA 1
ATOM 9415 C C . LYS C 1 155 ? 7.427 -6.979 -6.430 1.00 14.55 151 LYS C C 1
ATOM 9416 O O . LYS C 1 155 ? 6.388 -6.669 -5.830 1.00 14.78 151 LYS C O 1
ATOM 9422 N N . ALA C 1 156 ? 8.621 -6.492 -6.088 1.00 13.71 152 ALA C N 1
ATOM 9423 C CA . ALA C 1 156 ? 8.755 -5.487 -5.030 1.00 14.85 152 ALA C CA 1
ATOM 9424 C C . ALA C 1 156 ? 8.080 -4.149 -5.328 1.00 15.26 152 ALA C C 1
ATOM 9425 O O . ALA C 1 156 ? 7.794 -3.413 -4.421 1.00 16.80 152 ALA C O 1
ATOM 9427 N N . VAL C 1 157 ? 7.822 -3.857 -6.596 1.00 16.53 153 VAL C N 1
ATOM 9428 C CA . VAL C 1 157 ? 7.074 -2.643 -6.937 1.00 17.25 153 VAL C CA 1
ATOM 9429 C C . VAL C 1 157 ? 5.596 -2.722 -6.563 1.00 17.97 153 VAL C C 1
ATOM 9430 O O . VAL C 1 157 ? 4.920 -1.703 -6.560 1.00 19.71 153 VAL C O 1
ATOM 9434 N N . SER C 1 158 ? 5.096 -3.926 -6.283 1.00 16.61 154 SER C N 1
ATOM 9435 C CA . SER C 1 158 ? 3.666 -4.158 -6.012 1.00 17.19 154 SER C CA 1
ATOM 9436 C C . SER C 1 158 ? 3.406 -4.336 -4.542 1.00 16.78 154 SER C C 1
ATOM 9437 O O . SER C 1 158 ? 4.226 -4.884 -3.813 1.00 16.50 154 SER C O 1
ATOM 9440 N N . MET C 1 159 ? 2.251 -3.884 -4.074 1.00 14.98 155 MET C N 1
ATOM 9441 C CA . MET C 1 159 ? 1.975 -3.958 -2.651 1.00 15.86 155 MET C CA 1
ATOM 9442 C C . MET C 1 159 ? 1.583 -5.332 -2.145 1.00 14.26 155 MET C C 1
ATOM 9443 O O . MET C 1 159 ? 1.829 -5.655 -0.971 1.00 15.02 155 MET C O 1
ATOM 9448 N N . ASN C 1 160 ? 0.963 -6.152 -2.993 1.00 13.15 156 ASN C N 1
ATOM 9449 C CA . ASN C 1 160 ? 0.685 -7.540 -2.602 1.00 12.56 156 ASN C CA 1
ATOM 9450 C C . ASN C 1 160 ? 1.963 -8.341 -2.860 1.00 12.39 156 ASN C C 1
ATOM 9451 O O . ASN C 1 160 ? 2.179 -8.944 -3.928 1.00 14.17 156 ASN C O 1
ATOM 9456 N N . ASN C 1 161 ? 2.818 -8.334 -1.851 1.00 11.17 157 ASN C N 1
ATOM 9457 C CA . ASN C 1 161 ? 4.173 -8.880 -1.979 1.00 10.68 157 ASN C CA 1
ATOM 9458 C C . ASN C 1 161 ? 4.522 -9.574 -0.679 1.00 10.90 157 ASN C C 1
ATOM 9459 O O . ASN C 1 161 ? 4.839 -8.906 0.304 1.00 11.06 157 ASN C O 1
ATOM 9464 N N . PRO C 1 162 ? 4.512 -10.909 -0.673 1.00 10.35 158 PRO C N 1
ATOM 9465 C CA . PRO C 1 162 ? 4.806 -11.637 0.557 1.00 10.39 158 PRO C CA 1
ATOM 9466 C C . PRO C 1 162 ? 6.276 -11.511 0.991 1.00 10.23 158 PRO C C 1
ATOM 9467 O O . PRO C 1 162 ? 6.601 -11.885 2.103 1.00 11.34 158 PRO C O 1
ATOM 9471 N N . TYR C 1 163 ? 7.148 -10.941 0.146 1.00 10.10 159 TYR C N 1
ATOM 9472 C CA . TYR C 1 163 ? 8.534 -10.703 0.595 1.00 10.19 159 TYR C CA 1
ATOM 9473 C C . TYR C 1 163 ? 8.767 -9.326 1.160 1.00 11.38 159 TYR C C 1
ATOM 9474 O O . TYR C 1 163 ? 9.897 -8.991 1.495 1.00 11.71 159 TYR C O 1
ATOM 9483 N N . ARG C 1 164 ? 7.674 -8.596 1.443 1.00 11.52 160 ARG C N 1
ATOM 9484 C CA . ARG C 1 164 ? 7.808 -7.346 2.166 1.00 11.79 160 ARG C CA 1
ATOM 9485 C C . ARG C 1 164 ? 8.321 -7.826 3.563 1.00 12.50 160 ARG C C 1
ATOM 9486 O O . ARG C 1 164 ? 7.825 -8.772 4.187 1.00 13.08 160 ARG C O 1
ATOM 9494 N N . GLN C 1 165 ? 9.334 -7.101 4.017 1.00 12.25 161 GLN C N 1
ATOM 9495 C CA . GLN C 1 165 ? 9.878 -7.380 5.351 1.00 12.98 161 GLN C CA 1
ATOM 9496 C C . GLN C 1 165 ? 8.918 -6.895 6.431 1.00 12.32 161 GLN C C 1
ATOM 9497 O O . GLN C 1 165 ? 7.891 -6.266 6.135 1.00 12.64 161 GLN C O 1
ATOM 9503 N N . GLY C 1 166 ? 9.213 -7.256 7.672 1.00 11.67 162 GLY C N 1
ATOM 9504 C CA . GLY C 1 166 ? 8.355 -6.881 8.793 1.00 11.79 162 GLY C CA 1
ATOM 9505 C C . GLY C 1 166 ? 8.071 -5.399 8.911 1.00 12.07 162 GLY C C 1
ATOM 9506 O O . GLY C 1 166 ? 6.955 -4.979 9.122 1.00 11.67 162 GLY C O 1
ATOM 9507 N N . THR C 1 167 ? 9.098 -4.580 8.724 1.00 11.96 163 THR C N 1
ATOM 9508 C CA . THR C 1 167 ? 8.895 -3.124 8.801 1.00 12.62 163 THR C CA 1
ATOM 9509 C C . THR C 1 167 ? 8.044 -2.581 7.665 1.00 12.81 163 THR C C 1
ATOM 9510 O O . THR C 1 167 ? 7.608 -1.419 7.696 1.00 13.57 163 THR C O 1
ATOM 9514 N N . GLU C 1 168 ? 7.787 -3.394 6.646 1.00 12.13 164 GLU C N 1
ATOM 9515 C CA . GLU C 1 168 ? 6.955 -3.037 5.529 1.00 12.85 164 GLU C CA 1
ATOM 9516 C C . GLU C 1 168 ? 5.599 -3.738 5.570 1.00 12.54 164 GLU C C 1
ATOM 9517 O O . GLU C 1 168 ? 4.842 -3.642 4.633 1.00 14.32 164 GLU C O 1
ATOM 9523 N N . SER C 1 169 ? 5.305 -4.457 6.650 1.00 11.37 165 SER C N 1
ATOM 9524 C CA . SER C 1 169 ? 4.103 -5.283 6.769 1.00 11.80 165 SER C CA 1
ATOM 9525 C C . SER C 1 169 ? 3.288 -4.883 7.985 1.00 12.61 165 SER C C 1
ATOM 9526 O O . SER C 1 169 ? 3.714 -5.098 9.117 1.00 12.43 165 SER C O 1
ATOM 9529 N N . THR C 1 170 ? 2.100 -4.333 7.767 1.00 11.93 166 THR C N 1
ATOM 9530 C CA . THR C 1 170 ? 1.223 -4.026 8.891 1.00 12.19 166 THR C CA 1
ATOM 9531 C C . THR C 1 170 ? 0.613 -5.258 9.560 1.00 11.69 166 THR C C 1
ATOM 9532 O O . THR C 1 170 ? 0.353 -5.271 10.773 1.00 11.95 166 THR C O 1
ATOM 9536 N N . ASP C 1 171 ? 0.358 -6.297 8.743 1.00 11.93 167 ASP C N 1
ATOM 9537 C CA . ASP C 1 171 ? -0.210 -7.539 9.257 1.00 12.36 167 ASP C CA 1
ATOM 9538 C C . ASP C 1 171 ? 0.799 -8.640 8.980 1.00 12.24 167 ASP C C 1
ATOM 9539 O O . ASP C 1 171 ? 1.040 -8.998 7.819 1.00 12.44 167 ASP C O 1
ATOM 9544 N N . SER C 1 172 ? 1.334 -9.199 10.065 1.00 11.76 168 SER C N 1
ATOM 9545 C CA . SER C 1 172 ? 2.391 -10.203 9.952 1.00 11.56 168 SER C CA 1
ATOM 9546 C C . SER C 1 172 ? 1.990 -11.439 9.180 1.00 12.52 168 SER C C 1
ATOM 9547 O O . SER C 1 172 ? 2.846 -12.064 8.518 1.00 11.49 168 SER C O 1
ATOM 9550 N N . ARG C 1 173 ? 0.710 -11.786 9.175 1.00 12.63 169 ARG C N 1
ATOM 9551 C CA A ARG C 1 173 ? 0.319 -13.020 8.484 0.50 13.63 169 ARG C CA 1
ATOM 9552 C CA B ARG C 1 173 ? 0.231 -12.982 8.460 0.50 13.51 169 ARG C CA 1
ATOM 9553 C C . ARG C 1 173 ? 0.467 -12.915 6.964 1.00 12.94 169 ARG C C 1
ATOM 9554 O O . ARG C 1 173 ? 0.507 -13.944 6.298 1.00 12.74 169 ARG C O 1
ATOM 9569 N N . MET C 1 174 ? 0.597 -11.703 6.419 1.00 11.50 170 MET C N 1
ATOM 9570 C CA A MET C 1 174 ? 0.724 -11.502 4.976 0.50 11.64 170 MET C CA 1
ATOM 9571 C CA B MET C 1 174 ? 0.717 -11.530 4.977 0.50 11.27 170 MET C CA 1
ATOM 9572 C C . MET C 1 174 ? 2.135 -11.771 4.484 1.00 11.32 170 MET C C 1
ATOM 9573 O O . MET C 1 174 ? 2.371 -11.893 3.272 1.00 11.90 170 MET C O 1
ATOM 9582 N N . SER C 1 175 ? 3.082 -11.815 5.417 1.00 10.51 171 SER C N 1
ATOM 9583 C CA . SER C 1 175 ? 4.503 -11.820 5.050 1.00 10.18 171 SER C CA 1
ATOM 9584 C C . SER C 1 175 ? 5.197 -13.173 5.218 1.00 10.20 171 SER C C 1
ATOM 9585 O O . SER C 1 175 ? 5.103 -13.807 6.270 1.00 10.52 171 SER C O 1
ATOM 9588 N N . ARG C 1 176 ? 5.942 -13.570 4.174 1.00 9.79 172 ARG C N 1
ATOM 9589 C CA . ARG C 1 176 ? 6.957 -14.639 4.232 1.00 10.09 172 ARG C CA 1
ATOM 9590 C C . ARG C 1 176 ? 8.369 -14.064 4.110 1.00 9.77 172 ARG C C 1
ATOM 9591 O O . ARG C 1 176 ? 9.330 -14.799 3.801 1.00 10.15 172 ARG C O 1
ATOM 9599 N N . GLY C 1 177 ? 8.492 -12.770 4.392 1.00 9.87 173 GLY C N 1
ATOM 9600 C CA . GLY C 1 177 ? 9.736 -12.038 4.189 1.00 10.37 173 GLY C CA 1
ATOM 9601 C C . GLY C 1 177 ? 10.599 -12.033 5.420 1.00 9.67 173 GLY C C 1
ATOM 9602 O O . GLY C 1 177 ? 10.258 -12.612 6.458 1.00 9.85 173 GLY C O 1
ATOM 9603 N N . LEU C 1 178 ? 11.714 -11.325 5.304 1.00 10.57 174 LEU C N 1
ATOM 9604 C CA . LEU C 1 178 ? 12.686 -11.261 6.393 1.00 11.09 174 LEU C CA 1
ATOM 9605 C C . LEU C 1 178 ? 12.182 -10.356 7.503 1.00 11.43 174 LEU C C 1
ATOM 9606 O O . LEU C 1 178 ? 11.355 -9.465 7.267 1.00 12.48 174 LEU C O 1
ATOM 9611 N N . GLY C 1 179 ? 12.632 -10.583 8.723 1.00 11.48 175 GLY C N 1
ATOM 9612 C CA . GLY C 1 179 ? 12.370 -9.630 9.792 1.00 11.50 175 GLY C CA 1
ATOM 9613 C C . GLY C 1 179 ? 10.903 -9.539 10.188 1.00 11.44 175 GLY C C 1
ATOM 9614 O O . GLY C 1 179 ? 10.452 -8.490 10.600 1.00 11.69 175 GLY C O 1
ATOM 9615 N N . CYS C 1 180 ? 10.155 -10.624 10.046 1.00 10.88 176 CYS C N 1
ATOM 9616 C CA . CYS C 1 180 ? 8.706 -10.582 10.347 1.00 10.82 176 CYS C CA 1
ATOM 9617 C C . CYS C 1 180 ? 8.279 -11.747 11.248 1.00 10.30 176 CYS C C 1
ATOM 9618 O O . CYS C 1 180 ? 8.062 -11.534 12.448 1.00 11.24 176 CYS C O 1
ATOM 9621 N N . ASN C 1 181 ? 8.181 -12.953 10.705 1.00 9.76 177 ASN C N 1
ATOM 9622 C CA . ASN C 1 181 ? 7.721 -14.114 11.478 1.00 9.54 177 ASN C CA 1
ATOM 9623 C C . ASN C 1 181 ? 8.795 -15.135 11.853 1.00 9.62 177 ASN C C 1
ATOM 9624 O O . ASN C 1 181 ? 8.564 -15.949 12.738 1.00 10.87 177 ASN C O 1
ATOM 9629 N N . TYR C 1 182 ? 9.959 -15.092 11.186 1.00 9.83 178 TYR C N 1
ATOM 9630 C CA . TYR C 1 182 ? 11.051 -16.058 11.470 1.00 9.76 178 TYR C CA 1
ATOM 9631 C C . TYR C 1 182 ? 12.379 -15.340 11.621 1.00 10.00 178 TYR C C 1
ATOM 9632 O O . TYR C 1 182 ? 12.611 -14.261 11.059 1.00 10.43 178 TYR C O 1
ATOM 9641 N N . ALA C 1 183 ? 13.269 -15.997 12.379 1.00 10.64 179 ALA C N 1
ATOM 9642 C CA . ALA C 1 183 ? 14.621 -15.498 12.598 1.00 10.81 179 ALA C CA 1
ATOM 9643 C C . ALA C 1 183 ? 15.467 -15.625 11.341 1.00 10.53 179 ALA C C 1
ATOM 9644 O O . ALA C 1 183 ? 15.341 -16.576 10.576 1.00 11.91 179 ALA C O 1
ATOM 9646 N N . TYR C 1 184 ? 16.331 -14.653 11.145 1.00 10.92 180 TYR C N 1
ATOM 9647 C CA . TYR C 1 184 ? 17.158 -14.606 9.940 1.00 11.12 180 TYR C CA 1
ATOM 9648 C C . TYR C 1 184 ? 18.391 -13.750 10.247 1.00 11.82 180 TYR C C 1
ATOM 9649 O O . TYR C 1 184 ? 18.402 -12.933 11.169 1.00 11.79 180 TYR C O 1
ATOM 9658 N N . TYR C 1 185 ? 19.411 -13.893 9.401 1.00 12.32 181 TYR C N 1
ATOM 9659 C CA . TYR C 1 185 ? 20.568 -12.990 9.440 1.00 13.24 181 TYR C CA 1
ATOM 9660 C C . TYR C 1 185 ? 21.201 -12.888 8.068 1.00 13.50 181 TYR C C 1
ATOM 9661 O O . TYR C 1 185 ? 21.619 -13.905 7.520 1.00 13.33 181 TYR C O 1
ATOM 9670 N N . ILE C 1 186 ? 21.284 -11.678 7.540 1.00 14.82 182 ILE C N 1
ATOM 9671 C CA . ILE C 1 186 ? 21.964 -11.405 6.258 1.00 15.74 182 ILE C CA 1
ATOM 9672 C C . ILE C 1 186 ? 23.426 -11.097 6.536 1.00 15.85 182 ILE C C 1
ATOM 9673 O O . ILE C 1 186 ? 23.747 -10.167 7.285 1.00 16.33 182 ILE C O 1
ATOM 9678 N N . HIS C 1 187 ? 24.313 -11.880 5.915 1.00 15.42 183 HIS C N 1
ATOM 9679 C CA . HIS C 1 187 ? 25.743 -11.651 6.076 1.00 16.19 183 HIS C CA 1
ATOM 9680 C C . HIS C 1 187 ? 26.097 -10.356 5.363 1.00 17.21 183 HIS C C 1
ATOM 9681 O O . HIS C 1 187 ? 25.477 -9.991 4.356 1.00 16.93 183 HIS C O 1
ATOM 9688 N N . PRO C 1 188 ? 27.118 -9.637 5.855 1.00 18.72 184 PRO C N 1
ATOM 9689 C CA . PRO C 1 188 ? 27.565 -8.427 5.165 1.00 19.18 184 PRO C CA 1
ATOM 9690 C C . PRO C 1 188 ? 27.878 -8.655 3.679 1.00 18.39 184 PRO C C 1
ATOM 9691 O O . PRO C 1 188 ? 28.445 -9.690 3.308 1.00 20.61 184 PRO C O 1
ATOM 9695 N N . ARG C 1 189 ? 27.480 -7.687 2.857 1.00 18.98 185 ARG C N 1
ATOM 9696 C CA . ARG C 1 189 ? 27.658 -7.735 1.414 1.00 19.80 185 ARG C CA 1
ATOM 9697 C C . ARG C 1 189 ? 28.798 -6.799 1.018 1.00 20.37 185 ARG C C 1
ATOM 9698 O O . ARG C 1 189 ? 28.817 -5.654 1.415 1.00 21.39 185 ARG C O 1
ATOM 9706 N N . ALA C 1 190 ? 29.731 -7.319 0.235 1.00 22.20 186 ALA C N 1
ATOM 9707 C CA . ALA C 1 190 ? 30.870 -6.502 -0.255 1.00 23.97 186 ALA C CA 1
ATOM 9708 C C . ALA C 1 190 ? 30.444 -5.633 -1.419 1.00 24.03 186 ALA C C 1
ATOM 9709 O O . ALA C 1 190 ? 29.552 -5.999 -2.179 1.00 22.34 186 ALA C O 1
ATOM 9711 N N . ALA C 1 191 ? 31.133 -4.506 -1.596 1.00 25.80 187 ALA C N 1
ATOM 9712 C CA . ALA C 1 191 ? 30.957 -3.681 -2.787 1.00 25.91 187 ALA C CA 1
ATOM 9713 C C . ALA C 1 191 ? 31.133 -4.520 -4.050 1.00 24.31 187 ALA C C 1
ATOM 9714 O O . ALA C 1 191 ? 32.047 -5.336 -4.140 1.00 26.16 187 ALA C O 1
ATOM 9716 N N . GLY C 1 192 ? 30.215 -4.352 -4.993 1.00 24.97 188 GLY C N 1
ATOM 9717 C CA . GLY C 1 192 ? 30.241 -5.089 -6.254 1.00 25.34 188 GLY C CA 1
ATOM 9718 C C . GLY C 1 192 ? 29.791 -6.545 -6.207 1.00 24.14 188 GLY C C 1
ATOM 9719 O O . GLY C 1 192 ? 29.827 -7.243 -7.233 1.00 23.55 188 GLY C O 1
ATOM 9720 N N . SER C 1 193 ? 29.344 -7.019 -5.041 1.00 22.95 189 SER C N 1
ATOM 9721 C CA . SER C 1 193 ? 28.989 -8.429 -4.923 1.00 22.29 189 SER C CA 1
ATOM 9722 C C . SER C 1 193 ? 27.715 -8.752 -5.721 1.00 20.35 189 SER C C 1
ATOM 9723 O O . SER C 1 193 ? 26.871 -7.884 -5.945 1.00 21.69 189 SER C O 1
ATOM 9726 N N . THR C 1 194 ? 27.645 -9.996 -6.169 1.00 19.02 190 THR C N 1
ATOM 9727 C CA . THR C 1 194 ? 26.551 -10.515 -6.973 1.00 18.86 190 THR C CA 1
ATOM 9728 C C . THR C 1 194 ? 25.883 -11.716 -6.269 1.00 17.91 190 THR C C 1
ATOM 9729 O O . THR C 1 194 ? 25.156 -12.495 -6.875 1.00 17.46 190 THR C O 1
ATOM 9733 N N . SER C 1 195 ? 26.161 -11.851 -4.981 1.00 18.89 191 SER C N 1
ATOM 9734 C CA . SER C 1 195 ? 25.599 -12.924 -4.178 1.00 17.85 191 SER C CA 1
ATOM 9735 C C . SER C 1 195 ? 25.314 -12.441 -2.772 1.00 17.92 191 SER C C 1
ATOM 9736 O O . SER C 1 195 ? 25.860 -11.438 -2.321 1.00 19.20 191 SER C O 1
ATOM 9739 N N . VAL C 1 196 ? 24.452 -13.182 -2.071 1.00 16.04 192 VAL C N 1
ATOM 9740 C CA A VAL C 1 196 ? 24.137 -12.886 -0.684 0.50 15.34 192 VAL C CA 1
ATOM 9741 C CA B VAL C 1 196 ? 24.146 -12.900 -0.668 0.50 15.80 192 VAL C CA 1
ATOM 9742 C C . VAL C 1 196 ? 24.035 -14.203 0.092 1.00 15.18 192 VAL C C 1
ATOM 9743 O O . VAL C 1 196 ? 23.633 -15.210 -0.475 1.00 14.63 192 VAL C O 1
ATOM 9750 N N . LYS C 1 197 ? 24.422 -14.172 1.369 1.00 15.60 193 LYS C N 1
ATOM 9751 C CA . LYS C 1 197 ? 24.232 -15.316 2.257 1.00 14.76 193 LYS C CA 1
ATOM 9752 C C . LYS C 1 197 ? 23.267 -14.891 3.352 1.00 14.01 193 LYS C C 1
ATOM 9753 O O . LYS C 1 197 ? 23.454 -13.854 3.966 1.00 14.72 193 LYS C O 1
ATOM 9759 N N . ILE C 1 198 ? 22.265 -15.727 3.576 1.00 13.16 194 ILE C N 1
ATOM 9760 C CA . ILE C 1 198 ? 21.240 -15.475 4.603 1.00 13.24 194 ILE C CA 1
ATOM 9761 C C . ILE C 1 198 ? 21.077 -16.735 5.465 1.00 12.08 194 ILE C C 1
ATOM 9762 O O . ILE C 1 198 ? 20.854 -17.837 4.941 1.00 12.46 194 ILE C O 1
ATOM 9767 N N . ASP C 1 199 ? 21.165 -16.562 6.774 1.00 12.07 195 ASP C N 1
ATOM 9768 C CA . ASP C 1 199 ? 20.850 -17.604 7.737 1.00 12.66 195 ASP C CA 1
ATOM 9769 C C . ASP C 1 199 ? 19.346 -17.542 8.010 1.00 13.01 195 ASP C C 1
ATOM 9770 O O . ASP C 1 199 ? 18.780 -16.447 8.170 1.00 13.91 195 ASP C O 1
ATOM 9775 N N . PHE C 1 200 ? 18.717 -18.695 8.058 1.00 12.83 196 PHE C N 1
ATOM 9776 C CA . PHE C 1 200 ? 17.278 -18.840 8.384 1.00 12.33 196 PHE C CA 1
ATOM 9777 C C . PHE C 1 200 ? 17.085 -19.834 9.525 1.00 12.65 196 PHE C C 1
ATOM 9778 O O . PHE C 1 200 ? 17.824 -20.827 9.635 1.00 12.12 196 PHE C O 1
ATOM 9786 N N . VAL C 1 201 ? 16.051 -19.615 10.335 1.00 12.65 197 VAL C N 1
ATOM 9787 C CA . VAL C 1 201 ? 15.562 -20.587 11.313 1.00 12.77 197 VAL C CA 1
ATOM 9788 C C . VAL C 1 201 ? 14.044 -20.618 11.163 1.00 12.74 197 VAL C C 1
ATOM 9789 O O . VAL C 1 201 ? 13.409 -19.548 11.235 1.00 13.04 197 VAL C O 1
ATOM 9793 N N . VAL C 1 202 ? 13.480 -21.786 10.966 1.00 12.21 198 VAL C N 1
ATOM 9794 C CA . VAL C 1 202 ? 12.001 -21.955 10.835 1.00 12.93 198 VAL C CA 1
ATOM 9795 C C . VAL C 1 202 ? 11.551 -23.096 11.726 1.00 12.83 198 VAL C C 1
ATOM 9796 O O . VAL C 1 202 ? 12.140 -24.195 11.658 1.00 12.47 198 VAL C O 1
ATOM 9800 N N . ASP C 1 203 ? 10.497 -22.873 12.518 1.00 12.18 199 ASP C N 1
ATOM 9801 C CA . ASP C 1 203 ? 9.902 -23.876 13.432 1.00 12.97 199 ASP C CA 1
ATOM 9802 C C . ASP C 1 203 ? 8.459 -24.074 12.942 1.00 12.92 199 ASP C C 1
ATOM 9803 O O . ASP C 1 203 ? 7.614 -23.192 13.174 1.00 13.95 199 ASP C O 1
ATOM 9808 N N . GLU C 1 204 ? 8.182 -25.199 12.301 1.00 11.28 200 GLU C N 1
ATOM 9809 C CA . GLU C 1 204 ? 6.909 -25.466 11.602 1.00 11.15 200 GLU C CA 1
ATOM 9810 C C . GLU C 1 204 ? 6.333 -26.822 12.050 1.00 10.83 200 GLU C C 1
ATOM 9811 O O . GLU C 1 204 ? 7.075 -27.802 12.213 1.00 11.26 200 GLU C O 1
ATOM 9817 N N . ALA C 1 205 ? 5.023 -26.898 12.297 1.00 10.27 201 ALA C N 1
ATOM 9818 C CA . ALA C 1 205 ? 4.374 -28.147 12.643 1.00 10.72 201 ALA C CA 1
ATOM 9819 C C . ALA C 1 205 ? 4.514 -29.150 11.501 1.00 10.93 201 ALA C C 1
ATOM 9820 O O . ALA C 1 205 ? 4.321 -28.784 10.327 1.00 10.93 201 ALA C O 1
ATOM 9822 N N . LEU C 1 206 ? 4.836 -30.403 11.825 1.00 10.76 202 LEU C N 1
ATOM 9823 C CA . LEU C 1 206 ? 4.856 -31.455 10.810 1.00 11.46 202 LEU C CA 1
ATOM 9824 C C . LEU C 1 206 ? 3.446 -31.875 10.429 1.00 11.17 202 LEU C C 1
ATOM 9825 O O . LEU C 1 206 ? 2.670 -32.232 11.322 1.00 11.33 202 LEU C O 1
ATOM 9830 N N . VAL C 1 207 ? 3.136 -31.880 9.117 1.00 11.49 203 VAL C N 1
ATOM 9831 C CA . VAL C 1 207 ? 1.849 -32.321 8.589 1.00 12.13 203 VAL C CA 1
ATOM 9832 C C . VAL C 1 207 ? 2.012 -33.735 8.052 1.00 12.60 203 VAL C C 1
ATOM 9833 O O . VAL C 1 207 ? 2.359 -33.955 6.883 1.00 13.27 203 VAL C O 1
ATOM 9837 N N . ALA C 1 208 ? 1.821 -34.701 8.943 1.00 11.65 204 ALA C N 1
ATOM 9838 C CA . ALA C 1 208 ? 2.038 -36.132 8.614 1.00 12.39 204 ALA C CA 1
ATOM 9839 C C . ALA C 1 208 ? 1.219 -36.976 9.545 1.00 12.53 204 ALA C C 1
ATOM 9840 O O . ALA C 1 208 ? 1.337 -36.814 10.752 1.00 13.94 204 ALA C O 1
ATOM 9842 N N . ASN C 1 209 ? 0.418 -37.895 9.019 1.00 12.32 205 ASN C N 1
ATOM 9843 C CA . ASN C 1 209 ? -0.393 -38.750 9.908 1.00 12.73 205 ASN C CA 1
ATOM 9844 C C . ASN C 1 209 ? 0.503 -39.457 10.964 1.00 12.69 205 ASN C C 1
ATOM 9845 O O . ASN C 1 209 ? 1.588 -39.931 10.598 1.00 13.06 205 ASN C O 1
ATOM 9850 N N . PRO C 1 210 ? 0.115 -39.504 12.243 1.00 11.91 206 PRO C N 1
ATOM 9851 C CA . PRO C 1 210 ? -1.162 -39.076 12.829 1.00 11.91 206 PRO C CA 1
ATOM 9852 C C . PRO C 1 210 ? -1.111 -37.718 13.544 1.00 11.39 206 PRO C C 1
ATOM 9853 O O . PRO C 1 210 ? -1.935 -37.477 14.448 1.00 12.38 206 PRO C O 1
ATOM 9857 N N . THR C 1 211 ? -0.213 -36.820 13.152 1.00 11.48 207 THR C N 1
ATOM 9858 C CA . THR C 1 211 ? -0.077 -35.558 13.888 1.00 11.23 207 THR C CA 1
ATOM 9859 C C . THR C 1 211 ? -1.360 -34.758 13.812 1.00 11.78 207 THR C C 1
ATOM 9860 O O . THR C 1 211 ? -2.129 -34.820 12.859 1.00 12.11 207 THR C O 1
ATOM 9864 N N . GLN C 1 212 ? -1.565 -33.981 14.855 1.00 11.82 208 GLN C N 1
ATOM 9865 C CA . GLN C 1 212 ? -2.803 -33.206 15.046 1.00 12.08 208 GLN C CA 1
ATOM 9866 C C . GLN C 1 212 ? -2.639 -31.773 14.529 1.00 13.21 208 GLN C C 1
ATOM 9867 O O . GLN C 1 212 ? -2.894 -30.782 15.234 1.00 12.49 208 GLN C O 1
ATOM 9873 N N . TYR C 1 213 ? -2.244 -31.675 13.261 1.00 13.40 209 TYR C N 1
ATOM 9874 C CA . TYR C 1 213 ? -1.880 -30.398 12.621 1.00 14.16 209 TYR C CA 1
ATOM 9875 C C . TYR C 1 213 ? -3.085 -29.506 12.356 1.00 15.52 209 TYR C C 1
ATOM 9876 O O . TYR C 1 213 ? -2.914 -28.335 11.962 1.00 17.31 209 TYR C O 1
ATOM 9885 N N . LYS C 1 214 ? -4.295 -30.027 12.521 1.00 16.05 210 LYS C N 1
ATOM 9886 C CA . LYS C 1 214 ? -5.494 -29.204 12.372 1.00 17.90 210 LYS C CA 1
ATOM 9887 C C . LYS C 1 214 ? -5.895 -28.542 13.689 1.00 18.95 210 LYS C C 1
ATOM 9888 O O . LYS C 1 214 ? -6.804 -27.707 13.687 1.00 20.78 210 LYS C O 1
ATOM 9894 N N . ASN C 1 215 ? -5.253 -28.908 14.806 1.00 17.21 211 ASN C N 1
ATOM 9895 C CA A ASN C 1 215 ? -5.595 -28.449 16.143 0.50 17.21 211 ASN C CA 1
ATOM 9896 C CA B ASN C 1 215 ? -5.573 -28.300 16.105 0.50 18.04 211 ASN C CA 1
ATOM 9897 C C . ASN C 1 215 ? -4.307 -28.038 16.876 1.00 16.86 211 ASN C C 1
ATOM 9898 O O . ASN C 1 215 ? -4.016 -28.601 17.916 1.00 17.15 211 ASN C O 1
ATOM 9907 N N . ILE C 1 216 ? -3.539 -27.096 16.345 1.00 16.47 212 ILE C N 1
ATOM 9908 C CA . ILE C 1 216 ? -2.263 -26.741 16.924 1.00 17.36 212 ILE C CA 1
ATOM 9909 C C . ILE C 1 216 ? -2.355 -26.086 18.307 1.00 16.88 212 ILE C C 1
ATOM 9910 O O . ILE C 1 216 ? -1.496 -26.323 19.151 1.00 16.79 212 ILE C O 1
ATOM 9915 N N . LYS C 1 217 ? -3.419 -25.328 18.578 1.00 18.88 213 LYS C N 1
ATOM 9916 C CA . LYS C 1 217 ? -3.510 -24.676 19.901 1.00 21.66 213 LYS C CA 1
ATOM 9917 C C . LYS C 1 217 ? -3.698 -25.695 21.019 1.00 20.81 213 LYS C C 1
ATOM 9918 O O . LYS C 1 217 ? -3.036 -25.595 22.079 1.00 22.12 213 LYS C O 1
ATOM 9924 N N . ASP C 1 218 ? -4.554 -26.691 20.760 1.00 18.90 214 ASP C N 1
ATOM 9925 C CA . ASP C 1 218 ? -5.006 -27.596 21.804 1.00 18.07 214 ASP C CA 1
ATOM 9926 C C . ASP C 1 218 ? -5.174 -29.043 21.298 1.00 15.36 214 ASP C C 1
ATOM 9927 O O . ASP C 1 218 ? -6.267 -29.624 21.348 1.00 16.04 214 ASP C O 1
ATOM 9932 N N . PRO C 1 219 ? -4.071 -29.639 20.807 1.00 13.90 215 PRO C N 1
ATOM 9933 C CA . PRO C 1 219 ? -4.144 -30.998 20.288 1.00 12.79 215 PRO C CA 1
ATOM 9934 C C . PRO C 1 219 ? -4.208 -32.040 21.403 1.00 11.86 215 PRO C C 1
ATOM 9935 O O . PRO C 1 219 ? -3.578 -31.861 22.458 1.00 11.85 215 PRO C O 1
ATOM 9939 N N . VAL C 1 220 ? -4.969 -33.100 21.154 1.00 12.00 216 VAL C N 1
ATOM 9940 C CA . VAL C 1 220 ? -5.003 -34.252 22.074 1.00 12.29 216 VAL C CA 1
ATOM 9941 C C . VAL C 1 220 ? -3.589 -34.878 22.116 1.00 11.77 216 VAL C C 1
ATOM 9942 O O . VAL C 1 220 ? -3.012 -35.161 21.063 1.00 11.40 216 VAL C O 1
ATOM 9946 N N . PRO C 1 221 ? -3.017 -35.085 23.317 1.00 12.34 217 PRO C N 1
ATOM 9947 C CA . PRO C 1 221 ? -1.708 -35.715 23.451 1.00 12.58 217 PRO C CA 1
ATOM 9948 C C . PRO C 1 221 ? -1.685 -37.187 23.044 1.00 12.27 217 PRO C C 1
ATOM 9949 O O . PRO C 1 221 ? -2.716 -37.862 23.097 1.00 12.02 217 PRO C O 1
ATOM 9953 N N . PHE C 1 222 ? -0.504 -37.639 22.639 1.00 12.13 218 PHE C N 1
ATOM 9954 C CA . PHE C 1 222 ? -0.211 -39.076 22.512 1.00 12.39 218 PHE C CA 1
ATOM 9955 C C . PHE C 1 222 ? 0.273 -39.644 23.850 1.00 13.03 218 PHE C C 1
ATOM 9956 O O . PHE C 1 222 ? 0.801 -38.917 24.662 1.00 12.44 218 PHE C O 1
ATOM 9964 N N . ARG C 1 223 ? 0.078 -40.943 24.031 1.00 13.32 219 ARG C N 1
ATOM 9965 C CA . ARG C 1 223 ? 0.320 -41.650 25.295 1.00 13.93 219 ARG C CA 1
ATOM 9966 C C . ARG C 1 223 ? 1.366 -42.768 25.101 1.00 13.30 219 ARG C C 1
ATOM 9967 O O . ARG C 1 223 ? 1.188 -43.632 24.241 1.00 13.34 219 ARG C O 1
ATOM 9975 N N . ASN C 1 224 ? 2.402 -42.751 25.928 1.00 13.16 220 ASN C N 1
ATOM 9976 C CA . ASN C 1 224 ? 3.299 -43.903 26.123 1.00 13.33 220 ASN C CA 1
ATOM 9977 C C . ASN C 1 224 ? 3.927 -44.371 24.820 1.00 13.91 220 ASN C C 1
ATOM 9978 O O . ASN C 1 224 ? 3.832 -45.534 24.451 1.00 13.55 220 ASN C O 1
ATOM 9983 N N . LEU C 1 225 ? 4.579 -43.434 24.135 1.00 13.91 221 LEU C N 1
ATOM 9984 C CA . LEU C 1 225 ? 5.287 -43.725 22.881 1.00 14.36 221 LEU C CA 1
ATOM 9985 C C . LEU C 1 225 ? 6.634 -44.385 23.127 1.00 14.45 221 LEU C C 1
ATOM 9986 O O . LEU C 1 225 ? 7.703 -43.817 23.016 1.00 14.85 221 LEU C O 1
ATOM 9991 N N . ASN C 1 226 ? 6.543 -45.663 23.464 1.00 14.48 222 ASN C N 1
ATOM 9992 C CA . ASN C 1 226 ? 7.692 -46.465 23.808 1.00 15.16 222 ASN C CA 1
ATOM 9993 C C . ASN C 1 226 ? 8.566 -46.804 22.596 1.00 14.64 222 ASN C C 1
ATOM 9994 O O . ASN C 1 226 ? 9.769 -46.953 22.723 1.00 15.43 222 ASN C O 1
ATOM 9999 N N . THR C 1 227 ? 7.967 -46.889 21.402 1.00 14.27 223 THR C N 1
ATOM 10000 C CA . THR C 1 227 ? 8.680 -46.732 20.144 1.00 14.15 223 THR C CA 1
ATOM 10001 C C . THR C 1 227 ? 8.145 -45.459 19.495 1.00 13.08 223 THR C C 1
ATOM 10002 O O . THR C 1 227 ? 6.928 -45.307 19.375 1.00 13.89 223 THR C O 1
ATOM 10006 N N . PHE C 1 228 ? 9.053 -44.573 19.105 1.00 13.00 224 PHE C N 1
ATOM 10007 C CA . PHE C 1 228 ? 8.640 -43.325 18.431 1.00 12.80 224 PHE C CA 1
ATOM 10008 C C . PHE C 1 228 ? 9.710 -42.961 17.422 1.00 12.32 224 PHE C C 1
ATOM 10009 O O . PHE C 1 228 ? 10.799 -42.553 17.778 1.00 13.19 224 PHE C O 1
ATOM 10017 N N . LYS C 1 229 ? 9.404 -43.179 16.152 1.00 12.93 225 LYS C N 1
ATOM 10018 C CA . LYS C 1 229 ? 10.338 -42.820 15.086 1.00 13.15 225 LYS C CA 1
ATOM 10019 C C . LYS C 1 229 ? 9.636 -41.913 14.095 1.00 12.99 225 LYS C C 1
ATOM 10020 O O . LYS C 1 229 ? 8.469 -42.133 13.789 1.00 13.90 225 LYS C O 1
ATOM 10026 N N . VAL C 1 230 ? 10.373 -40.927 13.606 1.00 12.96 226 VAL C N 1
ATOM 10027 C CA . VAL C 1 230 ? 9.863 -40.013 12.571 1.00 13.35 226 VAL C CA 1
ATOM 10028 C C . VAL C 1 230 ? 10.938 -40.033 11.496 1.00 12.82 226 VAL C C 1
ATOM 10029 O O . VAL C 1 230 ? 12.050 -39.551 11.719 1.00 13.21 226 VAL C O 1
ATOM 10033 N N . ILE C 1 231 ? 10.571 -40.579 10.341 1.00 13.02 227 ILE C N 1
ATOM 10034 C CA . ILE C 1 231 ? 11.514 -40.790 9.233 1.00 13.67 227 ILE C CA 1
ATOM 10035 C C . ILE C 1 231 ? 11.093 -39.903 8.067 1.00 12.62 227 ILE C C 1
ATOM 10036 O O . ILE C 1 231 ? 9.970 -40.054 7.550 1.00 13.93 227 ILE C O 1
ATOM 10041 N N . LEU C 1 232 ? 11.989 -39.005 7.671 1.00 12.51 228 LEU C N 1
ATOM 10042 C CA . LEU C 1 232 ? 11.667 -37.987 6.632 1.00 12.22 228 LEU C CA 1
ATOM 10043 C C . LEU C 1 232 ? 12.515 -38.204 5.388 1.00 12.51 228 LEU C C 1
ATOM 10044 O O . LEU C 1 232 ? 13.728 -38.420 5.475 1.00 12.95 228 LEU C O 1
ATOM 10049 N N . ASP C 1 233 ? 11.871 -38.099 4.221 1.00 12.40 229 ASP C N 1
ATOM 10050 C CA . ASP C 1 233 ? 12.610 -37.932 2.957 1.00 12.61 229 ASP C CA 1
ATOM 10051 C C . ASP C 1 233 ? 12.953 -36.444 2.891 1.00 12.82 229 ASP C C 1
ATOM 10052 O O . ASP C 1 233 ? 12.102 -35.633 2.477 1.00 13.02 229 ASP C O 1
ATOM 10057 N N . GLY C 1 234 ? 14.123 -36.070 3.359 1.00 12.32 230 GLY C N 1
ATOM 10058 C CA . GLY C 1 234 ? 14.523 -34.668 3.434 1.00 12.75 230 GLY C CA 1
ATOM 10059 C C . GLY C 1 234 ? 14.836 -34.074 2.074 1.00 13.85 230 GLY C C 1
ATOM 10060 O O . GLY C 1 234 ? 15.741 -34.540 1.380 1.00 13.64 230 GLY C O 1
ATOM 10061 N N . GLN C 1 235 ? 14.052 -33.084 1.649 1.00 13.39 231 GLN C N 1
ATOM 10062 C CA . GLN C 1 235 ? 14.287 -32.359 0.408 1.00 14.49 231 GLN C CA 1
ATOM 10063 C C . GLN C 1 235 ? 14.288 -30.861 0.693 1.00 13.34 231 GLN C C 1
ATOM 10064 O O . GLN C 1 235 ? 13.560 -30.101 0.026 1.00 13.07 231 GLN C O 1
ATOM 10070 N N . PHE C 1 236 ? 15.088 -30.456 1.662 1.00 12.73 232 PHE C N 1
ATOM 10071 C CA . PHE C 1 236 ? 15.238 -29.051 2.142 1.00 13.33 232 PHE C CA 1
ATOM 10072 C C . PHE C 1 236 ? 16.217 -28.346 1.216 1.00 15.12 232 PHE C C 1
ATOM 10073 O O . PHE C 1 236 ? 17.334 -27.971 1.610 1.00 16.66 232 PHE C O 1
ATOM 10081 N N . LYS C 1 237 ? 15.751 -28.167 0.002 1.00 15.94 233 LYS C N 1
ATOM 10082 C CA . LYS C 1 237 ? 16.556 -27.633 -1.077 1.00 17.32 233 LYS C CA 1
ATOM 10083 C C . LYS C 1 237 ? 15.957 -26.336 -1.543 1.00 16.06 233 LYS C C 1
ATOM 10084 O O . LYS C 1 237 ? 14.810 -26.043 -1.236 1.00 14.36 233 LYS C O 1
ATOM 10090 N N . PRO C 1 238 ? 16.727 -25.529 -2.276 1.00 15.04 234 PRO C N 1
ATOM 10091 C CA . PRO C 1 238 ? 16.299 -24.178 -2.589 1.00 14.61 234 PRO C CA 1
ATOM 10092 C C . PRO C 1 238 ? 14.945 -24.092 -3.293 1.00 14.55 234 PRO C C 1
ATOM 10093 O O . PRO C 1 238 ? 14.128 -23.222 -2.934 1.00 13.04 234 PRO C O 1
ATOM 10097 N N . GLU C 1 239 ? 14.652 -24.966 -4.242 1.00 14.27 235 GLU C N 1
ATOM 10098 C CA . GLU C 1 239 ? 13.364 -24.894 -4.937 1.00 15.29 235 GLU C CA 1
ATOM 10099 C C . GLU C 1 239 ? 12.169 -25.152 -4.019 1.00 14.22 235 GLU C C 1
ATOM 10100 O O . GLU C 1 239 ? 11.062 -24.750 -4.319 1.00 14.70 235 GLU C O 1
ATOM 10106 N N . ASN C 1 240 ? 12.372 -25.890 -2.940 1.00 12.95 236 ASN C N 1
ATOM 10107 C CA . ASN C 1 240 ? 11.308 -26.117 -1.979 1.00 12.89 236 ASN C CA 1
ATOM 10108 C C . ASN C 1 240 ? 11.134 -25.014 -0.963 1.00 12.97 236 ASN C C 1
ATOM 10109 O O . ASN C 1 240 ? 10.003 -24.780 -0.523 1.00 14.12 236 ASN C O 1
ATOM 10114 N N . MET C 1 241 ? 12.191 -24.311 -0.627 1.00 11.95 237 MET C N 1
ATOM 10115 C CA . MET C 1 241 ? 12.192 -23.356 0.503 1.00 12.45 237 MET C CA 1
ATOM 10116 C C . MET C 1 241 ? 12.276 -21.888 0.128 1.00 12.00 237 MET C C 1
ATOM 10117 O O . MET C 1 241 ? 11.685 -21.082 0.808 1.00 12.32 237 MET C O 1
ATOM 10122 N N . ILE C 1 242 ? 13.095 -21.523 -0.861 1.00 11.38 238 ILE C N 1
ATOM 10123 C CA . ILE C 1 242 ? 13.518 -20.168 -1.093 1.00 11.73 238 ILE C CA 1
ATOM 10124 C C . ILE C 1 242 ? 12.660 -19.467 -2.139 1.00 11.47 238 ILE C C 1
ATOM 10125 O O . ILE C 1 242 ? 12.413 -19.979 -3.215 1.00 11.72 238 ILE C O 1
ATOM 10130 N N . GLY C 1 243 ? 12.188 -18.287 -1.767 1.00 10.7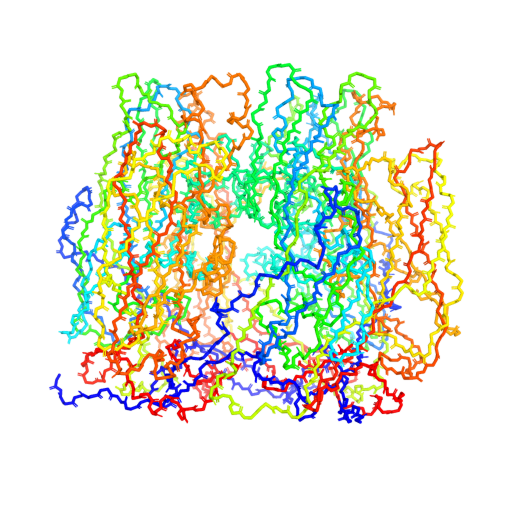7 239 GLY C N 1
ATOM 10131 C CA . GLY C 1 243 ? 11.508 -17.392 -2.685 1.00 11.52 239 GLY C CA 1
ATOM 10132 C C . GLY C 1 243 ? 12.269 -16.142 -3.038 1.00 10.75 239 GLY C C 1
ATOM 10133 O O . GLY C 1 243 ? 12.855 -15.491 -2.164 1.00 11.03 239 GLY C O 1
ATOM 10134 N N . ILE C 1 244 ? 12.269 -15.811 -4.341 1.00 11.58 240 ILE C N 1
ATOM 10135 C CA . ILE C 1 244 ? 12.944 -14.625 -4.877 1.00 11.71 240 ILE C CA 1
ATOM 10136 C C . ILE C 1 244 ? 11.955 -13.930 -5.794 1.00 11.27 240 ILE C C 1
ATOM 10137 O O . ILE C 1 244 ? 11.423 -14.547 -6.706 1.00 11.74 240 ILE C O 1
ATOM 10142 N N . ALA C 1 245 ? 11.691 -12.652 -5.514 1.00 11.31 241 ALA C N 1
ATOM 10143 C CA . ALA C 1 245 ? 10.807 -11.841 -6.346 1.00 12.01 241 ALA C CA 1
ATOM 10144 C C . ALA C 1 245 ? 11.242 -11.861 -7.814 1.00 12.69 241 ALA C C 1
ATOM 10145 O O . ALA C 1 245 ? 12.439 -11.904 -8.136 1.00 13.11 241 ALA C O 1
ATOM 10147 N N . ASP C 1 246 ? 10.249 -11.848 -8.689 1.00 12.39 242 ASP C N 1
ATOM 10148 C CA . ASP C 1 246 ? 10.461 -11.932 -10.130 1.00 14.10 242 ASP C CA 1
ATOM 10149 C C . ASP C 1 246 ? 11.050 -10.687 -10.744 1.00 14.87 242 ASP C C 1
ATOM 10150 O O . ASP C 1 246 ? 11.398 -10.746 -11.924 1.00 17.85 242 ASP C O 1
ATOM 10155 N N . ASP C 1 247 ? 11.177 -9.589 -9.991 1.00 14.21 243 ASP C N 1
ATOM 10156 C CA . ASP C 1 247 ? 11.835 -8.382 -10.478 1.00 14.48 243 ASP C CA 1
ATOM 10157 C C . ASP C 1 247 ? 13.244 -8.159 -9.935 1.00 14.84 243 ASP C C 1
ATOM 10158 O O . ASP C 1 247 ? 13.825 -7.099 -10.201 1.00 17.23 243 ASP C O 1
ATOM 10163 N N . VAL C 1 248 ? 13.829 -9.155 -9.270 1.00 14.03 244 VAL C N 1
ATOM 10164 C CA . VAL C 1 248 ? 15.270 -9.116 -8.981 1.00 14.21 244 VAL C CA 1
ATOM 10165 C C . VAL C 1 248 ? 15.995 -9.310 -10.311 1.00 14.64 244 VAL C C 1
ATOM 10166 O O . VAL C 1 248 ? 15.670 -10.203 -11.074 1.00 16.14 244 VAL C O 1
ATOM 10170 N N . LYS C 1 249 ? 16.983 -8.465 -10.561 1.00 16.67 245 LYS C N 1
ATOM 10171 C CA . LYS C 1 249 ? 17.720 -8.521 -11.824 1.00 17.85 245 LYS C CA 1
ATOM 10172 C C . LYS C 1 249 ? 18.899 -9.499 -11.728 1.00 17.68 245 LYS C C 1
ATOM 10173 O O . LYS C 1 249 ? 19.531 -9.655 -10.664 1.00 17.10 245 LYS C O 1
ATOM 10179 N N . LEU C 1 250 ? 19.185 -10.132 -12.867 1.00 18.21 246 LEU C N 1
ATOM 10180 C CA . LEU C 1 250 ? 20.203 -11.160 -12.991 1.00 19.49 246 LEU C CA 1
ATOM 10181 C C . LEU C 1 250 ? 21.482 -10.598 -13.618 1.00 21.13 246 LEU C C 1
ATOM 10182 O O . LEU C 1 250 ? 21.433 -9.690 -14.452 1.00 21.42 246 LEU C O 1
ATOM 10187 N N . VAL C 1 251 ? 22.614 -11.170 -13.226 1.00 20.83 247 VAL C N 1
ATOM 10188 C CA A VAL C 1 251 ? 23.918 -10.940 -13.879 0.50 21.13 247 VAL C CA 1
ATOM 10189 C CA B VAL C 1 251 ? 23.868 -10.824 -13.900 0.50 22.54 247 VAL C CA 1
ATOM 10190 C C . VAL C 1 251 ? 23.762 -11.262 -15.365 1.00 22.43 247 VAL C C 1
ATOM 10191 O O . VAL C 1 251 ? 23.010 -12.187 -15.730 1.00 21.14 247 VAL C O 1
ATOM 10198 N N . ALA C 1 252 ? 24.493 -10.542 -16.211 1.00 25.01 248 ALA C N 1
ATOM 10199 C CA . ALA C 1 252 ? 24.431 -10.755 -17.646 1.00 27.66 248 ALA C CA 1
ATOM 10200 C C . ALA C 1 252 ? 24.792 -12.191 -17.990 1.00 28.73 248 ALA C C 1
ATOM 10201 O O . ALA C 1 252 ? 25.802 -12.711 -17.498 1.00 30.27 248 ALA C O 1
ATOM 10203 N N . GLY C 1 253 ? 23.943 -12.844 -18.784 1.00 29.45 249 GLY C N 1
ATOM 10204 C CA . GLY C 1 253 ? 24.207 -14.200 -19.255 1.00 30.57 249 GLY C CA 1
ATOM 10205 C C . GLY C 1 253 ? 23.650 -15.347 -18.432 1.00 31.69 249 GLY C C 1
ATOM 10206 O O . GLY C 1 253 ? 23.729 -16.497 -18.859 1.00 31.22 249 GLY C O 1
ATOM 10207 N N . LYS C 1 254 ? 23.077 -15.053 -17.256 1.00 30.77 250 LYS C N 1
ATOM 10208 C CA . LYS C 1 254 ? 22.477 -16.083 -16.407 1.00 30.50 250 LYS C CA 1
ATOM 10209 C C . LYS C 1 254 ? 20.965 -15.996 -16.522 1.00 28.71 250 LYS C C 1
ATOM 10210 O O . LYS C 1 254 ? 20.413 -14.901 -16.469 1.00 29.39 250 LYS C O 1
ATOM 10216 N N . ALA C 1 255 ? 20.317 -17.149 -16.657 1.00 29.82 251 ALA C N 1
ATOM 10217 C CA . ALA C 1 255 ? 18.865 -17.228 -16.847 1.00 31.01 251 ALA C CA 1
ATOM 10218 C C . ALA C 1 255 ? 18.078 -17.356 -15.539 1.00 28.78 251 ALA C C 1
ATOM 10219 O O . ALA C 1 255 ? 16.886 -17.035 -15.511 1.00 31.30 251 ALA C O 1
ATOM 10221 N N . ASP C 1 256 ? 18.722 -17.830 -14.471 1.00 27.18 252 ASP C N 1
ATOM 10222 C CA . ASP C 1 256 ? 18.067 -17.951 -13.147 1.00 24.04 252 ASP C CA 1
ATOM 10223 C C . ASP C 1 256 ? 19.145 -17.822 -12.072 1.00 21.32 252 ASP C C 1
ATOM 10224 O O . ASP C 1 256 ? 20.350 -17.878 -12.329 1.00 21.11 252 ASP C O 1
ATOM 10229 N N . PHE C 1 257 ? 18.693 -17.650 -10.843 1.00 18.69 253 PHE C N 1
ATOM 10230 C CA . PHE C 1 257 ? 19.576 -17.613 -9.697 1.00 17.50 253 PHE C CA 1
ATOM 10231 C C . PHE C 1 257 ? 20.078 -19.005 -9.408 1.00 17.95 253 PHE C C 1
ATOM 10232 O O . PHE C 1 257 ? 19.427 -19.968 -9.739 1.00 18.19 253 PHE C O 1
ATOM 10240 N N . GLU C 1 258 ? 21.262 -19.084 -8.816 1.00 17.33 254 GLU C N 1
ATOM 10241 C CA . GLU C 1 258 ? 21.821 -20.350 -8.346 1.00 19.28 254 GLU C CA 1
ATOM 10242 C C . GLU C 1 258 ? 21.889 -20.236 -6.842 1.00 17.11 254 GLU C C 1
ATOM 10243 O O . GLU C 1 258 ? 22.457 -19.283 -6.326 1.00 17.41 254 GLU C O 1
ATOM 10249 N N . VAL C 1 259 ? 21.277 -21.192 -6.145 1.00 15.66 255 VAL C N 1
ATOM 10250 C CA . VAL C 1 259 ? 21.156 -21.123 -4.689 1.00 15.17 255 VAL C CA 1
ATOM 10251 C C . VAL C 1 259 ? 21.686 -22.409 -4.113 1.00 14.49 255 VAL C C 1
ATOM 10252 O O . VAL C 1 259 ? 21.396 -23.495 -4.638 1.00 15.20 255 VAL C O 1
ATOM 10256 N N . ASP C 1 260 ? 22.482 -22.291 -3.053 1.00 15.53 256 ASP C N 1
ATOM 10257 C CA A ASP C 1 260 ? 23.077 -23.429 -2.333 0.50 15.77 256 ASP C CA 1
ATOM 10258 C CA B ASP C 1 260 ? 22.861 -23.507 -2.352 0.50 15.77 256 ASP C CA 1
ATOM 10259 C C . ASP C 1 260 ? 22.704 -23.386 -0.857 1.00 15.35 256 ASP C C 1
ATOM 10260 O O . ASP C 1 260 ? 22.811 -22.323 -0.277 1.00 15.18 256 ASP C O 1
ATOM 10269 N N . ILE C 1 261 ? 22.391 -24.535 -0.263 1.00 14.43 257 ILE C N 1
ATOM 10270 C CA . ILE C 1 261 ? 22.124 -24.683 1.173 1.00 14.55 257 ILE C CA 1
ATOM 10271 C C . ILE C 1 261 ? 23.340 -25.312 1.836 1.00 14.58 257 ILE C C 1
ATOM 10272 O O . ILE C 1 261 ? 23.874 -26.327 1.343 1.00 15.33 257 ILE C O 1
ATOM 10277 N N . THR C 1 262 ? 23.764 -24.704 2.927 1.00 13.79 258 THR C N 1
ATOM 10278 C CA . THR C 1 262 ? 24.846 -25.236 3.753 1.00 14.53 258 THR C CA 1
ATOM 10279 C C . THR C 1 262 ? 24.482 -25.138 5.214 1.00 14.70 258 THR C C 1
ATOM 10280 O O . THR C 1 262 ? 23.589 -24.371 5.608 1.00 14.81 258 THR C O 1
ATOM 10284 N N . GLY C 1 263 ? 25.191 -25.886 6.043 1.00 13.73 259 GLY C N 1
ATOM 10285 C CA . GLY C 1 263 ? 25.027 -25.820 7.474 1.00 14.05 259 GLY C CA 1
ATOM 10286 C C . GLY C 1 263 ? 23.655 -26.272 7.947 1.00 13.23 259 GLY C C 1
ATOM 10287 O O . GLY C 1 263 ? 23.230 -25.871 9.030 1.00 13.64 259 GLY C O 1
ATOM 10288 N N . PHE C 1 264 ? 22.986 -27.093 7.158 1.00 12.07 260 PHE C N 1
ATOM 10289 C CA . PHE C 1 264 ? 21.621 -27.563 7.511 1.00 12.95 260 PHE C CA 1
ATOM 10290 C C . PHE C 1 264 ? 21.589 -28.346 8.820 1.00 13.04 260 PHE C C 1
ATOM 10291 O O . PHE C 1 264 ? 22.397 -29.252 9.043 1.00 13.45 260 PHE C O 1
ATOM 10299 N N . LYS C 1 265 ? 20.667 -27.946 9.705 1.00 13.25 261 LYS C N 1
ATOM 10300 C CA . LYS C 1 265 ? 20.389 -28.647 10.939 1.00 13.13 261 LYS C CA 1
ATOM 10301 C C . LYS C 1 265 ? 18.878 -28.773 11.098 1.00 12.73 261 LYS C C 1
ATOM 10302 O O . LYS C 1 265 ? 18.126 -27.927 10.597 1.00 12.17 261 LYS C O 1
ATOM 10308 N N . ILE C 1 266 ? 18.452 -29.835 11.761 1.00 11.94 262 ILE C N 1
ATOM 10309 C CA . ILE C 1 266 ? 17.041 -30.088 12.015 1.00 12.07 262 ILE C CA 1
ATOM 10310 C C . ILE C 1 266 ? 16.869 -30.786 13.351 1.00 13.26 262 ILE C C 1
ATOM 10311 O O . ILE C 1 266 ? 17.637 -31.704 13.687 1.00 13.90 262 ILE C O 1
ATOM 10316 N N . ASN C 1 267 ? 15.906 -30.306 14.143 1.00 12.41 263 ASN C N 1
ATOM 10317 C CA A ASN C 1 267 ? 15.502 -30.949 15.394 0.50 12.78 263 ASN C CA 1
ATOM 10318 C CA B ASN C 1 267 ? 15.486 -30.972 15.382 0.50 12.24 263 ASN C CA 1
ATOM 10319 C C . ASN C 1 267 ? 13.986 -31.095 15.409 1.00 12.28 263 ASN C C 1
ATOM 10320 O O . ASN C 1 267 ? 13.295 -30.304 14.771 1.00 12.55 263 ASN C O 1
ATOM 10329 N N . MET C 1 268 ? 13.492 -32.090 16.133 1.00 11.32 264 MET C N 1
ATOM 10330 C CA . MET C 1 268 ? 12.051 -32.262 16.379 1.00 11.52 264 MET C CA 1
ATOM 10331 C C . MET C 1 268 ? 11.764 -31.769 17.766 1.00 11.63 264 MET C C 1
ATOM 10332 O O . MET C 1 268 ? 12.404 -32.211 18.717 1.00 11.60 264 MET C O 1
ATOM 10337 N N . LEU C 1 269 ? 10.819 -30.828 17.893 1.00 11.16 265 LEU C N 1
ATOM 10338 C CA . LEU C 1 269 ? 10.488 -30.190 19.149 1.00 11.45 265 LEU C CA 1
ATOM 10339 C C . LEU C 1 269 ? 9.089 -30.589 19.548 1.00 10.96 265 LEU C C 1
ATOM 10340 O O . LEU C 1 269 ? 8.150 -30.427 18.739 1.00 11.07 265 LEU C O 1
ATOM 10345 N N . VAL C 1 270 ? 8.922 -31.133 20.748 1.00 10.77 266 VAL C N 1
ATOM 10346 C CA . VAL C 1 270 ? 7.603 -31.524 21.210 1.00 11.35 266 VAL C CA 1
ATOM 10347 C C . VAL C 1 270 ? 7.535 -31.523 22.730 1.00 11.75 266 VAL C C 1
ATOM 10348 O O . VAL C 1 270 ? 8.505 -31.886 23.405 1.00 12.00 266 VAL C O 1
ATOM 10352 N N . GLN C 1 271 ? 6.387 -31.128 23.274 1.00 11.44 267 GLN C N 1
ATOM 10353 C CA . GLN C 1 271 ? 6.161 -31.222 24.694 1.00 11.68 267 GLN C CA 1
ATOM 10354 C C . GLN C 1 271 ? 6.078 -32.675 25.163 1.00 11.54 267 GLN C C 1
ATOM 10355 O O . GLN C 1 271 ? 5.642 -33.561 24.450 1.00 11.11 267 GLN C O 1
ATOM 10361 N N . ASN C 1 272 ? 6.504 -32.893 26.401 1.00 12.45 268 ASN C N 1
ATOM 10362 C CA . ASN C 1 272 ? 6.435 -34.202 27.027 1.00 12.47 268 ASN C CA 1
ATOM 10363 C C . ASN C 1 272 ? 6.229 -33.991 28.523 1.00 12.25 268 ASN C C 1
ATOM 10364 O O . ASN C 1 272 ? 6.910 -33.174 29.110 1.00 13.80 268 ASN C O 1
ATOM 10369 N N . TRP C 1 273 ? 5.269 -34.706 29.108 1.00 11.93 269 TRP C N 1
ATOM 10370 C CA . TRP C 1 273 ? 4.921 -34.445 30.510 1.00 12.55 269 TRP C CA 1
ATOM 10371 C C . TRP C 1 273 ? 4.162 -35.595 31.110 1.00 12.21 269 TRP C C 1
ATOM 10372 O O . TRP C 1 273 ? 3.628 -36.453 30.409 1.00 11.83 269 TRP C O 1
ATOM 10383 N N . VAL C 1 274 ? 4.110 -35.589 32.453 1.00 13.43 270 VAL C N 1
ATOM 10384 C CA . VAL C 1 274 ? 3.365 -36.565 33.203 1.00 14.69 270 VAL C CA 1
ATOM 10385 C C . VAL C 1 274 ? 1.954 -36.045 33.393 1.00 14.69 270 VAL C C 1
ATOM 10386 O O . VAL C 1 274 ? 1.753 -34.873 33.759 1.00 14.72 270 VAL C O 1
ATOM 10390 N N . ALA C 1 275 ? 0.999 -36.934 33.168 1.00 15.96 271 ALA C N 1
ATOM 10391 C CA . ALA C 1 275 ? -0.414 -36.599 33.287 1.00 17.33 271 ALA C CA 1
ATOM 10392 C C . ALA C 1 275 ? -0.683 -36.094 34.701 1.00 19.34 271 ALA C C 1
ATOM 10393 O O . ALA C 1 275 ? -0.212 -36.682 35.671 1.00 18.59 271 ALA C O 1
ATOM 10395 N N . PRO C 1 276 ? -1.405 -34.970 34.819 1.00 19.97 272 PRO C N 1
ATOM 10396 C CA . PRO C 1 276 ? -1.721 -34.437 36.151 1.00 21.74 272 PRO C CA 1
ATOM 10397 C C . PRO C 1 276 ? -2.664 -35.334 36.956 1.00 20.54 272 PRO C C 1
ATOM 10398 O O . PRO C 1 276 ? -3.477 -36.095 36.406 1.00 19.73 272 PRO C O 1
ATOM 10402 N N . LEU C 1 277 ? -2.515 -35.285 38.279 1.00 21.87 273 LEU C N 1
ATOM 10403 C CA . LEU C 1 277 ? -3.360 -36.086 39.178 1.00 23.11 273 LEU C CA 1
ATOM 10404 C C . LEU C 1 277 ? -4.860 -35.904 38.907 1.00 21.04 273 LEU C C 1
ATOM 10405 O O . LEU C 1 277 ? -5.651 -36.850 38.929 1.00 21.50 273 LEU C O 1
ATOM 10410 N N . GLU C 1 278 ? -5.245 -34.668 38.621 1.00 20.15 274 GLU C N 1
ATOM 10411 C CA . GLU C 1 278 ? -6.653 -34.317 38.565 1.00 21.17 274 GLU C CA 1
ATOM 10412 C C . GLU C 1 278 ? -7.448 -34.893 37.405 1.00 23.39 274 GLU C C 1
ATOM 10413 O O . GLU C 1 278 ? -8.672 -34.852 37.432 1.00 24.70 274 GLU C O 1
ATOM 10419 N N . ILE C 1 279 ? -6.789 -35.421 36.376 1.00 22.90 275 ILE C N 1
ATOM 10420 C CA . ILE C 1 279 ? -7.562 -36.026 35.282 1.00 24.97 275 ILE C CA 1
ATOM 10421 C C . ILE C 1 279 ? -7.878 -37.492 35.523 1.00 29.07 275 ILE C C 1
ATOM 10422 O O . ILE C 1 279 ? -8.573 -38.101 34.714 1.00 30.69 275 ILE C O 1
ATOM 10427 N N . GLY C 1 280 ? -7.392 -38.059 36.627 1.00 29.45 276 GLY C N 1
ATOM 10428 C CA . GLY C 1 280 ? -7.742 -39.427 36.981 1.00 31.05 276 GLY C CA 1
ATOM 10429 C C . GLY C 1 280 ? -7.193 -40.444 36.001 1.00 33.39 276 GLY C C 1
ATOM 10430 O O . GLY C 1 280 ? -6.101 -40.263 35.439 1.00 35.74 276 GLY C O 1
ATOM 10431 N N . ASP C 1 281 ? -7.956 -41.516 35.803 1.00 32.28 277 ASP C N 1
ATOM 10432 C CA . ASP C 1 281 ? -7.583 -42.569 34.876 1.00 32.24 277 ASP C CA 1
ATOM 10433 C C . ASP C 1 281 ? -7.801 -42.092 33.440 1.00 28.96 277 ASP C C 1
ATOM 10434 O O . ASP C 1 281 ? -8.865 -41.575 33.100 1.00 31.98 277 ASP C O 1
ATOM 10439 N N . ILE C 1 282 ? -6.775 -42.245 32.614 1.00 26.36 278 ILE C N 1
ATOM 10440 C CA . ILE C 1 282 ? -6.894 -41.971 31.171 1.00 24.64 278 ILE C CA 1
ATOM 10441 C C . ILE C 1 282 ? -7.636 -43.166 30.578 1.00 23.18 278 ILE C C 1
ATOM 10442 O O . ILE C 1 282 ? -7.334 -44.310 30.914 1.00 21.36 278 ILE C O 1
ATOM 10447 N N . PRO C 1 283 ? -8.619 -42.911 29.698 1.00 20.48 279 PRO C N 1
ATOM 10448 C CA . PRO C 1 283 ? -9.341 -44.031 29.110 1.00 20.09 279 PRO C CA 1
ATOM 10449 C C . PRO C 1 283 ? -8.446 -45.048 28.412 1.00 18.63 279 PRO C C 1
ATOM 10450 O O . PRO C 1 283 ? -7.370 -44.712 27.934 1.00 20.11 279 PRO C O 1
ATOM 10454 N N . LYS C 1 284 ? -8.891 -46.298 28.369 1.00 17.16 280 LYS C N 1
ATOM 10455 C CA . LYS C 1 284 ? -8.111 -47.380 27.771 1.00 17.49 280 LYS C CA 1
ATOM 10456 C C . LYS C 1 284 ? -7.822 -47.144 26.293 1.00 16.78 280 LYS C C 1
ATOM 10457 O O . LYS C 1 284 ? -6.711 -47.379 25.844 1.00 17.14 280 LYS C O 1
ATOM 10463 N N . THR C 1 285 ? -8.837 -46.699 25.552 1.00 16.01 281 THR C N 1
ATOM 10464 C CA . THR C 1 285 ? -8.713 -46.525 24.114 1.00 16.04 281 THR C CA 1
ATOM 10465 C C . THR C 1 285 ? -8.988 -45.089 23.729 1.00 15.72 281 THR C C 1
ATOM 10466 O O . THR C 1 285 ? -10.096 -44.597 23.948 1.00 17.89 281 THR C O 1
ATOM 10470 N N . ILE C 1 286 ? -7.978 -44.433 23.161 1.00 14.15 282 ILE C N 1
ATOM 10471 C CA . ILE C 1 286 ? -8.074 -43.009 22.774 1.00 13.93 282 ILE C CA 1
ATOM 10472 C C . ILE C 1 286 ? -8.181 -42.970 21.254 1.00 13.16 282 ILE C C 1
ATOM 10473 O O . ILE C 1 286 ? -7.459 -43.664 20.548 1.00 13.67 282 ILE C O 1
ATOM 10478 N N . ILE C 1 287 ? -9.063 -42.106 20.766 1.00 13.27 283 ILE C N 1
ATOM 10479 C CA . ILE C 1 287 ? -9.358 -41.971 19.315 1.00 13.97 283 ILE C CA 1
ATOM 10480 C C . ILE C 1 287 ? -8.821 -40.616 18.799 1.00 13.18 283 ILE C C 1
ATOM 10481 O O . ILE C 1 287 ? -8.982 -39.583 19.465 1.00 13.85 283 ILE C O 1
ATOM 10486 N N . TYR C 1 288 ? -8.137 -40.639 17.650 1.00 12.72 284 TYR C N 1
ATOM 10487 C CA . TYR C 1 288 ? -7.568 -39.430 16.994 1.00 13.06 284 TYR C CA 1
ATOM 10488 C C . TYR C 1 288 ? -8.119 -39.333 15.582 1.00 12.88 284 TYR C C 1
ATOM 10489 O O . TYR C 1 288 ? -8.156 -40.304 14.843 1.00 12.50 284 TYR C O 1
ATOM 10498 N N . ASN C 1 289 ? -8.517 -38.115 15.215 1.00 13.69 285 ASN C N 1
ATOM 10499 C CA . ASN C 1 289 ? -8.955 -37.817 13.857 1.00 13.96 285 ASN C CA 1
ATOM 10500 C C . ASN C 1 289 ? -7.687 -37.633 13.009 1.00 13.48 285 ASN C C 1
ATOM 10501 O O . ASN C 1 289 ? -6.859 -36.775 13.299 1.00 13.37 285 ASN C O 1
ATOM 10506 N N . THR C 1 290 ? -7.506 -38.491 12.008 1.00 13.40 286 THR C N 1
ATOM 10507 C CA . THR C 1 290 ? -6.287 -38.529 11.203 1.00 13.99 286 THR C CA 1
ATOM 10508 C C . THR C 1 290 ? -6.661 -38.724 9.733 1.00 14.57 286 THR C C 1
ATOM 10509 O O . THR C 1 290 ? -6.459 -39.800 9.174 1.00 13.96 286 THR C O 1
ATOM 10513 N N . PRO C 1 291 ? -7.186 -37.662 9.090 1.00 15.04 287 PRO C N 1
ATOM 10514 C CA . PRO C 1 291 ? -7.657 -37.777 7.699 1.00 14.43 287 PRO C CA 1
ATOM 10515 C C . PRO C 1 291 ? -6.639 -38.366 6.747 1.00 13.61 287 PRO C C 1
ATOM 10516 O O . PRO C 1 291 ? -5.450 -38.110 6.887 1.00 13.51 287 PRO C O 1
ATOM 10520 N N . LEU C 1 292 ? -7.119 -39.159 5.788 1.00 13.12 288 LEU C N 1
ATOM 10521 C CA . LEU C 1 292 ? -6.251 -39.795 4.796 1.00 14.11 288 LEU C CA 1
ATOM 10522 C C . LEU C 1 292 ? -6.436 -39.123 3.426 1.00 13.90 288 LEU C C 1
ATOM 10523 O O . LEU C 1 292 ? -7.513 -39.157 2.847 1.00 14.55 288 LEU C O 1
ATOM 10528 N N . ILE C 1 293 ? -5.390 -38.486 2.941 1.00 13.86 289 ILE C N 1
ATOM 10529 C CA . ILE C 1 293 ? -5.416 -37.777 1.656 1.00 14.07 289 ILE C CA 1
ATOM 10530 C C . ILE C 1 293 ? -4.648 -38.632 0.673 1.00 14.35 289 ILE C C 1
ATOM 10531 O O . ILE C 1 293 ? -3.495 -39.027 0.957 1.00 15.65 289 ILE C O 1
ATOM 10536 N N . SER C 1 294 ? -5.244 -38.885 -0.486 1.00 14.41 290 SER C N 1
ATOM 10537 C CA A SER C 1 294 ? -4.697 -39.809 -1.498 0.50 15.18 290 SER C CA 1
ATOM 10538 C CA B SER C 1 294 ? -4.585 -39.713 -1.486 0.50 15.27 290 SER C CA 1
ATOM 10539 C C . SER C 1 294 ? -4.869 -39.221 -2.882 1.00 15.73 290 SER C C 1
ATOM 10540 O O . SER C 1 294 ? -5.918 -38.667 -3.154 1.00 15.80 290 SER C O 1
ATOM 10545 N N . LEU C 1 295 ? -3.888 -39.420 -3.760 1.00 16.25 291 LEU C N 1
ATOM 10546 C CA . LEU C 1 295 ? -4.057 -39.131 -5.176 1.00 17.24 291 LEU C CA 1
ATOM 10547 C C . LEU C 1 295 ? -4.847 -40.303 -5.759 1.00 17.86 291 LEU C C 1
ATOM 10548 O O . LEU C 1 295 ? -4.393 -41.458 -5.724 1.00 19.97 291 LEU C O 1
ATOM 10553 N N . GLU C 1 296 ? -6.039 -40.023 -6.251 1.00 17.07 292 GLU C N 1
ATOM 10554 C CA . GLU C 1 296 ? -6.907 -41.065 -6.815 1.00 17.60 292 GLU C CA 1
ATOM 10555 C C . GLU C 1 296 ? -6.665 -41.293 -8.291 1.00 18.27 292 GLU C C 1
ATOM 10556 O O . GLU C 1 296 ? -6.837 -42.421 -8.787 1.00 19.20 292 GLU C O 1
ATOM 10562 N N . GLY C 1 297 ? -6.298 -40.243 -9.006 1.00 17.34 293 GLY C N 1
ATOM 10563 C CA . GLY C 1 297 ? -6.033 -40.363 -10.428 1.00 17.72 293 GLY C CA 1
ATOM 10564 C C . GLY C 1 297 ? -5.326 -39.158 -10.960 1.00 17.47 293 GLY C C 1
ATOM 10565 O O . GLY C 1 297 ? -5.437 -38.041 -10.424 1.00 15.32 293 GLY C O 1
ATOM 10566 N N . ASN C 1 298 ? -4.560 -39.378 -12.017 1.00 17.53 294 ASN C N 1
ATOM 10567 C CA . ASN C 1 298 ? -3.914 -38.283 -12.697 1.00 18.44 294 ASN C CA 1
ATOM 10568 C C . ASN C 1 298 ? -3.807 -38.589 -14.179 1.00 18.30 294 ASN C C 1
ATOM 10569 O O . ASN C 1 298 ? -3.864 -39.752 -14.590 1.00 19.32 294 ASN C O 1
ATOM 10574 N N . ILE C 1 299 ? -3.712 -37.534 -14.974 1.00 18.35 295 ILE C N 1
ATOM 10575 C CA . ILE C 1 299 ? -3.472 -37.651 -16.412 1.00 17.98 295 ILE C CA 1
ATOM 10576 C C . ILE C 1 299 ? -2.867 -36.354 -16.888 1.00 18.52 295 ILE C C 1
ATOM 10577 O O . ILE C 1 299 ? -3.170 -35.287 -16.321 1.00 16.94 295 ILE C O 1
ATOM 10582 N N . SER C 1 300 ? -2.003 -36.419 -17.896 1.00 17.83 296 SER C N 1
ATOM 10583 C CA A SER C 1 300 ? -1.329 -35.225 -18.391 0.50 18.65 296 SER C CA 1
ATOM 10584 C CA B SER C 1 300 ? -1.300 -35.236 -18.395 0.50 18.02 296 SER C CA 1
ATOM 10585 C C . SER C 1 300 ? -1.431 -35.092 -19.901 1.00 18.89 296 SER C C 1
ATOM 10586 O O . SER C 1 300 ? -1.776 -36.046 -20.596 1.00 19.60 296 SER C O 1
ATOM 10591 N N . SER C 1 301 ? -1.151 -33.890 -20.388 1.00 18.58 297 SER C N 1
ATOM 10592 C CA . SER C 1 301 ? -1.002 -33.633 -21.818 1.00 19.39 297 SER C CA 1
ATOM 10593 C C . SER C 1 301 ? -0.056 -32.461 -22.028 1.00 20.00 297 SER C C 1
ATOM 10594 O O . SER C 1 301 ? 0.223 -31.662 -21.110 1.00 17.83 297 SER C O 1
ATOM 10597 N N . MET C 1 302 ? 0.453 -32.376 -23.254 1.00 20.10 298 MET C N 1
ATOM 10598 C CA . MET C 1 302 ? 1.172 -31.209 -23.706 1.00 21.10 298 MET C CA 1
ATOM 10599 C C . MET C 1 302 ? 0.112 -30.231 -24.168 1.00 20.42 298 MET C C 1
ATOM 10600 O O . MET C 1 302 ? -0.610 -30.503 -25.119 1.00 20.36 298 MET C O 1
ATOM 10605 N N . CYS C 1 303 ? 0.036 -29.084 -23.486 1.00 18.59 299 CYS C N 1
ATOM 10606 C CA . CYS C 1 303 ? -0.947 -28.053 -23.779 1.00 18.57 299 CYS C CA 1
ATOM 10607 C C . CYS C 1 303 ? -0.309 -26.925 -24.578 1.00 17.48 299 CYS C C 1
ATOM 10608 O O . CYS C 1 303 ? 0.594 -26.256 -24.082 1.00 17.89 299 CYS C O 1
ATOM 10611 N N . LEU C 1 304 ? -0.778 -26.733 -25.820 1.00 18.22 300 LEU C N 1
ATOM 10612 C CA . LEU C 1 304 ? -0.219 -25.732 -26.742 1.00 19.71 300 LEU C CA 1
ATOM 10613 C C . LEU C 1 304 ? -1.191 -24.595 -26.854 1.00 18.02 300 LEU C C 1
ATOM 10614 O O . LEU C 1 304 ? -2.365 -24.822 -27.149 1.00 19.16 300 LEU C O 1
ATOM 10619 N N . ASN C 1 305 ? -0.711 -23.377 -26.626 1.00 18.32 301 ASN C N 1
ATOM 10620 C CA . ASN C 1 305 ? -1.518 -22.184 -26.883 1.00 18.14 301 ASN C CA 1
ATOM 10621 C C . ASN C 1 305 ? -1.215 -21.601 -28.255 1.00 19.15 301 ASN C C 1
ATOM 10622 O O . ASN C 1 305 ? -0.056 -21.523 -28.660 1.00 20.36 301 ASN C O 1
ATOM 10627 N N . THR C 1 306 ? -2.286 -21.210 -28.933 1.00 19.70 302 THR C N 1
ATOM 10628 C CA . THR C 1 306 ? -2.241 -20.537 -30.228 1.00 20.24 302 THR C CA 1
ATOM 10629 C C . THR C 1 306 ? -2.740 -19.097 -30.176 1.00 21.33 302 THR C C 1
ATOM 10630 O O . THR C 1 306 ? -2.528 -18.353 -31.131 1.00 23.77 302 THR C O 1
ATOM 10634 N N . LYS C 1 307 ? -3.406 -18.705 -29.088 1.00 19.79 303 LYS C N 1
ATOM 10635 C CA . LYS C 1 307 ? -3.885 -17.350 -28.876 1.00 20.12 303 LYS C CA 1
ATOM 10636 C C . LYS C 1 307 ? -3.186 -16.787 -27.640 1.00 18.58 303 LYS C C 1
ATOM 10637 O O . LYS C 1 307 ? -2.661 -17.541 -26.788 1.00 19.12 303 LYS C O 1
ATOM 10643 N N . ASP C 1 308 ? -3.089 -15.467 -27.581 1.00 17.59 304 ASP C N 1
ATOM 10644 C CA . ASP C 1 308 ? -2.380 -14.815 -26.476 1.00 16.77 304 ASP C CA 1
ATOM 10645 C C . ASP C 1 308 ? -3.112 -15.134 -25.168 1.00 16.07 304 ASP C C 1
ATOM 10646 O O . ASP C 1 308 ? -4.310 -14.932 -25.081 1.00 16.71 304 ASP C O 1
ATOM 10651 N N . PRO C 1 309 ? -2.371 -15.603 -24.148 1.00 15.43 305 PRO C N 1
ATOM 10652 C CA . PRO C 1 309 ? -3.065 -15.829 -22.877 1.00 15.07 305 PRO C CA 1
ATOM 10653 C C . PRO C 1 309 ? -3.516 -14.525 -22.227 1.00 14.89 305 PRO C C 1
ATOM 10654 O O . PRO C 1 309 ? -4.467 -14.538 -21.445 1.00 14.45 305 PRO C O 1
ATOM 10658 N N . TYR C 1 310 ? -2.879 -13.413 -22.592 1.00 15.27 306 TYR C N 1
ATOM 10659 C CA . TYR C 1 310 ? -3.249 -12.067 -22.102 1.00 15.37 306 TYR C CA 1
ATOM 10660 C C . TYR C 1 310 ? -4.246 -11.364 -23.025 1.00 15.37 306 TYR C C 1
ATOM 10661 O O . TYR C 1 310 ? -4.549 -10.184 -22.830 1.00 16.44 306 TYR C O 1
ATOM 10670 N N . GLY C 1 311 ? -4.761 -12.073 -24.035 1.00 15.54 307 GLY C N 1
ATOM 10671 C CA . GLY C 1 311 ? -5.765 -11.521 -24.951 1.00 16.16 307 GLY C CA 1
ATOM 10672 C C . GLY C 1 311 ? -7.182 -11.676 -24.433 1.00 17.03 307 GLY C C 1
ATOM 10673 O O . GLY C 1 311 ? -7.401 -11.940 -23.255 1.00 16.37 307 GLY C O 1
ATOM 10674 N N . ILE C 1 312 ? -8.163 -11.522 -25.321 1.00 17.26 308 ILE C N 1
ATOM 10675 C CA . ILE C 1 312 ? -9.571 -11.654 -24.962 1.00 18.11 308 ILE C CA 1
ATOM 10676 C C . ILE C 1 312 ? -9.776 -12.971 -24.180 1.00 16.09 308 ILE C C 1
ATOM 10677 O O . ILE C 1 312 ? -9.396 -14.035 -24.658 1.00 15.66 308 ILE C O 1
ATOM 10682 N N . PRO C 1 313 ? -10.377 -12.898 -22.983 1.00 14.62 309 PRO C N 1
ATOM 10683 C CA . PRO C 1 313 ? -10.400 -14.130 -22.174 1.00 14.96 309 PRO C CA 1
ATOM 10684 C C . PRO C 1 313 ? -11.150 -15.286 -22.837 1.00 15.87 309 PRO C C 1
ATOM 10685 O O . PRO C 1 313 ? -10.693 -16.433 -22.772 1.00 15.43 309 PRO C O 1
ATOM 10689 N N . GLY C 1 314 ? -12.238 -14.981 -23.534 1.00 16.00 310 GLY C N 1
ATOM 10690 C CA . GLY C 1 314 ? -13.033 -16.019 -24.185 1.00 16.67 310 GLY C CA 1
ATOM 10691 C C . GLY C 1 314 ? -12.330 -16.670 -25.357 1.00 17.56 310 GLY C C 1
ATOM 10692 O O . GLY C 1 314 ? -12.780 -17.711 -25.829 1.00 20.00 310 GLY C O 1
ATOM 10693 N N . GLU C 1 315 ? -11.257 -16.065 -25.843 1.00 16.90 311 GLU C N 1
ATOM 10694 C CA . GLU C 1 315 ? -10.444 -16.657 -26.905 1.00 18.42 311 GLU C CA 1
ATOM 10695 C C . GLU C 1 315 ? -9.274 -17.485 -26.404 1.00 18.56 311 GLU C C 1
ATOM 10696 O O . GLU C 1 315 ? -8.631 -18.147 -27.194 1.00 18.32 311 GLU C O 1
ATOM 10702 N N . ARG C 1 316 ? -8.958 -17.460 -25.102 1.00 16.61 312 ARG C N 1
ATOM 10703 C CA . ARG C 1 316 ? -7.863 -18.304 -24.607 1.00 16.51 312 ARG C CA 1
ATOM 10704 C C . ARG C 1 316 ? -8.174 -19.772 -24.946 1.00 15.52 312 ARG C C 1
ATOM 10705 O O . ARG C 1 316 ? -9.345 -20.218 -24.860 1.00 15.82 312 ARG C O 1
ATOM 10713 N N . ASN C 1 317 ? -7.144 -20.516 -25.334 1.00 16.47 313 ASN C N 1
ATOM 10714 C CA . ASN C 1 317 ? -7.342 -21.919 -25.708 1.00 17.50 313 ASN C CA 1
ATOM 10715 C C . ASN C 1 317 ? -7.920 -22.703 -24.535 1.00 16.96 313 ASN C C 1
ATOM 10716 O O . ASN C 1 317 ? -7.423 -22.575 -23.425 1.00 16.42 313 ASN C O 1
ATOM 10721 N N . LYS C 1 318 ? -8.974 -23.473 -24.787 1.00 17.85 314 LYS C N 1
ATOM 10722 C CA . LYS C 1 318 ? -9.657 -24.252 -23.761 1.00 18.21 314 LYS C CA 1
ATOM 10723 C C . LYS C 1 318 ? -9.144 -25.667 -23.853 1.00 18.08 314 LYS C C 1
ATOM 10724 O O . LYS C 1 318 ? -9.565 -26.415 -24.744 1.00 21.43 314 LYS C O 1
ATOM 10730 N N . HIS C 1 319 ? -8.217 -26.016 -22.968 1.00 15.84 315 HIS C N 1
ATOM 10731 C CA . HIS C 1 319 ? -7.624 -27.350 -22.887 1.00 16.37 315 HIS C CA 1
ATOM 10732 C C . HIS C 1 319 ? -8.509 -28.264 -22.066 1.00 16.40 315 HIS C C 1
ATOM 10733 O O . HIS C 1 319 ? -9.139 -27.828 -21.109 1.00 16.10 315 HIS C O 1
ATOM 10740 N N . ILE C 1 320 ? -8.599 -29.527 -22.465 1.00 15.66 316 ILE C N 1
ATOM 10741 C CA . ILE C 1 320 ? -9.410 -30.512 -21.751 1.00 15.77 316 ILE C CA 1
ATOM 10742 C C . ILE C 1 320 ? -8.565 -31.699 -21.355 1.00 15.89 316 ILE C C 1
ATOM 10743 O O . ILE C 1 320 ? -7.775 -32.237 -22.159 1.00 17.02 316 ILE C O 1
ATOM 10748 N N . LEU C 1 321 ? -8.749 -32.149 -20.124 1.00 15.36 317 LEU C N 1
ATOM 10749 C CA . LEU C 1 321 ? -8.145 -33.395 -19.663 1.00 15.24 317 LEU C CA 1
ATOM 10750 C C . LEU C 1 321 ? -9.233 -34.177 -18.958 1.00 15.94 317 LEU C C 1
ATOM 10751 O O . LEU C 1 321 ? -10.063 -33.607 -18.237 1.00 15.62 317 LEU C O 1
ATOM 10756 N N . THR C 1 322 ? -9.226 -35.498 -19.163 1.00 15.65 318 THR C N 1
ATOM 10757 C CA . THR C 1 322 ? -10.170 -36.388 -18.525 1.00 15.98 318 THR C CA 1
ATOM 10758 C C . THR C 1 322 ? -9.430 -37.570 -17.910 1.00 16.33 318 THR C C 1
ATOM 10759 O O . THR C 1 322 ? -8.694 -38.276 -18.612 1.00 16.14 318 THR C O 1
ATOM 10763 N N . THR C 1 323 ? -9.647 -37.819 -16.616 1.00 15.87 319 THR C N 1
ATOM 10764 C CA . THR C 1 323 ? -9.011 -38.958 -15.966 1.00 16.38 319 THR C CA 1
ATOM 10765 C C . THR C 1 323 ? -9.510 -40.252 -16.590 1.00 17.57 319 THR C C 1
ATOM 10766 O O . THR C 1 323 ? -10.587 -40.309 -17.164 1.00 17.69 319 THR C O 1
ATOM 10770 N N . HIS C 1 324 ? -8.716 -41.302 -16.436 1.00 18.79 320 HIS C N 1
ATOM 10771 C CA . HIS C 1 324 ? -9.229 -42.644 -16.622 1.00 20.75 320 HIS C CA 1
ATOM 10772 C C . HIS C 1 324 ? -10.254 -42.893 -15.514 1.00 20.38 320 HIS C C 1
ATOM 10773 O O . HIS C 1 324 ? -10.348 -42.110 -14.539 1.00 20.59 320 HIS C O 1
ATOM 10780 N N . SER C 1 325 ? -11.053 -43.947 -15.631 1.00 19.47 321 SER C N 1
ATOM 10781 C CA . SER C 1 325 ? -12.003 -44.292 -14.579 1.00 20.31 321 SER C CA 1
ATOM 10782 C C . SER C 1 325 ? -11.235 -44.625 -13.315 1.00 20.16 321 SER C C 1
ATOM 10783 O O . SER C 1 325 ? -10.238 -45.343 -13.362 1.00 21.63 321 SER C O 1
ATOM 10786 N N . MET C 1 326 ? -11.658 -44.038 -12.201 1.00 18.19 322 MET C N 1
ATOM 10787 C CA . MET C 1 326 ? -11.047 -44.248 -10.898 1.00 18.59 322 MET C CA 1
ATOM 10788 C C . MET C 1 326 ? -11.969 -45.119 -10.058 1.00 18.41 322 MET C C 1
ATOM 10789 O O . MET C 1 326 ? -13.102 -44.716 -9.729 1.00 19.16 322 MET C O 1
ATOM 10794 N N . ALA C 1 327 ? -11.475 -46.315 -9.711 1.00 18.59 323 ALA C N 1
ATOM 10795 C CA . ALA C 1 327 ? -12.219 -47.306 -8.948 1.00 19.28 323 ALA C CA 1
ATOM 10796 C C . ALA C 1 327 ? -11.970 -47.072 -7.471 1.00 19.15 323 ALA C C 1
ATOM 10797 O O . ALA C 1 327 ? -10.823 -47.049 -7.044 1.00 21.31 323 ALA C O 1
ATOM 10799 N N . MET C 1 328 ? -13.037 -46.874 -6.701 1.00 18.55 324 MET C N 1
ATOM 10800 C CA . MET C 1 328 ? -12.934 -46.684 -5.260 1.00 18.84 324 MET C CA 1
ATOM 10801 C C . MET C 1 328 ? -13.776 -47.727 -4.549 1.00 17.91 324 MET C C 1
ATOM 10802 O O . MET C 1 328 ? -14.884 -47.996 -4.967 1.00 19.05 324 MET C O 1
ATOM 10807 N N . ASN C 1 329 ? -13.265 -48.273 -3.450 1.00 18.44 325 ASN C N 1
ATOM 10808 C CA . ASN C 1 329 ? -14.013 -49.309 -2.701 1.00 19.65 325 ASN C CA 1
ATOM 10809 C C . ASN C 1 329 ? -15.017 -48.755 -1.673 1.00 18.26 325 ASN C C 1
ATOM 10810 O O . ASN C 1 329 ? -15.769 -49.513 -1.047 1.00 18.86 325 ASN C O 1
ATOM 10815 N N . ASN C 1 330 ? -15.021 -47.429 -1.488 1.00 16.61 326 ASN C N 1
ATOM 10816 C CA . ASN C 1 330 ? -15.869 -46.758 -0.512 1.00 15.47 326 ASN C CA 1
ATOM 10817 C C . ASN C 1 330 ? -15.944 -45.284 -0.966 1.00 14.73 326 ASN C C 1
ATOM 10818 O O . ASN C 1 330 ? -15.197 -44.893 -1.863 1.00 15.81 326 ASN C O 1
ATOM 10823 N N . VAL C 1 331 ? -16.807 -44.512 -0.326 1.00 13.94 327 VAL C N 1
ATOM 10824 C CA . VAL C 1 331 ? -17.122 -43.146 -0.777 1.00 13.78 327 VAL C CA 1
ATOM 10825 C C . VAL C 1 331 ? -16.390 -42.126 0.117 1.00 13.52 327 VAL C C 1
ATOM 10826 O O . VAL C 1 331 ? -16.707 -42.024 1.298 1.00 14.39 327 VAL C O 1
ATOM 10830 N N . PRO C 1 332 ? -15.380 -41.409 -0.439 1.00 12.85 328 PRO C N 1
ATOM 10831 C CA . PRO C 1 332 ? -14.717 -40.377 0.379 1.00 13.54 328 PRO C CA 1
ATOM 10832 C C . PRO C 1 332 ? -15.602 -39.209 0.780 1.00 13.69 328 PRO C C 1
ATOM 10833 O O . PRO C 1 332 ? -16.610 -38.922 0.148 1.00 15.37 328 PRO C O 1
ATOM 10837 N N . SER C 1 333 ? -15.154 -38.524 1.810 1.00 12.99 329 SER C N 1
ATOM 10838 C CA . SER C 1 333 ? -15.793 -37.318 2.312 1.00 13.05 329 SER C CA 1
ATOM 10839 C C . SER C 1 333 ? -15.653 -36.137 1.373 1.00 12.18 329 SER C C 1
ATOM 10840 O O . SER C 1 333 ? -16.604 -35.329 1.240 1.00 11.75 329 SER C O 1
ATOM 10843 N N . MET C 1 334 ? -14.497 -36.015 0.736 1.00 11.97 330 MET C N 1
ATOM 10844 C CA . MET C 1 334 ? -14.257 -34.864 -0.125 1.00 12.47 330 MET C CA 1
ATOM 10845 C C . MET C 1 334 ? -13.265 -35.224 -1.215 1.00 12.40 330 MET C C 1
ATOM 10846 O O . MET C 1 334 ? -12.439 -36.120 -1.051 1.00 12.63 330 MET C O 1
ATOM 10851 N N . PHE C 1 335 ? -13.359 -34.498 -2.323 1.00 12.16 331 PHE C N 1
ATOM 10852 C CA . PHE C 1 335 ? -12.440 -34.566 -3.420 1.00 12.87 331 PHE C CA 1
ATOM 10853 C C . PHE C 1 335 ? -11.840 -33.208 -3.687 1.00 12.51 331 PHE C C 1
ATOM 10854 O O . PHE C 1 335 ? -12.452 -32.181 -3.365 1.00 11.99 331 PHE C O 1
ATOM 10862 N N . ALA C 1 336 ? -10.658 -33.203 -4.285 1.00 12.37 332 ALA C N 1
ATOM 10863 C CA . ALA C 1 336 ? -10.010 -31.951 -4.715 1.00 12.95 332 ALA C CA 1
ATOM 10864 C C . ALA C 1 336 ? -9.482 -32.150 -6.131 1.00 12.89 332 ALA C C 1
ATOM 10865 O O . ALA C 1 336 ? -8.805 -33.162 -6.408 1.00 14.42 332 ALA C O 1
ATOM 10867 N N . VAL C 1 337 ? -9.757 -31.194 -6.999 1.00 13.08 333 VAL C N 1
ATOM 10868 C CA . VAL C 1 337 ? -9.322 -31.228 -8.395 1.00 13.08 333 VAL C CA 1
ATOM 10869 C C . VAL C 1 337 ? -8.388 -30.058 -8.633 1.00 13.18 333 VAL C C 1
ATOM 10870 O O . VAL C 1 337 ? -8.718 -28.908 -8.293 1.00 12.94 333 VAL C O 1
ATOM 10874 N N . MET C 1 338 ? -7.235 -30.327 -9.240 1.00 13.09 334 MET C N 1
ATOM 10875 C CA . MET C 1 338 ? -6.319 -29.267 -9.612 1.00 15.37 334 MET C CA 1
ATOM 10876 C C . MET C 1 338 ? -5.567 -29.690 -10.856 1.00 14.53 334 MET C C 1
ATOM 10877 O O . MET C 1 338 ? -5.355 -30.886 -11.060 1.00 15.95 334 MET C O 1
ATOM 10882 N N . VAL C 1 339 ? -5.170 -28.721 -11.663 1.00 12.78 335 VAL C N 1
ATOM 10883 C CA . VAL C 1 339 ? -4.382 -28.952 -12.869 1.00 13.43 335 VAL C CA 1
ATOM 10884 C C . VAL C 1 339 ? -3.074 -28.197 -12.703 1.00 14.12 335 VAL C C 1
ATOM 10885 O O . VAL C 1 339 ? -3.079 -26.972 -12.688 1.00 14.10 335 VAL C O 1
ATOM 10889 N N . SER C 1 340 ? -1.949 -28.914 -12.568 1.00 14.47 336 SER C N 1
ATOM 10890 C CA A SER C 1 340 ? -0.659 -28.328 -12.197 0.50 14.84 336 SER C CA 1
ATOM 10891 C CA B SER C 1 340 ? -0.669 -28.309 -12.208 0.50 15.64 336 SER C CA 1
ATOM 10892 C C . SER C 1 340 ? 0.275 -28.251 -13.397 1.00 15.74 336 SER C C 1
ATOM 10893 O O . SER C 1 340 ? 0.313 -29.188 -14.207 1.00 16.38 336 SER C O 1
ATOM 10898 N N . GLN C 1 341 ? 1.036 -27.161 -13.493 1.00 15.55 337 GLN C N 1
ATOM 10899 C CA . GLN C 1 341 ? 2.130 -27.075 -14.465 1.00 16.59 337 GLN C CA 1
ATOM 10900 C C . GLN C 1 341 ? 3.166 -28.094 -14.007 1.00 17.21 337 GLN C C 1
ATOM 10901 O O . GLN C 1 341 ? 3.636 -28.048 -12.867 1.00 18.24 337 GLN C O 1
ATOM 10907 N N . GLU C 1 342 ? 3.518 -29.054 -14.866 1.00 18.52 338 GLU C N 1
ATOM 10908 C CA A GLU C 1 342 ? 4.407 -30.137 -14.430 0.50 20.11 338 GLU C CA 1
ATOM 10909 C CA B GLU C 1 342 ? 4.422 -30.149 -14.458 0.50 20.30 338 GLU C CA 1
ATOM 10910 C C . GLU C 1 342 ? 5.835 -29.678 -14.138 1.00 20.63 338 GLU C C 1
ATOM 10911 O O . GLU C 1 342 ? 6.437 -30.145 -13.174 1.00 22.97 338 GLU C O 1
ATOM 10922 N N . THR C 1 343 ? 6.359 -28.776 -14.957 1.00 20.18 339 THR C N 1
ATOM 10923 C CA . THR C 1 343 ? 7.747 -28.344 -14.854 1.00 22.07 339 THR C CA 1
ATOM 10924 C C . THR C 1 343 ? 7.854 -26.832 -14.675 1.00 21.02 339 THR C C 1
ATOM 10925 O O . THR C 1 343 ? 7.560 -26.071 -15.598 1.00 22.29 339 THR C O 1
ATOM 10929 N N . PRO C 1 344 ? 8.269 -26.387 -13.475 1.00 20.99 340 PRO C N 1
ATOM 10930 C CA . PRO C 1 344 ? 8.474 -24.943 -13.286 1.00 21.30 340 PRO C CA 1
ATOM 10931 C C . PRO C 1 344 ? 9.550 -24.401 -14.228 1.00 22.74 340 PRO C C 1
ATOM 10932 O O . PRO C 1 344 ? 10.559 -25.083 -14.477 1.00 25.47 340 PRO C O 1
ATOM 10936 N N . THR C 1 345 ? 9.327 -23.215 -14.769 1.00 23.52 341 THR C N 1
ATOM 10937 C CA . THR C 1 345 ? 10.314 -22.568 -15.629 1.00 25.01 341 THR C CA 1
ATOM 10938 C C . THR C 1 345 ? 11.318 -21.741 -14.825 1.00 24.38 341 THR C C 1
ATOM 10939 O O . THR C 1 345 ? 12.397 -21.394 -15.316 1.00 25.47 341 THR C O 1
ATOM 10943 N N . LYS C 1 346 ? 10.937 -21.382 -13.599 1.00 22.93 342 LYS C N 1
ATOM 10944 C CA . LYS C 1 346 ? 11.792 -20.638 -12.692 1.00 23.14 342 LYS C CA 1
ATOM 10945 C C . LYS C 1 346 ? 11.760 -21.407 -11.379 1.00 21.71 342 LYS C C 1
ATOM 10946 O O . LYS C 1 346 ? 10.698 -21.910 -10.988 1.00 24.26 342 LYS C O 1
ATOM 10952 N N . LYS C 1 347 ? 12.879 -21.482 -10.681 1.00 18.74 343 LYS C N 1
ATOM 10953 C CA . LYS C 1 347 ? 12.925 -22.297 -9.472 1.00 17.80 343 LYS C CA 1
ATOM 10954 C C . LYS C 1 347 ? 12.355 -21.610 -8.211 1.00 14.79 343 LYS C C 1
ATOM 10955 O O . LYS C 1 347 ? 11.984 -22.304 -7.272 1.00 14.53 343 LYS C O 1
ATOM 10961 N N . PHE C 1 348 ? 12.322 -20.283 -8.180 1.00 13.55 344 PHE C N 1
ATOM 10962 C CA . PHE C 1 348 ? 12.072 -19.553 -6.923 1.00 12.92 344 PHE C CA 1
ATOM 10963 C C . PHE C 1 348 ? 10.817 -18.694 -6.978 1.00 12.23 344 PHE C C 1
ATOM 10964 O O . PHE C 1 348 ? 10.638 -17.806 -6.163 1.00 12.94 344 PHE C O 1
ATOM 10972 N N . ALA C 1 349 ? 9.969 -19.004 -7.948 1.00 12.39 345 ALA C N 1
ATOM 10973 C CA . ALA C 1 349 ? 8.712 -18.289 -8.227 1.00 12.76 345 ALA C CA 1
ATOM 10974 C C . ALA C 1 349 ? 7.517 -19.046 -7.692 1.00 12.30 345 ALA C C 1
ATOM 10975 O O . ALA C 1 349 ? 7.625 -20.196 -7.292 1.00 12.48 345 ALA C O 1
ATOM 10977 N N . PRO C 1 350 ? 6.344 -18.388 -7.662 1.00 11.85 346 PRO C N 1
ATOM 10978 C CA . PRO C 1 350 ? 5.126 -19.094 -7.259 1.00 11.92 346 PRO C CA 1
ATOM 10979 C C . PRO C 1 350 ? 4.837 -20.337 -8.089 1.00 11.86 346 PRO C C 1
ATOM 10980 O O . PRO C 1 350 ? 5.141 -20.399 -9.292 1.00 12.94 346 PRO C O 1
ATOM 10984 N N . ASP C 1 351 ? 4.257 -21.332 -7.447 1.00 12.21 347 ASP C N 1
ATOM 10985 C CA . ASP C 1 351 ? 3.745 -22.505 -8.178 1.00 12.89 347 ASP C CA 1
ATOM 10986 C C . ASP C 1 351 ? 2.614 -22.098 -9.124 1.00 13.08 347 ASP C C 1
ATOM 10987 O O . ASP C 1 351 ? 1.819 -21.212 -8.822 1.00 13.51 347 ASP C O 1
ATOM 10992 N N . GLN C 1 352 ? 2.552 -22.752 -10.277 1.00 12.90 348 GLN C N 1
ATOM 10993 C CA . GLN C 1 352 ? 1.554 -22.466 -11.289 1.00 13.10 348 GLN C CA 1
ATOM 10994 C C . GLN C 1 352 ? 0.553 -23.605 -11.443 1.00 13.32 348 GLN C C 1
ATOM 10995 O O . GLN C 1 352 ? 0.927 -24.769 -11.666 1.00 13.20 348 GLN C O 1
ATOM 11001 N N . LEU C 1 353 ? -0.718 -23.254 -11.333 1.00 12.43 349 LEU C N 1
ATOM 11002 C CA . LEU C 1 353 ? -1.827 -24.118 -11.657 1.00 12.92 349 LEU C CA 1
ATOM 11003 C C . LEU C 1 353 ? -2.542 -23.494 -12.844 1.00 12.62 349 LEU C C 1
ATOM 11004 O O . LEU C 1 353 ? -2.344 -22.318 -13.161 1.00 15.22 349 LEU C O 1
ATOM 11009 N N . ALA C 1 354 ? -3.304 -24.316 -13.546 1.00 12.36 350 ALA C N 1
ATOM 11010 C CA . ALA C 1 354 ? -4.171 -23.819 -14.599 1.00 12.27 350 ALA C CA 1
ATOM 11011 C C . ALA C 1 354 ? -5.440 -23.187 -14.009 1.00 11.77 350 ALA C C 1
ATOM 11012 O O . ALA C 1 354 ? -5.831 -23.507 -12.872 1.00 11.95 350 ALA C O 1
ATOM 11014 N N . GLY C 1 355 ? -6.089 -22.329 -14.804 1.00 11.38 351 GLY C N 1
ATOM 11015 C CA . GLY C 1 355 ? -7.403 -21.773 -14.427 1.00 11.62 351 GLY C CA 1
ATOM 11016 C C . GLY C 1 355 ? -8.475 -22.721 -14.925 1.00 11.91 351 GLY C C 1
ATOM 11017 O O . GLY C 1 355 ? -8.642 -22.863 -16.146 1.00 12.39 351 GLY C O 1
ATOM 11018 N N . ILE C 1 356 ? -9.203 -23.372 -14.025 1.00 11.56 352 ILE C N 1
ATOM 11019 C CA . ILE C 1 356 ? -10.235 -24.317 -14.435 1.00 11.78 352 ILE C CA 1
ATOM 11020 C C . ILE C 1 356 ? -11.521 -23.526 -14.712 1.00 12.13 352 ILE C C 1
ATOM 11021 O O . ILE C 1 356 ? -12.030 -22.829 -13.840 1.00 12.16 352 ILE C O 1
ATOM 11026 N N . ILE C 1 357 ? -12.054 -23.692 -15.920 1.00 12.43 353 ILE C N 1
ATOM 11027 C CA . ILE C 1 357 ? -13.257 -22.980 -16.372 1.00 12.50 353 ILE C CA 1
ATOM 11028 C C . ILE C 1 357 ? -14.458 -23.908 -16.533 1.00 13.52 353 ILE C C 1
ATOM 11029 O O . ILE C 1 357 ? -15.581 -23.425 -16.683 1.00 14.86 353 ILE C O 1
ATOM 11034 N N . GLY C 1 358 ? -14.232 -25.226 -16.474 1.00 12.35 354 GLY C N 1
ATOM 11035 C CA . GLY C 1 358 ? -15.309 -26.193 -16.560 1.00 12.95 354 GLY C CA 1
ATOM 11036 C C . GLY C 1 358 ? -14.931 -27.495 -15.902 1.00 13.16 354 GLY C C 1
ATOM 11037 O O . GLY C 1 358 ? -13.759 -27.855 -15.862 1.00 12.46 354 GLY C O 1
ATOM 11038 N N . LEU C 1 359 ? -15.936 -28.152 -15.335 1.00 14.19 355 LEU C N 1
ATOM 11039 C CA . LEU C 1 359 ? -15.769 -29.418 -14.667 1.00 15.87 355 LEU C CA 1
ATOM 11040 C C . LEU C 1 359 ? -16.951 -30.304 -14.989 1.00 16.75 355 LEU C C 1
ATOM 11041 O O . LEU C 1 359 ? -18.081 -29.840 -14.926 1.00 16.99 355 LEU C O 1
ATOM 11046 N N . GLU C 1 360 ? -16.693 -31.557 -15.361 1.00 16.43 356 GLU C N 1
ATOM 11047 C CA . GLU C 1 360 ? -17.759 -32.550 -15.512 1.00 17.74 356 GLU C CA 1
ATOM 11048 C C . GLU C 1 360 ? -17.341 -33.827 -14.794 1.00 16.96 356 GLU C C 1
ATOM 11049 O O . GLU C 1 360 ? -16.239 -34.321 -14.999 1.00 17.50 356 GLU C O 1
ATOM 11055 N N . ILE C 1 361 ? -18.248 -34.336 -13.958 1.00 16.12 357 ILE C N 1
ATOM 11056 C CA . ILE C 1 361 ? -18.010 -35.490 -13.107 1.00 17.17 357 ILE C CA 1
ATOM 11057 C C . ILE C 1 361 ? -18.959 -36.637 -13.530 1.00 16.45 357 ILE C C 1
ATOM 11058 O O . ILE C 1 361 ? -20.130 -36.413 -13.743 1.00 16.82 357 ILE C O 1
ATOM 11063 N N . LYS C 1 362 ? -18.406 -37.844 -13.652 1.00 18.07 358 LYS C N 1
ATOM 11064 C CA . LYS C 1 362 ? -19.203 -39.077 -13.817 1.00 18.35 358 LYS C CA 1
ATOM 11065 C C . LYS C 1 362 ? -19.026 -39.891 -12.548 1.00 17.01 358 LYS C C 1
ATOM 11066 O O . LYS C 1 362 ? -17.899 -40.078 -12.112 1.00 17.46 358 LYS C O 1
ATOM 11072 N N . VAL C 1 363 ? -20.124 -40.353 -11.949 1.00 17.52 359 VAL C N 1
ATOM 11073 C CA . VAL C 1 363 ? -20.050 -41.324 -10.848 1.00 17.59 359 VAL C CA 1
ATOM 11074 C C . VAL C 1 363 ? -20.961 -42.472 -11.243 1.00 18.53 359 VAL C C 1
ATOM 11075 O O . VAL C 1 363 ? -22.162 -42.266 -11.385 1.00 18.98 359 VAL C O 1
ATOM 11079 N N . ASP C 1 364 ? -20.386 -43.665 -11.400 1.00 19.66 360 ASP C N 1
ATOM 11080 C CA . ASP C 1 364 ? -21.142 -44.852 -11.850 1.00 20.80 360 ASP C CA 1
ATOM 11081 C C . ASP C 1 364 ? -21.857 -44.497 -13.172 1.00 22.87 360 ASP C C 1
ATOM 11082 O O . ASP C 1 364 ? -21.195 -43.985 -14.073 1.00 22.99 360 ASP C O 1
ATOM 11087 N N . SER C 1 365 ? -23.174 -44.700 -13.295 1.00 24.60 361 SER C N 1
ATOM 11088 C CA A SER C 1 365 ? -23.904 -44.416 -14.538 0.50 25.21 361 SER C CA 1
ATOM 11089 C CA B SER C 1 365 ? -23.869 -44.418 -14.555 0.50 25.28 361 SER C CA 1
ATOM 11090 C C . SER C 1 365 ? -24.296 -42.953 -14.707 1.00 25.12 361 SER C C 1
ATOM 11091 O O . SER C 1 365 ? -24.873 -42.586 -15.725 1.00 27.75 361 SER C O 1
ATOM 11096 N N . ASP C 1 366 ? -23.999 -42.116 -13.709 1.00 24.23 362 ASP C N 1
ATOM 11097 C CA . ASP C 1 366 ? -24.434 -40.723 -13.688 1.00 23.48 362 ASP C CA 1
ATOM 11098 C C . ASP C 1 366 ? -23.333 -39.841 -14.285 1.00 22.34 362 ASP C C 1
ATOM 11099 O O . ASP C 1 366 ? -22.264 -39.711 -13.689 1.00 21.45 362 ASP C O 1
ATOM 11104 N N . VAL C 1 367 ? -23.605 -39.236 -15.436 1.00 21.09 363 VAL C N 1
ATOM 11105 C CA . VAL C 1 367 ? -22.590 -38.549 -16.242 1.00 21.34 363 VAL C CA 1
ATOM 11106 C C . VAL C 1 367 ? -22.863 -37.052 -16.379 1.00 19.49 363 VAL C C 1
ATOM 11107 O O . VAL C 1 367 ? -23.990 -36.591 -16.226 1.00 19.70 363 VAL C O 1
ATOM 11111 N N . GLY C 1 368 ? -21.799 -36.307 -16.658 1.00 18.91 364 GLY C N 1
ATOM 11112 C CA . GLY C 1 368 ? -21.909 -34.883 -17.005 1.00 18.11 364 GLY C CA 1
ATOM 11113 C C . GLY C 1 368 ? -22.267 -33.975 -15.842 1.00 17.16 364 GLY C C 1
ATOM 11114 O O . GLY C 1 368 ? -22.771 -32.868 -16.054 1.00 17.69 364 GLY C O 1
ATOM 11115 N N . ILE C 1 369 ? -22.000 -34.419 -14.619 1.00 15.95 365 ILE C N 1
ATOM 11116 C CA . ILE C 1 369 ? -22.431 -33.635 -13.452 1.00 14.97 365 ILE C CA 1
ATOM 11117 C C . ILE C 1 369 ? -21.543 -32.378 -13.385 1.00 14.52 365 ILE C C 1
ATOM 11118 O O . ILE C 1 369 ? -20.322 -32.467 -13.548 1.00 14.08 365 ILE C O 1
ATOM 11123 N N . PHE C 1 370 ? -22.189 -31.239 -13.144 1.00 14.63 366 PHE C N 1
ATOM 11124 C CA . PHE C 1 370 ? -21.575 -29.897 -13.097 1.00 14.54 366 PHE C CA 1
ATOM 11125 C C . PHE C 1 370 ? -21.313 -29.276 -14.477 1.00 15.63 366 PHE C C 1
ATOM 11126 O O . PHE C 1 370 ? -20.746 -28.198 -14.542 1.00 14.72 366 PHE C O 1
ATOM 11134 N N . ARG C 1 371 ? -21.759 -29.914 -15.555 1.00 16.46 367 ARG C N 1
ATOM 11135 C CA . ARG C 1 371 ? -21.553 -29.331 -16.894 1.00 18.07 367 ARG C CA 1
ATOM 11136 C C . ARG C 1 371 ? -22.172 -27.949 -17.087 1.00 17.19 367 ARG C C 1
ATOM 11137 O O . ARG C 1 371 ? -21.699 -27.204 -17.940 1.00 18.51 367 ARG C O 1
ATOM 11145 N N . GLU C 1 372 ? -23.187 -27.600 -16.301 1.00 16.82 368 GLU C N 1
ATOM 11146 C CA . GLU C 1 372 ? -23.821 -26.285 -16.415 1.00 18.00 368 GLU C CA 1
ATOM 11147 C C . GLU C 1 372 ? -23.165 -25.215 -15.547 1.00 16.76 368 GLU C C 1
ATOM 11148 O O . GLU C 1 372 ? -23.649 -24.085 -15.502 1.00 17.63 368 GLU C O 1
ATOM 11154 N N . LEU C 1 373 ? -22.072 -25.560 -14.841 1.00 14.66 369 LEU C N 1
ATOM 11155 C CA . LEU C 1 373 ? -21.348 -24.558 -14.036 1.00 13.41 369 LEU C CA 1
ATOM 11156 C C . LEU C 1 373 ? -20.276 -23.838 -14.814 1.00 13.29 369 LEU C C 1
ATOM 11157 O O . LEU C 1 373 ? -19.553 -24.454 -15.593 1.00 14.91 369 LEU C O 1
ATOM 11162 N N . GLU C 1 374 ? -20.170 -22.537 -14.591 1.00 12.98 370 GLU C N 1
ATOM 11163 C CA . GLU C 1 374 ? -19.098 -21.740 -15.157 1.00 13.52 370 GLU C CA 1
ATOM 11164 C C . GLU C 1 374 ? -18.108 -21.410 -14.024 1.00 13.73 370 GLU C C 1
ATOM 11165 O O . GLU C 1 374 ? -18.294 -21.834 -12.881 1.00 13.16 370 GLU C O 1
ATOM 11171 N N . GLN C 1 375 ? -17.079 -20.660 -14.344 1.00 14.16 371 GLN C N 1
ATOM 11172 C CA . GLN C 1 375 ? -15.943 -20.515 -13.435 1.00 13.76 371 GLN C CA 1
ATOM 11173 C C . GLN C 1 375 ? -16.326 -19.883 -12.099 1.00 14.17 371 GLN C C 1
ATOM 11174 O O . GLN C 1 375 ? -15.853 -20.333 -11.031 1.00 13.60 371 GLN C O 1
ATOM 11180 N N . GLN C 1 376 ? -17.172 -18.867 -12.112 1.00 13.28 372 GLN C N 1
ATOM 11181 C CA . GLN C 1 376 ? -17.621 -18.221 -10.874 1.00 13.74 372 GLN C CA 1
ATOM 11182 C C . GLN C 1 376 ? -18.378 -19.215 -9.985 1.00 13.22 372 GLN C C 1
ATOM 11183 O O . GLN C 1 376 ? -18.166 -19.248 -8.779 1.00 12.85 372 GLN C O 1
ATOM 11189 N N . GLN C 1 377 ? -19.213 -20.062 -10.585 1.00 12.35 373 GLN C N 1
ATOM 11190 C CA . GLN C 1 377 ? -19.922 -21.068 -9.805 1.00 11.79 373 GLN C CA 1
ATOM 11191 C C . GLN C 1 377 ? -18.970 -22.116 -9.284 1.00 11.65 373 GLN C C 1
ATOM 11192 O O . GLN C 1 377 ? -19.170 -22.634 -8.190 1.00 11.45 373 GLN C O 1
ATOM 11198 N N . LEU C 1 378 ? -17.963 -22.489 -10.067 1.00 11.30 374 LEU C N 1
ATOM 11199 C CA . LEU C 1 378 ? -16.932 -23.434 -9.578 1.00 10.74 374 LEU C CA 1
ATOM 11200 C C . LEU C 1 378 ? -16.182 -22.854 -8.366 1.00 10.57 374 LEU C C 1
ATOM 11201 O O . LEU C 1 378 ? -15.856 -23.572 -7.413 1.00 10.56 374 LEU C O 1
ATOM 11206 N N . TYR C 1 379 ? -15.911 -21.558 -8.411 1.00 10.31 375 TYR C N 1
ATOM 11207 C CA . TYR C 1 379 ? -15.316 -20.863 -7.264 1.00 10.50 375 TYR C CA 1
ATOM 11208 C C . TYR C 1 379 ? -16.234 -20.922 -6.055 1.00 11.01 375 TYR C C 1
ATOM 11209 O O . TYR C 1 379 ? -15.780 -21.177 -4.927 1.00 10.50 375 TYR C O 1
ATOM 11218 N N . GLU C 1 380 ? -17.526 -20.691 -6.264 1.00 10.89 376 GLU C N 1
ATOM 11219 C CA . GLU C 1 380 ? -18.492 -20.769 -5.173 1.00 11.03 376 GLU C CA 1
ATOM 11220 C C . GLU C 1 380 ? -18.567 -22.180 -4.568 1.00 10.79 376 GLU C C 1
ATOM 11221 O O . GLU C 1 380 ? -18.596 -22.341 -3.347 1.00 10.98 376 GLU C O 1
ATOM 11227 N N . LEU C 1 381 ? -18.566 -23.177 -5.443 1.00 10.32 377 LEU C N 1
ATOM 11228 C CA . LEU C 1 381 ? -18.539 -24.581 -4.998 1.00 10.18 377 LEU C CA 1
ATOM 11229 C C . LEU C 1 381 ? -17.301 -24.828 -4.122 1.00 10.45 377 LEU C C 1
ATOM 11230 O O . LEU C 1 381 ? -17.372 -25.374 -3.009 1.00 10.20 377 LEU C O 1
ATOM 11235 N N . SER C 1 382 ? -16.139 -24.448 -4.638 1.00 9.34 378 SER C N 1
ATOM 11236 C CA . SER C 1 382 ? -14.915 -24.703 -3.878 1.00 9.41 378 SER C CA 1
ATOM 11237 C C . SER C 1 382 ? -14.926 -23.958 -2.540 1.00 9.79 378 SER C C 1
ATOM 11238 O O . SER C 1 382 ? -14.553 -24.523 -1.499 1.00 9.58 378 SER C O 1
ATOM 11241 N N . SER C 1 383 ? -15.383 -22.703 -2.571 1.00 10.01 379 SER C N 1
ATOM 11242 C CA . SER C 1 383 ? -15.472 -21.865 -1.365 1.00 10.17 379 SER C CA 1
ATOM 11243 C C . SER C 1 383 ? -16.453 -22.422 -0.339 1.00 10.71 379 SER C C 1
ATOM 11244 O O . SER C 1 383 ? -16.208 -22.299 0.877 1.00 11.07 379 SER C O 1
ATOM 11247 N N . SER C 1 384 ? -17.506 -23.102 -0.800 1.00 10.47 380 SER C N 1
ATOM 11248 C CA . SER C 1 384 ? -18.463 -23.732 0.125 1.00 10.72 380 SER C CA 1
ATOM 11249 C C . SER C 1 384 ? -17.844 -24.866 0.926 1.00 10.97 380 SER C C 1
ATOM 11250 O O . SER C 1 384 ? -18.377 -25.258 1.963 1.00 12.84 380 SER C O 1
ATOM 11253 N N . ASN C 1 385 ? -16.723 -25.376 0.428 1.00 10.23 381 ASN C N 1
ATOM 11254 C CA . ASN C 1 385 ? -15.951 -26.443 1.033 1.00 10.73 381 ASN C CA 1
ATOM 11255 C C . ASN C 1 385 ? -14.618 -25.940 1.566 1.00 11.41 381 ASN C C 1
ATOM 11256 O O . ASN C 1 385 ? -13.670 -26.733 1.774 1.00 13.67 381 ASN C O 1
ATOM 11261 N N . GLY C 1 386 ? -14.525 -24.633 1.792 1.00 10.41 382 GLY C N 1
ATOM 11262 C CA . GLY C 1 386 ? -13.415 -24.032 2.509 1.00 10.58 382 GLY C CA 1
ATOM 11263 C C . GLY C 1 386 ? -12.391 -23.284 1.690 1.00 10.67 382 GLY C C 1
ATOM 11264 O O . GLY C 1 386 ? -11.511 -22.651 2.285 1.00 10.54 382 GLY C O 1
ATOM 11265 N N . TYR C 1 387 ? -12.475 -23.289 0.351 1.00 10.25 383 TYR C N 1
ATOM 11266 C CA . TYR C 1 387 ? -11.488 -22.568 -0.454 1.00 10.27 383 TYR C CA 1
ATOM 11267 C C . TYR C 1 387 ? -11.369 -21.137 0.047 1.00 10.12 383 TYR C C 1
ATOM 11268 O O . TYR C 1 387 ? -12.373 -20.454 0.173 1.00 11.75 383 TYR C O 1
ATOM 11277 N N . ASN C 1 388 ? -10.134 -20.702 0.284 1.00 10.31 384 ASN C N 1
ATOM 11278 C CA . ASN C 1 388 ? -9.864 -19.518 1.124 1.00 11.00 384 ASN C CA 1
ATOM 11279 C C . ASN C 1 388 ? -9.146 -18.375 0.432 1.00 11.45 384 ASN C C 1
ATOM 11280 O O . ASN C 1 388 ? -8.690 -17.454 1.103 1.00 13.28 384 ASN C O 1
ATOM 11285 N N . LYS C 1 389 ? -9.085 -18.382 -0.894 1.00 9.61 385 LYS C N 1
ATOM 11286 C CA . LYS C 1 389 ? -8.430 -17.331 -1.664 1.00 9.91 385 LYS C CA 1
ATOM 11287 C C . LYS C 1 389 ? -9.395 -16.587 -2.578 1.00 9.73 385 LYS C C 1
ATOM 11288 O O . LYS C 1 389 ? -10.485 -17.065 -2.874 1.00 10.13 385 LYS C O 1
ATOM 11294 N N . ARG C 1 390 ? -8.947 -15.414 -3.002 1.00 9.20 386 ARG C N 1
ATOM 11295 C CA . ARG C 1 390 ? -9.738 -14.507 -3.868 1.00 9.48 386 ARG C CA 1
ATOM 11296 C C . ARG C 1 390 ? -10.007 -15.120 -5.246 1.00 9.48 386 ARG C C 1
ATOM 11297 O O . ARG C 1 390 ? -9.260 -15.992 -5.721 1.00 9.44 386 ARG C O 1
ATOM 11305 N N . PHE C 1 391 ? -11.059 -14.636 -5.907 1.00 9.47 387 PHE C N 1
ATOM 11306 C CA . PHE C 1 391 ? -11.449 -15.156 -7.210 1.00 9.60 387 PHE C CA 1
ATOM 11307 C C . PHE C 1 391 ? -10.352 -14.981 -8.281 1.00 9.22 387 PHE C C 1
ATOM 11308 O O . PHE C 1 391 ? -10.144 -15.880 -9.100 1.00 10.23 387 PHE C O 1
ATOM 11316 N N . SER C 1 392 ? -9.646 -13.854 -8.264 1.00 9.17 388 SER C N 1
ATOM 11317 C CA . SER C 1 392 ? -8.573 -13.579 -9.244 1.00 9.42 388 SER C CA 1
ATOM 11318 C C . SER C 1 392 ? -7.399 -14.554 -9.115 1.00 9.72 388 SER C C 1
ATOM 11319 O O . SER C 1 392 ? -6.661 -14.709 -10.076 1.00 10.81 388 SER C O 1
ATOM 11322 N N . CYS C 1 393 ? -7.238 -15.199 -7.967 1.00 9.68 389 CYS C N 1
ATOM 11323 C CA . CYS C 1 393 ? -6.265 -16.283 -7.824 1.00 10.30 389 CYS C CA 1
ATOM 11324 C C . CYS C 1 393 ? -6.818 -17.531 -8.472 1.00 10.09 389 CYS C C 1
ATOM 11325 O O . CYS C 1 393 ? -6.246 -18.038 -9.442 1.00 10.49 389 CYS C O 1
ATOM 11328 N N . PHE C 1 394 ? -7.968 -17.975 -7.964 1.00 9.74 390 PHE C N 1
ATOM 11329 C CA . PHE C 1 394 ? -8.664 -19.156 -8.483 1.00 9.79 390 PHE C CA 1
ATOM 11330 C C . PHE C 1 394 ? -8.827 -19.180 -9.989 1.00 9.81 390 PHE C C 1
ATOM 11331 O O . PHE C 1 394 ? -8.617 -20.195 -10.640 1.00 11.17 390 PHE C O 1
ATOM 11339 N N . SER C 1 395 ? -9.163 -18.034 -10.558 1.00 10.54 391 SER C N 1
ATOM 11340 C CA . SER C 1 395 ? -9.546 -18.018 -11.959 1.00 10.22 391 SER C CA 1
ATOM 11341 C C . SER C 1 395 ? -8.383 -18.234 -12.924 1.00 10.61 391 SER C C 1
ATOM 11342 O O . SER C 1 395 ? -8.613 -18.613 -14.069 1.00 11.03 391 SER C O 1
ATOM 11345 N N . GLY C 1 396 ? -7.162 -17.893 -12.524 1.00 10.82 392 GLY C N 1
ATOM 11346 C CA . GLY C 1 396 ? -6.035 -17.938 -13.476 1.00 10.67 392 GLY C CA 1
ATOM 11347 C C . GLY C 1 396 ? -6.126 -16.857 -14.559 1.00 11.16 392 GLY C C 1
ATOM 11348 O O . GLY C 1 396 ? -5.423 -16.926 -15.540 1.00 11.71 392 GLY C O 1
ATOM 11349 N N . ALA C 1 397 ? -6.977 -15.847 -14.359 1.00 11.05 393 ALA C N 1
ATOM 11350 C CA . ALA C 1 397 ? -7.131 -14.762 -15.336 1.00 11.03 393 ALA C CA 1
ATOM 11351 C C . ALA C 1 397 ? -5.930 -13.839 -15.352 1.00 10.93 393 ALA C C 1
ATOM 11352 O O . ALA C 1 397 ? -5.124 -13.820 -14.420 1.00 10.66 393 ALA C O 1
ATOM 11354 N N . LEU C 1 398 ? -5.822 -13.051 -16.427 1.00 10.98 394 LEU C N 1
ATOM 11355 C CA . LEU C 1 398 ? -4.851 -11.981 -16.524 1.00 11.59 394 LEU C CA 1
ATOM 11356 C C . LEU C 1 398 ? -5.122 -10.921 -15.456 1.00 11.03 394 LEU C C 1
ATOM 11357 O O . LEU C 1 398 ? -6.214 -10.319 -15.430 1.00 11.18 394 LEU C O 1
ATOM 11362 N N . ALA C 1 399 ? -4.177 -10.765 -14.534 1.00 11.10 395 ALA C N 1
ATOM 11363 C CA . ALA C 1 399 ? -4.345 -9.917 -13.352 1.00 11.23 395 ALA C CA 1
ATOM 11364 C C . ALA C 1 399 ? -3.925 -8.464 -13.524 1.00 11.98 395 ALA C C 1
ATOM 11365 O O . ALA C 1 399 ? -4.346 -7.608 -12.732 1.00 12.74 395 ALA C O 1
ATOM 11367 N N . ASN C 1 400 ? -3.078 -8.177 -14.508 1.00 12.00 396 ASN C N 1
ATOM 11368 C CA . ASN C 1 400 ? -2.530 -6.827 -14.700 1.00 12.51 396 ASN C CA 1
ATOM 11369 C C . ASN C 1 400 ? -2.808 -6.297 -16.104 1.00 13.53 396 ASN C C 1
ATOM 11370 O O . ASN C 1 400 ? -1.897 -5.925 -16.854 1.00 13.76 396 ASN C O 1
ATOM 11375 N N . GLY C 1 401 ? -4.092 -6.243 -16.455 1.00 14.22 397 GLY C N 1
ATOM 11376 C CA . GLY C 1 401 ? -4.516 -5.902 -17.803 1.00 14.69 397 GLY C CA 1
ATOM 11377 C C . GLY C 1 401 ? -4.095 -4.535 -18.294 1.00 15.76 397 GLY C C 1
ATOM 11378 O O . GLY C 1 401 ? -3.822 -4.395 -19.468 1.00 15.46 397 GLY C O 1
ATOM 11379 N N . LEU C 1 402 ? -4.030 -3.533 -17.417 1.00 17.26 398 LEU C N 1
ATOM 11380 C CA . LEU C 1 402 ? -3.595 -2.200 -17.873 1.00 19.83 398 LEU C CA 1
ATOM 11381 C C . LEU C 1 402 ? -2.175 -2.232 -18.369 1.00 23.36 398 LEU C C 1
ATOM 11382 O O . LEU C 1 402 ? -1.838 -1.643 -19.395 1.00 24.51 398 LEU C O 1
ATOM 11387 N N . THR C 1 403 ? -1.333 -2.926 -17.609 1.00 26.58 399 THR C N 1
ATOM 11388 C CA . THR C 1 403 ? 0.077 -3.016 -17.915 1.00 29.03 399 THR C CA 1
ATOM 11389 C C . THR C 1 403 ? 0.287 -3.595 -19.309 1.00 29.27 399 THR C C 1
ATOM 11390 O O . THR C 1 403 ? 1.131 -3.113 -20.060 1.00 35.23 399 THR C O 1
ATOM 11394 N N . VAL C 1 404 ? -0.536 -4.582 -19.679 1.00 27.79 400 VAL C N 1
ATOM 11395 C CA . VAL C 1 404 ? -0.476 -5.280 -20.947 1.00 26.97 400 VAL C CA 1
ATOM 11396 C C . VAL C 1 404 ? -1.228 -4.567 -22.107 1.00 26.56 400 VAL C C 1
ATOM 11397 O O . VAL C 1 404 ? -0.927 -4.760 -23.295 1.00 29.38 400 VAL C O 1
ATOM 11401 N N . ALA C 1 405 ? -2.233 -3.768 -21.764 1.00 23.64 401 ALA C N 1
ATOM 11402 C CA . ALA C 1 405 ? -2.979 -2.965 -22.738 1.00 22.36 401 ALA C CA 1
ATOM 11403 C C . ALA C 1 405 ? -2.225 -1.699 -23.171 1.00 24.00 401 ALA C C 1
ATOM 11404 O O . ALA C 1 405 ? -2.680 -1.011 -24.084 1.00 23.95 401 ALA C O 1
ATOM 11406 N N . ASP C 1 406 ? -1.112 -1.403 -22.497 1.00 25.61 402 ASP C N 1
ATOM 11407 C CA . ASP C 1 406 ? -0.262 -0.219 -22.735 1.00 27.80 402 ASP C CA 1
ATOM 11408 C C . ASP C 1 406 ? 0.425 -0.297 -24.111 1.00 28.47 402 ASP C C 1
ATOM 11409 O O . ASP C 1 406 ? 1.183 -1.246 -24.368 1.00 28.90 402 ASP C O 1
ATOM 11414 N N . PRO C 1 407 ? 0.168 0.699 -25.002 1.00 30.55 403 PRO C N 1
ATOM 11415 C CA . PRO C 1 407 ? 0.798 0.698 -26.338 1.00 31.92 403 PRO C CA 1
ATOM 11416 C C . PRO C 1 407 ? 2.323 0.878 -26.316 1.00 32.93 403 PRO C C 1
ATOM 11417 O O . PRO C 1 407 ? 2.986 0.487 -27.284 1.00 33.48 403 PRO C O 1
ATOM 11421 N N . ALA C 1 408 ? 2.849 1.458 -25.236 1.00 33.92 404 ALA C N 1
ATOM 11422 C CA . ALA C 1 408 ? 4.302 1.564 -25.018 1.00 36.48 404 ALA C CA 1
ATOM 11423 C C . ALA C 1 408 ? 4.988 0.223 -24.712 1.00 37.87 404 ALA C C 1
ATOM 11424 O O . ALA C 1 408 ? 6.221 0.130 -24.802 1.00 36.08 404 ALA C O 1
ATOM 11426 N N . VAL C 1 409 ? 4.207 -0.796 -24.326 1.00 35.20 405 VAL C N 1
ATOM 11427 C CA . VAL C 1 409 ? 4.708 -2.156 -24.171 1.00 35.40 405 VAL C CA 1
ATOM 11428 C C . VAL C 1 409 ? 4.534 -2.851 -25.522 1.00 35.90 405 VAL C C 1
ATOM 11429 O O . VAL C 1 409 ? 3.420 -3.161 -25.922 1.00 36.60 405 VAL C O 1
ATOM 11433 N N . ALA C 1 410 ? 5.643 -3.074 -26.227 1.00 37.40 406 ALA C N 1
ATOM 11434 C CA . ALA C 1 410 ? 5.610 -3.655 -27.569 1.00 39.26 406 ALA C CA 1
ATOM 11435 C C . ALA C 1 410 ? 5.031 -5.059 -27.521 1.00 41.33 406 ALA C C 1
ATOM 11436 O O . ALA C 1 410 ? 5.227 -5.780 -26.534 1.00 41.21 406 ALA C O 1
ATOM 11438 N N . ALA C 1 411 ? 4.325 -5.448 -28.582 1.00 42.92 407 ALA C N 1
ATOM 11439 C CA . ALA C 1 411 ? 3.681 -6.769 -28.654 1.00 44.23 407 ALA C CA 1
ATOM 11440 C C . ALA C 1 411 ? 4.580 -7.885 -28.119 1.00 43.87 407 ALA C C 1
ATOM 11441 O O . ALA C 1 411 ? 4.120 -8.756 -27.389 1.00 43.11 407 ALA C O 1
ATOM 11443 N N . GLY C 1 412 ? 5.866 -7.825 -28.459 1.00 44.47 408 GLY C N 1
ATOM 11444 C CA . GLY C 1 412 ? 6.859 -8.765 -27.954 1.00 42.57 408 GLY C CA 1
ATOM 11445 C C . GLY C 1 412 ? 7.084 -8.838 -26.451 1.00 41.47 408 GLY C C 1
ATOM 11446 O O . GLY C 1 412 ? 7.378 -9.916 -25.947 1.00 45.31 408 GLY C O 1
ATOM 11447 N N . ASN C 1 413 ? 6.978 -7.708 -25.742 1.00 37.25 409 ASN C N 1
ATOM 11448 C CA . ASN C 1 413 ? 7.158 -7.643 -24.269 1.00 33.75 409 ASN C CA 1
ATOM 11449 C C . ASN C 1 413 ? 5.870 -7.782 -23.444 1.00 28.90 409 ASN C C 1
ATOM 11450 O O . ASN C 1 413 ? 5.925 -7.851 -22.205 1.00 27.62 409 ASN C O 1
ATOM 11455 N N . LYS C 1 414 ? 4.722 -7.773 -24.109 1.00 26.12 410 LYS C N 1
ATOM 11456 C CA . LYS C 1 414 ? 3.438 -7.948 -23.408 1.00 24.55 410 LYS C CA 1
ATOM 11457 C C . LYS C 1 414 ? 3.392 -9.260 -22.651 1.00 23.54 410 LYS C C 1
ATOM 11458 O O . LYS C 1 414 ? 2.964 -9.295 -21.492 1.00 21.94 410 LYS C O 1
ATOM 11464 N N . PHE C 1 415 ? 3.843 -10.339 -23.284 1.00 21.66 411 PHE C N 1
ATOM 11465 C CA . PHE C 1 415 ? 3.840 -11.630 -22.641 1.00 21.61 411 PHE C CA 1
ATOM 11466 C C . PHE C 1 415 ? 4.725 -11.651 -21.395 1.00 22.29 411 PHE C C 1
ATOM 11467 O O . PHE C 1 415 ? 4.310 -12.135 -20.321 1.00 20.79 411 PHE C O 1
ATOM 11475 N N . LYS C 1 416 ? 5.951 -11.136 -21.534 1.00 22.35 412 LYS C N 1
ATOM 11476 C CA . LYS C 1 416 ? 6.926 -11.142 -20.433 1.00 23.72 412 LYS C CA 1
ATOM 11477 C C . LYS C 1 416 ? 6.391 -10.416 -19.190 1.00 21.44 412 LYS C C 1
ATOM 11478 O O . LYS C 1 416 ? 6.725 -10.793 -18.066 1.00 22.73 412 LYS C O 1
ATOM 11484 N N . GLU C 1 417 ? 5.588 -9.384 -19.401 1.00 20.21 413 GLU C N 1
ATOM 11485 C CA . GLU C 1 417 ? 5.063 -8.571 -18.302 1.00 19.59 413 GLU C CA 1
ATOM 11486 C C . GLU C 1 417 ? 3.729 -9.055 -17.745 1.00 17.29 413 GLU C C 1
ATOM 11487 O O . GLU C 1 417 ? 3.333 -8.590 -16.679 1.00 17.30 413 GLU C O 1
ATOM 11493 N N . ALA C 1 418 ? 3.061 -9.975 -18.431 1.00 15.72 414 ALA C N 1
ATOM 11494 C CA . ALA C 1 418 ? 1.732 -10.420 -17.996 1.00 14.74 414 ALA C CA 1
ATOM 11495 C C . ALA C 1 418 ? 1.848 -11.244 -16.716 1.00 14.10 414 ALA C C 1
ATOM 11496 O O . ALA C 1 418 ? 2.774 -12.065 -16.545 1.00 15.02 414 ALA C O 1
ATOM 11498 N N . ILE C 1 419 ? 0.882 -11.022 -15.831 1.00 12.04 415 ILE C N 1
ATOM 11499 C CA . ILE C 1 419 ? 0.735 -11.759 -14.580 1.00 12.04 415 ILE C CA 1
ATOM 11500 C C . ILE C 1 419 ? -0.638 -12.399 -14.550 1.00 11.91 415 ILE C C 1
ATOM 11501 O O . ILE C 1 419 ? -1.623 -11.745 -14.902 1.00 12.01 415 ILE C O 1
ATOM 11506 N N . PHE C 1 420 ? -0.685 -13.645 -14.096 1.00 11.20 416 PHE C N 1
ATOM 11507 C CA . PHE C 1 420 ? -1.918 -14.444 -14.013 1.00 11.27 416 PHE C CA 1
ATOM 11508 C C . PHE C 1 420 ? -2.214 -14.896 -12.610 1.00 11.38 416 PHE C C 1
ATOM 11509 O O . PHE C 1 420 ? -1.308 -15.032 -11.768 1.00 12.29 416 PHE C O 1
ATOM 11517 N N . GLY C 1 421 ? -3.489 -15.150 -12.347 1.00 11.18 417 GLY C N 1
ATOM 11518 C CA . GLY C 1 421 ? -3.835 -15.828 -11.105 1.00 10.88 417 GLY C CA 1
ATOM 11519 C C . GLY C 1 421 ? -3.107 -17.150 -10.987 1.00 11.19 417 GLY C C 1
ATOM 11520 O O . GLY C 1 421 ? -2.826 -17.824 -11.996 1.00 11.41 417 GLY C O 1
ATOM 11521 N N . ALA C 1 422 ? -2.814 -17.556 -9.755 1.00 11.11 418 ALA C N 1
ATOM 11522 C CA . ALA C 1 422 ? -2.075 -18.802 -9.546 1.00 11.92 418 ALA C CA 1
ATOM 11523 C C . ALA C 1 422 ? -2.838 -20.015 -10.056 1.00 12.03 418 ALA C C 1
ATOM 11524 O O . ALA C 1 422 ? -2.230 -21.028 -10.406 1.00 13.09 418 ALA C O 1
ATOM 11526 N N . GLY C 1 423 ? -4.164 -19.927 -10.066 1.00 10.76 419 GLY C N 1
ATOM 11527 C CA . GLY C 1 423 ? -5.016 -20.968 -10.642 1.00 10.25 419 GLY C CA 1
ATOM 11528 C C . GLY C 1 423 ? -5.841 -21.708 -9.601 1.00 10.83 419 GLY C C 1
ATOM 11529 O O . GLY C 1 423 ? -5.891 -21.318 -8.442 1.00 11.39 419 GLY C O 1
ATOM 11530 N N . SER C 1 424 ? -6.534 -22.760 -10.051 1.00 10.39 420 SER C N 1
ATOM 11531 C CA . SER C 1 424 ? -7.680 -23.323 -9.323 1.00 10.75 420 SER C CA 1
ATOM 11532 C C . SER C 1 424 ? -7.391 -24.553 -8.490 1.00 11.06 420 SER C C 1
ATOM 11533 O O . SER C 1 424 ? -6.638 -25.440 -8.899 1.00 11.49 420 SER C O 1
ATOM 11536 N N . VAL C 1 425 ? -8.072 -24.639 -7.356 1.00 10.55 421 VAL C N 1
ATOM 11537 C CA . VAL C 1 425 ? -8.312 -25.927 -6.695 1.00 10.76 421 VAL C CA 1
ATOM 11538 C C . VAL C 1 425 ? -9.793 -25.998 -6.413 1.00 10.43 421 VAL C C 1
ATOM 11539 O O . VAL C 1 425 ? -10.346 -25.088 -5.796 1.00 10.13 421 VAL C O 1
ATOM 11543 N N . ILE C 1 426 ? -10.438 -27.060 -6.881 1.00 10.37 422 ILE C N 1
ATOM 11544 C CA . ILE C 1 426 ? -11.883 -27.221 -6.682 1.00 10.60 422 ILE C CA 1
ATOM 11545 C C . ILE C 1 426 ? -12.137 -28.348 -5.685 1.00 10.91 422 ILE C C 1
ATOM 11546 O O . ILE C 1 426 ? -11.879 -29.515 -5.988 1.00 11.04 422 ILE C O 1
ATOM 11551 N N . PHE C 1 427 ? -12.651 -28.006 -4.520 1.00 10.18 423 PHE C N 1
ATOM 11552 C CA . PHE C 1 427 ? -13.047 -28.955 -3.494 1.00 10.82 423 PHE C CA 1
ATOM 11553 C C . PHE C 1 427 ? -14.521 -29.248 -3.655 1.00 11.15 423 PHE C C 1
ATOM 11554 O O . PHE C 1 427 ? -15.331 -28.306 -3.752 1.00 10.88 423 PHE C O 1
ATOM 11562 N N . PHE C 1 428 ? -14.902 -30.532 -3.742 1.00 10.80 424 PHE C N 1
ATOM 11563 C CA . PHE C 1 428 ? -16.331 -30.915 -3.788 1.00 11.42 424 PHE C CA 1
ATOM 11564 C C . PHE C 1 428 ? -16.568 -32.204 -3.016 1.00 11.03 424 PHE C C 1
ATOM 11565 O O . PHE C 1 428 ? -15.660 -33.036 -2.899 1.00 11.48 424 PHE C O 1
ATOM 11573 N N . ARG C 1 429 ? -17.751 -32.309 -2.427 1.00 11.52 425 ARG C N 1
ATOM 11574 C CA . ARG C 1 429 ? -18.160 -33.465 -1.621 1.00 11.51 425 ARG C CA 1
ATOM 11575 C C . ARG C 1 429 ? -19.132 -34.315 -2.446 1.00 12.06 425 ARG C C 1
ATOM 11576 O O . ARG C 1 429 ? -19.784 -33.803 -3.359 1.00 12.72 425 ARG C O 1
ATOM 11584 N N . PRO C 1 430 ? -19.310 -35.586 -2.099 1.00 11.66 426 PRO C N 1
ATOM 11585 C CA . PRO C 1 430 ? -20.312 -36.383 -2.830 1.00 12.50 426 PRO C CA 1
ATOM 11586 C C . PRO C 1 430 ? -21.723 -35.778 -2.734 1.00 12.55 426 PRO C C 1
ATOM 11587 O O . PRO C 1 430 ? -22.502 -35.845 -3.702 1.00 13.71 426 PRO C O 1
ATOM 11591 N N . SER C 1 431 ? -22.035 -35.134 -1.619 1.00 12.49 427 SER C N 1
ATOM 11592 C CA . SER C 1 431 ? -23.331 -34.458 -1.466 1.00 13.14 427 SER C CA 1
ATOM 11593 C C . SER C 1 431 ? -23.507 -33.273 -2.414 1.00 13.48 427 SER C C 1
ATOM 11594 O O . SER C 1 431 ? -24.636 -32.937 -2.769 1.00 15.26 427 SER C O 1
ATOM 11597 N N . ASP C 1 432 ? -22.420 -32.670 -2.870 1.00 12.18 428 ASP C N 1
ATOM 11598 C CA . ASP C 1 432 ? -22.529 -31.582 -3.863 1.00 12.06 428 ASP C CA 1
ATOM 11599 C C . ASP C 1 432 ? -23.015 -32.050 -5.221 1.00 12.49 428 ASP C C 1
ATOM 11600 O O . ASP C 1 432 ? -23.456 -31.234 -6.032 1.00 12.54 428 ASP C O 1
ATOM 11605 N N . LEU C 1 433 ? -22.897 -33.336 -5.500 1.00 13.21 429 LEU C N 1
ATOM 11606 C CA . LEU C 1 433 ? -23.202 -33.900 -6.833 1.00 12.95 429 LEU C CA 1
ATOM 11607 C C . LEU C 1 433 ? -24.687 -34.124 -7.094 1.00 14.10 429 LEU C C 1
ATOM 11608 O O . LEU C 1 433 ? -25.055 -34.318 -8.250 1.00 15.24 429 LEU C O 1
ATOM 11613 N N . GLY C 1 434 ? -25.529 -34.110 -6.055 1.00 14.31 430 GLY C N 1
ATOM 11614 C CA . GLY C 1 434 ? -26.958 -34.307 -6.233 1.00 16.10 430 GLY C CA 1
ATOM 11615 C C . GLY C 1 434 ? -27.293 -35.615 -6.909 1.00 16.73 430 GLY C C 1
ATOM 11616 O O . GLY C 1 434 ? -28.198 -35.671 -7.749 1.00 18.53 430 GLY C O 1
ATOM 11617 N N . LEU C 1 435 ? -26.609 -36.689 -6.515 1.00 16.43 431 LEU C N 1
ATOM 11618 C CA . LEU C 1 435 ? -26.738 -37.962 -7.219 1.00 16.71 431 LEU C CA 1
ATOM 11619 C C . LEU C 1 435 ? -28.105 -38.561 -6.988 1.00 18.93 431 LEU C C 1
ATOM 11620 O O . LEU C 1 435 ? -28.652 -38.511 -5.879 1.00 19.88 431 LEU C O 1
ATOM 11625 N N . LYS C 1 436 ? -28.655 -39.143 -8.045 1.00 21.72 432 LYS C N 1
ATOM 11626 C CA . LYS C 1 436 ? -29.906 -39.863 -7.874 1.00 24.49 432 LYS C CA 1
ATOM 11627 C C . LYS C 1 436 ? -29.713 -41.103 -6.988 1.00 21.35 432 LYS C C 1
ATOM 11628 O O . LYS C 1 436 ? -30.649 -41.499 -6.276 1.00 22.71 432 LYS C O 1
ATOM 11634 N N . ASP C 1 437 ? -28.514 -41.688 -7.007 1.00 20.34 433 ASP C N 1
ATOM 11635 C CA . ASP C 1 437 ? -28.207 -42.830 -6.137 1.00 19.95 433 ASP C CA 1
ATOM 11636 C C . ASP C 1 437 ? -27.942 -42.323 -4.715 1.00 19.83 433 ASP C C 1
ATOM 11637 O O . ASP C 1 437 ? -26.830 -41.899 -4.398 1.00 19.25 433 ASP C O 1
ATOM 11642 N N . TYR C 1 438 ? -28.989 -42.349 -3.888 1.00 19.58 434 TYR C N 1
ATOM 11643 C CA . TYR C 1 438 ? -28.942 -41.913 -2.487 1.00 21.03 434 TYR C CA 1
ATOM 11644 C C . TYR C 1 438 ? -27.972 -42.735 -1.633 1.00 20.16 434 TYR C C 1
ATOM 11645 O O . TYR C 1 438 ? -27.628 -42.300 -0.530 1.00 20.49 434 TYR C O 1
ATOM 11654 N N . ASN C 1 439 ? -27.515 -43.891 -2.125 1.00 18.66 435 ASN C N 1
ATOM 11655 C CA . ASN C 1 439 ? -26.542 -44.699 -1.380 1.00 18.90 435 ASN C CA 1
ATOM 11656 C C . ASN C 1 439 ? -25.120 -44.156 -1.425 1.00 17.05 435 ASN C C 1
ATOM 11657 O O . ASN C 1 439 ? -24.279 -44.616 -0.648 1.00 16.80 435 ASN C O 1
ATOM 11662 N N . VAL C 1 440 ? -24.826 -43.245 -2.350 1.00 16.10 436 VAL C N 1
ATOM 11663 C CA . VAL C 1 440 ? -23.484 -42.680 -2.456 1.00 15.77 436 VAL C CA 1
ATOM 11664 C C . VAL C 1 440 ? -23.381 -41.516 -1.472 1.00 15.81 436 VAL C C 1
ATOM 11665 O O . VAL C 1 440 ? -23.737 -40.370 -1.779 1.00 15.73 436 VAL C O 1
ATOM 11669 N N . MET C 1 441 ? -22.935 -41.856 -0.270 1.00 15.71 437 MET C N 1
ATOM 11670 C CA . MET C 1 441 ? -22.823 -40.954 0.872 1.00 15.75 437 MET C CA 1
ATOM 11671 C C . MET C 1 441 ? -21.410 -41.070 1.442 1.00 14.81 437 MET C C 1
ATOM 11672 O O . MET C 1 441 ? -20.829 -42.150 1.431 1.00 13.78 437 MET C O 1
ATOM 11677 N N . ALA C 1 442 ? -20.875 -39.973 1.979 1.00 13.85 438 ALA C N 1
ATOM 11678 C CA . ALA C 1 442 ? -19.574 -39.984 2.618 1.00 13.44 438 ALA C CA 1
ATOM 11679 C C . ALA C 1 442 ? -19.523 -41.088 3.665 1.00 13.05 438 ALA C C 1
ATOM 11680 O O . ALA C 1 442 ? -20.442 -41.219 4.487 1.00 13.04 438 ALA C O 1
ATOM 11682 N N . ASN C 1 443 ? -18.461 -41.888 3.605 1.00 13.10 439 ASN C N 1
ATOM 11683 C CA . ASN C 1 443 ? -18.198 -43.006 4.546 1.00 13.75 439 ASN C CA 1
ATOM 11684 C C . ASN C 1 443 ? -19.007 -44.269 4.254 1.00 15.44 439 ASN C C 1
ATOM 11685 O O . ASN C 1 443 ? -18.943 -45.239 5.011 1.00 15.75 439 ASN C O 1
ATOM 11690 N N . ALA C 1 444 ? -19.735 -44.304 3.152 1.00 15.17 440 ALA C N 1
ATOM 11691 C CA . ALA C 1 444 ? -20.428 -45.547 2.778 1.00 16.16 440 ALA C CA 1
ATOM 11692 C C . ALA C 1 444 ? -19.415 -46.555 2.264 1.00 16.16 440 ALA C C 1
ATOM 11693 O O . ALA C 1 444 ? -18.540 -46.225 1.462 1.00 16.13 440 ALA C O 1
ATOM 11695 N N . ASN C 1 445 ? -19.575 -47.812 2.687 1.00 17.77 441 ASN C N 1
ATOM 11696 C CA A ASN C 1 445 ? -18.742 -48.895 2.154 0.50 19.14 441 ASN C CA 1
ATOM 11697 C CA B ASN C 1 445 ? -18.750 -48.914 2.170 0.50 19.00 441 ASN C CA 1
ATOM 11698 C C . ASN C 1 445 ? -19.289 -49.417 0.821 1.00 20.32 441 ASN C C 1
ATOM 11699 O O . ASN C 1 445 ? -19.471 -50.616 0.617 1.00 26.16 441 ASN C O 1
ATOM 11708 N N . LYS C 1 446 ? -19.539 -48.510 -0.106 1.00 19.61 442 LYS C N 1
ATOM 11709 C CA . LYS C 1 446 ? -20.116 -48.827 -1.394 1.00 19.33 442 LYS C CA 1
ATOM 11710 C C . LYS C 1 446 ? -19.044 -48.515 -2.423 1.00 18.97 442 LYS C C 1
ATOM 11711 O O . LYS C 1 446 ? -18.467 -47.412 -2.400 1.00 18.40 442 LYS C O 1
ATOM 11717 N N . SER C 1 447 ? -18.779 -49.458 -3.330 1.00 18.92 443 SER C N 1
ATOM 11718 C CA A SER C 1 447 ? -17.804 -49.250 -4.389 0.50 18.94 443 SER C CA 1
ATOM 11719 C CA B SER C 1 447 ? -17.789 -49.218 -4.367 0.50 19.53 443 SER C CA 1
ATOM 11720 C C . SER C 1 447 ? -18.388 -48.302 -5.442 1.00 19.22 443 SER C C 1
ATOM 11721 O O . SER C 1 447 ? -19.570 -48.411 -5.802 1.00 19.16 443 SER C O 1
ATOM 11726 N N . ILE C 1 448 ? -17.573 -47.369 -5.909 1.00 18.35 444 ILE C N 1
ATOM 11727 C CA . ILE C 1 448 ? -17.960 -46.433 -6.963 1.00 18.21 444 ILE C CA 1
ATOM 11728 C C . ILE C 1 448 ? -16.856 -46.300 -7.992 1.00 17.93 444 ILE C C 1
ATOM 11729 O O . ILE C 1 448 ? -15.686 -46.593 -7.726 1.00 19.57 444 ILE C O 1
ATOM 11734 N N . ASN C 1 449 ? -17.243 -45.856 -9.183 1.00 18.66 445 ASN C N 1
ATOM 11735 C CA . ASN C 1 449 ? -16.284 -45.475 -10.215 1.00 19.82 445 ASN C CA 1
ATOM 11736 C C . ASN C 1 449 ? -16.513 -44.017 -10.572 1.00 18.79 445 ASN C C 1
ATOM 11737 O O . ASN C 1 449 ? -17.649 -43.612 -10.744 1.00 20.59 445 ASN C O 1
ATOM 11742 N N . MET C 1 450 ? -15.438 -43.230 -10.607 1.00 16.77 446 MET C N 1
ATOM 11743 C CA . MET C 1 450 ? -15.508 -41.803 -10.932 1.00 16.37 446 MET C CA 1
ATOM 11744 C C . MET C 1 450 ? -14.584 -41.465 -12.101 1.00 15.97 446 MET C C 1
ATOM 11745 O O . MET C 1 450 ? -13.481 -41.970 -12.200 1.00 16.08 446 MET C O 1
ATOM 11750 N N . GLN C 1 451 ? -15.028 -40.521 -12.934 1.00 15.55 447 GLN C N 1
ATOM 11751 C CA . GLN C 1 451 ? -14.203 -39.931 -13.952 1.00 16.90 447 GLN C CA 1
ATOM 11752 C C . GLN C 1 451 ? -14.404 -38.413 -13.862 1.00 16.16 447 GLN C C 1
ATOM 11753 O O . GLN C 1 451 ? -15.520 -37.947 -13.641 1.00 16.95 447 GLN C O 1
ATOM 11759 N N . VAL C 1 452 ? -13.307 -37.679 -14.007 1.00 15.09 448 VAL C N 1
ATOM 11760 C CA . VAL C 1 452 ? -13.315 -36.205 -13.934 1.00 14.62 448 VAL C CA 1
ATOM 11761 C C . VAL C 1 452 ? -12.763 -35.620 -15.223 1.00 14.21 448 VAL C C 1
ATOM 11762 O O . VAL C 1 452 ? -11.657 -35.953 -15.616 1.00 14.66 448 VAL C O 1
ATOM 11766 N N . GLN C 1 453 ? -13.536 -34.727 -15.845 1.00 14.44 449 GLN C N 1
ATOM 11767 C CA . GLN C 1 453 ? -13.098 -33.935 -16.999 1.00 15.70 449 GLN C CA 1
ATOM 11768 C C . GLN C 1 453 ? -12.922 -32.488 -16.517 1.00 14.69 449 GLN C C 1
ATOM 11769 O O . GLN C 1 453 ? -13.844 -31.960 -15.902 1.00 16.79 449 GLN C O 1
ATOM 11775 N N . ALA C 1 454 ? -11.770 -31.891 -16.776 1.00 14.21 450 ALA C N 1
ATOM 11776 C CA . ALA C 1 454 ? -11.523 -30.482 -16.459 1.00 13.48 450 ALA C CA 1
ATOM 11777 C C . ALA C 1 454 ? -11.198 -29.745 -17.744 1.00 14.21 450 ALA C C 1
ATOM 11778 O O . ALA C 1 454 ? -10.365 -30.221 -18.515 1.00 14.50 450 ALA C O 1
ATOM 11780 N N . THR C 1 455 ? -11.831 -28.594 -17.945 1.00 12.85 451 THR C N 1
ATOM 11781 C CA . THR C 1 455 ? -11.508 -27.671 -19.021 1.00 14.24 451 THR C CA 1
ATOM 11782 C C . THR C 1 455 ? -10.783 -26.486 -18.385 1.00 13.38 451 THR C C 1
ATOM 11783 O O . THR C 1 455 ? -11.257 -25.940 -17.364 1.00 13.24 451 THR C O 1
ATOM 11787 N N . PHE C 1 456 ? -9.671 -26.074 -18.966 1.00 13.03 452 PHE C N 1
ATOM 11788 C CA . PHE C 1 456 ? -8.798 -25.114 -18.304 1.00 12.59 452 PHE C CA 1
ATOM 11789 C C . PHE C 1 456 ? -7.988 -24.293 -19.265 1.00 13.39 452 PHE C C 1
ATOM 11790 O O . PHE C 1 456 ? -7.761 -24.679 -20.420 1.00 13.87 452 PHE C O 1
ATOM 11798 N N . VAL C 1 457 ? -7.534 -23.157 -18.759 1.00 12.46 453 VAL C N 1
ATOM 11799 C CA . VAL C 1 457 ? -6.660 -22.251 -19.506 1.00 12.92 453 VAL C CA 1
ATOM 11800 C C . VAL C 1 457 ? -5.279 -22.169 -18.843 1.00 13.69 453 VAL C C 1
ATOM 11801 O O . VAL C 1 457 ? -5.139 -22.276 -17.611 1.00 14.11 453 VAL C O 1
ATOM 11805 N N . THR C 1 458 ? -4.261 -21.963 -19.676 1.00 13.42 454 THR C N 1
ATOM 11806 C CA . THR C 1 458 ? -2.869 -21.995 -19.243 1.00 14.10 454 THR C CA 1
ATOM 11807 C C . THR C 1 458 ? -2.167 -20.695 -19.631 1.00 14.57 454 THR C C 1
ATOM 11808 O O . THR C 1 458 ? -2.580 -20.013 -20.588 1.00 13.93 454 THR C O 1
ATOM 11812 N N . PRO C 1 459 ? -1.113 -20.320 -18.903 1.00 15.11 455 PRO C N 1
ATOM 11813 C CA . PRO C 1 459 ? -0.462 -19.031 -19.119 1.00 15.77 455 PRO C CA 1
ATOM 11814 C C . PRO C 1 459 ? 0.617 -18.962 -20.201 1.00 16.97 455 PRO C C 1
ATOM 11815 O O . PRO C 1 459 ? 1.201 -17.885 -20.382 1.00 17.77 455 PRO C O 1
ATOM 11819 N N . GLU C 1 460 ? 0.896 -20.045 -20.913 1.00 16.78 456 GLU C N 1
ATOM 11820 C CA . GLU C 1 460 ? 1.980 -20.006 -21.900 1.00 17.97 456 GLU C CA 1
ATOM 11821 C C . GLU C 1 460 ? 1.658 -19.104 -23.101 1.00 17.65 456 GLU C C 1
ATOM 11822 O O . GLU C 1 460 ? 0.512 -18.947 -23.508 1.00 17.73 456 GLU C O 1
ATOM 11828 N N . ALA C 1 461 ? 2.723 -18.515 -23.654 1.00 18.66 457 ALA C N 1
ATOM 11829 C CA . ALA C 1 461 ? 2.620 -17.663 -24.820 1.00 19.80 457 ALA C CA 1
ATOM 11830 C C . ALA C 1 461 ? 2.024 -18.392 -26.012 1.00 19.75 457 ALA C C 1
ATOM 11831 O O . ALA C 1 461 ? 2.150 -19.623 -26.157 1.00 19.64 457 ALA C O 1
ATOM 11833 N N . ALA C 1 462 ? 1.408 -17.619 -26.896 1.00 20.42 458 ALA C N 1
ATOM 11834 C CA . ALA C 1 462 ? 0.973 -18.135 -28.181 1.00 21.21 458 ALA C CA 1
ATOM 11835 C C . ALA C 1 462 ? 2.173 -18.696 -28.918 1.00 21.63 458 ALA C C 1
ATOM 11836 O O . ALA C 1 462 ? 3.258 -18.107 -28.895 1.00 22.36 458 ALA C O 1
ATOM 11838 N N . GLY C 1 463 ? 1.965 -19.850 -29.536 1.00 22.29 459 GLY C N 1
ATOM 11839 C CA . GLY C 1 463 ? 3.044 -20.575 -30.214 1.00 22.71 459 GLY C CA 1
ATOM 11840 C C . GLY C 1 463 ? 3.997 -21.357 -29.337 1.00 23.87 459 GLY C C 1
ATOM 11841 O O . GLY C 1 463 ? 5.030 -21.831 -29.817 1.00 25.10 459 GLY C O 1
ATOM 11842 N N . THR C 1 464 ? 3.665 -21.505 -28.052 1.00 21.27 460 THR C N 1
ATOM 11843 C CA . THR C 1 464 ? 4.432 -22.309 -27.115 1.00 20.93 460 THR C CA 1
ATOM 11844 C C . THR C 1 464 ? 3.443 -23.175 -26.328 1.00 19.72 460 THR C C 1
ATOM 11845 O O . THR C 1 464 ? 2.229 -22.999 -26.399 1.00 20.30 460 THR C O 1
ATOM 11849 N N . GLY C 1 465 ? 3.998 -24.100 -25.574 1.00 21.35 461 GLY C N 1
ATOM 11850 C CA . GLY C 1 465 ? 3.203 -24.955 -24.720 1.00 20.89 461 GLY C CA 1
ATOM 11851 C C . GLY C 1 465 ? 4.011 -25.517 -23.591 1.00 21.21 461 GLY C C 1
ATOM 11852 O O . GLY C 1 465 ? 5.206 -25.243 -23.460 1.00 22.47 461 GLY C O 1
ATOM 11853 N N . ALA C 1 466 ? 3.338 -26.325 -22.771 1.00 19.64 462 ALA C N 1
ATOM 11854 C CA . ALA C 1 466 ? 3.956 -26.950 -21.617 1.00 18.83 462 ALA C CA 1
ATOM 11855 C C . ALA C 1 466 ? 3.051 -28.061 -21.142 1.00 17.26 462 ALA C C 1
ATOM 11856 O O . ALA C 1 466 ? 1.883 -28.091 -21.488 1.00 17.09 462 ALA C O 1
ATOM 11858 N N . HIS C 1 467 ? 3.619 -29.003 -20.404 1.00 18.19 463 HIS C N 1
ATOM 11859 C CA . HIS C 1 467 ? 2.863 -30.125 -19.882 1.00 18.42 463 HIS C CA 1
ATOM 11860 C C . HIS C 1 467 ? 2.097 -29.740 -18.619 1.00 16.47 463 HIS C C 1
ATOM 11861 O O . HIS C 1 467 ? 2.686 -29.135 -17.723 1.00 15.60 463 HIS C O 1
ATOM 11868 N N . TYR C 1 468 ? 0.820 -30.132 -18.577 1.00 16.33 464 TYR C N 1
ATOM 11869 C CA . TYR C 1 468 ? -0.075 -29.939 -17.417 1.00 16.32 464 TYR C CA 1
ATOM 11870 C C . TYR C 1 468 ? -0.652 -31.271 -16.989 1.00 16.55 464 TYR C C 1
ATOM 11871 O O . TYR C 1 468 ? -0.942 -32.139 -17.829 1.00 16.14 464 TYR C O 1
ATOM 11880 N N . LYS C 1 469 ? -0.813 -31.426 -15.675 1.00 15.50 465 LYS C N 1
ATOM 11881 C CA . LYS C 1 469 ? -1.306 -32.658 -15.081 1.00 15.94 465 LYS C CA 1
ATOM 11882 C C . LYS C 1 469 ? -2.585 -32.392 -14.286 1.00 15.14 465 LYS C C 1
ATOM 11883 O O . LYS C 1 469 ? -2.576 -31.631 -13.320 1.00 14.30 465 LYS C O 1
ATOM 11889 N N . LEU C 1 470 ? -3.661 -33.044 -14.686 1.00 14.06 466 LEU C N 1
ATOM 11890 C CA . LEU C 1 470 ? -4.922 -33.082 -13.918 1.00 13.85 466 LEU C CA 1
ATOM 11891 C C . LEU C 1 470 ? -4.747 -34.098 -12.799 1.00 14.54 466 LEU C C 1
ATOM 11892 O O . LEU C 1 470 ? -4.374 -35.245 -13.052 1.00 15.32 466 LEU C O 1
ATOM 11897 N N . GLU C 1 471 ? -4.990 -33.691 -11.554 1.00 14.31 467 GLU C N 1
ATOM 11898 C CA . GLU C 1 471 ? -4.918 -34.574 -10.403 1.00 14.60 467 GLU C CA 1
ATOM 11899 C C . GLU C 1 471 ? -6.234 -34.495 -9.653 1.00 14.03 467 GLU C C 1
ATOM 11900 O O . GLU C 1 471 ? -6.792 -33.393 -9.473 1.00 13.90 467 GLU C O 1
ATOM 11906 N N . VAL C 1 472 ? -6.732 -35.651 -9.230 1.00 12.81 468 VAL C N 1
ATOM 11907 C CA . VAL C 1 472 ? -7.936 -35.769 -8.410 1.00 12.72 468 VAL C CA 1
ATOM 11908 C C . VAL C 1 472 ? -7.511 -36.443 -7.122 1.00 13.45 468 VAL C C 1
ATOM 11909 O O . VAL C 1 472 ? -7.000 -37.569 -7.141 1.00 13.93 468 VAL C O 1
ATOM 11913 N N . PHE C 1 473 ? -7.684 -35.729 -6.010 1.00 12.98 469 PHE C N 1
ATOM 11914 C CA . PHE C 1 473 ? -7.352 -36.256 -4.696 1.00 13.30 469 PHE C CA 1
ATOM 11915 C C . PHE C 1 473 ? -8.608 -36.606 -3.944 1.00 13.20 469 PHE C C 1
ATOM 11916 O O . PHE C 1 473 ? -9.637 -35.962 -4.130 1.00 12.99 469 PHE C O 1
ATOM 11924 N N . SER C 1 474 ? -8.538 -37.640 -3.110 1.00 13.57 470 SER C N 1
ATOM 11925 C CA . SER C 1 474 ? -9.603 -37.929 -2.140 1.00 14.43 470 SER C CA 1
ATOM 11926 C C . SER C 1 474 ? -9.142 -37.537 -0.757 1.00 14.45 470 SER C C 1
ATOM 11927 O O . SER C 1 474 ? -7.966 -37.679 -0.435 1.00 14.07 470 SER C O 1
ATOM 11930 N N . ILE C 1 475 ? -10.098 -37.098 0.063 1.00 13.83 471 ILE C N 1
ATOM 11931 C CA . ILE C 1 475 ? -9.870 -36.851 1.469 1.00 15.31 471 ILE C CA 1
ATOM 11932 C C . ILE C 1 475 ? -10.843 -37.758 2.179 1.00 15.32 471 ILE C C 1
ATOM 11933 O O . ILE C 1 475 ? -12.057 -37.567 2.078 1.00 16.66 471 ILE C O 1
ATOM 11938 N N . ARG C 1 476 ? -10.330 -38.771 2.883 1.00 14.65 472 ARG C N 1
ATOM 11939 C CA . ARG C 1 476 ? -11.184 -39.741 3.558 1.00 14.44 472 ARG C CA 1
ATOM 11940 C C . ARG C 1 476 ? -11.144 -39.576 5.075 1.00 14.77 472 ARG C C 1
ATOM 11941 O O . ARG C 1 476 ? -10.082 -39.330 5.659 1.00 14.33 472 ARG C O 1
ATOM 11949 N N . ASP C 1 477 ? -12.299 -39.778 5.694 1.00 14.23 473 ASP C N 1
ATOM 11950 C CA . ASP C 1 477 ? -12.393 -39.797 7.155 1.00 15.19 473 ASP C CA 1
ATOM 11951 C C . ASP C 1 477 ? -11.705 -41.089 7.634 1.00 15.07 473 ASP C C 1
ATOM 11952 O O . ASP C 1 477 ? -11.960 -42.182 7.125 1.00 15.63 473 ASP C O 1
ATOM 11957 N N . ASN C 1 478 ? -10.816 -40.933 8.603 1.00 14.29 474 ASN C N 1
ATOM 11958 C CA . ASN C 1 478 ? -9.898 -41.988 9.003 1.00 14.54 474 ASN C CA 1
ATOM 11959 C C . ASN C 1 478 ? -9.509 -41.716 10.439 1.00 14.00 474 ASN C C 1
ATOM 11960 O O . ASN C 1 478 ? -9.171 -40.585 10.803 1.00 13.94 474 ASN C O 1
ATOM 11965 N N . LEU C 1 479 ? -9.563 -42.756 11.270 1.00 13.73 475 LEU C N 1
ATOM 11966 C CA . LEU C 1 479 ? -9.267 -42.604 12.691 1.00 14.15 475 LEU C CA 1
ATOM 11967 C C . LEU C 1 479 ? -8.097 -43.463 13.093 1.00 13.75 475 LEU C C 1
ATOM 11968 O O . LEU C 1 479 ? -7.924 -44.560 12.563 1.00 15.19 475 LEU C O 1
ATOM 11973 N N . THR C 1 480 ? -7.302 -42.940 14.022 1.00 13.11 476 THR C N 1
ATOM 11974 C CA . THR C 1 480 ? -6.226 -43.686 14.667 1.00 13.35 476 THR C CA 1
ATOM 11975 C C . THR C 1 480 ? -6.678 -44.013 16.094 1.00 13.38 476 THR C C 1
ATOM 11976 O O . THR C 1 480 ? -7.247 -43.179 16.818 1.00 13.18 476 THR C O 1
ATOM 11980 N N . TYR C 1 481 ? -6.415 -45.263 16.503 1.00 13.92 477 TYR C N 1
ATOM 11981 C CA . TYR C 1 481 ? -6.822 -45.780 17.812 1.00 14.31 477 TYR C CA 1
ATOM 11982 C C . TYR C 1 481 ? -5.584 -46.140 18.618 1.00 14.51 477 TYR C C 1
ATOM 11983 O O . TYR C 1 481 ? -4.695 -46.858 18.133 1.00 14.96 477 TYR C O 1
ATOM 11992 N N . SER C 1 482 ? -5.528 -45.613 19.835 1.00 14.50 478 SER C N 1
ATOM 11993 C CA . SER C 1 482 ? -4.444 -45.884 20.775 1.00 14.14 478 SER C CA 1
ATOM 11994 C C . SER C 1 482 ? -5.002 -46.781 21.878 1.00 14.00 478 SER C C 1
ATOM 11995 O O . SER C 1 482 ? -5.813 -46.319 22.672 1.00 14.43 478 SER C O 1
ATOM 11998 N N . PHE C 1 483 ? -4.543 -48.036 21.921 1.00 13.72 479 PHE C N 1
ATOM 11999 C CA . PHE C 1 483 ? -4.993 -48.989 22.942 1.00 14.78 479 PHE C CA 1
ATOM 12000 C C . PHE C 1 483 ? -4.059 -48.945 24.125 1.00 15.35 479 PHE C C 1
ATOM 12001 O O . PHE C 1 483 ? -2.879 -48.620 24.005 1.00 15.14 479 PHE C O 1
ATOM 12009 N N . GLU C 1 484 ? -4.619 -49.327 25.265 1.00 17.36 480 GLU C N 1
ATOM 12010 C CA . GLU C 1 484 ? -3.916 -49.203 26.525 1.00 18.88 480 GLU C CA 1
ATOM 12011 C C . GLU C 1 484 ? -2.624 -50.010 26.607 1.00 18.46 480 GLU C C 1
ATOM 12012 O O . GLU C 1 484 ? -1.661 -49.586 27.245 1.00 18.33 480 GLU C O 1
ATOM 12018 N N . ASP C 1 485 ? -2.582 -51.153 25.936 1.00 17.20 481 ASP C N 1
ATOM 12019 C CA . ASP C 1 485 ? -1.360 -51.989 25.894 1.00 17.25 481 ASP C CA 1
ATOM 12020 C C . ASP C 1 485 ? -0.221 -51.438 25.029 1.00 16.88 481 ASP C C 1
ATOM 12021 O O . ASP C 1 485 ? 0.839 -52.054 24.922 1.00 16.90 481 ASP C O 1
ATOM 12026 N N . GLY C 1 486 ? -0.467 -50.300 24.377 1.00 15.93 482 GLY C N 1
ATOM 12027 C CA . GLY C 1 486 ? 0.517 -49.656 23.523 1.00 15.71 482 GLY C CA 1
ATOM 12028 C C . GLY C 1 486 ? 0.200 -49.724 22.045 1.00 14.82 482 GLY C C 1
ATOM 12029 O O . GLY C 1 486 ? 0.691 -48.897 21.280 1.00 15.21 482 GLY C O 1
ATOM 12030 N N . THR C 1 487 ? -0.595 -50.703 21.625 1.00 14.34 483 THR C N 1
ATOM 12031 C CA . THR C 1 487 ? -0.925 -50.884 20.239 1.00 14.44 483 THR C CA 1
ATOM 12032 C C . THR C 1 487 ? -1.591 -49.643 19.656 1.00 13.97 483 THR C C 1
ATOM 12033 O O . THR C 1 487 ? -2.465 -49.048 20.271 1.00 14.03 483 THR C O 1
ATOM 12037 N N . PHE C 1 488 ? -1.164 -49.313 18.443 1.00 14.00 484 PHE C N 1
ATOM 12038 C CA . PHE C 1 488 ? -1.896 -48.355 17.595 1.00 14.19 484 PHE C CA 1
ATOM 12039 C C . PHE C 1 488 ? -2.429 -49.067 16.353 1.00 15.10 484 PHE C C 1
ATOM 12040 O O . PHE C 1 488 ? -1.784 -49.955 15.796 1.00 15.02 484 PHE C O 1
ATOM 12048 N N . MET C 1 489 ? -3.575 -48.590 15.880 1.00 15.37 485 MET C N 1
ATOM 12049 C CA . MET C 1 489 ? -4.224 -49.046 14.644 1.00 16.71 485 MET C CA 1
ATOM 12050 C C . MET C 1 489 ? -4.802 -47.813 13.981 1.00 16.37 485 MET C C 1
ATOM 12051 O O . MET C 1 489 ? -5.051 -46.807 14.639 1.00 17.28 485 MET C O 1
ATOM 12056 N N . ASP C 1 490 ? -4.998 -47.873 12.677 1.00 17.13 486 ASP C N 1
ATOM 12057 C CA . ASP C 1 490 ? -5.839 -46.869 12.028 1.00 17.50 486 ASP C CA 1
ATOM 12058 C C . ASP C 1 490 ? -6.773 -47.541 11.043 1.00 17.80 486 ASP C C 1
ATOM 12059 O O . ASP C 1 490 ? -6.486 -48.626 10.554 1.00 19.99 486 ASP C O 1
ATOM 12064 N N . ASP C 1 491 ? -7.932 -46.940 10.819 1.00 15.84 487 ASP C N 1
ATOM 12065 C CA . ASP C 1 491 ? -8.919 -47.513 9.909 1.00 16.40 487 ASP C CA 1
ATOM 12066 C C . ASP C 1 491 ? -9.868 -46.433 9.434 1.00 15.14 487 ASP C C 1
ATOM 12067 O O . ASP C 1 491 ? -10.231 -45.526 10.187 1.00 14.23 487 ASP C O 1
ATOM 12072 N N . LEU C 1 492 ? -10.328 -46.609 8.209 1.00 14.62 488 LEU C N 1
ATOM 12073 C CA . LEU C 1 492 ? -11.394 -45.789 7.665 1.00 14.85 488 LEU C CA 1
ATOM 12074 C C . LEU C 1 492 ? -12.676 -45.998 8.459 1.00 16.10 488 LEU C C 1
ATOM 12075 O O . LEU C 1 492 ? -12.905 -47.080 9.009 1.00 18.23 488 LEU C O 1
ATOM 12080 N N . THR C 1 493 ? -13.499 -44.961 8.540 1.00 16.16 489 THR C N 1
ATOM 12081 C CA . THR C 1 493 ? -14.777 -45.012 9.219 1.00 17.55 489 THR C CA 1
ATOM 12082 C C . THR C 1 493 ? -15.808 -45.345 8.151 1.00 18.53 489 THR C C 1
ATOM 12083 O O . THR C 1 493 ? -16.257 -44.448 7.423 1.00 22.12 489 THR C O 1
ATOM 12087 N N . LEU C 1 494 ? -16.123 -46.625 8.003 1.00 16.78 490 LEU C N 1
ATOM 12088 C CA . LEU C 1 494 ? -17.031 -47.110 6.954 1.00 16.64 490 LEU C CA 1
ATOM 12089 C C . LEU C 1 494 ? -18.271 -47.788 7.526 1.00 16.08 490 LEU C C 1
ATOM 12090 O O . LEU C 1 494 ? -18.189 -48.524 8.525 1.00 17.95 490 LEU C O 1
ATOM 12095 N N . TYR C 1 495 ? -19.407 -47.551 6.876 1.00 15.89 491 TYR C N 1
ATOM 12096 C CA . TYR C 1 495 ? -20.710 -48.033 7.295 1.00 15.81 491 TYR C CA 1
ATOM 12097 C C . TYR C 1 495 ? -21.518 -48.402 6.058 1.00 16.19 491 TYR C C 1
ATOM 12098 O O . TYR C 1 495 ? -21.218 -47.953 4.956 1.00 16.00 491 TYR C O 1
ATOM 12107 N N . THR C 1 496 ? -22.561 -49.205 6.238 1.00 16.29 492 THR C N 1
ATOM 12108 C CA . THR C 1 496 ? -23.412 -49.516 5.111 1.00 16.96 492 THR C CA 1
ATOM 12109 C C . THR C 1 496 ? -24.246 -48.290 4.739 1.00 16.23 492 THR C C 1
ATOM 12110 O O . THR C 1 496 ? -24.586 -47.478 5.618 1.00 15.86 492 THR C O 1
ATOM 12114 N N . PRO C 1 497 ? -24.630 -48.181 3.449 1.00 16.53 493 PRO C N 1
ATOM 12115 C CA . PRO C 1 497 ? -25.562 -47.110 3.113 1.00 17.63 493 PRO C CA 1
ATOM 12116 C C . PRO C 1 497 ? -26.826 -47.138 3.978 1.00 18.63 493 PRO C C 1
ATOM 12117 O O . PRO C 1 497 ? -27.297 -46.093 4.426 1.00 19.82 493 PRO C O 1
ATOM 12121 N N . ASP C 1 498 ? -27.358 -48.332 4.252 1.00 19.63 494 ASP C N 1
ATOM 12122 C CA . ASP C 1 498 ? -28.531 -48.422 5.086 1.00 21.00 494 ASP C CA 1
ATOM 12123 C C . ASP C 1 498 ? -28.304 -47.857 6.485 1.00 19.24 494 ASP C C 1
ATOM 12124 O O . ASP C 1 498 ? -29.171 -47.170 7.006 1.00 20.08 494 ASP C O 1
ATOM 12129 N N . GLN C 1 499 ? -27.141 -48.100 7.101 1.00 18.10 495 GLN C N 1
ATOM 12130 C CA A GLN C 1 499 ? -26.903 -47.515 8.415 0.50 18.11 495 GLN C CA 1
ATOM 12131 C CA B GLN C 1 499 ? -26.834 -47.532 8.416 0.50 17.96 495 GLN C CA 1
ATOM 12132 C C . GLN C 1 499 ? -26.853 -45.997 8.347 1.00 17.77 495 GLN C C 1
ATOM 12133 O O . GLN C 1 499 ? -27.385 -45.330 9.219 1.00 18.04 495 GLN C O 1
ATOM 12144 N N . LEU C 1 500 ? -26.229 -45.463 7.306 1.00 18.40 496 LEU C N 1
ATOM 12145 C CA . LEU C 1 500 ? -26.131 -44.010 7.177 1.00 17.83 496 LEU C CA 1
ATOM 12146 C C . LEU C 1 500 ? -27.491 -43.388 6.881 1.00 18.48 496 LEU C C 1
ATOM 12147 O O . LEU C 1 500 ? -27.862 -42.419 7.541 1.00 18.07 496 LEU C O 1
ATOM 12152 N N . LEU C 1 501 ? -28.259 -44.007 5.984 1.00 19.60 497 LEU C N 1
ATOM 12153 C CA . LEU C 1 501 ? -29.597 -43.516 5.624 1.00 21.41 497 LEU C CA 1
ATOM 12154 C C . LEU C 1 501 ? -30.521 -43.389 6.838 1.00 22.18 497 LEU C C 1
ATOM 12155 O O . LEU C 1 501 ? -31.351 -42.487 6.872 1.00 24.18 497 LEU C O 1
ATOM 12160 N N . ARG C 1 502 ? -30.380 -44.283 7.824 1.00 22.46 498 ARG C N 1
ATOM 12161 C CA . ARG C 1 502 ? -31.228 -44.265 9.016 1.00 23.87 498 ARG C CA 1
ATOM 12162 C C . ARG C 1 502 ? -30.635 -43.491 10.201 1.00 22.31 498 ARG C C 1
ATOM 12163 O O . ARG C 1 502 ? -31.225 -43.482 11.284 1.00 22.88 498 ARG C O 1
ATOM 12171 N N . SER C 1 503 ? -29.485 -42.837 10.011 1.00 20.13 499 SER C N 1
ATOM 12172 C CA . SER C 1 503 ? -28.802 -42.161 11.122 1.00 20.13 499 SER C CA 1
ATOM 12173 C C . SER C 1 503 ? -29.511 -40.834 11.411 1.00 19.92 499 SER C C 1
ATOM 12174 O O . SER C 1 503 ? -30.011 -40.198 10.482 1.00 20.32 499 SER C O 1
ATOM 12177 N N . PRO C 1 504 ? -29.556 -40.430 12.685 1.00 21.05 500 PRO C N 1
ATOM 12178 C CA . PRO C 1 504 ? -30.200 -39.156 13.014 1.00 21.07 500 PRO C CA 1
ATOM 12179 C C . PRO C 1 504 ? -29.448 -37.962 12.449 1.00 21.64 500 PRO C C 1
ATOM 12180 O O . PRO C 1 504 ? -28.219 -37.985 12.374 1.00 20.64 500 PRO C O 1
ATOM 12184 N N . LEU C 1 505 ? -30.188 -36.928 12.054 1.00 20.62 501 LEU C N 1
ATOM 12185 C CA . LEU C 1 505 ? -29.593 -35.709 11.555 1.00 21.16 501 LEU C CA 1
ATOM 12186 C C . LEU C 1 505 ? -28.896 -34.942 12.663 1.00 19.82 501 LEU C C 1
ATOM 12187 O O . LEU C 1 505 ? -29.358 -34.923 13.808 1.00 22.68 501 LEU C O 1
ATOM 12192 N N . LYS C 1 506 ? -27.815 -34.288 12.289 1.00 19.54 502 LYS C N 1
ATOM 12193 C CA . LYS C 1 506 ? -27.109 -33.354 13.136 1.00 19.90 502 LYS C CA 1
ATOM 12194 C C . LYS C 1 506 ? -27.142 -32.025 12.372 1.00 19.73 502 LYS C C 1
ATOM 12195 O O . LYS C 1 506 ? -26.412 -31.852 11.388 1.00 19.13 502 LYS C O 1
ATOM 12201 N N . LEU C 1 507 ? -27.983 -31.104 12.845 1.00 19.69 503 LEU C N 1
ATOM 12202 C CA . LEU C 1 507 ? -28.229 -29.810 12.177 1.00 21.80 503 LEU C CA 1
ATOM 12203 C C . LEU C 1 507 ? -27.401 -28.655 12.741 1.00 25.44 503 LEU C C 1
ATOM 12204 O O . LEU C 1 507 ? -27.298 -27.606 12.082 1.00 25.96 503 LEU C O 1
ATOM 12209 N N . THR C 1 508 ? -26.811 -28.841 13.925 1.00 28.47 504 THR C N 1
ATOM 12210 C CA . THR C 1 508 ? -25.996 -27.810 14.584 1.00 32.71 504 THR C CA 1
ATOM 12211 C C . THR C 1 508 ? -24.544 -28.250 14.745 1.00 37.87 504 THR C C 1
ATOM 12212 O O . THR C 1 508 ? -24.277 -29.366 15.184 1.00 44.22 504 THR C O 1
ATOM 12216 N N . LEU C 1 514 ? -19.029 -31.871 25.512 1.00 27.96 510 LEU C N 1
ATOM 12217 C CA . LEU C 1 514 ? -18.033 -32.947 25.640 1.00 25.93 510 LEU C CA 1
ATOM 12218 C C . LEU C 1 514 ? -18.154 -34.000 24.533 1.00 25.75 510 LEU C C 1
ATOM 12219 O O . LEU C 1 514 ? -17.203 -34.744 24.292 1.00 21.97 510 LEU C O 1
ATOM 12224 N N . MET C 1 515 ? -19.311 -34.074 23.864 1.00 25.73 511 MET C N 1
ATOM 12225 C CA . MET C 1 515 ? -19.456 -34.953 22.704 1.00 27.22 511 MET C CA 1
ATOM 12226 C C . MET C 1 515 ? -18.663 -34.368 21.543 1.00 26.27 511 MET C C 1
ATOM 12227 O O . MET C 1 515 ? -18.657 -33.152 21.307 1.00 27.33 511 MET C O 1
ATOM 12232 N N . ARG C 1 516 ? -17.951 -35.245 20.845 1.00 23.68 512 ARG C N 1
ATOM 12233 C CA . ARG C 1 516 ? -17.152 -34.898 19.700 1.00 22.72 512 ARG C CA 1
ATOM 12234 C C . ARG C 1 516 ? -17.804 -35.621 18.512 1.00 22.85 512 ARG C C 1
ATOM 12235 O O . ARG C 1 516 ? -18.296 -36.751 18.651 1.00 26.49 512 ARG C O 1
ATOM 12243 N N . VAL C 1 517 ? -17.914 -34.933 17.390 1.00 19.33 513 VAL C N 1
ATOM 12244 C CA . VAL C 1 517 ? -18.391 -35.562 16.167 1.00 18.61 513 VAL C CA 1
ATOM 12245 C C . VAL C 1 517 ? -17.234 -35.437 15.202 1.00 18.23 513 VAL C C 1
ATOM 12246 O O . VAL C 1 517 ? -16.743 -34.329 14.958 1.00 21.63 513 VAL C O 1
ATOM 12250 N N . MET C 1 518 ? -16.775 -36.558 14.675 1.00 16.50 514 MET C N 1
ATOM 12251 C CA . MET C 1 518 ? -15.668 -36.588 13.733 1.00 17.53 514 MET C CA 1
ATOM 12252 C C . MET C 1 518 ? -16.196 -37.001 12.378 1.00 18.48 514 MET C C 1
ATOM 12253 O O . MET C 1 518 ? -17.286 -37.539 12.265 1.00 20.17 514 MET C O 1
ATOM 12258 N N . GLY C 1 519 ? -15.441 -36.664 11.351 1.00 21.71 515 GLY C N 1
ATOM 12259 C CA . GLY C 1 519 ? -15.733 -37.124 10.007 1.00 21.46 515 GLY C CA 1
ATOM 12260 C C . GLY C 1 519 ? -16.491 -36.071 9.265 1.00 20.99 515 GLY C C 1
ATOM 12261 O O . GLY C 1 519 ? -16.022 -34.951 9.134 1.00 24.63 515 GLY C O 1
ATOM 12262 N N . GLY C 1 520 ? -17.659 -36.445 8.762 1.00 19.83 516 GLY C N 1
ATOM 12263 C CA . GLY C 1 520 ? -18.473 -35.577 7.917 1.00 18.89 516 GLY C CA 1
ATOM 12264 C C . GLY C 1 520 ? -18.062 -35.668 6.469 1.00 19.75 516 GLY C C 1
ATOM 12265 O O . GLY C 1 520 ? -18.665 -34.964 5.668 1.00 17.86 516 GLY C O 1
#

Foldseek 3Di:
DDDDDDDDDDDDDCVVVPDDPVPDDDDDDDDFDPPPWDWFFWPDFQDFQFAFKTKTKDFAAFWWFQWKKKKKKWKKKKFFFAAPFPLALFKFKAAPLQLLFFQWKWKAFLRDIFIDGSNVVCVVCLFFADLVLQVLQWLRNAADFWFFADPVDLQGQQHACVSDPDSSSHRHHNGRWDKDKDDDDHRGRMTMMMTIIIGTGDGPPGPSNCNVDDDIDHRRRIIMMMTRTRSHCLSIMAGGPPRDGHPPDDAMDMTIGRMGMIIIIGGDHDDPVVPDDDQKDKGWHKDKFFQWKDKDWDAWADALLPDVVPFDKDKDKTDKGKDQAAFFKKKKWKFFPDDPYRRTHGATWFWFFKWKDKAPRTRQRRPDGRVVQVVQQVVSRRDDDSQQARFHFDCNVQLVDPVQDPVCSLVPTMTRSHHMGMHGPVNRVDPPLLNHHQESHMMIMMMMTITGGSDGNVHTGMMMMTMMGIFGKMWMAGNVRDIDMDGRHDHSVVVVPDDDDPDPPDDDGTD/DDDDDDDDDDDDDCVVVPDDPVPDDDDDDDDFDPPPWDWFFWPDFADFQFAFKTKTWDFAAAWWFQWKKKKKKWKKKKFQFAAPFPLALFKFKAAPLQLLFFQWKWKDFLRDIFIDGSNVVCVVCLFFADLVLQVLQWLRNAADFWFFADPVDLQGQQHACVSDPDSSSHRHHNGRWDKDWDDDDHRGRMTMMMTIIIGTGQGPPGPSNPNVDDDIDHRRRTIMMMTRTRSHCLSIMAGGPPRDGHPPDDAMDMTIGRIGMIMIIGGDHDDPVVPDDDQKDKGWHKDKDFQWKDKDWDAWADFLLPDVVPFDKDKDKTDKGKDQAAAFKKKKWKFFPDDPYRRTHGATWFWFFKWKDKAPRTRQRRPDGSVVQVVQQVVSRRDDDSQQARFHFDCNVVLVDPVQDPVRSLVPTMTRRHHMGMHGPVNRVDPPLQNHHQESHMMIMMMMTITGDSDGRRHIGMMMIIMMGIFGKMWMQGNVRDIDMDGRHDHSVVVVPDDDDPDPPDDDDTD/DDDDDDDDDDDDDDDDCVVVPDDPVPDDDDDDDDFDPPPWDWFFWPDFADFQQAFKTKTWDFAAFWWAQWKKKKKKWKKKKFQFAAPFPLALFKFKAAPLQLLFFQWKWKDFLRDIFIDGSNVVCVVCLFFADLVLQVLQWLRNAADFWFFAAPVDLQGQQHACVSDPDSSSHRHHNGRWDKDWDDDDHRGRMTMMMTIIIGTGDGPPGPSNCSVDDDIDHRRRTIMMMTRTRSHCLSIMAGGPPRDGHPPDDAMDMTIGRMGMIIIIGGDHDDPVVPDDDQKDKGWHKDKFWQWKDKDWDAWADALLPDVVPFDKDKDKTDKGKDQAAAFKKKKWKFFPDDPYRRTHGATWFWFFKWKDKAPRTRQRRPDGRVVQVVQQVVSRRDDDSQQARFHFDCNVVLVDVVQPPVCSLVPTMTRRHHMGMHGPVNRVDPPLLNHHQESHMMIMMMMTITGDSDGRPHTGMMMIIMMGIFGKMWMAGNVRDIDMDGRHDHSVVVVPDDDDPDVDDDGTD

Solvent-accessible surface area: 54798 Å² total; per-residue (Å²): 102,108,44,39,130,10,75,9,12,0,34,3,29,70,0,7,11,18,1,16,55,190,16,3,76,1,2,1,56,12,18,30,9,24,16,89,16,50,68,11,137,25,98,67,133,14,28,92,72,0,78,24,137,3,24,1,70,68,71,12,46,73,2,1,8,0,17,5,33,0,71,1,21,8,27,0,41,0,67,18,2,69,44,146,20,81,2,75,22,21,5,0,0,18,12,0,2,1,0,53,0,0,53,44,1,37,1,18,3,34,55,66,71,8,69,8,100,0,28,57,8,2,54,6,24,22,13,38,12,76,75,120,36,6,36,81,1,1,24,0,13,14,9,24,5,7,23,55,9,56,34,117,10,39,17,6,8,5,26,8,0,10,15,5,29,32,25,110,50,1,1,0,9,2,0,22,6,37,19,19,5,53,105,28,70,88,61,30,49,35,4,89,2,40,1,41,2,9,0,0,1,0,0,12,0,6,14,7,99,80,26,174,36,16,12,0,2,24,69,1,100,42,4,70,1,46,0,46,0,45,0,70,25,42,22,1,0,0,6,1,55,43,12,137,51,45,98,88,103,84,36,20,84,17,52,8,66,39,1,116,3,32,2,4,4,36,20,12,109,28,26,117,32,20,49,144,42,41,140,30,0,0,2,47,3,18,68,23,41,61,42,14,70,43,54,38,99,3,106,5,98,82,59,2,23,18,102,64,54,89,15,29,116,24,102,10,50,2,130,79,9,85,6,116,12,2,1,8,17,1,0,0,2,0,7,30,72,100,65,120,92,109,9,18,18,56,21,3,0,1,0,44,15,2,57,0,82,4,51,110,44,100,18,13,8,158,106,10,55,32,39,0,0,42,34,0,0,41,46,11,32,11,45,36,13,12,8,0,0,4,4,33,16,2,5,3,15,39,13,4,50,67,93,17,61,79,65,70,36,74,153,70,3,4,4,0,3,0,0,0,0,2,0,41,6,24,10,4,40,27,182,51,117,42,12,10,3,4,0,90,58,76,5,74,2,55,0,53,0,22,0,11,2,13,22,19,42,74,67,22,23,93,0,60,0,19,0,4,0,34,26,17,6,2,0,10,0,13,91,104,14,53,6,55,43,63,53,6,59,32,68,27,91,73,0,39,175,13,87,61,59,26,99,190,77,118,38,57,18,35,3,104,107,40,40,131,12,79,20,10,0,34,1,29,72,1,8,10,17,2,14,58,187,21,4,67,1,3,0,62,13,20,32,9,24,16,87,17,51,66,10,135,26,91,76,136,14,32,92,74,0,66,24,140,6,27,1,70,68,67,12,43,71,2,2,7,0,17,6,29,0,67,1,29,8,24,0,40,1,61,19,1,72,38,133,21,80,1,72,19,21,4,0,0,17,16,0,2,0,0,50,0,0,54,46,0,40,2,20,4,33,58,66,73,9,70,8,100,0,27,56,10,2,57,5,28,17,12,38,13,79,54,135,29,4,42,83,0,1,24,0,10,16,9,27,7,8,22,53,10,55,35,119,10,37,17,6,8,5,27,6,0,11,14,6,38,53,28,88,31,2,2,0,8,2,0,22,6,38,20,16,4,55,103,27,68,89,48,29,54,36,5,90,2,41,2,37,2,8,0,0,2,0,0,13,0,5,13,10,90,81,26,179,45,16,12,0,2,13,63,1,108,42,4,74,0,39,0,45,0,46,0,81,22,39,22,1,0,0,6,1,31,41,12,136,58,44,98,86,103,105,40,21,85,15,50,7,64,40,1,114,2,32,1,3,5,35,23,12,105,22,27,122,36,23,50,146,39,41,149,26,0,1,2,42,4,18,65,24,33,67,42,12,67,44,53,38,101,2,104,5,96,90,60,2,26,18,88,63,55,87,16,27,118,25,104,11,51,3,132,78,11,88,6,121,13,2,1,8,17,2,0,0,2,0,10,30,65,102,67,125,93,109,8,16,17,57,20,2,0,1,0,43,15,2,56,1,84,4,48,109,44,101,18,13,8,158,109,10,55,32,39,0,0,40,36,0,0,43,65,12,33,11,44,35,14,12,8,0,0,5,4,32,16,1,5,4,15,38,10,4,50,64,94,18,63,76,63,68,34,74,151,71,2,5,5,0,3,0,0,0,0,1,0,44,7,25,9,4,41,27,183,49,117,41,13,10,4,4,0,74,58,74,4,73,2,55,0,53,0,22,0,11,2,15,21,20,41,73,65,23,24,94,0,64,0,24,0,8,0,31,25,16,3,2,0,10,1,12,93,54,17,29,7,54,43,61,52,5,67,28,56,22,90,74,1,42,174,11,90,58,62,27,71,183,71,108,37,54,22,36,2,195,54,188,36,104,41,37,133,11,74,20,11,0,34,2,31,66,1,7,10,16,2,16,56,192,16,4,89,1,3,1,63,12,20,30,10,24,17,88,16,52,60,10,115,22,96,76,132,14,33,93,70,0,77,24,138,5,27,0,68,68,67,13,45,73,2,1,7,0,17,6,32,0,67,1,22,8,27,0,43,0,61,20,2,71,37,136,21,80,2,77,21,22,6,0,0,17,13,0,2,0,0,51,0,0,51,46,1,37,1,18,4,36,56,65,72,7,70,8,97,0,28,55,10,3,56,7,29,21,14,39,14,75,49,132,38,5,45,82,1,1,23,0,12,13,9,24,6,8,24,52,9,55,35,116,10,37,16,4,8,4,25,7,0,11,13,5,37,64,30,103,25,2,1,0,7,3,0,22,6,38,20,19,4,54,108,28,70,89,51,29,52,36,5,88,2,42,1,40,3,8,0,0,2,0,0,10,0,5,14,10,100,79,26,154,47,16,13,0,2,17,67,0,118,43,5,67,0,46,0,46,0,36,0,69,22,42,23,2,0,0,5,1,30,43,12,141,56,46,96,86,96,100,40,19,82,16,53,8,67,39,2,115,2,23,1,3,4,35,22,12,111,31,32,118,34,20,51,143,35,44,143,31,0,0,2,49,3,20,60,24,32,67,42,12,67,42,53,39,97,3,105,5,97,88,60,2,28,16,89,67,54,90,17,28,117,25,102,10,50,2,133,73,10,88,6,114,12,2,1,8,18,1,0,0,1,0,10,31,67,100,65,122,88,103,8,16,17,57,19,3,0,1,0,47,16,3,55,0,68,3,43,110,43,99,19,14,8,153,110,11,46,32,30,0,0,42,35,0,0,43,61,11,31,11,43,34,13,11,8,0,0,6,4,32,17,2,4,4,13,39,7,6,50,64,94,18,61,78,70,67,35,78,131,55,3,4,5,0,2,0,0,0,0,3,0,42,6,24,10,4,42,29,184,50,115,42,13,9,3,5,0,90,57,75,4,68,2,58,0,53,0,22,0,11,2,14,23,20,41,74,65,22,22,94,0,62,0,26,0,6,0,35,26,17,4,2,0,10,1,11,100,107,17,50,6,57,42,62,52,5,61,30,76,27,89,55,1,44,175,12,88,60,57,28,54,114,102,38,55,16,36,3

Secondary structure (DSSP, 8-state):
--PPP--EEEE--GGGS---TTTEEEEEE----STT-EEEPPSSPPPTTSEEEEEEE--EEEEE-SS-EEEEEEEEEEE-BPTT---TT-EEE-SSHHHHT-S-EEEEETTEEEEE-HHHHHHHHTTTS-HHHHHHH-S-----SBS---TTSSS-TT--GGG-SSGGG--BTTTSSEEEEPP--TT--EEEEEEEEEEE---TT--TT-SSSPPPEEEESSEEEEEEEE--HHHHEEE-TTPPBPTT-SS-EEEEEEEEEEEEE-EEPPPGGG-SPPSEEEEE--EEEEEEEEEEEEE--S-TTS-GGGS--EEEEPPPEEESS--SEEEEEEEESS-SSSSSPP-B-EEEEEEEEETTEEEETTT--HHHHHHHHHHTT--S-HHHHT--BS-HHHHH-TTS-HHHHHHH--BB---EEEE-GGGG--S-TT--TTB---EEEEEEEEEE--PPTT-EEEEEEEEEEEE-EEEEEETTS-EEEEE--B-HHHHHTSPEE-----EEEE-/--PPP--EEEE--GGGS---TTTEEEEEE----STT-EEE--SSPPPTTSEEEEEEE--EEEEE-SS-EEEEEEEEEEE-BPTT---TT-EEE-SSTTGGG-S-EEEEETTEEEEE-HHHHHHHHTTTS-HHHHHHH-S------BS---TTSSS-TT--GGG-SSGGG--BTTTSSEEEEPP--TT--EEEEEEEEEEE---TT--TT-SSSPPPEEEESSEEEEEEEE--HHHHEEE-TTPPBPTT-SS-EEEEEEEEEEEEE-EEPPPGGG-SPPSEEEEE--EEEEEEEEEEEEEE-S-TTS-GGGS--EEEEPPPEEESS--SEEEEEEEESS-SSSSS---B-EEEEEEEEETTEEEETTT--HHHHHHHHHHTT--S-HHHHT--BS-HHHHH-TTS-HHHHHHH--BB----EEE-GGGG--S-TT--TTB---EEEEEEEEEE--PPTTEEEEEEEEEEEEE-EEEEEETTS-EEEEE--B-HHHHHTSPEE-----EEEE-/-----PPP-EEEEE--GGGS---TTTEEEEEE----STT-EEE--SSPPPTTSEEEEEEE--EEEEE-SS-EEEEEEEEEEE-BPTT---TT-EEE-SSHHHHT-S-EEEEETTEEEEE-HHHHHHHHTTTS-HHHHHHH-S------BS---TTSSS-TT--GGG-SSGGG--BTTTSSEEEEPP--TT--EEEEEEEEEEE---TT--TT-SSSPPPEEEESSEEEEEEEE--HHHHEEE-TTPPBPTT-SS-EEEEEEEEEEEEE-EEPPPGGG-SPPSSEEEE--EEEEEEEEEEEEEE-S-TTS-GGGS--EEEEPPPEEESS--SEEEEEEEESS-SSSSSPP-B-EEEEEEEEETTEEEETTT--HHHHHHHHHHTT--S-HHHHT--BS-HHHHH-TTS-HHHHHHH--BB---EEEE-GGGG--S-TT--TTB---EEEEEEEEEE--PPTTEEEEEEEEEEEEE-EEEEE-TTS-EEEEE--B-HHHHHTSPEE----EEEE-